Protein 2JVW (pdb70)

InterPro domains:
  IPR018668 DNA-binding protein VF530-like [PF09905] (8-70)
  IPR036361 SAP domain superfamily [G3DSA:1.10.720.30] (16-75)

Foldseek 3Di:
DDDDDDDPDDPDPPQDLLNLLVVVCVVPNLVRLCVQAVDCCSPPVHDSVSVVVVCVPPPVRSVSSVVVSVVVVVPDDDPDDD

Radius of gyration: 14.14 Å; Cα contacts (8 Å, |Δi|>4): 48; chains: 1; bounding box: 44×22×28 Å

Sequence (82 aa):
MALIMTQQNNPLHGITLQKLLTELVEHYGWEELSYMVNINCFKKDPSIKSSLKFLRKTDWARERVENIYLKLQRHKERNQLEMALIMTQQNNPLHGITLQKLLTELVEHYGWEELSYMVNINCFKKDPSIKSSLKFLRKTDWARERVENIYLKLQRHKERNQLEMALIMTQQNNPLHGITLQKLLTELVEHYGWEELSYMVNINCFKKDPSIKSSLKFLRKTDWARERVENIYLKLQRHKERNQLEMALIMTQQNNPLHGITLQKLLTELVEHYGWEELSYMVNINCFKKDPSIKSSLKFLRKTDWARERVENIYLKLQRHKERNQLEMALIMTQQNNPLHGITLQKLLTELVEHYGWEELSYMVNINCFKKDPSIKSSLKFLRKTDWARERVENIYLKLQRHKERNQLEMALIMTQQNNPLHGITLQKLLTELVEHYGWEELSYMVNINCFKKDPSIKSSLKFLRKTDWARERVENIYLKLQRHKERNQLEMALIMTQQNNPLHGITLQKLLTELVEHYGWEELSYMVNINCFKKDPSIKSSLKFLRKTDWARERVENIYLKLQRHKERNQLEMALIMTQQNNPLHGITLQKLLTELVEHYGWEELSYMVNINCFKKDPSIKSSLKFLRKTDWARERVENIYLKLQRHKERNQLEMALIMTQQNNPLHGITLQKLLTELVEHYGWEELSYMVNINCFKKDPSIKSSLKFLRKTDWARERVENIYLKLQRHKERNQLEMALIMTQQNNPLHGITLQKLLTELVEHYGWEELSYMVNINCFKKDPSIKSSLKFLRKTDWARERVENIYLKLQRHKERNQLEMALIMTQQNNPLHGITLQKLLTELVEHYGWEELSYMVNINCFKKDPSIKSSLKFLRKTDWARERVENIYLKLQRHKERNQLEMALIMTQQNNPLHGITLQKLLTELVEHYGWEELSYMVNINCFKKDPSIKSSLKFLRKTDWARERVENIYLKLQRHKERNQLEMALIMTQQNNPLHGITLQKLLTELVEHYGWEELSYMVNINCFKKDPSIKSSLKFLRKTDWARERVENIYLKLQRHKERNQLEMALIMTQQNNPLHGITLQKLLTELVEHYGWEELSYMVNINCFKKDPSIKSSLKFLRKTDWARERVENIYLKLQRHKERNQLEMALIMTQQNNPLHGITLQKLLTELVEHYGWEELSYMVNINCFKKDPSIKSSLKFLRKTDWARERVENIYLKLQRHKERNQLEMALIMTQQNNPLHGITLQKLLTELVEHYGWEELSYMVNINCFKKDPSIKSSLKFLRKTDWARERVENIYLKLQRHKERNQLEMALIMTQQNNPLHGITLQKLLTELVEHYGWEELSYMVNINCFKKDPSIKSSLKFLRKTDWARERVENIYLKLQRHKERNQLEMALIMTQQNNPLHGITLQKLLTELVEHYGWEELSYMVNINCFKKDPSIKSSLKFLRKTDWARERVENIYLKLQRHKERNQLEMALIMTQQNNPLHGITLQKLLTELVEHYGWEELSYMVNINCFKKDPSIKSSLKFLRKTDWARERVENIYLKLQRHKERNQLEMALIMTQQNNPLHGITLQKLLTELVEHYGWEELSYMVNINCFKKDPSIKSSLKFLRKTDWARERVENIYLKLQRHKERNQLE

CATH classification: 1.10.720.30

Organism: Aliivibrio fischeri (strain ATCC 700601 / ES114) (NCBI:txid312309)

Solvent-accessible surface area: 6985 Å² total; per-residue (Å²): 213,104,152,141,130,120,121,164,92,79,82,80,156,71,51,93,36,96,100,15,0,32,20,0,34,116,100,79,15,48,99,85,0,23,178,54,2,130,33,106,14,1,128,123,107,90,45,45,175,65,3,25,152,57,0,188,157,29,68,130,0,65,72,96,0,66,69,6,16,107,93,21,54,199,158,83,150,203,126,151,164,232

Structure (mmCIF, N/CA/C/O backbone):
data_2JVW
#
_entry.id   2JVW
#
loop_
_atom_site.group_PDB
_atom_site.id
_atom_site.type_symbol
_atom_site.label_atom_id
_atom_site.label_alt_id
_atom_site.label_comp_id
_atom_site.label_asym_id
_atom_site.label_entity_id
_atom_site.label_seq_id
_atom_site.pdbx_PDB_ins_code
_atom_site.Cartn_x
_atom_site.Cartn_y
_atom_site.Cartn_z
_atom_site.occupancy
_atom_site.B_iso_or_equiv
_atom_site.auth_seq_id
_atom_site.auth_comp_id
_atom_site.auth_asym_id
_atom_site.auth_atom_id
_atom_site.pdbx_PDB_model_num
ATOM 1 N N . MET A 1 1 ? 12.500 -2.198 -18.313 1.00 52.40 1 MET A N 1
ATOM 2 C CA . MET A 1 1 ? 13.979 -2.033 -18.396 1.00 22.12 1 MET A CA 1
ATOM 3 C C . MET A 1 1 ? 14.715 -3.252 -17.824 1.00 41.34 1 MET A C 1
ATOM 4 O O . MET A 1 1 ? 14.891 -3.373 -16.609 1.00 1.21 1 MET A O 1
ATOM 20 N N . ALA A 1 2 ? 15.137 -4.159 -18.708 1.00 44.13 2 ALA A N 1
ATOM 21 C CA . ALA A 1 2 ? 15.919 -5.336 -18.307 1.00 72.01 2 ALA A CA 1
ATOM 22 C C . ALA A 1 2 ? 17.315 -4.934 -17.809 1.00 42.52 2 ALA A C 1
ATOM 23 O O . ALA A 1 2 ? 17.949 -5.659 -17.038 1.00 30.53 2 ALA A O 1
ATOM 30 N N . LEU A 1 3 ? 17.793 -3.782 -18.274 1.00 15.31 3 LEU A N 1
ATOM 31 C CA . LEU A 1 3 ? 19.058 -3.217 -17.803 1.00 33.35 3 LEU A CA 1
ATOM 32 C C . LEU A 1 3 ? 18.999 -2.907 -16.297 1.00 2.40 3 LEU A C 1
ATOM 33 O O . LEU A 1 3 ? 18.423 -1.900 -15.878 1.00 54.23 3 LEU A O 1
ATOM 49 N N . ILE A 1 4 ? 19.576 -3.792 -15.490 1.00 23.23 4 ILE A N 1
ATOM 50 C CA . ILE A 1 4 ? 19.587 -3.619 -14.033 1.00 23.03 4 ILE A CA 1
ATOM 51 C C . ILE A 1 4 ? 20.642 -2.594 -13.588 1.00 2.24 4 ILE A C 1
ATOM 52 O O . ILE A 1 4 ? 21.741 -2.526 -14.145 1.00 64.44 4 ILE A O 1
ATOM 68 N N . MET A 1 5 ? 20.302 -1.804 -12.572 1.00 13.21 5 MET A N 1
ATOM 69 C CA . MET A 1 5 ? 21.198 -0.762 -12.065 1.00 1.21 5 MET A CA 1
ATOM 70 C C . MET A 1 5 ? 22.310 -1.352 -11.182 1.00 31.10 5 MET A C 1
ATOM 71 O O . MET A 1 5 ? 22.160 -1.486 -9.968 1.00 14.31 5 MET A O 1
ATOM 85 N N . THR A 1 6 ? 23.426 -1.710 -11.809 1.00 4.45 6 THR A N 1
ATOM 86 C CA . THR A 1 6 ? 24.572 -2.303 -11.100 1.00 1.35 6 THR A CA 1
ATOM 87 C C . THR A 1 6 ? 25.471 -1.224 -10.474 1.00 41.31 6 THR A C 1
ATOM 88 O O . THR A 1 6 ? 26.695 -1.242 -10.633 1.00 24.25 6 THR A O 1
ATOM 99 N N . GLN A 1 7 ? 24.854 -0.297 -9.747 1.00 13.21 7 GLN A N 1
ATOM 100 C CA . GLN A 1 7 ? 25.577 0.816 -9.119 1.00 34.54 7 GLN A CA 1
ATOM 101 C C . GLN A 1 7 ? 25.574 0.683 -7.588 1.00 61.03 7 GLN A C 1
ATOM 102 O O . GLN A 1 7 ? 24.642 0.123 -7.010 1.00 55.21 7 GLN A O 1
ATOM 116 N N . GLN A 1 8 ? 26.621 1.191 -6.937 1.00 31.24 8 GLN A N 1
ATOM 117 C CA . GLN A 1 8 ? 26.669 1.223 -5.468 1.00 42.23 8 GLN A CA 1
ATOM 118 C C . GLN A 1 8 ? 25.728 2.304 -4.902 1.00 50.24 8 GLN A C 1
ATOM 119 O O . GLN A 1 8 ? 25.430 2.322 -3.707 1.00 1.05 8 GLN A O 1
ATOM 133 N N . ASN A 1 9 ? 25.274 3.209 -5.772 1.00 1.44 9 ASN A N 1
ATOM 134 C CA . ASN A 1 9 ? 24.287 4.230 -5.395 1.00 61.41 9 ASN A CA 1
ATOM 135 C C . ASN A 1 9 ? 22.941 3.581 -5.037 1.00 41.43 9 ASN A C 1
ATOM 136 O O . ASN A 1 9 ? 22.623 2.489 -5.509 1.00 23.51 9 ASN A O 1
ATOM 147 N N . ASN A 1 10 ? 22.145 4.260 -4.215 1.00 70.45 10 ASN A N 1
ATOM 148 C CA . ASN A 1 10 ? 20.841 3.731 -3.798 1.00 50.25 10 ASN A CA 1
ATOM 149 C C . ASN A 1 10 ? 19.687 4.551 -4.403 1.00 1.01 10 ASN A C 1
ATOM 150 O O . ASN A 1 10 ? 19.223 5.520 -3.799 1.00 2.54 10 ASN A O 1
ATOM 161 N N . PRO A 1 11 ? 19.195 4.172 -5.599 1.00 64.13 11 PRO A N 1
ATOM 162 C CA . PRO A 1 11 ? 18.102 4.897 -6.278 1.00 51.23 11 PRO A CA 1
ATOM 163 C C . PRO A 1 11 ? 16.725 4.666 -5.625 1.00 41.14 11 PRO A C 1
ATOM 164 O O . PRO A 1 11 ? 15.699 5.121 -6.130 1.00 44.32 11 PRO A O 1
ATOM 175 N N . LEU A 1 12 ? 16.717 3.958 -4.497 1.00 3.42 12 LEU A N 1
ATOM 176 C CA . LEU A 1 12 ? 15.487 3.690 -3.741 1.00 22.32 12 LEU A CA 1
ATOM 177 C C . LEU A 1 12 ? 15.680 4.048 -2.258 1.00 44.43 12 LEU A C 1
ATOM 178 O O . LEU A 1 12 ? 14.975 3.548 -1.384 1.00 2.13 12 LEU A O 1
ATOM 194 N N . HIS A 1 13 ? 16.621 4.955 -1.992 1.00 32.03 13 HIS A N 1
ATOM 195 C CA . HIS A 1 13 ? 16.976 5.340 -0.618 1.00 13.21 13 HIS A CA 1
ATOM 196 C C . HIS A 1 13 ? 15.887 6.222 0.035 1.00 22.14 13 HIS A C 1
ATOM 197 O O . HIS A 1 13 ? 15.939 6.504 1.236 1.00 12.52 13 HIS A O 1
ATOM 212 N N . GLY A 1 14 ? 14.908 6.653 -0.766 1.00 65.43 14 GLY A N 1
ATOM 213 C CA . GLY A 1 14 ? 13.817 7.488 -0.262 1.00 22.32 14 GLY A CA 1
ATOM 214 C C . GLY A 1 14 ? 12.564 7.416 -1.138 1.00 43.45 14 GLY A C 1
ATOM 215 O O . GLY A 1 14 ? 12.325 8.294 -1.972 1.00 22.43 14 GLY A O 1
ATOM 219 N N . ILE A 1 15 ? 11.767 6.367 -0.956 1.00 41.24 15 ILE A N 1
ATOM 220 C CA . ILE A 1 15 ? 10.567 6.143 -1.772 1.00 54.25 15 ILE A CA 1
ATOM 221 C C . ILE A 1 15 ? 9.323 6.839 -1.180 1.00 1.11 15 ILE A C 1
ATOM 222 O O . ILE A 1 15 ? 9.092 6.805 0.030 1.00 4.34 15 ILE A O 1
ATOM 238 N N . THR A 1 16 ? 8.529 7.474 -2.044 1.00 74.05 16 THR A N 1
ATOM 239 C CA . THR A 1 16 ? 7.282 8.138 -1.626 1.00 20.32 16 THR A CA 1
ATOM 240 C C . THR A 1 16 ? 6.103 7.153 -1.579 1.00 63.34 16 THR A C 1
ATOM 241 O O . THR A 1 16 ? 6.170 6.063 -2.146 1.00 41.43 16 THR A O 1
ATOM 252 N N . LEU A 1 17 ? 5.016 7.555 -0.916 1.00 64.14 17 LEU A N 1
ATOM 253 C CA . LEU A 1 17 ? 3.817 6.707 -0.788 1.00 40.41 17 LEU A CA 1
ATOM 254 C C . LEU A 1 17 ? 3.279 6.242 -2.156 1.00 34.22 17 LEU A C 1
ATOM 255 O O . LEU A 1 17 ? 2.965 5.065 -2.339 1.00 43.24 17 LEU A O 1
ATOM 271 N N . GLN A 1 18 ? 3.168 7.173 -3.104 1.00 43.44 18 GLN A N 1
ATOM 272 C CA . GLN A 1 18 ? 2.673 6.865 -4.455 1.00 62.14 18 GLN A CA 1
ATOM 273 C C . GLN A 1 18 ? 3.448 5.696 -5.086 1.00 11.35 18 GLN A C 1
ATOM 274 O O . GLN A 1 18 ? 2.858 4.697 -5.510 1.00 41.22 18 GLN A O 1
ATOM 288 N N . LYS A 1 19 ? 4.768 5.821 -5.134 1.00 73.11 19 LYS A N 1
ATOM 289 C CA . LYS A 1 19 ? 5.632 4.774 -5.688 1.00 65.44 19 LYS A CA 1
ATOM 290 C C . LYS A 1 19 ? 5.552 3.486 -4.845 1.00 32.32 19 LYS A C 1
ATOM 291 O O . LYS A 1 19 ? 5.478 2.379 -5.384 1.00 55.24 19 LYS A O 1
ATOM 310 N N . LEU A 1 20 ? 5.541 3.656 -3.524 1.00 61.43 20 LEU A N 1
ATOM 311 C CA . LEU A 1 20 ? 5.500 2.537 -2.570 1.00 22.40 20 LEU A CA 1
ATOM 312 C C . LEU A 1 20 ? 4.272 1.635 -2.802 1.00 51.10 20 LEU A C 1
ATOM 313 O O . LEU A 1 20 ? 4.410 0.430 -3.037 1.00 60.44 20 LEU A O 1
ATOM 329 N N . LEU A 1 21 ? 3.073 2.222 -2.741 1.00 44.33 21 LEU A N 1
ATOM 330 C CA . LEU A 1 21 ? 1.830 1.464 -2.930 1.00 61.25 21 LEU A CA 1
ATOM 331 C C . LEU A 1 21 ? 1.796 0.779 -4.304 1.00 13.54 21 LEU A C 1
ATOM 332 O O . LEU A 1 21 ? 1.405 -0.386 -4.420 1.00 3.52 21 LEU A O 1
ATOM 348 N N . THR A 1 22 ? 2.210 1.507 -5.340 1.00 51.11 22 THR A N 1
ATOM 349 C CA . THR A 1 22 ? 2.268 0.952 -6.699 1.00 2.34 22 THR A CA 1
ATOM 350 C C . THR A 1 22 ? 3.086 -0.349 -6.733 1.00 33.32 22 THR A C 1
ATOM 351 O O . THR A 1 22 ? 2.642 -1.361 -7.284 1.00 72.21 22 THR A O 1
ATOM 362 N N . GLU A 1 23 ? 4.269 -0.323 -6.114 1.00 51.12 23 GLU A N 1
ATOM 363 C CA . GLU A 1 23 ? 5.140 -1.502 -6.051 1.00 4.24 23 GLU A CA 1
ATOM 364 C C . GLU A 1 23 ? 4.481 -2.666 -5.295 1.00 22.03 23 GLU A C 1
ATOM 365 O O . GLU A 1 23 ? 4.698 -3.834 -5.624 1.00 15.51 23 GLU A O 1
ATOM 377 N N . LEU A 1 24 ? 3.684 -2.354 -4.282 1.00 64.22 24 LEU A N 1
ATOM 378 C CA . LEU A 1 24 ? 2.947 -3.386 -3.547 1.00 34.42 24 LEU A CA 1
ATOM 379 C C . LEU A 1 24 ? 1.896 -4.057 -4.443 1.00 41.53 24 LEU A C 1
ATOM 380 O O . LEU A 1 24 ? 1.692 -5.270 -4.381 1.00 51.50 24 LEU A O 1
ATOM 396 N N . VAL A 1 25 ? 1.242 -3.264 -5.286 1.00 13.11 25 VAL A N 1
ATOM 397 C CA . VAL A 1 25 ? 0.279 -3.798 -6.257 1.00 31.12 25 VAL A CA 1
ATOM 398 C C . VAL A 1 25 ? 0.994 -4.628 -7.342 1.00 70.14 25 VAL A C 1
ATOM 399 O O . VAL A 1 25 ? 0.441 -5.598 -7.867 1.00 72.20 25 VAL A O 1
ATOM 412 N N . GLU A 1 26 ? 2.231 -4.242 -7.661 1.00 61.31 26 GLU A N 1
ATOM 413 C CA . GLU A 1 26 ? 3.050 -4.964 -8.647 1.00 44.31 26 GLU A CA 1
ATOM 414 C C . GLU A 1 26 ? 3.578 -6.302 -8.102 1.00 11.14 26 GLU A C 1
ATOM 415 O O . GLU A 1 26 ? 3.604 -7.307 -8.814 1.00 73.54 26 GLU A O 1
ATOM 427 N N . HIS A 1 27 ? 4.022 -6.305 -6.847 1.00 44.35 27 HIS A N 1
ATOM 428 C CA . HIS A 1 27 ? 4.720 -7.469 -6.276 1.00 31.10 27 HIS A CA 1
ATOM 429 C C . HIS A 1 27 ? 3.804 -8.348 -5.400 1.00 71.31 27 HIS A C 1
ATOM 430 O O . HIS A 1 27 ? 4.124 -9.507 -5.134 1.00 12.44 27 HIS A O 1
ATOM 445 N N . TYR A 1 28 ? 2.677 -7.798 -4.950 1.00 33.32 28 TYR A N 1
ATOM 446 C CA . TYR A 1 28 ? 1.703 -8.563 -4.148 1.00 65.01 28 TYR A CA 1
ATOM 447 C C . TYR A 1 28 ? 0.325 -8.593 -4.820 1.00 41.34 28 TYR A C 1
ATOM 448 O O . TYR A 1 28 ? -0.137 -9.641 -5.278 1.00 73.00 28 TYR A O 1
ATOM 466 N N . GLY A 1 29 ? -0.332 -7.438 -4.868 1.00 50.21 29 GLY A N 1
ATOM 467 C CA . GLY A 1 29 ? -1.677 -7.354 -5.429 1.00 61.51 29 GLY A CA 1
ATOM 468 C C . GLY A 1 29 ? -2.698 -6.807 -4.436 1.00 42.12 29 GLY A C 1
ATOM 469 O O . GLY A 1 29 ? -2.411 -6.678 -3.243 1.00 53.30 29 GLY A O 1
ATOM 473 N N . TRP A 1 30 ? -3.898 -6.508 -4.923 1.00 22.13 30 TRP A N 1
ATOM 474 C CA . TRP A 1 30 ? -4.947 -5.898 -4.097 1.00 40.23 30 TRP A CA 1
ATOM 475 C C . TRP A 1 30 ? -5.435 -6.849 -2.988 1.00 12.14 30 TRP A C 1
ATOM 476 O O . TRP A 1 30 ? -5.777 -6.407 -1.890 1.00 72.23 30 TRP A O 1
ATOM 497 N N . GLU A 1 31 ? -5.451 -8.151 -3.278 1.00 74.12 31 GLU A N 1
ATOM 498 C CA . GLU A 1 31 ? -5.921 -9.164 -2.318 1.00 60.31 31 GLU A CA 1
ATOM 499 C C . GLU A 1 31 ? -5.109 -9.149 -1.014 1.00 52.42 31 GLU A C 1
ATOM 500 O O . GLU A 1 31 ? -5.670 -9.018 0.077 1.00 73.15 31 GLU A O 1
ATOM 512 N N . GLU A 1 32 ? -3.787 -9.281 -1.130 1.00 1.24 32 GLU A N 1
ATOM 513 C CA . GLU A 1 32 ? -2.904 -9.277 0.044 1.00 44.33 32 GLU A CA 1
ATOM 514 C C . GLU A 1 32 ? -3.044 -7.972 0.839 1.00 13.35 32 GLU A C 1
ATOM 515 O O . GLU A 1 32 ? -3.144 -7.985 2.067 1.00 3.13 32 GLU A O 1
ATOM 527 N N . LEU A 1 33 ? -3.059 -6.846 0.126 1.00 62.45 33 LEU A N 1
ATOM 528 C CA . LEU A 1 33 ? -3.208 -5.529 0.755 1.00 24.11 33 LEU A CA 1
ATOM 529 C C . LEU A 1 33 ? -4.547 -5.414 1.507 1.00 13.14 33 LEU A C 1
ATOM 530 O O . LEU A 1 33 ? -4.594 -4.934 2.640 1.00 4.11 33 LEU A O 1
ATOM 546 N N . SER A 1 34 ? -5.626 -5.872 0.872 1.00 63.44 34 SER A N 1
ATOM 547 C CA . SER A 1 34 ? -6.970 -5.823 1.471 1.00 71.33 34 SER A CA 1
ATOM 548 C C . SER A 1 34 ? -7.098 -6.768 2.675 1.00 70.52 34 SER A C 1
ATOM 549 O O . SER A 1 34 ? -7.871 -6.512 3.596 1.00 52.25 34 SER A O 1
ATOM 557 N N . TYR A 1 35 ? -6.354 -7.873 2.655 1.00 53.03 35 TYR A N 1
ATOM 558 C CA . TYR A 1 35 ? -6.382 -8.843 3.759 1.00 1.13 35 TYR A CA 1
ATOM 559 C C . TYR A 1 35 ? -5.588 -8.341 4.978 1.00 42.54 35 TYR A C 1
ATOM 560 O O . TYR A 1 35 ? -6.045 -8.449 6.116 1.00 74.42 35 TYR A O 1
ATOM 578 N N . MET A 1 36 ? -4.392 -7.804 4.736 1.00 34.01 36 MET A N 1
ATOM 579 C CA . MET A 1 36 ? -3.544 -7.290 5.818 1.00 71.10 36 MET A CA 1
ATOM 580 C C . MET A 1 36 ? -4.111 -5.993 6.424 1.00 13.45 36 MET A C 1
ATOM 581 O O . MET A 1 36 ? -4.088 -5.808 7.644 1.00 22.03 36 MET A O 1
ATOM 595 N N . VAL A 1 37 ? -4.609 -5.096 5.573 1.00 30.35 37 VAL A N 1
ATOM 596 C CA . VAL A 1 37 ? -5.275 -3.875 6.041 1.00 52.30 37 VAL A CA 1
ATOM 597 C C . VAL A 1 37 ? -6.800 -4.075 6.062 1.00 71.24 37 VAL A C 1
ATOM 598 O O . VAL A 1 37 ? -7.448 -4.091 5.014 1.00 41.22 37 VAL A O 1
ATOM 611 N N . ASN A 1 38 ? -7.362 -4.221 7.261 1.00 64.21 38 ASN A N 1
ATOM 612 C CA . ASN A 1 38 ? -8.775 -4.595 7.428 1.00 44.14 38 ASN A CA 1
ATOM 613 C C . ASN A 1 38 ? -9.740 -3.461 7.033 1.00 32.14 38 ASN A C 1
ATOM 614 O O . ASN A 1 38 ? -10.373 -2.835 7.889 1.00 21.23 38 ASN A O 1
ATOM 625 N N . ILE A 1 39 ? -9.842 -3.204 5.728 1.00 3.12 39 ILE A N 1
ATOM 626 C CA . ILE A 1 39 ? -10.722 -2.155 5.190 1.00 32.05 39 ILE A CA 1
ATOM 627 C C . ILE A 1 39 ? -11.276 -2.551 3.809 1.00 0.03 39 ILE A C 1
ATOM 628 O O . ILE A 1 39 ? -10.677 -3.359 3.094 1.00 1.44 39 ILE A O 1
ATOM 644 N N . ASN A 1 40 ? -12.413 -1.978 3.427 1.00 73.12 40 ASN A N 1
ATOM 645 C CA . ASN A 1 40 ? -12.959 -2.188 2.083 1.00 3.45 40 ASN A CA 1
ATOM 646 C C . ASN A 1 40 ? -12.535 -1.040 1.152 1.00 25.31 40 ASN A C 1
ATOM 647 O O . ASN A 1 40 ? -13.292 -0.098 0.909 1.00 2.14 40 ASN A O 1
ATOM 658 N N . CYS A 1 41 ? -11.291 -1.109 0.676 1.00 61.33 41 CYS A N 1
ATOM 659 C CA . CYS A 1 41 ? -10.737 -0.085 -0.226 1.00 51.04 41 CYS A CA 1
ATOM 660 C C . CYS A 1 41 ? -10.009 -0.730 -1.410 1.00 24.31 41 CYS A C 1
ATOM 661 O O . CYS A 1 41 ? -10.365 -0.506 -2.563 1.00 63.11 41 CYS A O 1
ATOM 669 N N . PHE A 1 42 ? -8.989 -1.537 -1.118 1.00 2.30 42 PHE A N 1
ATOM 670 C CA . PHE A 1 42 ? -8.243 -2.257 -2.162 1.00 64.43 42 PHE A CA 1
ATOM 671 C C . PHE A 1 42 ? -9.144 -3.274 -2.886 1.00 15.14 42 PHE A C 1
ATOM 672 O O . PHE A 1 42 ? -8.866 -3.684 -4.013 1.00 24.41 42 PHE A O 1
ATOM 689 N N . LYS A 1 43 ? -10.226 -3.672 -2.219 1.00 63.02 43 LYS A N 1
ATOM 690 C CA . LYS A 1 43 ? -11.208 -4.605 -2.788 1.00 34.21 43 LYS A CA 1
ATOM 691 C C . LYS A 1 43 ? -12.421 -3.844 -3.369 1.00 24.13 43 LYS A C 1
ATOM 692 O O . LYS A 1 43 ? -13.433 -4.441 -3.742 1.00 75.20 43 LYS A O 1
ATOM 711 N N . LYS A 1 44 ? -12.300 -2.520 -3.455 1.00 72.51 44 LYS A N 1
ATOM 712 C CA . LYS A 1 44 ? -13.386 -1.658 -3.938 1.00 15.43 44 LYS A CA 1
ATOM 713 C C . LYS A 1 44 ? -12.884 -0.719 -5.045 1.00 23.22 44 LYS A C 1
ATOM 714 O O . LYS A 1 44 ? -12.189 0.262 -4.770 1.00 41.14 44 LYS A O 1
ATOM 733 N N . ASP A 1 45 ? -13.236 -1.034 -6.293 1.00 12.20 45 ASP A N 1
ATOM 734 C CA . ASP A 1 45 ? -12.776 -0.267 -7.460 1.00 32.12 45 ASP A CA 1
ATOM 735 C C . ASP A 1 45 ? -11.238 -0.163 -7.486 1.00 74.33 45 ASP A C 1
ATOM 736 O O . ASP A 1 45 ? -10.672 0.913 -7.256 1.00 71.50 45 ASP A O 1
ATOM 745 N N . PRO A 1 46 ? -10.541 -1.287 -7.777 1.00 41.04 46 PRO A N 1
ATOM 746 C CA . PRO A 1 46 ? -9.067 -1.356 -7.722 1.00 13.31 46 PRO A CA 1
ATOM 747 C C . PRO A 1 46 ? -8.386 -0.259 -8.561 1.00 11.12 46 PRO A C 1
ATOM 748 O O . PRO A 1 46 ? -8.175 -0.414 -9.767 1.00 64.20 46 PRO A O 1
ATOM 759 N N . SER A 1 47 ? -8.068 0.862 -7.913 1.00 33.21 47 SER A N 1
ATOM 760 C CA . SER A 1 47 ? -7.451 2.013 -8.587 1.00 74.42 47 SER A CA 1
ATOM 761 C C . SER A 1 47 ? -6.300 2.587 -7.752 1.00 11.51 47 SER A C 1
ATOM 762 O O . SER A 1 47 ? -6.480 2.898 -6.574 1.00 60.13 47 SER A O 1
ATOM 770 N N . ILE A 1 48 ? -5.127 2.739 -8.366 1.00 15.11 48 ILE A N 1
ATOM 771 C CA . ILE A 1 48 ? -3.960 3.309 -7.681 1.00 62.10 48 ILE A CA 1
ATOM 772 C C . ILE A 1 48 ? -4.262 4.723 -7.157 1.00 55.12 48 ILE A C 1
ATOM 773 O O . ILE A 1 48 ? -4.169 4.990 -5.960 1.00 42.32 48 ILE A O 1
ATOM 789 N N . LYS A 1 49 ? -4.659 5.608 -8.071 1.00 32.23 49 LYS A N 1
ATOM 790 C CA . LYS A 1 49 ? -4.925 7.018 -7.749 1.00 43.24 49 LYS A CA 1
ATOM 791 C C . LYS A 1 49 ? -5.964 7.171 -6.620 1.00 64.23 49 LYS A C 1
ATOM 792 O O . LYS A 1 49 ? -5.805 8.001 -5.718 1.00 63.02 49 LYS A O 1
ATOM 811 N N . SER A 1 50 ? -7.032 6.373 -6.677 1.00 63.32 50 SER A N 1
ATOM 812 C CA . SER A 1 50 ? -8.086 6.411 -5.648 1.00 33.34 50 SER A CA 1
ATOM 813 C C . SER A 1 50 ? -7.557 5.941 -4.286 1.00 72.05 50 SER A C 1
ATOM 814 O O . SER A 1 50 ? -7.774 6.595 -3.263 1.00 21.14 50 SER A O 1
ATOM 822 N N . SER A 1 51 ? -6.853 4.807 -4.283 1.00 63.11 51 SER A N 1
ATOM 823 C CA . SER A 1 51 ? -6.283 4.247 -3.047 1.00 44.42 51 SER A CA 1
ATOM 824 C C . SER A 1 51 ? -5.315 5.234 -2.383 1.00 14.13 51 SER A C 1
ATOM 825 O O . SER A 1 51 ? -5.330 5.406 -1.166 1.00 44.05 51 SER A O 1
ATOM 833 N N . LEU A 1 52 ? -4.480 5.891 -3.193 1.00 21.53 52 LEU A N 1
ATOM 834 C CA . LEU A 1 52 ? -3.553 6.915 -2.690 1.00 25.43 52 LEU A CA 1
ATOM 835 C C . LEU A 1 52 ? -4.303 8.013 -1.917 1.00 62.24 52 LEU A C 1
ATOM 836 O O . LEU A 1 52 ? -3.942 8.355 -0.788 1.00 14.05 52 LEU A O 1
ATOM 852 N N . LYS A 1 53 ? -5.354 8.552 -2.532 1.00 32.04 53 LYS A N 1
ATOM 853 C CA . LYS A 1 53 ? -6.177 9.585 -1.895 1.00 71.10 53 LYS A CA 1
ATOM 854 C C . LYS A 1 53 ? -6.810 9.072 -0.590 1.00 52.00 53 LYS A C 1
ATOM 855 O O . LYS A 1 53 ? -6.898 9.805 0.400 1.00 51.21 53 LYS A O 1
ATOM 874 N N . PHE A 1 54 ? -7.240 7.809 -0.591 1.00 2.12 54 PHE A N 1
ATOM 875 C CA . PHE A 1 54 ? -7.811 7.185 0.609 1.00 54.03 54 PHE A CA 1
ATOM 876 C C . PHE A 1 54 ? -6.772 7.101 1.742 1.00 0.41 54 PHE A C 1
ATOM 877 O O . PHE A 1 54 ? -7.085 7.361 2.904 1.00 70.33 54 PHE A O 1
ATOM 894 N N . LEU A 1 55 ? -5.537 6.744 1.393 1.00 52.43 55 LEU A N 1
ATOM 895 C CA . LEU A 1 55 ? -4.448 6.661 2.375 1.00 54.54 55 LEU A CA 1
ATOM 896 C C . LEU A 1 55 ? -4.112 8.044 2.963 1.00 60.42 55 LEU A C 1
ATOM 897 O O . LEU A 1 55 ? -3.729 8.160 4.127 1.00 3.32 55 LEU A O 1
ATOM 913 N N . ARG A 1 56 ? -4.256 9.087 2.145 1.00 34.04 56 ARG A N 1
ATOM 914 C CA . ARG A 1 56 ? -4.027 10.470 2.590 1.00 24.31 56 ARG A CA 1
ATOM 915 C C . ARG A 1 56 ? -5.036 10.890 3.677 1.00 22.33 56 ARG A C 1
ATOM 916 O O . ARG A 1 56 ? -4.664 11.502 4.683 1.00 31.31 56 ARG A O 1
ATOM 937 N N . LYS A 1 57 ? -6.314 10.570 3.467 1.00 3.34 57 LYS A N 1
ATOM 938 C CA . LYS A 1 57 ? -7.358 10.896 4.449 1.00 12.34 57 LYS A CA 1
ATOM 939 C C . LYS A 1 57 ? -7.344 9.907 5.630 1.00 74.33 57 LYS A C 1
ATOM 940 O O . LYS A 1 57 ? -7.245 10.314 6.790 1.00 53.33 57 LYS A O 1
ATOM 959 N N . THR A 1 58 ? -7.429 8.611 5.334 1.00 5.33 58 THR A N 1
ATOM 960 C CA . THR A 1 58 ? -7.313 7.571 6.361 1.00 2.52 58 THR A CA 1
ATOM 961 C C . THR A 1 58 ? -5.832 7.269 6.637 1.00 44.02 58 THR A C 1
ATOM 962 O O . THR A 1 58 ? -5.244 6.347 6.066 1.00 43.22 58 THR A O 1
ATOM 973 N N . ASP A 1 59 ? -5.239 8.068 7.517 1.00 33.51 59 ASP A N 1
ATOM 974 C CA . ASP A 1 59 ? -3.790 8.072 7.724 1.00 4.20 59 ASP A CA 1
ATOM 975 C C . ASP A 1 59 ? -3.248 6.722 8.238 1.00 65.44 59 ASP A C 1
ATOM 976 O O . ASP A 1 59 ? -2.235 6.227 7.738 1.00 74.11 59 ASP A O 1
ATOM 985 N N . TRP A 1 60 ? -3.919 6.124 9.225 1.00 63.25 60 TRP A N 1
ATOM 986 C CA . TRP A 1 60 ? -3.453 4.855 9.808 1.00 41.24 60 TRP A CA 1
ATOM 987 C C . TRP A 1 60 ? -3.333 3.746 8.744 1.00 61.11 60 TRP A C 1
ATOM 988 O O . TRP A 1 60 ? -2.436 2.903 8.810 1.00 2.13 60 TRP A O 1
ATOM 1009 N N . ALA A 1 61 ? -4.235 3.757 7.760 1.00 54.40 61 ALA A N 1
ATOM 1010 C CA . ALA A 1 61 ? -4.165 2.806 6.645 1.00 41.34 61 ALA A CA 1
ATOM 1011 C C . ALA A 1 61 ? -2.865 2.998 5.853 1.00 61.32 61 ALA A C 1
ATOM 1012 O O . ALA A 1 61 ? -2.204 2.031 5.475 1.00 31.13 61 ALA A O 1
ATOM 1019 N N . ARG A 1 62 ? -2.500 4.261 5.623 1.00 31.32 62 ARG A N 1
ATOM 1020 C CA . ARG A 1 62 ? -1.236 4.605 4.961 1.00 25.32 62 ARG A CA 1
ATOM 1021 C C . ARG A 1 62 ? -0.037 4.032 5.733 1.00 4.13 62 ARG A C 1
ATOM 1022 O O . ARG A 1 62 ? 0.885 3.467 5.139 1.00 70.20 62 ARG A O 1
ATOM 1043 N N . GLU A 1 63 ? -0.064 4.177 7.059 1.00 11.15 63 GLU A N 1
ATOM 1044 C CA . GLU A 1 63 ? 0.995 3.639 7.921 1.00 45.32 63 GLU A CA 1
ATOM 1045 C C . GLU A 1 63 ? 1.075 2.106 7.811 1.00 2.44 63 GLU A C 1
ATOM 1046 O O . GLU A 1 63 ? 2.164 1.528 7.826 1.00 53.43 63 GLU A O 1
ATOM 1058 N N . ARG A 1 64 ? -0.084 1.451 7.692 1.00 10.01 64 ARG A N 1
ATOM 1059 C CA . ARG A 1 64 ? -0.127 -0.001 7.474 1.00 63.43 64 ARG A CA 1
ATOM 1060 C C . ARG A 1 64 ? 0.539 -0.374 6.139 1.00 44.23 64 ARG A C 1
ATOM 1061 O O . ARG A 1 64 ? 1.349 -1.299 6.073 1.00 35.04 64 ARG A O 1
ATOM 1082 N N . VAL A 1 65 ? 0.187 0.357 5.081 1.00 50.24 65 VAL A N 1
ATOM 1083 C CA . VAL A 1 65 ? 0.757 0.136 3.745 1.00 4.31 65 VAL A CA 1
ATOM 1084 C C . VAL A 1 65 ? 2.297 0.207 3.761 1.00 2.14 65 VAL A C 1
ATOM 1085 O O . VAL A 1 65 ? 2.972 -0.632 3.159 1.00 25.24 65 VAL A O 1
ATOM 1098 N N . GLU A 1 66 ? 2.844 1.204 4.455 1.00 21.14 66 GLU A N 1
ATOM 1099 C CA . GLU A 1 66 ? 4.300 1.325 4.615 1.00 25.32 66 GLU A CA 1
ATOM 1100 C C . GLU A 1 66 ? 4.887 0.067 5.271 1.00 22.41 66 GLU A C 1
ATOM 1101 O O . GLU A 1 66 ? 5.900 -0.478 4.819 1.00 64.55 66 GLU A O 1
ATOM 1113 N N . ASN A 1 67 ? 4.234 -0.392 6.337 1.00 63.43 67 ASN A N 1
ATOM 1114 C CA . ASN A 1 67 ? 4.666 -1.592 7.060 1.00 41.03 67 ASN A CA 1
ATOM 1115 C C . ASN A 1 67 ? 4.629 -2.830 6.139 1.00 52.02 67 ASN A C 1
ATOM 1116 O O . ASN A 1 67 ? 5.483 -3.714 6.221 1.00 40.34 67 ASN A O 1
ATOM 1127 N N . ILE A 1 68 ? 3.632 -2.877 5.252 1.00 4.43 68 ILE A N 1
ATOM 1128 C CA . ILE A 1 68 ? 3.530 -3.945 4.248 1.00 15.13 68 ILE A CA 1
ATOM 1129 C C . ILE A 1 68 ? 4.753 -3.948 3.315 1.00 63.25 68 ILE A C 1
ATOM 1130 O O . ILE A 1 68 ? 5.288 -5.007 2.974 1.00 71.41 68 ILE A O 1
ATOM 1146 N N . TYR A 1 69 ? 5.193 -2.759 2.907 1.00 10.35 69 TYR A N 1
ATOM 1147 C CA . TYR A 1 69 ? 6.394 -2.631 2.078 1.00 31.25 69 TYR A CA 1
ATOM 1148 C C . TYR A 1 69 ? 7.631 -3.126 2.844 1.00 74.24 69 TYR A C 1
ATOM 1149 O O . TYR A 1 69 ? 8.529 -3.743 2.267 1.00 32.22 69 TYR A O 1
ATOM 1167 N N . LEU A 1 70 ? 7.661 -2.870 4.150 1.00 2.54 70 LEU A N 1
ATOM 1168 C CA . LEU A 1 70 ? 8.736 -3.371 5.013 1.00 72.44 70 LEU A CA 1
ATOM 1169 C C . LEU A 1 70 ? 8.740 -4.909 5.052 1.00 24.42 70 LEU A C 1
ATOM 1170 O O . LEU A 1 70 ? 9.803 -5.534 5.096 1.00 64.43 70 LEU A O 1
ATOM 1186 N N . LYS A 1 71 ? 7.547 -5.515 5.036 1.00 74.03 71 LYS A N 1
ATOM 1187 C CA . LYS A 1 71 ? 7.425 -6.976 4.907 1.00 32.12 71 LYS A CA 1
ATOM 1188 C C . LYS A 1 71 ? 8.109 -7.463 3.623 1.00 63.32 71 LYS A C 1
ATOM 1189 O O . LYS A 1 71 ? 8.770 -8.501 3.609 1.00 52.11 71 LYS A O 1
ATOM 1208 N N . LEU A 1 72 ? 7.945 -6.699 2.544 1.00 21.24 72 LEU A N 1
ATOM 1209 C CA . LEU A 1 72 ? 8.615 -6.997 1.277 1.00 62.53 72 LEU A CA 1
ATOM 1210 C C . LEU A 1 72 ? 10.138 -6.874 1.421 1.00 3.11 72 LEU A C 1
ATOM 1211 O O . LEU A 1 72 ? 10.884 -7.751 0.995 1.00 50.42 72 LEU A O 1
ATOM 1227 N N . GLN A 1 73 ? 10.590 -5.787 2.051 1.00 12.03 73 GLN A N 1
ATOM 1228 C CA . GLN A 1 73 ? 12.028 -5.513 2.200 1.00 75.43 73 GLN A CA 1
ATOM 1229 C C . GLN A 1 73 ? 12.758 -6.616 2.989 1.00 1.41 73 GLN A C 1
ATOM 1230 O O . GLN A 1 73 ? 13.885 -6.982 2.657 1.00 41.33 73 GLN A O 1
ATOM 1244 N N . ARG A 1 74 ? 12.117 -7.147 4.032 1.00 71.24 74 ARG A N 1
ATOM 1245 C CA . ARG A 1 74 ? 12.729 -8.206 4.852 1.00 52.15 74 ARG A CA 1
ATOM 1246 C C . ARG A 1 74 ? 12.738 -9.566 4.125 1.00 51.15 74 ARG A C 1
ATOM 1247 O O . ARG A 1 74 ? 13.380 -10.515 4.572 1.00 53.03 74 ARG A O 1
ATOM 1268 N N . HIS A 1 75 ? 12.008 -9.654 3.011 1.00 32.52 75 HIS A N 1
ATOM 1269 C CA . HIS A 1 75 ? 12.006 -10.855 2.160 1.00 73.21 75 HIS A CA 1
ATOM 1270 C C . HIS A 1 75 ? 12.790 -10.608 0.856 1.00 22.11 75 HIS A C 1
ATOM 1271 O O . HIS A 1 75 ? 13.190 -11.549 0.166 1.00 62.54 75 HIS A O 1
ATOM 1286 N N . LYS A 1 76 ? 12.999 -9.335 0.532 1.00 23.35 76 LYS A N 1
ATOM 1287 C CA . LYS A 1 76 ? 13.676 -8.933 -0.704 1.00 12.25 76 LYS A CA 1
ATOM 1288 C C . LYS A 1 76 ? 15.209 -9.005 -0.556 1.00 64.00 76 LYS A C 1
ATOM 1289 O O . LYS A 1 76 ? 15.735 -9.106 0.554 1.00 23.04 76 LYS A O 1
ATOM 1308 N N . GLU A 1 77 ? 15.914 -8.956 -1.687 1.00 22.30 77 GLU A N 1
ATOM 1309 C CA . GLU A 1 77 ? 17.379 -8.984 -1.698 1.00 22.42 77 GLU A CA 1
ATOM 1310 C C . GLU A 1 77 ? 17.982 -7.837 -0.856 1.00 62.24 77 GLU A C 1
ATOM 1311 O O . GLU A 1 77 ? 17.949 -6.664 -1.242 1.00 60.33 77 GLU A O 1
ATOM 1323 N N . ARG A 1 78 ? 18.514 -8.191 0.312 1.00 53.03 78 ARG A N 1
ATOM 1324 C CA . ARG A 1 78 ? 19.123 -7.215 1.220 1.00 54.34 78 ARG A CA 1
ATOM 1325 C C . ARG A 1 78 ? 20.510 -6.780 0.720 1.00 63.51 78 ARG A C 1
ATOM 1326 O O . ARG A 1 78 ? 21.410 -7.608 0.562 1.00 53.14 78 ARG A O 1
ATOM 1347 N N . ASN A 1 79 ? 20.675 -5.482 0.470 1.00 31.24 79 ASN A N 1
ATOM 1348 C CA . ASN A 1 79 ? 21.968 -4.935 0.038 1.00 4.55 79 ASN A CA 1
ATOM 1349 C C . ASN A 1 79 ? 23.074 -5.231 1.066 1.00 51.24 79 ASN A C 1
ATOM 1350 O O . ASN A 1 79 ? 22.917 -4.965 2.262 1.00 12.42 79 ASN A O 1
ATOM 1361 N N . GLN A 1 80 ? 24.181 -5.797 0.589 1.00 4.44 80 GLN A N 1
ATOM 1362 C CA . GLN A 1 80 ? 25.314 -6.165 1.452 1.00 3.44 80 GLN A CA 1
ATOM 1363 C C . GLN A 1 80 ? 26.153 -4.933 1.859 1.00 4.44 80 GLN A C 1
ATOM 1364 O O . GLN A 1 80 ? 25.724 -3.792 1.691 1.00 31.43 80 GLN A O 1
ATOM 1378 N N . LEU A 1 81 ? 27.350 -5.175 2.402 1.00 11.51 81 LEU A N 1
ATOM 1379 C CA . LEU A 1 81 ? 28.250 -4.092 2.829 1.00 23.55 81 LEU A CA 1
ATOM 1380 C C . LEU A 1 81 ? 28.797 -3.293 1.630 1.00 65.51 81 LEU A C 1
ATOM 1381 O O . LEU A 1 81 ? 28.497 -3.598 0.474 1.00 63.23 81 LEU A O 1
ATOM 1397 N N . GLU A 1 82 ? 29.607 -2.275 1.921 1.00 2.00 82 GLU A N 1
ATOM 1398 C CA . GLU A 1 82 ? 30.181 -1.402 0.881 1.00 14.43 82 GLU A CA 1
ATOM 1399 C C . GLU A 1 82 ? 31.454 -2.008 0.249 1.00 3.31 82 GLU A C 1
ATOM 1400 O O . GLU A 1 82 ? 31.361 -2.604 -0.848 1.00 38.79 82 GLU A O 1
ATOM 1412 N N . MET A 1 1 ? 34.422 5.115 -6.230 1.00 50.03 1 MET A N 2
ATOM 1413 C CA . MET A 1 1 ? 33.523 6.247 -6.590 1.00 51.12 1 MET A CA 2
ATOM 1414 C C . MET A 1 1 ? 32.103 5.741 -6.900 1.00 32.11 1 MET A C 2
ATOM 1415 O O . MET A 1 1 ? 31.144 6.084 -6.204 1.00 23.15 1 MET A O 2
ATOM 1431 N N . ALA A 1 2 ? 31.975 4.928 -7.943 1.00 22.33 2 ALA A N 2
ATOM 1432 C CA . ALA A 1 2 ? 30.682 4.347 -8.325 1.00 32.23 2 ALA A CA 2
ATOM 1433 C C . ALA A 1 2 ? 30.498 2.941 -7.732 1.00 3.51 2 ALA A C 2
ATOM 1434 O O . ALA A 1 2 ? 31.467 2.201 -7.558 1.00 30.42 2 ALA A O 2
ATOM 1441 N N . LEU A 1 3 ? 29.252 2.579 -7.422 1.00 72.31 3 LEU A N 2
ATOM 1442 C CA . LEU A 1 3 ? 28.943 1.265 -6.842 1.00 72.21 3 LEU A CA 2
ATOM 1443 C C . LEU A 1 3 ? 27.453 0.913 -7.000 1.00 3.43 3 LEU A C 2
ATOM 1444 O O . LEU A 1 3 ? 26.601 1.796 -7.121 1.00 21.05 3 LEU A O 2
ATOM 1460 N N . ILE A 1 4 ? 27.147 -0.384 -7.013 1.00 33.11 4 ILE A N 2
ATOM 1461 C CA . ILE A 1 4 ? 25.759 -0.861 -7.068 1.00 33.53 4 ILE A CA 2
ATOM 1462 C C . ILE A 1 4 ? 25.251 -1.258 -5.669 1.00 11.12 4 ILE A C 2
ATOM 1463 O O . ILE A 1 4 ? 25.994 -1.838 -4.870 1.00 44.31 4 ILE A O 2
ATOM 1479 N N . MET A 1 5 ? 23.986 -0.952 -5.373 1.00 12.14 5 MET A N 2
ATOM 1480 C CA . MET A 1 5 ? 23.400 -1.280 -4.064 1.00 24.34 5 MET A CA 2
ATOM 1481 C C . MET A 1 5 ? 23.045 -2.773 -3.973 1.00 72.23 5 MET A C 2
ATOM 1482 O O . MET A 1 5 ? 21.930 -3.184 -4.292 1.00 73.52 5 MET A O 2
ATOM 1496 N N . THR A 1 6 ? 24.009 -3.579 -3.541 1.00 0.10 6 THR A N 2
ATOM 1497 C CA . THR A 1 6 ? 23.824 -5.033 -3.460 1.00 41.34 6 THR A CA 2
ATOM 1498 C C . THR A 1 6 ? 22.906 -5.435 -2.297 1.00 42.50 6 THR A C 2
ATOM 1499 O O . THR A 1 6 ? 23.334 -5.509 -1.143 1.00 52.34 6 THR A O 2
ATOM 1510 N N . GLN A 1 7 ? 21.630 -5.665 -2.616 1.00 54.02 7 GLN A N 2
ATOM 1511 C CA . GLN A 1 7 ? 20.642 -6.166 -1.646 1.00 53.15 7 GLN A CA 2
ATOM 1512 C C . GLN A 1 7 ? 20.411 -5.188 -0.474 1.00 32.14 7 GLN A C 2
ATOM 1513 O O . GLN A 1 7 ? 19.953 -5.586 0.597 1.00 33.12 7 GLN A O 2
ATOM 1527 N N . GLN A 1 8 ? 20.704 -3.905 -0.689 1.00 34.32 8 GLN A N 2
ATOM 1528 C CA . GLN A 1 8 ? 20.478 -2.875 0.336 1.00 55.30 8 GLN A CA 2
ATOM 1529 C C . GLN A 1 8 ? 19.021 -2.370 0.301 1.00 31.33 8 GLN A C 2
ATOM 1530 O O . GLN A 1 8 ? 18.681 -1.480 -0.476 1.00 71.41 8 GLN A O 2
ATOM 1544 N N . ASN A 1 9 ? 18.160 -2.968 1.130 1.00 30.21 9 ASN A N 2
ATOM 1545 C CA . ASN A 1 9 ? 16.743 -2.578 1.193 1.00 21.42 9 ASN A CA 2
ATOM 1546 C C . ASN A 1 9 ? 16.465 -1.658 2.393 1.00 34.13 9 ASN A C 2
ATOM 1547 O O . ASN A 1 9 ? 16.286 -2.120 3.522 1.00 30.41 9 ASN A O 2
ATOM 1558 N N . ASN A 1 10 ? 16.446 -0.351 2.140 1.00 51.32 10 ASN A N 2
ATOM 1559 C CA . ASN A 1 10 ? 16.161 0.645 3.181 1.00 51.44 10 ASN A CA 2
ATOM 1560 C C . ASN A 1 10 ? 14.999 1.565 2.770 1.00 53.24 10 ASN A C 2
ATOM 1561 O O . ASN A 1 10 ? 15.034 2.183 1.705 1.00 62.43 10 ASN A O 2
ATOM 1572 N N . PRO A 1 11 ? 13.956 1.687 3.617 1.00 30.41 11 PRO A N 2
ATOM 1573 C CA . PRO A 1 11 ? 12.828 2.608 3.358 1.00 21.41 11 PRO A CA 2
ATOM 1574 C C . PRO A 1 11 ? 13.280 4.077 3.295 1.00 44.32 11 PRO A C 2
ATOM 1575 O O . PRO A 1 11 ? 12.582 4.941 2.764 1.00 24.24 11 PRO A O 2
ATOM 1586 N N . LEU A 1 12 ? 14.469 4.346 3.834 1.00 25.34 12 LEU A N 2
ATOM 1587 C CA . LEU A 1 12 ? 15.050 5.695 3.838 1.00 64.53 12 LEU A CA 2
ATOM 1588 C C . LEU A 1 12 ? 15.751 6.013 2.501 1.00 54.34 12 LEU A C 2
ATOM 1589 O O . LEU A 1 12 ? 16.495 6.988 2.390 1.00 34.15 12 LEU A O 2
ATOM 1605 N N . HIS A 1 13 ? 15.498 5.184 1.488 1.00 23.43 13 HIS A N 2
ATOM 1606 C CA . HIS A 1 13 ? 16.114 5.338 0.162 1.00 31.52 13 HIS A CA 2
ATOM 1607 C C . HIS A 1 13 ? 15.456 6.470 -0.658 1.00 22.23 13 HIS A C 2
ATOM 1608 O O . HIS A 1 13 ? 15.820 6.700 -1.811 1.00 71.53 13 HIS A O 2
ATOM 1623 N N . GLY A 1 14 ? 14.499 7.176 -0.061 1.00 34.13 14 GLY A N 2
ATOM 1624 C CA . GLY A 1 14 ? 13.814 8.259 -0.765 1.00 60.31 14 GLY A CA 2
ATOM 1625 C C . GLY A 1 14 ? 12.722 7.754 -1.703 1.00 60.13 14 GLY A C 2
ATOM 1626 O O . GLY A 1 14 ? 12.892 7.748 -2.923 1.00 20.43 14 GLY A O 2
ATOM 1630 N N . ILE A 1 15 ? 11.601 7.316 -1.129 1.00 60.23 15 ILE A N 2
ATOM 1631 C CA . ILE A 1 15 ? 10.476 6.778 -1.909 1.00 62.23 15 ILE A CA 2
ATOM 1632 C C . ILE A 1 15 ? 9.139 7.359 -1.416 1.00 42.42 15 ILE A C 2
ATOM 1633 O O . ILE A 1 15 ? 8.898 7.435 -0.210 1.00 10.14 15 ILE A O 2
ATOM 1649 N N . THR A 1 16 ? 8.276 7.777 -2.346 1.00 54.21 16 THR A N 2
ATOM 1650 C CA . THR A 1 16 ? 6.960 8.335 -1.988 1.00 64.45 16 THR A CA 2
ATOM 1651 C C . THR A 1 16 ? 5.910 7.230 -1.800 1.00 52.44 16 THR A C 2
ATOM 1652 O O . THR A 1 16 ? 6.103 6.094 -2.242 1.00 43.22 16 THR A O 2
ATOM 1663 N N . LEU A 1 17 ? 4.787 7.574 -1.163 1.00 33.41 17 LEU A N 2
ATOM 1664 C CA . LEU A 1 17 ? 3.695 6.616 -0.939 1.00 14.23 17 LEU A CA 2
ATOM 1665 C C . LEU A 1 17 ? 3.191 6.024 -2.266 1.00 3.31 17 LEU A C 2
ATOM 1666 O O . LEU A 1 17 ? 2.727 4.884 -2.314 1.00 5.24 17 LEU A O 2
ATOM 1682 N N . GLN A 1 18 ? 3.303 6.802 -3.342 1.00 11.33 18 GLN A N 2
ATOM 1683 C CA . GLN A 1 18 ? 2.860 6.362 -4.668 1.00 61.45 18 GLN A CA 2
ATOM 1684 C C . GLN A 1 18 ? 3.669 5.150 -5.155 1.00 61.03 18 GLN A C 2
ATOM 1685 O O . GLN A 1 18 ? 3.109 4.085 -5.427 1.00 0.41 18 GLN A O 2
ATOM 1699 N N . LYS A 1 19 ? 4.987 5.314 -5.251 1.00 74.40 19 LYS A N 2
ATOM 1700 C CA . LYS A 1 19 ? 5.875 4.224 -5.678 1.00 62.13 19 LYS A CA 2
ATOM 1701 C C . LYS A 1 19 ? 5.834 3.076 -4.653 1.00 13.11 19 LYS A C 2
ATOM 1702 O O . LYS A 1 19 ? 5.909 1.900 -5.015 1.00 44.43 19 LYS A O 2
ATOM 1721 N N . LEU A 1 20 ? 5.700 3.436 -3.377 1.00 34.23 20 LEU A N 2
ATOM 1722 C CA . LEU A 1 20 ? 5.587 2.457 -2.287 1.00 61.00 20 LEU A CA 2
ATOM 1723 C C . LEU A 1 20 ? 4.404 1.495 -2.529 1.00 43.21 20 LEU A C 2
ATOM 1724 O O . LEU A 1 20 ? 4.584 0.276 -2.589 1.00 62.34 20 LEU A O 2
ATOM 1740 N N . LEU A 1 21 ? 3.203 2.054 -2.679 1.00 1.53 21 LEU A N 2
ATOM 1741 C CA . LEU A 1 21 ? 2.005 1.244 -2.935 1.00 61.30 21 LEU A CA 2
ATOM 1742 C C . LEU A 1 21 ? 2.118 0.485 -4.266 1.00 30.02 21 LEU A C 2
ATOM 1743 O O . LEU A 1 21 ? 1.720 -0.676 -4.363 1.00 73.01 21 LEU A O 2
ATOM 1759 N N . THR A 1 22 ? 2.673 1.141 -5.287 1.00 11.01 22 THR A N 2
ATOM 1760 C CA . THR A 1 22 ? 2.903 0.497 -6.591 1.00 35.43 22 THR A CA 2
ATOM 1761 C C . THR A 1 22 ? 3.687 -0.815 -6.428 1.00 63.20 22 THR A C 2
ATOM 1762 O O . THR A 1 22 ? 3.299 -1.855 -6.962 1.00 55.33 22 THR A O 2
ATOM 1773 N N . GLU A 1 23 ? 4.782 -0.760 -5.666 1.00 21.55 23 GLU A N 2
ATOM 1774 C CA . GLU A 1 23 ? 5.565 -1.959 -5.333 1.00 4.43 23 GLU A CA 2
ATOM 1775 C C . GLU A 1 23 ? 4.678 -3.054 -4.721 1.00 34.33 23 GLU A C 2
ATOM 1776 O O . GLU A 1 23 ? 4.756 -4.226 -5.105 1.00 5.52 23 GLU A O 2
ATOM 1788 N N . LEU A 1 24 ? 3.840 -2.664 -3.768 1.00 4.24 24 LEU A N 2
ATOM 1789 C CA . LEU A 1 24 ? 2.944 -3.605 -3.086 1.00 1.24 24 LEU A CA 2
ATOM 1790 C C . LEU A 1 24 ? 1.926 -4.223 -4.057 1.00 3.14 24 LEU A C 2
ATOM 1791 O O . LEU A 1 24 ? 1.629 -5.414 -3.982 1.00 75.43 24 LEU A O 2
ATOM 1807 N N . VAL A 1 25 ? 1.404 -3.414 -4.971 1.00 1.53 25 VAL A N 2
ATOM 1808 C CA . VAL A 1 25 ? 0.416 -3.886 -5.949 1.00 25.04 25 VAL A CA 2
ATOM 1809 C C . VAL A 1 25 ? 1.051 -4.799 -7.014 1.00 12.33 25 VAL A C 2
ATOM 1810 O O . VAL A 1 25 ? 0.460 -5.804 -7.409 1.00 12.13 25 VAL A O 2
ATOM 1823 N N . GLU A 1 26 ? 2.256 -4.458 -7.469 1.00 20.42 26 GLU A N 2
ATOM 1824 C CA . GLU A 1 26 ? 2.947 -5.263 -8.487 1.00 32.01 26 GLU A CA 2
ATOM 1825 C C . GLU A 1 26 ? 3.384 -6.639 -7.945 1.00 22.04 26 GLU A C 2
ATOM 1826 O O . GLU A 1 26 ? 3.406 -7.621 -8.685 1.00 0.14 26 GLU A O 2
ATOM 1838 N N . HIS A 1 27 ? 3.735 -6.706 -6.661 1.00 55.24 27 HIS A N 2
ATOM 1839 C CA . HIS A 1 27 ? 4.231 -7.957 -6.060 1.00 42.35 27 HIS A CA 2
ATOM 1840 C C . HIS A 1 27 ? 3.131 -8.726 -5.303 1.00 2.15 27 HIS A C 2
ATOM 1841 O O . HIS A 1 27 ? 2.987 -9.940 -5.470 1.00 11.21 27 HIS A O 2
ATOM 1856 N N . TYR A 1 28 ? 2.362 -8.030 -4.469 1.00 53.25 28 TYR A N 2
ATOM 1857 C CA . TYR A 1 28 ? 1.277 -8.670 -3.706 1.00 60.51 28 TYR A CA 2
ATOM 1858 C C . TYR A 1 28 ? -0.065 -8.563 -4.452 1.00 70.35 28 TYR A C 2
ATOM 1859 O O . TYR A 1 28 ? -0.693 -9.572 -4.780 1.00 44.54 28 TYR A O 2
ATOM 1877 N N . GLY A 1 29 ? -0.493 -7.338 -4.730 1.00 0.44 29 GLY A N 2
ATOM 1878 C CA . GLY A 1 29 ? -1.757 -7.125 -5.431 1.00 73.24 29 GLY A CA 2
ATOM 1879 C C . GLY A 1 29 ? -2.898 -6.733 -4.496 1.00 2.42 29 GLY A C 2
ATOM 1880 O O . GLY A 1 29 ? -2.807 -6.915 -3.283 1.00 30.55 29 GLY A O 2
ATOM 1884 N N . TRP A 1 30 ? -3.985 -6.224 -5.070 1.00 71.21 30 TRP A N 2
ATOM 1885 C CA . TRP A 1 30 ? -5.119 -5.705 -4.293 1.00 40.54 30 TRP A CA 2
ATOM 1886 C C . TRP A 1 30 ? -5.770 -6.792 -3.421 1.00 71.35 30 TRP A C 2
ATOM 1887 O O . TRP A 1 30 ? -6.129 -6.548 -2.264 1.00 3.41 30 TRP A O 2
ATOM 1908 N N . GLU A 1 31 ? -5.915 -7.991 -3.979 1.00 34.02 31 GLU A N 2
ATOM 1909 C CA . GLU A 1 31 ? -6.507 -9.123 -3.256 1.00 3.41 31 GLU A CA 2
ATOM 1910 C C . GLU A 1 31 ? -5.765 -9.396 -1.939 1.00 60.40 31 GLU A C 2
ATOM 1911 O O . GLU A 1 31 ? -6.367 -9.415 -0.866 1.00 32.01 31 GLU A O 2
ATOM 1923 N N . GLU A 1 32 ? -4.454 -9.587 -2.029 1.00 1.22 32 GLU A N 2
ATOM 1924 C CA . GLU A 1 32 ? -3.625 -9.830 -0.844 1.00 11.15 32 GLU A CA 2
ATOM 1925 C C . GLU A 1 32 ? -3.582 -8.607 0.087 1.00 13.13 32 GLU A C 2
ATOM 1926 O O . GLU A 1 32 ? -3.751 -8.740 1.296 1.00 20.53 32 GLU A O 2
ATOM 1938 N N . LEU A 1 33 ? -3.381 -7.415 -0.478 1.00 21.35 33 LEU A N 2
ATOM 1939 C CA . LEU A 1 33 ? -3.302 -6.186 0.327 1.00 53.43 33 LEU A CA 2
ATOM 1940 C C . LEU A 1 33 ? -4.570 -5.967 1.172 1.00 24.03 33 LEU A C 2
ATOM 1941 O O . LEU A 1 33 ? -4.498 -5.461 2.295 1.00 73.25 33 LEU A O 2
ATOM 1957 N N . SER A 1 34 ? -5.727 -6.358 0.639 1.00 24.10 34 SER A N 2
ATOM 1958 C CA . SER A 1 34 ? -6.996 -6.231 1.373 1.00 31.10 34 SER A CA 2
ATOM 1959 C C . SER A 1 34 ? -7.079 -7.225 2.543 1.00 65.24 34 SER A C 2
ATOM 1960 O O . SER A 1 34 ? -7.997 -7.161 3.362 1.00 33.35 34 SER A O 2
ATOM 1968 N N . TYR A 1 35 ? -6.125 -8.154 2.606 1.00 63.21 35 TYR A N 2
ATOM 1969 C CA . TYR A 1 35 ? -6.020 -9.087 3.737 1.00 20.54 35 TYR A CA 2
ATOM 1970 C C . TYR A 1 35 ? -5.083 -8.537 4.816 1.00 64.42 35 TYR A C 2
ATOM 1971 O O . TYR A 1 35 ? -5.361 -8.660 6.011 1.00 14.32 35 TYR A O 2
ATOM 1989 N N . MET A 1 36 ? -3.959 -7.951 4.392 1.00 61.22 36 MET A N 2
ATOM 1990 C CA . MET A 1 36 ? -3.050 -7.272 5.324 1.00 32.11 36 MET A CA 2
ATOM 1991 C C . MET A 1 36 ? -3.800 -6.175 6.098 1.00 51.02 36 MET A C 2
ATOM 1992 O O . MET A 1 36 ? -3.684 -6.060 7.321 1.00 52.05 36 MET A O 2
ATOM 2006 N N . VAL A 1 37 ? -4.557 -5.360 5.358 1.00 51.24 37 VAL A N 2
ATOM 2007 C CA . VAL A 1 37 ? -5.417 -4.328 5.945 1.00 24.51 37 VAL A CA 2
ATOM 2008 C C . VAL A 1 37 ? -6.854 -4.463 5.412 1.00 0.11 37 VAL A C 2
ATOM 2009 O O . VAL A 1 37 ? -7.170 -3.996 4.314 1.00 43.30 37 VAL A O 2
ATOM 2022 N N . ASN A 1 38 ? -7.718 -5.125 6.184 1.00 62.42 38 ASN A N 2
ATOM 2023 C CA . ASN A 1 38 ? -9.101 -5.373 5.759 1.00 52.14 38 ASN A CA 2
ATOM 2024 C C . ASN A 1 38 ? -9.941 -4.086 5.733 1.00 43.31 38 ASN A C 2
ATOM 2025 O O . ASN A 1 38 ? -10.712 -3.807 6.653 1.00 2.20 38 ASN A O 2
ATOM 2036 N N . ILE A 1 39 ? -9.770 -3.300 4.676 1.00 22.14 39 ILE A N 2
ATOM 2037 C CA . ILE A 1 39 ? -10.564 -2.089 4.458 1.00 33.35 39 ILE A CA 2
ATOM 2038 C C . ILE A 1 39 ? -11.157 -2.078 3.044 1.00 54.55 39 ILE A C 2
ATOM 2039 O O . ILE A 1 39 ? -10.523 -2.538 2.088 1.00 10.35 39 ILE A O 2
ATOM 2055 N N . ASN A 1 40 ? -12.370 -1.549 2.911 1.00 11.02 40 ASN A N 2
ATOM 2056 C CA . ASN A 1 40 ? -13.053 -1.503 1.616 1.00 75.21 40 ASN A CA 2
ATOM 2057 C C . ASN A 1 40 ? -12.490 -0.371 0.738 1.00 33.54 40 ASN A C 2
ATOM 2058 O O . ASN A 1 40 ? -13.145 0.642 0.489 1.00 75.41 40 ASN A O 2
ATOM 2069 N N . CYS A 1 41 ? -11.246 -0.554 0.305 1.00 43.44 41 CYS A N 2
ATOM 2070 C CA . CYS A 1 41 ? -10.562 0.399 -0.583 1.00 4.51 41 CYS A CA 2
ATOM 2071 C C . CYS A 1 41 ? -9.697 -0.333 -1.615 1.00 33.42 41 CYS A C 2
ATOM 2072 O O . CYS A 1 41 ? -9.527 0.134 -2.737 1.00 15.24 41 CYS A O 2
ATOM 2080 N N . PHE A 1 42 ? -9.141 -1.480 -1.222 1.00 41.24 42 PHE A N 2
ATOM 2081 C CA . PHE A 1 42 ? -8.352 -2.312 -2.144 1.00 71.34 42 PHE A CA 2
ATOM 2082 C C . PHE A 1 42 ? -9.256 -3.271 -2.942 1.00 52.24 42 PHE A C 2
ATOM 2083 O O . PHE A 1 42 ? -8.785 -4.038 -3.780 1.00 1.04 42 PHE A O 2
ATOM 2100 N N . LYS A 1 43 ? -10.559 -3.232 -2.663 1.00 44.20 43 LYS A N 2
ATOM 2101 C CA . LYS A 1 43 ? -11.536 -4.060 -3.384 1.00 23.10 43 LYS A CA 2
ATOM 2102 C C . LYS A 1 43 ? -12.272 -3.257 -4.469 1.00 54.31 43 LYS A C 2
ATOM 2103 O O . LYS A 1 43 ? -12.098 -3.512 -5.660 1.00 73.20 43 LYS A O 2
ATOM 2122 N N . LYS A 1 44 ? -13.103 -2.300 -4.057 1.00 35.23 44 LYS A N 2
ATOM 2123 C CA . LYS A 1 44 ? -13.835 -1.461 -5.017 1.00 4.10 44 LYS A CA 2
ATOM 2124 C C . LYS A 1 44 ? -12.911 -0.416 -5.667 1.00 30.04 44 LYS A C 2
ATOM 2125 O O . LYS A 1 44 ? -12.165 0.282 -4.982 1.00 24.22 44 LYS A O 2
ATOM 2144 N N . ASP A 1 45 ? -12.977 -0.330 -6.995 1.00 14.53 45 ASP A N 2
ATOM 2145 C CA . ASP A 1 45 ? -12.129 0.579 -7.778 1.00 64.43 45 ASP A CA 2
ATOM 2146 C C . ASP A 1 45 ? -10.627 0.321 -7.512 1.00 73.25 45 ASP A C 2
ATOM 2147 O O . ASP A 1 45 ? -9.938 1.151 -6.912 1.00 44.14 45 ASP A O 2
ATOM 2156 N N . PRO A 1 46 ? -10.101 -0.850 -7.934 1.00 31.40 46 PRO A N 2
ATOM 2157 C CA . PRO A 1 46 ? -8.678 -1.186 -7.761 1.00 42.24 46 PRO A CA 2
ATOM 2158 C C . PRO A 1 46 ? -7.756 -0.310 -8.626 1.00 33.21 46 PRO A C 2
ATOM 2159 O O . PRO A 1 46 ? -7.321 -0.715 -9.712 1.00 2.40 46 PRO A O 2
ATOM 2170 N N . SER A 1 47 ? -7.491 0.905 -8.154 1.00 13.42 47 SER A N 2
ATOM 2171 C CA . SER A 1 47 ? -6.598 1.840 -8.854 1.00 63.20 47 SER A CA 2
ATOM 2172 C C . SER A 1 47 ? -5.583 2.473 -7.896 1.00 41.42 47 SER A C 2
ATOM 2173 O O . SER A 1 47 ? -5.906 2.786 -6.748 1.00 25.24 47 SER A O 2
ATOM 2181 N N . ILE A 1 48 ? -4.353 2.652 -8.374 1.00 55.34 48 ILE A N 2
ATOM 2182 C CA . ILE A 1 48 ? -3.312 3.339 -7.601 1.00 63.33 48 ILE A CA 2
ATOM 2183 C C . ILE A 1 48 ? -3.779 4.742 -7.168 1.00 11.11 48 ILE A C 2
ATOM 2184 O O . ILE A 1 48 ? -3.530 5.172 -6.047 1.00 65.12 48 ILE A O 2
ATOM 2200 N N . LYS A 1 49 ? -4.480 5.439 -8.058 1.00 71.21 49 LYS A N 2
ATOM 2201 C CA . LYS A 1 49 ? -4.941 6.805 -7.785 1.00 65.22 49 LYS A CA 2
ATOM 2202 C C . LYS A 1 49 ? -6.034 6.831 -6.701 1.00 32.21 49 LYS A C 2
ATOM 2203 O O . LYS A 1 49 ? -5.946 7.592 -5.734 1.00 42.31 49 LYS A O 2
ATOM 2222 N N . SER A 1 50 ? -7.062 5.998 -6.869 1.00 50.25 50 SER A N 2
ATOM 2223 C CA . SER A 1 50 ? -8.193 5.949 -5.927 1.00 44.21 50 SER A CA 2
ATOM 2224 C C . SER A 1 50 ? -7.744 5.527 -4.522 1.00 31.23 50 SER A C 2
ATOM 2225 O O . SER A 1 50 ? -8.097 6.167 -3.525 1.00 21.53 50 SER A O 2
ATOM 2233 N N . SER A 1 51 ? -6.966 4.449 -4.456 1.00 54.33 51 SER A N 2
ATOM 2234 C CA . SER A 1 51 ? -6.440 3.935 -3.184 1.00 31.02 51 SER A CA 2
ATOM 2235 C C . SER A 1 51 ? -5.590 4.982 -2.450 1.00 51.02 51 SER A C 2
ATOM 2236 O O . SER A 1 51 ? -5.864 5.304 -1.294 1.00 22.33 51 SER A O 2
ATOM 2244 N N . LEU A 1 52 ? -4.565 5.517 -3.121 1.00 51.14 52 LEU A N 2
ATOM 2245 C CA . LEU A 1 52 ? -3.710 6.561 -2.527 1.00 73.53 52 LEU A CA 2
ATOM 2246 C C . LEU A 1 52 ? -4.539 7.710 -1.941 1.00 23.33 52 LEU A C 2
ATOM 2247 O O . LEU A 1 52 ? -4.317 8.134 -0.807 1.00 63.41 52 LEU A O 2
ATOM 2263 N N . LYS A 1 53 ? -5.497 8.202 -2.721 1.00 61.23 53 LYS A N 2
ATOM 2264 C CA . LYS A 1 53 ? -6.351 9.318 -2.301 1.00 64.11 53 LYS A CA 2
ATOM 2265 C C . LYS A 1 53 ? -7.110 8.987 -0.999 1.00 20.22 53 LYS A C 2
ATOM 2266 O O . LYS A 1 53 ? -7.350 9.862 -0.162 1.00 74.42 53 LYS A O 2
ATOM 2285 N N . PHE A 1 54 ? -7.470 7.715 -0.831 1.00 22.33 54 PHE A N 2
ATOM 2286 C CA . PHE A 1 54 ? -8.097 7.238 0.409 1.00 2.23 54 PHE A CA 2
ATOM 2287 C C . PHE A 1 54 ? -7.061 7.114 1.540 1.00 62.32 54 PHE A C 2
ATOM 2288 O O . PHE A 1 54 ? -7.320 7.491 2.684 1.00 24.11 54 PHE A O 2
ATOM 2305 N N . LEU A 1 55 ? -5.887 6.582 1.208 1.00 23.40 55 LEU A N 2
ATOM 2306 C CA . LEU A 1 55 ? -4.822 6.354 2.193 1.00 72.12 55 LEU A CA 2
ATOM 2307 C C . LEU A 1 55 ? -4.308 7.668 2.805 1.00 44.25 55 LEU A C 2
ATOM 2308 O O . LEU A 1 55 ? -4.022 7.731 3.998 1.00 1.14 55 LEU A O 2
ATOM 2324 N N . ARG A 1 56 ? -4.199 8.716 1.987 1.00 61.11 56 ARG A N 2
ATOM 2325 C CA . ARG A 1 56 ? -3.666 10.004 2.451 1.00 31.52 56 ARG A CA 2
ATOM 2326 C C . ARG A 1 56 ? -4.570 10.657 3.510 1.00 71.23 56 ARG A C 2
ATOM 2327 O O . ARG A 1 56 ? -4.081 11.276 4.454 1.00 31.31 56 ARG A O 2
ATOM 2348 N N . LYS A 1 57 ? -5.885 10.524 3.355 1.00 13.23 57 LYS A N 2
ATOM 2349 C CA . LYS A 1 57 ? -6.826 11.095 4.329 1.00 64.50 57 LYS A CA 2
ATOM 2350 C C . LYS A 1 57 ? -6.962 10.206 5.579 1.00 31.12 57 LYS A C 2
ATOM 2351 O O . LYS A 1 57 ? -7.439 10.656 6.622 1.00 72.54 57 LYS A O 2
ATOM 2370 N N . THR A 1 58 ? -6.544 8.942 5.468 1.00 44.11 58 THR A N 2
ATOM 2371 C CA . THR A 1 58 ? -6.706 7.970 6.559 1.00 44.12 58 THR A CA 2
ATOM 2372 C C . THR A 1 58 ? -5.387 7.747 7.320 1.00 62.20 58 THR A C 2
ATOM 2373 O O . THR A 1 58 ? -4.519 6.982 6.889 1.00 52.13 58 THR A O 2
ATOM 2384 N N . ASP A 1 59 ? -5.260 8.419 8.464 1.00 72.21 59 ASP A N 2
ATOM 2385 C CA . ASP A 1 59 ? -4.029 8.415 9.272 1.00 24.44 59 ASP A CA 2
ATOM 2386 C C . ASP A 1 59 ? -3.511 6.997 9.589 1.00 41.24 59 ASP A C 2
ATOM 2387 O O . ASP A 1 59 ? -2.342 6.683 9.346 1.00 4.41 59 ASP A O 2
ATOM 2396 N N . TRP A 1 60 ? -4.377 6.148 10.136 1.00 34.03 60 TRP A N 2
ATOM 2397 C CA . TRP A 1 60 ? -3.972 4.794 10.555 1.00 65.21 60 TRP A CA 2
ATOM 2398 C C . TRP A 1 60 ? -3.677 3.867 9.360 1.00 35.13 60 TRP A C 2
ATOM 2399 O O . TRP A 1 60 ? -2.985 2.859 9.506 1.00 72.33 60 TRP A O 2
ATOM 2420 N N . ALA A 1 61 ? -4.196 4.207 8.181 1.00 53.22 61 ALA A N 2
ATOM 2421 C CA . ALA A 1 61 ? -3.943 3.412 6.974 1.00 20.14 61 ALA A CA 2
ATOM 2422 C C . ALA A 1 61 ? -2.513 3.621 6.456 1.00 20.35 61 ALA A C 2
ATOM 2423 O O . ALA A 1 61 ? -1.838 2.666 6.071 1.00 4.44 61 ALA A O 2
ATOM 2430 N N . ARG A 1 62 ? -2.065 4.879 6.463 1.00 30.31 62 ARG A N 2
ATOM 2431 C CA . ARG A 1 62 ? -0.705 5.242 6.025 1.00 14.40 62 ARG A CA 2
ATOM 2432 C C . ARG A 1 62 ? 0.368 4.310 6.614 1.00 11.34 62 ARG A C 2
ATOM 2433 O O . ARG A 1 62 ? 1.043 3.585 5.882 1.00 53.44 62 ARG A O 2
ATOM 2454 N N . GLU A 1 63 ? 0.501 4.325 7.939 1.00 65.13 63 GLU A N 2
ATOM 2455 C CA . GLU A 1 63 ? 1.525 3.536 8.630 1.00 53.11 63 GLU A CA 2
ATOM 2456 C C . GLU A 1 63 ? 1.420 2.032 8.329 1.00 24.35 63 GLU A C 2
ATOM 2457 O O . GLU A 1 63 ? 2.439 1.348 8.203 1.00 42.23 63 GLU A O 2
ATOM 2469 N N . ARG A 1 64 ? 0.196 1.521 8.211 1.00 1.25 64 ARG A N 2
ATOM 2470 C CA . ARG A 1 64 ? -0.013 0.100 7.912 1.00 2.43 64 ARG A CA 2
ATOM 2471 C C . ARG A 1 64 ? 0.487 -0.260 6.503 1.00 4.21 64 ARG A C 2
ATOM 2472 O O . ARG A 1 64 ? 1.189 -1.255 6.325 1.00 10.11 64 ARG A O 2
ATOM 2493 N N . VAL A 1 65 ? 0.128 0.554 5.509 1.00 43.54 65 VAL A N 2
ATOM 2494 C CA . VAL A 1 65 ? 0.597 0.342 4.131 1.00 60.22 65 VAL A CA 2
ATOM 2495 C C . VAL A 1 65 ? 2.133 0.405 4.054 1.00 12.14 65 VAL A C 2
ATOM 2496 O O . VAL A 1 65 ? 2.775 -0.430 3.410 1.00 71.33 65 VAL A O 2
ATOM 2509 N N . GLU A 1 66 ? 2.716 1.392 4.734 1.00 35.00 66 GLU A N 2
ATOM 2510 C CA . GLU A 1 66 ? 4.174 1.533 4.796 1.00 3.25 66 GLU A CA 2
ATOM 2511 C C . GLU A 1 66 ? 4.823 0.309 5.468 1.00 21.34 66 GLU A C 2
ATOM 2512 O O . GLU A 1 66 ? 5.915 -0.117 5.083 1.00 74.34 66 GLU A O 2
ATOM 2524 N N . ASN A 1 67 ? 4.142 -0.259 6.467 1.00 25.40 67 ASN A N 2
ATOM 2525 C CA . ASN A 1 67 ? 4.620 -1.479 7.130 1.00 11.42 67 ASN A CA 2
ATOM 2526 C C . ASN A 1 67 ? 4.640 -2.663 6.149 1.00 52.50 67 ASN A C 2
ATOM 2527 O O . ASN A 1 67 ? 5.561 -3.483 6.159 1.00 3.33 67 ASN A O 2
ATOM 2538 N N . ILE A 1 68 ? 3.617 -2.746 5.295 1.00 2.14 68 ILE A N 2
ATOM 2539 C CA . ILE A 1 68 ? 3.567 -3.778 4.252 1.00 63.22 68 ILE A CA 2
ATOM 2540 C C . ILE A 1 68 ? 4.783 -3.661 3.313 1.00 2.03 68 ILE A C 2
ATOM 2541 O O . ILE A 1 68 ? 5.295 -4.662 2.802 1.00 44.24 68 ILE A O 2
ATOM 2557 N N . TYR A 1 69 ? 5.239 -2.428 3.087 1.00 62.44 69 TYR A N 2
ATOM 2558 C CA . TYR A 1 69 ? 6.449 -2.201 2.291 1.00 72.33 69 TYR A CA 2
ATOM 2559 C C . TYR A 1 69 ? 7.700 -2.689 3.039 1.00 21.32 69 TYR A C 2
ATOM 2560 O O . TYR A 1 69 ? 8.617 -3.244 2.437 1.00 55.21 69 TYR A O 2
ATOM 2578 N N . LEU A 1 70 ? 7.730 -2.483 4.357 1.00 52.23 70 LEU A N 2
ATOM 2579 C CA . LEU A 1 70 ? 8.807 -3.021 5.198 1.00 74.12 70 LEU A CA 2
ATOM 2580 C C . LEU A 1 70 ? 8.845 -4.554 5.094 1.00 42.14 70 LEU A C 2
ATOM 2581 O O . LEU A 1 70 ? 9.913 -5.167 5.031 1.00 62.43 70 LEU A O 2
ATOM 2597 N N . LYS A 1 71 ? 7.656 -5.159 5.058 1.00 75.23 71 LYS A N 2
ATOM 2598 C CA . LYS A 1 71 ? 7.515 -6.586 4.759 1.00 11.01 71 LYS A CA 2
ATOM 2599 C C . LYS A 1 71 ? 8.180 -6.926 3.411 1.00 40.44 71 LYS A C 2
ATOM 2600 O O . LYS A 1 71 ? 8.880 -7.928 3.287 1.00 23.31 71 LYS A O 2
ATOM 2619 N N . LEU A 1 72 ? 7.960 -6.071 2.414 1.00 31.13 72 LEU A N 2
ATOM 2620 C CA . LEU A 1 72 ? 8.554 -6.259 1.087 1.00 4.20 72 LEU A CA 2
ATOM 2621 C C . LEU A 1 72 ? 10.086 -6.093 1.117 1.00 32.54 72 LEU A C 2
ATOM 2622 O O . LEU A 1 72 ? 10.801 -6.769 0.380 1.00 15.43 72 LEU A O 2
ATOM 2638 N N . GLN A 1 73 ? 10.589 -5.208 1.981 1.00 23.32 73 GLN A N 2
ATOM 2639 C CA . GLN A 1 73 ? 12.042 -5.008 2.133 1.00 50.44 73 GLN A CA 2
ATOM 2640 C C . GLN A 1 73 ? 12.733 -6.297 2.613 1.00 70.32 73 GLN A C 2
ATOM 2641 O O . GLN A 1 73 ? 13.828 -6.639 2.168 1.00 52.30 73 GLN A O 2
ATOM 2655 N N . ARG A 1 74 ? 12.078 -7.017 3.520 1.00 1.44 74 ARG A N 2
ATOM 2656 C CA . ARG A 1 74 ? 12.577 -8.315 3.992 1.00 31.22 74 ARG A CA 2
ATOM 2657 C C . ARG A 1 74 ? 12.050 -9.467 3.110 1.00 53.41 74 ARG A C 2
ATOM 2658 O O . ARG A 1 74 ? 12.183 -10.645 3.453 1.00 43.35 74 ARG A O 2
ATOM 2679 N N . HIS A 1 75 ? 11.465 -9.112 1.961 1.00 61.31 75 HIS A N 2
ATOM 2680 C CA . HIS A 1 75 ? 10.879 -10.095 1.041 1.00 72.04 75 HIS A CA 2
ATOM 2681 C C . HIS A 1 75 ? 11.312 -9.852 -0.424 1.00 34.42 75 HIS A C 2
ATOM 2682 O O . HIS A 1 75 ? 10.986 -10.641 -1.316 1.00 1.10 75 HIS A O 2
ATOM 2697 N N . LYS A 1 76 ? 12.050 -8.770 -0.674 1.00 11.13 76 LYS A N 2
ATOM 2698 C CA . LYS A 1 76 ? 12.609 -8.500 -2.007 1.00 72.11 76 LYS A CA 2
ATOM 2699 C C . LYS A 1 76 ? 13.867 -9.370 -2.216 1.00 22.15 76 LYS A C 2
ATOM 2700 O O . LYS A 1 76 ? 14.963 -8.878 -2.473 1.00 62.54 76 LYS A O 2
ATOM 2719 N N . GLU A 1 77 ? 13.672 -10.680 -2.092 1.00 42.34 77 GLU A N 2
ATOM 2720 C CA . GLU A 1 77 ? 14.770 -11.654 -2.061 1.00 34.41 77 GLU A CA 2
ATOM 2721 C C . GLU A 1 77 ? 15.273 -12.029 -3.468 1.00 71.33 77 GLU A C 2
ATOM 2722 O O . GLU A 1 77 ? 16.396 -12.509 -3.624 1.00 2.24 77 GLU A O 2
ATOM 2734 N N . ARG A 1 78 ? 14.439 -11.811 -4.484 1.00 60.34 78 ARG A N 2
ATOM 2735 C CA . ARG A 1 78 ? 14.761 -12.229 -5.859 1.00 4.25 78 ARG A CA 2
ATOM 2736 C C . ARG A 1 78 ? 15.857 -11.338 -6.471 1.00 12.33 78 ARG A C 2
ATOM 2737 O O . ARG A 1 78 ? 15.680 -10.128 -6.616 1.00 44.12 78 ARG A O 2
ATOM 2758 N N . ASN A 1 79 ? 16.984 -11.951 -6.843 1.00 1.55 79 ASN A N 2
ATOM 2759 C CA . ASN A 1 79 ? 18.168 -11.209 -7.309 1.00 23.31 79 ASN A CA 2
ATOM 2760 C C . ASN A 1 79 ? 18.018 -10.723 -8.765 1.00 35.12 79 ASN A C 2
ATOM 2761 O O . ASN A 1 79 ? 17.278 -11.307 -9.563 1.00 24.22 79 ASN A O 2
ATOM 2772 N N . GLN A 1 80 ? 18.754 -9.666 -9.112 1.00 53.40 80 GLN A N 2
ATOM 2773 C CA . GLN A 1 80 ? 18.687 -9.062 -10.448 1.00 12.52 80 GLN A CA 2
ATOM 2774 C C . GLN A 1 80 ? 20.089 -8.723 -10.985 1.00 2.51 80 GLN A C 2
ATOM 2775 O O . GLN A 1 80 ? 20.704 -7.745 -10.559 1.00 10.23 80 GLN A O 2
ATOM 2789 N N . LEU A 1 81 ? 20.601 -9.538 -11.911 1.00 11.03 81 LEU A N 2
ATOM 2790 C CA . LEU A 1 81 ? 21.869 -9.230 -12.590 1.00 32.15 81 LEU A CA 2
ATOM 2791 C C . LEU A 1 81 ? 21.665 -8.190 -13.702 1.00 41.43 81 LEU A C 2
ATOM 2792 O O . LEU A 1 81 ? 20.564 -8.048 -14.238 1.00 75.44 81 LEU A O 2
ATOM 2808 N N . GLU A 1 82 ? 22.732 -7.473 -14.050 1.00 23.34 82 GLU A N 2
ATOM 2809 C CA . GLU A 1 82 ? 22.678 -6.469 -15.123 1.00 22.44 82 GLU A CA 2
ATOM 2810 C C . GLU A 1 82 ? 23.261 -7.027 -16.438 1.00 73.52 82 GLU A C 2
ATOM 2811 O O . GLU A 1 82 ? 24.503 -7.104 -16.562 1.00 37.76 82 GLU A O 2
ATOM 2823 N N . MET A 1 1 ? 32.901 -13.512 -9.442 1.00 33.11 1 MET A N 3
ATOM 2824 C CA . MET A 1 1 ? 32.499 -14.706 -8.639 1.00 23.14 1 MET A CA 3
ATOM 2825 C C . MET A 1 1 ? 32.824 -14.549 -7.142 1.00 0.24 1 MET A C 3
ATOM 2826 O O . MET A 1 1 ? 32.104 -15.073 -6.291 1.00 12.42 1 MET A O 3
ATOM 2842 N N . ALA A 1 2 ? 33.902 -13.831 -6.820 1.00 53.51 2 ALA A N 3
ATOM 2843 C CA . ALA A 1 2 ? 34.337 -13.670 -5.427 1.00 32.22 2 ALA A CA 3
ATOM 2844 C C . ALA A 1 2 ? 33.283 -12.953 -4.569 1.00 32.11 2 ALA A C 3
ATOM 2845 O O . ALA A 1 2 ? 32.686 -11.966 -5.000 1.00 22.55 2 ALA A O 3
ATOM 2852 N N . LEU A 1 3 ? 33.079 -13.448 -3.350 1.00 31.11 3 LEU A N 3
ATOM 2853 C CA . LEU A 1 3 ? 32.052 -12.911 -2.443 1.00 32.11 3 LEU A CA 3
ATOM 2854 C C . LEU A 1 3 ? 32.301 -11.435 -2.095 1.00 24.31 3 LEU A C 3
ATOM 2855 O O . LEU A 1 3 ? 33.435 -11.022 -1.850 1.00 34.01 3 LEU A O 3
ATOM 2871 N N . ILE A 1 4 ? 31.225 -10.651 -2.072 1.00 30.12 4 ILE A N 3
ATOM 2872 C CA . ILE A 1 4 ? 31.299 -9.224 -1.735 1.00 12.44 4 ILE A CA 3
ATOM 2873 C C . ILE A 1 4 ? 29.976 -8.725 -1.120 1.00 35.40 4 ILE A C 3
ATOM 2874 O O . ILE A 1 4 ? 28.889 -9.046 -1.608 1.00 63.41 4 ILE A O 3
ATOM 2890 N N . MET A 1 5 ? 30.072 -7.955 -0.039 1.00 24.15 5 MET A N 3
ATOM 2891 C CA . MET A 1 5 ? 28.887 -7.404 0.633 1.00 60.21 5 MET A CA 3
ATOM 2892 C C . MET A 1 5 ? 28.855 -5.871 0.533 1.00 2.23 5 MET A C 3
ATOM 2893 O O . MET A 1 5 ? 29.667 -5.179 1.152 1.00 22.33 5 MET A O 3
ATOM 2907 N N . THR A 1 6 ? 27.922 -5.345 -0.257 1.00 50.04 6 THR A N 3
ATOM 2908 C CA . THR A 1 6 ? 27.768 -3.892 -0.413 1.00 50.25 6 THR A CA 3
ATOM 2909 C C . THR A 1 6 ? 26.562 -3.370 0.383 1.00 4.51 6 THR A C 3
ATOM 2910 O O . THR A 1 6 ? 25.414 -3.719 0.102 1.00 64.23 6 THR A O 3
ATOM 2921 N N . GLN A 1 7 ? 26.828 -2.534 1.380 1.00 40.23 7 GLN A N 3
ATOM 2922 C CA . GLN A 1 7 ? 25.764 -1.948 2.202 1.00 44.15 7 GLN A CA 3
ATOM 2923 C C . GLN A 1 7 ? 24.917 -0.961 1.383 1.00 55.32 7 GLN A C 3
ATOM 2924 O O . GLN A 1 7 ? 25.398 0.101 0.987 1.00 60.11 7 GLN A O 3
ATOM 2938 N N . GLN A 1 8 ? 23.664 -1.320 1.116 1.00 12.43 8 GLN A N 3
ATOM 2939 C CA . GLN A 1 8 ? 22.763 -0.448 0.355 1.00 73.20 8 GLN A CA 3
ATOM 2940 C C . GLN A 1 8 ? 22.173 0.657 1.248 1.00 34.23 8 GLN A C 3
ATOM 2941 O O . GLN A 1 8 ? 21.154 0.462 1.911 1.00 33.12 8 GLN A O 3
ATOM 2955 N N . ASN A 1 9 ? 22.843 1.809 1.279 1.00 65.43 9 ASN A N 3
ATOM 2956 C CA . ASN A 1 9 ? 22.405 2.948 2.096 1.00 34.14 9 ASN A CA 3
ATOM 2957 C C . ASN A 1 9 ? 21.065 3.522 1.613 1.00 15.24 9 ASN A C 3
ATOM 2958 O O . ASN A 1 9 ? 20.832 3.655 0.409 1.00 44.40 9 ASN A O 3
ATOM 2969 N N . ASN A 1 10 ? 20.202 3.867 2.571 1.00 23.04 10 ASN A N 3
ATOM 2970 C CA . ASN A 1 10 ? 18.883 4.456 2.292 1.00 31.54 10 ASN A CA 3
ATOM 2971 C C . ASN A 1 10 ? 18.018 3.547 1.386 1.00 25.25 10 ASN A C 3
ATOM 2972 O O . ASN A 1 10 ? 17.647 3.934 0.277 1.00 71.25 10 ASN A O 3
ATOM 2983 N N . PRO A 1 11 ? 17.670 2.328 1.859 1.00 31.15 11 PRO A N 3
ATOM 2984 C CA . PRO A 1 11 ? 16.861 1.367 1.078 1.00 50.11 11 PRO A CA 3
ATOM 2985 C C . PRO A 1 11 ? 15.350 1.683 1.102 1.00 5.22 11 PRO A C 3
ATOM 2986 O O . PRO A 1 11 ? 14.560 1.072 0.378 1.00 73.23 11 PRO A O 3
ATOM 2997 N N . LEU A 1 12 ? 14.957 2.635 1.945 1.00 45.32 12 LEU A N 3
ATOM 2998 C CA . LEU A 1 12 ? 13.548 3.037 2.069 1.00 23.30 12 LEU A CA 3
ATOM 2999 C C . LEU A 1 12 ? 13.414 4.545 2.344 1.00 15.41 12 LEU A C 3
ATOM 3000 O O . LEU A 1 12 ? 12.760 4.967 3.295 1.00 72.33 12 LEU A O 3
ATOM 3016 N N . HIS A 1 13 ? 14.022 5.356 1.485 1.00 31.20 13 HIS A N 3
ATOM 3017 C CA . HIS A 1 13 ? 14.063 6.809 1.686 1.00 31.54 13 HIS A CA 3
ATOM 3018 C C . HIS A 1 13 ? 13.785 7.568 0.378 1.00 24.53 13 HIS A C 3
ATOM 3019 O O . HIS A 1 13 ? 14.244 7.167 -0.690 1.00 33.34 13 HIS A O 3
ATOM 3034 N N . GLY A 1 14 ? 13.016 8.653 0.471 1.00 12.24 14 GLY A N 3
ATOM 3035 C CA . GLY A 1 14 ? 12.743 9.501 -0.691 1.00 33.44 14 GLY A CA 3
ATOM 3036 C C . GLY A 1 14 ? 11.633 8.972 -1.606 1.00 62.04 14 GLY A C 3
ATOM 3037 O O . GLY A 1 14 ? 11.020 9.737 -2.358 1.00 74.52 14 GLY A O 3
ATOM 3041 N N . ILE A 1 15 ? 11.373 7.667 -1.540 1.00 35.51 15 ILE A N 3
ATOM 3042 C CA . ILE A 1 15 ? 10.346 7.026 -2.372 1.00 53.35 15 ILE A CA 3
ATOM 3043 C C . ILE A 1 15 ? 8.938 7.577 -2.075 1.00 64.34 15 ILE A C 3
ATOM 3044 O O . ILE A 1 15 ? 8.564 7.782 -0.919 1.00 41.31 15 ILE A O 3
ATOM 3060 N N . THR A 1 16 ? 8.161 7.815 -3.134 1.00 44.43 16 THR A N 3
ATOM 3061 C CA . THR A 1 16 ? 6.789 8.327 -3.001 1.00 45.12 16 THR A CA 3
ATOM 3062 C C . THR A 1 16 ? 5.816 7.213 -2.604 1.00 61.45 16 THR A C 3
ATOM 3063 O O . THR A 1 16 ? 6.056 6.036 -2.880 1.00 33.41 16 THR A O 3
ATOM 3074 N N . LEU A 1 17 ? 4.708 7.594 -1.974 1.00 71.01 17 LEU A N 3
ATOM 3075 C CA . LEU A 1 17 ? 3.679 6.630 -1.564 1.00 33.32 17 LEU A CA 3
ATOM 3076 C C . LEU A 1 17 ? 3.072 5.919 -2.786 1.00 23.12 17 LEU A C 3
ATOM 3077 O O . LEU A 1 17 ? 2.627 4.773 -2.694 1.00 11.34 17 LEU A O 3
ATOM 3093 N N . GLN A 1 18 ? 3.072 6.602 -3.931 1.00 21.43 18 GLN A N 3
ATOM 3094 C CA . GLN A 1 18 ? 2.603 6.013 -5.189 1.00 50.11 18 GLN A CA 3
ATOM 3095 C C . GLN A 1 18 ? 3.470 4.807 -5.591 1.00 64.31 18 GLN A C 3
ATOM 3096 O O . GLN A 1 18 ? 2.965 3.696 -5.750 1.00 15.44 18 GLN A O 3
ATOM 3110 N N . LYS A 1 19 ? 4.777 5.034 -5.747 1.00 61.51 19 LYS A N 3
ATOM 3111 C CA . LYS A 1 19 ? 5.722 3.955 -6.073 1.00 53.31 19 LYS A CA 3
ATOM 3112 C C . LYS A 1 19 ? 5.714 2.866 -4.986 1.00 50.11 19 LYS A C 3
ATOM 3113 O O . LYS A 1 19 ? 5.730 1.675 -5.294 1.00 32.45 19 LYS A O 3
ATOM 3132 N N . LEU A 1 20 ? 5.668 3.284 -3.720 1.00 62.32 20 LEU A N 3
ATOM 3133 C CA . LEU A 1 20 ? 5.570 2.347 -2.593 1.00 44.22 20 LEU A CA 3
ATOM 3134 C C . LEU A 1 20 ? 4.384 1.383 -2.794 1.00 72.55 20 LEU A C 3
ATOM 3135 O O . LEU A 1 20 ? 4.554 0.157 -2.836 1.00 23.04 20 LEU A O 3
ATOM 3151 N N . LEU A 1 21 ? 3.186 1.949 -2.947 1.00 31.22 21 LEU A N 3
ATOM 3152 C CA . LEU A 1 21 ? 1.974 1.154 -3.171 1.00 61.23 21 LEU A CA 3
ATOM 3153 C C . LEU A 1 21 ? 2.064 0.348 -4.481 1.00 45.44 21 LEU A C 3
ATOM 3154 O O . LEU A 1 21 ? 1.574 -0.779 -4.559 1.00 72.10 21 LEU A O 3
ATOM 3170 N N . THR A 1 22 ? 2.702 0.927 -5.502 1.00 11.31 22 THR A N 3
ATOM 3171 C CA . THR A 1 22 ? 2.866 0.254 -6.804 1.00 11.42 22 THR A CA 3
ATOM 3172 C C . THR A 1 22 ? 3.606 -1.082 -6.649 1.00 53.21 22 THR A C 3
ATOM 3173 O O . THR A 1 22 ? 3.141 -2.116 -7.130 1.00 51.11 22 THR A O 3
ATOM 3184 N N . GLU A 1 23 ? 4.756 -1.055 -5.968 1.00 0.43 23 GLU A N 3
ATOM 3185 C CA . GLU A 1 23 ? 5.539 -2.274 -5.715 1.00 45.22 23 GLU A CA 3
ATOM 3186 C C . GLU A 1 23 ? 4.712 -3.312 -4.939 1.00 22.00 23 GLU A C 3
ATOM 3187 O O . GLU A 1 23 ? 4.811 -4.520 -5.184 1.00 12.32 23 GLU A O 3
ATOM 3199 N N . LEU A 1 24 ? 3.890 -2.834 -4.001 1.00 53.53 24 LEU A N 3
ATOM 3200 C CA . LEU A 1 24 ? 2.994 -3.713 -3.241 1.00 51.14 24 LEU A CA 3
ATOM 3201 C C . LEU A 1 24 ? 1.950 -4.379 -4.156 1.00 1.50 24 LEU A C 3
ATOM 3202 O O . LEU A 1 24 ? 1.685 -5.576 -4.038 1.00 2.05 24 LEU A O 3
ATOM 3218 N N . VAL A 1 25 ? 1.369 -3.601 -5.068 1.00 21.11 25 VAL A N 3
ATOM 3219 C CA . VAL A 1 25 ? 0.403 -4.134 -6.037 1.00 42.32 25 VAL A CA 3
ATOM 3220 C C . VAL A 1 25 ? 1.074 -5.134 -6.991 1.00 33.35 25 VAL A C 3
ATOM 3221 O O . VAL A 1 25 ? 0.484 -6.148 -7.365 1.00 31.51 25 VAL A O 3
ATOM 3234 N N . GLU A 1 26 ? 2.310 -4.837 -7.381 1.00 25.22 26 GLU A N 3
ATOM 3235 C CA . GLU A 1 26 ? 3.092 -5.727 -8.244 1.00 32.52 26 GLU A CA 3
ATOM 3236 C C . GLU A 1 26 ? 3.333 -7.093 -7.586 1.00 52.23 26 GLU A C 3
ATOM 3237 O O . GLU A 1 26 ? 2.993 -8.132 -8.149 1.00 5.13 26 GLU A O 3
ATOM 3249 N N . HIS A 1 27 ? 3.923 -7.083 -6.392 1.00 24.32 27 HIS A N 3
ATOM 3250 C CA . HIS A 1 27 ? 4.254 -8.326 -5.681 1.00 3.22 27 HIS A CA 3
ATOM 3251 C C . HIS A 1 27 ? 3.012 -8.968 -5.037 1.00 53.34 27 HIS A C 3
ATOM 3252 O O . HIS A 1 27 ? 2.649 -10.102 -5.354 1.00 62.41 27 HIS A O 3
ATOM 3267 N N . TYR A 1 28 ? 2.366 -8.236 -4.132 1.00 2.24 28 TYR A N 3
ATOM 3268 C CA . TYR A 1 28 ? 1.223 -8.768 -3.372 1.00 71.03 28 TYR A CA 3
ATOM 3269 C C . TYR A 1 28 ? -0.065 -8.769 -4.208 1.00 23.55 28 TYR A C 3
ATOM 3270 O O . TYR A 1 28 ? -0.691 -9.811 -4.402 1.00 61.34 28 TYR A O 3
ATOM 3288 N N . GLY A 1 29 ? -0.453 -7.596 -4.704 1.00 31.42 29 GLY A N 3
ATOM 3289 C CA . GLY A 1 29 ? -1.702 -7.466 -5.455 1.00 32.15 29 GLY A CA 3
ATOM 3290 C C . GLY A 1 29 ? -2.835 -6.878 -4.616 1.00 20.45 29 GLY A C 3
ATOM 3291 O O . GLY A 1 29 ? -2.847 -7.028 -3.391 1.00 51.11 29 GLY A O 3
ATOM 3295 N N . TRP A 1 30 ? -3.795 -6.216 -5.272 1.00 41.43 30 TRP A N 3
ATOM 3296 C CA . TRP A 1 30 ? -4.910 -5.557 -4.569 1.00 11.14 30 TRP A CA 3
ATOM 3297 C C . TRP A 1 30 ? -5.624 -6.509 -3.596 1.00 11.25 30 TRP A C 3
ATOM 3298 O O . TRP A 1 30 ? -5.942 -6.131 -2.466 1.00 52.15 30 TRP A O 3
ATOM 3319 N N . GLU A 1 31 ? -5.867 -7.741 -4.038 1.00 1.54 31 GLU A N 3
ATOM 3320 C CA . GLU A 1 31 ? -6.549 -8.743 -3.210 1.00 0.24 31 GLU A CA 3
ATOM 3321 C C . GLU A 1 31 ? -5.810 -9.003 -1.889 1.00 2.21 31 GLU A C 3
ATOM 3322 O O . GLU A 1 31 ? -6.415 -8.988 -0.815 1.00 13.51 31 GLU A O 3
ATOM 3334 N N . GLU A 1 32 ? -4.505 -9.252 -1.968 1.00 5.34 32 GLU A N 3
ATOM 3335 C CA . GLU A 1 32 ? -3.699 -9.519 -0.772 1.00 53.03 32 GLU A CA 3
ATOM 3336 C C . GLU A 1 32 ? -3.595 -8.274 0.117 1.00 41.42 32 GLU A C 3
ATOM 3337 O O . GLU A 1 32 ? -3.599 -8.371 1.346 1.00 22.41 32 GLU A O 3
ATOM 3349 N N . LEU A 1 33 ? -3.521 -7.102 -0.509 1.00 15.41 33 LEU A N 3
ATOM 3350 C CA . LEU A 1 33 ? -3.533 -5.839 0.230 1.00 14.00 33 LEU A CA 3
ATOM 3351 C C . LEU A 1 33 ? -4.882 -5.647 0.950 1.00 62.43 33 LEU A C 3
ATOM 3352 O O . LEU A 1 33 ? -4.934 -5.121 2.060 1.00 23.40 33 LEU A O 3
ATOM 3368 N N . SER A 1 34 ? -5.966 -6.106 0.316 1.00 12.13 34 SER A N 3
ATOM 3369 C CA . SER A 1 34 ? -7.313 -6.065 0.919 1.00 72.12 34 SER A CA 3
ATOM 3370 C C . SER A 1 34 ? -7.453 -7.114 2.031 1.00 13.45 34 SER A C 3
ATOM 3371 O O . SER A 1 34 ? -8.215 -6.933 2.981 1.00 51.41 34 SER A O 3
ATOM 3379 N N . TYR A 1 35 ? -6.730 -8.225 1.885 1.00 71.22 35 TYR A N 3
ATOM 3380 C CA . TYR A 1 35 ? -6.721 -9.293 2.894 1.00 63.31 35 TYR A CA 3
ATOM 3381 C C . TYR A 1 35 ? -5.970 -8.859 4.161 1.00 45.01 35 TYR A C 3
ATOM 3382 O O . TYR A 1 35 ? -6.399 -9.145 5.280 1.00 64.11 35 TYR A O 3
ATOM 3400 N N . MET A 1 36 ? -4.835 -8.182 3.981 1.00 13.21 36 MET A N 3
ATOM 3401 C CA . MET A 1 36 ? -4.045 -7.674 5.110 1.00 55.12 36 MET A CA 3
ATOM 3402 C C . MET A 1 36 ? -4.641 -6.367 5.668 1.00 5.22 36 MET A C 3
ATOM 3403 O O . MET A 1 36 ? -5.025 -6.296 6.835 1.00 61.33 36 MET A O 3
ATOM 3417 N N . VAL A 1 37 ? -4.726 -5.337 4.828 1.00 3.33 37 VAL A N 3
ATOM 3418 C CA . VAL A 1 37 ? -5.342 -4.065 5.224 1.00 3.52 37 VAL A CA 3
ATOM 3419 C C . VAL A 1 37 ? -6.798 -4.001 4.736 1.00 71.30 37 VAL A C 3
ATOM 3420 O O . VAL A 1 37 ? -7.080 -3.554 3.619 1.00 22.22 37 VAL A O 3
ATOM 3433 N N . ASN A 1 38 ? -7.719 -4.474 5.576 1.00 20.51 38 ASN A N 3
ATOM 3434 C CA . ASN A 1 38 ? -9.137 -4.575 5.207 1.00 3.31 38 ASN A CA 3
ATOM 3435 C C . ASN A 1 38 ? -9.810 -3.190 5.125 1.00 22.14 38 ASN A C 3
ATOM 3436 O O . ASN A 1 38 ? -10.486 -2.757 6.063 1.00 52.30 38 ASN A O 3
ATOM 3447 N N . ILE A 1 39 ? -9.592 -2.487 4.013 1.00 1.32 39 ILE A N 3
ATOM 3448 C CA . ILE A 1 39 ? -10.241 -1.191 3.767 1.00 22.04 39 ILE A CA 3
ATOM 3449 C C . ILE A 1 39 ? -10.880 -1.141 2.368 1.00 25.20 39 ILE A C 3
ATOM 3450 O O . ILE A 1 39 ? -10.486 -1.873 1.459 1.00 31.31 39 ILE A O 3
ATOM 3466 N N . ASN A 1 40 ? -11.857 -0.253 2.204 1.00 40.35 40 ASN A N 3
ATOM 3467 C CA . ASN A 1 40 ? -12.632 -0.156 0.959 1.00 52.34 40 ASN A CA 3
ATOM 3468 C C . ASN A 1 40 ? -11.765 0.265 -0.250 1.00 33.40 40 ASN A C 3
ATOM 3469 O O . ASN A 1 40 ? -12.102 -0.041 -1.391 1.00 42.11 40 ASN A O 3
ATOM 3480 N N . CYS A 1 41 ? -10.645 0.938 0.019 1.00 61.30 41 CYS A N 3
ATOM 3481 C CA . CYS A 1 41 ? -9.776 1.504 -1.036 1.00 2.15 41 CYS A CA 3
ATOM 3482 C C . CYS A 1 41 ? -9.366 0.477 -2.102 1.00 5.44 41 CYS A C 3
ATOM 3483 O O . CYS A 1 41 ? -9.532 0.711 -3.300 1.00 33.52 41 CYS A O 3
ATOM 3491 N N . PHE A 1 42 ? -8.829 -0.658 -1.664 1.00 71.53 42 PHE A N 3
ATOM 3492 C CA . PHE A 1 42 ? -8.321 -1.676 -2.592 1.00 4.42 42 PHE A CA 3
ATOM 3493 C C . PHE A 1 42 ? -9.462 -2.522 -3.178 1.00 55.42 42 PHE A C 3
ATOM 3494 O O . PHE A 1 42 ? -9.250 -3.312 -4.099 1.00 14.21 42 PHE A O 3
ATOM 3511 N N . LYS A 1 43 ? -10.667 -2.360 -2.634 1.00 41.52 43 LYS A N 3
ATOM 3512 C CA . LYS A 1 43 ? -11.815 -3.181 -3.034 1.00 34.51 43 LYS A CA 3
ATOM 3513 C C . LYS A 1 43 ? -12.717 -2.447 -4.038 1.00 14.22 43 LYS A C 3
ATOM 3514 O O . LYS A 1 43 ? -12.970 -2.941 -5.138 1.00 11.25 43 LYS A O 3
ATOM 3533 N N . LYS A 1 44 ? -13.207 -1.271 -3.652 1.00 62.35 44 LYS A N 3
ATOM 3534 C CA . LYS A 1 44 ? -14.077 -0.466 -4.518 1.00 62.10 44 LYS A CA 3
ATOM 3535 C C . LYS A 1 44 ? -13.229 0.421 -5.451 1.00 35.44 44 LYS A C 3
ATOM 3536 O O . LYS A 1 44 ? -12.581 1.367 -5.003 1.00 74.35 44 LYS A O 3
ATOM 3555 N N . ASP A 1 45 ? -13.251 0.101 -6.747 1.00 11.33 45 ASP A N 3
ATOM 3556 C CA . ASP A 1 45 ? -12.417 0.773 -7.755 1.00 53.42 45 ASP A CA 3
ATOM 3557 C C . ASP A 1 45 ? -10.915 0.625 -7.433 1.00 14.11 45 ASP A C 3
ATOM 3558 O O . ASP A 1 45 ? -10.264 1.575 -6.982 1.00 21.14 45 ASP A O 3
ATOM 3567 N N . PRO A 1 46 ? -10.348 -0.583 -7.644 1.00 34.20 46 PRO A N 3
ATOM 3568 C CA . PRO A 1 46 ? -8.922 -0.850 -7.390 1.00 31.21 46 PRO A CA 3
ATOM 3569 C C . PRO A 1 46 ? -7.994 -0.051 -8.324 1.00 61.45 46 PRO A C 3
ATOM 3570 O O . PRO A 1 46 ? -7.880 -0.343 -9.519 1.00 72.22 46 PRO A O 3
ATOM 3581 N N . SER A 1 47 ? -7.351 0.977 -7.770 1.00 34.43 47 SER A N 3
ATOM 3582 C CA . SER A 1 47 ? -6.431 1.838 -8.524 1.00 21.21 47 SER A CA 3
ATOM 3583 C C . SER A 1 47 ? -5.497 2.601 -7.582 1.00 34.44 47 SER A C 3
ATOM 3584 O O . SER A 1 47 ? -5.903 2.987 -6.483 1.00 25.25 47 SER A O 3
ATOM 3592 N N . ILE A 1 48 ? -4.251 2.820 -8.009 1.00 63.53 48 ILE A N 3
ATOM 3593 C CA . ILE A 1 48 ? -3.280 3.572 -7.204 1.00 44.14 48 ILE A CA 3
ATOM 3594 C C . ILE A 1 48 ? -3.840 4.943 -6.794 1.00 3.24 48 ILE A C 3
ATOM 3595 O O . ILE A 1 48 ? -3.847 5.291 -5.614 1.00 2.11 48 ILE A O 3
ATOM 3611 N N . LYS A 1 49 ? -4.329 5.709 -7.772 1.00 55.41 49 LYS A N 3
ATOM 3612 C CA . LYS A 1 49 ? -4.876 7.049 -7.507 1.00 50.11 49 LYS A CA 3
ATOM 3613 C C . LYS A 1 49 ? -6.104 6.974 -6.579 1.00 33.41 49 LYS A C 3
ATOM 3614 O O . LYS A 1 49 ? -6.290 7.818 -5.699 1.00 2.23 49 LYS A O 3
ATOM 3633 N N . SER A 1 50 ? -6.926 5.941 -6.779 1.00 32.13 50 SER A N 3
ATOM 3634 C CA . SER A 1 50 ? -8.120 5.712 -5.951 1.00 12.42 50 SER A CA 3
ATOM 3635 C C . SER A 1 50 ? -7.741 5.475 -4.483 1.00 41.10 50 SER A C 3
ATOM 3636 O O . SER A 1 50 ? -8.332 6.058 -3.572 1.00 12.31 50 SER A O 3
ATOM 3644 N N . SER A 1 51 ? -6.744 4.621 -4.267 1.00 41.01 51 SER A N 3
ATOM 3645 C CA . SER A 1 51 ? -6.257 4.314 -2.916 1.00 73.41 51 SER A CA 3
ATOM 3646 C C . SER A 1 51 ? -5.599 5.539 -2.264 1.00 75.14 51 SER A C 3
ATOM 3647 O O . SER A 1 51 ? -5.863 5.856 -1.103 1.00 71.31 51 SER A O 3
ATOM 3655 N N . LEU A 1 52 ? -4.754 6.244 -3.026 1.00 24.03 52 LEU A N 3
ATOM 3656 C CA . LEU A 1 52 ? -4.071 7.451 -2.530 1.00 3.24 52 LEU A CA 3
ATOM 3657 C C . LEU A 1 52 ? -5.067 8.474 -1.965 1.00 11.05 52 LEU A C 3
ATOM 3658 O O . LEU A 1 52 ? -4.776 9.152 -0.981 1.00 22.34 52 LEU A O 3
ATOM 3674 N N . LYS A 1 53 ? -6.245 8.581 -2.588 1.00 4.14 53 LYS A N 3
ATOM 3675 C CA . LYS A 1 53 ? -7.304 9.471 -2.094 1.00 64.43 53 LYS A CA 3
ATOM 3676 C C . LYS A 1 53 ? -7.618 9.222 -0.608 1.00 75.23 53 LYS A C 3
ATOM 3677 O O . LYS A 1 53 ? -7.887 10.159 0.140 1.00 3.45 53 LYS A O 3
ATOM 3696 N N . PHE A 1 54 ? -7.582 7.961 -0.187 1.00 2.44 54 PHE A N 3
ATOM 3697 C CA . PHE A 1 54 ? -7.858 7.600 1.207 1.00 22.41 54 PHE A CA 3
ATOM 3698 C C . PHE A 1 54 ? -6.571 7.625 2.050 1.00 53.33 54 PHE A C 3
ATOM 3699 O O . PHE A 1 54 ? -6.587 8.010 3.223 1.00 14.32 54 PHE A O 3
ATOM 3716 N N . LEU A 1 55 ? -5.453 7.226 1.440 1.00 21.24 55 LEU A N 3
ATOM 3717 C CA . LEU A 1 55 ? -4.146 7.223 2.119 1.00 54.34 55 LEU A CA 3
ATOM 3718 C C . LEU A 1 55 ? -3.649 8.651 2.420 1.00 74.02 55 LEU A C 3
ATOM 3719 O O . LEU A 1 55 ? -2.668 8.839 3.141 1.00 31.54 55 LEU A O 3
ATOM 3735 N N . ARG A 1 56 ? -4.312 9.652 1.845 1.00 3.01 56 ARG A N 3
ATOM 3736 C CA . ARG A 1 56 ? -4.020 11.060 2.149 1.00 21.30 56 ARG A CA 3
ATOM 3737 C C . ARG A 1 56 ? -5.065 11.648 3.112 1.00 4.52 56 ARG A C 3
ATOM 3738 O O . ARG A 1 56 ? -5.160 12.866 3.289 1.00 13.12 56 ARG A O 3
ATOM 3759 N N . LYS A 1 57 ? -5.844 10.763 3.735 1.00 23.44 57 LYS A N 3
ATOM 3760 C CA . LYS A 1 57 ? -6.860 11.154 4.720 1.00 12.22 57 LYS A CA 3
ATOM 3761 C C . LYS A 1 57 ? -6.658 10.402 6.046 1.00 25.20 57 LYS A C 3
ATOM 3762 O O . LYS A 1 57 ? -6.440 11.004 7.100 1.00 10.31 57 LYS A O 3
ATOM 3781 N N . THR A 1 58 ? -6.725 9.074 5.977 1.00 55.12 58 THR A N 3
ATOM 3782 C CA . THR A 1 58 ? -6.654 8.224 7.172 1.00 42.31 58 THR A CA 3
ATOM 3783 C C . THR A 1 58 ? -5.223 7.733 7.463 1.00 54.13 58 THR A C 3
ATOM 3784 O O . THR A 1 58 ? -4.562 7.143 6.607 1.00 40.42 58 THR A O 3
ATOM 3795 N N . ASP A 1 59 ? -4.771 7.956 8.699 1.00 34.42 59 ASP A N 3
ATOM 3796 C CA . ASP A 1 59 ? -3.409 7.617 9.125 1.00 2.13 59 ASP A CA 3
ATOM 3797 C C . ASP A 1 59 ? -3.223 6.106 9.354 1.00 2.10 59 ASP A C 3
ATOM 3798 O O . ASP A 1 59 ? -2.280 5.507 8.831 1.00 14.13 59 ASP A O 3
ATOM 3807 N N . TRP A 1 60 ? -4.121 5.487 10.132 1.00 64.31 60 TRP A N 3
ATOM 3808 C CA . TRP A 1 60 ? -3.992 4.053 10.458 1.00 24.15 60 TRP A CA 3
ATOM 3809 C C . TRP A 1 60 ? -4.012 3.171 9.198 1.00 64.23 60 TRP A C 3
ATOM 3810 O O . TRP A 1 60 ? -3.599 2.011 9.229 1.00 1.43 60 TRP A O 3
ATOM 3831 N N . ALA A 1 61 ? -4.484 3.732 8.090 1.00 32.12 61 ALA A N 3
ATOM 3832 C CA . ALA A 1 61 ? -4.408 3.059 6.795 1.00 60.44 61 ALA A CA 3
ATOM 3833 C C . ALA A 1 61 ? -2.957 3.040 6.288 1.00 55.05 61 ALA A C 3
ATOM 3834 O O . ALA A 1 61 ? -2.453 2.006 5.853 1.00 53.13 61 ALA A O 3
ATOM 3841 N N . ARG A 1 62 ? -2.284 4.192 6.381 1.00 23.31 62 ARG A N 3
ATOM 3842 C CA . ARG A 1 62 ? -0.892 4.322 5.928 1.00 64.24 62 ARG A CA 3
ATOM 3843 C C . ARG A 1 62 ? 0.064 3.411 6.713 1.00 64.21 62 ARG A C 3
ATOM 3844 O O . ARG A 1 62 ? 0.786 2.614 6.118 1.00 22.50 62 ARG A O 3
ATOM 3865 N N . GLU A 1 63 ? 0.055 3.527 8.047 1.00 51.42 63 GLU A N 3
ATOM 3866 C CA . GLU A 1 63 ? 1.005 2.785 8.899 1.00 23.41 63 GLU A CA 3
ATOM 3867 C C . GLU A 1 63 ? 1.067 1.294 8.531 1.00 1.41 63 GLU A C 3
ATOM 3868 O O . GLU A 1 63 ? 2.145 0.709 8.452 1.00 21.41 63 GLU A O 3
ATOM 3880 N N . ARG A 1 64 ? -0.094 0.692 8.278 1.00 34.34 64 ARG A N 3
ATOM 3881 C CA . ARG A 1 64 ? -0.177 -0.736 7.958 1.00 35.12 64 ARG A CA 3
ATOM 3882 C C . ARG A 1 64 ? 0.335 -1.029 6.534 1.00 1.53 64 A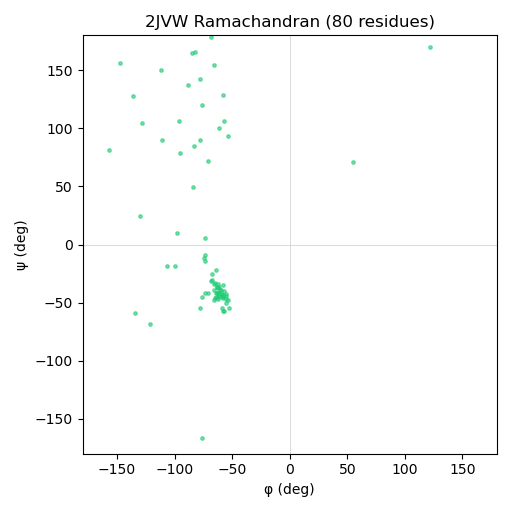RG A C 3
ATOM 3883 O O . ARG A 1 64 ? 1.099 -1.972 6.323 1.00 4.23 64 ARG A O 3
ATOM 3904 N N . VAL A 1 65 ? -0.076 -0.206 5.568 1.00 24.44 65 VAL A N 3
ATOM 3905 C CA . VAL A 1 65 ? 0.358 -0.365 4.171 1.00 4.51 65 VAL A CA 3
ATOM 3906 C C . VAL A 1 65 ? 1.882 -0.182 4.030 1.00 25.51 65 VAL A C 3
ATOM 3907 O O . VAL A 1 65 ? 2.578 -1.026 3.456 1.00 12.32 65 VAL A O 3
ATOM 3920 N N . GLU A 1 66 ? 2.395 0.923 4.568 1.00 22.20 66 GLU A N 3
ATOM 3921 C CA . GLU A 1 66 ? 3.832 1.209 4.531 1.00 53.31 66 GLU A CA 3
ATOM 3922 C C . GLU A 1 66 ? 4.636 0.154 5.318 1.00 72.44 66 GLU A C 3
ATOM 3923 O O . GLU A 1 66 ? 5.787 -0.137 4.987 1.00 23.04 66 GLU A O 3
ATOM 3935 N N . ASN A 1 67 ? 4.018 -0.423 6.353 1.00 35.13 67 ASN A N 3
ATOM 3936 C CA . ASN A 1 67 ? 4.626 -1.532 7.103 1.00 64.24 67 ASN A CA 3
ATOM 3937 C C . ASN A 1 67 ? 4.798 -2.770 6.204 1.00 53.54 67 ASN A C 3
ATOM 3938 O O . ASN A 1 67 ? 5.819 -3.458 6.260 1.00 34.44 67 ASN A O 3
ATOM 3949 N N . ILE A 1 68 ? 3.792 -3.045 5.368 1.00 51.45 68 ILE A N 3
ATOM 3950 C CA . ILE A 1 68 ? 3.884 -4.129 4.376 1.00 65.00 68 ILE A CA 3
ATOM 3951 C C . ILE A 1 68 ? 5.097 -3.917 3.452 1.00 72.05 68 ILE A C 3
ATOM 3952 O O . ILE A 1 68 ? 5.776 -4.871 3.060 1.00 20.35 68 ILE A O 3
ATOM 3968 N N . TYR A 1 69 ? 5.351 -2.654 3.101 1.00 65.24 69 TYR A N 3
ATOM 3969 C CA . TYR A 1 69 ? 6.538 -2.279 2.319 1.00 34.05 69 TYR A CA 3
ATOM 3970 C C . TYR A 1 69 ? 7.837 -2.583 3.088 1.00 22.31 69 TYR A C 3
ATOM 3971 O O . TYR A 1 69 ? 8.780 -3.156 2.531 1.00 74.42 69 TYR A O 3
ATOM 3989 N N . LEU A 1 70 ? 7.889 -2.189 4.362 1.00 53.51 70 LEU A N 3
ATOM 3990 C CA . LEU A 1 70 ? 9.052 -2.475 5.213 1.00 11.22 70 LEU A CA 3
ATOM 3991 C C . LEU A 1 70 ? 9.346 -3.986 5.247 1.00 21.34 70 LEU A C 3
ATOM 3992 O O . LEU A 1 70 ? 10.488 -4.418 5.057 1.00 12.43 70 LEU A O 3
ATOM 4008 N N . LYS A 1 71 ? 8.302 -4.779 5.484 1.00 43.14 71 LYS A N 3
ATOM 4009 C CA . LYS A 1 71 ? 8.403 -6.242 5.444 1.00 4.50 71 LYS A CA 3
ATOM 4010 C C . LYS A 1 71 ? 8.963 -6.718 4.095 1.00 42.41 71 LYS A C 3
ATOM 4011 O O . LYS A 1 71 ? 9.877 -7.546 4.041 1.00 61.54 71 LYS A O 3
ATOM 4030 N N . LEU A 1 72 ? 8.408 -6.173 3.011 1.00 73.13 72 LEU A N 3
ATOM 4031 C CA . LEU A 1 72 ? 8.825 -6.522 1.646 1.00 25.03 72 LEU A CA 3
ATOM 4032 C C . LEU A 1 72 ? 10.330 -6.309 1.440 1.00 72.25 72 LEU A C 3
ATOM 4033 O O . LEU A 1 72 ? 11.023 -7.183 0.922 1.00 34.22 72 LEU A O 3
ATOM 4049 N N . GLN A 1 73 ? 10.836 -5.152 1.856 1.00 55.14 73 GLN A N 3
ATOM 4050 C CA . GLN A 1 73 ? 12.243 -4.807 1.631 1.00 43.25 73 GLN A CA 3
ATOM 4051 C C . GLN A 1 73 ? 13.212 -5.688 2.440 1.00 13.32 73 GLN A C 3
ATOM 4052 O O . GLN A 1 73 ? 14.332 -5.941 1.994 1.00 15.14 73 GLN A O 3
ATOM 4066 N N . ARG A 1 74 ? 12.788 -6.163 3.614 1.00 20.55 74 ARG A N 3
ATOM 4067 C CA . ARG A 1 74 ? 13.617 -7.097 4.394 1.00 50.53 74 ARG A CA 3
ATOM 4068 C C . ARG A 1 74 ? 13.632 -8.486 3.734 1.00 30.14 74 ARG A C 3
ATOM 4069 O O . ARG A 1 74 ? 14.681 -9.116 3.588 1.00 70.52 74 ARG A O 3
ATOM 4090 N N . HIS A 1 75 ? 12.444 -8.947 3.337 1.00 34.53 75 HIS A N 3
ATOM 4091 C CA . HIS A 1 75 ? 12.263 -10.292 2.785 1.00 15.20 75 HIS A CA 3
ATOM 4092 C C . HIS A 1 75 ? 12.662 -10.363 1.299 1.00 50.25 75 HIS A C 3
ATOM 4093 O O . HIS A 1 75 ? 12.874 -11.448 0.761 1.00 53.45 75 HIS A O 3
ATOM 4108 N N . LYS A 1 76 ? 12.743 -9.209 0.640 1.00 13.01 76 LYS A N 3
ATOM 4109 C CA . LYS A 1 76 ? 13.066 -9.148 -0.791 1.00 44.32 76 LYS A CA 3
ATOM 4110 C C . LYS A 1 76 ? 14.395 -9.851 -1.113 1.00 11.21 76 LYS A C 3
ATOM 4111 O O . LYS A 1 76 ? 15.473 -9.327 -0.813 1.00 14.11 76 LYS A O 3
ATOM 4130 N N . GLU A 1 77 ? 14.313 -11.039 -1.712 1.00 41.42 77 GLU A N 3
ATOM 4131 C CA . GLU A 1 77 ? 15.504 -11.739 -2.200 1.00 2.33 77 GLU A CA 3
ATOM 4132 C C . GLU A 1 77 ? 16.303 -10.844 -3.163 1.00 63.23 77 GLU A C 3
ATOM 4133 O O . GLU A 1 77 ? 15.728 -10.122 -3.981 1.00 24.04 77 GLU A O 3
ATOM 4145 N N . ARG A 1 78 ? 17.627 -10.904 -3.063 1.00 62.41 78 ARG A N 3
ATOM 4146 C CA . ARG A 1 78 ? 18.501 -9.944 -3.749 1.00 24.42 78 ARG A CA 3
ATOM 4147 C C . ARG A 1 78 ? 19.541 -10.651 -4.632 1.00 50.14 78 ARG A C 3
ATOM 4148 O O . ARG A 1 78 ? 19.998 -11.747 -4.309 1.00 10.53 78 ARG A O 3
ATOM 4169 N N . ASN A 1 79 ? 19.896 -10.026 -5.751 1.00 20.42 79 ASN A N 3
ATOM 4170 C CA . ASN A 1 79 ? 20.933 -10.558 -6.641 1.00 32.52 79 ASN A CA 3
ATOM 4171 C C . ASN A 1 79 ? 21.800 -9.433 -7.221 1.00 71.33 79 ASN A C 3
ATOM 4172 O O . ASN A 1 79 ? 21.366 -8.681 -8.094 1.00 34.42 79 ASN A O 3
ATOM 4183 N N . GLN A 1 80 ? 23.018 -9.320 -6.709 1.00 41.42 80 GLN A N 3
ATOM 4184 C CA . GLN A 1 80 ? 23.994 -8.353 -7.213 1.00 31.35 80 GLN A CA 3
ATOM 4185 C C . GLN A 1 80 ? 25.163 -9.091 -7.876 1.00 43.11 80 GLN A C 3
ATOM 4186 O O . GLN A 1 80 ? 25.918 -9.798 -7.209 1.00 41.42 80 GLN A O 3
ATOM 4200 N N . LEU A 1 81 ? 25.304 -8.930 -9.187 1.00 0.32 81 LEU A N 3
ATOM 4201 C CA . LEU A 1 81 ? 26.312 -9.673 -9.951 1.00 53.14 81 LEU A CA 3
ATOM 4202 C C . LEU A 1 81 ? 27.219 -8.757 -10.787 1.00 72.51 81 LEU A C 3
ATOM 4203 O O . LEU A 1 81 ? 26.930 -7.573 -10.987 1.00 3.14 81 LEU A O 3
ATOM 4219 N N . GLU A 1 82 ? 28.319 -9.328 -11.274 1.00 44.34 82 GLU A N 3
ATOM 4220 C CA . GLU A 1 82 ? 29.270 -8.604 -12.127 1.00 0.20 82 GLU A CA 3
ATOM 4221 C C . GLU A 1 82 ? 29.173 -9.059 -13.600 1.00 62.54 82 GLU A C 3
ATOM 4222 O O . GLU A 1 82 ? 29.276 -10.279 -13.873 1.00 36.32 82 GLU A O 3
ATOM 4234 N N . MET A 1 1 ? 34.978 -0.198 20.860 1.00 42.52 1 MET A N 4
ATOM 4235 C CA . MET A 1 1 ? 34.340 -0.450 19.536 1.00 32.43 1 MET A CA 4
ATOM 4236 C C . MET A 1 1 ? 32.803 -0.411 19.619 1.00 54.11 1 MET A C 4
ATOM 4237 O O . MET A 1 1 ? 32.119 -0.811 18.674 1.00 34.02 1 MET A O 4
ATOM 4253 N N . ALA A 1 2 ? 32.258 0.080 20.733 1.00 72.33 2 ALA A N 4
ATOM 4254 C CA . ALA A 1 2 ? 30.803 0.132 20.920 1.00 61.44 2 ALA A CA 4
ATOM 4255 C C . ALA A 1 2 ? 30.148 1.241 20.074 1.00 2.04 2 ALA A C 4
ATOM 4256 O O . ALA A 1 2 ? 29.923 2.354 20.552 1.00 43.22 2 ALA A O 4
ATOM 4263 N N . LEU A 1 3 ? 29.873 0.938 18.802 1.00 4.41 3 LEU A N 4
ATOM 4264 C CA . LEU A 1 3 ? 29.211 1.892 17.895 1.00 33.00 3 LEU A CA 4
ATOM 4265 C C . LEU A 1 3 ? 27.893 1.336 17.324 1.00 0.13 3 LEU A C 4
ATOM 4266 O O . LEU A 1 3 ? 27.278 1.960 16.451 1.00 54.02 3 LEU A O 4
ATOM 4282 N N . ILE A 1 4 ? 27.453 0.172 17.802 1.00 13.13 4 ILE A N 4
ATOM 4283 C CA . ILE A 1 4 ? 26.169 -0.393 17.371 1.00 72.23 4 ILE A CA 4
ATOM 4284 C C . ILE A 1 4 ? 25.008 0.354 18.048 1.00 35.43 4 ILE A C 4
ATOM 4285 O O . ILE A 1 4 ? 24.450 -0.096 19.051 1.00 23.44 4 ILE A O 4
ATOM 4301 N N . MET A 1 5 ? 24.702 1.534 17.512 1.00 63.11 5 MET A N 4
ATOM 4302 C CA . MET A 1 5 ? 23.638 2.400 18.044 1.00 5.02 5 MET A CA 4
ATOM 4303 C C . MET A 1 5 ? 22.756 2.958 16.913 1.00 33.21 5 MET A C 4
ATOM 4304 O O . MET A 1 5 ? 21.893 3.808 17.144 1.00 3.20 5 MET A O 4
ATOM 4318 N N . THR A 1 6 ? 22.979 2.463 15.699 1.00 73.04 6 THR A N 4
ATOM 4319 C CA . THR A 1 6 ? 22.336 3.010 14.494 1.00 33.33 6 THR A CA 4
ATOM 4320 C C . THR A 1 6 ? 20.973 2.360 14.210 1.00 43.52 6 THR A C 4
ATOM 4321 O O . THR A 1 6 ? 20.854 1.137 14.145 1.00 52.34 6 THR A O 4
ATOM 4332 N N . GLN A 1 7 ? 19.948 3.191 14.033 1.00 60.41 7 GLN A N 4
ATOM 4333 C CA . GLN A 1 7 ? 18.612 2.715 13.655 1.00 41.34 7 GLN A CA 4
ATOM 4334 C C . GLN A 1 7 ? 18.465 2.654 12.125 1.00 4.13 7 GLN A C 4
ATOM 4335 O O . GLN A 1 7 ? 18.367 3.685 11.458 1.00 61.03 7 GLN A O 4
ATOM 4349 N N . GLN A 1 8 ? 18.452 1.444 11.569 1.00 50.24 8 GLN A N 4
ATOM 4350 C CA . GLN A 1 8 ? 18.423 1.258 10.111 1.00 75.32 8 GLN A CA 4
ATOM 4351 C C . GLN A 1 8 ? 16.997 1.157 9.534 1.00 31.03 8 GLN A C 4
ATOM 4352 O O . GLN A 1 8 ? 16.041 0.816 10.235 1.00 15.04 8 GLN A O 4
ATOM 4366 N N . ASN A 1 9 ? 16.893 1.465 8.235 1.00 54.40 9 ASN A N 4
ATOM 4367 C CA . ASN A 1 9 ? 15.654 1.314 7.450 1.00 62.33 9 ASN A CA 4
ATOM 4368 C C . ASN A 1 9 ? 14.574 2.366 7.785 1.00 54.33 9 ASN A C 4
ATOM 4369 O O . ASN A 1 9 ? 14.350 2.717 8.944 1.00 42.52 9 ASN A O 4
ATOM 4380 N N . ASN A 1 10 ? 13.911 2.846 6.728 1.00 33.21 10 ASN A N 4
ATOM 4381 C CA . ASN A 1 10 ? 12.783 3.789 6.825 1.00 24.14 10 ASN A CA 4
ATOM 4382 C C . ASN A 1 10 ? 11.815 3.565 5.645 1.00 62.00 10 ASN A C 4
ATOM 4383 O O . ASN A 1 10 ? 12.260 3.284 4.533 1.00 55.02 10 ASN A O 4
ATOM 4394 N N . PRO A 1 11 ? 10.486 3.707 5.857 1.00 63.03 11 PRO A N 4
ATOM 4395 C CA . PRO A 1 11 ? 9.485 3.466 4.793 1.00 3.11 11 PRO A CA 4
ATOM 4396 C C . PRO A 1 11 ? 9.683 4.379 3.569 1.00 65.34 11 PRO A C 4
ATOM 4397 O O . PRO A 1 11 ? 9.364 4.007 2.442 1.00 2.41 11 PRO A O 4
ATOM 4408 N N . LEU A 1 12 ? 10.240 5.566 3.801 1.00 53.44 12 LEU A N 4
ATOM 4409 C CA . LEU A 1 12 ? 10.474 6.549 2.732 1.00 13.20 12 LEU A CA 4
ATOM 4410 C C . LEU A 1 12 ? 11.820 6.303 2.016 1.00 60.02 12 LEU A C 4
ATOM 4411 O O . LEU A 1 12 ? 12.437 7.232 1.495 1.00 23.13 12 LEU A O 4
ATOM 4427 N N . HIS A 1 13 ? 12.253 5.042 1.969 1.00 53.23 13 HIS A N 4
ATOM 4428 C CA . HIS A 1 13 ? 13.545 4.673 1.370 1.00 0.15 13 HIS A CA 4
ATOM 4429 C C . HIS A 1 13 ? 13.570 4.900 -0.157 1.00 52.32 13 HIS A C 4
ATOM 4430 O O . HIS A 1 13 ? 13.289 3.988 -0.937 1.00 32.34 13 HIS A O 4
ATOM 4445 N N . GLY A 1 14 ? 13.896 6.129 -0.567 1.00 43.13 14 GLY A N 4
ATOM 4446 C CA . GLY A 1 14 ? 14.018 6.463 -1.986 1.00 62.41 14 GLY A CA 4
ATOM 4447 C C . GLY A 1 14 ? 12.727 6.271 -2.784 1.00 2.44 14 GLY A C 4
ATOM 4448 O O . GLY A 1 14 ? 12.753 6.220 -4.018 1.00 71.20 14 GLY A O 4
ATOM 4452 N N . ILE A 1 15 ? 11.599 6.174 -2.084 1.00 40.41 15 ILE A N 4
ATOM 4453 C CA . ILE A 1 15 ? 10.297 5.917 -2.713 1.00 24.52 15 ILE A CA 4
ATOM 4454 C C . ILE A 1 15 ? 9.171 6.664 -1.975 1.00 12.11 15 ILE A C 4
ATOM 4455 O O . ILE A 1 15 ? 9.231 6.846 -0.757 1.00 25.12 15 ILE A O 4
ATOM 4471 N N . THR A 1 16 ? 8.157 7.117 -2.719 1.00 51.24 16 THR A N 4
ATOM 4472 C CA . THR A 1 16 ? 6.990 7.785 -2.119 1.00 62.32 16 THR A CA 4
ATOM 4473 C C . THR A 1 16 ? 5.774 6.854 -2.086 1.00 50.10 16 THR A C 4
ATOM 4474 O O . THR A 1 16 ? 5.768 5.807 -2.731 1.00 24.20 16 THR A O 4
ATOM 4485 N N . LEU A 1 17 ? 4.740 7.258 -1.347 1.00 51.33 17 LEU A N 4
ATOM 4486 C CA . LEU A 1 17 ? 3.521 6.447 -1.162 1.00 15.45 17 LEU A CA 4
ATOM 4487 C C . LEU A 1 17 ? 2.969 5.875 -2.485 1.00 63.22 17 LEU A C 4
ATOM 4488 O O . LEU A 1 17 ? 2.544 4.720 -2.538 1.00 34.33 17 LEU A O 4
ATOM 4504 N N . GLN A 1 18 ? 2.977 6.679 -3.549 1.00 51.13 18 GLN A N 4
ATOM 4505 C CA . GLN A 1 18 ? 2.492 6.229 -4.863 1.00 60.34 18 GLN A CA 4
ATOM 4506 C C . GLN A 1 18 ? 3.290 5.015 -5.371 1.00 73.33 18 GLN A C 4
ATOM 4507 O O . GLN A 1 18 ? 2.736 3.931 -5.576 1.00 53.42 18 GLN A O 4
ATOM 4521 N N . LYS A 1 19 ? 4.593 5.207 -5.566 1.00 44.11 19 LYS A N 4
ATOM 4522 C CA . LYS A 1 19 ? 5.470 4.143 -6.078 1.00 74.41 19 LYS A CA 4
ATOM 4523 C C . LYS A 1 19 ? 5.538 2.958 -5.099 1.00 12.33 19 LYS A C 4
ATOM 4524 O O . LYS A 1 19 ? 5.637 1.801 -5.511 1.00 21.44 19 LYS A O 4
ATOM 4543 N N . LEU A 1 20 ? 5.470 3.262 -3.804 1.00 31.43 20 LEU A N 4
ATOM 4544 C CA . LEU A 1 20 ? 5.449 2.239 -2.754 1.00 4.13 20 LEU A CA 4
ATOM 4545 C C . LEU A 1 20 ? 4.239 1.308 -2.941 1.00 21.04 20 LEU A C 4
ATOM 4546 O O . LEU A 1 20 ? 4.390 0.092 -3.081 1.00 3.24 20 LEU A O 4
ATOM 4562 N N . LEU A 1 21 ? 3.042 1.894 -2.969 1.00 50.34 21 LEU A N 4
ATOM 4563 C CA . LEU A 1 21 ? 1.810 1.138 -3.209 1.00 54.43 21 LEU A CA 4
ATOM 4564 C C . LEU A 1 21 ? 1.857 0.415 -4.568 1.00 11.22 21 LEU A C 4
ATOM 4565 O O . LEU A 1 21 ? 1.393 -0.720 -4.699 1.00 41.53 21 LEU A O 4
ATOM 4581 N N . THR A 1 22 ? 2.431 1.077 -5.573 1.00 53.33 22 THR A N 4
ATOM 4582 C CA . THR A 1 22 ? 2.581 0.486 -6.913 1.00 3.02 22 THR A CA 4
ATOM 4583 C C . THR A 1 22 ? 3.377 -0.827 -6.853 1.00 4.52 22 THR A C 4
ATOM 4584 O O . THR A 1 22 ? 2.960 -1.849 -7.403 1.00 4.30 22 THR A O 4
ATOM 4595 N N . GLU A 1 23 ? 4.517 -0.793 -6.161 1.00 31.12 23 GLU A N 4
ATOM 4596 C CA . GLU A 1 23 ? 5.344 -1.991 -5.965 1.00 71.15 23 GLU A CA 4
ATOM 4597 C C . GLU A 1 23 ? 4.578 -3.079 -5.201 1.00 22.21 23 GLU A C 4
ATOM 4598 O O . GLU A 1 23 ? 4.745 -4.268 -5.465 1.00 41.55 23 GLU A O 4
ATOM 4610 N N . LEU A 1 24 ? 3.739 -2.672 -4.260 1.00 41.13 24 LEU A N 4
ATOM 4611 C CA . LEU A 1 24 ? 2.921 -3.624 -3.502 1.00 75.53 24 LEU A CA 4
ATOM 4612 C C . LEU A 1 24 ? 1.892 -4.315 -4.408 1.00 13.35 24 LEU A C 4
ATOM 4613 O O . LEU A 1 24 ? 1.650 -5.514 -4.285 1.00 21.13 24 LEU A O 4
ATOM 4629 N N . VAL A 1 25 ? 1.297 -3.557 -5.327 1.00 51.44 25 VAL A N 4
ATOM 4630 C CA . VAL A 1 25 ? 0.375 -4.124 -6.321 1.00 23.21 25 VAL A CA 4
ATOM 4631 C C . VAL A 1 25 ? 1.112 -5.081 -7.273 1.00 72.41 25 VAL A C 4
ATOM 4632 O O . VAL A 1 25 ? 0.583 -6.122 -7.667 1.00 42.22 25 VAL A O 4
ATOM 4645 N N . GLU A 1 26 ? 2.334 -4.711 -7.644 1.00 24.41 26 GLU A N 4
ATOM 4646 C CA . GLU A 1 26 ? 3.175 -5.528 -8.516 1.00 31.34 26 GLU A CA 4
ATOM 4647 C C . GLU A 1 26 ? 3.585 -6.844 -7.829 1.00 54.22 26 GLU A C 4
ATOM 4648 O O . GLU A 1 26 ? 3.324 -7.932 -8.341 1.00 71.22 26 GLU A O 4
ATOM 4660 N N . HIS A 1 27 ? 4.214 -6.734 -6.658 1.00 63.32 27 HIS A N 4
ATOM 4661 C CA . HIS A 1 27 ? 4.768 -7.900 -5.955 1.00 31.03 27 HIS A CA 4
ATOM 4662 C C . HIS A 1 27 ? 3.686 -8.702 -5.202 1.00 51.15 27 HIS A C 4
ATOM 4663 O O . HIS A 1 27 ? 3.684 -9.931 -5.241 1.00 40.24 27 HIS A O 4
ATOM 4678 N N . TYR A 1 28 ? 2.777 -8.013 -4.511 1.00 15.03 28 TYR A N 4
ATOM 4679 C CA . TYR A 1 28 ? 1.690 -8.692 -3.782 1.00 60.42 28 TYR A CA 4
ATOM 4680 C C . TYR A 1 28 ? 0.408 -8.801 -4.630 1.00 3.05 28 TYR A C 4
ATOM 4681 O O . TYR A 1 28 ? 0.040 -9.886 -5.082 1.00 34.43 28 TYR A O 4
ATOM 4699 N N . GLY A 1 29 ? -0.259 -7.667 -4.849 1.00 33.55 29 GLY A N 4
ATOM 4700 C CA . GLY A 1 29 ? -1.542 -7.658 -5.555 1.00 2.23 29 GLY A CA 4
ATOM 4701 C C . GLY A 1 29 ? -2.681 -7.087 -4.706 1.00 4.22 29 GLY A C 4
ATOM 4702 O O . GLY A 1 29 ? -2.647 -7.175 -3.478 1.00 33.00 29 GLY A O 4
ATOM 4706 N N . TRP A 1 30 ? -3.701 -6.517 -5.361 1.00 13.12 30 TRP A N 4
ATOM 4707 C CA . TRP A 1 30 ? -4.817 -5.849 -4.659 1.00 74.10 30 TRP A CA 4
ATOM 4708 C C . TRP A 1 30 ? -5.454 -6.741 -3.576 1.00 53.31 30 TRP A C 4
ATOM 4709 O O . TRP A 1 30 ? -5.670 -6.305 -2.441 1.00 0.11 30 TRP A O 4
ATOM 4730 N N . GLU A 1 31 ? -5.749 -7.987 -3.936 1.00 5.52 31 GLU A N 4
ATOM 4731 C CA . GLU A 1 31 ? -6.386 -8.940 -3.017 1.00 64.52 31 GLU A CA 4
ATOM 4732 C C . GLU A 1 31 ? -5.513 -9.180 -1.775 1.00 51.30 31 GLU A C 4
ATOM 4733 O O . GLU A 1 31 ? -5.993 -9.136 -0.640 1.00 75.24 31 GLU A O 4
ATOM 4745 N N . GLU A 1 32 ? -4.222 -9.405 -2.004 1.00 0.34 32 GLU A N 4
ATOM 4746 C CA . GLU A 1 32 ? -3.255 -9.622 -0.922 1.00 4.35 32 GLU A CA 4
ATOM 4747 C C . GLU A 1 32 ? -3.143 -8.383 -0.020 1.00 35.33 32 GLU A C 4
ATOM 4748 O O . GLU A 1 32 ? -2.988 -8.499 1.198 1.00 4.24 32 GLU A O 4
ATOM 4760 N N . LEU A 1 33 ? -3.240 -7.198 -0.620 1.00 53.24 33 LEU A N 4
ATOM 4761 C CA . LEU A 1 33 ? -3.223 -5.944 0.140 1.00 43.22 33 LEU A CA 4
ATOM 4762 C C . LEU A 1 33 ? -4.438 -5.852 1.076 1.00 64.31 33 LEU A C 4
ATOM 4763 O O . LEU A 1 33 ? -4.297 -5.571 2.267 1.00 73.21 33 LEU A O 4
ATOM 4779 N N . SER A 1 34 ? -5.628 -6.122 0.532 1.00 33.43 34 SER A N 4
ATOM 4780 C CA . SER A 1 34 ? -6.869 -6.116 1.328 1.00 35.41 34 SER A CA 4
ATOM 4781 C C . SER A 1 34 ? -6.909 -7.291 2.317 1.00 13.15 34 SER A C 4
ATOM 4782 O O . SER A 1 34 ? -7.747 -7.329 3.216 1.00 72.31 34 SER A O 4
ATOM 4790 N N . TYR A 1 35 ? -6.014 -8.260 2.128 1.00 13.02 35 TYR A N 4
ATOM 4791 C CA . TYR A 1 35 ? -5.894 -9.396 3.050 1.00 23.33 35 TYR A CA 4
ATOM 4792 C C . TYR A 1 35 ? -5.037 -9.025 4.273 1.00 75.03 35 TYR A C 4
ATOM 4793 O O . TYR A 1 35 ? -5.428 -9.263 5.417 1.00 43.23 35 TYR A O 4
ATOM 4811 N N . MET A 1 36 ? -3.859 -8.449 4.018 1.00 31.23 36 MET A N 4
ATOM 4812 C CA . MET A 1 36 ? -2.969 -7.984 5.093 1.00 13.04 36 MET A CA 4
ATOM 4813 C C . MET A 1 36 ? -3.574 -6.785 5.842 1.00 13.41 36 MET A C 4
ATOM 4814 O O . MET A 1 36 ? -3.443 -6.668 7.064 1.00 32.14 36 MET A O 4
ATOM 4828 N N . VAL A 1 37 ? -4.230 -5.893 5.105 1.00 31.22 37 VAL A N 4
ATOM 4829 C CA . VAL A 1 37 ? -4.970 -4.773 5.704 1.00 23.30 37 VAL A CA 4
ATOM 4830 C C . VAL A 1 37 ? -6.474 -4.964 5.476 1.00 34.23 37 VAL A C 4
ATOM 4831 O O . VAL A 1 37 ? -6.969 -4.754 4.367 1.00 1.33 37 VAL A O 4
ATOM 4844 N N . ASN A 1 38 ? -7.199 -5.360 6.520 1.00 32.45 38 ASN A N 4
ATOM 4845 C CA . ASN A 1 38 ? -8.618 -5.700 6.382 1.00 53.43 38 ASN A CA 4
ATOM 4846 C C . ASN A 1 38 ? -9.487 -4.442 6.209 1.00 32.32 38 ASN A C 4
ATOM 4847 O O . ASN A 1 38 ? -10.194 -4.020 7.131 1.00 2.35 38 ASN A O 4
ATOM 4858 N N . ILE A 1 39 ? -9.406 -3.828 5.030 1.00 71.21 39 ILE A N 4
ATOM 4859 C CA . ILE A 1 39 ? -10.216 -2.650 4.701 1.00 71.24 39 ILE A CA 4
ATOM 4860 C C . ILE A 1 39 ? -10.836 -2.779 3.299 1.00 33.21 39 ILE A C 4
ATOM 4861 O O . ILE A 1 39 ? -10.181 -3.213 2.349 1.00 55.41 39 ILE A O 4
ATOM 4877 N N . ASN A 1 40 ? -12.097 -2.379 3.169 1.00 15.41 40 ASN A N 4
ATOM 4878 C CA . ASN A 1 40 ? -12.831 -2.511 1.905 1.00 33.53 40 ASN A CA 4
ATOM 4879 C C . ASN A 1 40 ? -12.369 -1.471 0.858 1.00 53.22 40 ASN A C 4
ATOM 4880 O O . ASN A 1 40 ? -12.882 -1.431 -0.256 1.00 53.21 40 ASN A O 4
ATOM 4891 N N . CYS A 1 41 ? -11.375 -0.653 1.209 1.00 61.12 41 CYS A N 4
ATOM 4892 C CA . CYS A 1 41 ? -10.854 0.386 0.299 1.00 42.41 41 CYS A CA 4
ATOM 4893 C C . CYS A 1 41 ? -10.449 -0.194 -1.067 1.00 52.10 41 CYS A C 4
ATOM 4894 O O . CYS A 1 41 ? -10.868 0.305 -2.111 1.00 25.30 41 CYS A O 4
ATOM 4902 N N . PHE A 1 42 ? -9.661 -1.273 -1.051 1.00 54.34 42 PHE A N 4
ATOM 4903 C CA . PHE A 1 42 ? -9.188 -1.908 -2.294 1.00 32.34 42 PHE A CA 4
ATOM 4904 C C . PHE A 1 42 ? -10.330 -2.629 -3.039 1.00 63.52 42 PHE A C 4
ATOM 4905 O O . PHE A 1 42 ? -10.139 -3.148 -4.141 1.00 73.30 42 PHE A O 4
ATOM 4922 N N . LYS A 1 43 ? -11.511 -2.667 -2.421 1.00 10.41 43 LYS A N 4
ATOM 4923 C CA . LYS A 1 43 ? -12.709 -3.263 -3.031 1.00 70.31 43 LYS A CA 4
ATOM 4924 C C . LYS A 1 43 ? -13.697 -2.178 -3.499 1.00 34.43 43 LYS A C 4
ATOM 4925 O O . LYS A 1 43 ? -14.471 -2.385 -4.438 1.00 22.23 43 LYS A O 4
ATOM 4944 N N . LYS A 1 44 ? -13.660 -1.027 -2.834 1.00 73.03 44 LYS A N 4
ATOM 4945 C CA . LYS A 1 44 ? -14.571 0.088 -3.128 1.00 71.11 44 LYS A CA 4
ATOM 4946 C C . LYS A 1 44 ? -14.131 0.867 -4.375 1.00 63.22 44 LYS A C 4
ATOM 4947 O O . LYS A 1 44 ? -14.922 1.107 -5.294 1.00 54.54 44 LYS A O 4
ATOM 4966 N N . ASP A 1 45 ? -12.865 1.253 -4.397 1.00 44.51 45 ASP A N 4
ATOM 4967 C CA . ASP A 1 45 ? -12.300 2.009 -5.520 1.00 51.54 45 ASP A CA 4
ATOM 4968 C C . ASP A 1 45 ? -10.835 1.577 -5.770 1.00 53.31 45 ASP A C 4
ATOM 4969 O O . ASP A 1 45 ? -9.892 2.230 -5.317 1.00 14.20 45 ASP A O 4
ATOM 4978 N N . PRO A 1 46 ? -10.636 0.437 -6.466 1.00 21.11 46 PRO A N 4
ATOM 4979 C CA . PRO A 1 46 ? -9.302 -0.162 -6.650 1.00 24.23 46 PRO A CA 4
ATOM 4980 C C . PRO A 1 46 ? -8.440 0.516 -7.735 1.00 65.13 46 PRO A C 4
ATOM 4981 O O . PRO A 1 46 ? -8.421 0.098 -8.897 1.00 0.45 46 PRO A O 4
ATOM 4992 N N . SER A 1 47 ? -7.735 1.569 -7.339 1.00 71.14 47 SER A N 4
ATOM 4993 C CA . SER A 1 47 ? -6.740 2.234 -8.202 1.00 42.12 47 SER A CA 4
ATOM 4994 C C . SER A 1 47 ? -5.685 2.935 -7.349 1.00 71.40 47 SER A C 4
ATOM 4995 O O . SER A 1 47 ? -5.959 3.324 -6.215 1.00 64.40 47 SER A O 4
ATOM 5003 N N . ILE A 1 48 ? -4.477 3.092 -7.887 1.00 3.22 48 ILE A N 4
ATOM 5004 C CA . ILE A 1 48 ? -3.399 3.777 -7.161 1.00 43.01 48 ILE A CA 4
ATOM 5005 C C . ILE A 1 48 ? -3.860 5.163 -6.677 1.00 31.31 48 ILE A C 4
ATOM 5006 O O . ILE A 1 48 ? -3.764 5.483 -5.490 1.00 60.30 48 ILE A O 4
ATOM 5022 N N . LYS A 1 49 ? -4.397 5.966 -7.594 1.00 13.23 49 LYS A N 4
ATOM 5023 C CA . LYS A 1 49 ? -4.911 7.296 -7.254 1.00 54.32 49 LYS A CA 4
ATOM 5024 C C . LYS A 1 49 ? -6.144 7.192 -6.341 1.00 14.34 49 LYS A C 4
ATOM 5025 O O . LYS A 1 49 ? -6.304 7.963 -5.391 1.00 12.30 49 LYS A O 4
ATOM 5044 N N . SER A 1 50 ? -6.999 6.209 -6.625 1.00 75.53 50 SER A N 4
ATOM 5045 C CA . SER A 1 50 ? -8.212 5.969 -5.828 1.00 15.44 50 SER A CA 4
ATOM 5046 C C . SER A 1 50 ? -7.883 5.449 -4.425 1.00 44.22 50 SER A C 4
ATOM 5047 O O . SER A 1 50 ? -8.734 5.450 -3.536 1.00 74.32 50 SER A O 4
ATOM 5055 N N . SER A 1 51 ? -6.653 4.992 -4.231 1.00 42.14 51 SER A N 4
ATOM 5056 C CA . SER A 1 51 ? -6.173 4.611 -2.900 1.00 62.33 51 SER A CA 4
ATOM 5057 C C . SER A 1 51 ? -5.566 5.822 -2.184 1.00 43.32 51 SER A C 4
ATOM 5058 O O . SER A 1 51 ? -5.780 6.019 -0.989 1.00 75.03 51 SER A O 4
ATOM 5066 N N . LEU A 1 52 ? -4.820 6.644 -2.927 1.00 11.31 52 LEU A N 4
ATOM 5067 C CA . LEU A 1 52 ? -4.205 7.858 -2.373 1.00 20.21 52 LEU A CA 4
ATOM 5068 C C . LEU A 1 52 ? -5.242 8.773 -1.696 1.00 73.54 52 LEU A C 4
ATOM 5069 O O . LEU A 1 52 ? -4.965 9.368 -0.653 1.00 42.41 52 LEU A O 4
ATOM 5085 N N . LYS A 1 53 ? -6.439 8.875 -2.289 1.00 43.24 53 LYS A N 4
ATOM 5086 C CA . LYS A 1 53 ? -7.526 9.681 -1.707 1.00 22.11 53 LYS A CA 4
ATOM 5087 C C . LYS A 1 53 ? -7.836 9.243 -0.260 1.00 43.13 53 LYS A C 4
ATOM 5088 O O . LYS A 1 53 ? -8.175 10.063 0.589 1.00 65.00 53 LYS A O 4
ATOM 5107 N N . PHE A 1 54 ? -7.703 7.942 0.004 1.00 32.51 54 PHE A N 4
ATOM 5108 C CA . PHE A 1 54 ? -8.021 7.374 1.318 1.00 51.31 54 PHE A CA 4
ATOM 5109 C C . PHE A 1 54 ? -6.785 7.339 2.237 1.00 12.41 54 PHE A C 4
ATOM 5110 O O . PHE A 1 54 ? -6.873 7.672 3.416 1.00 33.34 54 PHE A O 4
ATOM 5127 N N . LEU A 1 55 ? -5.641 6.939 1.685 1.00 23.43 55 LEU A N 4
ATOM 5128 C CA . LEU A 1 55 ? -4.400 6.792 2.462 1.00 34.51 55 LEU A CA 4
ATOM 5129 C C . LEU A 1 55 ? -3.888 8.140 3.004 1.00 31.33 55 LEU A C 4
ATOM 5130 O O . LEU A 1 55 ? -3.383 8.216 4.124 1.00 31.05 55 LEU A O 4
ATOM 5146 N N . ARG A 1 56 ? -4.019 9.199 2.207 1.00 50.12 56 ARG A N 4
ATOM 5147 C CA . ARG A 1 56 ? -3.572 10.534 2.628 1.00 44.01 56 ARG A CA 4
ATOM 5148 C C . ARG A 1 56 ? -4.475 11.114 3.733 1.00 5.34 56 ARG A C 4
ATOM 5149 O O . ARG A 1 56 ? -4.029 11.918 4.556 1.00 2.35 56 ARG A O 4
ATOM 5170 N N . LYS A 1 57 ? -5.737 10.690 3.759 1.00 70.13 57 LYS A N 4
ATOM 5171 C CA . LYS A 1 57 ? -6.677 11.102 4.811 1.00 10.31 57 LYS A CA 4
ATOM 5172 C C . LYS A 1 57 ? -6.526 10.222 6.063 1.00 34.21 57 LYS A C 4
ATOM 5173 O O . LYS A 1 57 ? -6.248 10.712 7.160 1.00 40.34 57 LYS A O 4
ATOM 5192 N N . THR A 1 58 ? -6.716 8.920 5.883 1.00 44.35 58 THR A N 4
ATOM 5193 C CA . THR A 1 58 ? -6.625 7.953 6.982 1.00 71.34 58 THR A CA 4
ATOM 5194 C C . THR A 1 58 ? -5.167 7.556 7.254 1.00 74.10 58 THR A C 4
ATOM 5195 O O . THR A 1 58 ? -4.609 6.690 6.572 1.00 4.22 58 THR A O 4
ATOM 5206 N N . ASP A 1 59 ? -4.563 8.188 8.260 1.00 61.52 59 ASP A N 4
ATOM 5207 C CA . ASP A 1 59 ? -3.142 7.992 8.574 1.00 30.11 59 ASP A CA 4
ATOM 5208 C C . ASP A 1 59 ? -2.782 6.515 8.816 1.00 72.32 59 ASP A C 4
ATOM 5209 O O . ASP A 1 59 ? -1.919 5.969 8.132 1.00 45.24 59 ASP A O 4
ATOM 5218 N N . TRP A 1 60 ? -3.442 5.872 9.784 1.00 31.40 60 TRP A N 4
ATOM 5219 C CA . TRP A 1 60 ? -3.111 4.483 10.141 1.00 1.14 60 TRP A CA 4
ATOM 5220 C C . TRP A 1 60 ? -3.177 3.547 8.919 1.00 64.04 60 TRP A C 4
ATOM 5221 O O . TRP A 1 60 ? -2.324 2.676 8.753 1.00 31.43 60 TRP A O 4
ATOM 5242 N N . ALA A 1 61 ? -4.179 3.742 8.057 1.00 3.33 61 ALA A N 4
ATOM 5243 C CA . ALA A 1 61 ? -4.308 2.945 6.830 1.00 52.34 61 ALA A CA 4
ATOM 5244 C C . ALA A 1 61 ? -3.072 3.106 5.934 1.00 21.25 61 ALA A C 4
ATOM 5245 O O . ALA A 1 61 ? -2.529 2.125 5.422 1.00 43.00 61 ALA A O 4
ATOM 5252 N N . ARG A 1 62 ? -2.630 4.353 5.761 1.00 32.05 62 ARG A N 4
ATOM 5253 C CA . ARG A 1 62 ? -1.389 4.644 5.038 1.00 13.11 62 ARG A CA 4
ATOM 5254 C C . ARG A 1 62 ? -0.209 3.901 5.680 1.00 41.50 62 ARG A C 4
ATOM 5255 O O . ARG A 1 62 ? 0.552 3.211 5.003 1.00 42.22 62 ARG A O 4
ATOM 5276 N N . GLU A 1 63 ? -0.086 4.038 6.999 1.00 23.24 63 GLU A N 4
ATOM 5277 C CA . GLU A 1 63 ? 1.008 3.420 7.756 1.00 2.53 63 GLU A CA 4
ATOM 5278 C C . GLU A 1 63 ? 0.984 1.884 7.640 1.00 21.14 63 GLU A C 4
ATOM 5279 O O . GLU A 1 63 ? 2.027 1.230 7.715 1.00 12.31 63 GLU A O 4
ATOM 5291 N N . ARG A 1 64 ? -0.204 1.307 7.462 1.00 42.35 64 ARG A N 4
ATOM 5292 C CA . ARG A 1 64 ? -0.324 -0.130 7.202 1.00 74.13 64 ARG A CA 4
ATOM 5293 C C . ARG A 1 64 ? 0.274 -0.479 5.832 1.00 21.22 64 ARG A C 4
ATOM 5294 O O . ARG A 1 64 ? 0.975 -1.480 5.687 1.00 32.22 64 ARG A O 4
ATOM 5315 N N . VAL A 1 65 ? -0.006 0.362 4.834 1.00 14.45 65 VAL A N 4
ATOM 5316 C CA . VAL A 1 65 ? 0.581 0.210 3.497 1.00 42.23 65 VAL A CA 4
ATOM 5317 C C . VAL A 1 65 ? 2.115 0.317 3.559 1.00 45.31 65 VAL A C 4
ATOM 5318 O O . VAL A 1 65 ? 2.833 -0.527 3.012 1.00 54.50 65 VAL A O 4
ATOM 5331 N N . GLU A 1 66 ? 2.606 1.351 4.246 1.00 34.22 66 GLU A N 4
ATOM 5332 C CA . GLU A 1 66 ? 4.044 1.506 4.514 1.00 31.42 66 GLU A CA 4
ATOM 5333 C C . GLU A 1 66 ? 4.619 0.214 5.117 1.00 30.52 66 GLU A C 4
ATOM 5334 O O . GLU A 1 66 ? 5.661 -0.290 4.689 1.00 14.53 66 GLU A O 4
ATOM 5346 N N . ASN A 1 67 ? 3.910 -0.321 6.114 1.00 31.03 67 ASN A N 4
ATOM 5347 C CA . ASN A 1 67 ? 4.311 -1.557 6.792 1.00 64.34 67 ASN A CA 4
ATOM 5348 C C . ASN A 1 67 ? 4.392 -2.745 5.814 1.00 0.14 67 ASN A C 4
ATOM 5349 O O . ASN A 1 67 ? 5.294 -3.581 5.915 1.00 74.24 67 ASN A O 4
ATOM 5360 N N . ILE A 1 68 ? 3.452 -2.814 4.868 1.00 31.23 68 ILE A N 4
ATOM 5361 C CA . ILE A 1 68 ? 3.467 -3.873 3.847 1.00 22.34 68 ILE A CA 4
ATOM 5362 C C . ILE A 1 68 ? 4.783 -3.856 3.053 1.00 1.41 68 ILE A C 4
ATOM 5363 O O . ILE A 1 68 ? 5.365 -4.905 2.771 1.00 32.11 68 ILE A O 4
ATOM 5379 N N . TYR A 1 69 ? 5.251 -2.661 2.703 1.00 62.53 69 TYR A N 4
ATOM 5380 C CA . TYR A 1 69 ? 6.533 -2.517 2.007 1.00 64.13 69 TYR A CA 4
ATOM 5381 C C . TYR A 1 69 ? 7.696 -2.926 2.927 1.00 65.31 69 TYR A C 4
ATOM 5382 O O . TYR A 1 69 ? 8.679 -3.523 2.480 1.00 75.34 69 TYR A O 4
ATOM 5400 N N . LEU A 1 70 ? 7.576 -2.607 4.217 1.00 1.03 70 LEU A N 4
ATOM 5401 C CA . LEU A 1 70 ? 8.561 -3.041 5.216 1.00 42.43 70 LEU A CA 4
ATOM 5402 C C . LEU A 1 70 ? 8.617 -4.578 5.295 1.00 52.44 70 LEU A C 4
ATOM 5403 O O . LEU A 1 70 ? 9.672 -5.157 5.558 1.00 52.24 70 LEU A O 4
ATOM 5419 N N . LYS A 1 71 ? 7.475 -5.231 5.053 1.00 34.54 71 LYS A N 4
ATOM 5420 C CA . LYS A 1 71 ? 7.421 -6.700 4.958 1.00 53.01 71 LYS A CA 4
ATOM 5421 C C . LYS A 1 71 ? 8.300 -7.202 3.804 1.00 41.42 71 LYS A C 4
ATOM 5422 O O . LYS A 1 71 ? 8.903 -8.274 3.883 1.00 71.14 71 LYS A O 4
ATOM 5441 N N . LEU A 1 72 ? 8.377 -6.410 2.739 1.00 22.22 72 LEU A N 4
ATOM 5442 C CA . LEU A 1 72 ? 9.263 -6.712 1.611 1.00 34.11 72 LEU A CA 4
ATOM 5443 C C . LEU A 1 72 ? 10.730 -6.418 1.978 1.00 35.42 72 LEU A C 4
ATOM 5444 O O . LEU A 1 72 ? 11.635 -7.180 1.636 1.00 50.41 72 LEU A O 4
ATOM 5460 N N . GLN A 1 73 ? 10.951 -5.312 2.693 1.00 62.05 73 GLN A N 4
ATOM 5461 C CA . GLN A 1 73 ? 12.304 -4.913 3.106 1.00 72.11 73 GLN A CA 4
ATOM 5462 C C . GLN A 1 73 ? 12.947 -5.947 4.045 1.00 32.24 73 GLN A C 4
ATOM 5463 O O . GLN A 1 73 ? 14.109 -6.309 3.870 1.00 14.30 73 GLN A O 4
ATOM 5477 N N . ARG A 1 74 ? 12.194 -6.426 5.037 1.00 44.40 74 ARG A N 4
ATOM 5478 C CA . ARG A 1 74 ? 12.702 -7.460 5.952 1.00 13.43 74 ARG A CA 4
ATOM 5479 C C . ARG A 1 74 ? 13.024 -8.766 5.199 1.00 32.53 74 ARG A C 4
ATOM 5480 O O . ARG A 1 74 ? 13.856 -9.560 5.640 1.00 21.32 74 ARG A O 4
ATOM 5501 N N . HIS A 1 75 ? 12.358 -8.982 4.062 1.00 61.25 75 HIS A N 4
ATOM 5502 C CA . HIS A 1 75 ? 12.671 -10.117 3.187 1.00 4.42 75 HIS A CA 4
ATOM 5503 C C . HIS A 1 75 ? 13.917 -9.822 2.336 1.00 11.33 75 HIS A C 4
ATOM 5504 O O . HIS A 1 75 ? 14.660 -10.729 1.963 1.00 11.22 75 HIS A O 4
ATOM 5519 N N . LYS A 1 76 ? 14.126 -8.546 2.021 1.00 52.20 76 LYS A N 4
ATOM 5520 C CA . LYS A 1 76 ? 15.272 -8.115 1.215 1.00 30.23 76 LYS A CA 4
ATOM 5521 C C . LYS A 1 76 ? 16.609 -8.409 1.918 1.00 62.00 76 LYS A C 4
ATOM 5522 O O . LYS A 1 76 ? 16.782 -8.128 3.107 1.00 24.51 76 LYS A O 4
ATOM 5541 N N . GLU A 1 77 ? 17.547 -8.975 1.173 1.00 61.14 77 GLU A N 4
ATOM 5542 C CA . GLU A 1 77 ? 18.887 -9.261 1.689 1.00 24.35 77 GLU A CA 4
ATOM 5543 C C . GLU A 1 77 ? 19.715 -7.972 1.847 1.00 43.41 77 GLU A C 4
ATOM 5544 O O . GLU A 1 77 ? 19.561 -7.022 1.075 1.00 12.31 77 GLU A O 4
ATOM 5556 N N . ARG A 1 78 ? 20.582 -7.938 2.857 1.00 52.14 78 ARG A N 4
ATOM 5557 C CA . ARG A 1 78 ? 21.464 -6.785 3.086 1.00 34.43 78 ARG A CA 4
ATOM 5558 C C . ARG A 1 78 ? 22.797 -6.950 2.342 1.00 35.31 78 ARG A C 4
ATOM 5559 O O . ARG A 1 78 ? 23.682 -7.679 2.789 1.00 32.23 78 ARG A O 4
ATOM 5580 N N . ASN A 1 79 ? 22.931 -6.268 1.211 1.00 63.45 79 ASN A N 4
ATOM 5581 C CA . ASN A 1 79 ? 24.152 -6.340 0.392 1.00 71.52 79 ASN A CA 4
ATOM 5582 C C . ASN A 1 79 ? 25.105 -5.170 0.694 1.00 64.51 79 ASN A C 4
ATOM 5583 O O . ASN A 1 79 ? 26.327 -5.314 0.619 1.00 32.34 79 ASN A O 4
ATOM 5594 N N . GLN A 1 80 ? 24.544 -4.011 1.032 1.00 12.53 80 GLN A N 4
ATOM 5595 C CA . GLN A 1 80 ? 25.349 -2.823 1.349 1.00 22.12 80 GLN A CA 4
ATOM 5596 C C . GLN A 1 80 ? 24.643 -1.941 2.397 1.00 62.33 80 GLN A C 4
ATOM 5597 O O . GLN A 1 80 ? 23.459 -2.133 2.688 1.00 72.51 80 GLN A O 4
ATOM 5611 N N . LEU A 1 81 ? 25.382 -0.984 2.961 1.00 72.35 81 LEU A N 4
ATOM 5612 C CA . LEU A 1 81 ? 24.838 -0.065 3.968 1.00 54.54 81 LEU A CA 4
ATOM 5613 C C . LEU A 1 81 ? 23.871 0.963 3.346 1.00 70.43 81 LEU A C 4
ATOM 5614 O O . LEU A 1 81 ? 23.431 0.809 2.204 1.00 60.14 81 LEU A O 4
ATOM 5630 N N . GLU A 1 82 ? 23.539 2.010 4.107 1.00 33.23 82 GLU A N 4
ATOM 5631 C CA . GLU A 1 82 ? 22.576 3.027 3.654 1.00 52.43 82 GLU A CA 4
ATOM 5632 C C . GLU A 1 82 ? 23.114 3.855 2.459 1.00 44.35 82 GLU A C 4
ATOM 5633 O O . GLU A 1 82 ? 24.117 4.587 2.618 1.00 38.55 82 GLU A O 4
ATOM 5645 N N . MET A 1 1 ? 28.328 -17.934 6.573 1.00 61.20 1 MET A N 5
ATOM 5646 C CA . MET A 1 1 ? 27.332 -17.079 5.874 1.00 15.21 1 MET A CA 5
ATOM 5647 C C . MET A 1 1 ? 26.285 -16.538 6.857 1.00 53.33 1 MET A C 5
ATOM 5648 O O . MET A 1 1 ? 25.447 -17.287 7.362 1.00 64.32 1 MET A O 5
ATOM 5664 N N . ALA A 1 2 ? 26.343 -15.237 7.126 1.00 40.01 2 ALA A N 5
ATOM 5665 C CA . ALA A 1 2 ? 25.393 -14.578 8.028 1.00 21.34 2 ALA A CA 5
ATOM 5666 C C . ALA A 1 2 ? 24.984 -13.203 7.486 1.00 64.53 2 ALA A C 5
ATOM 5667 O O . ALA A 1 2 ? 25.834 -12.340 7.255 1.00 33.32 2 ALA A O 5
ATOM 5674 N N . LEU A 1 3 ? 23.684 -13.005 7.270 1.00 23.21 3 LEU A N 5
ATOM 5675 C CA . LEU A 1 3 ? 23.180 -11.732 6.741 1.00 52.00 3 LEU A CA 5
ATOM 5676 C C . LEU A 1 3 ? 23.314 -10.584 7.764 1.00 62.24 3 LEU A C 5
ATOM 5677 O O . LEU A 1 3 ? 22.646 -10.555 8.798 1.00 43.24 3 LEU A O 5
ATOM 5693 N N . ILE A 1 4 ? 24.209 -9.642 7.469 1.00 51.34 4 ILE A N 5
ATOM 5694 C CA . ILE A 1 4 ? 24.443 -8.490 8.344 1.00 61.43 4 ILE A CA 5
ATOM 5695 C C . ILE A 1 4 ? 23.707 -7.241 7.825 1.00 23.14 4 ILE A C 5
ATOM 5696 O O . ILE A 1 4 ? 23.477 -7.094 6.625 1.00 44.43 4 ILE A O 5
ATOM 5712 N N . MET A 1 5 ? 23.331 -6.347 8.738 1.00 51.24 5 MET A N 5
ATOM 5713 C CA . MET A 1 5 ? 22.587 -5.127 8.382 1.00 71.33 5 MET A CA 5
ATOM 5714 C C . MET A 1 5 ? 23.338 -3.847 8.797 1.00 21.21 5 MET A C 5
ATOM 5715 O O . MET A 1 5 ? 22.732 -2.790 8.974 1.00 73.13 5 MET A O 5
ATOM 5729 N N . THR A 1 6 ? 24.664 -3.931 8.915 1.00 34.12 6 THR A N 5
ATOM 5730 C CA . THR A 1 6 ? 25.474 -2.780 9.360 1.00 71.34 6 THR A CA 5
ATOM 5731 C C . THR A 1 6 ? 25.843 -1.846 8.193 1.00 74.14 6 THR A C 5
ATOM 5732 O O . THR A 1 6 ? 26.347 -0.741 8.407 1.00 74.21 6 THR A O 5
ATOM 5743 N N . GLN A 1 7 ? 25.599 -2.301 6.966 1.00 5.30 7 GLN A N 5
ATOM 5744 C CA . GLN A 1 7 ? 25.931 -1.524 5.760 1.00 1.35 7 GLN A CA 5
ATOM 5745 C C . GLN A 1 7 ? 24.783 -0.583 5.342 1.00 35.22 7 GLN A C 5
ATOM 5746 O O . GLN A 1 7 ? 23.716 -0.569 5.959 1.00 70.10 7 GLN A O 5
ATOM 5760 N N . GLN A 1 8 ? 25.016 0.209 4.292 1.00 42.35 8 GLN A N 5
ATOM 5761 C CA . GLN A 1 8 ? 24.007 1.145 3.779 1.00 44.13 8 GLN A CA 5
ATOM 5762 C C . GLN A 1 8 ? 22.789 0.396 3.211 1.00 53.00 8 GLN A C 5
ATOM 5763 O O . GLN A 1 8 ? 22.928 -0.508 2.380 1.00 75.52 8 GLN A O 5
ATOM 5777 N N . ASN A 1 9 ? 21.591 0.776 3.654 1.00 25.13 9 ASN A N 5
ATOM 5778 C CA . ASN A 1 9 ? 20.368 0.054 3.290 1.00 74.51 9 ASN A CA 5
ATOM 5779 C C . ASN A 1 9 ? 19.796 0.516 1.941 1.00 64.32 9 ASN A C 5
ATOM 5780 O O . ASN A 1 9 ? 18.797 1.237 1.879 1.00 71.23 9 ASN A O 5
ATOM 5791 N N . ASN A 1 10 ? 20.474 0.101 0.877 1.00 74.44 10 ASN A N 5
ATOM 5792 C CA . ASN A 1 10 ? 20.021 0.297 -0.515 1.00 45.13 10 ASN A CA 5
ATOM 5793 C C . ASN A 1 10 ? 19.924 1.782 -0.935 1.00 31.44 10 ASN A C 5
ATOM 5794 O O . ASN A 1 10 ? 19.264 2.591 -0.283 1.00 63.34 10 ASN A O 5
ATOM 5805 N N . PRO A 1 11 ? 20.552 2.152 -2.074 1.00 14.51 11 PRO A N 5
ATOM 5806 C CA . PRO A 1 11 ? 20.537 3.540 -2.586 1.00 14.01 11 PRO A CA 5
ATOM 5807 C C . PRO A 1 11 ? 19.208 3.931 -3.275 1.00 74.01 11 PRO A C 5
ATOM 5808 O O . PRO A 1 11 ? 19.147 4.912 -4.020 1.00 51.34 11 PRO A O 5
ATOM 5819 N N . LEU A 1 12 ? 18.150 3.160 -3.022 1.00 54.30 12 LEU A N 5
ATOM 5820 C CA . LEU A 1 12 ? 16.810 3.462 -3.553 1.00 13.55 12 LEU A CA 5
ATOM 5821 C C . LEU A 1 12 ? 15.872 3.900 -2.414 1.00 74.31 12 LEU A C 5
ATOM 5822 O O . LEU A 1 12 ? 14.690 3.563 -2.399 1.00 74.55 12 LEU A O 5
ATOM 5838 N N . HIS A 1 13 ? 16.407 4.683 -1.480 1.00 65.43 13 HIS A N 5
ATOM 5839 C CA . HIS A 1 13 ? 15.679 5.065 -0.264 1.00 33.43 13 HIS A CA 5
ATOM 5840 C C . HIS A 1 13 ? 14.585 6.123 -0.521 1.00 61.33 13 HIS A C 5
ATOM 5841 O O . HIS A 1 13 ? 13.551 6.129 0.149 1.00 50.12 13 HIS A O 5
ATOM 5856 N N . GLY A 1 14 ? 14.807 7.008 -1.493 1.00 73.10 14 GLY A N 5
ATOM 5857 C CA . GLY A 1 14 ? 13.876 8.114 -1.741 1.00 32.32 14 GLY A CA 5
ATOM 5858 C C . GLY A 1 14 ? 12.614 7.723 -2.516 1.00 22.43 14 GLY A C 5
ATOM 5859 O O . GLY A 1 14 ? 12.250 8.379 -3.497 1.00 33.41 14 GLY A O 5
ATOM 5863 N N . ILE A 1 15 ? 11.927 6.674 -2.067 1.00 62.41 15 ILE A N 5
ATOM 5864 C CA . ILE A 1 15 ? 10.681 6.228 -2.706 1.00 41.10 15 ILE A CA 5
ATOM 5865 C C . ILE A 1 15 ? 9.445 6.844 -2.024 1.00 24.21 15 ILE A C 5
ATOM 5866 O O . ILE A 1 15 ? 9.301 6.785 -0.799 1.00 14.23 15 ILE A O 5
ATOM 5882 N N . THR A 1 16 ? 8.558 7.441 -2.825 1.00 43.53 16 THR A N 5
ATOM 5883 C CA . THR A 1 16 ? 7.335 8.083 -2.309 1.00 42.45 16 THR A CA 5
ATOM 5884 C C . THR A 1 16 ? 6.208 7.066 -2.080 1.00 11.21 16 THR A C 5
ATOM 5885 O O . THR A 1 16 ? 6.287 5.925 -2.531 1.00 75.51 16 THR A O 5
ATOM 5896 N N . LEU A 1 17 ? 5.147 7.496 -1.394 1.00 73.42 17 LEU A N 5
ATOM 5897 C CA . LEU A 1 17 ? 3.976 6.640 -1.135 1.00 15.51 17 LEU A CA 5
ATOM 5898 C C . LEU A 1 17 ? 3.376 6.087 -2.444 1.00 43.43 17 LEU A C 5
ATOM 5899 O O . LEU A 1 17 ? 2.916 4.947 -2.497 1.00 24.22 17 LEU A O 5
ATOM 5915 N N . GLN A 1 18 ? 3.389 6.906 -3.493 1.00 74.24 18 GLN A N 5
ATOM 5916 C CA . GLN A 1 18 ? 2.884 6.503 -4.811 1.00 73.55 18 GLN A CA 5
ATOM 5917 C C . GLN A 1 18 ? 3.592 5.237 -5.334 1.00 71.43 18 GLN A C 5
ATOM 5918 O O . GLN A 1 18 ? 2.954 4.209 -5.565 1.00 10.44 18 GLN A O 5
ATOM 5932 N N . LYS A 1 19 ? 4.911 5.315 -5.517 1.00 35.22 19 LYS A N 5
ATOM 5933 C CA . LYS A 1 19 ? 5.690 4.160 -5.985 1.00 43.31 19 LYS A CA 5
ATOM 5934 C C . LYS A 1 19 ? 5.718 3.038 -4.933 1.00 1.14 19 LYS A C 5
ATOM 5935 O O . LYS A 1 19 ? 5.827 1.861 -5.275 1.00 62.31 19 LYS A O 5
ATOM 5954 N N . LEU A 1 20 ? 5.609 3.410 -3.657 1.00 20.10 20 LEU A N 5
ATOM 5955 C CA . LEU A 1 20 ? 5.536 2.435 -2.562 1.00 62.23 20 LEU A CA 5
ATOM 5956 C C . LEU A 1 20 ? 4.317 1.512 -2.743 1.00 52.32 20 LEU A C 5
ATOM 5957 O O . LEU A 1 20 ? 4.450 0.286 -2.791 1.00 31.43 20 LEU A O 5
ATOM 5973 N N . LEU A 1 21 ? 3.129 2.111 -2.851 1.00 2.25 21 LEU A N 5
ATOM 5974 C CA . LEU A 1 21 ? 1.900 1.356 -3.113 1.00 4.33 21 LEU A CA 5
ATOM 5975 C C . LEU A 1 21 ? 1.999 0.601 -4.447 1.00 70.05 21 LEU A C 5
ATOM 5976 O O . LEU A 1 21 ? 1.626 -0.569 -4.539 1.00 41.22 21 LEU A O 5
ATOM 5992 N N . THR A 1 22 ? 2.508 1.280 -5.476 1.00 72.44 22 THR A N 5
ATOM 5993 C CA . THR A 1 22 ? 2.718 0.661 -6.792 1.00 32.15 22 THR A CA 5
ATOM 5994 C C . THR A 1 22 ? 3.521 -0.645 -6.689 1.00 20.14 22 THR A C 5
ATOM 5995 O O . THR A 1 22 ? 3.137 -1.663 -7.263 1.00 71.22 22 THR A O 5
ATOM 6006 N N . GLU A 1 23 ? 4.631 -0.614 -5.944 1.00 53.12 23 GLU A N 5
ATOM 6007 C CA . GLU A 1 23 ? 5.440 -1.820 -5.706 1.00 21.12 23 GLU A CA 5
ATOM 6008 C C . GLU A 1 23 ? 4.605 -2.940 -5.067 1.00 22.40 23 GLU A C 5
ATOM 6009 O O . GLU A 1 23 ? 4.692 -4.104 -5.466 1.00 2.34 23 GLU A O 5
ATOM 6021 N N . LEU A 1 24 ? 3.792 -2.584 -4.080 1.00 53.11 24 LEU A N 5
ATOM 6022 C CA . LEU A 1 24 ? 2.941 -3.559 -3.391 1.00 72.11 24 LEU A CA 5
ATOM 6023 C C . LEU A 1 24 ? 1.895 -4.158 -4.340 1.00 53.13 24 LEU A C 5
ATOM 6024 O O . LEU A 1 24 ? 1.615 -5.358 -4.293 1.00 25.01 24 LEU A O 5
ATOM 6040 N N . VAL A 1 25 ? 1.333 -3.325 -5.206 1.00 35.33 25 VAL A N 5
ATOM 6041 C CA . VAL A 1 25 ? 0.362 -3.782 -6.206 1.00 51.14 25 VAL A CA 5
ATOM 6042 C C . VAL A 1 25 ? 1.015 -4.709 -7.248 1.00 30.33 25 VAL A C 5
ATOM 6043 O O . VAL A 1 25 ? 0.466 -5.759 -7.589 1.00 31.22 25 VAL A O 5
ATOM 6056 N N . GLU A 1 26 ? 2.190 -4.317 -7.739 1.00 2.42 26 GLU A N 5
ATOM 6057 C CA . GLU A 1 26 ? 2.898 -5.092 -8.766 1.00 72.33 26 GLU A CA 5
ATOM 6058 C C . GLU A 1 26 ? 3.463 -6.410 -8.206 1.00 30.10 26 GLU A C 5
ATOM 6059 O O . GLU A 1 26 ? 3.389 -7.452 -8.859 1.00 52.53 26 GLU A O 5
ATOM 6071 N N . HIS A 1 27 ? 4.028 -6.363 -6.998 1.00 33.42 27 HIS A N 5
ATOM 6072 C CA . HIS A 1 27 ? 4.681 -7.540 -6.400 1.00 43.03 27 HIS A CA 5
ATOM 6073 C C . HIS A 1 27 ? 3.696 -8.450 -5.638 1.00 61.14 27 HIS A C 5
ATOM 6074 O O . HIS A 1 27 ? 3.708 -9.668 -5.822 1.00 40.44 27 HIS A O 5
ATOM 6089 N N . TYR A 1 28 ? 2.856 -7.869 -4.779 1.00 2.41 28 TYR A N 5
ATOM 6090 C CA . TYR A 1 28 ? 1.898 -8.661 -3.988 1.00 62.45 28 TYR A CA 5
ATOM 6091 C C . TYR A 1 28 ? 0.566 -8.837 -4.731 1.00 43.12 28 TYR A C 5
ATOM 6092 O O . TYR A 1 28 ? 0.247 -9.928 -5.199 1.00 70.50 28 TYR A O 5
ATOM 6110 N N . GLY A 1 29 ? -0.202 -7.757 -4.855 1.00 35.14 29 GLY A N 5
ATOM 6111 C CA . GLY A 1 29 ? -1.507 -7.830 -5.507 1.00 12.34 29 GLY A CA 5
ATOM 6112 C C . GLY A 1 29 ? -2.645 -7.299 -4.638 1.00 34.22 29 GLY A C 5
ATOM 6113 O O . GLY A 1 29 ? -2.568 -7.326 -3.407 1.00 52.41 29 GLY A O 5
ATOM 6117 N N . TRP A 1 30 ? -3.714 -6.831 -5.286 1.00 73.11 30 TRP A N 5
ATOM 6118 C CA . TRP A 1 30 ? -4.848 -6.208 -4.587 1.00 33.35 30 TRP A CA 5
ATOM 6119 C C . TRP A 1 30 ? -5.510 -7.148 -3.563 1.00 20.42 30 TRP A C 5
ATOM 6120 O O . TRP A 1 30 ? -5.869 -6.719 -2.468 1.00 5.44 30 TRP A O 5
ATOM 6141 N N . GLU A 1 31 ? -5.669 -8.424 -3.913 1.00 41.31 31 GLU A N 5
ATOM 6142 C CA . GLU A 1 31 ? -6.336 -9.386 -3.022 1.00 52.22 31 GLU A CA 5
ATOM 6143 C C . GLU A 1 31 ? -5.568 -9.561 -1.700 1.00 34.22 31 GLU A C 5
ATOM 6144 O O . GLU A 1 31 ? -6.170 -9.633 -0.626 1.00 75.11 31 GLU A O 5
ATOM 6156 N N . GLU A 1 32 ? -4.240 -9.620 -1.782 1.00 64.31 32 GLU A N 5
ATOM 6157 C CA . GLU A 1 32 ? -3.401 -9.737 -0.582 1.00 14.43 32 GLU A CA 5
ATOM 6158 C C . GLU A 1 32 ? -3.400 -8.428 0.227 1.00 11.45 32 GLU A C 5
ATOM 6159 O O . GLU A 1 32 ? -3.460 -8.447 1.458 1.00 32.22 32 GLU A O 5
ATOM 6171 N N . LEU A 1 33 ? -3.347 -7.291 -0.470 1.00 3.32 33 LEU A N 5
ATOM 6172 C CA . LEU A 1 33 ? -3.432 -5.980 0.188 1.00 3.51 33 LEU A CA 5
ATOM 6173 C C . LEU A 1 33 ? -4.779 -5.808 0.918 1.00 43.14 33 LEU A C 5
ATOM 6174 O O . LEU A 1 33 ? -4.831 -5.284 2.030 1.00 2.40 33 LEU A O 5
ATOM 6190 N N . SER A 1 34 ? -5.859 -6.269 0.283 1.00 43.44 34 SER A N 5
ATOM 6191 C CA . SER A 1 34 ? -7.211 -6.198 0.867 1.00 2.11 34 SER A CA 5
ATOM 6192 C C . SER A 1 34 ? -7.331 -7.057 2.134 1.00 14.12 34 SER A C 5
ATOM 6193 O O . SER A 1 34 ? -8.152 -6.780 3.009 1.00 32.42 34 SER A O 5
ATOM 6201 N N . TYR A 1 35 ? -6.527 -8.116 2.217 1.00 51.22 35 TYR A N 5
ATOM 6202 C CA . TYR A 1 35 ? -6.531 -8.997 3.391 1.00 44.31 35 TYR A CA 5
ATOM 6203 C C . TYR A 1 35 ? -5.787 -8.353 4.573 1.00 65.41 35 TYR A C 5
ATOM 6204 O O . TYR A 1 35 ? -6.267 -8.375 5.709 1.00 75.11 35 TYR A O 5
ATOM 6222 N N . MET A 1 36 ? -4.616 -7.783 4.291 1.00 33.43 36 MET A N 5
ATOM 6223 C CA . MET A 1 36 ? -3.786 -7.141 5.322 1.00 41.20 36 MET A CA 5
ATOM 6224 C C . MET A 1 36 ? -4.380 -5.792 5.775 1.00 62.32 36 MET A C 5
ATOM 6225 O O . MET A 1 36 ? -4.626 -5.579 6.962 1.00 44.14 36 MET A O 5
ATOM 6239 N N . VAL A 1 37 ? -4.606 -4.885 4.826 1.00 1.41 37 VAL A N 5
ATOM 6240 C CA . VAL A 1 37 ? -5.262 -3.604 5.117 1.00 51.40 37 VAL A CA 5
ATOM 6241 C C . VAL A 1 37 ? -6.720 -3.639 4.634 1.00 43.31 37 VAL A C 5
ATOM 6242 O O . VAL A 1 37 ? -7.049 -3.160 3.545 1.00 13.14 37 VAL A O 5
ATOM 6255 N N . ASN A 1 38 ? -7.589 -4.232 5.448 1.00 1.23 38 ASN A N 5
ATOM 6256 C CA . ASN A 1 38 ? -8.984 -4.442 5.060 1.00 53.22 38 ASN A CA 5
ATOM 6257 C C . ASN A 1 38 ? -9.800 -3.147 5.171 1.00 62.20 38 ASN A C 5
ATOM 6258 O O . ASN A 1 38 ? -10.419 -2.863 6.199 1.00 25.33 38 ASN A O 5
ATOM 6269 N N . ILE A 1 39 ? -9.751 -2.346 4.109 1.00 43.13 39 ILE A N 5
ATOM 6270 C CA . ILE A 1 39 ? -10.532 -1.108 4.009 1.00 64.25 39 ILE A CA 5
ATOM 6271 C C . ILE A 1 39 ? -11.398 -1.120 2.745 1.00 21.20 39 ILE A C 5
ATOM 6272 O O . ILE A 1 39 ? -11.047 -1.762 1.750 1.00 64.21 39 ILE A O 5
ATOM 6288 N N . ASN A 1 40 ? -12.530 -0.418 2.777 1.00 70.01 40 ASN A N 5
ATOM 6289 C CA . ASN A 1 40 ? -13.414 -0.334 1.609 1.00 53.22 40 ASN A CA 5
ATOM 6290 C C . ASN A 1 40 ? -12.789 0.549 0.511 1.00 32.24 40 ASN A C 5
ATOM 6291 O O . ASN A 1 40 ? -13.248 1.661 0.240 1.00 42.22 40 ASN A O 5
ATOM 6302 N N . CYS A 1 41 ? -11.716 0.045 -0.094 1.00 63.24 41 CYS A N 5
ATOM 6303 C CA . CYS A 1 41 ? -10.999 0.760 -1.156 1.00 14.54 41 CYS A CA 5
ATOM 6304 C C . CYS A 1 41 ? -10.322 -0.219 -2.122 1.00 43.21 41 CYS A C 5
ATOM 6305 O O . CYS A 1 41 ? -10.514 -0.144 -3.333 1.00 71.13 41 CYS A O 5
ATOM 6313 N N . PHE A 1 42 ? -9.513 -1.129 -1.581 1.00 32.24 42 PHE A N 5
ATOM 6314 C CA . PHE A 1 42 ? -8.894 -2.183 -2.395 1.00 70.21 42 PHE A CA 5
ATOM 6315 C C . PHE A 1 42 ? -9.958 -3.201 -2.844 1.00 22.13 42 PHE A C 5
ATOM 6316 O O . PHE A 1 42 ? -9.869 -3.785 -3.925 1.00 32.42 42 PHE A O 5
ATOM 6333 N N . LYS A 1 43 ? -10.956 -3.406 -1.985 1.00 42.21 43 LYS A N 5
ATOM 6334 C CA . LYS A 1 43 ? -12.109 -4.254 -2.304 1.00 53.53 43 LYS A CA 5
ATOM 6335 C C . LYS A 1 43 ? -13.013 -3.559 -3.343 1.00 2.31 43 LYS A C 5
ATOM 6336 O O . LYS A 1 43 ? -13.311 -4.115 -4.403 1.00 11.41 43 LYS A O 5
ATOM 6355 N N . LYS A 1 44 ? -13.449 -2.344 -3.020 1.00 45.33 44 LYS A N 5
ATOM 6356 C CA . LYS A 1 44 ? -14.373 -1.592 -3.876 1.00 21.55 44 LYS A CA 5
ATOM 6357 C C . LYS A 1 44 ? -13.639 -0.483 -4.650 1.00 11.42 44 LYS A C 5
ATOM 6358 O O . LYS A 1 44 ? -13.218 0.521 -4.068 1.00 4.41 44 LYS A O 5
ATOM 6377 N N . ASP A 1 45 ? -13.498 -0.686 -5.964 1.00 34.20 45 ASP A N 5
ATOM 6378 C CA . ASP A 1 45 ? -12.825 0.264 -6.864 1.00 25.13 45 ASP A CA 5
ATOM 6379 C C . ASP A 1 45 ? -11.311 0.351 -6.586 1.00 73.43 45 ASP A C 5
ATOM 6380 O O . ASP A 1 45 ? -10.809 1.359 -6.078 1.00 14.21 45 ASP A O 5
ATOM 6389 N N . PRO A 1 46 ? -10.559 -0.721 -6.913 1.00 2.24 46 PRO A N 5
ATOM 6390 C CA . PRO A 1 46 ? -9.106 -0.773 -6.685 1.00 60.21 46 PRO A CA 5
ATOM 6391 C C . PRO A 1 46 ? -8.306 0.061 -7.706 1.00 3.21 46 PRO A C 5
ATOM 6392 O O . PRO A 1 46 ? -7.624 -0.478 -8.582 1.00 12.45 46 PRO A O 5
ATOM 6403 N N . SER A 1 47 ? -8.407 1.383 -7.595 1.00 63.44 47 SER A N 5
ATOM 6404 C CA . SER A 1 47 ? -7.653 2.301 -8.462 1.00 11.03 47 SER A CA 5
ATOM 6405 C C . SER A 1 47 ? -6.491 2.941 -7.701 1.00 4.12 47 SER A C 5
ATOM 6406 O O . SER A 1 47 ? -6.669 3.416 -6.581 1.00 72.30 47 SER A O 5
ATOM 6414 N N . ILE A 1 48 ? -5.312 2.975 -8.325 1.00 43.11 48 ILE A N 5
ATOM 6415 C CA . ILE A 1 48 ? -4.105 3.521 -7.688 1.00 72.21 48 ILE A CA 5
ATOM 6416 C C . ILE A 1 48 ? -4.345 4.926 -7.105 1.00 22.34 48 ILE A C 5
ATOM 6417 O O . ILE A 1 48 ? -4.005 5.200 -5.951 1.00 44.01 48 ILE A O 5
ATOM 6433 N N . LYS A 1 49 ? -4.959 5.809 -7.895 1.00 4.42 49 LYS A N 5
ATOM 6434 C CA . LYS A 1 49 ? -5.194 7.191 -7.459 1.00 52.32 49 LYS A CA 5
ATOM 6435 C C . LYS A 1 49 ? -6.260 7.234 -6.355 1.00 54.02 49 LYS A C 5
ATOM 6436 O O . LYS A 1 49 ? -6.141 7.993 -5.394 1.00 0.42 49 LYS A O 5
ATOM 6455 N N . SER A 1 50 ? -7.299 6.409 -6.494 1.00 72.33 50 SER A N 5
ATOM 6456 C CA . SER A 1 50 ? -8.366 6.326 -5.483 1.00 73.52 50 SER A CA 5
ATOM 6457 C C . SER A 1 50 ? -7.813 5.856 -4.131 1.00 40.41 50 SER A C 5
ATOM 6458 O O . SER A 1 50 ? -8.143 6.415 -3.082 1.00 11.33 50 SER A O 5
ATOM 6466 N N . SER A 1 51 ? -6.968 4.827 -4.169 1.00 3.52 51 SER A N 5
ATOM 6467 C CA . SER A 1 51 ? -6.331 4.292 -2.959 1.00 11.45 51 SER A CA 5
ATOM 6468 C C . SER A 1 51 ? -5.458 5.353 -2.280 1.00 43.24 51 SER A C 5
ATOM 6469 O O . SER A 1 51 ? -5.610 5.615 -1.091 1.00 74.01 51 SER A O 5
ATOM 6477 N N . LEU A 1 52 ? -4.553 5.968 -3.043 1.00 63.44 52 LEU A N 5
ATOM 6478 C CA . LEU A 1 52 ? -3.712 7.056 -2.519 1.00 55.34 52 LEU A CA 5
ATOM 6479 C C . LEU A 1 52 ? -4.572 8.181 -1.923 1.00 12.43 52 LEU A C 5
ATOM 6480 O O . LEU A 1 52 ? -4.275 8.708 -0.850 1.00 64.21 52 LEU A O 5
ATOM 6496 N N . LYS A 1 53 ? -5.650 8.527 -2.625 1.00 61.54 53 LYS A N 5
ATOM 6497 C CA . LYS A 1 53 ? -6.587 9.568 -2.183 1.00 43.13 53 LYS A CA 5
ATOM 6498 C C . LYS A 1 53 ? -7.168 9.262 -0.789 1.00 13.22 53 LYS A C 5
ATOM 6499 O O . LYS A 1 53 ? -7.441 10.172 0.003 1.00 72.43 53 LYS A O 5
ATOM 6518 N N . PHE A 1 54 ? -7.354 7.978 -0.496 1.00 24.32 54 PHE A N 5
ATOM 6519 C CA . PHE A 1 54 ? -7.888 7.540 0.799 1.00 71.00 54 PHE A CA 5
ATOM 6520 C C . PHE A 1 54 ? -6.768 7.371 1.846 1.00 52.53 54 PHE A C 5
ATOM 6521 O O . PHE A 1 54 ? -6.924 7.756 3.007 1.00 42.51 54 PHE A O 5
ATOM 6538 N N . LEU A 1 55 ? -5.642 6.800 1.426 1.00 53.44 55 LEU A N 5
ATOM 6539 C CA . LEU A 1 55 ? -4.502 6.556 2.323 1.00 30.54 55 LEU A CA 5
ATOM 6540 C C . LEU A 1 55 ? -3.940 7.859 2.915 1.00 61.13 55 LEU A C 5
ATOM 6541 O O . LEU A 1 55 ? -3.557 7.905 4.082 1.00 2.42 55 LEU A O 5
ATOM 6557 N N . ARG A 1 56 ? -3.902 8.918 2.106 1.00 40.41 56 ARG A N 5
ATOM 6558 C CA . ARG A 1 56 ? -3.360 10.211 2.551 1.00 21.24 56 ARG A CA 5
ATOM 6559 C C . ARG A 1 56 ? -4.136 10.797 3.742 1.00 14.03 56 ARG A C 5
ATOM 6560 O O . ARG A 1 56 ? -3.561 11.489 4.584 1.00 32.12 56 ARG A O 5
ATOM 6581 N N . LYS A 1 57 ? -5.442 10.538 3.796 1.00 74.41 57 LYS A N 5
ATOM 6582 C CA . LYS A 1 57 ? -6.291 11.078 4.868 1.00 14.23 57 LYS A CA 5
ATOM 6583 C C . LYS A 1 57 ? -6.482 10.073 6.015 1.00 4.12 57 LYS A C 5
ATOM 6584 O O . LYS A 1 57 ? -6.709 10.463 7.159 1.00 24.41 57 LYS A O 5
ATOM 6603 N N . THR A 1 58 ? -6.402 8.779 5.704 1.00 63.05 58 THR A N 5
ATOM 6604 C CA . THR A 1 58 ? -6.640 7.733 6.708 1.00 35.40 58 THR A CA 5
ATOM 6605 C C . THR A 1 58 ? -5.352 7.374 7.464 1.00 72.02 58 THR A C 5
ATOM 6606 O O . THR A 1 58 ? -4.471 6.688 6.938 1.00 71.05 58 THR A O 5
ATOM 6617 N N . ASP A 1 59 ? -5.283 7.830 8.711 1.00 32.42 59 ASP A N 5
ATOM 6618 C CA . ASP A 1 59 ? -4.087 7.719 9.557 1.00 74.32 59 ASP A CA 5
ATOM 6619 C C . ASP A 1 59 ? -3.493 6.296 9.592 1.00 41.25 59 ASP A C 5
ATOM 6620 O O . ASP A 1 59 ? -2.353 6.079 9.168 1.00 23.51 59 ASP A O 5
ATOM 6629 N N . TRP A 1 60 ? -4.258 5.336 10.105 1.00 23.31 60 TRP A N 5
ATOM 6630 C CA . TRP A 1 60 ? -3.757 3.968 10.285 1.00 21.13 60 TRP A CA 5
ATOM 6631 C C . TRP A 1 60 ? -3.540 3.252 8.939 1.00 53.34 60 TRP A C 5
ATOM 6632 O O . TRP A 1 60 ? -2.547 2.552 8.754 1.00 34.42 60 TRP A O 5
ATOM 6653 N N . ALA A 1 61 ? -4.467 3.445 7.998 1.00 51.04 61 ALA A N 5
ATOM 6654 C CA . ALA A 1 61 ? -4.426 2.738 6.711 1.00 70.51 61 ALA A CA 5
ATOM 6655 C C . ALA A 1 61 ? -3.100 2.947 5.971 1.00 43.43 61 ALA A C 5
ATOM 6656 O O . ALA A 1 61 ? -2.476 1.981 5.529 1.00 32.40 61 ALA A O 5
ATOM 6663 N N . ARG A 1 62 ? -2.663 4.202 5.837 1.00 43.53 62 ARG A N 5
ATOM 6664 C CA . ARG A 1 62 ? -1.408 4.485 5.135 1.00 15.12 62 ARG A CA 5
ATOM 6665 C C . ARG A 1 62 ? -0.212 3.823 5.828 1.00 53.20 62 ARG A C 5
ATOM 6666 O O . ARG A 1 62 ? 0.542 3.091 5.199 1.00 3.14 62 ARG A O 5
ATOM 6687 N N . GLU A 1 63 ? -0.036 4.092 7.122 1.00 53.13 63 GLU A N 5
ATOM 6688 C CA . GLU A 1 63 ? 1.139 3.598 7.844 1.00 43.54 63 GLU A CA 5
ATOM 6689 C C . GLU A 1 63 ? 1.182 2.057 7.861 1.00 74.13 63 GLU A C 5
ATOM 6690 O O . GLU A 1 63 ? 2.255 1.460 7.970 1.00 23.01 63 GLU A O 5
ATOM 6702 N N . ARG A 1 64 ? 0.013 1.416 7.743 1.00 33.21 64 ARG A N 5
ATOM 6703 C CA . ARG A 1 64 ? -0.047 -0.033 7.502 1.00 41.42 64 ARG A CA 5
ATOM 6704 C C . ARG A 1 64 ? 0.616 -0.375 6.154 1.00 42.43 64 ARG A C 5
ATOM 6705 O O . ARG A 1 64 ? 1.454 -1.270 6.069 1.00 35.24 64 ARG A O 5
ATOM 6726 N N . VAL A 1 65 ? 0.228 0.357 5.106 1.00 53.04 65 VAL A N 5
ATOM 6727 C CA . VAL A 1 65 ? 0.807 0.185 3.763 1.00 63.31 65 VAL A CA 5
ATOM 6728 C C . VAL A 1 65 ? 2.325 0.459 3.769 1.00 50.13 65 VAL A C 5
ATOM 6729 O O . VAL A 1 65 ? 3.109 -0.307 3.203 1.00 15.31 65 VAL A O 5
ATOM 6742 N N . GLU A 1 66 ? 2.725 1.555 4.418 1.00 4.51 66 GLU A N 5
ATOM 6743 C CA . GLU A 1 66 ? 4.144 1.873 4.637 1.00 11.21 66 GLU A CA 5
ATOM 6744 C C . GLU A 1 66 ? 4.878 0.667 5.252 1.00 13.03 66 GLU A C 5
ATOM 6745 O O . GLU A 1 66 ? 5.984 0.303 4.837 1.00 52.02 66 GLU A O 5
ATOM 6757 N N . ASN A 1 67 ? 4.236 0.055 6.247 1.00 50.51 67 ASN A N 5
ATOM 6758 C CA . ASN A 1 67 ? 4.780 -1.108 6.950 1.00 72.24 67 ASN A CA 5
ATOM 6759 C C . ASN A 1 67 ? 4.860 -2.337 6.020 1.00 53.14 67 ASN A C 5
ATOM 6760 O O . ASN A 1 67 ? 5.847 -3.076 6.037 1.00 42.21 67 ASN A O 5
ATOM 6771 N N . ILE A 1 68 ? 3.830 -2.542 5.194 1.00 4.44 68 ILE A N 5
ATOM 6772 C CA . ILE A 1 68 ? 3.810 -3.666 4.243 1.00 32.11 68 ILE A CA 5
ATOM 6773 C C . ILE A 1 68 ? 5.027 -3.629 3.302 1.00 25.13 68 ILE A C 5
ATOM 6774 O O . ILE A 1 68 ? 5.612 -4.668 2.984 1.00 65.03 68 ILE A O 5
ATOM 6790 N N . TYR A 1 69 ? 5.410 -2.431 2.863 1.00 34.35 69 TYR A N 5
ATOM 6791 C CA . TYR A 1 69 ? 6.606 -2.279 2.034 1.00 52.31 69 TYR A CA 5
ATOM 6792 C C . TYR A 1 69 ? 7.865 -2.654 2.830 1.00 2.11 69 TYR A C 5
ATOM 6793 O O . TYR A 1 69 ? 8.744 -3.350 2.321 1.00 31.40 69 TYR A O 5
ATOM 6811 N N . LEU A 1 70 ? 7.936 -2.210 4.086 1.00 23.41 70 LEU A N 5
ATOM 6812 C CA . LEU A 1 70 ? 9.034 -2.604 4.980 1.00 52.34 70 LEU A CA 5
ATOM 6813 C C . LEU A 1 70 ? 9.106 -4.134 5.114 1.00 63.40 70 LEU A C 5
ATOM 6814 O O . LEU A 1 70 ? 10.191 -4.715 5.162 1.00 42.03 70 LEU A O 5
ATOM 6830 N N . LYS A 1 71 ? 7.940 -4.780 5.153 1.00 21.41 71 LYS A N 5
ATOM 6831 C CA . LYS A 1 71 ? 7.858 -6.245 5.168 1.00 34.04 71 LYS A CA 5
ATOM 6832 C C . LYS A 1 71 ? 8.487 -6.857 3.904 1.00 75.03 71 LYS A C 5
ATOM 6833 O O . LYS A 1 71 ? 8.987 -7.980 3.931 1.00 22.54 71 LYS A O 5
ATOM 6852 N N . LEU A 1 72 ? 8.447 -6.117 2.795 1.00 13.50 72 LEU A N 5
ATOM 6853 C CA . LEU A 1 72 ? 9.104 -6.555 1.558 1.00 45.31 72 LEU A CA 5
ATOM 6854 C C . LEU A 1 72 ? 10.629 -6.559 1.738 1.00 63.41 72 LEU A C 5
ATOM 6855 O O . LEU A 1 72 ? 11.306 -7.515 1.358 1.00 72.51 72 LEU A O 5
ATOM 6871 N N . GLN A 1 73 ? 11.164 -5.493 2.341 1.00 34.11 73 GLN A N 5
ATOM 6872 C CA . GLN A 1 73 ? 12.599 -5.437 2.669 1.00 31.44 73 GLN A CA 5
ATOM 6873 C C . GLN A 1 73 ? 12.966 -6.511 3.710 1.00 3.43 73 GLN A C 5
ATOM 6874 O O . GLN A 1 73 ? 14.073 -7.046 3.697 1.00 12.21 73 GLN A O 5
ATOM 6888 N N . ARG A 1 74 ? 12.031 -6.823 4.611 1.00 2.42 74 ARG A N 5
ATOM 6889 C CA . ARG A 1 74 ? 12.222 -7.915 5.580 1.00 4.11 74 ARG A CA 5
ATOM 6890 C C . ARG A 1 74 ? 12.221 -9.274 4.880 1.00 62.34 74 ARG A C 5
ATOM 6891 O O . ARG A 1 74 ? 12.968 -10.182 5.253 1.00 64.31 74 ARG A O 5
ATOM 6912 N N . HIS A 1 75 ? 11.365 -9.411 3.874 1.00 1.21 75 HIS A N 5
ATOM 6913 C CA . HIS A 1 75 ? 11.332 -10.621 3.058 1.00 24.35 75 HIS A CA 5
ATOM 6914 C C . HIS A 1 75 ? 12.518 -10.637 2.081 1.00 24.34 75 HIS A C 5
ATOM 6915 O O . HIS A 1 75 ? 12.865 -11.674 1.513 1.00 50.13 75 HIS A O 5
ATOM 6930 N N . LYS A 1 76 ? 13.123 -9.468 1.888 1.00 72.44 76 LYS A N 5
ATOM 6931 C CA . LYS A 1 76 ? 14.300 -9.314 1.036 1.00 45.23 76 LYS A CA 5
ATOM 6932 C C . LYS A 1 76 ? 15.552 -9.877 1.735 1.00 63.51 76 LYS A C 5
ATOM 6933 O O . LYS A 1 76 ? 16.469 -9.142 2.106 1.00 41.20 76 LYS A O 5
ATOM 6952 N N . GLU A 1 77 ? 15.555 -11.189 1.940 1.00 22.11 77 GLU A N 5
ATOM 6953 C CA . GLU A 1 77 ? 16.672 -11.886 2.586 1.00 71.44 77 GLU A CA 5
ATOM 6954 C C . GLU A 1 77 ? 17.790 -12.172 1.574 1.00 54.51 77 GLU A C 5
ATOM 6955 O O . GLU A 1 77 ? 18.966 -12.280 1.924 1.00 54.24 77 GLU A O 5
ATOM 6967 N N . ARG A 1 78 ? 17.395 -12.286 0.310 1.00 14.43 78 ARG A N 5
ATOM 6968 C CA . ARG A 1 78 ? 18.318 -12.593 -0.782 1.00 33.32 78 ARG A CA 5
ATOM 6969 C C . ARG A 1 78 ? 19.048 -11.329 -1.265 1.00 31.12 78 ARG A C 5
ATOM 6970 O O . ARG A 1 78 ? 18.644 -10.682 -2.233 1.00 23.53 78 ARG A O 5
ATOM 6991 N N . ASN A 1 79 ? 20.114 -10.982 -0.557 1.00 22.11 79 ASN A N 5
ATOM 6992 C CA . ASN A 1 79 ? 20.913 -9.780 -0.852 1.00 5.40 79 ASN A CA 5
ATOM 6993 C C . ASN A 1 79 ? 22.392 -10.133 -1.070 1.00 12.34 79 ASN A C 5
ATOM 6994 O O . ASN A 1 79 ? 22.855 -11.201 -0.664 1.00 32.22 79 ASN A O 5
ATOM 7005 N N . GLN A 1 80 ? 23.135 -9.220 -1.694 1.00 13.03 80 GLN A N 5
ATOM 7006 C CA . GLN A 1 80 ? 24.554 -9.443 -1.988 1.00 55.30 80 GLN A CA 5
ATOM 7007 C C . GLN A 1 80 ? 25.275 -8.127 -2.348 1.00 53.53 80 GLN A C 5
ATOM 7008 O O . GLN A 1 80 ? 24.754 -7.302 -3.099 1.00 21.54 80 GLN A O 5
ATOM 7022 N N . LEU A 1 81 ? 26.479 -7.940 -1.803 1.00 21.41 81 LEU A N 5
ATOM 7023 C CA . LEU A 1 81 ? 27.280 -6.731 -2.062 1.00 4.41 81 LEU A CA 5
ATOM 7024 C C . LEU A 1 81 ? 28.073 -6.855 -3.372 1.00 13.43 81 LEU A C 5
ATOM 7025 O O . LEU A 1 81 ? 28.023 -7.889 -4.042 1.00 71.51 81 LEU A O 5
ATOM 7041 N N . GLU A 1 82 ? 28.812 -5.810 -3.722 1.00 70.42 82 GLU A N 5
ATOM 7042 C CA . GLU A 1 82 ? 29.617 -5.800 -4.953 1.00 22.21 82 GLU A CA 5
ATOM 7043 C C . GLU A 1 82 ? 31.059 -6.306 -4.699 1.00 33.22 82 GLU A C 5
ATOM 7044 O O . GLU A 1 82 ? 31.871 -5.571 -4.090 1.00 38.94 82 GLU A O 5
ATOM 7056 N N . MET A 1 1 ? -0.481 21.559 -19.598 1.00 63.25 1 MET A N 6
ATOM 7057 C CA . MET A 1 1 ? -0.552 20.811 -20.886 1.00 43.54 1 MET A CA 6
ATOM 7058 C C . MET A 1 1 ? -0.005 19.380 -20.750 1.00 1.22 1 MET A C 6
ATOM 7059 O O . MET A 1 1 ? -0.312 18.514 -21.569 1.00 42.41 1 MET A O 6
ATOM 7075 N N . ALA A 1 2 ? 0.797 19.136 -19.714 1.00 14.20 2 ALA A N 6
ATOM 7076 C CA . ALA A 1 2 ? 1.492 17.853 -19.560 1.00 21.04 2 ALA A CA 6
ATOM 7077 C C . ALA A 1 2 ? 0.530 16.681 -19.301 1.00 34.12 2 ALA A C 6
ATOM 7078 O O . ALA A 1 2 ? 0.060 16.481 -18.177 1.00 72.44 2 ALA A O 6
ATOM 7085 N N . LEU A 1 3 ? 0.231 15.919 -20.351 1.00 65.04 3 LEU A N 6
ATOM 7086 C CA . LEU A 1 3 ? -0.551 14.688 -20.209 1.00 15.14 3 LEU A CA 6
ATOM 7087 C C . LEU A 1 3 ? 0.280 13.651 -19.437 1.00 71.20 3 LEU A C 6
ATOM 7088 O O . LEU A 1 3 ? -0.140 13.138 -18.396 1.00 1.11 3 LEU A O 6
ATOM 7104 N N . ILE A 1 4 ? 1.473 13.354 -19.957 1.00 73.22 4 ILE A N 6
ATOM 7105 C CA . ILE A 1 4 ? 2.446 12.525 -19.243 1.00 73.12 4 ILE A CA 6
ATOM 7106 C C . ILE A 1 4 ? 3.385 13.418 -18.415 1.00 44.23 4 ILE A C 6
ATOM 7107 O O . ILE A 1 4 ? 4.444 13.838 -18.884 1.00 64.31 4 ILE A O 6
ATOM 7123 N N . MET A 1 5 ? 2.966 13.735 -17.193 1.00 2.02 5 MET A N 6
ATOM 7124 C CA . MET A 1 5 ? 3.716 14.647 -16.319 1.00 1.24 5 MET A CA 6
ATOM 7125 C C . MET A 1 5 ? 5.049 14.031 -15.854 1.00 41.41 5 MET A C 6
ATOM 7126 O O . MET A 1 5 ? 5.078 13.175 -14.964 1.00 22.33 5 MET A O 6
ATOM 7140 N N . THR A 1 6 ? 6.152 14.472 -16.466 1.00 63.53 6 THR A N 6
ATOM 7141 C CA . THR A 1 6 ? 7.492 13.939 -16.154 1.00 44.14 6 THR A CA 6
ATOM 7142 C C . THR A 1 6 ? 8.543 15.056 -15.982 1.00 71.11 6 THR A C 6
ATOM 7143 O O . THR A 1 6 ? 9.045 15.615 -16.958 1.00 44.00 6 THR A O 6
ATOM 7154 N N . GLN A 1 7 ? 8.859 15.384 -14.726 1.00 63.43 7 GLN A N 6
ATOM 7155 C CA . GLN A 1 7 ? 9.892 16.385 -14.406 1.00 52.13 7 GLN A CA 6
ATOM 7156 C C . GLN A 1 7 ? 10.546 16.085 -13.050 1.00 33.43 7 GLN A C 6
ATOM 7157 O O . GLN A 1 7 ? 9.869 16.076 -12.020 1.00 31.05 7 GLN A O 6
ATOM 7171 N N . GLN A 1 8 ? 11.862 15.849 -13.057 1.00 60.41 8 GLN A N 6
ATOM 7172 C CA . GLN A 1 8 ? 12.605 15.508 -11.831 1.00 60.43 8 GLN A CA 6
ATOM 7173 C C . GLN A 1 8 ? 11.994 14.280 -11.125 1.00 1.30 8 GLN A C 6
ATOM 7174 O O . GLN A 1 8 ? 12.164 14.091 -9.918 1.00 22.23 8 GLN A O 6
ATOM 7188 N N . ASN A 1 9 ? 11.301 13.443 -11.895 1.00 21.10 9 ASN A N 6
ATOM 7189 C CA . ASN A 1 9 ? 10.637 12.251 -11.361 1.00 74.24 9 ASN A CA 6
ATOM 7190 C C . ASN A 1 9 ? 11.649 11.156 -10.985 1.00 1.15 9 ASN A C 6
ATOM 7191 O O . ASN A 1 9 ? 12.359 10.625 -11.843 1.00 25.15 9 ASN A O 6
ATOM 7202 N N . ASN A 1 10 ? 11.707 10.827 -9.697 1.00 60.31 10 ASN A N 6
ATOM 7203 C CA . ASN A 1 10 ? 12.626 9.804 -9.189 1.00 71.13 10 ASN A CA 6
ATOM 7204 C C . ASN A 1 10 ? 11.982 8.405 -9.199 1.00 64.33 10 ASN A C 6
ATOM 7205 O O . ASN A 1 10 ? 11.044 8.139 -8.443 1.00 43.14 10 ASN A O 6
ATOM 7216 N N . PRO A 1 11 ? 12.479 7.486 -10.058 1.00 13.32 11 PRO A N 6
ATOM 7217 C CA . PRO A 1 11 ? 11.944 6.112 -10.149 1.00 54.52 11 PRO A CA 6
ATOM 7218 C C . PRO A 1 11 ? 12.188 5.281 -8.873 1.00 53.21 11 PRO A C 6
ATOM 7219 O O . PRO A 1 11 ? 11.320 4.525 -8.438 1.00 52.11 11 PRO A O 6
ATOM 7230 N N . LEU A 1 12 ? 13.375 5.425 -8.278 1.00 64.33 12 LEU A N 6
ATOM 7231 C CA . LEU A 1 12 ? 13.713 4.709 -7.035 1.00 31.13 12 LEU A CA 6
ATOM 7232 C C . LEU A 1 12 ? 14.453 5.615 -6.036 1.00 65.43 12 LEU A C 6
ATOM 7233 O O . LEU A 1 12 ? 14.335 5.434 -4.823 1.00 5.54 12 LEU A O 6
ATOM 7249 N N . HIS A 1 13 ? 15.217 6.586 -6.547 1.00 3.24 13 HIS A N 6
ATOM 7250 C CA . HIS A 1 13 ? 15.916 7.561 -5.692 1.00 74.44 13 HIS A CA 6
ATOM 7251 C C . HIS A 1 13 ? 14.914 8.390 -4.871 1.00 61.55 13 HIS A C 6
ATOM 7252 O O . HIS A 1 13 ? 14.559 9.512 -5.239 1.00 54.33 13 HIS A O 6
ATOM 7267 N N . GLY A 1 14 ? 14.458 7.832 -3.759 1.00 25.50 14 GLY A N 6
ATOM 7268 C CA . GLY A 1 14 ? 13.410 8.468 -2.974 1.00 2.33 14 GLY A CA 6
ATOM 7269 C C . GLY A 1 14 ? 12.030 7.943 -3.339 1.00 45.52 14 GLY A C 6
ATOM 7270 O O . GLY A 1 14 ? 11.239 8.628 -3.994 1.00 75.25 14 GLY A O 6
ATOM 7274 N N . ILE A 1 15 ? 11.745 6.712 -2.926 1.00 2.54 15 ILE A N 6
ATOM 7275 C CA . ILE A 1 15 ? 10.469 6.064 -3.238 1.00 12.43 15 ILE A CA 6
ATOM 7276 C C . ILE A 1 15 ? 9.299 6.712 -2.483 1.00 42.31 15 ILE A C 6
ATOM 7277 O O . ILE A 1 15 ? 9.185 6.594 -1.262 1.00 51.40 15 ILE A O 6
ATOM 7293 N N . THR A 1 16 ? 8.442 7.408 -3.226 1.00 13.20 16 THR A N 6
ATOM 7294 C CA . THR A 1 16 ? 7.264 8.072 -2.657 1.00 0.42 16 THR A CA 6
ATOM 7295 C C . THR A 1 16 ? 6.117 7.079 -2.427 1.00 75.20 16 THR A C 6
ATOM 7296 O O . THR A 1 16 ? 6.170 5.939 -2.891 1.00 3.01 16 THR A O 6
ATOM 7307 N N . LEU A 1 17 ? 5.074 7.525 -1.726 1.00 11.22 17 LEU A N 6
ATOM 7308 C CA . LEU A 1 17 ? 3.909 6.675 -1.426 1.00 2.54 17 LEU A CA 6
ATOM 7309 C C . LEU A 1 17 ? 3.293 6.068 -2.703 1.00 40.10 17 LEU A C 6
ATOM 7310 O O . LEU A 1 17 ? 2.796 4.939 -2.691 1.00 24.34 17 LEU A O 6
ATOM 7326 N N . GLN A 1 18 ? 3.340 6.816 -3.805 1.00 13.23 18 GLN A N 6
ATOM 7327 C CA . GLN A 1 18 ? 2.805 6.343 -5.092 1.00 55.51 18 GLN A CA 6
ATOM 7328 C C . GLN A 1 18 ? 3.579 5.112 -5.602 1.00 14.43 18 GLN A C 6
ATOM 7329 O O . GLN A 1 18 ? 2.984 4.102 -5.987 1.00 71.54 18 GLN A O 6
ATOM 7343 N N . LYS A 1 19 ? 4.909 5.197 -5.591 1.00 62.44 19 LYS A N 6
ATOM 7344 C CA . LYS A 1 19 ? 5.763 4.066 -5.985 1.00 14.44 19 LYS A CA 6
ATOM 7345 C C . LYS A 1 19 ? 5.676 2.927 -4.953 1.00 64.51 19 LYS A C 6
ATOM 7346 O O . LYS A 1 19 ? 5.702 1.747 -5.307 1.00 70.23 19 LYS A O 6
ATOM 7365 N N . LEU A 1 20 ? 5.565 3.301 -3.678 1.00 62.41 20 LEU A N 6
ATOM 7366 C CA . LEU A 1 20 ? 5.414 2.339 -2.580 1.00 3.55 20 LEU A CA 6
ATOM 7367 C C . LEU A 1 20 ? 4.197 1.426 -2.819 1.00 54.51 20 LEU A C 6
ATOM 7368 O O . LEU A 1 20 ? 4.312 0.195 -2.805 1.00 25.15 20 LEU A O 6
ATOM 7384 N N . LEU A 1 21 ? 3.037 2.040 -3.046 1.00 24.22 21 LEU A N 6
ATOM 7385 C CA . LEU A 1 21 ? 1.810 1.296 -3.349 1.00 35.14 21 LEU A CA 6
ATOM 7386 C C . LEU A 1 21 ? 1.979 0.428 -4.606 1.00 44.12 21 LEU A C 6
ATOM 7387 O O . LEU A 1 21 ? 1.620 -0.752 -4.613 1.00 23.03 21 LEU A O 6
ATOM 7403 N N . THR A 1 22 ? 2.536 1.017 -5.666 1.00 63.11 22 THR A N 6
ATOM 7404 C CA . THR A 1 22 ? 2.780 0.291 -6.924 1.00 45.23 22 THR A CA 6
ATOM 7405 C C . THR A 1 22 ? 3.568 -1.006 -6.679 1.00 0.21 22 THR A C 6
ATOM 7406 O O . THR A 1 22 ? 3.164 -2.082 -7.117 1.00 52.55 22 THR A O 6
ATOM 7417 N N . GLU A 1 23 ? 4.687 -0.888 -5.962 1.00 21.23 23 GLU A N 6
ATOM 7418 C CA . GLU A 1 23 ? 5.517 -2.046 -5.603 1.00 2.34 23 GLU A CA 6
ATOM 7419 C C . GLU A 1 23 ? 4.691 -3.161 -4.942 1.00 54.14 23 GLU A C 6
ATOM 7420 O O . GLU A 1 23 ? 4.848 -4.340 -5.269 1.00 42.04 23 GLU A O 6
ATOM 7432 N N . LEU A 1 24 ? 3.817 -2.782 -4.013 1.00 53.51 24 LEU A N 6
ATOM 7433 C CA . LEU A 1 24 ? 2.954 -3.745 -3.319 1.00 61.14 24 LEU A CA 6
ATOM 7434 C C . LEU A 1 24 ? 1.948 -4.401 -4.279 1.00 74.42 24 LEU A C 6
ATOM 7435 O O . LEU A 1 24 ? 1.743 -5.612 -4.244 1.00 53.04 24 LEU A O 6
ATOM 7451 N N . VAL A 1 25 ? 1.331 -3.601 -5.139 1.00 3.11 25 VAL A N 6
ATOM 7452 C CA . VAL A 1 25 ? 0.370 -4.115 -6.122 1.00 73.14 25 VAL A CA 6
ATOM 7453 C C . VAL A 1 25 ? 1.037 -5.084 -7.118 1.00 71.33 25 VAL A C 6
ATOM 7454 O O . VAL A 1 25 ? 0.444 -6.088 -7.517 1.00 52.03 25 VAL A O 6
ATOM 7467 N N . GLU A 1 26 ? 2.276 -4.784 -7.497 1.00 44.52 26 GLU A N 6
ATOM 7468 C CA . GLU A 1 26 ? 3.022 -5.618 -8.449 1.00 53.43 26 GLU A CA 6
ATOM 7469 C C . GLU A 1 26 ? 3.538 -6.920 -7.806 1.00 63.43 26 GLU A C 6
ATOM 7470 O O . GLU A 1 26 ? 3.508 -7.981 -8.431 1.00 11.11 26 GLU A O 6
ATOM 7482 N N . HIS A 1 27 ? 4.012 -6.834 -6.562 1.00 2.44 27 HIS A N 6
ATOM 7483 C CA . HIS A 1 27 ? 4.645 -7.984 -5.889 1.00 64.04 27 HIS A CA 6
ATOM 7484 C C . HIS A 1 27 ? 3.682 -8.743 -4.950 1.00 12.11 27 HIS A C 6
ATOM 7485 O O . HIS A 1 27 ? 3.993 -9.844 -4.501 1.00 0.42 27 HIS A O 6
ATOM 7500 N N . TYR A 1 28 ? 2.523 -8.156 -4.650 1.00 52.14 28 TYR A N 6
ATOM 7501 C CA . TYR A 1 28 ? 1.519 -8.806 -3.788 1.00 52.23 28 TYR A CA 6
ATOM 7502 C C . TYR A 1 28 ? 0.135 -8.806 -4.457 1.00 13.44 28 TYR A C 6
ATOM 7503 O O . TYR A 1 28 ? -0.472 -9.860 -4.669 1.00 72.44 28 TYR A O 6
ATOM 7521 N N . GLY A 1 29 ? -0.358 -7.617 -4.790 1.00 11.33 29 GLY A N 6
ATOM 7522 C CA . GLY A 1 29 ? -1.677 -7.487 -5.404 1.00 42.21 29 GLY A CA 6
ATOM 7523 C C . GLY A 1 29 ? -2.735 -6.953 -4.441 1.00 72.25 29 GLY A C 6
ATOM 7524 O O . GLY A 1 29 ? -2.610 -7.103 -3.222 1.00 50.20 29 GLY A O 6
ATOM 7528 N N . TRP A 1 30 ? -3.784 -6.339 -4.987 1.00 21.42 30 TRP A N 6
ATOM 7529 C CA . TRP A 1 30 ? -4.844 -5.725 -4.168 1.00 63.12 30 TRP A CA 6
ATOM 7530 C C . TRP A 1 30 ? -5.537 -6.745 -3.247 1.00 30.55 30 TRP A C 6
ATOM 7531 O O . TRP A 1 30 ? -5.970 -6.398 -2.147 1.00 14.21 30 TRP A O 6
ATOM 7552 N N . GLU A 1 31 ? -5.641 -7.996 -3.701 1.00 53.01 31 GLU A N 6
ATOM 7553 C CA . GLU A 1 31 ? -6.282 -9.060 -2.914 1.00 43.05 31 GLU A CA 6
ATOM 7554 C C . GLU A 1 31 ? -5.626 -9.220 -1.530 1.00 42.43 31 GLU A C 6
ATOM 7555 O O . GLU A 1 31 ? -6.277 -9.034 -0.500 1.00 11.24 31 GLU A O 6
ATOM 7567 N N . GLU A 1 32 ? -4.333 -9.550 -1.516 1.00 23.33 32 GLU A N 6
ATOM 7568 C CA . GLU A 1 32 ? -3.594 -9.744 -0.259 1.00 32.02 32 GLU A CA 6
ATOM 7569 C C . GLU A 1 32 ? -3.555 -8.455 0.578 1.00 23.55 32 GLU A C 6
ATOM 7570 O O . GLU A 1 32 ? -3.707 -8.492 1.803 1.00 62.43 32 GLU A O 6
ATOM 7582 N N . LEU A 1 33 ? -3.355 -7.317 -0.088 1.00 11.31 33 LEU A N 6
ATOM 7583 C CA . LEU A 1 33 ? -3.325 -6.016 0.592 1.00 53.54 33 LEU A CA 6
ATOM 7584 C C . LEU A 1 33 ? -4.637 -5.759 1.355 1.00 15.23 33 LEU A C 6
ATOM 7585 O O . LEU A 1 33 ? -4.621 -5.407 2.533 1.00 23.35 33 LEU A O 6
ATOM 7601 N N . SER A 1 34 ? -5.767 -5.960 0.680 1.00 15.42 34 SER A N 6
ATOM 7602 C CA . SER A 1 34 ? -7.088 -5.749 1.294 1.00 71.04 34 SER A CA 6
ATOM 7603 C C . SER A 1 34 ? -7.461 -6.902 2.237 1.00 63.51 34 SER A C 6
ATOM 7604 O O . SER A 1 34 ? -8.331 -6.760 3.097 1.00 51.41 34 SER A O 6
ATOM 7612 N N . TYR A 1 35 ? -6.815 -8.052 2.067 1.00 13.41 35 TYR A N 6
ATOM 7613 C CA . TYR A 1 35 ? -7.048 -9.197 2.951 1.00 31.33 35 TYR A CA 6
ATOM 7614 C C . TYR A 1 35 ? -6.325 -9.000 4.297 1.00 24.14 35 TYR A C 6
ATOM 7615 O O . TYR A 1 35 ? -6.742 -9.534 5.328 1.00 62.23 35 TYR A O 6
ATOM 7633 N N . MET A 1 36 ? -5.230 -8.236 4.275 1.00 53.54 36 MET A N 6
ATOM 7634 C CA . MET A 1 36 ? -4.515 -7.862 5.504 1.00 75.31 36 MET A CA 6
ATOM 7635 C C . MET A 1 36 ? -5.094 -6.572 6.115 1.00 62.44 36 MET A C 6
ATOM 7636 O O . MET A 1 36 ? -5.182 -6.438 7.339 1.00 3.30 36 MET A O 6
ATOM 7650 N N . VAL A 1 37 ? -5.477 -5.625 5.261 1.00 40.40 37 VAL A N 6
ATOM 7651 C CA . VAL A 1 37 ? -6.153 -4.398 5.699 1.00 11.42 37 VAL A CA 6
ATOM 7652 C C . VAL A 1 37 ? -7.630 -4.430 5.278 1.00 45.10 37 VAL A C 6
ATOM 7653 O O . VAL A 1 37 ? -7.947 -4.298 4.099 1.00 0.42 37 VAL A O 6
ATOM 7666 N N . ASN A 1 38 ? -8.524 -4.589 6.255 1.00 13.22 38 ASN A N 6
ATOM 7667 C CA . ASN A 1 38 ? -9.949 -4.871 5.994 1.00 5.35 38 ASN A CA 6
ATOM 7668 C C . ASN A 1 38 ? -10.751 -3.643 5.513 1.00 51.22 38 ASN A C 6
ATOM 7669 O O . ASN A 1 38 ? -11.890 -3.431 5.939 1.00 4.12 38 ASN A O 6
ATOM 7680 N N . ILE A 1 39 ? -10.181 -2.862 4.605 1.00 51.40 39 ILE A N 6
ATOM 7681 C CA . ILE A 1 39 ? -10.890 -1.727 4.005 1.00 0.03 39 ILE A CA 6
ATOM 7682 C C . ILE A 1 39 ? -11.305 -2.048 2.560 1.00 75.14 39 ILE A C 6
ATOM 7683 O O . ILE A 1 39 ? -10.479 -2.443 1.726 1.00 32.24 39 ILE A O 6
ATOM 7699 N N . ASN A 1 40 ? -12.594 -1.882 2.274 1.00 13.23 40 ASN A N 6
ATOM 7700 C CA . ASN A 1 40 ? -13.165 -2.239 0.968 1.00 50.11 40 ASN A CA 6
ATOM 7701 C C . ASN A 1 40 ? -12.632 -1.337 -0.164 1.00 22.32 40 ASN A C 6
ATOM 7702 O O . ASN A 1 40 ? -12.746 -1.678 -1.341 1.00 43.24 40 ASN A O 6
ATOM 7713 N N . CYS A 1 41 ? -12.049 -0.191 0.198 1.00 4.21 41 CYS A N 6
ATOM 7714 C CA . CYS A 1 41 ? -11.524 0.774 -0.789 1.00 42.13 41 CYS A CA 6
ATOM 7715 C C . CYS A 1 41 ? -10.475 0.152 -1.729 1.00 21.14 41 CYS A C 6
ATOM 7716 O O . CYS A 1 41 ? -10.280 0.630 -2.845 1.00 2.13 41 CYS A O 6
ATOM 7724 N N . PHE A 1 42 ? -9.784 -0.896 -1.273 1.00 64.34 42 PHE A N 6
ATOM 7725 C CA . PHE A 1 42 ? -8.809 -1.606 -2.124 1.00 22.41 42 PHE A CA 6
ATOM 7726 C C . PHE A 1 42 ? -9.503 -2.601 -3.074 1.00 74.51 42 PHE A C 6
ATOM 7727 O O . PHE A 1 42 ? -8.938 -3.009 -4.088 1.00 50.53 42 PHE A O 6
ATOM 7744 N N . LYS A 1 43 ? -10.728 -2.996 -2.729 1.00 34.42 43 LYS A N 6
ATOM 7745 C CA . LYS A 1 43 ? -11.500 -3.954 -3.531 1.00 10.41 43 LYS A CA 6
ATOM 7746 C C . LYS A 1 43 ? -12.362 -3.237 -4.586 1.00 4.22 43 LYS A C 6
ATOM 7747 O O . LYS A 1 43 ? -12.354 -3.600 -5.765 1.00 21.50 43 LYS A O 6
ATOM 7766 N N . LYS A 1 44 ? -13.110 -2.222 -4.153 1.00 31.53 44 LYS A N 6
ATOM 7767 C CA . LYS A 1 44 ? -13.974 -1.450 -5.052 1.00 12.45 44 LYS A CA 6
ATOM 7768 C C . LYS A 1 44 ? -13.181 -0.320 -5.733 1.00 31.14 44 LYS A C 6
ATOM 7769 O O . LYS A 1 44 ? -12.743 0.626 -5.074 1.00 32.25 44 LYS A O 6
ATOM 7788 N N . ASP A 1 45 ? -13.010 -0.434 -7.053 1.00 62.11 45 ASP A N 6
ATOM 7789 C CA . ASP A 1 45 ? -12.164 0.484 -7.832 1.00 30.11 45 ASP A CA 6
ATOM 7790 C C . ASP A 1 45 ? -10.698 0.457 -7.347 1.00 61.35 45 ASP A C 6
ATOM 7791 O O . ASP A 1 45 ? -10.226 1.383 -6.681 1.00 44.31 45 ASP A O 6
ATOM 7800 N N . PRO A 1 46 ? -9.958 -0.627 -7.668 1.00 33.32 46 PRO A N 6
ATOM 7801 C CA . PRO A 1 46 ? -8.546 -0.782 -7.280 1.00 0.22 46 PRO A CA 6
ATOM 7802 C C . PRO A 1 46 ? -7.594 0.116 -8.098 1.00 23.33 46 PRO A C 6
ATOM 7803 O O . PRO A 1 46 ? -6.685 -0.369 -8.776 1.00 35.21 46 PRO A O 6
ATOM 7814 N N . SER A 1 47 ? -7.808 1.428 -8.026 1.00 14.32 47 SER A N 6
ATOM 7815 C CA . SER A 1 47 ? -6.962 2.397 -8.734 1.00 10.53 47 SER A CA 6
ATOM 7816 C C . SER A 1 47 ? -5.915 3.009 -7.797 1.00 14.44 47 SER A C 6
ATOM 7817 O O . SER A 1 47 ? -6.186 3.252 -6.619 1.00 63.52 47 SER A O 6
ATOM 7825 N N . ILE A 1 48 ? -4.721 3.264 -8.331 1.00 22.14 48 ILE A N 6
ATOM 7826 C CA . ILE A 1 48 ? -3.619 3.821 -7.538 1.00 75.22 48 ILE A CA 6
ATOM 7827 C C . ILE A 1 48 ? -3.996 5.186 -6.931 1.00 31.20 48 ILE A C 6
ATOM 7828 O O . ILE A 1 48 ? -4.017 5.346 -5.714 1.00 11.12 48 ILE A O 6
ATOM 7844 N N . LYS A 1 49 ? -4.318 6.158 -7.786 1.00 41.02 49 LYS A N 6
ATOM 7845 C CA . LYS A 1 49 ? -4.681 7.510 -7.326 1.00 23.35 49 LYS A CA 6
ATOM 7846 C C . LYS A 1 49 ? -5.856 7.490 -6.331 1.00 41.32 49 LYS A C 6
ATOM 7847 O O . LYS A 1 49 ? -5.864 8.237 -5.348 1.00 4.23 49 LYS A O 6
ATOM 7866 N N . SER A 1 50 ? -6.851 6.642 -6.596 1.00 34.13 50 SER A N 6
ATOM 7867 C CA . SER A 1 50 ? -8.037 6.521 -5.730 1.00 51.40 50 SER A CA 6
ATOM 7868 C C . SER A 1 50 ? -7.655 6.048 -4.320 1.00 64.14 50 SER A C 6
ATOM 7869 O O . SER A 1 50 ? -8.057 6.644 -3.318 1.00 22.54 50 SER A O 6
ATOM 7877 N N . SER A 1 51 ? -6.867 4.978 -4.248 1.00 41.34 51 SER A N 6
ATOM 7878 C CA . SER A 1 51 ? -6.432 4.424 -2.960 1.00 22.04 51 SER A CA 6
ATOM 7879 C C . SER A 1 51 ? -5.465 5.372 -2.234 1.00 10.34 51 SER A C 6
ATOM 7880 O O . SER A 1 51 ? -5.551 5.542 -1.018 1.00 64.54 51 SER A O 6
ATOM 7888 N N . LEU A 1 52 ? -4.548 5.994 -2.983 1.00 63.04 52 LEU A N 6
ATOM 7889 C CA . LEU A 1 52 ? -3.636 7.002 -2.415 1.00 23.50 52 LEU A CA 6
ATOM 7890 C C . LEU A 1 52 ? -4.416 8.123 -1.711 1.00 41.53 52 LEU A C 6
ATOM 7891 O O . LEU A 1 52 ? -4.028 8.587 -0.637 1.00 55.14 52 LEU A O 6
ATOM 7907 N N . LYS A 1 53 ? -5.516 8.557 -2.329 1.00 35.11 53 LYS A N 6
ATOM 7908 C CA . LYS A 1 53 ? -6.394 9.565 -1.729 1.00 51.12 53 LYS A CA 6
ATOM 7909 C C . LYS A 1 53 ? -6.898 9.102 -0.354 1.00 41.20 53 LYS A C 6
ATOM 7910 O O . LYS A 1 53 ? -6.942 9.879 0.605 1.00 74.23 53 LYS A O 6
ATOM 7929 N N . PHE A 1 54 ? -7.261 7.826 -0.261 1.00 13.10 54 PHE A N 6
ATOM 7930 C CA . PHE A 1 54 ? -7.692 7.232 1.005 1.00 62.53 54 PHE A CA 6
ATOM 7931 C C . PHE A 1 54 ? -6.536 7.217 2.023 1.00 72.42 54 PHE A C 6
ATOM 7932 O O . PHE A 1 54 ? -6.727 7.504 3.208 1.00 62.11 54 PHE A O 6
ATOM 7949 N N . LEU A 1 55 ? -5.333 6.903 1.546 1.00 4.40 55 LEU A N 6
ATOM 7950 C CA . LEU A 1 55 ? -4.136 6.881 2.400 1.00 40.15 55 LEU A CA 6
ATOM 7951 C C . LEU A 1 55 ? -3.742 8.300 2.858 1.00 33.41 55 LEU A C 6
ATOM 7952 O O . LEU A 1 55 ? -2.937 8.468 3.773 1.00 35.35 55 LEU A O 6
ATOM 7968 N N . ARG A 1 56 ? -4.295 9.319 2.197 1.00 44.45 56 ARG A N 6
ATOM 7969 C CA . ARG A 1 56 ? -4.086 10.718 2.600 1.00 3.51 56 ARG A CA 6
ATOM 7970 C C . ARG A 1 56 ? -4.998 11.110 3.769 1.00 34.03 56 ARG A C 6
ATOM 7971 O O . ARG A 1 56 ? -4.544 11.694 4.753 1.00 3.13 56 ARG A O 6
ATOM 7992 N N . LYS A 1 57 ? -6.286 10.792 3.648 1.00 51.12 57 LYS A N 6
ATOM 7993 C CA . LYS A 1 57 ? -7.267 11.114 4.696 1.00 73.40 57 LYS A CA 6
ATOM 7994 C C . LYS A 1 57 ? -7.067 10.263 5.962 1.00 73.45 57 LYS A C 6
ATOM 7995 O O . LYS A 1 57 ? -7.446 10.678 7.060 1.00 55.01 57 LYS A O 6
ATOM 8014 N N . THR A 1 58 ? -6.480 9.077 5.814 1.00 43.11 58 THR A N 6
ATOM 8015 C CA . THR A 1 58 ? -6.275 8.169 6.953 1.00 23.53 58 THR A CA 6
ATOM 8016 C C . THR A 1 58 ? -4.790 7.974 7.283 1.00 25.02 58 THR A C 6
ATOM 8017 O O . THR A 1 58 ? -3.957 7.818 6.392 1.00 63.54 58 THR A O 6
ATOM 8028 N N . ASP A 1 59 ? -4.471 7.980 8.571 1.00 24.14 59 ASP A N 6
ATOM 8029 C CA . ASP A 1 59 ? -3.127 7.643 9.035 1.00 15.10 59 ASP A CA 6
ATOM 8030 C C . ASP A 1 59 ? -2.998 6.129 9.261 1.00 4.22 59 ASP A C 6
ATOM 8031 O O . ASP A 1 59 ? -2.047 5.502 8.800 1.00 14.22 59 ASP A O 6
ATOM 8040 N N . TRP A 1 60 ? -3.978 5.553 9.958 1.00 63.43 60 TRP A N 6
ATOM 8041 C CA . TRP A 1 60 ? -3.937 4.133 10.341 1.00 13.34 60 TRP A CA 6
ATOM 8042 C C . TRP A 1 60 ? -3.846 3.203 9.118 1.00 42.31 60 TRP A C 6
ATOM 8043 O O . TRP A 1 60 ? -3.070 2.242 9.113 1.00 45.31 60 TRP A O 6
ATOM 8064 N N . ALA A 1 61 ? -4.641 3.487 8.085 1.00 3.52 61 ALA A N 6
ATOM 8065 C CA . ALA A 1 61 ? -4.631 2.680 6.864 1.00 32.14 61 ALA A CA 6
ATOM 8066 C C . ALA A 1 61 ? -3.273 2.762 6.153 1.00 55.10 61 ALA A C 6
ATOM 8067 O O . ALA A 1 61 ? -2.683 1.739 5.800 1.00 44.21 61 ALA A O 6
ATOM 8074 N N . ARG A 1 62 ? -2.776 3.985 5.955 1.00 44.52 62 ARG A N 6
ATOM 8075 C CA . ARG A 1 62 ? -1.469 4.190 5.323 1.00 34.12 62 ARG A CA 6
ATOM 8076 C C . ARG A 1 62 ? -0.348 3.483 6.101 1.00 40.23 62 ARG A C 6
ATOM 8077 O O . ARG A 1 62 ? 0.499 2.813 5.510 1.00 2.32 62 ARG A O 6
ATOM 8098 N N . GLU A 1 63 ? -0.353 3.644 7.426 1.00 73.42 63 GLU A N 6
ATOM 8099 C CA . GLU A 1 63 ? 0.634 2.998 8.304 1.00 3.22 63 GLU A CA 6
ATOM 8100 C C . GLU A 1 63 ? 0.806 1.512 7.977 1.00 0.12 63 GLU A C 6
ATOM 8101 O O . GLU A 1 63 ? 1.913 1.047 7.699 1.00 11.34 63 GLU A O 6
ATOM 8113 N N . ARG A 1 64 ? -0.295 0.773 8.012 1.00 33.34 64 ARG A N 6
ATOM 8114 C CA . ARG A 1 64 ? -0.267 -0.665 7.746 1.00 70.12 64 ARG A CA 6
ATOM 8115 C C . ARG A 1 64 ? 0.259 -0.959 6.332 1.00 43.45 64 ARG A C 6
ATOM 8116 O O . ARG A 1 64 ? 1.042 -1.887 6.139 1.00 32.24 64 ARG A O 6
ATOM 8137 N N . VAL A 1 65 ? -0.139 -0.140 5.359 1.00 45.04 65 VAL A N 6
ATOM 8138 C CA . VAL A 1 65 ? 0.334 -0.283 3.973 1.00 0.12 65 VAL A CA 6
ATOM 8139 C C . VAL A 1 65 ? 1.865 -0.120 3.872 1.00 53.44 65 VAL A C 6
ATOM 8140 O O . VAL A 1 65 ? 2.553 -0.957 3.280 1.00 34.52 65 VAL A O 6
ATOM 8153 N N . GLU A 1 66 ? 2.398 0.951 4.464 1.00 60.21 66 GLU A N 6
ATOM 8154 C CA . GLU A 1 66 ? 3.843 1.209 4.436 1.00 41.04 66 GLU A CA 6
ATOM 8155 C C . GLU A 1 66 ? 4.623 0.145 5.230 1.00 4.45 66 GLU A C 6
ATOM 8156 O O . GLU A 1 66 ? 5.708 -0.272 4.826 1.00 43.42 66 GLU A O 6
ATOM 8168 N N . ASN A 1 67 ? 4.059 -0.302 6.349 1.00 35.11 67 ASN A N 6
ATOM 8169 C CA . ASN A 1 67 ? 4.674 -1.377 7.143 1.00 23.32 67 ASN A CA 6
ATOM 8170 C C . ASN A 1 67 ? 4.729 -2.698 6.354 1.00 13.55 67 ASN A C 6
ATOM 8171 O O . ASN A 1 67 ? 5.681 -3.473 6.493 1.00 64.23 67 ASN A O 6
ATOM 8182 N N . ILE A 1 68 ? 3.716 -2.953 5.521 1.00 31.31 68 ILE A N 6
ATOM 8183 C CA . ILE A 1 68 ? 3.749 -4.099 4.601 1.00 53.13 68 ILE A CA 6
ATOM 8184 C C . ILE A 1 68 ? 4.899 -3.945 3.589 1.00 52.04 68 ILE A C 6
ATOM 8185 O O . ILE A 1 68 ? 5.589 -4.910 3.258 1.00 41.10 68 ILE A O 6
ATOM 8201 N N . TYR A 1 69 ? 5.108 -2.722 3.107 1.00 15.15 69 TYR A N 6
ATOM 8202 C CA . TYR A 1 69 ? 6.230 -2.436 2.208 1.00 71.53 69 TYR A CA 6
ATOM 8203 C C . TYR A 1 69 ? 7.577 -2.677 2.912 1.00 21.03 69 TYR A C 6
ATOM 8204 O O . TYR A 1 69 ? 8.530 -3.163 2.303 1.00 13.41 69 TYR A O 6
ATOM 8222 N N . LEU A 1 70 ? 7.648 -2.325 4.197 1.00 30.33 70 LEU A N 6
ATOM 8223 C CA . LEU A 1 70 ? 8.838 -2.604 5.015 1.00 21.23 70 LEU A CA 6
ATOM 8224 C C . LEU A 1 70 ? 9.099 -4.114 5.099 1.00 3.30 70 LEU A C 6
ATOM 8225 O O . LEU A 1 70 ? 10.243 -4.560 5.052 1.00 21.45 70 LEU A O 6
ATOM 8241 N N . LYS A 1 71 ? 8.021 -4.892 5.213 1.00 40.33 71 LYS A N 6
ATOM 8242 C CA . LYS A 1 71 ? 8.104 -6.358 5.182 1.00 65.11 71 LYS A CA 6
ATOM 8243 C C . LYS A 1 71 ? 8.756 -6.837 3.872 1.00 62.32 71 LYS A C 6
ATOM 8244 O O . LYS A 1 71 ? 9.596 -7.737 3.873 1.00 23.21 71 LYS A O 6
ATOM 8263 N N . LEU A 1 72 ? 8.370 -6.217 2.755 1.00 72.10 72 LEU A N 6
ATOM 8264 C CA . LEU A 1 72 ? 9.004 -6.489 1.456 1.00 54.12 72 LEU A CA 6
ATOM 8265 C C . LEU A 1 72 ? 10.500 -6.128 1.490 1.00 53.53 72 LEU A C 6
ATOM 8266 O O . LEU A 1 72 ? 11.345 -6.869 0.985 1.00 54.13 72 LEU A O 6
ATOM 8282 N N . GLN A 1 73 ? 10.820 -4.990 2.107 1.00 55.32 73 GLN A N 6
ATOM 8283 C CA . GLN A 1 73 ? 12.217 -4.545 2.242 1.00 42.12 73 GLN A CA 6
ATOM 8284 C C . GLN A 1 73 ? 12.944 -5.336 3.340 1.00 13.43 73 GLN A C 6
ATOM 8285 O O . GLN A 1 73 ? 14.154 -5.208 3.524 1.00 41.24 73 GLN A O 6
ATOM 8299 N N . ARG A 1 74 ? 12.180 -6.130 4.078 1.00 52.41 74 ARG A N 6
ATOM 8300 C CA . ARG A 1 74 ? 12.730 -7.101 5.025 1.00 42.25 74 ARG A CA 6
ATOM 8301 C C . ARG A 1 74 ? 13.020 -8.422 4.295 1.00 34.03 74 ARG A C 6
ATOM 8302 O O . ARG A 1 74 ? 13.626 -9.342 4.845 1.00 73.41 74 ARG A O 6
ATOM 8323 N N . HIS A 1 75 ? 12.535 -8.516 3.059 1.00 31.42 75 HIS A N 6
ATOM 8324 C CA . HIS A 1 75 ? 12.865 -9.630 2.170 1.00 62.52 75 HIS A CA 6
ATOM 8325 C C . HIS A 1 75 ? 14.028 -9.247 1.238 1.00 35.42 75 HIS A C 6
ATOM 8326 O O . HIS A 1 75 ? 14.875 -10.078 0.911 1.00 71.23 75 HIS A O 6
ATOM 8341 N N . LYS A 1 76 ? 14.036 -7.990 0.794 1.00 60.44 76 LYS A N 6
ATOM 8342 C CA . LYS A 1 76 ? 15.142 -7.439 -0.001 1.00 4.12 76 LYS A CA 6
ATOM 8343 C C . LYS A 1 76 ? 15.888 -6.359 0.806 1.00 34.44 76 LYS A C 6
ATOM 8344 O O . LYS A 1 76 ? 15.422 -5.225 0.939 1.00 75.24 76 LYS A O 6
ATOM 8363 N N . GLU A 1 77 ? 17.042 -6.729 1.356 1.00 42.12 77 GLU A N 6
ATOM 8364 C CA . GLU A 1 77 ? 17.783 -5.868 2.288 1.00 35.20 77 GLU A CA 6
ATOM 8365 C C . GLU A 1 77 ? 18.193 -4.520 1.662 1.00 2.20 77 GLU A C 6
ATOM 8366 O O . GLU A 1 77 ? 19.151 -4.442 0.890 1.00 64.13 77 GLU A O 6
ATOM 8378 N N . ARG A 1 78 ? 17.457 -3.461 2.001 1.00 52.21 78 ARG A N 6
ATOM 8379 C CA . ARG A 1 78 ? 17.787 -2.099 1.564 1.00 55.43 78 ARG A CA 6
ATOM 8380 C C . ARG A 1 78 ? 17.994 -1.173 2.771 1.00 61.14 78 ARG A C 6
ATOM 8381 O O . ARG A 1 78 ? 17.050 -0.882 3.508 1.00 55.51 78 ARG A O 6
ATOM 8402 N N . ASN A 1 79 ? 19.230 -0.710 2.964 1.00 10.40 79 ASN A N 6
ATOM 8403 C CA . ASN A 1 79 ? 19.584 0.098 4.140 1.00 52.24 79 ASN A CA 6
ATOM 8404 C C . ASN A 1 79 ? 21.021 0.640 4.049 1.00 62.51 79 ASN A C 6
ATOM 8405 O O . ASN A 1 79 ? 21.686 0.495 3.021 1.00 71.24 79 ASN A O 6
ATOM 8416 N N . GLN A 1 80 ? 21.479 1.284 5.129 1.00 43.13 80 GLN A N 6
ATOM 8417 C CA . GLN A 1 80 ? 22.857 1.797 5.227 1.00 62.14 80 GLN A CA 6
ATOM 8418 C C . GLN A 1 80 ? 23.141 2.844 4.130 1.00 4.52 80 GLN A C 6
ATOM 8419 O O . GLN A 1 80 ? 24.253 2.935 3.604 1.00 60.13 80 GLN A O 6
ATOM 8433 N N . LEU A 1 81 ? 22.124 3.649 3.815 1.00 2.32 81 LEU A N 6
ATOM 8434 C CA . LEU A 1 81 ? 22.209 4.678 2.765 1.00 30.50 81 LEU A CA 6
ATOM 8435 C C . LEU A 1 81 ? 22.586 4.067 1.403 1.00 15.33 81 LEU A C 6
ATOM 8436 O O . LEU A 1 81 ? 23.767 3.915 1.077 1.00 11.34 81 LEU A O 6
ATOM 8452 N N . GLU A 1 82 ? 21.569 3.715 0.621 1.00 61.13 82 GLU A N 6
ATOM 8453 C CA . GLU A 1 82 ? 21.766 3.068 -0.688 1.00 41.23 82 GLU A CA 6
ATOM 8454 C C . GLU A 1 82 ? 22.056 4.094 -1.814 1.00 64.11 82 GLU A C 6
ATOM 8455 O O . GLU A 1 82 ? 21.114 4.764 -2.295 1.00 38.49 82 GLU A O 6
ATOM 8467 N N . MET A 1 1 ? 14.028 0.214 33.742 1.00 0.00 1 MET A N 7
ATOM 8468 C CA . MET A 1 1 ? 14.205 1.254 32.692 1.00 52.33 1 MET A CA 7
ATOM 8469 C C . MET A 1 1 ? 13.945 0.671 31.295 1.00 54.11 1 MET A C 7
ATOM 8470 O O . MET A 1 1 ? 14.819 0.031 30.706 1.00 2.04 1 MET A O 7
ATOM 8486 N N . ALA A 1 2 ? 12.738 0.884 30.772 1.00 13.01 2 ALA A N 7
ATOM 8487 C CA . ALA A 1 2 ? 12.354 0.334 29.466 1.00 55.13 2 ALA A CA 7
ATOM 8488 C C . ALA A 1 2 ? 11.831 1.421 28.515 1.00 64.03 2 ALA A C 7
ATOM 8489 O O . ALA A 1 2 ? 10.853 2.115 28.811 1.00 31.31 2 ALA A O 7
ATOM 8496 N N . LEU A 1 3 ? 12.491 1.560 27.368 1.00 73.32 3 LEU A N 7
ATOM 8497 C CA . LEU A 1 3 ? 12.090 2.524 26.340 1.00 10.52 3 LEU A CA 7
ATOM 8498 C C . LEU A 1 3 ? 12.657 2.120 24.969 1.00 61.40 3 LEU A C 7
ATOM 8499 O O . LEU A 1 3 ? 13.841 1.787 24.847 1.00 74.32 3 LEU A O 7
ATOM 8515 N N . ILE A 1 4 ? 11.808 2.140 23.945 1.00 64.31 4 ILE A N 7
ATOM 8516 C CA . ILE A 1 4 ? 12.206 1.701 22.603 1.00 21.21 4 ILE A CA 7
ATOM 8517 C C . ILE A 1 4 ? 13.006 2.786 21.856 1.00 34.22 4 ILE A C 7
ATOM 8518 O O . ILE A 1 4 ? 12.566 3.932 21.731 1.00 55.42 4 ILE A O 7
ATOM 8534 N N . MET A 1 5 ? 14.192 2.425 21.374 1.00 60.24 5 MET A N 7
ATOM 8535 C CA . MET A 1 5 ? 15.026 3.338 20.579 1.00 62.34 5 MET A CA 7
ATOM 8536 C C . MET A 1 5 ? 15.100 2.880 19.113 1.00 33.31 5 MET A C 7
ATOM 8537 O O . MET A 1 5 ? 15.863 1.977 18.771 1.00 13.41 5 MET A O 7
ATOM 8551 N N . THR A 1 6 ? 14.297 3.499 18.248 1.00 31.00 6 THR A N 7
ATOM 8552 C CA . THR A 1 6 ? 14.264 3.135 16.826 1.00 14.30 6 THR A CA 7
ATOM 8553 C C . THR A 1 6 ? 14.610 4.331 15.927 1.00 71.12 6 THR A C 7
ATOM 8554 O O . THR A 1 6 ? 13.786 5.222 15.703 1.00 61.21 6 THR A O 7
ATOM 8565 N N . GLN A 1 7 ? 15.843 4.349 15.426 1.00 52.04 7 GLN A N 7
ATOM 8566 C CA . GLN A 1 7 ? 16.292 5.392 14.496 1.00 61.33 7 GLN A CA 7
ATOM 8567 C C . GLN A 1 7 ? 15.736 5.150 13.079 1.00 73.22 7 GLN A C 7
ATOM 8568 O O . GLN A 1 7 ? 16.327 4.428 12.275 1.00 22.32 7 GLN A O 7
ATOM 8582 N N . GLN A 1 8 ? 14.577 5.739 12.796 1.00 53.12 8 GLN A N 7
ATOM 8583 C CA . GLN A 1 8 ? 13.910 5.572 11.497 1.00 63.43 8 GLN A CA 7
ATOM 8584 C C . GLN A 1 8 ? 14.424 6.587 10.465 1.00 15.30 8 GLN A C 7
ATOM 8585 O O . GLN A 1 8 ? 14.287 7.797 10.652 1.00 61.12 8 GLN A O 7
ATOM 8599 N N . ASN A 1 9 ? 15.013 6.090 9.376 1.00 54.01 9 ASN A N 7
ATOM 8600 C CA . ASN A 1 9 ? 15.526 6.962 8.308 1.00 2.11 9 ASN A CA 7
ATOM 8601 C C . ASN A 1 9 ? 15.609 6.247 6.946 1.00 53.21 9 ASN A C 7
ATOM 8602 O O . ASN A 1 9 ? 15.736 5.020 6.873 1.00 64.41 9 ASN A O 7
ATOM 8613 N N . ASN A 1 10 ? 15.509 7.028 5.872 1.00 53.43 10 ASN A N 7
ATOM 8614 C CA . ASN A 1 10 ? 15.772 6.538 4.515 1.00 4.01 10 ASN A CA 7
ATOM 8615 C C . ASN A 1 10 ? 17.067 7.180 3.992 1.00 24.12 10 ASN A C 7
ATOM 8616 O O . ASN A 1 10 ? 17.094 8.375 3.702 1.00 65.52 10 ASN A O 7
ATOM 8627 N N . PRO A 1 11 ? 18.161 6.401 3.868 1.00 72.14 11 PRO A N 7
ATOM 8628 C CA . PRO A 1 11 ? 19.494 6.959 3.566 1.00 1.40 11 PRO A CA 7
ATOM 8629 C C . PRO A 1 11 ? 19.589 7.673 2.205 1.00 41.40 11 PRO A C 7
ATOM 8630 O O . PRO A 1 11 ? 19.811 8.885 2.148 1.00 61.45 11 PRO A O 7
ATOM 8641 N N . LEU A 1 12 ? 19.427 6.933 1.107 1.00 21.12 12 LEU A N 7
ATOM 8642 C CA . LEU A 1 12 ? 19.686 7.489 -0.229 1.00 72.34 12 LEU A CA 7
ATOM 8643 C C . LEU A 1 12 ? 18.402 7.666 -1.061 1.00 24.31 12 LEU A C 7
ATOM 8644 O O . LEU A 1 12 ? 18.037 8.787 -1.425 1.00 54.25 12 LEU A O 7
ATOM 8660 N N . HIS A 1 13 ? 17.727 6.560 -1.373 1.00 73.33 13 HIS A N 7
ATOM 8661 C CA . HIS A 1 13 ? 16.588 6.585 -2.306 1.00 74.34 13 HIS A CA 7
ATOM 8662 C C . HIS A 1 13 ? 15.304 7.122 -1.639 1.00 72.43 13 HIS A C 7
ATOM 8663 O O . HIS A 1 13 ? 14.678 6.435 -0.823 1.00 3.12 13 HIS A O 7
ATOM 8678 N N . GLY A 1 14 ? 14.911 8.345 -2.000 1.00 15.03 14 GLY A N 7
ATOM 8679 C CA . GLY A 1 14 ? 13.700 8.951 -1.450 1.00 5.53 14 GLY A CA 7
ATOM 8680 C C . GLY A 1 14 ? 12.415 8.375 -2.046 1.00 64.52 14 GLY A C 7
ATOM 8681 O O . GLY A 1 14 ? 11.802 8.979 -2.931 1.00 21.54 14 GLY A O 7
ATOM 8685 N N . ILE A 1 15 ? 12.011 7.203 -1.556 1.00 32.35 15 ILE A N 7
ATOM 8686 C CA . ILE A 1 15 ? 10.796 6.525 -2.033 1.00 62.14 15 ILE A CA 7
ATOM 8687 C C . ILE A 1 15 ? 9.513 7.249 -1.579 1.00 1.14 15 ILE A C 7
ATOM 8688 O O . ILE A 1 15 ? 9.339 7.550 -0.393 1.00 3.32 15 ILE A O 7
ATOM 8704 N N . THR A 1 16 ? 8.621 7.527 -2.533 1.00 20.34 16 THR A N 7
ATOM 8705 C CA . THR A 1 16 ? 7.342 8.194 -2.243 1.00 71.13 16 THR A CA 7
ATOM 8706 C C . THR A 1 16 ? 6.249 7.188 -1.861 1.00 63.30 16 THR A C 7
ATOM 8707 O O . THR A 1 16 ? 6.392 5.983 -2.074 1.00 60.32 16 THR A O 7
ATOM 8718 N N . LEU A 1 17 ? 5.148 7.695 -1.306 1.00 14.32 17 LEU A N 7
ATOM 8719 C CA . LEU A 1 17 ? 3.990 6.857 -0.971 1.00 71.33 17 LEU A CA 7
ATOM 8720 C C . LEU A 1 17 ? 3.449 6.140 -2.218 1.00 2.52 17 LEU A C 7
ATOM 8721 O O . LEU A 1 17 ? 3.081 4.966 -2.166 1.00 73.24 17 LEU A O 7
ATOM 8737 N N . GLN A 1 18 ? 3.415 6.857 -3.340 1.00 14.01 18 GLN A N 7
ATOM 8738 C CA . GLN A 1 18 ? 2.949 6.294 -4.611 1.00 44.50 18 GLN A CA 7
ATOM 8739 C C . GLN A 1 18 ? 3.855 5.141 -5.078 1.00 35.50 18 GLN A C 7
ATOM 8740 O O . GLN A 1 18 ? 3.378 4.050 -5.394 1.00 62.42 18 GLN A O 7
ATOM 8754 N N . LYS A 1 19 ? 5.165 5.392 -5.107 1.00 23.45 19 LYS A N 7
ATOM 8755 C CA . LYS A 1 19 ? 6.151 4.367 -5.489 1.00 74.32 19 LYS A CA 7
ATOM 8756 C C . LYS A 1 19 ? 6.066 3.145 -4.555 1.00 75.03 19 LYS A C 7
ATOM 8757 O O . LYS A 1 19 ? 6.104 1.997 -5.003 1.00 53.32 19 LYS A O 7
ATOM 8776 N N . LEU A 1 20 ? 5.942 3.417 -3.260 1.00 61.24 20 LEU A N 7
ATOM 8777 C CA . LEU A 1 20 ? 5.800 2.372 -2.239 1.00 24.24 20 LEU A CA 7
ATOM 8778 C C . LEU A 1 20 ? 4.571 1.483 -2.520 1.00 14.45 20 LEU A C 7
ATOM 8779 O O . LEU A 1 20 ? 4.680 0.254 -2.619 1.00 75.52 20 LEU A O 7
ATOM 8795 N N . LEU A 1 21 ? 3.407 2.118 -2.659 1.00 63.51 21 LEU A N 7
ATOM 8796 C CA . LEU A 1 21 ? 2.159 1.405 -2.958 1.00 13.42 21 LEU A CA 7
ATOM 8797 C C . LEU A 1 21 ? 2.258 0.632 -4.284 1.00 52.12 21 LEU A C 7
ATOM 8798 O O . LEU A 1 21 ? 1.775 -0.494 -4.393 1.00 74.21 21 LEU A O 7
ATOM 8814 N N . THR A 1 22 ? 2.900 1.244 -5.286 1.00 1.50 22 THR A N 7
ATOM 8815 C CA . THR A 1 22 ? 3.077 0.610 -6.604 1.00 41.22 22 THR A CA 7
ATOM 8816 C C . THR A 1 22 ? 3.765 -0.759 -6.483 1.00 31.42 22 THR A C 7
ATOM 8817 O O . THR A 1 22 ? 3.243 -1.769 -6.958 1.00 5.12 22 THR A O 7
ATOM 8828 N N . GLU A 1 23 ? 4.927 -0.786 -5.831 1.00 71.33 23 GLU A N 7
ATOM 8829 C CA . GLU A 1 23 ? 5.672 -2.037 -5.633 1.00 52.22 23 GLU A CA 7
ATOM 8830 C C . GLU A 1 23 ? 4.806 -3.106 -4.947 1.00 35.40 23 GLU A C 7
ATOM 8831 O O . GLU A 1 23 ? 4.846 -4.285 -5.309 1.00 32.14 23 GLU A O 7
ATOM 8843 N N . LEU A 1 24 ? 4.021 -2.688 -3.956 1.00 24.52 24 LEU A N 7
ATOM 8844 C CA . LEU A 1 24 ? 3.129 -3.604 -3.238 1.00 44.21 24 LEU A CA 7
ATOM 8845 C C . LEU A 1 24 ? 2.009 -4.148 -4.145 1.00 22.53 24 LEU A C 7
ATOM 8846 O O . LEU A 1 24 ? 1.673 -5.331 -4.084 1.00 70.21 24 LEU A O 7
ATOM 8862 N N . VAL A 1 25 ? 1.439 -3.287 -4.984 1.00 74.11 25 VAL A N 7
ATOM 8863 C CA . VAL A 1 25 ? 0.381 -3.700 -5.920 1.00 45.34 25 VAL A CA 7
ATOM 8864 C C . VAL A 1 25 ? 0.925 -4.652 -7.003 1.00 34.23 25 VAL A C 7
ATOM 8865 O O . VAL A 1 25 ? 0.245 -5.592 -7.421 1.00 53.11 25 VAL A O 7
ATOM 8878 N N . GLU A 1 26 ? 2.155 -4.398 -7.448 1.00 55.23 26 GLU A N 7
ATOM 8879 C CA . GLU A 1 26 ? 2.804 -5.235 -8.465 1.00 32.44 26 GLU A CA 7
ATOM 8880 C C . GLU A 1 26 ? 3.234 -6.595 -7.893 1.00 71.44 26 GLU A C 7
ATOM 8881 O O . GLU A 1 26 ? 3.007 -7.637 -8.510 1.00 1.03 26 GLU A O 7
ATOM 8893 N N . HIS A 1 27 ? 3.852 -6.589 -6.712 1.00 32.12 27 HIS A N 7
ATOM 8894 C CA . HIS A 1 27 ? 4.303 -7.838 -6.082 1.00 44.21 27 HIS A CA 7
ATOM 8895 C C . HIS A 1 27 ? 3.129 -8.619 -5.470 1.00 13.44 27 HIS A C 7
ATOM 8896 O O . HIS A 1 27 ? 2.924 -9.792 -5.783 1.00 35.32 27 HIS A O 7
ATOM 8911 N N . TYR A 1 28 ? 2.364 -7.966 -4.597 1.00 45.20 28 TYR A N 7
ATOM 8912 C CA . TYR A 1 28 ? 1.229 -8.614 -3.923 1.00 73.24 28 TYR A CA 7
ATOM 8913 C C . TYR A 1 28 ? -0.050 -8.530 -4.770 1.00 72.24 28 TYR A C 7
ATOM 8914 O O . TYR A 1 28 ? -0.504 -9.523 -5.336 1.00 33.42 28 TYR A O 7
ATOM 8932 N N . GLY A 1 29 ? -0.605 -7.321 -4.876 1.00 13.44 29 GLY A N 7
ATOM 8933 C CA . GLY A 1 29 ? -1.884 -7.125 -5.556 1.00 74.31 29 GLY A CA 7
ATOM 8934 C C . GLY A 1 29 ? -2.966 -6.598 -4.619 1.00 61.32 29 GLY A C 7
ATOM 8935 O O . GLY A 1 29 ? -2.811 -6.641 -3.399 1.00 11.40 29 GLY A O 7
ATOM 8939 N N . TRP A 1 30 ? -4.072 -6.121 -5.185 1.00 41.54 30 TRP A N 7
ATOM 8940 C CA . TRP A 1 30 ? -5.151 -5.508 -4.396 1.00 65.22 30 TRP A CA 7
ATOM 8941 C C . TRP A 1 30 ? -5.801 -6.511 -3.426 1.00 12.32 30 TRP A C 7
ATOM 8942 O O . TRP A 1 30 ? -6.133 -6.167 -2.286 1.00 41.40 30 TRP A O 7
ATOM 8963 N N . GLU A 1 31 ? -5.990 -7.745 -3.884 1.00 30.23 31 GLU A N 7
ATOM 8964 C CA . GLU A 1 31 ? -6.560 -8.804 -3.045 1.00 52.31 31 GLU A CA 7
ATOM 8965 C C . GLU A 1 31 ? -5.659 -9.116 -1.841 1.00 12.11 31 GLU A C 7
ATOM 8966 O O . GLU A 1 31 ? -6.124 -9.186 -0.702 1.00 71.40 31 GLU A O 7
ATOM 8978 N N . GLU A 1 32 ? -4.368 -9.294 -2.100 1.00 45.22 32 GLU A N 7
ATOM 8979 C CA . GLU A 1 32 ? -3.387 -9.549 -1.040 1.00 42.24 32 GLU A CA 7
ATOM 8980 C C . GLU A 1 32 ? -3.304 -8.370 -0.049 1.00 63.23 32 GLU A C 7
ATOM 8981 O O . GLU A 1 32 ? -3.288 -8.567 1.169 1.00 2.34 32 GLU A O 7
ATOM 8993 N N . LEU A 1 33 ? -3.259 -7.144 -0.578 1.00 0.20 33 LEU A N 7
ATOM 8994 C CA . LEU A 1 33 ? -3.239 -5.937 0.260 1.00 53.54 33 LEU A CA 7
ATOM 8995 C C . LEU A 1 33 ? -4.493 -5.849 1.144 1.00 71.22 33 LEU A C 7
ATOM 8996 O O . LEU A 1 33 ? -4.400 -5.605 2.345 1.00 23.34 33 LEU A O 7
ATOM 9012 N N . SER A 1 34 ? -5.662 -6.071 0.543 1.00 4.00 34 SER A N 7
ATOM 9013 C CA . SER A 1 34 ? -6.941 -6.026 1.276 1.00 71.34 34 SER A CA 7
ATOM 9014 C C . SER A 1 34 ? -7.061 -7.169 2.292 1.00 41.14 34 SER A C 7
ATOM 9015 O O . SER A 1 34 ? -7.860 -7.100 3.229 1.00 43.12 34 SER A O 7
ATOM 9023 N N . TYR A 1 35 ? -6.289 -8.232 2.089 1.00 33.31 35 TYR A N 7
ATOM 9024 C CA . TYR A 1 35 ? -6.235 -9.342 3.047 1.00 33.11 35 TYR A CA 7
ATOM 9025 C C . TYR A 1 35 ? -5.451 -8.942 4.308 1.00 22.02 35 TYR A C 7
ATOM 9026 O O . TYR A 1 35 ? -5.874 -9.221 5.432 1.00 63.22 35 TYR A O 7
ATOM 9044 N N . MET A 1 36 ? -4.310 -8.286 4.111 1.00 10.31 36 MET A N 7
ATOM 9045 C CA . MET A 1 36 ? -3.466 -7.831 5.224 1.00 40.14 36 MET A CA 7
ATOM 9046 C C . MET A 1 36 ? -4.006 -6.535 5.862 1.00 20.54 36 MET A C 7
ATOM 9047 O O . MET A 1 36 ? -3.760 -6.258 7.038 1.00 30.44 36 MET A O 7
ATOM 9061 N N . VAL A 1 37 ? -4.727 -5.738 5.072 1.00 45.42 37 VAL A N 7
ATOM 9062 C CA . VAL A 1 37 ? -5.368 -4.510 5.564 1.00 1.51 37 VAL A CA 7
ATOM 9063 C C . VAL A 1 37 ? -6.870 -4.513 5.223 1.00 61.11 37 VAL A C 7
ATOM 9064 O O . VAL A 1 37 ? -7.280 -4.093 4.136 1.00 23.11 37 VAL A O 7
ATOM 9077 N N . ASN A 1 38 ? -7.685 -5.006 6.153 1.00 63.21 38 ASN A N 7
ATOM 9078 C CA . ASN A 1 38 ? -9.126 -5.155 5.921 1.00 2.14 38 ASN A CA 7
ATOM 9079 C C . ASN A 1 38 ? -9.861 -3.806 6.029 1.00 74.33 38 ASN A C 7
ATOM 9080 O O . ASN A 1 38 ? -10.434 -3.477 7.069 1.00 13.43 38 ASN A O 7
ATOM 9091 N N . ILE A 1 39 ? -9.822 -3.017 4.954 1.00 54.42 39 ILE A N 7
ATOM 9092 C CA . ILE A 1 39 ? -10.493 -1.707 4.917 1.00 24.21 39 ILE A CA 7
ATOM 9093 C C . ILE A 1 39 ? -11.280 -1.502 3.615 1.00 20.34 39 ILE A C 7
ATOM 9094 O O . ILE A 1 39 ? -10.999 -2.137 2.593 1.00 3.44 39 ILE A O 7
ATOM 9110 N N . ASN A 1 40 ? -12.258 -0.598 3.652 1.00 43.31 40 ASN A N 7
ATOM 9111 C CA . ASN A 1 40 ? -13.051 -0.262 2.466 1.00 12.52 40 ASN A CA 7
ATOM 9112 C C . ASN A 1 40 ? -12.242 0.612 1.482 1.00 22.51 40 ASN A C 7
ATOM 9113 O O . ASN A 1 40 ? -12.481 1.812 1.345 1.00 42.45 40 ASN A O 7
ATOM 9124 N N . CYS A 1 41 ? -11.253 0.004 0.828 1.00 1.22 41 CYS A N 7
ATOM 9125 C CA . CYS A 1 41 ? -10.428 0.708 -0.173 1.00 32.45 41 CYS A CA 7
ATOM 9126 C C . CYS A 1 41 ? -10.021 -0.231 -1.319 1.00 4.11 41 CYS A C 7
ATOM 9127 O O . CYS A 1 41 ? -10.521 -0.121 -2.437 1.00 30.31 41 CYS A O 7
ATOM 9135 N N . PHE A 1 42 ? -9.151 -1.198 -1.016 1.00 71.34 42 PHE A N 7
ATOM 9136 C CA . PHE A 1 42 ? -8.615 -2.121 -2.034 1.00 31.24 42 PHE A CA 7
ATOM 9137 C C . PHE A 1 42 ? -9.660 -3.178 -2.466 1.00 4.34 42 PHE A C 7
ATOM 9138 O O . PHE A 1 42 ? -9.335 -4.147 -3.157 1.00 72.52 42 PHE A O 7
ATOM 9155 N N . LYS A 1 43 ? -10.915 -2.980 -2.059 1.00 13.12 43 LYS A N 7
ATOM 9156 C CA . LYS A 1 43 ? -12.000 -3.928 -2.354 1.00 54.25 43 LYS A CA 7
ATOM 9157 C C . LYS A 1 43 ? -13.108 -3.281 -3.198 1.00 54.31 43 LYS A C 7
ATOM 9158 O O . LYS A 1 43 ? -13.393 -3.719 -4.316 1.00 65.01 43 LYS A O 7
ATOM 9177 N N . LYS A 1 44 ? -13.728 -2.237 -2.654 1.00 13.54 44 LYS A N 7
ATOM 9178 C CA . LYS A 1 44 ? -14.852 -1.560 -3.315 1.00 44.22 44 LYS A CA 7
ATOM 9179 C C . LYS A 1 44 ? -14.409 -0.831 -4.591 1.00 33.44 44 LYS A C 7
ATOM 9180 O O . LYS A 1 44 ? -15.107 -0.846 -5.611 1.00 41.45 44 LYS A O 7
ATOM 9199 N N . ASP A 1 45 ? -13.249 -0.198 -4.532 1.00 3.44 45 ASP A N 7
ATOM 9200 C CA . ASP A 1 45 ? -12.708 0.533 -5.681 1.00 50.02 45 ASP A CA 7
ATOM 9201 C C . ASP A 1 45 ? -11.170 0.414 -5.734 1.00 55.55 45 ASP A C 7
ATOM 9202 O O . ASP A 1 45 ? -10.443 1.332 -5.341 1.00 41.00 45 ASP A O 7
ATOM 9211 N N . PRO A 1 46 ? -10.653 -0.738 -6.210 1.00 32.43 46 PRO A N 7
ATOM 9212 C CA . PRO A 1 46 ? -9.205 -1.005 -6.261 1.00 53.45 46 PRO A CA 7
ATOM 9213 C C . PRO A 1 46 ? -8.480 -0.234 -7.385 1.00 64.31 46 PRO A C 7
ATOM 9214 O O . PRO A 1 46 ? -8.241 -0.763 -8.477 1.00 10.24 46 PRO A O 7
ATOM 9225 N N . SER A 1 47 ? -8.144 1.026 -7.107 1.00 64.42 47 SER A N 7
ATOM 9226 C CA . SER A 1 47 ? -7.426 1.883 -8.062 1.00 51.11 47 SER A CA 7
ATOM 9227 C C . SER A 1 47 ? -6.263 2.611 -7.387 1.00 64.30 47 SER A C 7
ATOM 9228 O O . SER A 1 47 ? -6.357 2.989 -6.221 1.00 45.12 47 SER A O 7
ATOM 9236 N N . ILE A 1 48 ? -5.161 2.800 -8.116 1.00 24.24 48 ILE A N 7
ATOM 9237 C CA . ILE A 1 48 ? -4.012 3.556 -7.598 1.00 5.54 48 ILE A CA 7
ATOM 9238 C C . ILE A 1 48 ? -4.423 4.992 -7.239 1.00 61.33 48 ILE A C 7
ATOM 9239 O O . ILE A 1 48 ? -4.175 5.465 -6.130 1.00 33.10 48 ILE A O 7
ATOM 9255 N N . LYS A 1 49 ? -5.076 5.661 -8.180 1.00 62.31 49 LYS A N 7
ATOM 9256 C CA . LYS A 1 49 ? -5.539 7.036 -7.980 1.00 71.02 49 LYS A CA 7
ATOM 9257 C C . LYS A 1 49 ? -6.537 7.131 -6.811 1.00 12.25 49 LYS A C 7
ATOM 9258 O O . LYS A 1 49 ? -6.382 7.959 -5.912 1.00 43.51 49 LYS A O 7
ATOM 9277 N N . SER A 1 50 ? -7.544 6.261 -6.822 1.00 0.31 50 SER A N 7
ATOM 9278 C CA . SER A 1 50 ? -8.582 6.243 -5.774 1.00 55.44 50 SER A CA 7
ATOM 9279 C C . SER A 1 50 ? -8.004 5.918 -4.386 1.00 61.53 50 SER A C 7
ATOM 9280 O O . SER A 1 50 ? -8.350 6.564 -3.390 1.00 55.02 50 SER A O 7
ATOM 9288 N N . SER A 1 51 ? -7.121 4.921 -4.324 1.00 22.01 51 SER A N 7
ATOM 9289 C CA . SER A 1 51 ? -6.512 4.499 -3.052 1.00 62.24 51 SER A CA 7
ATOM 9290 C C . SER A 1 51 ? -5.668 5.622 -2.440 1.00 42.32 51 SER A C 7
ATOM 9291 O O . SER A 1 51 ? -5.760 5.891 -1.243 1.00 13.14 51 SER A O 7
ATOM 9299 N N . LEU A 1 52 ? -4.848 6.281 -3.267 1.00 5.41 52 LEU A N 7
ATOM 9300 C CA . LEU A 1 52 ? -4.058 7.435 -2.814 1.00 71.03 52 LEU A CA 7
ATOM 9301 C C . LEU A 1 52 ? -4.948 8.488 -2.137 1.00 62.24 52 LEU A C 7
ATOM 9302 O O . LEU A 1 52 ? -4.619 8.982 -1.057 1.00 52.32 52 LEU A O 7
ATOM 9318 N N . LYS A 1 53 ? -6.077 8.820 -2.775 1.00 22.42 53 LYS A N 7
ATOM 9319 C CA . LYS A 1 53 ? -7.068 9.734 -2.184 1.00 60.20 53 LYS A CA 7
ATOM 9320 C C . LYS A 1 53 ? -7.508 9.252 -0.790 1.00 54.34 53 LYS A C 7
ATOM 9321 O O . LYS A 1 53 ? -7.526 10.023 0.170 1.00 32.24 53 LYS A O 7
ATOM 9340 N N . PHE A 1 54 ? -7.851 7.968 -0.691 1.00 41.01 54 PHE A N 7
ATOM 9341 C CA . PHE A 1 54 ? -8.270 7.370 0.582 1.00 61.34 54 PHE A CA 7
ATOM 9342 C C . PHE A 1 54 ? -7.157 7.470 1.641 1.00 73.35 54 PHE A C 7
ATOM 9343 O O . PHE A 1 54 ? -7.421 7.751 2.811 1.00 75.44 54 PHE A O 7
ATOM 9360 N N . LEU A 1 55 ? -5.911 7.250 1.216 1.00 12.35 55 LEU A N 7
ATOM 9361 C CA . LEU A 1 55 ? -4.748 7.349 2.112 1.00 52.22 55 LEU A CA 7
ATOM 9362 C C . LEU A 1 55 ? -4.576 8.774 2.669 1.00 33.51 55 LEU A C 7
ATOM 9363 O O . LEU A 1 55 ? -4.032 8.963 3.759 1.00 50.33 55 LEU A O 7
ATOM 9379 N N . ARG A 1 56 ? -5.036 9.774 1.915 1.00 30.02 56 ARG A N 7
ATOM 9380 C CA . ARG A 1 56 ? -4.983 11.171 2.374 1.00 14.24 56 ARG A CA 7
ATOM 9381 C C . ARG A 1 56 ? -6.014 11.415 3.486 1.00 54.53 56 ARG A C 7
ATOM 9382 O O . ARG A 1 56 ? -5.813 12.254 4.363 1.00 3.13 56 ARG A O 7
ATOM 9403 N N . LYS A 1 57 ? -7.125 10.679 3.430 1.00 51.52 57 LYS A N 7
ATOM 9404 C CA . LYS A 1 57 ? -8.194 10.786 4.434 1.00 44.21 57 LYS A CA 7
ATOM 9405 C C . LYS A 1 57 ? -7.999 9.779 5.580 1.00 13.34 57 LYS A C 7
ATOM 9406 O O . LYS A 1 57 ? -8.639 9.877 6.630 1.00 2.33 57 LYS A O 7
ATOM 9425 N N . THR A 1 58 ? -7.116 8.808 5.366 1.00 12.23 58 THR A N 7
ATOM 9426 C CA . THR A 1 58 ? -6.865 7.747 6.349 1.00 61.34 58 THR A CA 7
ATOM 9427 C C . THR A 1 58 ? -5.358 7.514 6.528 1.00 44.44 58 THR A C 7
ATOM 9428 O O . THR A 1 58 ? -4.736 6.770 5.765 1.00 0.32 58 THR A O 7
ATOM 9439 N N . ASP A 1 59 ? -4.772 8.149 7.542 1.00 24.01 59 ASP A N 7
ATOM 9440 C CA . ASP A 1 59 ? -3.317 8.118 7.734 1.00 35.22 59 ASP A CA 7
ATOM 9441 C C . ASP A 1 59 ? -2.836 6.799 8.365 1.00 21.14 59 ASP A C 7
ATOM 9442 O O . ASP A 1 59 ? -1.783 6.277 7.995 1.00 23.33 59 ASP A O 7
ATOM 9451 N N . TRP A 1 60 ? -3.605 6.250 9.305 1.00 4.34 60 TRP A N 7
ATOM 9452 C CA . TRP A 1 60 ? -3.243 4.968 9.926 1.00 54.04 60 TRP A CA 7
ATOM 9453 C C . TRP A 1 60 ? -3.181 3.841 8.881 1.00 0.51 60 TRP A C 7
ATOM 9454 O O . TRP A 1 60 ? -2.494 2.837 9.070 1.00 43.43 60 TRP A O 7
ATOM 9475 N N . ALA A 1 61 ? -3.907 4.019 7.773 1.00 65.14 61 ALA A N 7
ATOM 9476 C CA . ALA A 1 61 ? -3.830 3.089 6.643 1.00 4.13 61 ALA A CA 7
ATOM 9477 C C . ALA A 1 61 ? -2.422 3.093 6.034 1.00 53.33 61 ALA A C 7
ATOM 9478 O O . ALA A 1 61 ? -1.900 2.046 5.649 1.00 35.21 61 ALA A O 7
ATOM 9485 N N . ARG A 1 62 ? -1.806 4.279 5.965 1.00 43.34 62 ARG A N 7
ATOM 9486 C CA . ARG A 1 62 ? -0.425 4.407 5.481 1.00 3.51 62 ARG A CA 7
ATOM 9487 C C . ARG A 1 62 ? 0.517 3.572 6.355 1.00 55.11 62 ARG A C 7
ATOM 9488 O O . ARG A 1 62 ? 1.331 2.809 5.851 1.00 75.41 62 ARG A O 7
ATOM 9509 N N . GLU A 1 63 ? 0.376 3.721 7.673 1.00 51.51 63 GLU A N 7
ATOM 9510 C CA . GLU A 1 63 ? 1.161 2.948 8.649 1.00 52.52 63 GLU A CA 7
ATOM 9511 C C . GLU A 1 63 ? 1.139 1.443 8.325 1.00 3.35 63 GLU A C 7
ATOM 9512 O O . GLU A 1 63 ? 2.154 0.748 8.427 1.00 73.03 63 GLU A O 7
ATOM 9524 N N . ARG A 1 64 ? -0.035 0.951 7.941 1.00 23.22 64 ARG A N 7
ATOM 9525 C CA . ARG A 1 64 ? -0.206 -0.460 7.578 1.00 72.15 64 ARG A CA 7
ATOM 9526 C C . ARG A 1 64 ? 0.478 -0.782 6.238 1.00 51.45 64 ARG A C 7
ATOM 9527 O O . ARG A 1 64 ? 1.254 -1.733 6.138 1.00 74.03 64 ARG A O 7
ATOM 9548 N N . VAL A 1 65 ? 0.198 0.031 5.218 1.00 22.10 65 VAL A N 7
ATOM 9549 C CA . VAL A 1 65 ? 0.760 -0.169 3.873 1.00 31.44 65 VAL A CA 7
ATOM 9550 C C . VAL A 1 65 ? 2.301 -0.104 3.880 1.00 75.24 65 VAL A C 7
ATOM 9551 O O . VAL A 1 65 ? 2.974 -0.971 3.315 1.00 51.23 65 VAL A O 7
ATOM 9564 N N . GLU A 1 66 ? 2.851 0.921 4.529 1.00 3.40 66 GLU A N 7
ATOM 9565 C CA . GLU A 1 66 ? 4.306 1.096 4.622 1.00 24.44 66 GLU A CA 7
ATOM 9566 C C . GLU A 1 66 ? 4.965 -0.066 5.384 1.00 32.31 66 GLU A C 7
ATOM 9567 O O . GLU A 1 66 ? 6.051 -0.523 5.018 1.00 3.25 66 GLU A O 7
ATOM 9579 N N . ASN A 1 67 ? 4.303 -0.545 6.438 1.00 74.40 67 ASN A N 7
ATOM 9580 C CA . ASN A 1 67 ? 4.791 -1.708 7.192 1.00 43.02 67 ASN A CA 7
ATOM 9581 C C . ASN A 1 67 ? 4.917 -2.946 6.281 1.00 75.24 67 ASN A C 7
ATOM 9582 O O . ASN A 1 67 ? 5.907 -3.681 6.339 1.00 40.24 67 ASN A O 7
ATOM 9593 N N . ILE A 1 68 ? 3.910 -3.163 5.435 1.00 54.04 68 ILE A N 7
ATOM 9594 C CA . ILE A 1 68 ? 3.934 -4.259 4.454 1.00 50.12 68 ILE A CA 7
ATOM 9595 C C . ILE A 1 68 ? 5.150 -4.133 3.518 1.00 73.31 68 ILE A C 7
ATOM 9596 O O . ILE A 1 68 ? 5.792 -5.128 3.165 1.00 13.21 68 ILE A O 7
ATOM 9612 N N . TYR A 1 69 ? 5.462 -2.898 3.123 1.00 22.41 69 TYR A N 7
ATOM 9613 C CA . TYR A 1 69 ? 6.619 -2.626 2.266 1.00 22.12 69 TYR A CA 7
ATOM 9614 C C . TYR A 1 69 ? 7.931 -2.967 2.985 1.00 75.03 69 TYR A C 7
ATOM 9615 O O . TYR A 1 69 ? 8.806 -3.627 2.422 1.00 32.52 69 TYR A O 7
ATOM 9633 N N . LEU A 1 70 ? 8.062 -2.513 4.232 1.00 73.05 70 LEU A N 7
ATOM 9634 C CA . LEU A 1 70 ? 9.235 -2.828 5.056 1.00 61.11 70 LEU A CA 7
ATOM 9635 C C . LEU A 1 70 ? 9.402 -4.348 5.211 1.00 12.25 70 LEU A C 7
ATOM 9636 O O . LEU A 1 70 ? 10.511 -4.881 5.100 1.00 11.23 70 LEU A O 7
ATOM 9652 N N . LYS A 1 71 ? 8.287 -5.040 5.455 1.00 3.22 71 LYS A N 7
ATOM 9653 C CA . LYS A 1 71 ? 8.288 -6.502 5.545 1.00 23.01 71 LYS A CA 7
ATOM 9654 C C . LYS A 1 71 ? 8.764 -7.130 4.222 1.00 43.44 71 LYS A C 7
ATOM 9655 O O . LYS A 1 71 ? 9.551 -8.073 4.219 1.00 1.04 71 LYS A O 7
ATOM 9674 N N . LEU A 1 72 ? 8.294 -6.579 3.104 1.00 33.35 72 LEU A N 7
ATOM 9675 C CA . LEU A 1 72 ? 8.682 -7.057 1.769 1.00 74.25 72 LEU A CA 7
ATOM 9676 C C . LEU A 1 72 ? 10.198 -6.930 1.528 1.00 10.52 72 LEU A C 7
ATOM 9677 O O . LEU A 1 72 ? 10.824 -7.824 0.960 1.00 21.22 72 LEU A O 7
ATOM 9693 N N . GLN A 1 73 ? 10.784 -5.820 1.971 1.00 11.42 73 GLN A N 7
ATOM 9694 C CA . GLN A 1 73 ? 12.212 -5.558 1.743 1.00 21.24 73 GLN A CA 7
ATOM 9695 C C . GLN A 1 73 ? 13.107 -6.518 2.542 1.00 15.24 73 GLN A C 7
ATOM 9696 O O . GLN A 1 73 ? 14.103 -7.024 2.024 1.00 14.11 73 GLN A O 7
ATOM 9710 N N . ARG A 1 74 ? 12.748 -6.765 3.801 1.00 1.23 74 ARG A N 7
ATOM 9711 C CA . ARG A 1 74 ? 13.475 -7.738 4.631 1.00 14.14 74 ARG A CA 7
ATOM 9712 C C . ARG A 1 74 ? 13.171 -9.179 4.188 1.00 13.13 74 ARG A C 7
ATOM 9713 O O . ARG A 1 74 ? 13.970 -10.088 4.404 1.00 44.50 74 ARG A O 7
ATOM 9734 N N . HIS A 1 75 ? 12.006 -9.373 3.573 1.00 71.41 75 HIS A N 7
ATOM 9735 C CA . HIS A 1 75 ? 11.584 -10.689 3.073 1.00 25.04 75 HIS A CA 7
ATOM 9736 C C . HIS A 1 75 ? 12.139 -10.970 1.663 1.00 72.14 75 HIS A C 7
ATOM 9737 O O . HIS A 1 75 ? 12.096 -12.106 1.186 1.00 41.02 75 HIS A O 7
ATOM 9752 N N . LYS A 1 76 ? 12.655 -9.928 1.010 1.00 34.14 76 LYS A N 7
ATOM 9753 C CA . LYS A 1 76 ? 13.161 -10.019 -0.369 1.00 20.30 76 LYS A CA 7
ATOM 9754 C C . LYS A 1 76 ? 14.141 -11.194 -0.545 1.00 22.23 76 LYS A C 7
ATOM 9755 O O . LYS A 1 76 ? 15.187 -11.244 0.101 1.00 24.33 76 LYS A O 7
ATOM 9774 N N . GLU A 1 77 ? 13.795 -12.129 -1.430 1.00 72.33 77 GLU A N 7
ATOM 9775 C CA . GLU A 1 77 ? 14.610 -13.333 -1.655 1.00 60.31 77 GLU A CA 7
ATOM 9776 C C . GLU A 1 77 ? 15.994 -12.992 -2.238 1.00 61.31 77 GLU A C 7
ATOM 9777 O O . GLU A 1 77 ? 17.028 -13.324 -1.656 1.00 24.25 77 GLU A O 7
ATOM 9789 N N . ARG A 1 78 ? 16.001 -12.339 -3.396 1.00 0.02 78 ARG A N 7
ATOM 9790 C CA . ARG A 1 78 ? 17.245 -12.032 -4.112 1.00 40.04 78 ARG A CA 7
ATOM 9791 C C . ARG A 1 78 ? 17.659 -10.564 -3.934 1.00 24.22 78 ARG A C 7
ATOM 9792 O O . ARG A 1 78 ? 16.837 -9.653 -4.047 1.00 33.43 78 ARG A O 7
ATOM 9813 N N . ASN A 1 79 ? 18.940 -10.344 -3.656 1.00 25.11 79 ASN A N 7
ATOM 9814 C CA . ASN A 1 79 ? 19.477 -8.991 -3.491 1.00 32.00 79 ASN A CA 7
ATOM 9815 C C . ASN A 1 79 ? 19.673 -8.289 -4.845 1.00 35.42 79 ASN A C 7
ATOM 9816 O O . ASN A 1 79 ? 20.022 -8.922 -5.846 1.00 50.52 79 ASN A O 7
ATOM 9827 N N . GLN A 1 80 ? 19.450 -6.979 -4.870 1.00 22.13 80 GLN A N 7
ATOM 9828 C CA . GLN A 1 80 ? 19.607 -6.191 -6.096 1.00 2.44 80 GLN A CA 7
ATOM 9829 C C . GLN A 1 80 ? 19.744 -4.695 -5.773 1.00 53.20 80 GLN A C 7
ATOM 9830 O O . GLN A 1 80 ? 19.320 -4.242 -4.706 1.00 52.04 80 GLN A O 7
ATOM 9844 N N . LEU A 1 81 ? 20.351 -3.930 -6.680 1.00 21.01 81 LEU A N 7
ATOM 9845 C CA . LEU A 1 81 ? 20.484 -2.475 -6.494 1.00 74.22 81 LEU A CA 7
ATOM 9846 C C . LEU A 1 81 ? 19.538 -1.710 -7.439 1.00 62.30 81 LEU A C 7
ATOM 9847 O O . LEU A 1 81 ? 19.361 -2.084 -8.601 1.00 52.44 81 LEU A O 7
ATOM 9863 N N . GLU A 1 82 ? 18.942 -0.633 -6.926 1.00 60.52 82 GLU A N 7
ATOM 9864 C CA . GLU A 1 82 ? 17.923 0.138 -7.666 1.00 74.21 82 GLU A CA 7
ATOM 9865 C C . GLU A 1 82 ? 18.545 1.205 -8.598 1.00 73.31 82 GLU A C 7
ATOM 9866 O O . GLU A 1 82 ? 19.034 2.239 -8.101 1.00 38.57 82 GLU A O 7
ATOM 9878 N N . MET A 1 1 ? 24.613 -18.023 2.413 1.00 20.10 1 MET A N 8
ATOM 9879 C CA . MET A 1 1 ? 23.216 -17.544 2.579 1.00 42.22 1 MET A CA 8
ATOM 9880 C C . MET A 1 1 ? 23.186 -16.198 3.312 1.00 73.14 1 MET A C 8
ATOM 9881 O O . MET A 1 1 ? 23.881 -16.006 4.307 1.00 45.13 1 MET A O 8
ATOM 9897 N N . ALA A 1 2 ? 22.379 -15.269 2.812 1.00 33.42 2 ALA A N 8
ATOM 9898 C CA . ALA A 1 2 ? 22.399 -13.888 3.296 1.00 24.34 2 ALA A CA 8
ATOM 9899 C C . ALA A 1 2 ? 21.660 -13.707 4.630 1.00 34.34 2 ALA A C 8
ATOM 9900 O O . ALA A 1 2 ? 20.428 -13.681 4.676 1.00 20.54 2 ALA A O 8
ATOM 9907 N N . LEU A 1 3 ? 22.419 -13.599 5.719 1.00 42.43 3 LEU A N 8
ATOM 9908 C CA . LEU A 1 3 ? 21.865 -13.180 7.010 1.00 34.44 3 LEU A CA 8
ATOM 9909 C C . LEU A 1 3 ? 21.990 -11.657 7.158 1.00 15.53 3 LEU A C 8
ATOM 9910 O O . LEU A 1 3 ? 23.051 -11.141 7.516 1.00 31.33 3 LEU A O 8
ATOM 9926 N N . ILE A 1 4 ? 20.907 -10.942 6.864 1.00 45.41 4 ILE A N 8
ATOM 9927 C CA . ILE A 1 4 ? 20.914 -9.476 6.878 1.00 23.24 4 ILE A CA 8
ATOM 9928 C C . ILE A 1 4 ? 21.237 -8.916 8.276 1.00 34.20 4 ILE A C 8
ATOM 9929 O O . ILE A 1 4 ? 20.349 -8.722 9.107 1.00 43.33 4 ILE A O 8
ATOM 9945 N N . MET A 1 5 ? 22.526 -8.692 8.536 1.00 64.54 5 MET A N 8
ATOM 9946 C CA . MET A 1 5 ? 22.980 -8.105 9.806 1.00 41.01 5 MET A CA 8
ATOM 9947 C C . MET A 1 5 ? 22.788 -6.580 9.829 1.00 14.32 5 MET A C 8
ATOM 9948 O O . MET A 1 5 ? 22.518 -5.992 10.879 1.00 11.34 5 MET A O 8
ATOM 9962 N N . THR A 1 6 ? 22.932 -5.946 8.670 1.00 62.42 6 THR A N 8
ATOM 9963 C CA . THR A 1 6 ? 22.826 -4.487 8.561 1.00 64.24 6 THR A CA 8
ATOM 9964 C C . THR A 1 6 ? 21.391 -4.006 8.804 1.00 50.53 6 THR A C 8
ATOM 9965 O O . THR A 1 6 ? 20.470 -4.380 8.080 1.00 54.11 6 THR A O 8
ATOM 9976 N N . GLN A 1 7 ? 21.209 -3.175 9.829 1.00 54.54 7 GLN A N 8
ATOM 9977 C CA . GLN A 1 7 ? 19.898 -2.589 10.131 1.00 30.53 7 GLN A CA 8
ATOM 9978 C C . GLN A 1 7 ? 19.453 -1.622 9.016 1.00 53.13 7 GLN A C 8
ATOM 9979 O O . GLN A 1 7 ? 20.224 -0.766 8.579 1.00 11.35 7 GLN A O 8
ATOM 9993 N N . GLN A 1 8 ? 18.210 -1.760 8.554 1.00 65.24 8 GLN A N 8
ATOM 9994 C CA . GLN A 1 8 ? 17.704 -0.919 7.463 1.00 52.13 8 GLN A CA 8
ATOM 9995 C C . GLN A 1 8 ? 17.469 0.535 7.921 1.00 32.12 8 GLN A C 8
ATOM 9996 O O . GLN A 1 8 ? 16.530 0.836 8.650 1.00 74.22 8 GLN A O 8
ATOM 10010 N N . ASN A 1 9 ? 18.372 1.430 7.515 1.00 73.43 9 ASN A N 8
ATOM 10011 C CA . ASN A 1 9 ? 18.227 2.863 7.798 1.00 71.41 9 ASN A CA 8
ATOM 10012 C C . ASN A 1 9 ? 17.178 3.501 6.874 1.00 12.30 9 ASN A C 8
ATOM 10013 O O . ASN A 1 9 ? 16.155 4.013 7.332 1.00 5.31 9 ASN A O 8
ATOM 10024 N N . ASN A 1 10 ? 17.447 3.476 5.568 1.00 72.03 10 ASN A N 8
ATOM 10025 C CA . ASN A 1 10 ? 16.518 4.016 4.566 1.00 51.41 10 ASN A CA 8
ATOM 10026 C C . ASN A 1 10 ? 16.281 3.009 3.426 1.00 44.42 10 ASN A C 8
ATOM 10027 O O . ASN A 1 10 ? 16.966 3.044 2.399 1.00 41.13 10 ASN A O 8
ATOM 10038 N N . PRO A 1 11 ? 15.320 2.078 3.598 1.00 53.21 11 PRO A N 8
ATOM 10039 C CA . PRO A 1 11 ? 14.978 1.093 2.555 1.00 73.31 11 PRO A CA 8
ATOM 10040 C C . PRO A 1 11 ? 14.262 1.738 1.354 1.00 15.33 11 PRO A C 8
ATOM 10041 O O . PRO A 1 11 ? 14.662 1.555 0.206 1.00 41.44 11 PRO A O 8
ATOM 10052 N N . LEU A 1 12 ? 13.211 2.507 1.634 1.00 22.01 12 LEU A N 8
ATOM 10053 C CA . LEU A 1 12 ? 12.439 3.200 0.592 1.00 12.22 12 LEU A CA 8
ATOM 10054 C C . LEU A 1 12 ? 13.056 4.576 0.254 1.00 21.13 12 LEU A C 8
ATOM 10055 O O . LEU A 1 12 ? 12.350 5.568 0.061 1.00 55.14 12 LEU A O 8
ATOM 10071 N N . HIS A 1 13 ? 14.384 4.615 0.146 1.00 13.23 13 HIS A N 8
ATOM 10072 C CA . HIS A 1 13 ? 15.116 5.857 -0.131 1.00 43.13 13 HIS A CA 8
ATOM 10073 C C . HIS A 1 13 ? 14.722 6.449 -1.498 1.00 53.00 13 HIS A C 8
ATOM 10074 O O . HIS A 1 13 ? 15.090 5.913 -2.549 1.00 2.42 13 HIS A O 8
ATOM 10089 N N . GLY A 1 14 ? 13.974 7.553 -1.472 1.00 63.22 14 GLY A N 8
ATOM 10090 C CA . GLY A 1 14 ? 13.501 8.181 -2.707 1.00 74.51 14 GLY A CA 8
ATOM 10091 C C . GLY A 1 14 ? 12.142 7.653 -3.168 1.00 13.05 14 GLY A C 8
ATOM 10092 O O . GLY A 1 14 ? 11.558 8.162 -4.130 1.00 61.55 14 GLY A O 8
ATOM 10096 N N . ILE A 1 15 ? 11.631 6.639 -2.470 1.00 15.34 15 ILE A N 8
ATOM 10097 C CA . ILE A 1 15 ? 10.361 5.995 -2.826 1.00 41.54 15 ILE A CA 8
ATOM 10098 C C . ILE A 1 15 ? 9.195 6.553 -1.996 1.00 24.12 15 ILE A C 8
ATOM 10099 O O . ILE A 1 15 ? 9.106 6.317 -0.791 1.00 51.41 15 ILE A O 8
ATOM 10115 N N . THR A 1 16 ? 8.306 7.301 -2.645 1.00 42.22 16 THR A N 8
ATOM 10116 C CA . THR A 1 16 ? 7.134 7.873 -1.966 1.00 51.15 16 THR A CA 8
ATOM 10117 C C . THR A 1 16 ? 5.954 6.892 -1.965 1.00 14.44 16 THR A C 8
ATOM 10118 O O . THR A 1 16 ? 5.999 5.865 -2.646 1.00 3.31 16 THR A O 8
ATOM 10129 N N . LEU A 1 17 ? 4.896 7.220 -1.212 1.00 1.22 17 LEU A N 8
ATOM 10130 C CA . LEU A 1 17 ? 3.716 6.342 -1.079 1.00 34.04 17 LEU A CA 8
ATOM 10131 C C . LEU A 1 17 ? 3.174 5.876 -2.443 1.00 63.43 17 LEU A C 8
ATOM 10132 O O . LEU A 1 17 ? 2.783 4.719 -2.598 1.00 74.55 17 LEU A O 8
ATOM 10148 N N . GLN A 1 18 ? 3.150 6.777 -3.420 1.00 70.05 18 GLN A N 8
ATOM 10149 C CA . GLN A 1 18 ? 2.724 6.437 -4.785 1.00 10.15 18 GLN A CA 8
ATOM 10150 C C . GLN A 1 18 ? 3.512 5.234 -5.343 1.00 5.42 18 GLN A C 8
ATOM 10151 O O . GLN A 1 18 ? 2.931 4.203 -5.692 1.00 45.22 18 GLN A O 8
ATOM 10165 N N . LYS A 1 19 ? 4.834 5.376 -5.410 1.00 61.51 19 LYS A N 8
ATOM 10166 C CA . LYS A 1 19 ? 5.717 4.313 -5.911 1.00 72.43 19 LYS A CA 8
ATOM 10167 C C . LYS A 1 19 ? 5.624 3.058 -5.028 1.00 51.24 19 LYS A C 8
ATOM 10168 O O . LYS A 1 19 ? 5.538 1.931 -5.524 1.00 41.23 19 LYS A O 8
ATOM 10187 N N . LEU A 1 20 ? 5.632 3.279 -3.714 1.00 54.31 20 LEU A N 8
ATOM 10188 C CA . LEU A 1 20 ? 5.566 2.204 -2.718 1.00 32.53 20 LEU A CA 8
ATOM 10189 C C . LEU A 1 20 ? 4.312 1.329 -2.916 1.00 53.30 20 LEU A C 8
ATOM 10190 O O . LEU A 1 20 ? 4.410 0.110 -3.073 1.00 63.11 20 LEU A O 8
ATOM 10206 N N . LEU A 1 21 ? 3.138 1.961 -2.913 1.00 33.15 21 LEU A N 8
ATOM 10207 C CA . LEU A 1 21 ? 1.871 1.252 -3.133 1.00 24.15 21 LEU A CA 8
ATOM 10208 C C . LEU A 1 21 ? 1.873 0.516 -4.482 1.00 53.21 21 LEU A C 8
ATOM 10209 O O . LEU A 1 21 ? 1.413 -0.623 -4.582 1.00 32.45 21 LEU A O 8
ATOM 10225 N N . THR A 1 22 ? 2.411 1.168 -5.512 1.00 63.23 22 THR A N 8
ATOM 10226 C CA . THR A 1 22 ? 2.498 0.566 -6.852 1.00 4.40 22 THR A CA 8
ATOM 10227 C C . THR A 1 22 ? 3.239 -0.782 -6.816 1.00 42.41 22 THR A C 8
ATOM 10228 O O . THR A 1 22 ? 2.721 -1.794 -7.286 1.00 21.12 22 THR A O 8
ATOM 10239 N N . GLU A 1 23 ? 4.444 -0.792 -6.240 1.00 55.54 23 GLU A N 8
ATOM 10240 C CA . GLU A 1 23 ? 5.240 -2.024 -6.134 1.00 64.51 23 GLU A CA 8
ATOM 10241 C C . GLU A 1 23 ? 4.512 -3.106 -5.317 1.00 64.21 23 GLU A C 8
ATOM 10242 O O . GLU A 1 23 ? 4.609 -4.299 -5.620 1.00 2.34 23 GLU A O 8
ATOM 10254 N N . LEU A 1 24 ? 3.776 -2.690 -4.285 1.00 31.40 24 LEU A N 8
ATOM 10255 C CA . LEU A 1 24 ? 2.973 -3.630 -3.492 1.00 2.24 24 LEU A CA 8
ATOM 10256 C C . LEU A 1 24 ? 1.870 -4.271 -4.349 1.00 74.33 24 LEU A C 8
ATOM 10257 O O . LEU A 1 24 ? 1.593 -5.464 -4.236 1.00 21.42 24 LEU A O 8
ATOM 10273 N N . VAL A 1 25 ? 1.247 -3.473 -5.207 1.00 1.24 25 VAL A N 8
ATOM 10274 C CA . VAL A 1 25 ? 0.227 -3.978 -6.129 1.00 60.14 25 VAL A CA 8
ATOM 10275 C C . VAL A 1 25 ? 0.842 -4.910 -7.189 1.00 20.14 25 VAL A C 8
ATOM 10276 O O . VAL A 1 25 ? 0.265 -5.939 -7.541 1.00 13.11 25 VAL A O 8
ATOM 10289 N N . GLU A 1 26 ? 2.021 -4.546 -7.685 1.00 13.53 26 GLU A N 8
ATOM 10290 C CA . GLU A 1 26 ? 2.727 -5.348 -8.690 1.00 11.54 26 GLU A CA 8
ATOM 10291 C C . GLU A 1 26 ? 3.214 -6.694 -8.116 1.00 14.23 26 GLU A C 8
ATOM 10292 O O . GLU A 1 26 ? 3.272 -7.700 -8.829 1.00 41.31 26 GLU A O 8
ATOM 10304 N N . HIS A 1 27 ? 3.580 -6.699 -6.833 1.00 4.04 27 HIS A N 8
ATOM 10305 C CA . HIS A 1 27 ? 4.076 -7.912 -6.162 1.00 4.14 27 HIS A CA 8
ATOM 10306 C C . HIS A 1 27 ? 2.946 -8.667 -5.433 1.00 15.33 27 HIS A C 8
ATOM 10307 O O . HIS A 1 27 ? 2.643 -9.814 -5.757 1.00 74.15 27 HIS A O 8
ATOM 10322 N N . TYR A 1 28 ? 2.341 -8.018 -4.438 1.00 64.31 28 TYR A N 8
ATOM 10323 C CA . TYR A 1 28 ? 1.274 -8.638 -3.636 1.00 60.33 28 TYR A CA 8
ATOM 10324 C C . TYR A 1 28 ? -0.063 -8.662 -4.399 1.00 1.43 28 TYR A C 8
ATOM 10325 O O . TYR A 1 28 ? -0.715 -9.705 -4.505 1.00 22.00 28 TYR A O 8
ATOM 10343 N N . GLY A 1 29 ? -0.462 -7.507 -4.924 1.00 13.31 29 GLY A N 8
ATOM 10344 C CA . GLY A 1 29 ? -1.755 -7.383 -5.599 1.00 24.43 29 GLY A CA 8
ATOM 10345 C C . GLY A 1 29 ? -2.835 -6.799 -4.694 1.00 24.42 29 GLY A C 8
ATOM 10346 O O . GLY A 1 29 ? -2.741 -6.894 -3.468 1.00 60.34 29 GLY A O 8
ATOM 10350 N N . TRP A 1 30 ? -3.869 -6.205 -5.292 1.00 64.24 30 TRP A N 8
ATOM 10351 C CA . TRP A 1 30 ? -4.934 -5.545 -4.522 1.00 34.50 30 TRP A CA 8
ATOM 10352 C C . TRP A 1 30 ? -5.609 -6.492 -3.513 1.00 73.52 30 TRP A C 8
ATOM 10353 O O . TRP A 1 30 ? -5.843 -6.110 -2.366 1.00 22.51 30 TRP A O 8
ATOM 10374 N N . GLU A 1 31 ? -5.917 -7.719 -3.939 1.00 63.14 31 GLU A N 8
ATOM 10375 C CA . GLU A 1 31 ? -6.610 -8.688 -3.073 1.00 60.04 31 GLU A CA 8
ATOM 10376 C C . GLU A 1 31 ? -5.794 -9.021 -1.818 1.00 51.43 31 GLU A C 8
ATOM 10377 O O . GLU A 1 31 ? -6.324 -9.041 -0.708 1.00 64.22 31 GLU A O 8
ATOM 10389 N N . GLU A 1 32 ? -4.502 -9.280 -1.998 1.00 25.14 32 GLU A N 8
ATOM 10390 C CA . GLU A 1 32 ? -3.630 -9.631 -0.874 1.00 74.13 32 GLU A CA 8
ATOM 10391 C C . GLU A 1 32 ? -3.458 -8.438 0.082 1.00 13.03 32 GLU A C 8
ATOM 10392 O O . GLU A 1 32 ? -3.575 -8.587 1.300 1.00 20.41 32 GLU A O 8
ATOM 10404 N N . LEU A 1 33 ? -3.215 -7.247 -0.472 1.00 53.22 33 LEU A N 8
ATOM 10405 C CA . LEU A 1 33 ? -3.179 -6.013 0.331 1.00 33.32 33 LEU A CA 8
ATOM 10406 C C . LEU A 1 33 ? -4.500 -5.838 1.098 1.00 64.25 33 LEU A C 8
ATOM 10407 O O . LEU A 1 33 ? -4.518 -5.454 2.271 1.00 23.04 33 LEU A O 8
ATOM 10423 N N . SER A 1 34 ? -5.597 -6.147 0.411 1.00 74.02 34 SER A N 8
ATOM 10424 C CA . SER A 1 34 ? -6.950 -6.118 0.992 1.00 61.23 34 SER A CA 8
ATOM 10425 C C . SER A 1 34 ? -7.137 -7.209 2.049 1.00 65.13 34 SER A C 8
ATOM 10426 O O . SER A 1 34 ? -7.939 -7.061 2.973 1.00 64.22 34 SER A O 8
ATOM 10434 N N . TYR A 1 35 ? -6.395 -8.308 1.913 1.00 22.51 35 TYR A N 8
ATOM 10435 C CA . TYR A 1 35 ? -6.524 -9.447 2.827 1.00 51.44 35 TYR A CA 8
ATOM 10436 C C . TYR A 1 35 ? -5.976 -9.114 4.225 1.00 3.55 35 TYR A C 8
ATOM 10437 O O . TYR A 1 35 ? -6.582 -9.470 5.237 1.00 55.11 35 TYR A O 8
ATOM 10455 N N . MET A 1 36 ? -4.825 -8.441 4.281 1.00 62.42 36 MET A N 8
ATOM 10456 C CA . MET A 1 36 ? -4.259 -8.006 5.567 1.00 54.51 36 MET A CA 8
ATOM 10457 C C . MET A 1 36 ? -4.933 -6.722 6.084 1.00 74.30 36 MET A C 8
ATOM 10458 O O . MET A 1 36 ? -5.426 -6.683 7.213 1.00 1.35 36 MET A O 8
ATOM 10472 N N . VAL A 1 37 ? -4.949 -5.675 5.260 1.00 11.41 37 VAL A N 8
ATOM 10473 C CA . VAL A 1 37 ? -5.521 -4.384 5.664 1.00 1.20 37 VAL A CA 8
ATOM 10474 C C . VAL A 1 37 ? -7.028 -4.323 5.357 1.00 44.41 37 VAL A C 8
ATOM 10475 O O . VAL A 1 37 ? -7.434 -4.061 4.223 1.00 63.24 37 VAL A O 8
ATOM 10488 N N . ASN A 1 38 ? -7.859 -4.579 6.371 1.00 4.20 38 ASN A N 8
ATOM 10489 C CA . ASN A 1 38 ? -9.318 -4.592 6.192 1.00 24.13 38 ASN A CA 8
ATOM 10490 C C . ASN A 1 38 ? -9.892 -3.175 6.009 1.00 11.31 38 ASN A C 8
ATOM 10491 O O . ASN A 1 38 ? -10.350 -2.540 6.963 1.00 71.11 38 ASN A O 8
ATOM 10502 N N . ILE A 1 39 ? -9.817 -2.677 4.776 1.00 34.45 39 ILE A N 8
ATOM 10503 C CA . ILE A 1 39 ? -10.446 -1.408 4.386 1.00 23.34 39 ILE A CA 8
ATOM 10504 C C . ILE A 1 39 ? -11.051 -1.522 2.978 1.00 63.12 39 ILE A C 8
ATOM 10505 O O . ILE A 1 39 ? -10.556 -2.280 2.139 1.00 61.52 39 ILE A O 8
ATOM 10521 N N . ASN A 1 40 ? -12.109 -0.760 2.715 1.00 33.41 40 ASN A N 8
ATOM 10522 C CA . ASN A 1 40 ? -12.809 -0.830 1.425 1.00 5.10 40 ASN A CA 8
ATOM 10523 C C . ASN A 1 40 ? -11.935 -0.287 0.276 1.00 50.42 40 ASN A C 8
ATOM 10524 O O . ASN A 1 40 ? -12.180 -0.579 -0.893 1.00 20.32 40 ASN A O 8
ATOM 10535 N N . CYS A 1 41 ? -10.906 0.483 0.629 1.00 74.00 41 CYS A N 8
ATOM 10536 C CA . CYS A 1 41 ? -10.006 1.109 -0.358 1.00 14.11 41 CYS A CA 8
ATOM 10537 C C . CYS A 1 41 ? -9.415 0.095 -1.358 1.00 40.44 41 CYS A C 8
ATOM 10538 O O . CYS A 1 41 ? -9.328 0.369 -2.554 1.00 11.21 41 CYS A O 8
ATOM 10546 N N . PHE A 1 42 ? -9.012 -1.078 -0.870 1.00 23.12 42 PHE A N 8
ATOM 10547 C CA . PHE A 1 42 ? -8.411 -2.109 -1.739 1.00 43.32 42 PHE A CA 8
ATOM 10548 C C . PHE A 1 42 ? -9.466 -3.098 -2.266 1.00 63.03 42 PHE A C 8
ATOM 10549 O O . PHE A 1 42 ? -9.131 -4.121 -2.870 1.00 23.42 42 PHE A O 8
ATOM 10566 N N . LYS A 1 43 ? -10.740 -2.781 -2.047 1.00 63.24 43 LYS A N 8
ATOM 10567 C CA . LYS A 1 43 ? -11.847 -3.661 -2.450 1.00 24.12 43 LYS A CA 8
ATOM 10568 C C . LYS A 1 43 ? -12.731 -2.991 -3.517 1.00 51.53 43 LYS A C 8
ATOM 10569 O O . LYS A 1 43 ? -12.919 -3.520 -4.617 1.00 1.44 43 LYS A O 8
ATOM 10588 N N . LYS A 1 44 ? -13.271 -1.822 -3.175 1.00 25.32 44 LYS A N 8
ATOM 10589 C CA . LYS A 1 44 ? -14.191 -1.085 -4.047 1.00 53.41 44 LYS A CA 8
ATOM 10590 C C . LYS A 1 44 ? -13.417 -0.092 -4.937 1.00 61.15 44 LYS A C 8
ATOM 10591 O O . LYS A 1 44 ? -12.851 0.884 -4.445 1.00 42.15 44 LYS A O 8
ATOM 10610 N N . ASP A 1 45 ? -13.408 -0.360 -6.246 1.00 0.53 45 ASP A N 8
ATOM 10611 C CA . ASP A 1 45 ? -12.660 0.447 -7.226 1.00 72.24 45 ASP A CA 8
ATOM 10612 C C . ASP A 1 45 ? -11.141 0.431 -6.954 1.00 22.44 45 ASP A C 8
ATOM 10613 O O . ASP A 1 45 ? -10.566 1.415 -6.478 1.00 34.42 45 ASP A O 8
ATOM 10622 N N . PRO A 1 46 ? -10.468 -0.704 -7.247 1.00 61.23 46 PRO A N 8
ATOM 10623 C CA . PRO A 1 46 ? -9.013 -0.835 -7.070 1.00 32.14 46 PRO A CA 8
ATOM 10624 C C . PRO A 1 46 ? -8.221 0.076 -8.028 1.00 70.44 46 PRO A C 8
ATOM 10625 O O . PRO A 1 46 ? -8.055 -0.235 -9.211 1.00 24.32 46 PRO A O 8
ATOM 10636 N N . SER A 1 47 ? -7.761 1.220 -7.522 1.00 2.02 47 SER A N 8
ATOM 10637 C CA . SER A 1 47 ? -6.974 2.173 -8.323 1.00 33.33 47 SER A CA 8
ATOM 10638 C C . SER A 1 47 ? -5.937 2.895 -7.460 1.00 12.13 47 SER A C 8
ATOM 10639 O O . SER A 1 47 ? -6.224 3.262 -6.322 1.00 71.32 47 SER A O 8
ATOM 10647 N N . ILE A 1 48 ? -4.741 3.110 -8.010 1.00 42.40 48 ILE A N 8
ATOM 10648 C CA . ILE A 1 48 ? -3.660 3.785 -7.280 1.00 65.15 48 ILE A CA 8
ATOM 10649 C C . ILE A 1 48 ? -4.078 5.198 -6.837 1.00 63.24 48 ILE A C 8
ATOM 10650 O O . ILE A 1 48 ? -4.071 5.516 -5.647 1.00 23.13 48 ILE A O 8
ATOM 10666 N N . LYS A 1 49 ? -4.464 6.029 -7.802 1.00 65.12 49 LYS A N 8
ATOM 10667 C CA . LYS A 1 49 ? -4.831 7.428 -7.537 1.00 11.32 49 LYS A CA 8
ATOM 10668 C C . LYS A 1 49 ? -6.006 7.540 -6.540 1.00 44.33 49 LYS A C 8
ATOM 10669 O O . LYS A 1 49 ? -5.986 8.374 -5.627 1.00 4.22 49 LYS A O 8
ATOM 10688 N N . SER A 1 50 ? -7.026 6.699 -6.720 1.00 11.41 50 SER A N 8
ATOM 10689 C CA . SER A 1 50 ? -8.188 6.683 -5.818 1.00 4.14 50 SER A CA 8
ATOM 10690 C C . SER A 1 50 ? -7.795 6.213 -4.408 1.00 33.33 50 SER A C 8
ATOM 10691 O O . SER A 1 50 ? -8.200 6.808 -3.405 1.00 40.31 50 SER A O 8
ATOM 10699 N N . SER A 1 51 ? -6.996 5.147 -4.343 1.00 54.20 51 SER A N 8
ATOM 10700 C CA . SER A 1 51 ? -6.514 4.610 -3.064 1.00 0.53 51 SER A CA 8
ATOM 10701 C C . SER A 1 51 ? -5.736 5.671 -2.280 1.00 53.24 51 SER A C 8
ATOM 10702 O O . SER A 1 51 ? -6.000 5.900 -1.096 1.00 43.43 51 SER A O 8
ATOM 10710 N N . LEU A 1 52 ? -4.790 6.334 -2.955 1.00 25.14 52 LEU A N 8
ATOM 10711 C CA . LEU A 1 52 ? -3.996 7.405 -2.337 1.00 4.02 52 LEU A CA 8
ATOM 10712 C C . LEU A 1 52 ? -4.896 8.472 -1.690 1.00 42.54 52 LEU A C 8
ATOM 10713 O O . LEU A 1 52 ? -4.644 8.913 -0.567 1.00 10.41 52 LEU A O 8
ATOM 10729 N N . LYS A 1 53 ? -5.946 8.880 -2.407 1.00 34.21 53 LYS A N 8
ATOM 10730 C CA . LYS A 1 53 ? -6.908 9.864 -1.887 1.00 3.43 53 LYS A CA 8
ATOM 10731 C C . LYS A 1 53 ? -7.468 9.439 -0.517 1.00 13.24 53 LYS A C 8
ATOM 10732 O O . LYS A 1 53 ? -7.535 10.241 0.416 1.00 71.41 53 LYS A O 8
ATOM 10751 N N . PHE A 1 54 ? -7.847 8.167 -0.400 1.00 2.33 54 PHE A N 8
ATOM 10752 C CA . PHE A 1 54 ? -8.363 7.631 0.865 1.00 45.02 54 PHE A CA 8
ATOM 10753 C C . PHE A 1 54 ? -7.256 7.532 1.929 1.00 61.14 54 PHE A C 8
ATOM 10754 O O . PHE A 1 54 ? -7.495 7.779 3.113 1.00 55.44 54 PHE A O 8
ATOM 10771 N N . LEU A 1 55 ? -6.045 7.170 1.502 1.00 71.20 55 LEU A N 8
ATOM 10772 C CA . LEU A 1 55 ? -4.897 7.065 2.416 1.00 33.14 55 LEU A CA 8
ATOM 10773 C C . LEU A 1 55 ? -4.497 8.442 2.977 1.00 14.40 55 LEU A C 8
ATOM 10774 O O . LEU A 1 55 ? -3.996 8.549 4.097 1.00 32.52 55 LEU A O 8
ATOM 10790 N N . ARG A 1 56 ? -4.728 9.492 2.192 1.00 73.04 56 ARG A N 8
ATOM 10791 C CA . ARG A 1 56 ? -4.405 10.866 2.606 1.00 40.42 56 ARG A CA 8
ATOM 10792 C C . ARG A 1 56 ? -5.266 11.329 3.793 1.00 21.52 56 ARG A C 8
ATOM 10793 O O . ARG A 1 56 ? -4.812 12.108 4.634 1.00 45.45 56 ARG A O 8
ATOM 10814 N N . LYS A 1 57 ? -6.511 10.862 3.855 1.00 74.13 57 LYS A N 8
ATOM 10815 C CA . LYS A 1 57 ? -7.392 11.174 4.990 1.00 11.43 57 LYS A CA 8
ATOM 10816 C C . LYS A 1 57 ? -7.326 10.084 6.074 1.00 55.23 57 LYS A C 8
ATOM 10817 O O . LYS A 1 57 ? -7.605 10.338 7.247 1.00 23.14 57 LYS A O 8
ATOM 10836 N N . THR A 1 58 ? -6.959 8.869 5.677 1.00 10.01 58 THR A N 8
ATOM 10837 C CA . THR A 1 58 ? -6.860 7.741 6.611 1.00 32.22 58 THR A CA 8
ATOM 10838 C C . THR A 1 58 ? -5.394 7.388 6.883 1.00 42.44 58 THR A C 8
ATOM 10839 O O . THR A 1 58 ? -4.796 6.574 6.175 1.00 20.11 58 THR A O 8
ATOM 10850 N N . ASP A 1 59 ? -4.817 8.016 7.907 1.00 75.05 59 ASP A N 8
ATOM 10851 C CA . ASP A 1 59 ? -3.382 7.887 8.202 1.00 73.51 59 ASP A CA 8
ATOM 10852 C C . ASP A 1 59 ? -2.972 6.441 8.524 1.00 64.52 59 ASP A C 8
ATOM 10853 O O . ASP A 1 59 ? -2.063 5.892 7.898 1.00 25.33 59 ASP A O 8
ATOM 10862 N N . TRP A 1 60 ? -3.647 5.826 9.499 1.00 71.31 60 TRP A N 8
ATOM 10863 C CA . TRP A 1 60 ? -3.313 4.459 9.925 1.00 72.50 60 TRP A CA 8
ATOM 10864 C C . TRP A 1 60 ? -3.297 3.481 8.738 1.00 73.54 60 TRP A C 8
ATOM 10865 O O . TRP A 1 60 ? -2.499 2.542 8.705 1.00 35.44 60 TRP A O 8
ATOM 10886 N N . ALA A 1 61 ? -4.172 3.716 7.756 1.00 51.23 61 ALA A N 8
ATOM 10887 C CA . ALA A 1 61 ? -4.224 2.883 6.554 1.00 50.33 61 ALA A CA 8
ATOM 10888 C C . ALA A 1 61 ? -2.882 2.902 5.809 1.00 3.12 61 ALA A C 8
ATOM 10889 O O . ALA A 1 61 ? -2.349 1.852 5.446 1.00 31.14 61 ALA A O 8
ATOM 10896 N N . ARG A 1 62 ? -2.326 4.100 5.598 1.00 11.12 62 ARG A N 8
ATOM 10897 C CA . ARG A 1 62 ? -1.009 4.225 4.961 1.00 31.33 62 ARG A CA 8
ATOM 10898 C C . ARG A 1 62 ? 0.064 3.510 5.788 1.00 61.24 62 ARG A C 8
ATOM 10899 O O . ARG A 1 62 ? 0.867 2.753 5.255 1.00 73.13 62 ARG A O 8
ATOM 10920 N N . GLU A 1 63 ? 0.068 3.761 7.097 1.00 54.02 63 GLU A N 8
ATOM 10921 C CA . GLU A 1 63 ? 1.057 3.160 8.004 1.00 1.14 63 GLU A CA 8
ATOM 10922 C C . GLU A 1 63 ? 1.083 1.625 7.876 1.00 64.41 63 GLU A C 8
ATOM 10923 O O . GLU A 1 63 ? 2.109 0.987 8.110 1.00 12.32 63 GLU A O 8
ATOM 10935 N N . ARG A 1 64 ? -0.054 1.036 7.511 1.00 32.40 64 ARG A N 8
ATOM 10936 C CA . ARG A 1 64 ? -0.115 -0.401 7.221 1.00 64.13 64 ARG A CA 8
ATOM 10937 C C . ARG A 1 64 ? 0.532 -0.711 5.858 1.00 51.42 64 ARG A C 8
ATOM 10938 O O . ARG A 1 64 ? 1.288 -1.672 5.724 1.00 2.51 64 ARG A O 8
ATOM 10959 N N . VAL A 1 65 ? 0.231 0.122 4.860 1.00 61.51 65 VAL A N 8
ATOM 10960 C CA . VAL A 1 65 ? 0.827 -0.003 3.521 1.00 50.54 65 VAL A CA 8
ATOM 10961 C C . VAL A 1 65 ? 2.366 0.084 3.592 1.00 42.12 65 VAL A C 8
ATOM 10962 O O . VAL A 1 65 ? 3.077 -0.773 3.056 1.00 60.23 65 VAL A O 8
ATOM 10975 N N . GLU A 1 66 ? 2.866 1.118 4.273 1.00 12.32 66 GLU A N 8
ATOM 10976 C CA . GLU A 1 66 ? 4.305 1.279 4.530 1.00 13.13 66 GLU A CA 8
ATOM 10977 C C . GLU A 1 66 ? 4.891 0.001 5.150 1.00 64.55 66 GLU A C 8
ATOM 10978 O O . GLU A 1 66 ? 5.904 -0.528 4.686 1.00 23.50 66 GLU A O 8
ATOM 10990 N N . ASN A 1 67 ? 4.225 -0.493 6.197 1.00 52.41 67 ASN A N 8
ATOM 10991 C CA . ASN A 1 67 ? 4.645 -1.712 6.905 1.00 45.52 67 ASN A CA 8
ATOM 10992 C C . ASN A 1 67 ? 4.777 -2.913 5.953 1.00 71.13 67 ASN A C 8
ATOM 10993 O O . ASN A 1 67 ? 5.737 -3.679 6.040 1.00 61.41 67 ASN A O 8
ATOM 11004 N N . ILE A 1 68 ? 3.813 -3.074 5.047 1.00 2.02 68 ILE A N 8
ATOM 11005 C CA . ILE A 1 68 ? 3.836 -4.182 4.081 1.00 1.32 68 ILE A CA 8
ATOM 11006 C C . ILE A 1 68 ? 5.085 -4.121 3.182 1.00 65.23 68 ILE A C 8
ATOM 11007 O O . ILE A 1 68 ? 5.676 -5.153 2.846 1.00 11.24 68 ILE A O 8
ATOM 11023 N N . TYR A 1 69 ? 5.486 -2.909 2.798 1.00 10.54 69 TYR A N 8
ATOM 11024 C CA . TYR A 1 69 ? 6.692 -2.723 1.986 1.00 11.42 69 TYR A CA 8
ATOM 11025 C C . TYR A 1 69 ? 7.960 -2.974 2.820 1.00 64.31 69 TYR A C 8
ATOM 11026 O O . TYR A 1 69 ? 8.899 -3.623 2.357 1.00 13.04 69 TYR A O 8
ATOM 11044 N N . LEU A 1 70 ? 7.977 -2.463 4.053 1.00 32.23 70 LEU A N 8
ATOM 11045 C CA . LEU A 1 70 ? 9.116 -2.663 4.964 1.00 12.30 70 LEU A CA 8
ATOM 11046 C C . LEU A 1 70 ? 9.322 -4.152 5.291 1.00 71.02 70 LEU A C 8
ATOM 11047 O O . LEU A 1 70 ? 10.455 -4.640 5.341 1.00 42.10 70 LEU A O 8
ATOM 11063 N N . LYS A 1 71 ? 8.220 -4.866 5.515 1.00 24.53 71 LYS A N 8
ATOM 11064 C CA . LYS A 1 71 ? 8.262 -6.313 5.760 1.00 1.01 71 LYS A CA 8
ATOM 11065 C C . LYS A 1 71 ? 8.932 -7.049 4.590 1.00 30.11 71 LYS A C 8
ATOM 11066 O O . LYS A 1 71 ? 9.656 -8.027 4.778 1.00 22.25 71 LYS A O 8
ATOM 11085 N N . LEU A 1 72 ? 8.693 -6.560 3.379 1.00 13.13 72 LEU A N 8
ATOM 11086 C CA . LEU A 1 72 ? 9.316 -7.127 2.183 1.00 33.30 72 LEU A CA 8
ATOM 11087 C C . LEU A 1 72 ? 10.832 -6.848 2.159 1.00 63.13 72 LEU A C 8
ATOM 11088 O O . LEU A 1 72 ? 11.632 -7.684 1.727 1.00 44.44 72 LEU A O 8
ATOM 11104 N N . GLN A 1 73 ? 11.229 -5.673 2.649 1.00 0.02 73 GLN A N 8
ATOM 11105 C CA . GLN A 1 73 ? 12.638 -5.268 2.615 1.00 1.41 73 GLN A CA 8
ATOM 11106 C C . GLN A 1 73 ? 13.488 -6.057 3.622 1.00 64.31 73 GLN A C 8
ATOM 11107 O O . GLN A 1 73 ? 14.652 -6.354 3.355 1.00 61.13 73 GLN A O 8
ATOM 11121 N N . ARG A 1 74 ? 12.914 -6.408 4.773 1.00 52.41 74 ARG A N 8
ATOM 11122 C CA . ARG A 1 74 ? 13.616 -7.281 5.722 1.00 33.24 74 ARG A CA 8
ATOM 11123 C C . ARG A 1 74 ? 13.671 -8.726 5.195 1.00 43.32 74 ARG A C 8
ATOM 11124 O O . ARG A 1 74 ? 14.426 -9.557 5.699 1.00 70.32 74 ARG A O 8
ATOM 11145 N N . HIS A 1 75 ? 12.846 -9.014 4.186 1.00 71.52 75 HIS A N 8
ATOM 11146 C CA . HIS A 1 75 ? 12.848 -10.319 3.516 1.00 34.42 75 HIS A CA 8
ATOM 11147 C C . HIS A 1 75 ? 13.863 -10.341 2.356 1.00 32.04 75 HIS A C 8
ATOM 11148 O O . HIS A 1 75 ? 14.250 -11.405 1.875 1.00 14.54 75 HIS A O 8
ATOM 11163 N N . LYS A 1 76 ? 14.266 -9.153 1.895 1.00 62.22 76 LYS A N 8
ATOM 11164 C CA . LYS A 1 76 ? 15.326 -9.024 0.884 1.00 55.31 76 LYS A CA 8
ATOM 11165 C C . LYS A 1 76 ? 16.646 -9.673 1.347 1.00 42.22 76 LYS A C 8
ATOM 11166 O O . LYS A 1 76 ? 17.509 -9.000 1.921 1.00 34.23 76 LYS A O 8
ATOM 11185 N N . GLU A 1 77 ? 16.797 -10.977 1.127 1.00 64.11 77 GLU A N 8
ATOM 11186 C CA . GLU A 1 77 ? 18.070 -11.648 1.402 1.00 63.54 77 GLU A CA 8
ATOM 11187 C C . GLU A 1 77 ? 19.109 -11.300 0.323 1.00 13.22 77 GLU A C 8
ATOM 11188 O O . GLU A 1 77 ? 19.370 -12.074 -0.602 1.00 2.14 77 GLU A O 8
ATOM 11200 N N . ARG A 1 78 ? 19.667 -10.094 0.430 1.00 55.23 78 ARG A N 8
ATOM 11201 C CA . ARG A 1 78 ? 20.648 -9.596 -0.539 1.00 50.51 78 ARG A CA 8
ATOM 11202 C C . ARG A 1 78 ? 22.063 -10.128 -0.271 1.00 43.14 78 ARG A C 8
ATOM 11203 O O . ARG A 1 78 ? 22.489 -10.262 0.876 1.00 63.01 78 ARG A O 8
ATOM 11224 N N . ASN A 1 79 ? 22.783 -10.406 -1.354 1.00 35.55 79 ASN A N 8
ATOM 11225 C CA . ASN A 1 79 ? 24.144 -10.951 -1.285 1.00 22.20 79 ASN A CA 8
ATOM 11226 C C . ASN A 1 79 ? 25.128 -9.971 -0.618 1.00 0.22 79 ASN A C 8
ATOM 11227 O O . ASN A 1 79 ? 24.775 -8.836 -0.279 1.00 21.51 79 ASN A O 8
ATOM 11238 N N . GLN A 1 80 ? 26.370 -10.413 -0.448 1.00 44.10 80 GLN A N 8
ATOM 11239 C CA . GLN A 1 80 ? 27.422 -9.567 0.128 1.00 71.32 80 GLN A CA 8
ATOM 11240 C C . GLN A 1 80 ? 28.577 -9.349 -0.864 1.00 53.33 80 GLN A C 8
ATOM 11241 O O . GLN A 1 80 ? 28.511 -9.782 -2.016 1.00 64.24 80 GLN A O 8
ATOM 11255 N N . LEU A 1 81 ? 29.626 -8.666 -0.414 1.00 0.13 81 LEU A N 8
ATOM 11256 C CA . LEU A 1 81 ? 30.775 -8.343 -1.273 1.00 24.14 81 LEU A CA 8
ATOM 11257 C C . LEU A 1 81 ? 31.730 -9.538 -1.455 1.00 23.45 81 LEU A C 8
ATOM 11258 O O . LEU A 1 81 ? 31.587 -10.572 -0.798 1.00 74.43 81 LEU A O 8
ATOM 11274 N N . GLU A 1 82 ? 32.694 -9.390 -2.367 1.00 71.51 82 GLU A N 8
ATOM 11275 C CA . GLU A 1 82 ? 33.727 -10.414 -2.595 1.00 15.52 82 GLU A CA 8
ATOM 11276 C C . GLU A 1 82 ? 34.936 -10.224 -1.652 1.00 34.11 82 GLU A C 8
ATOM 11277 O O . GLU A 1 82 ? 35.108 -11.046 -0.721 1.00 38.24 82 GLU A O 8
ATOM 11289 N N . MET A 1 1 ? 22.306 -8.898 -19.020 1.00 75.31 1 MET A N 9
ATOM 11290 C CA . MET A 1 1 ? 21.863 -9.545 -20.282 1.00 35.15 1 MET A CA 9
ATOM 11291 C C . MET A 1 1 ? 21.303 -8.515 -21.276 1.00 54.44 1 MET A C 9
ATOM 11292 O O . MET A 1 1 ? 20.454 -7.701 -20.918 1.00 13.54 1 MET A O 9
ATOM 11308 N N . ALA A 1 2 ? 21.807 -8.548 -22.513 1.00 11.31 2 ALA A N 9
ATOM 11309 C CA . ALA A 1 2 ? 21.257 -7.757 -23.631 1.00 63.42 2 ALA A CA 9
ATOM 11310 C C . ALA A 1 2 ? 21.502 -6.237 -23.504 1.00 11.53 2 ALA A C 9
ATOM 11311 O O . ALA A 1 2 ? 22.277 -5.658 -24.267 1.00 42.24 2 ALA A O 9
ATOM 11318 N N . LEU A 1 3 ? 20.838 -5.592 -22.545 1.00 0.34 3 LEU A N 9
ATOM 11319 C CA . LEU A 1 3 ? 20.840 -4.121 -22.441 1.00 61.23 3 LEU A CA 9
ATOM 11320 C C . LEU A 1 3 ? 22.113 -3.546 -21.781 1.00 74.34 3 LEU A C 9
ATOM 11321 O O . LEU A 1 3 ? 22.151 -2.363 -21.436 1.00 33.41 3 LEU A O 9
ATOM 11337 N N . ILE A 1 4 ? 23.152 -4.372 -21.630 1.00 50.32 4 ILE A N 9
ATOM 11338 C CA . ILE A 1 4 ? 24.433 -3.934 -21.046 1.00 13.14 4 ILE A CA 9
ATOM 11339 C C . ILE A 1 4 ? 24.237 -3.344 -19.628 1.00 2.41 4 ILE A C 9
ATOM 11340 O O . ILE A 1 4 ? 24.690 -2.239 -19.312 1.00 52.15 4 ILE A O 9
ATOM 11356 N N . MET A 1 5 ? 23.560 -4.104 -18.771 1.00 3.44 5 MET A N 9
ATOM 11357 C CA . MET A 1 5 ? 23.287 -3.668 -17.396 1.00 64.21 5 MET A CA 9
ATOM 11358 C C . MET A 1 5 ? 24.566 -3.705 -16.541 1.00 2.34 5 MET A C 9
ATOM 11359 O O . MET A 1 5 ? 24.903 -4.729 -15.946 1.00 61.43 5 MET A O 9
ATOM 11373 N N . THR A 1 6 ? 25.289 -2.589 -16.516 1.00 61.23 6 THR A N 9
ATOM 11374 C CA . THR A 1 6 ? 26.555 -2.497 -15.770 1.00 72.51 6 THR A CA 9
ATOM 11375 C C . THR A 1 6 ? 26.370 -1.832 -14.394 1.00 35.44 6 THR A C 9
ATOM 11376 O O . THR A 1 6 ? 26.702 -2.418 -13.363 1.00 54.23 6 THR A O 9
ATOM 11387 N N . GLN A 1 7 ? 25.837 -0.611 -14.383 1.00 52.24 7 GLN A N 9
ATOM 11388 C CA . GLN A 1 7 ? 25.666 0.152 -13.134 1.00 31.33 7 GLN A CA 9
ATOM 11389 C C . GLN A 1 7 ? 24.472 -0.361 -12.308 1.00 12.12 7 GLN A C 9
ATOM 11390 O O . GLN A 1 7 ? 23.390 -0.606 -12.848 1.00 35.34 7 GLN A O 9
ATOM 11404 N N . GLN A 1 8 ? 24.678 -0.524 -11.001 1.00 43.34 8 GLN A N 9
ATOM 11405 C CA . GLN A 1 8 ? 23.607 -0.938 -10.081 1.00 21.51 8 GLN A CA 9
ATOM 11406 C C . GLN A 1 8 ? 23.137 0.241 -9.209 1.00 1.30 8 GLN A C 9
ATOM 11407 O O . GLN A 1 8 ? 23.880 0.733 -8.355 1.00 41.40 8 GLN A O 9
ATOM 11421 N N . ASN A 1 9 ? 21.899 0.690 -9.426 1.00 24.25 9 ASN A N 9
ATOM 11422 C CA . ASN A 1 9 ? 21.328 1.802 -8.653 1.00 10.41 9 ASN A CA 9
ATOM 11423 C C . ASN A 1 9 ? 20.663 1.305 -7.357 1.00 43.51 9 ASN A C 9
ATOM 11424 O O . ASN A 1 9 ? 20.360 0.120 -7.213 1.00 31.35 9 ASN A O 9
ATOM 11435 N N . ASN A 1 10 ? 20.432 2.223 -6.418 1.00 1.32 10 ASN A N 9
ATOM 11436 C CA . ASN A 1 10 ? 19.704 1.906 -5.185 1.00 12.11 10 ASN A CA 9
ATOM 11437 C C . ASN A 1 10 ? 18.237 2.366 -5.292 1.00 11.41 10 ASN A C 9
ATOM 11438 O O . ASN A 1 10 ? 17.955 3.562 -5.247 1.00 70.22 10 ASN A O 9
ATOM 11449 N N . PRO A 1 11 ? 17.283 1.420 -5.435 1.00 62.24 11 PRO A N 9
ATOM 11450 C CA . PRO A 1 11 ? 15.853 1.750 -5.619 1.00 72.14 11 PRO A CA 9
ATOM 11451 C C . PRO A 1 11 ? 15.289 2.656 -4.508 1.00 41.54 11 PRO A C 9
ATOM 11452 O O . PRO A 1 11 ? 14.438 3.503 -4.762 1.00 12.11 11 PRO A O 9
ATOM 11463 N N . LEU A 1 12 ? 15.800 2.500 -3.288 1.00 60.32 12 LEU A N 9
ATOM 11464 C CA . LEU A 1 12 ? 15.327 3.287 -2.134 1.00 71.52 12 LEU A CA 9
ATOM 11465 C C . LEU A 1 12 ? 15.837 4.746 -2.174 1.00 65.53 12 LEU A C 9
ATOM 11466 O O . LEU A 1 12 ? 15.819 5.448 -1.162 1.00 0.35 12 LEU A O 9
ATOM 11482 N N . HIS A 1 13 ? 16.276 5.197 -3.349 1.00 32.23 13 HIS A N 9
ATOM 11483 C CA . HIS A 1 13 ? 16.775 6.565 -3.538 1.00 31.11 13 HIS A CA 9
ATOM 11484 C C . HIS A 1 13 ? 15.653 7.609 -3.377 1.00 33.23 13 HIS A C 9
ATOM 11485 O O . HIS A 1 13 ? 15.817 8.607 -2.674 1.00 11.14 13 HIS A O 9
ATOM 11500 N N . GLY A 1 14 ? 14.517 7.377 -4.033 1.00 61.24 14 GLY A N 9
ATOM 11501 C CA . GLY A 1 14 ? 13.406 8.322 -3.955 1.00 31.22 14 GLY A CA 9
ATOM 11502 C C . GLY A 1 14 ? 12.032 7.676 -4.131 1.00 34.11 14 GLY A C 9
ATOM 11503 O O . GLY A 1 14 ? 11.214 8.147 -4.928 1.00 52.52 14 GLY A O 9
ATOM 11507 N N . ILE A 1 15 ? 11.770 6.604 -3.385 1.00 34.34 15 ILE A N 9
ATOM 11508 C CA . ILE A 1 15 ? 10.463 5.932 -3.425 1.00 23.52 15 ILE A CA 9
ATOM 11509 C C . ILE A 1 15 ? 9.464 6.585 -2.453 1.00 50.52 15 ILE A C 9
ATOM 11510 O O . ILE A 1 15 ? 9.677 6.606 -1.239 1.00 4.51 15 ILE A O 9
ATOM 11526 N N . THR A 1 16 ? 8.376 7.124 -3.001 1.00 30.41 16 THR A N 9
ATOM 11527 C CA . THR A 1 16 ? 7.309 7.740 -2.194 1.00 44.23 16 THR A CA 9
ATOM 11528 C C . THR A 1 16 ? 6.170 6.748 -1.943 1.00 42.23 16 THR A C 9
ATOM 11529 O O . THR A 1 16 ? 6.231 5.601 -2.386 1.00 12.12 16 THR A O 9
ATOM 11540 N N . LEU A 1 17 ? 5.121 7.194 -1.251 1.00 32.44 17 LEU A N 9
ATOM 11541 C CA . LEU A 1 17 ? 3.936 6.354 -1.010 1.00 63.50 17 LEU A CA 9
ATOM 11542 C C . LEU A 1 17 ? 3.339 5.843 -2.334 1.00 53.13 17 LEU A C 9
ATOM 11543 O O . LEU A 1 17 ? 2.770 4.750 -2.394 1.00 34.12 17 LEU A O 9
ATOM 11559 N N . GLN A 1 18 ? 3.499 6.633 -3.397 1.00 54.33 18 GLN A N 9
ATOM 11560 C CA . GLN A 1 18 ? 3.009 6.264 -4.730 1.00 2.03 18 GLN A CA 9
ATOM 11561 C C . GLN A 1 18 ? 3.675 4.975 -5.235 1.00 41.33 18 GLN A C 9
ATOM 11562 O O . GLN A 1 18 ? 3.007 3.966 -5.479 1.00 23.24 18 GLN A O 9
ATOM 11576 N N . LYS A 1 19 ? 4.999 5.015 -5.394 1.00 31.33 19 LYS A N 9
ATOM 11577 C CA . LYS A 1 19 ? 5.751 3.853 -5.879 1.00 3.35 19 LYS A CA 9
ATOM 11578 C C . LYS A 1 19 ? 5.763 2.726 -4.833 1.00 24.03 19 LYS A C 9
ATOM 11579 O O . LYS A 1 19 ? 5.781 1.548 -5.180 1.00 51.02 19 LYS A O 9
ATOM 11598 N N . LEU A 1 20 ? 5.735 3.105 -3.558 1.00 63.43 20 LEU A N 9
ATOM 11599 C CA . LEU A 1 20 ? 5.646 2.143 -2.454 1.00 20.43 20 LEU A CA 9
ATOM 11600 C C . LEU A 1 20 ? 4.410 1.243 -2.625 1.00 1.32 20 LEU A C 9
ATOM 11601 O O . LEU A 1 20 ? 4.510 0.011 -2.608 1.00 22.44 20 LEU A O 9
ATOM 11617 N N . LEU A 1 21 ? 3.249 1.874 -2.797 1.00 12.43 21 LEU A N 9
ATOM 11618 C CA . LEU A 1 21 ? 2.002 1.149 -3.053 1.00 10.40 21 LEU A CA 9
ATOM 11619 C C . LEU A 1 21 ? 2.104 0.324 -4.346 1.00 4.32 21 LEU A C 9
ATOM 11620 O O . LEU A 1 21 ? 1.660 -0.822 -4.400 1.00 11.24 21 LEU A O 9
ATOM 11636 N N . THR A 1 22 ? 2.709 0.914 -5.379 1.00 21.04 22 THR A N 9
ATOM 11637 C CA . THR A 1 22 ? 2.889 0.233 -6.674 1.00 41.42 22 THR A CA 9
ATOM 11638 C C . THR A 1 22 ? 3.618 -1.111 -6.511 1.00 73.32 22 THR A C 9
ATOM 11639 O O . THR A 1 22 ? 3.151 -2.145 -6.998 1.00 34.41 22 THR A O 9
ATOM 11650 N N . GLU A 1 23 ? 4.756 -1.092 -5.816 1.00 11.32 23 GLU A N 9
ATOM 11651 C CA . GLU A 1 23 ? 5.533 -2.312 -5.551 1.00 13.34 23 GLU A CA 9
ATOM 11652 C C . GLU A 1 23 ? 4.675 -3.380 -4.855 1.00 62.33 23 GLU A C 9
ATOM 11653 O O . GLU A 1 23 ? 4.714 -4.561 -5.214 1.00 41.40 23 GLU A O 9
ATOM 11665 N N . LEU A 1 24 ? 3.893 -2.959 -3.863 1.00 21.43 24 LEU A N 9
ATOM 11666 C CA . LEU A 1 24 ? 3.005 -3.876 -3.138 1.00 53.22 24 LEU A CA 9
ATOM 11667 C C . LEU A 1 24 ? 1.926 -4.471 -4.064 1.00 60.12 24 LEU A C 9
ATOM 11668 O O . LEU A 1 24 ? 1.646 -5.671 -4.020 1.00 31.25 24 LEU A O 9
ATOM 11684 N N . VAL A 1 25 ? 1.332 -3.624 -4.901 1.00 24.53 25 VAL A N 9
ATOM 11685 C CA . VAL A 1 25 ? 0.308 -4.062 -5.858 1.00 61.23 25 VAL A CA 9
ATOM 11686 C C . VAL A 1 25 ? 0.863 -5.093 -6.854 1.00 64.01 25 VAL A C 9
ATOM 11687 O O . VAL A 1 25 ? 0.239 -6.120 -7.114 1.00 2.51 25 VAL A O 9
ATOM 11700 N N . GLU A 1 26 ? 2.038 -4.811 -7.402 1.00 62.24 26 GLU A N 9
ATOM 11701 C CA . GLU A 1 26 ? 2.656 -5.684 -8.407 1.00 32.12 26 GLU A CA 9
ATOM 11702 C C . GLU A 1 26 ? 3.200 -6.985 -7.791 1.00 43.35 26 GLU A C 9
ATOM 11703 O O . GLU A 1 26 ? 3.111 -8.050 -8.401 1.00 63.25 26 GLU A O 9
ATOM 11715 N N . HIS A 1 27 ? 3.763 -6.893 -6.587 1.00 30.21 27 HIS A N 9
ATOM 11716 C CA . HIS A 1 27 ? 4.329 -8.068 -5.904 1.00 14.32 27 HIS A CA 9
ATOM 11717 C C . HIS A 1 27 ? 3.226 -8.968 -5.316 1.00 15.10 27 HIS A C 9
ATOM 11718 O O . HIS A 1 27 ? 3.253 -10.192 -5.484 1.00 35.23 27 HIS A O 9
ATOM 11733 N N . TYR A 1 28 ? 2.263 -8.365 -4.615 1.00 42.11 28 TYR A N 9
ATOM 11734 C CA . TYR A 1 28 ? 1.174 -9.123 -3.977 1.00 11.44 28 TYR A CA 9
ATOM 11735 C C . TYR A 1 28 ? -0.111 -9.102 -4.828 1.00 31.31 28 TYR A C 9
ATOM 11736 O O . TYR A 1 28 ? -0.501 -10.112 -5.417 1.00 63.42 28 TYR A O 9
ATOM 11754 N N . GLY A 1 29 ? -0.753 -7.938 -4.893 1.00 41.43 29 GLY A N 9
ATOM 11755 C CA . GLY A 1 29 ? -2.032 -7.805 -5.590 1.00 63.43 29 GLY A CA 9
ATOM 11756 C C . GLY A 1 29 ? -3.078 -7.075 -4.751 1.00 4.23 29 GLY A C 9
ATOM 11757 O O . GLY A 1 29 ? -2.996 -7.067 -3.522 1.00 1.30 29 GLY A O 9
ATOM 11761 N N . TRP A 1 30 ? -4.065 -6.470 -5.407 1.00 14.15 30 TRP A N 9
ATOM 11762 C CA . TRP A 1 30 ? -5.093 -5.681 -4.710 1.00 73.14 30 TRP A CA 9
ATOM 11763 C C . TRP A 1 30 ? -5.843 -6.511 -3.657 1.00 30.12 30 TRP A C 9
ATOM 11764 O O . TRP A 1 30 ? -5.953 -6.107 -2.498 1.00 53.24 30 TRP A O 9
ATOM 11785 N N . GLU A 1 31 ? -6.344 -7.677 -4.061 1.00 1.42 31 GLU A N 9
ATOM 11786 C CA . GLU A 1 31 ? -7.094 -8.556 -3.153 1.00 62.30 31 GLU A CA 9
ATOM 11787 C C . GLU A 1 31 ? -6.231 -9.062 -1.984 1.00 34.20 31 GLU A C 9
ATOM 11788 O O . GLU A 1 31 ? -6.755 -9.530 -0.972 1.00 40.32 31 GLU A O 9
ATOM 11800 N N . GLU A 1 32 ? -4.908 -8.985 -2.130 1.00 3.42 32 GLU A N 9
ATOM 11801 C CA . GLU A 1 32 ? -3.990 -9.317 -1.034 1.00 3.53 32 GLU A CA 9
ATOM 11802 C C . GLU A 1 32 ? -3.788 -8.106 -0.116 1.00 63.54 32 GLU A C 9
ATOM 11803 O O . GLU A 1 32 ? -3.737 -8.240 1.108 1.00 11.55 32 GLU A O 9
ATOM 11815 N N . LEU A 1 33 ? -3.686 -6.921 -0.715 1.00 45.42 33 LEU A N 9
ATOM 11816 C CA . LEU A 1 33 ? -3.558 -5.677 0.052 1.00 74.00 33 LEU A CA 9
ATOM 11817 C C . LEU A 1 33 ? -4.838 -5.399 0.856 1.00 63.02 33 LEU A C 9
ATOM 11818 O O . LEU A 1 33 ? -4.780 -4.875 1.966 1.00 24.13 33 LEU A O 9
ATOM 11834 N N . SER A 1 34 ? -5.988 -5.773 0.294 1.00 14.21 34 SER A N 9
ATOM 11835 C CA . SER A 1 34 ? -7.287 -5.615 0.971 1.00 64.33 34 SER A CA 9
ATOM 11836 C C . SER A 1 34 ? -7.498 -6.698 2.040 1.00 21.11 34 SER A C 9
ATOM 11837 O O . SER A 1 34 ? -8.422 -6.616 2.852 1.00 64.22 34 SER A O 9
ATOM 11845 N N . TYR A 1 35 ? -6.650 -7.727 2.019 1.00 45.02 35 TYR A N 9
ATOM 11846 C CA . TYR A 1 35 ? -6.684 -8.783 3.036 1.00 11.41 35 TYR A CA 9
ATOM 11847 C C . TYR A 1 35 ? -5.734 -8.450 4.198 1.00 33.11 35 TYR A C 9
ATOM 11848 O O . TYR A 1 35 ? -6.052 -8.677 5.363 1.00 3.44 35 TYR A O 9
ATOM 11866 N N . MET A 1 36 ? -4.558 -7.916 3.872 1.00 33.53 36 MET A N 9
ATOM 11867 C CA . MET A 1 36 ? -3.598 -7.476 4.891 1.00 23.15 36 MET A CA 9
ATOM 11868 C C . MET A 1 36 ? -4.050 -6.156 5.541 1.00 43.14 36 MET A C 9
ATOM 11869 O O . MET A 1 36 ? -3.901 -5.958 6.746 1.00 63.23 36 MET A O 9
ATOM 11883 N N . VAL A 1 37 ? -4.594 -5.250 4.729 1.00 74.22 37 VAL A N 9
ATOM 11884 C CA . VAL A 1 37 ? -5.242 -4.035 5.235 1.00 50.32 37 VAL A CA 9
ATOM 11885 C C . VAL A 1 37 ? -6.747 -4.095 4.922 1.00 54.13 37 VAL A C 9
ATOM 11886 O O . VAL A 1 37 ? -7.179 -3.755 3.818 1.00 60.24 37 VAL A O 9
ATOM 11899 N N . ASN A 1 38 ? -7.538 -4.545 5.895 1.00 43.40 38 ASN A N 9
ATOM 11900 C CA . ASN A 1 38 ? -8.955 -4.862 5.665 1.00 25.13 38 ASN A CA 9
ATOM 11901 C C . ASN A 1 38 ? -9.823 -3.605 5.485 1.00 33.45 38 ASN A C 9
ATOM 11902 O O . ASN A 1 38 ? -10.501 -3.165 6.419 1.00 34.44 38 ASN A O 9
ATOM 11913 N N . ILE A 1 39 ? -9.782 -3.025 4.286 1.00 52.33 39 ILE A N 9
ATOM 11914 C CA . ILE A 1 39 ? -10.624 -1.868 3.936 1.00 72.24 39 ILE A CA 9
ATOM 11915 C C . ILE A 1 39 ? -11.005 -1.875 2.444 1.00 14.20 39 ILE A C 9
ATOM 11916 O O . ILE A 1 39 ? -10.348 -2.517 1.620 1.00 25.53 39 ILE A O 9
ATOM 11932 N N . ASN A 1 40 ? -12.055 -1.133 2.106 1.00 74.21 40 ASN A N 9
ATOM 11933 C CA . ASN A 1 40 ? -12.543 -1.029 0.724 1.00 23.32 40 ASN A CA 9
ATOM 11934 C C . ASN A 1 40 ? -11.509 -0.368 -0.213 1.00 0.01 40 ASN A C 9
ATOM 11935 O O . ASN A 1 40 ? -11.569 -0.536 -1.430 1.00 13.41 40 ASN A O 9
ATOM 11946 N N . CYS A 1 41 ? -10.550 0.356 0.368 1.00 61.23 41 CYS A N 9
ATOM 11947 C CA . CYS A 1 41 ? -9.561 1.138 -0.403 1.00 61.32 41 CYS A CA 9
ATOM 11948 C C . CYS A 1 41 ? -8.775 0.306 -1.438 1.00 4.32 41 CYS A C 9
ATOM 11949 O O . CYS A 1 41 ? -8.253 0.854 -2.410 1.00 12.45 41 CYS A O 9
ATOM 11957 N N . PHE A 1 42 ? -8.663 -1.004 -1.217 1.00 74.10 42 PHE A N 9
ATOM 11958 C CA . PHE A 1 42 ? -7.953 -1.887 -2.162 1.00 35.03 42 PHE A CA 9
ATOM 11959 C C . PHE A 1 42 ? -8.877 -2.995 -2.693 1.00 31.43 42 PHE A C 9
ATOM 11960 O O . PHE A 1 42 ? -8.431 -3.935 -3.353 1.00 0.12 42 PHE A O 9
ATOM 11977 N N . LYS A 1 43 ? -10.170 -2.866 -2.412 1.00 75.35 43 LYS A N 9
ATOM 11978 C CA . LYS A 1 43 ? -11.153 -3.896 -2.768 1.00 65.54 43 LYS A CA 9
ATOM 11979 C C . LYS A 1 43 ? -12.109 -3.384 -3.860 1.00 11.01 43 LYS A C 9
ATOM 11980 O O . LYS A 1 43 ? -12.432 -4.098 -4.816 1.00 24.02 43 LYS A O 9
ATOM 11999 N N . LYS A 1 44 ? -12.551 -2.136 -3.712 1.00 13.13 44 LYS A N 9
ATOM 12000 C CA . LYS A 1 44 ? -13.351 -1.457 -4.738 1.00 2.53 44 LYS A CA 9
ATOM 12001 C C . LYS A 1 44 ? -12.713 -0.107 -5.087 1.00 32.23 44 LYS A C 9
ATOM 12002 O O . LYS A 1 44 ? -12.184 0.575 -4.209 1.00 22.53 44 LYS A O 9
ATOM 12021 N N . ASP A 1 45 ? -12.776 0.270 -6.367 1.00 71.14 45 ASP A N 9
ATOM 12022 C CA . ASP A 1 45 ? -12.005 1.406 -6.895 1.00 62.32 45 ASP A CA 9
ATOM 12023 C C . ASP A 1 45 ? -10.488 1.130 -6.813 1.00 11.33 45 ASP A C 9
ATOM 12024 O O . ASP A 1 45 ? -9.739 1.895 -6.196 1.00 32.31 45 ASP A O 9
ATOM 12033 N N . PRO A 1 46 ? -10.006 0.041 -7.458 1.00 64.21 46 PRO A N 9
ATOM 12034 C CA . PRO A 1 46 ? -8.588 -0.367 -7.395 1.00 33.52 46 PRO A CA 9
ATOM 12035 C C . PRO A 1 46 ? -7.664 0.490 -8.287 1.00 52.34 46 PRO A C 9
ATOM 12036 O O . PRO A 1 46 ? -6.765 -0.024 -8.956 1.00 42.41 46 PRO A O 9
ATOM 12047 N N . SER A 1 47 ? -7.875 1.804 -8.276 1.00 2.34 47 SER A N 9
ATOM 12048 C CA . SER A 1 47 ? -7.045 2.739 -9.047 1.00 1.24 47 SER A CA 9
ATOM 12049 C C . SER A 1 47 ? -6.091 3.500 -8.118 1.00 62.30 47 SER A C 9
ATOM 12050 O O . SER A 1 47 ? -6.481 3.899 -7.021 1.00 10.25 47 SER A O 9
ATOM 12058 N N . ILE A 1 48 ? -4.850 3.715 -8.567 1.00 11.32 48 ILE A N 9
ATOM 12059 C CA . ILE A 1 48 ? -3.833 4.411 -7.757 1.00 44.41 48 ILE A CA 9
ATOM 12060 C C . ILE A 1 48 ? -4.372 5.732 -7.178 1.00 11.33 48 ILE A C 9
ATOM 12061 O O . ILE A 1 48 ? -4.195 6.024 -5.994 1.00 13.55 48 ILE A O 9
ATOM 12077 N N . LYS A 1 49 ? -5.051 6.509 -8.023 1.00 51.53 49 LYS A N 9
ATOM 12078 C CA . LYS A 1 49 ? -5.686 7.766 -7.606 1.00 30.24 49 LYS A CA 9
ATOM 12079 C C . LYS A 1 49 ? -6.666 7.538 -6.442 1.00 3.42 49 LYS A C 9
ATOM 12080 O O . LYS A 1 49 ? -6.668 8.287 -5.462 1.00 63.45 49 LYS A O 9
ATOM 12099 N N . SER A 1 50 ? -7.486 6.494 -6.560 1.00 73.15 50 SER A N 9
ATOM 12100 C CA . SER A 1 50 ? -8.517 6.183 -5.558 1.00 2.13 50 SER A CA 9
ATOM 12101 C C . SER A 1 50 ? -7.899 5.699 -4.238 1.00 71.15 50 SER A C 9
ATOM 12102 O O . SER A 1 50 ? -8.307 6.128 -3.154 1.00 32.43 50 SER A O 9
ATOM 12110 N N . SER A 1 51 ? -6.924 4.799 -4.337 1.00 43.35 51 SER A N 9
ATOM 12111 C CA . SER A 1 51 ? -6.239 4.255 -3.155 1.00 44.02 51 SER A CA 9
ATOM 12112 C C . SER A 1 51 ? -5.494 5.355 -2.385 1.00 73.14 51 SER A C 9
ATOM 12113 O O . SER A 1 51 ? -5.704 5.536 -1.184 1.00 33.40 51 SER A O 9
ATOM 12121 N N . LEU A 1 52 ? -4.637 6.100 -3.085 1.00 60.14 52 LEU A N 9
ATOM 12122 C CA . LEU A 1 52 ? -3.898 7.210 -2.466 1.00 71.33 52 LEU A CA 9
ATOM 12123 C C . LEU A 1 52 ? -4.856 8.233 -1.834 1.00 34.14 52 LEU A C 9
ATOM 12124 O O . LEU A 1 52 ? -4.562 8.796 -0.779 1.00 60.21 52 LEU A O 9
ATOM 12140 N N . LYS A 1 53 ? -6.001 8.453 -2.482 1.00 54.05 53 LYS A N 9
ATOM 12141 C CA . LYS A 1 53 ? -7.030 9.377 -1.983 1.00 42.44 53 LYS A CA 9
ATOM 12142 C C . LYS A 1 53 ? -7.468 9.014 -0.554 1.00 32.42 53 LYS A C 9
ATOM 12143 O O . LYS A 1 53 ? -7.611 9.885 0.305 1.00 11.30 53 LYS A O 9
ATOM 12162 N N . PHE A 1 54 ? -7.666 7.720 -0.307 1.00 31.20 54 PHE A N 9
ATOM 12163 C CA . PHE A 1 54 ? -8.058 7.235 1.020 1.00 41.02 54 PHE A CA 9
ATOM 12164 C C . PHE A 1 54 ? -6.859 7.243 1.987 1.00 13.00 54 PHE A C 9
ATOM 12165 O O . PHE A 1 54 ? -6.987 7.634 3.151 1.00 2.32 54 PHE A O 9
ATOM 12182 N N . LEU A 1 55 ? -5.693 6.823 1.491 1.00 61.44 55 LEU A N 9
ATOM 12183 C CA . LEU A 1 55 ? -4.470 6.763 2.309 1.00 71.05 55 LEU A CA 9
ATOM 12184 C C . LEU A 1 55 ? -4.076 8.146 2.863 1.00 54.21 55 LEU A C 9
ATOM 12185 O O . LEU A 1 55 ? -3.654 8.267 4.013 1.00 43.50 55 LEU A O 9
ATOM 12201 N N . ARG A 1 56 ? -4.229 9.193 2.052 1.00 5.31 56 ARG A N 9
ATOM 12202 C CA . ARG A 1 56 ? -3.907 10.562 2.493 1.00 52.05 56 ARG A CA 9
ATOM 12203 C C . ARG A 1 56 ? -5.064 11.191 3.291 1.00 40.43 56 ARG A C 9
ATOM 12204 O O . ARG A 1 56 ? -4.994 12.352 3.696 1.00 2.41 56 ARG A O 9
ATOM 12225 N N . LYS A 1 57 ? -6.126 10.417 3.514 1.00 24.13 57 LYS A N 9
ATOM 12226 C CA . LYS A 1 57 ? -7.279 10.868 4.302 1.00 40.10 57 LYS A CA 9
ATOM 12227 C C . LYS A 1 57 ? -7.419 10.059 5.613 1.00 22.21 57 LYS A C 9
ATOM 12228 O O . LYS A 1 57 ? -8.073 10.496 6.563 1.00 62.02 57 LYS A O 9
ATOM 12247 N N . THR A 1 58 ? -6.793 8.880 5.657 1.00 4.23 58 THR A N 9
ATOM 12248 C CA . THR A 1 58 ? -6.831 8.004 6.845 1.00 25.45 58 THR A CA 9
ATOM 12249 C C . THR A 1 58 ? -5.417 7.781 7.419 1.00 34.11 58 THR A C 9
ATOM 12250 O O . THR A 1 58 ? -4.446 7.696 6.668 1.00 1.05 58 THR A O 9
ATOM 12261 N N . ASP A 1 59 ? -5.310 7.687 8.747 1.00 43.54 59 ASP A N 9
ATOM 12262 C CA . ASP A 1 59 ? -4.010 7.509 9.414 1.00 30.31 59 ASP A CA 9
ATOM 12263 C C . ASP A 1 59 ? -3.530 6.046 9.389 1.00 42.31 59 ASP A C 9
ATOM 12264 O O . ASP A 1 59 ? -2.652 5.689 8.605 1.00 74.31 59 ASP A O 9
ATOM 12273 N N . TRP A 1 60 ? -4.124 5.202 10.241 1.00 51.00 60 TRP A N 9
ATOM 12274 C CA . TRP A 1 60 ? -3.645 3.821 10.441 1.00 32.41 60 TRP A CA 9
ATOM 12275 C C . TRP A 1 60 ? -3.405 3.078 9.114 1.00 61.43 60 TRP A C 9
ATOM 12276 O O . TRP A 1 60 ? -2.400 2.386 8.957 1.00 53.10 60 TRP A O 9
ATOM 12297 N N . ALA A 1 61 ? -4.329 3.230 8.164 1.00 15.42 61 ALA A N 9
ATOM 12298 C CA . ALA A 1 61 ? -4.211 2.581 6.852 1.00 24.25 61 ALA A CA 9
ATOM 12299 C C . ALA A 1 61 ? -2.882 2.933 6.164 1.00 74.31 61 ALA A C 9
ATOM 12300 O O . ALA A 1 61 ? -2.235 2.076 5.565 1.00 11.13 61 ALA A O 9
ATOM 12307 N N . ARG A 1 62 ? -2.478 4.194 6.284 1.00 53.42 62 ARG A N 9
ATOM 12308 C CA . ARG A 1 62 ? -1.240 4.686 5.673 1.00 11.23 62 ARG A CA 9
ATOM 12309 C C . ARG A 1 62 ? -0.015 3.954 6.239 1.00 24.30 62 ARG A C 9
ATOM 12310 O O . ARG A 1 62 ? 0.780 3.375 5.493 1.00 10.04 62 ARG A O 9
ATOM 12331 N N . GLU A 1 63 ? 0.124 3.974 7.568 1.00 42.42 63 GLU A N 9
ATOM 12332 C CA . GLU A 1 63 ? 1.227 3.275 8.239 1.00 21.21 63 GLU A CA 9
ATOM 12333 C C . GLU A 1 63 ? 1.197 1.766 7.954 1.00 71.42 63 GLU A C 9
ATOM 12334 O O . GLU A 1 63 ? 2.245 1.138 7.819 1.00 73.42 63 GLU A O 9
ATOM 12346 N N . ARG A 1 64 ? 0.000 1.186 7.860 1.00 74.42 64 ARG A N 9
ATOM 12347 C CA . ARG A 1 64 ? -0.135 -0.243 7.541 1.00 31.53 64 ARG A CA 9
ATOM 12348 C C . ARG A 1 64 ? 0.465 -0.570 6.163 1.00 54.25 64 ARG A C 9
ATOM 12349 O O . ARG A 1 64 ? 1.208 -1.543 6.017 1.00 14.02 64 ARG A O 9
ATOM 12370 N N . VAL A 1 65 ? 0.145 0.251 5.161 1.00 24.35 65 VAL A N 9
ATOM 12371 C CA . VAL A 1 65 ? 0.659 0.058 3.796 1.00 11.13 65 VAL A CA 9
ATOM 12372 C C . VAL A 1 65 ? 2.200 0.084 3.758 1.00 73.21 65 VAL A C 9
ATOM 12373 O O . VAL A 1 65 ? 2.842 -0.874 3.313 1.00 24.51 65 VAL A O 9
ATOM 12386 N N . GLU A 1 66 ? 2.791 1.179 4.235 1.00 52.25 66 GLU A N 9
ATOM 12387 C CA . GLU A 1 66 ? 4.252 1.314 4.260 1.00 15.24 66 GLU A CA 9
ATOM 12388 C C . GLU A 1 66 ? 4.907 0.261 5.173 1.00 54.01 66 GLU A C 9
ATOM 12389 O O . GLU A 1 66 ? 6.018 -0.200 4.905 1.00 43.52 66 GLU A O 9
ATOM 12401 N N . ASN A 1 67 ? 4.205 -0.131 6.237 1.00 52.45 67 ASN A N 9
ATOM 12402 C CA . ASN A 1 67 ? 4.677 -1.199 7.129 1.00 24.12 67 ASN A CA 9
ATOM 12403 C C . ASN A 1 67 ? 4.847 -2.520 6.357 1.00 74.00 67 ASN A C 9
ATOM 12404 O O . ASN A 1 67 ? 5.830 -3.243 6.544 1.00 52.13 67 ASN A O 9
ATOM 12415 N N . ILE A 1 68 ? 3.882 -2.825 5.486 1.00 74.41 68 ILE A N 9
ATOM 12416 C CA . ILE A 1 68 ? 3.963 -4.011 4.624 1.00 51.21 68 ILE A CA 9
ATOM 12417 C C . ILE A 1 68 ? 5.175 -3.922 3.680 1.00 15.34 68 ILE A C 9
ATOM 12418 O O . ILE A 1 68 ? 5.838 -4.925 3.400 1.00 20.20 68 ILE A O 9
ATOM 12434 N N . TYR A 1 69 ? 5.470 -2.716 3.203 1.00 61.25 69 TYR A N 9
ATOM 12435 C CA . TYR A 1 69 ? 6.640 -2.495 2.352 1.00 45.52 69 TYR A CA 9
ATOM 12436 C C . TYR A 1 69 ? 7.947 -2.750 3.127 1.00 43.32 69 TYR A C 9
ATOM 12437 O O . TYR A 1 69 ? 8.883 -3.346 2.598 1.00 53.21 69 TYR A O 9
ATOM 12455 N N . LEU A 1 70 ? 8.001 -2.297 4.384 1.00 10.52 70 LEU A N 9
ATOM 12456 C CA . LEU A 1 70 ? 9.143 -2.589 5.265 1.00 32.34 70 LEU A CA 9
ATOM 12457 C C . LEU A 1 70 ? 9.290 -4.108 5.460 1.00 22.33 70 LEU A C 9
ATOM 12458 O O . LEU A 1 70 ? 10.393 -4.658 5.432 1.00 1.43 70 LEU A O 9
ATOM 12474 N N . LYS A 1 71 ? 8.147 -4.772 5.635 1.00 11.02 71 LYS A N 9
ATOM 12475 C CA . LYS A 1 71 ? 8.083 -6.234 5.751 1.00 12.02 71 LYS A CA 9
ATOM 12476 C C . LYS A 1 71 ? 8.658 -6.909 4.491 1.00 1.10 71 LYS A C 9
ATOM 12477 O O . LYS A 1 71 ? 9.298 -7.958 4.568 1.00 15.50 71 LYS A O 9
ATOM 12496 N N . LEU A 1 72 ? 8.425 -6.297 3.334 1.00 75.44 72 LEU A N 9
ATOM 12497 C CA . LEU A 1 72 ? 8.960 -6.808 2.067 1.00 15.32 72 LEU A CA 9
ATOM 12498 C C . LEU A 1 72 ? 10.466 -6.508 1.932 1.00 1.12 72 LEU A C 9
ATOM 12499 O O . LEU A 1 72 ? 11.246 -7.370 1.525 1.00 54.41 72 LEU A O 9
ATOM 12515 N N . GLN A 1 73 ? 10.872 -5.288 2.291 1.00 33.30 73 GLN A N 9
ATOM 12516 C CA . GLN A 1 73 ? 12.269 -4.856 2.143 1.00 64.24 73 GLN A CA 9
ATOM 12517 C C . GLN A 1 73 ? 13.246 -5.696 2.981 1.00 74.45 73 GLN A C 9
ATOM 12518 O O . GLN A 1 73 ? 14.344 -6.017 2.519 1.00 4.22 73 GLN A O 9
ATOM 12532 N N . ARG A 1 74 ? 12.852 -6.060 4.202 1.00 62.31 74 ARG A N 9
ATOM 12533 C CA . ARG A 1 74 ? 13.689 -6.928 5.046 1.00 31.42 74 ARG A CA 9
ATOM 12534 C C . ARG A 1 74 ? 13.901 -8.308 4.396 1.00 23.32 74 ARG A C 9
ATOM 12535 O O . ARG A 1 74 ? 14.873 -9.003 4.692 1.00 45.45 74 ARG A O 9
ATOM 12556 N N . HIS A 1 75 ? 12.988 -8.695 3.505 1.00 73.33 75 HIS A N 9
ATOM 12557 C CA . HIS A 1 75 ? 13.075 -9.985 2.808 1.00 40.40 75 HIS A CA 9
ATOM 12558 C C . HIS A 1 75 ? 13.366 -9.795 1.308 1.00 20.23 75 HIS A C 9
ATOM 12559 O O . HIS A 1 75 ? 13.409 -10.759 0.541 1.00 34.05 75 HIS A O 9
ATOM 12574 N N . LYS A 1 76 ? 13.564 -8.545 0.896 1.00 61.43 76 LYS A N 9
ATOM 12575 C CA . LYS A 1 76 ? 13.814 -8.216 -0.512 1.00 54.11 76 LYS A CA 9
ATOM 12576 C C . LYS A 1 76 ? 15.235 -8.623 -0.938 1.00 20.14 76 LYS A C 9
ATOM 12577 O O . LYS A 1 76 ? 16.199 -7.887 -0.718 1.00 63.22 76 LYS A O 9
ATOM 12596 N N . GLU A 1 77 ? 15.364 -9.813 -1.522 1.00 14.12 77 GLU A N 9
ATOM 12597 C CA . GLU A 1 77 ? 16.654 -10.282 -2.046 1.00 61.32 77 GLU A CA 9
ATOM 12598 C C . GLU A 1 77 ? 16.848 -9.839 -3.499 1.00 21.44 77 GLU A C 9
ATOM 12599 O O . GLU A 1 77 ? 17.881 -9.282 -3.865 1.00 5.41 77 GLU A O 9
ATOM 12611 N N . ARG A 1 78 ? 15.834 -10.093 -4.319 1.00 22.33 78 ARG A N 9
ATOM 12612 C CA . ARG A 1 78 ? 15.930 -9.877 -5.762 1.00 30.12 78 ARG A CA 9
ATOM 12613 C C . ARG A 1 78 ? 15.671 -8.414 -6.149 1.00 72.40 78 ARG A C 9
ATOM 12614 O O . ARG A 1 78 ? 15.143 -7.626 -5.358 1.00 3.40 78 ARG A O 9
ATOM 12635 N N . ASN A 1 79 ? 16.037 -8.067 -7.379 1.00 65.11 79 ASN A N 9
ATOM 12636 C CA . ASN A 1 79 ? 15.990 -6.681 -7.866 1.00 10.13 79 ASN A CA 9
ATOM 12637 C C . ASN A 1 79 ? 14.570 -6.070 -7.840 1.00 43.01 79 ASN A C 9
ATOM 12638 O O . ASN A 1 79 ? 13.577 -6.759 -7.592 1.00 41.35 79 ASN A O 9
ATOM 12649 N N . GLN A 1 80 ? 14.499 -4.762 -8.078 1.00 12.41 80 GLN A N 9
ATOM 12650 C CA . GLN A 1 80 ? 13.223 -4.050 -8.229 1.00 14.23 80 GLN A CA 9
ATOM 12651 C C . GLN A 1 80 ? 13.450 -2.745 -9.005 1.00 52.32 80 GLN A C 9
ATOM 12652 O O . GLN A 1 80 ? 14.573 -2.242 -9.065 1.00 11.23 80 GLN A O 9
ATOM 12666 N N . LEU A 1 81 ? 12.398 -2.204 -9.601 1.00 11.21 81 LEU A N 9
ATOM 12667 C CA . LEU A 1 81 ? 12.521 -1.011 -10.443 1.00 10.04 81 LEU A CA 9
ATOM 12668 C C . LEU A 1 81 ? 12.354 0.289 -9.633 1.00 53.25 81 LEU A C 9
ATOM 12669 O O . LEU A 1 81 ? 11.353 0.479 -8.942 1.00 13.33 81 LEU A O 9
ATOM 12685 N N . GLU A 1 82 ? 13.345 1.178 -9.740 1.00 21.41 82 GLU A N 9
ATOM 12686 C CA . GLU A 1 82 ? 13.326 2.486 -9.055 1.00 21.12 82 GLU A CA 9
ATOM 12687 C C . GLU A 1 82 ? 12.135 3.374 -9.500 1.00 41.01 82 GLU A C 9
ATOM 12688 O O . GLU A 1 82 ? 12.085 3.781 -10.684 1.00 37.22 82 GLU A O 9
ATOM 12700 N N . MET A 1 1 ? 7.151 12.293 19.480 1.00 72.34 1 MET A N 10
ATOM 12701 C CA . MET A 1 1 ? 7.537 12.681 20.866 1.00 61.22 1 MET A CA 10
ATOM 12702 C C . MET A 1 1 ? 8.316 14.008 20.905 1.00 43.12 1 MET A C 10
ATOM 12703 O O . MET A 1 1 ? 8.128 14.814 21.812 1.00 12.22 1 MET A O 10
ATOM 12719 N N . ALA A 1 2 ? 9.198 14.229 19.926 1.00 62.13 2 ALA A N 10
ATOM 12720 C CA . ALA A 1 2 ? 10.030 15.441 19.895 1.00 55.43 2 ALA A CA 10
ATOM 12721 C C . ALA A 1 2 ? 9.574 16.413 18.799 1.00 10.22 2 ALA A C 10
ATOM 12722 O O . ALA A 1 2 ? 8.744 16.068 17.953 1.00 42.12 2 ALA A O 10
ATOM 12729 N N . LEU A 1 3 ? 10.112 17.633 18.815 1.00 5.42 3 LEU A N 10
ATOM 12730 C CA . LEU A 1 3 ? 9.789 18.626 17.782 1.00 52.35 3 LEU A CA 10
ATOM 12731 C C . LEU A 1 3 ? 10.446 18.227 16.447 1.00 73.25 3 LEU A C 10
ATOM 12732 O O . LEU A 1 3 ? 11.545 18.677 16.117 1.00 73.40 3 LEU A O 10
ATOM 12748 N N . ILE A 1 4 ? 9.778 17.351 15.704 1.00 61.04 4 ILE A N 10
ATOM 12749 C CA . ILE A 1 4 ? 10.293 16.854 14.422 1.00 45.52 4 ILE A CA 10
ATOM 12750 C C . ILE A 1 4 ? 10.012 17.837 13.270 1.00 55.03 4 ILE A C 10
ATOM 12751 O O . ILE A 1 4 ? 8.892 17.927 12.763 1.00 53.20 4 ILE A O 10
ATOM 12767 N N . MET A 1 5 ? 11.036 18.578 12.861 1.00 23.10 5 MET A N 10
ATOM 12768 C CA . MET A 1 5 ? 10.899 19.539 11.768 1.00 52.04 5 MET A CA 10
ATOM 12769 C C . MET A 1 5 ? 10.865 18.821 10.407 1.00 63.52 5 MET A C 10
ATOM 12770 O O . MET A 1 5 ? 11.908 18.554 9.812 1.00 31.45 5 MET A O 10
ATOM 12784 N N . THR A 1 6 ? 9.657 18.453 9.967 1.00 13.42 6 THR A N 10
ATOM 12785 C CA . THR A 1 6 ? 9.415 17.902 8.615 1.00 11.20 6 THR A CA 10
ATOM 12786 C C . THR A 1 6 ? 9.987 16.479 8.412 1.00 54.24 6 THR A C 10
ATOM 12787 O O . THR A 1 6 ? 9.224 15.536 8.215 1.00 54.22 6 THR A O 10
ATOM 12798 N N . GLN A 1 7 ? 11.322 16.348 8.489 1.00 40.23 7 GLN A N 10
ATOM 12799 C CA . GLN A 1 7 ? 12.070 15.109 8.154 1.00 13.12 7 GLN A CA 10
ATOM 12800 C C . GLN A 1 7 ? 11.305 13.792 8.412 1.00 1.11 7 GLN A C 10
ATOM 12801 O O . GLN A 1 7 ? 11.349 12.877 7.583 1.00 31.31 7 GLN A O 10
ATOM 12815 N N . GLN A 1 8 ? 10.622 13.678 9.550 1.00 1.53 8 GLN A N 10
ATOM 12816 C CA . GLN A 1 8 ? 9.885 12.444 9.869 1.00 75.51 8 GLN A CA 10
ATOM 12817 C C . GLN A 1 8 ? 8.652 12.298 8.953 1.00 52.24 8 GLN A C 10
ATOM 12818 O O . GLN A 1 8 ? 7.544 12.707 9.302 1.00 65.11 8 GLN A O 10
ATOM 12832 N N . ASN A 1 9 ? 8.870 11.733 7.764 1.00 61.03 9 ASN A N 10
ATOM 12833 C CA . ASN A 1 9 ? 7.797 11.528 6.778 1.00 51.32 9 ASN A CA 10
ATOM 12834 C C . ASN A 1 9 ? 7.594 10.035 6.478 1.00 1.32 9 ASN A C 10
ATOM 12835 O O . ASN A 1 9 ? 6.572 9.450 6.831 1.00 41.31 9 ASN A O 10
ATOM 12846 N N . ASN A 1 10 ? 8.579 9.429 5.823 1.00 34.10 10 ASN A N 10
ATOM 12847 C CA . ASN A 1 10 ? 8.535 8.001 5.475 1.00 62.44 10 ASN A CA 10
ATOM 12848 C C . ASN A 1 10 ? 9.821 7.302 5.952 1.00 72.12 10 ASN A C 10
ATOM 12849 O O . ASN A 1 10 ? 10.914 7.854 5.816 1.00 75.15 10 ASN A O 10
ATOM 12860 N N . PRO A 1 11 ? 9.708 6.084 6.535 1.00 71.52 11 PRO A N 10
ATOM 12861 C CA . PRO A 1 11 ? 10.869 5.322 7.049 1.00 0.04 11 PRO A CA 10
ATOM 12862 C C . PRO A 1 11 ? 12.000 5.139 6.011 1.00 11.44 11 PRO A C 10
ATOM 12863 O O . PRO A 1 11 ? 13.179 5.089 6.370 1.00 14.32 11 PRO A O 10
ATOM 12874 N N . LEU A 1 12 ? 11.638 5.034 4.729 1.00 72.32 12 LEU A N 10
ATOM 12875 C CA . LEU A 1 12 ? 12.628 4.884 3.650 1.00 72.32 12 LEU A CA 10
ATOM 12876 C C . LEU A 1 12 ? 13.001 6.247 3.041 1.00 72.31 12 LEU A C 10
ATOM 12877 O O . LEU A 1 12 ? 14.183 6.553 2.859 1.00 4.25 12 LEU A O 10
ATOM 12893 N N . HIS A 1 13 ? 11.978 7.046 2.723 1.00 72.22 13 HIS A N 10
ATOM 12894 C CA . HIS A 1 13 ? 12.147 8.395 2.163 1.00 65.15 13 HIS A CA 10
ATOM 12895 C C . HIS A 1 13 ? 12.716 8.346 0.728 1.00 40.15 13 HIS A C 10
ATOM 12896 O O . HIS A 1 13 ? 13.602 7.545 0.420 1.00 64.44 13 HIS A O 10
ATOM 12911 N N . GLY A 1 14 ? 12.201 9.208 -0.145 1.00 3.41 14 GLY A N 10
ATOM 12912 C CA . GLY A 1 14 ? 12.581 9.178 -1.560 1.00 72.24 14 GLY A CA 10
ATOM 12913 C C . GLY A 1 14 ? 11.477 8.591 -2.430 1.00 12.24 14 GLY A C 10
ATOM 12914 O O . GLY A 1 14 ? 10.855 9.295 -3.229 1.00 43.45 14 GLY A O 10
ATOM 12918 N N . ILE A 1 15 ? 11.237 7.292 -2.280 1.00 51.10 15 ILE A N 10
ATOM 12919 C CA . ILE A 1 15 ? 10.084 6.646 -2.911 1.00 2.21 15 ILE A CA 10
ATOM 12920 C C . ILE A 1 15 ? 8.783 7.133 -2.254 1.00 64.20 15 ILE A C 10
ATOM 12921 O O . ILE A 1 15 ? 8.559 6.911 -1.060 1.00 50.34 15 ILE A O 10
ATOM 12937 N N . THR A 1 16 ? 7.940 7.815 -3.025 1.00 2.34 16 THR A N 10
ATOM 12938 C CA . THR A 1 16 ? 6.682 8.371 -2.499 1.00 44.44 16 THR A CA 10
ATOM 12939 C C . THR A 1 16 ? 5.647 7.271 -2.251 1.00 13.14 16 THR A C 10
ATOM 12940 O O . THR A 1 16 ? 5.754 6.173 -2.800 1.00 14.11 16 THR A O 10
ATOM 12951 N N . LEU A 1 17 ? 4.641 7.575 -1.430 1.00 52.34 17 LEU A N 10
ATOM 12952 C CA . LEU A 1 17 ? 3.553 6.628 -1.139 1.00 11.14 17 LEU A CA 10
ATOM 12953 C C . LEU A 1 17 ? 2.934 6.057 -2.431 1.00 63.31 17 LEU A C 10
ATOM 12954 O O . LEU A 1 17 ? 2.428 4.933 -2.447 1.00 32.53 17 LEU A O 10
ATOM 12970 N N . GLN A 1 18 ? 2.998 6.833 -3.517 1.00 60.21 18 GLN A N 10
ATOM 12971 C CA . GLN A 1 18 ? 2.499 6.393 -4.825 1.00 54.40 18 GLN A CA 10
ATOM 12972 C C . GLN A 1 18 ? 3.263 5.160 -5.330 1.00 64.03 18 GLN A C 10
ATOM 12973 O O . GLN A 1 18 ? 2.670 4.108 -5.588 1.00 15.04 18 GLN A O 10
ATOM 12987 N N . LYS A 1 19 ? 4.582 5.291 -5.467 1.00 41.31 19 LYS A N 10
ATOM 12988 C CA . LYS A 1 19 ? 5.418 4.181 -5.935 1.00 25.32 19 LYS A CA 10
ATOM 12989 C C . LYS A 1 19 ? 5.526 3.084 -4.866 1.00 23.22 19 LYS A C 10
ATOM 12990 O O . LYS A 1 19 ? 5.641 1.906 -5.190 1.00 71.30 19 LYS A O 10
ATOM 13009 N N . LEU A 1 20 ? 5.473 3.479 -3.595 1.00 34.22 20 LEU A N 10
ATOM 13010 C CA . LEU A 1 20 ? 5.467 2.522 -2.483 1.00 30.11 20 LEU A CA 10
ATOM 13011 C C . LEU A 1 20 ? 4.272 1.557 -2.613 1.00 22.31 20 LEU A C 10
ATOM 13012 O O . LEU A 1 20 ? 4.441 0.333 -2.596 1.00 74.15 20 LEU A O 10
ATOM 13028 N N . LEU A 1 21 ? 3.070 2.119 -2.757 1.00 20.23 21 LEU A N 10
ATOM 13029 C CA . LEU A 1 21 ? 1.863 1.320 -2.991 1.00 70.20 21 LEU A CA 10
ATOM 13030 C C . LEU A 1 21 ? 2.010 0.474 -4.267 1.00 71.13 21 LEU A C 10
ATOM 13031 O O . LEU A 1 21 ? 1.651 -0.704 -4.291 1.00 52.40 21 LEU A O 10
ATOM 13047 N N . THR A 1 22 ? 2.553 1.090 -5.323 1.00 35.11 22 THR A N 10
ATOM 13048 C CA . THR A 1 22 ? 2.794 0.393 -6.598 1.00 74.31 22 THR A CA 10
ATOM 13049 C C . THR A 1 22 ? 3.663 -0.862 -6.402 1.00 64.21 22 THR A C 10
ATOM 13050 O O . THR A 1 22 ? 3.303 -1.944 -6.862 1.00 73.14 22 THR A O 10
ATOM 13061 N N . GLU A 1 23 ? 4.795 -0.710 -5.702 1.00 14.34 23 GLU A N 10
ATOM 13062 C CA . GLU A 1 23 ? 5.690 -1.840 -5.385 1.00 45.33 23 GLU A CA 10
ATOM 13063 C C . GLU A 1 23 ? 4.915 -3.006 -4.751 1.00 43.32 23 GLU A C 10
ATOM 13064 O O . GLU A 1 23 ? 5.102 -4.174 -5.116 1.00 54.43 23 GLU A O 10
ATOM 13076 N N . LEU A 1 24 ? 4.044 -2.675 -3.801 1.00 30.42 24 LEU A N 10
ATOM 13077 C CA . LEU A 1 24 ? 3.215 -3.674 -3.127 1.00 73.22 24 LEU A CA 10
ATOM 13078 C C . LEU A 1 24 ? 2.265 -4.369 -4.108 1.00 4.02 24 LEU A C 10
ATOM 13079 O O . LEU A 1 24 ? 2.116 -5.587 -4.079 1.00 50.01 24 LEU A O 10
ATOM 13095 N N . VAL A 1 25 ? 1.628 -3.593 -4.978 1.00 52.42 25 VAL A N 10
ATOM 13096 C CA . VAL A 1 25 ? 0.727 -4.156 -5.988 1.00 62.34 25 VAL A CA 10
ATOM 13097 C C . VAL A 1 25 ? 1.496 -5.029 -7.000 1.00 20.31 25 VAL A C 10
ATOM 13098 O O . VAL A 1 25 ? 0.992 -6.053 -7.465 1.00 54.51 25 VAL A O 10
ATOM 13111 N N . GLU A 1 26 ? 2.720 -4.620 -7.328 1.00 71.31 26 GLU A N 10
ATOM 13112 C CA . GLU A 1 26 ? 3.567 -5.362 -8.270 1.00 20.11 26 GLU A CA 10
ATOM 13113 C C . GLU A 1 26 ? 3.968 -6.740 -7.718 1.00 25.35 26 GLU A C 10
ATOM 13114 O O . GLU A 1 26 ? 3.869 -7.750 -8.416 1.00 51.05 26 GLU A O 10
ATOM 13126 N N . HIS A 1 27 ? 4.423 -6.784 -6.466 1.00 41.32 27 HIS A N 10
ATOM 13127 C CA . HIS A 1 27 ? 4.881 -8.046 -5.867 1.00 52.25 27 HIS A CA 10
ATOM 13128 C C . HIS A 1 27 ? 3.743 -8.814 -5.169 1.00 52.34 27 HIS A C 10
ATOM 13129 O O . HIS A 1 27 ? 3.607 -10.026 -5.338 1.00 31.25 27 HIS A O 10
ATOM 13144 N N . TYR A 1 28 ? 2.950 -8.119 -4.356 1.00 4.31 28 TYR A N 10
ATOM 13145 C CA . TYR A 1 28 ? 1.837 -8.757 -3.637 1.00 1.22 28 TYR A CA 10
ATOM 13146 C C . TYR A 1 28 ? 0.577 -8.839 -4.513 1.00 20.32 28 TYR A C 10
ATOM 13147 O O . TYR A 1 28 ? 0.189 -9.918 -4.961 1.00 73.43 28 TYR A O 10
ATOM 13165 N N . GLY A 1 29 ? -0.045 -7.686 -4.764 1.00 45.01 29 GLY A N 10
ATOM 13166 C CA . GLY A 1 29 ? -1.299 -7.646 -5.516 1.00 34.51 29 GLY A CA 10
ATOM 13167 C C . GLY A 1 29 ? -2.444 -7.001 -4.733 1.00 65.44 29 GLY A C 10
ATOM 13168 O O . GLY A 1 29 ? -2.329 -6.767 -3.528 1.00 2.25 29 GLY A O 10
ATOM 13172 N N . TRP A 1 30 ? -3.557 -6.727 -5.414 1.00 41.40 30 TRP A N 10
ATOM 13173 C CA . TRP A 1 30 ? -4.693 -6.027 -4.797 1.00 25.31 30 TRP A CA 10
ATOM 13174 C C . TRP A 1 30 ? -5.391 -6.865 -3.709 1.00 12.13 30 TRP A C 10
ATOM 13175 O O . TRP A 1 30 ? -5.688 -6.353 -2.626 1.00 72.53 30 TRP A O 10
ATOM 13196 N N . GLU A 1 31 ? -5.650 -8.145 -3.981 1.00 20.53 31 GLU A N 10
ATOM 13197 C CA . GLU A 1 31 ? -6.324 -9.006 -2.995 1.00 32.33 31 GLU A CA 10
ATOM 13198 C C . GLU A 1 31 ? -5.427 -9.248 -1.766 1.00 34.02 31 GLU A C 10
ATOM 13199 O O . GLU A 1 31 ? -5.917 -9.334 -0.638 1.00 11.43 31 GLU A O 10
ATOM 13211 N N . GLU A 1 32 ? -4.114 -9.340 -1.990 1.00 74.13 32 GLU A N 10
ATOM 13212 C CA . GLU A 1 32 ? -3.139 -9.405 -0.891 1.00 53.43 32 GLU A CA 10
ATOM 13213 C C . GLU A 1 32 ? -3.270 -8.181 0.024 1.00 30.30 32 GLU A C 10
ATOM 13214 O O . GLU A 1 32 ? -3.318 -8.303 1.251 1.00 21.33 32 GLU A O 10
ATOM 13226 N N . LEU A 1 33 ? -3.326 -7.001 -0.588 1.00 55.33 33 LEU A N 10
ATOM 13227 C CA . LEU A 1 33 ? -3.470 -5.746 0.157 1.00 24.02 33 LEU A CA 10
ATOM 13228 C C . LEU A 1 33 ? -4.813 -5.685 0.902 1.00 43.13 33 LEU A C 10
ATOM 13229 O O . LEU A 1 33 ? -4.887 -5.175 2.015 1.00 11.33 33 LEU A O 10
ATOM 13245 N N . SER A 1 34 ? -5.867 -6.208 0.279 1.00 14.43 34 SER A N 10
ATOM 13246 C CA . SER A 1 34 ? -7.192 -6.300 0.925 1.00 71.02 34 SER A CA 10
ATOM 13247 C C . SER A 1 34 ? -7.180 -7.286 2.103 1.00 63.21 34 SER A C 10
ATOM 13248 O O . SER A 1 34 ? -7.878 -7.097 3.099 1.00 63.01 34 SER A O 10
ATOM 13256 N N . TYR A 1 35 ? -6.388 -8.348 1.967 1.00 33.43 35 TYR A N 10
ATOM 13257 C CA . TYR A 1 35 ? -6.212 -9.347 3.029 1.00 45.44 35 TYR A CA 10
ATOM 13258 C C . TYR A 1 35 ? -5.464 -8.761 4.242 1.00 22.13 35 TYR A C 10
ATOM 13259 O O . TYR A 1 35 ? -5.871 -8.962 5.390 1.00 43.11 35 TYR A O 10
ATOM 13277 N N . MET A 1 36 ? -4.377 -8.038 3.980 1.00 1.44 36 MET A N 10
ATOM 13278 C CA . MET A 1 36 ? -3.576 -7.420 5.050 1.00 62.00 36 MET A CA 10
ATOM 13279 C C . MET A 1 36 ? -4.255 -6.162 5.619 1.00 10.33 36 MET A C 10
ATOM 13280 O O . MET A 1 36 ? -4.412 -6.023 6.838 1.00 44.42 36 MET A O 10
ATOM 13294 N N . VAL A 1 37 ? -4.662 -5.249 4.738 1.00 44.22 37 VAL A N 10
ATOM 13295 C CA . VAL A 1 37 ? -5.376 -4.031 5.146 1.00 64.23 37 VAL A CA 10
ATOM 13296 C C . VAL A 1 37 ? -6.847 -4.088 4.697 1.00 63.13 37 VAL A C 10
ATOM 13297 O O . VAL A 1 37 ? -7.173 -3.794 3.544 1.00 1.13 37 VAL A O 10
ATOM 13310 N N . ASN A 1 38 ? -7.729 -4.474 5.613 1.00 25.54 38 ASN A N 10
ATOM 13311 C CA . ASN A 1 38 ? -9.158 -4.612 5.303 1.00 70.34 38 ASN A CA 10
ATOM 13312 C C . ASN A 1 38 ? -9.853 -3.244 5.170 1.00 24.20 38 ASN A C 10
ATOM 13313 O O . ASN A 1 38 ? -10.503 -2.768 6.105 1.00 44.40 38 ASN A O 10
ATOM 13324 N N . ILE A 1 39 ? -9.693 -2.606 4.011 1.00 33.45 39 ILE A N 10
ATOM 13325 C CA . ILE A 1 39 ? -10.385 -1.344 3.711 1.00 44.41 39 ILE A CA 10
ATOM 13326 C C . ILE A 1 39 ? -11.086 -1.405 2.343 1.00 53.50 39 ILE A C 10
ATOM 13327 O O . ILE A 1 39 ? -10.694 -2.175 1.461 1.00 40.41 39 ILE A O 10
ATOM 13343 N N . ASN A 1 40 ? -12.121 -0.584 2.175 1.00 24.33 40 ASN A N 10
ATOM 13344 C CA . ASN A 1 40 ? -12.944 -0.590 0.955 1.00 20.21 40 ASN A CA 10
ATOM 13345 C C . ASN A 1 40 ? -12.130 -0.246 -0.310 1.00 41.10 40 ASN A C 10
ATOM 13346 O O . ASN A 1 40 ? -12.517 -0.617 -1.419 1.00 52.01 40 ASN A O 10
ATOM 13357 N N . CYS A 1 41 ? -11.005 0.456 -0.132 1.00 4.44 41 CYS A N 10
ATOM 13358 C CA . CYS A 1 41 ? -10.150 0.886 -1.256 1.00 31.15 41 CYS A CA 10
ATOM 13359 C C . CYS A 1 41 ? -9.853 -0.252 -2.248 1.00 30.15 41 CYS A C 10
ATOM 13360 O O . CYS A 1 41 ? -9.965 -0.077 -3.461 1.00 4.34 41 CYS A O 10
ATOM 13368 N N . PHE A 1 42 ? -9.480 -1.423 -1.730 1.00 54.54 42 PHE A N 10
ATOM 13369 C CA . PHE A 1 42 ? -9.103 -2.558 -2.588 1.00 35.13 42 PHE A CA 10
ATOM 13370 C C . PHE A 1 42 ? -10.304 -3.481 -2.869 1.00 42.11 42 PHE A C 10
ATOM 13371 O O . PHE A 1 42 ? -10.173 -4.500 -3.547 1.00 13.21 42 PHE A O 10
ATOM 13388 N N . LYS A 1 43 ? -11.472 -3.117 -2.338 1.00 71.31 43 LYS A N 10
ATOM 13389 C CA . LYS A 1 43 ? -12.682 -3.944 -2.463 1.00 44.52 43 LYS A CA 10
ATOM 13390 C C . LYS A 1 43 ? -13.674 -3.362 -3.485 1.00 71.40 43 LYS A C 10
ATOM 13391 O O . LYS A 1 43 ? -14.471 -4.093 -4.081 1.00 33.01 43 LYS A O 10
ATOM 13410 N N . LYS A 1 44 ? -13.626 -2.048 -3.682 1.00 50.24 44 LYS A N 10
ATOM 13411 C CA . LYS A 1 44 ? -14.501 -1.376 -4.649 1.00 13.01 44 LYS A CA 10
ATOM 13412 C C . LYS A 1 44 ? -13.730 -0.300 -5.430 1.00 0.25 44 LYS A C 10
ATOM 13413 O O . LYS A 1 44 ? -13.343 0.724 -4.865 1.00 23.42 44 LYS A O 10
ATOM 13432 N N . ASP A 1 45 ? -13.520 -0.549 -6.724 1.00 71.44 45 ASP A N 10
ATOM 13433 C CA . ASP A 1 45 ? -12.727 0.340 -7.587 1.00 13.43 45 ASP A CA 10
ATOM 13434 C C . ASP A 1 45 ? -11.265 0.432 -7.098 1.00 2.10 45 ASP A C 10
ATOM 13435 O O . ASP A 1 45 ? -10.862 1.414 -6.467 1.00 32.13 45 ASP A O 10
ATOM 13444 N N . PRO A 1 46 ? -10.460 -0.616 -7.365 1.00 20.05 46 PRO A N 10
ATOM 13445 C CA . PRO A 1 46 ? -9.064 -0.684 -6.921 1.00 75.24 46 PRO A CA 10
ATOM 13446 C C . PRO A 1 46 ? -8.070 -0.060 -7.920 1.00 61.21 46 PRO A C 10
ATOM 13447 O O . PRO A 1 46 ? -7.830 -0.598 -9.003 1.00 50.23 46 PRO A O 10
ATOM 13458 N N . SER A 1 47 ? -7.499 1.086 -7.552 1.00 32.14 47 SER A N 10
ATOM 13459 C CA . SER A 1 47 ? -6.502 1.765 -8.394 1.00 64.33 47 SER A CA 10
ATOM 13460 C C . SER A 1 47 ? -5.532 2.575 -7.528 1.00 54.24 47 SER A C 10
ATOM 13461 O O . SER A 1 47 ? -5.878 2.973 -6.419 1.00 62.00 47 SER A O 10
ATOM 13469 N N . ILE A 1 48 ? -4.325 2.817 -8.037 1.00 71.01 48 ILE A N 10
ATOM 13470 C CA . ILE A 1 48 ? -3.280 3.511 -7.266 1.00 53.31 48 ILE A CA 10
ATOM 13471 C C . ILE A 1 48 ? -3.794 4.828 -6.651 1.00 53.44 48 ILE A C 10
ATOM 13472 O O . ILE A 1 48 ? -3.910 4.950 -5.430 1.00 21.31 48 ILE A O 10
ATOM 13488 N N . LYS A 1 49 ? -4.126 5.799 -7.499 1.00 71.41 49 LYS A N 10
ATOM 13489 C CA . LYS A 1 49 ? -4.614 7.104 -7.029 1.00 25.15 49 LYS A CA 10
ATOM 13490 C C . LYS A 1 49 ? -5.969 6.978 -6.301 1.00 41.35 49 LYS A C 10
ATOM 13491 O O . LYS A 1 49 ? -6.271 7.750 -5.383 1.00 23.32 49 LYS A O 10
ATOM 13510 N N . SER A 1 50 ? -6.774 5.995 -6.709 1.00 13.53 50 SER A N 10
ATOM 13511 C CA . SER A 1 50 ? -8.078 5.736 -6.075 1.00 61.41 50 SER A CA 10
ATOM 13512 C C . SER A 1 50 ? -7.907 5.244 -4.630 1.00 14.11 50 SER A C 10
ATOM 13513 O O . SER A 1 50 ? -8.808 5.387 -3.808 1.00 40.43 50 SER A O 10
ATOM 13521 N N . SER A 1 51 ? -6.752 4.656 -4.329 1.00 11.24 51 SER A N 10
ATOM 13522 C CA . SER A 1 51 ? -6.428 4.246 -2.957 1.00 74.22 51 SER A CA 10
ATOM 13523 C C . SER A 1 51 ? -5.690 5.364 -2.205 1.00 2.32 51 SER A C 10
ATOM 13524 O O . SER A 1 51 ? -5.976 5.640 -1.040 1.00 21.51 51 SER A O 10
ATOM 13532 N N . LEU A 1 52 ? -4.745 6.016 -2.889 1.00 42.23 52 LEU A N 10
ATOM 13533 C CA . LEU A 1 52 ? -3.956 7.106 -2.293 1.00 61.34 52 LEU A CA 10
ATOM 13534 C C . LEU A 1 52 ? -4.850 8.202 -1.691 1.00 42.22 52 LEU A C 10
ATOM 13535 O O . LEU A 1 52 ? -4.541 8.752 -0.630 1.00 71.52 52 LEU A O 10
ATOM 13551 N N . LYS A 1 53 ? -5.953 8.513 -2.377 1.00 54.21 53 LYS A N 10
ATOM 13552 C CA . LYS A 1 53 ? -6.902 9.540 -1.913 1.00 53.32 53 LYS A CA 10
ATOM 13553 C C . LYS A 1 53 ? -7.394 9.252 -0.482 1.00 61.41 53 LYS A C 10
ATOM 13554 O O . LYS A 1 53 ? -7.669 10.172 0.288 1.00 52.14 53 LYS A O 10
ATOM 13573 N N . PHE A 1 54 ? -7.501 7.968 -0.138 1.00 3.33 54 PHE A N 10
ATOM 13574 C CA . PHE A 1 54 ? -7.926 7.546 1.202 1.00 2.34 54 PHE A CA 10
ATOM 13575 C C . PHE A 1 54 ? -6.733 7.497 2.168 1.00 12.01 54 PHE A C 10
ATOM 13576 O O . PHE A 1 54 ? -6.826 7.954 3.309 1.00 0.25 54 PHE A O 10
ATOM 13593 N N . LEU A 1 55 ? -5.609 6.957 1.696 1.00 1.25 55 LEU A N 10
ATOM 13594 C CA . LEU A 1 55 ? -4.404 6.801 2.523 1.00 74.51 55 LEU A CA 10
ATOM 13595 C C . LEU A 1 55 ? -3.889 8.150 3.063 1.00 24.14 55 LEU A C 10
ATOM 13596 O O . LEU A 1 55 ? -3.460 8.244 4.210 1.00 14.21 55 LEU A O 10
ATOM 13612 N N . ARG A 1 56 ? -3.922 9.190 2.226 1.00 22.50 56 ARG A N 10
ATOM 13613 C CA . ARG A 1 56 ? -3.478 10.533 2.640 1.00 64.35 56 ARG A CA 10
ATOM 13614 C C . ARG A 1 56 ? -4.367 11.123 3.750 1.00 72.13 56 ARG A C 10
ATOM 13615 O O . ARG A 1 56 ? -3.912 11.946 4.551 1.00 72.44 56 ARG A O 10
ATOM 13636 N N . LYS A 1 57 ? -5.634 10.717 3.783 1.00 64.34 57 LYS A N 10
ATOM 13637 C CA . LYS A 1 57 ? -6.591 11.241 4.765 1.00 5.24 57 LYS A CA 10
ATOM 13638 C C . LYS A 1 57 ? -6.603 10.395 6.045 1.00 31.11 57 LYS A C 10
ATOM 13639 O O . LYS A 1 57 ? -6.714 10.924 7.152 1.00 64.33 57 LYS A O 10
ATOM 13658 N N . THR A 1 58 ? -6.502 9.078 5.877 1.00 44.40 58 THR A N 10
ATOM 13659 C CA . THR A 1 58 ? -6.518 8.137 7.004 1.00 40.10 58 THR A CA 10
ATOM 13660 C C . THR A 1 58 ? -5.109 7.615 7.314 1.00 44.35 58 THR A C 10
ATOM 13661 O O . THR A 1 58 ? -4.592 6.724 6.634 1.00 54.44 58 THR A O 10
ATOM 13672 N N . ASP A 1 59 ? -4.507 8.165 8.363 1.00 31.12 59 ASP A N 10
ATOM 13673 C CA . ASP A 1 59 ? -3.108 7.892 8.702 1.00 21.11 59 ASP A CA 10
ATOM 13674 C C . ASP A 1 59 ? -2.858 6.418 9.069 1.00 45.05 59 ASP A C 10
ATOM 13675 O O . ASP A 1 59 ? -1.880 5.820 8.611 1.00 54.24 59 ASP A O 10
ATOM 13684 N N . TRP A 1 60 ? -3.735 5.827 9.889 1.00 31.24 60 TRP A N 10
ATOM 13685 C CA . TRP A 1 60 ? -3.540 4.434 10.322 1.00 1.33 60 TRP A CA 10
ATOM 13686 C C . TRP A 1 60 ? -3.591 3.467 9.127 1.00 1.11 60 TRP A C 10
ATOM 13687 O O . TRP A 1 60 ? -2.989 2.398 9.155 1.00 24.02 60 TRP A O 10
ATOM 13708 N N . ALA A 1 61 ? -4.317 3.844 8.077 1.00 0.15 61 ALA A N 10
ATOM 13709 C CA . ALA A 1 61 ? -4.356 3.049 6.848 1.00 34.02 61 ALA A CA 10
ATOM 13710 C C . ALA A 1 61 ? -3.056 3.215 6.058 1.00 40.34 61 ALA A C 10
ATOM 13711 O O . ALA A 1 61 ? -2.498 2.243 5.545 1.00 21.03 61 ALA A O 10
ATOM 13718 N N . ARG A 1 62 ? -2.571 4.456 5.977 1.00 24.43 62 ARG A N 10
ATOM 13719 C CA . ARG A 1 62 ? -1.300 4.751 5.307 1.00 63.23 62 ARG A CA 10
ATOM 13720 C C . ARG A 1 62 ? -0.141 3.945 5.916 1.00 63.45 62 ARG A C 10
ATOM 13721 O O . ARG A 1 62 ? 0.528 3.178 5.220 1.00 51.00 62 ARG A O 10
ATOM 13742 N N . GLU A 1 63 ? 0.091 4.117 7.220 1.00 13.12 63 GLU A N 10
ATOM 13743 C CA . GLU A 1 63 ? 1.244 3.488 7.880 1.00 14.31 63 GLU A CA 10
ATOM 13744 C C . GLU A 1 63 ? 1.155 1.949 7.865 1.00 64.31 63 GLU A C 10
ATOM 13745 O O . GLU A 1 63 ? 2.173 1.267 7.973 1.00 43.50 63 GLU A O 10
ATOM 13757 N N . ARG A 1 64 ? -0.060 1.403 7.725 1.00 60.11 64 ARG A N 10
ATOM 13758 C CA . ARG A 1 64 ? -0.220 -0.034 7.452 1.00 20.21 64 ARG A CA 10
ATOM 13759 C C . ARG A 1 64 ? 0.414 -0.396 6.100 1.00 33.25 64 ARG A C 10
ATOM 13760 O O . ARG A 1 64 ? 1.203 -1.336 6.002 1.00 21.32 64 ARG A O 10
ATOM 13781 N N . VAL A 1 65 ? 0.066 0.373 5.065 1.00 12.41 65 VAL A N 10
ATOM 13782 C CA . VAL A 1 65 ? 0.609 0.172 3.717 1.00 23.45 65 VAL A CA 10
ATOM 13783 C C . VAL A 1 65 ? 2.145 0.287 3.708 1.00 33.44 65 VAL A C 10
ATOM 13784 O O . VAL A 1 65 ? 2.845 -0.596 3.208 1.00 51.44 65 VAL A O 10
ATOM 13797 N N . GLU A 1 66 ? 2.662 1.371 4.284 1.00 45.41 66 GLU A N 10
ATOM 13798 C CA . GLU A 1 66 ? 4.112 1.586 4.376 1.00 52.23 66 GLU A CA 10
ATOM 13799 C C . GLU A 1 66 ? 4.785 0.472 5.194 1.00 24.32 66 GLU A C 10
ATOM 13800 O O . GLU A 1 66 ? 5.899 0.044 4.884 1.00 12.23 66 GLU A O 10
ATOM 13812 N N . ASN A 1 67 ? 4.095 0.000 6.234 1.00 51.43 67 ASN A N 10
ATOM 13813 C CA . ASN A 1 67 ? 4.580 -1.126 7.041 1.00 21.21 67 ASN A CA 10
ATOM 13814 C C . ASN A 1 67 ? 4.692 -2.402 6.192 1.00 3.21 67 ASN A C 10
ATOM 13815 O O . ASN A 1 67 ? 5.652 -3.164 6.320 1.00 2.30 67 ASN A O 10
ATOM 13826 N N . ILE A 1 68 ? 3.711 -2.629 5.319 1.00 1.32 68 ILE A N 10
ATOM 13827 C CA . ILE A 1 68 ? 3.752 -3.762 4.391 1.00 42.34 68 ILE A CA 10
ATOM 13828 C C . ILE A 1 68 ? 4.989 -3.683 3.484 1.00 71.22 68 ILE A C 10
ATOM 13829 O O . ILE A 1 68 ? 5.624 -4.699 3.187 1.00 42.03 68 ILE A O 10
ATOM 13845 N N . TYR A 1 69 ? 5.331 -2.469 3.052 1.00 74.31 69 TYR A N 10
ATOM 13846 C CA . TYR A 1 69 ? 6.540 -2.250 2.254 1.00 13.41 69 TYR A CA 10
ATOM 13847 C C . TYR A 1 69 ? 7.796 -2.628 3.054 1.00 30.34 69 TYR A C 10
ATOM 13848 O O . TYR A 1 69 ? 8.751 -3.176 2.503 1.00 12.04 69 TYR A O 10
ATOM 13866 N N . LEU A 1 70 ? 7.784 -2.340 4.356 1.00 11.43 70 LEU A N 10
ATOM 13867 C CA . LEU A 1 70 ? 8.865 -2.777 5.247 1.00 14.24 70 LEU A CA 10
ATOM 13868 C C . LEU A 1 70 ? 8.977 -4.312 5.251 1.00 73.24 70 LEU A C 10
ATOM 13869 O O . LEU A 1 70 ? 10.070 -4.867 5.116 1.00 32.03 70 LEU A O 10
ATOM 13885 N N . LYS A 1 71 ? 7.835 -4.994 5.389 1.00 52.50 71 LYS A N 10
ATOM 13886 C CA . LYS A 1 71 ? 7.793 -6.460 5.286 1.00 13.15 71 LYS A CA 10
ATOM 13887 C C . LYS A 1 71 ? 8.217 -6.928 3.885 1.00 3.32 71 LYS A C 10
ATOM 13888 O O . LYS A 1 71 ? 8.763 -8.021 3.729 1.00 72.11 71 LYS A O 10
ATOM 13907 N N . LEU A 1 72 ? 7.959 -6.103 2.871 1.00 11.31 72 LEU A N 10
ATOM 13908 C CA . LEU A 1 72 ? 8.401 -6.395 1.504 1.00 3.14 72 LEU A CA 10
ATOM 13909 C C . LEU A 1 72 ? 9.935 -6.360 1.408 1.00 42.23 72 LEU A C 10
ATOM 13910 O O . LEU A 1 72 ? 10.550 -7.225 0.785 1.00 53.31 72 LEU A O 10
ATOM 13926 N N . GLN A 1 73 ? 10.546 -5.357 2.042 1.00 54.22 73 GLN A N 10
ATOM 13927 C CA . GLN A 1 73 ? 12.008 -5.260 2.095 1.00 64.31 73 GLN A CA 10
ATOM 13928 C C . GLN A 1 73 ? 12.598 -6.462 2.845 1.00 72.43 73 GLN A C 10
ATOM 13929 O O . GLN A 1 73 ? 13.649 -6.988 2.479 1.00 74.22 73 GLN A O 10
ATOM 13943 N N . ARG A 1 74 ? 11.907 -6.895 3.900 1.00 53.52 74 ARG A N 10
ATOM 13944 C CA . ARG A 1 74 ? 12.294 -8.104 4.636 1.00 21.33 74 ARG A CA 10
ATOM 13945 C C . ARG A 1 74 ? 12.105 -9.363 3.776 1.00 11.03 74 ARG A C 10
ATOM 13946 O O . ARG A 1 74 ? 12.919 -10.288 3.814 1.00 11.53 74 ARG A O 10
ATOM 13967 N N . HIS A 1 75 ? 11.024 -9.381 2.999 1.00 50.42 75 HIS A N 10
ATOM 13968 C CA . HIS A 1 75 ? 10.704 -10.514 2.126 1.00 14.51 75 HIS A CA 10
ATOM 13969 C C . HIS A 1 75 ? 11.744 -10.650 1.000 1.00 75.24 75 HIS A C 10
ATOM 13970 O O . HIS A 1 75 ? 11.908 -11.718 0.404 1.00 11.01 75 HIS A O 10
ATOM 13985 N N . LYS A 1 76 ? 12.428 -9.550 0.702 1.00 25.31 76 LYS A N 10
ATOM 13986 C CA . LYS A 1 76 ? 13.524 -9.558 -0.267 1.00 3.21 76 LYS A CA 10
ATOM 13987 C C . LYS A 1 76 ? 14.750 -10.289 0.299 1.00 4.21 76 LYS A C 10
ATOM 13988 O O . LYS A 1 76 ? 15.534 -9.719 1.060 1.00 53.32 76 LYS A O 10
ATOM 14007 N N . GLU A 1 77 ? 14.886 -11.561 -0.045 1.00 64.10 77 GLU A N 10
ATOM 14008 C CA . GLU A 1 77 ? 16.064 -12.336 0.341 1.00 14.20 77 GLU A CA 10
ATOM 14009 C C . GLU A 1 77 ? 17.248 -11.998 -0.572 1.00 54.22 77 GLU A C 10
ATOM 14010 O O . GLU A 1 77 ? 17.066 -11.475 -1.675 1.00 63.12 77 GLU A O 10
ATOM 14022 N N . ARG A 1 78 ? 18.462 -12.290 -0.125 1.00 53.32 78 ARG A N 10
ATOM 14023 C CA . ARG A 1 78 ? 19.648 -11.951 -0.909 1.00 12.44 78 ARG A CA 10
ATOM 14024 C C . ARG A 1 78 ? 19.821 -12.891 -2.105 1.00 42.35 78 ARG A C 10
ATOM 14025 O O . ARG A 1 78 ? 20.251 -14.036 -1.961 1.00 32.24 78 ARG A O 10
ATOM 14046 N N . ASN A 1 79 ? 19.446 -12.406 -3.284 1.00 75.00 79 ASN A N 10
ATOM 14047 C CA . ASN A 1 79 ? 19.725 -13.109 -4.539 1.00 11.33 79 ASN A CA 10
ATOM 14048 C C . ASN A 1 79 ? 21.243 -13.278 -4.712 1.00 41.15 79 ASN A C 10
ATOM 14049 O O . ASN A 1 79 ? 21.974 -12.289 -4.802 1.00 53.33 79 ASN A O 10
ATOM 14060 N N . GLN A 1 80 ? 21.710 -14.522 -4.735 1.00 22.11 80 GLN A N 10
ATOM 14061 C CA . GLN A 1 80 ? 23.150 -14.811 -4.759 1.00 1.04 80 GLN A CA 10
ATOM 14062 C C . GLN A 1 80 ? 23.732 -14.698 -6.179 1.00 60.13 80 GLN A C 10
ATOM 14063 O O . GLN A 1 80 ? 23.235 -15.324 -7.118 1.00 42.22 80 GLN A O 10
ATOM 14077 N N . LEU A 1 81 ? 24.784 -13.892 -6.329 1.00 54.11 81 LEU A N 10
ATOM 14078 C CA . LEU A 1 81 ? 25.448 -13.707 -7.629 1.00 1.34 81 LEU A CA 10
ATOM 14079 C C . LEU A 1 81 ? 26.469 -14.819 -7.940 1.00 51.31 81 LEU A C 10
ATOM 14080 O O . LEU A 1 81 ? 27.006 -14.886 -9.050 1.00 62.03 81 LEU A O 10
ATOM 14096 N N . GLU A 1 82 ? 26.736 -15.683 -6.960 1.00 3.52 82 GLU A N 10
ATOM 14097 C CA . GLU A 1 82 ? 27.714 -16.775 -7.122 1.00 33.42 82 GLU A CA 10
ATOM 14098 C C . GLU A 1 82 ? 27.121 -18.143 -6.711 1.00 12.34 82 GLU A C 10
ATOM 14099 O O . GLU A 1 82 ? 25.917 -18.374 -6.974 1.00 38.23 82 GLU A O 10
ATOM 14111 N N . MET A 1 1 ? 0.798 19.248 -1.496 1.00 1.22 1 MET A N 11
ATOM 14112 C CA . MET A 1 1 ? 1.484 20.284 -0.671 1.00 25.51 1 MET A CA 11
ATOM 14113 C C . MET A 1 1 ? 1.728 19.786 0.764 1.00 35.11 1 MET A C 11
ATOM 14114 O O . MET A 1 1 ? 1.110 18.820 1.207 1.00 74.13 1 MET A O 11
ATOM 14130 N N . ALA A 1 2 ? 2.630 20.455 1.479 1.00 71.14 2 ALA A N 11
ATOM 14131 C CA . ALA A 1 2 ? 2.948 20.092 2.865 1.00 71.30 2 ALA A CA 11
ATOM 14132 C C . ALA A 1 2 ? 3.506 21.295 3.639 1.00 13.12 2 ALA A C 11
ATOM 14133 O O . ALA A 1 2 ? 4.550 21.840 3.282 1.00 50.44 2 ALA A O 11
ATOM 14140 N N . LEU A 1 3 ? 2.815 21.697 4.704 1.00 64.42 3 LEU A N 11
ATOM 14141 C CA . LEU A 1 3 ? 3.219 22.863 5.509 1.00 13.21 3 LEU A CA 11
ATOM 14142 C C . LEU A 1 3 ? 4.446 22.575 6.400 1.00 72.40 3 LEU A C 11
ATOM 14143 O O . LEU A 1 3 ? 4.886 23.440 7.163 1.00 51.31 3 LEU A O 11
ATOM 14159 N N . ILE A 1 4 ? 4.994 21.365 6.304 1.00 14.35 4 ILE A N 11
ATOM 14160 C CA . ILE A 1 4 ? 6.168 20.979 7.091 1.00 13.35 4 ILE A CA 11
ATOM 14161 C C . ILE A 1 4 ? 7.456 21.647 6.569 1.00 52.23 4 ILE A C 11
ATOM 14162 O O . ILE A 1 4 ? 7.881 21.427 5.430 1.00 71.12 4 ILE A O 11
ATOM 14178 N N . MET A 1 5 ? 8.073 22.477 7.411 1.00 44.23 5 MET A N 11
ATOM 14179 C CA . MET A 1 5 ? 9.323 23.155 7.051 1.00 73.45 5 MET A CA 11
ATOM 14180 C C . MET A 1 5 ? 10.521 22.187 7.097 1.00 23.21 5 MET A C 11
ATOM 14181 O O . MET A 1 5 ? 11.230 22.092 8.100 1.00 3.32 5 MET A O 11
ATOM 14195 N N . THR A 1 6 ? 10.718 21.438 6.016 1.00 52.03 6 THR A N 11
ATOM 14196 C CA . THR A 1 6 ? 11.840 20.490 5.926 1.00 62.13 6 THR A CA 11
ATOM 14197 C C . THR A 1 6 ? 12.319 20.315 4.477 1.00 3.23 6 THR A C 11
ATOM 14198 O O . THR A 1 6 ? 11.625 19.727 3.647 1.00 2.05 6 THR A O 11
ATOM 14209 N N . GLN A 1 7 ? 13.505 20.839 4.181 1.00 4.01 7 GLN A N 11
ATOM 14210 C CA . GLN A 1 7 ? 14.112 20.705 2.850 1.00 42.41 7 GLN A CA 11
ATOM 14211 C C . GLN A 1 7 ? 14.931 19.409 2.748 1.00 54.51 7 GLN A C 11
ATOM 14212 O O . GLN A 1 7 ? 15.059 18.823 1.670 1.00 72.34 7 GLN A O 11
ATOM 14226 N N . GLN A 1 8 ? 15.481 18.968 3.879 1.00 71.23 8 GLN A N 11
ATOM 14227 C CA . GLN A 1 8 ? 16.283 17.742 3.927 1.00 70.51 8 GLN A CA 11
ATOM 14228 C C . GLN A 1 8 ? 15.412 16.484 3.768 1.00 3.14 8 GLN A C 11
ATOM 14229 O O . GLN A 1 8 ? 14.956 15.901 4.752 1.00 13.33 8 GLN A O 11
ATOM 14243 N N . ASN A 1 9 ? 15.164 16.097 2.519 1.00 32.33 9 ASN A N 11
ATOM 14244 C CA . ASN A 1 9 ? 14.415 14.872 2.217 1.00 42.01 9 ASN A CA 11
ATOM 14245 C C . ASN A 1 9 ? 14.604 14.460 0.748 1.00 42.41 9 ASN A C 11
ATOM 14246 O O . ASN A 1 9 ? 14.218 15.187 -0.167 1.00 21.20 9 ASN A O 11
ATOM 14257 N N . ASN A 1 10 ? 15.194 13.286 0.531 1.00 4.45 10 ASN A N 11
ATOM 14258 C CA . ASN A 1 10 ? 15.454 12.784 -0.826 1.00 32.20 10 ASN A CA 11
ATOM 14259 C C . ASN A 1 10 ? 14.456 11.674 -1.212 1.00 2.11 10 ASN A C 11
ATOM 14260 O O . ASN A 1 10 ? 14.065 10.862 -0.371 1.00 14.01 10 ASN A O 11
ATOM 14271 N N . PRO A 1 11 ? 14.034 11.621 -2.493 1.00 60.43 11 PRO A N 11
ATOM 14272 C CA . PRO A 1 11 ? 13.053 10.623 -2.972 1.00 42.22 11 PRO A CA 11
ATOM 14273 C C . PRO A 1 11 ? 13.630 9.199 -3.071 1.00 42.13 11 PRO A C 11
ATOM 14274 O O . PRO A 1 11 ? 12.883 8.223 -3.169 1.00 1.10 11 PRO A O 11
ATOM 14285 N N . LEU A 1 12 ? 14.958 9.088 -3.059 1.00 31.55 12 LEU A N 11
ATOM 14286 C CA . LEU A 1 12 ? 15.632 7.785 -3.121 1.00 21.10 12 LEU A CA 11
ATOM 14287 C C . LEU A 1 12 ? 15.332 6.956 -1.861 1.00 10.50 12 LEU A C 11
ATOM 14288 O O . LEU A 1 12 ? 14.959 5.784 -1.940 1.00 33.31 12 LEU A O 11
ATOM 14304 N N . HIS A 1 13 ? 15.507 7.581 -0.698 1.00 41.44 13 HIS A N 11
ATOM 14305 C CA . HIS A 1 13 ? 15.153 6.972 0.587 1.00 23.22 13 HIS A CA 11
ATOM 14306 C C . HIS A 1 13 ? 13.669 7.212 0.916 1.00 63.00 13 HIS A C 11
ATOM 14307 O O . HIS A 1 13 ? 12.960 6.308 1.364 1.00 22.24 13 HIS A O 11
ATOM 14322 N N . GLY A 1 14 ? 13.212 8.441 0.696 1.00 23.24 14 GLY A N 11
ATOM 14323 C CA . GLY A 1 14 ? 11.816 8.791 0.949 1.00 70.53 14 GLY A CA 11
ATOM 14324 C C . GLY A 1 14 ? 10.903 8.496 -0.238 1.00 51.40 14 GLY A C 11
ATOM 14325 O O . GLY A 1 14 ? 10.347 9.413 -0.847 1.00 34.31 14 GLY A O 11
ATOM 14329 N N . ILE A 1 15 ? 10.760 7.212 -0.566 1.00 14.44 15 ILE A N 11
ATOM 14330 C CA . ILE A 1 15 ? 9.888 6.770 -1.664 1.00 53.03 15 ILE A CA 11
ATOM 14331 C C . ILE A 1 15 ? 8.433 7.234 -1.460 1.00 13.51 15 ILE A C 11
ATOM 14332 O O . ILE A 1 15 ? 7.855 7.038 -0.390 1.00 4.34 15 ILE A O 11
ATOM 14348 N N . THR A 1 16 ? 7.847 7.841 -2.492 1.00 33.22 16 THR A N 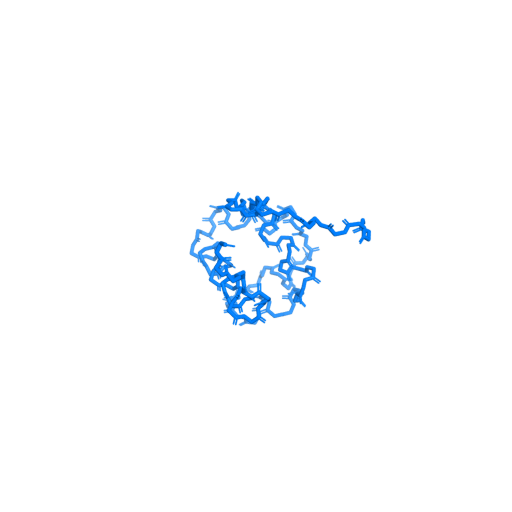11
ATOM 14349 C CA . THR A 1 16 ? 6.467 8.345 -2.412 1.00 63.44 16 THR A CA 11
ATOM 14350 C C . THR A 1 16 ? 5.458 7.210 -2.201 1.00 41.25 16 THR A C 11
ATOM 14351 O O . THR A 1 16 ? 5.620 6.111 -2.735 1.00 42.22 16 THR A O 11
ATOM 14362 N N . LEU A 1 17 ? 4.414 7.494 -1.427 1.00 11.14 17 LEU A N 11
ATOM 14363 C CA . LEU A 1 17 ? 3.350 6.522 -1.149 1.00 43.43 17 LEU A CA 11
ATOM 14364 C C . LEU A 1 17 ? 2.743 5.952 -2.444 1.00 53.12 17 LEU A C 11
ATOM 14365 O O . LEU A 1 17 ? 2.326 4.792 -2.488 1.00 5.42 17 LEU A O 11
ATOM 14381 N N . GLN A 1 18 ? 2.701 6.773 -3.493 1.00 20.44 18 GLN A N 11
ATOM 14382 C CA . GLN A 1 18 ? 2.180 6.349 -4.792 1.00 74.41 18 GLN A CA 11
ATOM 14383 C C . GLN A 1 18 ? 2.994 5.181 -5.376 1.00 41.33 18 GLN A C 11
ATOM 14384 O O . GLN A 1 18 ? 2.448 4.102 -5.630 1.00 22.34 18 GLN A O 11
ATOM 14398 N N . LYS A 1 19 ? 4.298 5.389 -5.579 1.00 14.02 19 LYS A N 11
ATOM 14399 C CA . LYS A 1 19 ? 5.155 4.328 -6.118 1.00 23.01 19 LYS A CA 11
ATOM 14400 C C . LYS A 1 19 ? 5.246 3.151 -5.138 1.00 2.33 19 LYS A C 11
ATOM 14401 O O . LYS A 1 19 ? 5.227 1.990 -5.541 1.00 20.33 19 LYS A O 11
ATOM 14420 N N . LEU A 1 20 ? 5.318 3.474 -3.848 1.00 21.00 20 LEU A N 11
ATOM 14421 C CA . LEU A 1 20 ? 5.360 2.471 -2.777 1.00 2.24 20 LEU A CA 11
ATOM 14422 C C . LEU A 1 20 ? 4.198 1.469 -2.916 1.00 12.04 20 LEU A C 11
ATOM 14423 O O . LEU A 1 20 ? 4.409 0.255 -2.980 1.00 53.43 20 LEU A O 11
ATOM 14439 N N . LEU A 1 21 ? 2.971 1.990 -2.972 1.00 51.02 21 LEU A N 11
ATOM 14440 C CA . LEU A 1 21 ? 1.777 1.153 -3.143 1.00 54.32 21 LEU A CA 11
ATOM 14441 C C . LEU A 1 21 ? 1.805 0.410 -4.489 1.00 11.40 21 LEU A C 11
ATOM 14442 O O . LEU A 1 21 ? 1.429 -0.763 -4.571 1.00 33.23 21 LEU A O 11
ATOM 14458 N N . THR A 1 22 ? 2.259 1.094 -5.538 1.00 3.52 22 THR A N 11
ATOM 14459 C CA . THR A 1 22 ? 2.356 0.491 -6.876 1.00 2.51 22 THR A CA 11
ATOM 14460 C C . THR A 1 22 ? 3.261 -0.752 -6.862 1.00 65.51 22 THR A C 11
ATOM 14461 O O . THR A 1 22 ? 2.904 -1.802 -7.399 1.00 54.03 22 THR A O 11
ATOM 14472 N N . GLU A 1 23 ? 4.423 -0.635 -6.225 1.00 3.04 23 GLU A N 11
ATOM 14473 C CA . GLU A 1 23 ? 5.354 -1.761 -6.122 1.00 10.54 23 GLU A CA 11
ATOM 14474 C C . GLU A 1 23 ? 4.739 -2.934 -5.336 1.00 35.22 23 GLU A C 11
ATOM 14475 O O . GLU A 1 23 ? 4.997 -4.100 -5.642 1.00 21.10 23 GLU A O 11
ATOM 14487 N N . LEU A 1 24 ? 3.923 -2.626 -4.330 1.00 32.32 24 LEU A N 11
ATOM 14488 C CA . LEU A 1 24 ? 3.208 -3.664 -3.571 1.00 13.45 24 LEU A CA 11
ATOM 14489 C C . LEU A 1 24 ? 2.274 -4.470 -4.486 1.00 14.44 24 LEU A C 11
ATOM 14490 O O . LEU A 1 24 ? 2.144 -5.690 -4.347 1.00 50.41 24 LEU A O 11
ATOM 14506 N N . VAL A 1 25 ? 1.637 -3.777 -5.426 1.00 23.21 25 VAL A N 11
ATOM 14507 C CA . VAL A 1 25 ? 0.777 -4.422 -6.424 1.00 30.31 25 VAL A CA 11
ATOM 14508 C C . VAL A 1 25 ? 1.589 -5.358 -7.335 1.00 5.33 25 VAL A C 11
ATOM 14509 O O . VAL A 1 25 ? 1.133 -6.446 -7.692 1.00 72.35 25 VAL A O 11
ATOM 14522 N N . GLU A 1 26 ? 2.790 -4.921 -7.708 1.00 11.12 26 GLU A N 11
ATOM 14523 C CA . GLU A 1 26 ? 3.690 -5.730 -8.540 1.00 75.41 26 GLU A CA 11
ATOM 14524 C C . GLU A 1 26 ? 4.178 -6.984 -7.794 1.00 32.51 26 GLU A C 11
ATOM 14525 O O . GLU A 1 26 ? 4.088 -8.105 -8.301 1.00 75.31 26 GLU A O 11
ATOM 14537 N N . HIS A 1 27 ? 4.695 -6.779 -6.583 1.00 53.41 27 HIS A N 11
ATOM 14538 C CA . HIS A 1 27 ? 5.338 -7.855 -5.820 1.00 42.15 27 HIS A CA 11
ATOM 14539 C C . HIS A 1 27 ? 4.323 -8.837 -5.206 1.00 11.42 27 HIS A C 11
ATOM 14540 O O . HIS A 1 27 ? 4.494 -10.050 -5.318 1.00 33.23 27 HIS A O 11
ATOM 14555 N N . TYR A 1 28 ? 3.278 -8.329 -4.549 1.00 32.12 28 TYR A N 11
ATOM 14556 C CA . TYR A 1 28 ? 2.235 -9.211 -3.994 1.00 62.55 28 TYR A CA 11
ATOM 14557 C C . TYR A 1 28 ? 1.010 -9.284 -4.913 1.00 5.54 28 TYR A C 11
ATOM 14558 O O . TYR A 1 28 ? 0.653 -10.349 -5.419 1.00 33.34 28 TYR A O 11
ATOM 14576 N N . GLY A 1 29 ? 0.366 -8.136 -5.106 1.00 31.33 29 GLY A N 11
ATOM 14577 C CA . GLY A 1 29 ? -0.907 -8.092 -5.816 1.00 53.44 29 GLY A CA 11
ATOM 14578 C C . GLY A 1 29 ? -2.069 -7.737 -4.888 1.00 23.00 29 GLY A C 11
ATOM 14579 O O . GLY A 1 29 ? -2.014 -8.008 -3.683 1.00 41.43 29 GLY A O 11
ATOM 14583 N N . TRP A 1 30 ? -3.130 -7.153 -5.445 1.00 14.04 30 TRP A N 11
ATOM 14584 C CA . TRP A 1 30 ? -4.279 -6.694 -4.646 1.00 42.23 30 TRP A CA 11
ATOM 14585 C C . TRP A 1 30 ? -4.896 -7.828 -3.816 1.00 12.44 30 TRP A C 11
ATOM 14586 O O . TRP A 1 30 ? -5.521 -7.582 -2.784 1.00 54.34 30 TRP A O 11
ATOM 14607 N N . GLU A 1 31 ? -4.695 -9.064 -4.264 1.00 62.33 31 GLU A N 11
ATOM 14608 C CA . GLU A 1 31 ? -5.290 -10.240 -3.619 1.00 44.53 31 GLU A CA 11
ATOM 14609 C C . GLU A 1 31 ? -5.006 -10.281 -2.105 1.00 35.24 31 GLU A C 11
ATOM 14610 O O . GLU A 1 31 ? -5.925 -10.422 -1.295 1.00 75.51 31 GLU A O 11
ATOM 14622 N N . GLU A 1 32 ? -3.732 -10.151 -1.722 1.00 55.41 32 GLU A N 11
ATOM 14623 C CA . GLU A 1 32 ? -3.360 -10.155 -0.299 1.00 10.00 32 GLU A CA 11
ATOM 14624 C C . GLU A 1 32 ? -3.326 -8.734 0.287 1.00 61.00 32 GLU A C 11
ATOM 14625 O O . GLU A 1 32 ? -3.559 -8.543 1.485 1.00 11.42 32 GLU A O 11
ATOM 14637 N N . LEU A 1 33 ? -3.054 -7.736 -0.555 1.00 63.41 33 LEU A N 11
ATOM 14638 C CA . LEU A 1 33 ? -3.057 -6.333 -0.113 1.00 70.34 33 LEU A CA 11
ATOM 14639 C C . LEU A 1 33 ? -4.427 -5.927 0.450 1.00 2.11 33 LEU A C 11
ATOM 14640 O O . LEU A 1 33 ? -4.517 -5.306 1.509 1.00 74.02 33 LEU A O 11
ATOM 14656 N N . SER A 1 34 ? -5.487 -6.306 -0.263 1.00 42.24 34 SER A N 11
ATOM 14657 C CA . SER A 1 34 ? -6.863 -5.958 0.123 1.00 43.01 34 SER A CA 11
ATOM 14658 C C . SER A 1 34 ? -7.305 -6.679 1.409 1.00 44.13 34 SER A C 11
ATOM 14659 O O . SER A 1 34 ? -8.359 -6.376 1.971 1.00 10.34 34 SER A O 11
ATOM 14667 N N . TYR A 1 35 ? -6.509 -7.650 1.856 1.00 54.02 35 TYR A N 11
ATOM 14668 C CA . TYR A 1 35 ? -6.777 -8.347 3.116 1.00 23.11 35 TYR A CA 11
ATOM 14669 C C . TYR A 1 35 ? -5.953 -7.744 4.261 1.00 22.32 35 TYR A C 11
ATOM 14670 O O . TYR A 1 35 ? -6.484 -7.459 5.337 1.00 45.13 35 TYR A O 11
ATOM 14688 N N . MET A 1 36 ? -4.649 -7.572 4.032 1.00 51.12 36 MET A N 11
ATOM 14689 C CA . MET A 1 36 ? -3.761 -6.969 5.032 1.00 60.42 36 MET A CA 11
ATOM 14690 C C . MET A 1 36 ? -4.225 -5.549 5.397 1.00 4.11 36 MET A C 11
ATOM 14691 O O . MET A 1 36 ? -4.424 -5.234 6.573 1.00 43.04 36 MET A O 11
ATOM 14705 N N . VAL A 1 37 ? -4.405 -4.698 4.390 1.00 72.41 37 VAL A N 11
ATOM 14706 C CA . VAL A 1 37 ? -4.993 -3.373 4.605 1.00 22.43 37 VAL A CA 11
ATOM 14707 C C . VAL A 1 37 ? -6.513 -3.439 4.393 1.00 52.31 37 VAL A C 11
ATOM 14708 O O . VAL A 1 37 ? -7.017 -3.178 3.300 1.00 34.23 37 VAL A O 11
ATOM 14721 N N . ASN A 1 38 ? -7.235 -3.826 5.441 1.00 13.45 38 ASN A N 11
ATOM 14722 C CA . ASN A 1 38 ? -8.686 -4.012 5.355 1.00 73.32 38 ASN A CA 11
ATOM 14723 C C . ASN A 1 38 ? -9.429 -2.667 5.281 1.00 62.32 38 ASN A C 11
ATOM 14724 O O . ASN A 1 38 ? -9.998 -2.190 6.267 1.00 62.30 38 ASN A O 11
ATOM 14735 N N . ILE A 1 39 ? -9.387 -2.045 4.107 1.00 22.13 39 ILE A N 11
ATOM 14736 C CA . ILE A 1 39 ? -10.129 -0.809 3.850 1.00 53.40 39 ILE A CA 11
ATOM 14737 C C . ILE A 1 39 ? -11.057 -0.983 2.641 1.00 54.12 39 ILE A C 11
ATOM 14738 O O . ILE A 1 39 ? -10.684 -1.616 1.647 1.00 41.54 39 ILE A O 11
ATOM 14754 N N . ASN A 1 40 ? -12.264 -0.422 2.723 1.00 15.42 40 ASN A N 11
ATOM 14755 C CA . ASN A 1 40 ? -13.254 -0.565 1.649 1.00 55.14 40 ASN A CA 11
ATOM 14756 C C . ASN A 1 40 ? -12.676 -0.114 0.297 1.00 23.10 40 ASN A C 11
ATOM 14757 O O . ASN A 1 40 ? -13.025 -0.663 -0.746 1.00 1.24 40 ASN A O 11
ATOM 14768 N N . CYS A 1 41 ? -11.772 0.868 0.329 1.00 11.21 41 CYS A N 11
ATOM 14769 C CA . CYS A 1 41 ? -11.105 1.368 -0.884 1.00 53.11 41 CYS A CA 11
ATOM 14770 C C . CYS A 1 41 ? -10.520 0.224 -1.732 1.00 24.45 41 CYS A C 11
ATOM 14771 O O . CYS A 1 41 ? -10.851 0.085 -2.905 1.00 14.22 41 CYS A O 11
ATOM 14779 N N . PHE A 1 42 ? -9.661 -0.600 -1.131 1.00 60.40 42 PHE A N 11
ATOM 14780 C CA . PHE A 1 42 ? -9.092 -1.761 -1.833 1.00 14.51 42 PHE A CA 11
ATOM 14781 C C . PHE A 1 42 ? -10.175 -2.809 -2.135 1.00 30.13 42 PHE A C 11
ATOM 14782 O O . PHE A 1 42 ? -10.121 -3.511 -3.146 1.00 22.02 42 PHE A O 11
ATOM 14799 N N . LYS A 1 43 ? -11.164 -2.885 -1.253 1.00 33.21 43 LYS A N 11
ATOM 14800 C CA . LYS A 1 43 ? -12.228 -3.888 -1.340 1.00 3.15 43 LYS A CA 11
ATOM 14801 C C . LYS A 1 43 ? -13.355 -3.477 -2.311 1.00 42.32 43 LYS A C 11
ATOM 14802 O O . LYS A 1 43 ? -14.407 -4.120 -2.349 1.00 10.22 43 LYS A O 11
ATOM 14821 N N . LYS A 1 44 ? -13.142 -2.406 -3.081 1.00 12.40 44 LYS A N 11
ATOM 14822 C CA . LYS A 1 44 ? -14.126 -1.969 -4.088 1.00 13.42 44 LYS A CA 11
ATOM 14823 C C . LYS A 1 44 ? -13.455 -1.306 -5.303 1.00 73.25 44 LYS A C 11
ATOM 14824 O O . LYS A 1 44 ? -13.933 -1.429 -6.433 1.00 75.44 44 LYS A O 11
ATOM 14843 N N . ASP A 1 45 ? -12.353 -0.604 -5.063 1.00 62.43 45 ASP A N 11
ATOM 14844 C CA . ASP A 1 45 ? -11.628 0.114 -6.119 1.00 52.42 45 ASP A CA 11
ATOM 14845 C C . ASP A 1 45 ? -10.136 -0.262 -6.130 1.00 44.05 45 ASP A C 11
ATOM 14846 O O . ASP A 1 45 ? -9.301 0.458 -5.577 1.00 12.32 45 ASP A O 11
ATOM 14855 N N . PRO A 1 46 ? -9.783 -1.419 -6.723 1.00 73.32 46 PRO A N 11
ATOM 14856 C CA . PRO A 1 46 ? -8.373 -1.809 -6.928 1.00 62.11 46 PRO A CA 11
ATOM 14857 C C . PRO A 1 46 ? -7.617 -0.814 -7.833 1.00 12.21 46 PRO A C 11
ATOM 14858 O O . PRO A 1 46 ? -7.336 -1.102 -9.001 1.00 61.35 46 PRO A O 11
ATOM 14869 N N . SER A 1 47 ? -7.307 0.362 -7.293 1.00 23.14 47 SER A N 11
ATOM 14870 C CA . SER A 1 47 ? -6.658 1.436 -8.063 1.00 53.34 47 SER A CA 11
ATOM 14871 C C . SER A 1 47 ? -5.763 2.302 -7.161 1.00 41.24 47 SER A C 11
ATOM 14872 O O . SER A 1 47 ? -6.003 2.416 -5.959 1.00 3.31 47 SER A O 11
ATOM 14880 N N . ILE A 1 48 ? -4.746 2.924 -7.753 1.00 31.34 48 ILE A N 11
ATOM 14881 C CA . ILE A 1 48 ? -3.766 3.713 -6.995 1.00 30.43 48 ILE A CA 11
ATOM 14882 C C . ILE A 1 48 ? -4.287 5.124 -6.667 1.00 33.21 48 ILE A C 11
ATOM 14883 O O . ILE A 1 48 ? -4.322 5.525 -5.504 1.00 62.52 48 ILE A O 11
ATOM 14899 N N . LYS A 1 49 ? -4.700 5.870 -7.693 1.00 75.23 49 LYS A N 11
ATOM 14900 C CA . LYS A 1 49 ? -5.138 7.266 -7.521 1.00 44.40 49 LYS A CA 11
ATOM 14901 C C . LYS A 1 49 ? -6.328 7.357 -6.541 1.00 22.42 49 LYS A C 11
ATOM 14902 O O . LYS A 1 49 ? -6.302 8.137 -5.583 1.00 55.53 49 LYS A O 11
ATOM 14921 N N . SER A 1 50 ? -7.362 6.549 -6.781 1.00 44.12 50 SER A N 11
ATOM 14922 C CA . SER A 1 50 ? -8.528 6.484 -5.879 1.00 1.35 50 SER A CA 11
ATOM 14923 C C . SER A 1 50 ? -8.122 6.116 -4.443 1.00 13.03 50 SER A C 11
ATOM 14924 O O . SER A 1 50 ? -8.778 6.520 -3.480 1.00 44.44 50 SER A O 11
ATOM 14932 N N . SER A 1 51 ? -7.039 5.348 -4.307 1.00 72.32 51 SER A N 11
ATOM 14933 C CA . SER A 1 51 ? -6.530 4.937 -2.990 1.00 42.30 51 SER A CA 11
ATOM 14934 C C . SER A 1 51 ? -5.782 6.080 -2.291 1.00 42.04 51 SER A C 11
ATOM 14935 O O . SER A 1 51 ? -6.000 6.341 -1.107 1.00 75.33 51 SER A O 11
ATOM 14943 N N . LEU A 1 52 ? -4.900 6.760 -3.028 1.00 60.21 52 LEU A N 11
ATOM 14944 C CA . LEU A 1 52 ? -4.134 7.893 -2.484 1.00 73.00 52 LEU A CA 11
ATOM 14945 C C . LEU A 1 52 ? -5.062 8.949 -1.868 1.00 41.41 52 LEU A C 11
ATOM 14946 O O . LEU A 1 52 ? -4.738 9.559 -0.846 1.00 22.53 52 LEU A O 11
ATOM 14962 N N . LYS A 1 53 ? -6.218 9.146 -2.500 1.00 73.00 53 LYS A N 11
ATOM 14963 C CA . LYS A 1 53 ? -7.233 10.085 -2.011 1.00 63.53 53 LYS A CA 11
ATOM 14964 C C . LYS A 1 53 ? -7.708 9.731 -0.582 1.00 2.34 53 LYS A C 11
ATOM 14965 O O . LYS A 1 53 ? -8.167 10.599 0.166 1.00 62.45 53 LYS A O 11
ATOM 14984 N N . PHE A 1 54 ? -7.581 8.459 -0.212 1.00 32.12 54 PHE A N 11
ATOM 14985 C CA . PHE A 1 54 ? -7.961 7.989 1.130 1.00 63.24 54 PHE A CA 11
ATOM 14986 C C . PHE A 1 54 ? -6.736 7.901 2.063 1.00 11.45 54 PHE A C 11
ATOM 14987 O O . PHE A 1 54 ? -6.748 8.434 3.175 1.00 41.14 54 PHE A O 11
ATOM 15004 N N . LEU A 1 55 ? -5.677 7.238 1.598 1.00 15.23 55 LEU A N 11
ATOM 15005 C CA . LEU A 1 55 ? -4.459 7.028 2.401 1.00 4.25 55 LEU A CA 11
ATOM 15006 C C . LEU A 1 55 ? -3.845 8.355 2.894 1.00 54.35 55 LEU A C 11
ATOM 15007 O O . LEU A 1 55 ? -3.147 8.391 3.908 1.00 32.51 55 LEU A O 11
ATOM 15023 N N . ARG A 1 56 ? -4.099 9.438 2.161 1.00 54.45 56 ARG A N 11
ATOM 15024 C CA . ARG A 1 56 ? -3.599 10.771 2.527 1.00 21.14 56 ARG A CA 11
ATOM 15025 C C . ARG A 1 56 ? -4.215 11.282 3.846 1.00 52.32 56 ARG A C 11
ATOM 15026 O O . ARG A 1 56 ? -3.563 11.996 4.610 1.00 51.41 56 ARG A O 11
ATOM 15047 N N . LYS A 1 57 ? -5.475 10.917 4.103 1.00 31.10 57 LYS A N 11
ATOM 15048 C CA . LYS A 1 57 ? -6.219 11.445 5.256 1.00 11.10 57 LYS A CA 11
ATOM 15049 C C . LYS A 1 57 ? -6.302 10.438 6.416 1.00 41.31 57 LYS A C 11
ATOM 15050 O O . LYS A 1 57 ? -6.512 10.827 7.566 1.00 43.24 57 LYS A O 11
ATOM 15069 N N . THR A 1 58 ? -6.148 9.149 6.117 1.00 14.05 58 THR A N 11
ATOM 15070 C CA . THR A 1 58 ? -6.245 8.102 7.144 1.00 41.24 58 THR A CA 11
ATOM 15071 C C . THR A 1 58 ? -4.858 7.627 7.608 1.00 43.14 58 THR A C 11
ATOM 15072 O O . THR A 1 58 ? -4.113 7.005 6.847 1.00 64.44 58 THR A O 11
ATOM 15083 N N . ASP A 1 59 ? -4.542 7.902 8.876 1.00 71.13 59 ASP A N 11
ATOM 15084 C CA . ASP A 1 59 ? -3.222 7.613 9.453 1.00 44.23 59 ASP A CA 11
ATOM 15085 C C . ASP A 1 59 ? -2.849 6.121 9.359 1.00 50.15 59 ASP A C 11
ATOM 15086 O O . ASP A 1 59 ? -1.921 5.743 8.638 1.00 52.20 59 ASP A O 11
ATOM 15095 N N . TRP A 1 60 ? -3.581 5.280 10.091 1.00 10.35 60 TRP A N 11
ATOM 15096 C CA . TRP A 1 60 ? -3.267 3.848 10.176 1.00 45.21 60 TRP A CA 11
ATOM 15097 C C . TRP A 1 60 ? -3.253 3.174 8.794 1.00 5.25 60 TRP A C 11
ATOM 15098 O O . TRP A 1 60 ? -2.445 2.281 8.547 1.00 70.34 60 TRP A O 11
ATOM 15119 N N . ALA A 1 61 ? -4.142 3.604 7.899 1.00 71.21 61 ALA A N 11
ATOM 15120 C CA . ALA A 1 61 ? -4.194 3.052 6.542 1.00 54.05 61 ALA A CA 11
ATOM 15121 C C . ALA A 1 61 ? -2.873 3.281 5.795 1.00 4.41 61 ALA A C 11
ATOM 15122 O O . ALA A 1 61 ? -2.294 2.346 5.237 1.00 21.13 61 ALA A O 11
ATOM 15129 N N . ARG A 1 62 ? -2.394 4.527 5.800 1.00 32.40 62 ARG A N 11
ATOM 15130 C CA . ARG A 1 62 ? -1.107 4.858 5.179 1.00 2.42 62 ARG A CA 11
ATOM 15131 C C . ARG A 1 62 ? 0.037 4.071 5.839 1.00 2.11 62 ARG A C 11
ATOM 15132 O O . ARG A 1 62 ? 0.867 3.468 5.157 1.00 5.52 62 ARG A O 11
ATOM 15153 N N . GLU A 1 63 ? 0.057 4.079 7.175 1.00 12.33 63 GLU A N 11
ATOM 15154 C CA . GLU A 1 63 ? 1.074 3.360 7.954 1.00 30.34 63 GLU A CA 11
ATOM 15155 C C . GLU A 1 63 ? 1.096 1.857 7.624 1.00 24.31 63 GLU A C 11
ATOM 15156 O O . GLU A 1 63 ? 2.164 1.255 7.526 1.00 33.24 63 GLU A O 11
ATOM 15168 N N . ARG A 1 64 ? -0.082 1.253 7.452 1.00 34.01 64 ARG A N 11
ATOM 15169 C CA . ARG A 1 64 ? -0.172 -0.164 7.070 1.00 33.23 64 ARG A CA 11
ATOM 15170 C C . ARG A 1 64 ? 0.479 -0.402 5.701 1.00 3.41 64 ARG A C 11
ATOM 15171 O O . ARG A 1 64 ? 1.292 -1.312 5.540 1.00 0.22 64 ARG A O 11
ATOM 15192 N N . VAL A 1 65 ? 0.118 0.428 4.723 1.00 63.11 65 VAL A N 11
ATOM 15193 C CA . VAL A 1 65 ? 0.673 0.323 3.367 1.00 62.01 65 VAL A CA 11
ATOM 15194 C C . VAL A 1 65 ? 2.210 0.429 3.377 1.00 24.14 65 VAL A C 11
ATOM 15195 O O . VAL A 1 65 ? 2.907 -0.416 2.804 1.00 72.24 65 VAL A O 11
ATOM 15208 N N . GLU A 1 66 ? 2.728 1.464 4.042 1.00 34.44 66 GLU A N 11
ATOM 15209 C CA . GLU A 1 66 ? 4.179 1.649 4.188 1.00 25.10 66 GLU A CA 11
ATOM 15210 C C . GLU A 1 66 ? 4.816 0.452 4.910 1.00 44.12 66 GLU A C 11
ATOM 15211 O O . GLU A 1 66 ? 5.851 -0.072 4.490 1.00 71.41 66 GLU A O 11
ATOM 15223 N N . ASN A 1 67 ? 4.174 0.017 5.993 1.00 21.34 67 ASN A N 11
ATOM 15224 C CA . ASN A 1 67 ? 4.652 -1.117 6.789 1.00 1.22 67 ASN A CA 11
ATOM 15225 C C . ASN A 1 67 ? 4.763 -2.398 5.944 1.00 72.04 67 ASN A C 11
ATOM 15226 O O . ASN A 1 67 ? 5.710 -3.168 6.096 1.00 74.43 67 ASN A O 11
ATOM 15237 N N . ILE A 1 68 ? 3.795 -2.623 5.060 1.00 31.23 68 ILE A N 11
ATOM 15238 C CA . ILE A 1 68 ? 3.823 -3.784 4.164 1.00 22.13 68 ILE A CA 11
ATOM 15239 C C . ILE A 1 68 ? 5.023 -3.717 3.201 1.00 51.50 68 ILE A C 11
ATOM 15240 O O . ILE A 1 68 ? 5.640 -4.739 2.889 1.00 44.22 68 ILE A O 11
ATOM 15256 N N . TYR A 1 69 ? 5.358 -2.511 2.747 1.00 63.44 69 TYR A N 11
ATOM 15257 C CA . TYR A 1 69 ? 6.538 -2.310 1.899 1.00 73.31 69 TYR A CA 11
ATOM 15258 C C . TYR A 1 69 ? 7.822 -2.648 2.672 1.00 31.30 69 TYR A C 11
ATOM 15259 O O . TYR A 1 69 ? 8.756 -3.241 2.129 1.00 22.13 69 TYR A O 11
ATOM 15277 N N . LEU A 1 70 ? 7.859 -2.262 3.946 1.00 1.11 70 LEU A N 11
ATOM 15278 C CA . LEU A 1 70 ? 8.968 -2.633 4.833 1.00 31.34 70 LEU A CA 11
ATOM 15279 C C . LEU A 1 70 ? 8.991 -4.152 5.065 1.00 74.13 70 LEU A C 11
ATOM 15280 O O . LEU A 1 70 ? 10.053 -4.774 5.059 1.00 52.14 70 LEU A O 11
ATOM 15296 N N . LYS A 1 71 ? 7.805 -4.734 5.262 1.00 31.04 71 LYS A N 11
ATOM 15297 C CA . LYS A 1 71 ? 7.650 -6.191 5.397 1.00 15.15 71 LYS A CA 11
ATOM 15298 C C . LYS A 1 71 ? 8.159 -6.928 4.150 1.00 4.43 71 LYS A C 11
ATOM 15299 O O . LYS A 1 71 ? 8.678 -8.043 4.246 1.00 22.24 71 LYS A O 11
ATOM 15318 N N . LEU A 1 72 ? 7.985 -6.307 2.986 1.00 12.24 72 LEU A N 11
ATOM 15319 C CA . LEU A 1 72 ? 8.545 -6.829 1.738 1.00 24.54 72 LEU A CA 11
ATOM 15320 C C . LEU A 1 72 ? 10.067 -6.962 1.856 1.00 64.42 72 LEU A C 11
ATOM 15321 O O . LEU A 1 72 ? 10.621 -8.048 1.696 1.00 32.54 72 LEU A O 11
ATOM 15337 N N . GLN A 1 73 ? 10.725 -5.847 2.174 1.00 2.42 73 GLN A N 11
ATOM 15338 C CA . GLN A 1 73 ? 12.182 -5.819 2.342 1.00 14.34 73 GLN A CA 11
ATOM 15339 C C . GLN A 1 73 ? 12.634 -6.758 3.478 1.00 40.41 73 GLN A C 11
ATOM 15340 O O . GLN A 1 73 ? 13.759 -7.257 3.475 1.00 52.42 73 GLN A O 11
ATOM 15354 N N . ARG A 1 74 ? 11.746 -6.998 4.446 1.00 4.40 74 ARG A N 11
ATOM 15355 C CA . ARG A 1 74 ? 11.994 -7.989 5.501 1.00 1.24 74 ARG A CA 11
ATOM 15356 C C . ARG A 1 74 ? 11.941 -9.423 4.943 1.00 65.24 74 ARG A C 11
ATOM 15357 O O . ARG A 1 74 ? 12.727 -10.284 5.339 1.00 13.13 74 ARG A O 11
ATOM 15378 N N . HIS A 1 75 ? 11.001 -9.670 4.033 1.00 31.11 75 HIS A N 11
ATOM 15379 C CA . HIS A 1 75 ? 10.798 -11.009 3.471 1.00 15.11 75 HIS A CA 11
ATOM 15380 C C . HIS A 1 75 ? 11.804 -11.313 2.350 1.00 10.21 75 HIS A C 11
ATOM 15381 O O . HIS A 1 75 ? 12.024 -12.475 2.003 1.00 1.43 75 HIS A O 11
ATOM 15396 N N . LYS A 1 76 ? 12.396 -10.265 1.779 1.00 41.41 76 LYS A N 11
ATOM 15397 C CA . LYS A 1 76 ? 13.396 -10.423 0.715 1.00 15.33 76 LYS A CA 11
ATOM 15398 C C . LYS A 1 76 ? 14.619 -11.211 1.206 1.00 72.42 76 LYS A C 11
ATOM 15399 O O . LYS A 1 76 ? 15.423 -10.708 1.995 1.00 23.33 76 LYS A O 11
ATOM 15418 N N . GLU A 1 77 ? 14.751 -12.450 0.740 1.00 62.42 77 GLU A N 11
ATOM 15419 C CA . GLU A 1 77 ? 15.877 -13.305 1.124 1.00 73.45 77 GLU A CA 11
ATOM 15420 C C . GLU A 1 77 ? 17.224 -12.706 0.679 1.00 61.23 77 GLU A C 11
ATOM 15421 O O . GLU A 1 77 ? 17.280 -11.865 -0.219 1.00 72.03 77 GLU A O 11
ATOM 15433 N N . ARG A 1 78 ? 18.306 -13.149 1.309 1.00 20.11 78 ARG A N 11
ATOM 15434 C CA . ARG A 1 78 ? 19.639 -12.602 1.035 1.00 23.42 78 ARG A CA 11
ATOM 15435 C C . ARG A 1 78 ? 20.240 -13.166 -0.267 1.00 33.41 78 ARG A C 11
ATOM 15436 O O . ARG A 1 78 ? 20.281 -14.385 -0.474 1.00 54.41 78 ARG A O 11
ATOM 15457 N N . ASN A 1 79 ? 20.705 -12.270 -1.143 1.00 44.53 79 ASN A N 11
ATOM 15458 C CA . ASN A 1 79 ? 21.363 -12.668 -2.394 1.00 44.25 79 ASN A CA 11
ATOM 15459 C C . ASN A 1 79 ? 22.853 -12.956 -2.157 1.00 74.22 79 ASN A C 11
ATOM 15460 O O . ASN A 1 79 ? 23.487 -12.330 -1.307 1.00 3.10 79 ASN A O 11
ATOM 15471 N N . GLN A 1 80 ? 23.410 -13.900 -2.911 1.00 72.41 80 GLN A N 11
ATOM 15472 C CA . GLN A 1 80 ? 24.827 -14.259 -2.777 1.00 11.11 80 GLN A CA 11
ATOM 15473 C C . GLN A 1 80 ? 25.537 -14.244 -4.139 1.00 31.31 80 GLN A C 11
ATOM 15474 O O . GLN A 1 80 ? 24.928 -14.514 -5.178 1.00 74.02 80 GLN A O 11
ATOM 15488 N N . LEU A 1 81 ? 26.831 -13.918 -4.123 1.00 50.01 81 LEU A N 11
ATOM 15489 C CA . LEU A 1 81 ? 27.645 -13.878 -5.343 1.00 20.41 81 LEU A CA 11
ATOM 15490 C C . LEU A 1 81 ? 27.774 -15.272 -5.981 1.00 62.31 81 LEU A C 11
ATOM 15491 O O . LEU A 1 81 ? 27.780 -16.290 -5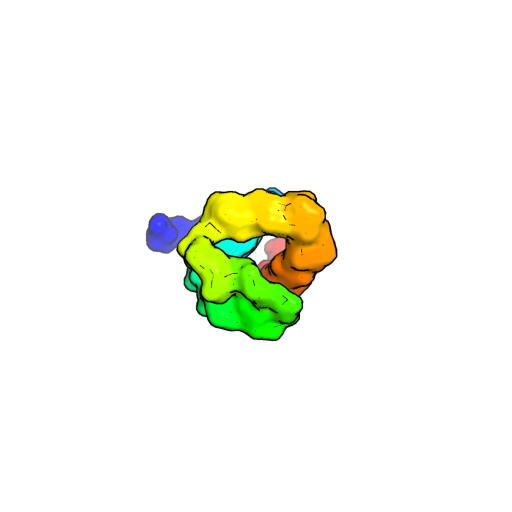.283 1.00 12.10 81 LEU A O 11
ATOM 15507 N N . GLU A 1 82 ? 27.876 -15.309 -7.309 1.00 50.30 82 GLU A N 11
ATOM 15508 C CA . GLU A 1 82 ? 28.031 -16.570 -8.053 1.00 0.11 82 GLU A CA 11
ATOM 15509 C C . GLU A 1 82 ? 29.349 -16.586 -8.858 1.00 42.20 82 GLU A C 11
ATOM 15510 O O . GLU A 1 82 ? 30.403 -16.927 -8.274 1.00 37.04 82 GLU A O 11
ATOM 15522 N N . MET A 1 1 ? 33.752 -18.073 -10.388 1.00 72.25 1 MET A N 12
ATOM 15523 C CA . MET A 1 1 ? 32.498 -17.775 -9.646 1.00 22.34 1 MET A CA 12
ATOM 15524 C C . MET A 1 1 ? 32.663 -16.530 -8.761 1.00 73.22 1 MET A C 12
ATOM 15525 O O . MET A 1 1 ? 33.550 -16.479 -7.911 1.00 30.22 1 MET A O 12
ATOM 15541 N N . ALA A 1 2 ? 31.805 -15.530 -8.966 1.00 42.41 2 ALA A N 12
ATOM 15542 C CA . ALA A 1 2 ? 31.856 -14.284 -8.189 1.00 3.00 2 ALA A CA 12
ATOM 15543 C C . ALA A 1 2 ? 30.654 -14.158 -7.236 1.00 75.21 2 ALA A C 12
ATOM 15544 O O . ALA A 1 2 ? 29.599 -14.747 -7.468 1.00 10.52 2 ALA A O 12
ATOM 15551 N N . LEU A 1 3 ? 30.825 -13.384 -6.164 1.00 3.41 3 LEU A N 12
ATOM 15552 C CA . LEU A 1 3 ? 29.767 -13.186 -5.160 1.00 64.31 3 LEU A CA 12
ATOM 15553 C C . LEU A 1 3 ? 29.046 -11.842 -5.362 1.00 4.12 3 LEU A C 12
ATOM 15554 O O . LEU A 1 3 ? 29.612 -10.896 -5.918 1.00 44.53 3 LEU A O 12
ATOM 15570 N N . ILE A 1 4 ? 27.801 -11.755 -4.896 1.00 22.20 4 ILE A N 12
ATOM 15571 C CA . ILE A 1 4 ? 27.045 -10.500 -4.958 1.00 55.35 4 ILE A CA 12
ATOM 15572 C C . ILE A 1 4 ? 27.526 -9.538 -3.858 1.00 41.54 4 ILE A C 12
ATOM 15573 O O . ILE A 1 4 ? 26.983 -9.505 -2.751 1.00 4.42 4 ILE A O 12
ATOM 15589 N N . MET A 1 5 ? 28.575 -8.783 -4.164 1.00 22.41 5 MET A N 12
ATOM 15590 C CA . MET A 1 5 ? 29.211 -7.904 -3.180 1.00 5.43 5 MET A CA 12
ATOM 15591 C C . MET A 1 5 ? 28.396 -6.622 -2.934 1.00 70.23 5 MET A C 12
ATOM 15592 O O . MET A 1 5 ? 28.428 -5.686 -3.740 1.00 63.52 5 MET A O 12
ATOM 15606 N N . THR A 1 6 ? 27.662 -6.586 -1.825 1.00 43.22 6 THR A N 12
ATOM 15607 C CA . THR A 1 6 ? 26.940 -5.375 -1.418 1.00 62.24 6 THR A CA 12
ATOM 15608 C C . THR A 1 6 ? 27.916 -4.310 -0.888 1.00 13.01 6 THR A C 12
ATOM 15609 O O . THR A 1 6 ? 28.088 -4.146 0.323 1.00 13.45 6 THR A O 12
ATOM 15620 N N . GLN A 1 7 ? 28.582 -3.615 -1.808 1.00 35.43 7 GLN A N 12
ATOM 15621 C CA . GLN A 1 7 ? 29.607 -2.620 -1.452 1.00 51.51 7 GLN A CA 12
ATOM 15622 C C . GLN A 1 7 ? 29.146 -1.185 -1.744 1.00 53.32 7 GLN A C 12
ATOM 15623 O O . GLN A 1 7 ? 29.828 -0.223 -1.399 1.00 22.22 7 GLN A O 12
ATOM 15637 N N . GLN A 1 8 ? 27.985 -1.048 -2.375 1.00 14.13 8 GLN A N 12
ATOM 15638 C CA . GLN A 1 8 ? 27.480 0.269 -2.789 1.00 64.53 8 GLN A CA 12
ATOM 15639 C C . GLN A 1 8 ? 26.431 0.811 -1.802 1.00 21.33 8 GLN A C 12
ATOM 15640 O O . GLN A 1 8 ? 25.694 0.044 -1.178 1.00 34.21 8 GLN A O 12
ATOM 15654 N N . ASN A 1 9 ? 26.379 2.135 -1.654 1.00 53.42 9 ASN A N 12
ATOM 15655 C CA . ASN A 1 9 ? 25.405 2.779 -0.761 1.00 20.25 9 ASN A CA 12
ATOM 15656 C C . ASN A 1 9 ? 24.133 3.197 -1.521 1.00 61.33 9 ASN A C 12
ATOM 15657 O O . ASN A 1 9 ? 24.191 3.577 -2.693 1.00 21.11 9 ASN A O 12
ATOM 15668 N N . ASN A 1 10 ? 22.985 3.123 -0.849 1.00 23.20 10 ASN A N 12
ATOM 15669 C CA . ASN A 1 10 ? 21.706 3.533 -1.445 1.00 23.23 10 ASN A CA 12
ATOM 15670 C C . ASN A 1 10 ? 20.890 4.390 -0.457 1.00 22.23 10 ASN A C 12
ATOM 15671 O O . ASN A 1 10 ? 20.068 3.870 0.306 1.00 23.13 10 ASN A O 12
ATOM 15682 N N . PRO A 1 11 ? 21.135 5.713 -0.435 1.00 64.53 11 PRO A N 12
ATOM 15683 C CA . PRO A 1 11 ? 20.384 6.656 0.414 1.00 62.32 11 PRO A CA 12
ATOM 15684 C C . PRO A 1 11 ? 19.063 7.136 -0.223 1.00 41.43 11 PRO A C 12
ATOM 15685 O O . PRO A 1 11 ? 18.388 8.017 0.310 1.00 12.34 11 PRO A O 12
ATOM 15696 N N . LEU A 1 12 ? 18.693 6.546 -1.362 1.00 32.42 12 LEU A N 12
ATOM 15697 C CA . LEU A 1 12 ? 17.485 6.952 -2.096 1.00 34.21 12 LEU A CA 12
ATOM 15698 C C . LEU A 1 12 ? 16.485 5.792 -2.220 1.00 41.42 12 LEU A C 12
ATOM 15699 O O . LEU A 1 12 ? 15.639 5.770 -3.115 1.00 22.50 12 LEU A O 12
ATOM 15715 N N . HIS A 1 13 ? 16.568 4.841 -1.295 1.00 61.44 13 HIS A N 12
ATOM 15716 C CA . HIS A 1 13 ? 15.662 3.688 -1.281 1.00 1.15 13 HIS A CA 12
ATOM 15717 C C . HIS A 1 13 ? 14.293 4.063 -0.679 1.00 35.01 13 HIS A C 12
ATOM 15718 O O . HIS A 1 13 ? 13.348 3.274 -0.715 1.00 22.34 13 HIS A O 12
ATOM 15733 N N . GLY A 1 14 ? 14.202 5.270 -0.115 1.00 23.12 14 GLY A N 12
ATOM 15734 C CA . GLY A 1 14 ? 12.940 5.766 0.432 1.00 43.33 14 GLY A CA 12
ATOM 15735 C C . GLY A 1 14 ? 11.891 6.046 -0.646 1.00 45.42 14 GLY A C 12
ATOM 15736 O O . GLY A 1 14 ? 11.661 7.197 -1.025 1.00 71.23 14 GLY A O 12
ATOM 15740 N N . ILE A 1 15 ? 11.263 4.983 -1.140 1.00 61.42 15 ILE A N 12
ATOM 15741 C CA . ILE A 1 15 ? 10.241 5.083 -2.191 1.00 55.45 15 ILE A CA 12
ATOM 15742 C C . ILE A 1 15 ? 8.967 5.806 -1.698 1.00 33.12 15 ILE A C 12
ATOM 15743 O O . ILE A 1 15 ? 8.477 5.540 -0.597 1.00 32.41 15 ILE A O 12
ATOM 15759 N N . THR A 1 16 ? 8.437 6.717 -2.525 1.00 31.51 16 THR A N 12
ATOM 15760 C CA . THR A 1 16 ? 7.238 7.499 -2.167 1.00 60.52 16 THR A CA 12
ATOM 15761 C C . THR A 1 16 ? 5.966 6.638 -2.186 1.00 72.34 16 THR A C 12
ATOM 15762 O O . THR A 1 16 ? 5.937 5.573 -2.800 1.00 31.22 16 THR A O 12
ATOM 15773 N N . LEU A 1 17 ? 4.906 7.123 -1.528 1.00 25.45 17 LEU A N 12
ATOM 15774 C CA . LEU A 1 17 ? 3.663 6.350 -1.356 1.00 35.12 17 LEU A CA 12
ATOM 15775 C C . LEU A 1 17 ? 3.096 5.827 -2.690 1.00 65.13 17 LEU A C 12
ATOM 15776 O O . LEU A 1 17 ? 2.683 4.670 -2.784 1.00 32.12 17 LEU A O 12
ATOM 15792 N N . GLN A 1 18 ? 3.078 6.677 -3.714 1.00 73.33 18 GLN A N 12
ATOM 15793 C CA . GLN A 1 18 ? 2.554 6.298 -5.037 1.00 11.11 18 GLN A CA 12
ATOM 15794 C C . GLN A 1 18 ? 3.315 5.090 -5.613 1.00 60.10 18 GLN A C 12
ATOM 15795 O O . GLN A 1 18 ? 2.716 4.066 -5.967 1.00 40.23 18 GLN A O 12
ATOM 15809 N N . LYS A 1 19 ? 4.636 5.208 -5.696 1.00 51.51 19 LYS A N 12
ATOM 15810 C CA . LYS A 1 19 ? 5.472 4.125 -6.222 1.00 22.31 19 LYS A CA 12
ATOM 15811 C C . LYS A 1 19 ? 5.466 2.911 -5.276 1.00 63.44 19 LYS A C 12
ATOM 15812 O O . LYS A 1 19 ? 5.536 1.766 -5.721 1.00 63.45 19 LYS A O 12
ATOM 15831 N N . LEU A 1 20 ? 5.364 3.176 -3.973 1.00 24.40 20 LEU A N 12
ATOM 15832 C CA . LEU A 1 20 ? 5.332 2.121 -2.952 1.00 32.42 20 LEU A CA 12
ATOM 15833 C C . LEU A 1 20 ? 4.097 1.222 -3.133 1.00 33.21 20 LEU A C 12
ATOM 15834 O O . LEU A 1 20 ? 4.204 -0.007 -3.145 1.00 13.34 20 LEU A O 12
ATOM 15850 N N . LEU A 1 21 ? 2.926 1.843 -3.271 1.00 32.44 21 LEU A N 12
ATOM 15851 C CA . LEU A 1 21 ? 1.685 1.108 -3.533 1.00 24.20 21 LEU A CA 12
ATOM 15852 C C . LEU A 1 21 ? 1.797 0.305 -4.840 1.00 42.03 21 LEU A C 12
ATOM 15853 O O . LEU A 1 21 ? 1.391 -0.858 -4.908 1.00 70.24 21 LEU A O 12
ATOM 15869 N N . THR A 1 22 ? 2.365 0.937 -5.870 1.00 5.43 22 THR A N 12
ATOM 15870 C CA . THR A 1 22 ? 2.625 0.263 -7.152 1.00 73.23 22 THR A CA 12
ATOM 15871 C C . THR A 1 22 ? 3.491 -0.992 -6.942 1.00 41.21 22 THR A C 12
ATOM 15872 O O . THR A 1 22 ? 3.167 -2.070 -7.442 1.00 73.54 22 THR A O 12
ATOM 15883 N N . GLU A 1 23 ? 4.582 -0.839 -6.186 1.00 21.50 23 GLU A N 12
ATOM 15884 C CA . GLU A 1 23 ? 5.452 -1.964 -5.810 1.00 11.02 23 GLU A CA 12
ATOM 15885 C C . GLU A 1 23 ? 4.649 -3.108 -5.177 1.00 61.20 23 GLU A C 12
ATOM 15886 O O . GLU A 1 23 ? 4.784 -4.269 -5.570 1.00 11.01 23 GLU A O 12
ATOM 15898 N N . LEU A 1 24 ? 3.815 -2.780 -4.196 1.00 5.12 24 LEU A N 12
ATOM 15899 C CA . LEU A 1 24 ? 3.006 -3.783 -3.500 1.00 21.34 24 LEU A CA 12
ATOM 15900 C C . LEU A 1 24 ? 2.072 -4.542 -4.460 1.00 2.33 24 LEU A C 12
ATOM 15901 O O . LEU A 1 24 ? 1.865 -5.746 -4.311 1.00 32.14 24 LEU A O 12
ATOM 15917 N N . VAL A 1 25 ? 1.516 -3.843 -5.447 1.00 4.04 25 VAL A N 12
ATOM 15918 C CA . VAL A 1 25 ? 0.670 -4.481 -6.463 1.00 34.02 25 VAL A CA 12
ATOM 15919 C C . VAL A 1 25 ? 1.514 -5.334 -7.430 1.00 13.22 25 VAL A C 12
ATOM 15920 O O . VAL A 1 25 ? 1.111 -6.430 -7.828 1.00 31.40 25 VAL A O 12
ATOM 15933 N N . GLU A 1 26 ? 2.686 -4.819 -7.796 1.00 61.43 26 GLU A N 12
ATOM 15934 C CA . GLU A 1 26 ? 3.629 -5.529 -8.672 1.00 60.41 26 GLU A CA 12
ATOM 15935 C C . GLU A 1 26 ? 4.161 -6.820 -8.022 1.00 21.14 26 GLU A C 12
ATOM 15936 O O . GLU A 1 26 ? 4.372 -7.829 -8.697 1.00 33.30 26 GLU A O 12
ATOM 15948 N N . HIS A 1 27 ? 4.399 -6.774 -6.711 1.00 30.01 27 HIS A N 12
ATOM 15949 C CA . HIS A 1 27 ? 4.961 -7.920 -5.986 1.00 32.40 27 HIS A CA 12
ATOM 15950 C C . HIS A 1 27 ? 3.859 -8.821 -5.390 1.00 0.45 27 HIS A C 12
ATOM 15951 O O . HIS A 1 27 ? 3.813 -10.019 -5.676 1.00 30.05 27 HIS A O 12
ATOM 15966 N N . TYR A 1 28 ? 2.975 -8.244 -4.572 1.00 24.42 28 TYR A N 12
ATOM 15967 C CA . TYR A 1 28 ? 1.882 -9.009 -3.946 1.00 74.33 28 TYR A CA 12
ATOM 15968 C C . TYR A 1 28 ? 0.625 -9.037 -4.832 1.00 75.12 28 TYR A C 12
ATOM 15969 O O . TYR A 1 28 ? 0.267 -10.076 -5.390 1.00 5.33 28 TYR A O 12
ATOM 15987 N N . GLY A 1 29 ? -0.037 -7.889 -4.957 1.00 71.24 29 GLY A N 12
ATOM 15988 C CA . GLY A 1 29 ? -1.299 -7.813 -5.695 1.00 44.21 29 GLY A CA 12
ATOM 15989 C C . GLY A 1 29 ? -2.403 -7.118 -4.903 1.00 33.54 29 GLY A C 12
ATOM 15990 O O . GLY A 1 29 ? -2.314 -6.999 -3.678 1.00 20.42 29 GLY A O 12
ATOM 15994 N N . TRP A 1 30 ? -3.454 -6.672 -5.593 1.00 73.12 30 TRP A N 12
ATOM 15995 C CA . TRP A 1 30 ? -4.546 -5.921 -4.953 1.00 21.33 30 TRP A CA 12
ATOM 15996 C C . TRP A 1 30 ? -5.251 -6.717 -3.841 1.00 1.45 30 TRP A C 12
ATOM 15997 O O . TRP A 1 30 ? -5.450 -6.204 -2.737 1.00 14.25 30 TRP A O 12
ATOM 16018 N N . GLU A 1 31 ? -5.629 -7.960 -4.125 1.00 21.34 31 GLU A N 12
ATOM 16019 C CA . GLU A 1 31 ? -6.334 -8.788 -3.140 1.00 14.55 31 GLU A CA 12
ATOM 16020 C C . GLU A 1 31 ? -5.460 -9.078 -1.912 1.00 4.01 31 GLU A C 12
ATOM 16021 O O . GLU A 1 31 ? -5.952 -9.082 -0.782 1.00 31.13 31 GLU A O 12
ATOM 16033 N N . GLU A 1 32 ? -4.164 -9.306 -2.127 1.00 62.20 32 GLU A N 12
ATOM 16034 C CA . GLU A 1 32 ? -3.230 -9.505 -1.009 1.00 12.34 32 GLU A CA 12
ATOM 16035 C C . GLU A 1 32 ? -3.208 -8.274 -0.090 1.00 32.10 32 GLU A C 12
ATOM 16036 O O . GLU A 1 32 ? -3.149 -8.395 1.137 1.00 41.41 32 GLU A O 12
ATOM 16048 N N . LEU A 1 33 ? -3.261 -7.090 -0.693 1.00 74.34 33 LEU A N 12
ATOM 16049 C CA . LEU A 1 33 ? -3.334 -5.841 0.065 1.00 45.22 33 LEU A CA 12
ATOM 16050 C C . LEU A 1 33 ? -4.683 -5.722 0.787 1.00 35.21 33 LEU A C 12
ATOM 16051 O O . LEU A 1 33 ? -4.743 -5.316 1.944 1.00 21.40 33 LEU A O 12
ATOM 16067 N N . SER A 1 34 ? -5.757 -6.097 0.095 1.00 21.54 34 SER A N 12
ATOM 16068 C CA . SER A 1 34 ? -7.105 -6.109 0.683 1.00 4.32 34 SER A CA 12
ATOM 16069 C C . SER A 1 34 ? -7.193 -7.111 1.846 1.00 50.31 34 SER A C 12
ATOM 16070 O O . SER A 1 34 ? -7.981 -6.937 2.774 1.00 30.53 34 SER A O 12
ATOM 16078 N N . TYR A 1 35 ? -6.384 -8.164 1.781 1.00 34.05 35 TYR A N 12
ATOM 16079 C CA . TYR A 1 35 ? -6.336 -9.173 2.841 1.00 12.10 35 TYR A CA 12
ATOM 16080 C C . TYR A 1 35 ? -5.532 -8.674 4.053 1.00 3.41 35 TYR A C 12
ATOM 16081 O O . TYR A 1 35 ? -5.988 -8.757 5.193 1.00 2.24 35 TYR A O 12
ATOM 16099 N N . MET A 1 36 ? -4.332 -8.154 3.798 1.00 55.42 36 MET A N 12
ATOM 16100 C CA . MET A 1 36 ? -3.450 -7.670 4.872 1.00 2.01 36 MET A CA 12
ATOM 16101 C C . MET A 1 36 ? -3.923 -6.322 5.452 1.00 23.54 36 MET A C 12
ATOM 16102 O O . MET A 1 36 ? -3.580 -5.967 6.582 1.00 43.14 36 MET A O 12
ATOM 16116 N N . VAL A 1 37 ? -4.697 -5.569 4.666 1.00 14.34 37 VAL A N 12
ATOM 16117 C CA . VAL A 1 37 ? -5.294 -4.306 5.127 1.00 61.44 37 VAL A CA 12
ATOM 16118 C C . VAL A 1 37 ? -6.804 -4.273 4.822 1.00 42.54 37 VAL A C 12
ATOM 16119 O O . VAL A 1 37 ? -7.229 -3.820 3.754 1.00 33.12 37 VAL A O 12
ATOM 16132 N N . ASN A 1 38 ? -7.608 -4.771 5.757 1.00 62.21 38 ASN A N 12
ATOM 16133 C CA . ASN A 1 38 ? -9.061 -4.817 5.574 1.00 61.45 38 ASN A CA 12
ATOM 16134 C C . ASN A 1 38 ? -9.692 -3.425 5.739 1.00 74.22 38 ASN A C 12
ATOM 16135 O O . ASN A 1 38 ? -10.117 -3.037 6.833 1.00 22.25 38 ASN A O 12
ATOM 16146 N N . ILE A 1 39 ? -9.700 -2.664 4.650 1.00 4.34 39 ILE A N 12
ATOM 16147 C CA . ILE A 1 39 ? -10.343 -1.346 4.611 1.00 2.24 39 ILE A CA 12
ATOM 16148 C C . ILE A 1 39 ? -11.260 -1.234 3.389 1.00 72.22 39 ILE A C 12
ATOM 16149 O O . ILE A 1 39 ? -10.969 -1.801 2.331 1.00 13.25 39 ILE A O 12
ATOM 16165 N N . ASN A 1 40 ? -12.364 -0.501 3.519 1.00 54.34 40 ASN A N 12
ATOM 16166 C CA . ASN A 1 40 ? -13.293 -0.323 2.402 1.00 75.14 40 ASN A CA 12
ATOM 16167 C C . ASN A 1 40 ? -12.750 0.718 1.406 1.00 0.32 40 ASN A C 12
ATOM 16168 O O . ASN A 1 40 ? -13.326 1.789 1.211 1.00 33.52 40 ASN A O 12
ATOM 16179 N N . CYS A 1 41 ? -11.609 0.390 0.804 1.00 0.41 41 CYS A N 12
ATOM 16180 C CA . CYS A 1 41 ? -10.971 1.240 -0.211 1.00 44.42 41 CYS A CA 12
ATOM 16181 C C . CYS A 1 41 ? -10.427 0.385 -1.359 1.00 52.12 41 CYS A C 12
ATOM 16182 O O . CYS A 1 41 ? -10.690 0.660 -2.523 1.00 3.12 41 CYS A O 12
ATOM 16190 N N . PHE A 1 42 ? -9.668 -0.660 -1.024 1.00 32.00 42 PHE A N 12
ATOM 16191 C CA . PHE A 1 42 ? -9.201 -1.623 -2.032 1.00 31.23 42 PHE A CA 12
ATOM 16192 C C . PHE A 1 42 ? -10.370 -2.501 -2.514 1.00 12.34 42 PHE A C 12
ATOM 16193 O O . PHE A 1 42 ? -10.300 -3.128 -3.568 1.00 10.03 42 PHE A O 12
ATOM 16210 N N . LYS A 1 43 ? -11.446 -2.531 -1.723 1.00 52.12 43 LYS A N 12
ATOM 16211 C CA . LYS A 1 43 ? -12.645 -3.316 -2.051 1.00 24.25 43 LYS A CA 12
ATOM 16212 C C . LYS A 1 43 ? -13.639 -2.505 -2.906 1.00 72.45 43 LYS A C 12
ATOM 16213 O O . LYS A 1 43 ? -14.663 -3.032 -3.352 1.00 55.43 43 LYS A O 12
ATOM 16232 N N . LYS A 1 44 ? -13.328 -1.230 -3.137 1.00 31.12 44 LYS A N 12
ATOM 16233 C CA . LYS A 1 44 ? -14.175 -0.348 -3.951 1.00 12.13 44 LYS A CA 12
ATOM 16234 C C . LYS A 1 44 ? -13.328 0.706 -4.688 1.00 51.54 44 LYS A C 12
ATOM 16235 O O . LYS A 1 44 ? -12.699 1.559 -4.061 1.00 5.13 44 LYS A O 12
ATOM 16254 N N . ASP A 1 45 ? -13.340 0.652 -6.019 1.00 55.12 45 ASP A N 12
ATOM 16255 C CA . ASP A 1 45 ? -12.519 1.541 -6.854 1.00 44.53 45 ASP A CA 12
ATOM 16256 C C . ASP A 1 45 ? -11.013 1.285 -6.620 1.00 3.43 45 ASP A C 12
ATOM 16257 O O . ASP A 1 45 ? -10.313 2.103 -6.012 1.00 25.21 45 ASP A O 12
ATOM 16266 N N . PRO A 1 46 ? -10.495 0.144 -7.117 1.00 0.41 46 PRO A N 12
ATOM 16267 C CA . PRO A 1 46 ? -9.103 -0.291 -6.864 1.00 14.12 46 PRO A CA 12
ATOM 16268 C C . PRO A 1 46 ? -8.055 0.436 -7.728 1.00 12.43 46 PRO A C 12
ATOM 16269 O O . PRO A 1 46 ? -7.054 -0.154 -8.144 1.00 32.42 46 PRO A O 12
ATOM 16280 N N . SER A 1 47 ? -8.277 1.723 -7.974 1.00 25.52 47 SER A N 12
ATOM 16281 C CA . SER A 1 47 ? -7.331 2.542 -8.745 1.00 40.42 47 SER A CA 12
ATOM 16282 C C . SER A 1 47 ? -6.334 3.253 -7.818 1.00 52.11 47 SER A C 12
ATOM 16283 O O . SER A 1 47 ? -6.699 3.703 -6.729 1.00 23.33 47 SER A O 12
ATOM 16291 N N . ILE A 1 48 ? -5.077 3.354 -8.258 1.00 31.14 48 ILE A N 12
ATOM 16292 C CA . ILE A 1 48 ? -4.013 3.999 -7.469 1.00 32.21 48 ILE A CA 12
ATOM 16293 C C . ILE A 1 48 ? -4.450 5.371 -6.926 1.00 64.34 48 ILE A C 12
ATOM 16294 O O . ILE A 1 48 ? -4.381 5.618 -5.727 1.00 72.35 48 ILE A O 12
ATOM 16310 N N . LYS A 1 49 ? -4.926 6.247 -7.810 1.00 11.51 49 LYS A N 12
ATOM 16311 C CA . LYS A 1 49 ? -5.342 7.602 -7.409 1.00 51.12 49 LYS A CA 12
ATOM 16312 C C . LYS A 1 49 ? -6.466 7.577 -6.351 1.00 33.31 49 LYS A C 12
ATOM 16313 O O . LYS A 1 49 ? -6.480 8.393 -5.421 1.00 1.23 49 LYS A O 12
ATOM 16332 N N . SER A 1 50 ? -7.397 6.635 -6.502 1.00 31.15 50 SER A N 12
ATOM 16333 C CA . SER A 1 50 ? -8.515 6.471 -5.556 1.00 23.23 50 SER A CA 12
ATOM 16334 C C . SER A 1 50 ? -8.011 6.114 -4.154 1.00 62.25 50 SER A C 12
ATOM 16335 O O . SER A 1 50 ? -8.349 6.774 -3.168 1.00 51.52 50 SER A O 12
ATOM 16343 N N . SER A 1 51 ? -7.183 5.077 -4.078 1.00 51.15 51 SER A N 12
ATOM 16344 C CA . SER A 1 51 ? -6.638 4.610 -2.799 1.00 64.33 51 SER A CA 12
ATOM 16345 C C . SER A 1 51 ? -5.722 5.662 -2.153 1.00 74.25 51 SER A C 12
ATOM 16346 O O . SER A 1 51 ? -5.791 5.888 -0.946 1.00 74.52 51 SER A O 12
ATOM 16354 N N . LEU A 1 52 ? -4.873 6.303 -2.962 1.00 30.20 52 LEU A N 12
ATOM 16355 C CA . LEU A 1 52 ? -3.988 7.372 -2.468 1.00 74.23 52 LEU A CA 12
ATOM 16356 C C . LEU A 1 52 ? -4.774 8.457 -1.715 1.00 15.33 52 LEU A C 12
ATOM 16357 O O . LEU A 1 52 ? -4.328 8.946 -0.674 1.00 42.51 52 LEU A O 12
ATOM 16373 N N . LYS A 1 53 ? -5.940 8.836 -2.242 1.00 21.24 53 LYS A N 12
ATOM 16374 C CA . LYS A 1 53 ? -6.798 9.816 -1.563 1.00 22.42 53 LYS A CA 12
ATOM 16375 C C . LYS A 1 53 ? -7.249 9.306 -0.184 1.00 13.02 53 LYS A C 12
ATOM 16376 O O . LYS A 1 53 ? -7.213 10.047 0.800 1.00 45.42 53 LYS A O 12
ATOM 16395 N N . PHE A 1 54 ? -7.656 8.042 -0.112 1.00 51.15 54 PHE A N 12
ATOM 16396 C CA . PHE A 1 54 ? -8.084 7.442 1.158 1.00 43.22 54 PHE A CA 12
ATOM 16397 C C . PHE A 1 54 ? -6.919 7.369 2.163 1.00 3.11 54 PHE A C 12
ATOM 16398 O O . PHE A 1 54 ? -7.098 7.626 3.356 1.00 25.51 54 PHE A O 12
ATOM 16415 N N . LEU A 1 55 ? -5.727 7.018 1.672 1.00 23.31 55 LEU A N 12
ATOM 16416 C CA . LEU A 1 55 ? -4.526 6.941 2.517 1.00 41.41 55 LEU A CA 12
ATOM 16417 C C . LEU A 1 55 ? -4.148 8.321 3.079 1.00 2.32 55 LEU A C 12
ATOM 16418 O O . LEU A 1 55 ? -3.664 8.434 4.205 1.00 34.15 55 LEU A O 12
ATOM 16434 N N . ARG A 1 56 ? -4.365 9.367 2.281 1.00 61.41 56 ARG A N 12
ATOM 16435 C CA . ARG A 1 56 ? -4.177 10.751 2.741 1.00 53.24 56 ARG A CA 12
ATOM 16436 C C . ARG A 1 56 ? -5.142 11.092 3.888 1.00 23.33 56 ARG A C 12
ATOM 16437 O O . ARG A 1 56 ? -4.762 11.725 4.874 1.00 52.23 56 ARG A O 12
ATOM 16458 N N . LYS A 1 57 ? -6.396 10.673 3.738 1.00 33.21 57 LYS A N 12
ATOM 16459 C CA . LYS A 1 57 ? -7.434 10.943 4.739 1.00 74.24 57 LYS A CA 12
ATOM 16460 C C . LYS A 1 57 ? -7.219 10.115 6.012 1.00 30.15 57 LYS A C 12
ATOM 16461 O O . LYS A 1 57 ? -7.437 10.594 7.127 1.00 11.20 57 LYS A O 12
ATOM 16480 N N . THR A 1 58 ? -6.774 8.876 5.837 1.00 33.43 58 THR A N 12
ATOM 16481 C CA . THR A 1 58 ? -6.683 7.917 6.945 1.00 72.54 58 THR A CA 12
ATOM 16482 C C . THR A 1 58 ? -5.230 7.512 7.245 1.00 53.15 58 THR A C 12
ATOM 16483 O O . THR A 1 58 ? -4.644 6.685 6.541 1.00 61.15 58 THR A O 12
ATOM 16494 N N . ASP A 1 59 ? -4.664 8.082 8.310 1.00 32.51 59 ASP A N 12
ATOM 16495 C CA . ASP A 1 59 ? -3.274 7.813 8.701 1.00 3.04 59 ASP A CA 12
ATOM 16496 C C . ASP A 1 59 ? -3.032 6.333 9.036 1.00 2.32 59 ASP A C 12
ATOM 16497 O O . ASP A 1 59 ? -2.121 5.710 8.485 1.00 45.42 59 ASP A O 12
ATOM 16506 N N . TRP A 1 60 ? -3.848 5.764 9.932 1.00 13.44 60 TRP A N 12
ATOM 16507 C CA . TRP A 1 60 ? -3.637 4.381 10.386 1.00 31.55 60 TRP A CA 12
ATOM 16508 C C . TRP A 1 60 ? -3.694 3.379 9.217 1.00 24.10 60 TRP A C 12
ATOM 16509 O O . TRP A 1 60 ? -3.128 2.290 9.295 1.00 44.34 60 TRP A O 12
ATOM 16530 N N . ALA A 1 61 ? -4.372 3.753 8.130 1.00 34.23 61 ALA A N 12
ATOM 16531 C CA . ALA A 1 61 ? -4.403 2.926 6.918 1.00 4.14 61 ALA A CA 12
ATOM 16532 C C . ALA A 1 61 ? -3.071 3.020 6.156 1.00 11.35 61 ALA A C 12
ATOM 16533 O O . ALA A 1 61 ? -2.496 2.004 5.756 1.00 2.14 61 ALA A O 12
ATOM 16540 N N . ARG A 1 62 ? -2.576 4.248 5.974 1.00 43.54 62 ARG A N 12
ATOM 16541 C CA . ARG A 1 62 ? -1.308 4.481 5.268 1.00 74.02 62 ARG A CA 12
ATOM 16542 C C . ARG A 1 62 ? -0.126 3.815 5.996 1.00 34.04 62 ARG A C 12
ATOM 16543 O O . ARG A 1 62 ? 0.681 3.116 5.375 1.00 35.33 62 ARG A O 12
ATOM 16564 N N . GLU A 1 63 ? -0.044 4.032 7.315 1.00 22.21 63 GLU A N 12
ATOM 16565 C CA . GLU A 1 63 ? 1.032 3.466 8.147 1.00 13.31 63 GLU A CA 12
ATOM 16566 C C . GLU A 1 63 ? 1.156 1.946 7.960 1.00 61.33 63 GLU A C 12
ATOM 16567 O O . GLU A 1 63 ? 2.255 1.390 8.004 1.00 0.54 63 GLU A O 12
ATOM 16579 N N . ARG A 1 64 ? 0.023 1.277 7.756 1.00 24.10 64 ARG A N 12
ATOM 16580 C CA . ARG A 1 64 ? 0.014 -0.169 7.508 1.00 3.43 64 ARG A CA 12
ATOM 16581 C C . ARG A 1 64 ? 0.609 -0.502 6.129 1.00 35.21 64 ARG A C 12
ATOM 16582 O O . ARG A 1 64 ? 1.487 -1.356 6.013 1.00 4.20 64 ARG A O 12
ATOM 16603 N N . VAL A 1 65 ? 0.140 0.197 5.096 1.00 71.11 65 VAL A N 12
ATOM 16604 C CA . VAL A 1 65 ? 0.614 -0.019 3.718 1.00 12.42 65 VAL A CA 12
ATOM 16605 C C . VAL A 1 65 ? 2.143 0.138 3.604 1.00 1.24 65 VAL A C 12
ATOM 16606 O O . VAL A 1 65 ? 2.846 -0.768 3.139 1.00 70.23 65 VAL A O 12
ATOM 16619 N N . GLU A 1 66 ? 2.654 1.286 4.047 1.00 23.05 66 GLU A N 12
ATOM 16620 C CA . GLU A 1 66 ? 4.093 1.565 3.983 1.00 74.55 66 GLU A CA 12
ATOM 16621 C C . GLU A 1 66 ? 4.900 0.570 4.837 1.00 73.34 66 GLU A C 12
ATOM 16622 O O . GLU A 1 66 ? 6.004 0.168 4.461 1.00 23.11 66 GLU A O 12
ATOM 16634 N N . ASN A 1 67 ? 4.338 0.165 5.979 1.00 54.02 67 ASN A N 12
ATOM 16635 C CA . ASN A 1 67 ? 4.990 -0.821 6.851 1.00 41.25 67 ASN A CA 12
ATOM 16636 C C . ASN A 1 67 ? 5.092 -2.188 6.155 1.00 73.41 67 ASN A C 12
ATOM 16637 O O . ASN A 1 67 ? 6.102 -2.878 6.276 1.00 74.44 67 ASN A O 12
ATOM 16648 N N . ILE A 1 68 ? 4.040 -2.572 5.426 1.00 21.13 68 ILE A N 12
ATOM 16649 C CA . ILE A 1 68 ? 4.043 -3.830 4.668 1.00 13.53 68 ILE A CA 12
ATOM 16650 C C . ILE A 1 68 ? 5.222 -3.881 3.690 1.00 54.44 68 ILE A C 12
ATOM 16651 O O . ILE A 1 68 ? 5.918 -4.895 3.591 1.00 30.44 68 ILE A O 12
ATOM 16667 N N . TYR A 1 69 ? 5.454 -2.782 2.970 1.00 22.13 69 TYR A N 12
ATOM 16668 C CA . TYR A 1 69 ? 6.593 -2.713 2.047 1.00 42.51 69 TYR A CA 12
ATOM 16669 C C . TYR A 1 69 ? 7.929 -2.855 2.798 1.00 11.14 69 TYR A C 12
ATOM 16670 O O . TYR A 1 69 ? 8.856 -3.510 2.314 1.00 52.41 69 TYR A O 12
ATOM 16688 N N . LEU A 1 70 ? 8.020 -2.247 3.982 1.00 50.43 70 LEU A N 12
ATOM 16689 C CA . LEU A 1 70 ? 9.213 -2.375 4.834 1.00 12.24 70 LEU A CA 12
ATOM 16690 C C . LEU A 1 70 ? 9.431 -3.837 5.258 1.00 21.41 70 LEU A C 12
ATOM 16691 O O . LEU A 1 70 ? 10.540 -4.371 5.163 1.00 10.32 70 LEU A O 12
ATOM 16707 N N . LYS A 1 71 ? 8.359 -4.482 5.718 1.00 33.33 71 LYS A N 12
ATOM 16708 C CA . LYS A 1 71 ? 8.393 -5.905 6.062 1.00 12.40 71 LYS A CA 12
ATOM 16709 C C . LYS A 1 71 ? 8.820 -6.743 4.848 1.00 64.21 71 LYS A C 12
ATOM 16710 O O . LYS A 1 71 ? 9.540 -7.736 4.980 1.00 25.21 71 LYS A O 12
ATOM 16729 N N . LEU A 1 72 ? 8.372 -6.333 3.667 1.00 55.31 72 LEU A N 12
ATOM 16730 C CA . LEU A 1 72 ? 8.795 -6.962 2.413 1.00 41.13 72 LEU A CA 12
ATOM 16731 C C . LEU A 1 72 ? 10.310 -6.798 2.196 1.00 50.01 72 LEU A C 12
ATOM 16732 O O . LEU A 1 72 ? 10.981 -7.722 1.744 1.00 4.04 72 LEU A O 12
ATOM 16748 N N . GLN A 1 73 ? 10.845 -5.622 2.536 1.00 21.04 73 GLN A N 12
ATOM 16749 C CA . GLN A 1 73 ? 12.278 -5.343 2.348 1.00 3.23 73 GLN A CA 12
ATOM 16750 C C . GLN A 1 73 ? 13.154 -6.294 3.176 1.00 61.03 73 GLN A C 12
ATOM 16751 O O . GLN A 1 73 ? 14.116 -6.865 2.664 1.00 3.41 73 GLN A O 12
ATOM 16765 N N . ARG A 1 74 ? 12.816 -6.469 4.454 1.00 11.23 74 ARG A N 12
ATOM 16766 C CA . ARG A 1 74 ? 13.569 -7.391 5.318 1.00 24.42 74 ARG A CA 12
ATOM 16767 C C . ARG A 1 74 ? 13.369 -8.856 4.891 1.00 14.43 74 ARG A C 12
ATOM 16768 O O . ARG A 1 74 ? 14.250 -9.691 5.087 1.00 12.04 74 ARG A O 12
ATOM 16789 N N . HIS A 1 75 ? 12.212 -9.162 4.300 1.00 64.23 75 HIS A N 12
ATOM 16790 C CA . HIS A 1 75 ? 11.926 -10.520 3.811 1.00 40.24 75 HIS A CA 12
ATOM 16791 C C . HIS A 1 75 ? 12.370 -10.709 2.348 1.00 51.31 75 HIS A C 12
ATOM 16792 O O . HIS A 1 75 ? 12.339 -11.823 1.823 1.00 11.24 75 HIS A O 12
ATOM 16807 N N . LYS A 1 76 ? 12.781 -9.622 1.697 1.00 65.15 76 LYS A N 12
ATOM 16808 C CA . LYS A 1 76 ? 13.163 -9.660 0.278 1.00 5.23 76 LYS A CA 12
ATOM 16809 C C . LYS A 1 76 ? 14.365 -10.580 0.032 1.00 41.54 76 LYS A C 12
ATOM 16810 O O . LYS A 1 76 ? 15.313 -10.613 0.821 1.00 42.43 76 LYS A O 12
ATOM 16829 N N . GLU A 1 77 ? 14.315 -11.330 -1.067 1.00 62.05 77 GLU A N 12
ATOM 16830 C CA . GLU A 1 77 ? 15.449 -12.143 -1.508 1.00 21.21 77 GLU A CA 12
ATOM 16831 C C . GLU A 1 77 ? 16.470 -11.280 -2.268 1.00 12.41 77 GLU A C 12
ATOM 16832 O O . GLU A 1 77 ? 16.108 -10.277 -2.889 1.00 42.11 77 GLU A O 12
ATOM 16844 N N . ARG A 1 78 ? 17.742 -11.665 -2.202 1.00 0.10 78 ARG A N 12
ATOM 16845 C CA . ARG A 1 78 ? 18.812 -10.930 -2.893 1.00 73.33 78 ARG A CA 12
ATOM 16846 C C . ARG A 1 78 ? 18.499 -10.734 -4.391 1.00 71.22 78 ARG A C 12
ATOM 16847 O O . ARG A 1 78 ? 18.248 -11.696 -5.121 1.00 72.10 78 ARG A O 12
ATOM 16868 N N . ASN A 1 79 ? 18.489 -9.482 -4.845 1.00 41.43 79 ASN A N 12
ATOM 16869 C CA . ASN A 1 79 ? 18.291 -9.193 -6.266 1.00 13.42 79 ASN A CA 12
ATOM 16870 C C . ASN A 1 79 ? 19.585 -9.464 -7.048 1.00 20.42 79 ASN A C 12
ATOM 16871 O O . ASN A 1 79 ? 20.486 -8.628 -7.090 1.00 62.43 79 ASN A O 12
ATOM 16882 N N . GLN A 1 80 ? 19.670 -10.648 -7.652 1.00 32.04 80 GLN A N 12
ATOM 16883 C CA . GLN A 1 80 ? 20.874 -11.082 -8.381 1.00 45.34 80 GLN A CA 12
ATOM 16884 C C . GLN A 1 80 ? 21.247 -10.139 -9.543 1.00 71.34 80 GLN A C 12
ATOM 16885 O O . GLN A 1 80 ? 22.332 -10.247 -10.124 1.00 70.13 80 GLN A O 12
ATOM 16899 N N . LEU A 1 81 ? 20.344 -9.221 -9.882 1.00 13.04 81 LEU A N 12
ATOM 16900 C CA . LEU A 1 81 ? 20.607 -8.210 -10.910 1.00 24.40 81 LEU A CA 12
ATOM 16901 C C . LEU A 1 81 ? 21.504 -7.086 -10.355 1.00 72.14 81 LEU A C 12
ATOM 16902 O O . LEU A 1 81 ? 22.065 -7.201 -9.262 1.00 3.34 81 LEU A O 12
ATOM 16918 N N . GLU A 1 82 ? 21.651 -6.009 -11.119 1.00 13.41 82 GLU A N 12
ATOM 16919 C CA . GLU A 1 82 ? 22.419 -4.835 -10.670 1.00 44.41 82 GLU A CA 12
ATOM 16920 C C . GLU A 1 82 ? 21.592 -3.940 -9.719 1.00 2.23 82 GLU A C 12
ATOM 16921 O O . GLU A 1 82 ? 20.454 -3.559 -10.077 1.00 35.55 82 GLU A O 12
ATOM 16933 N N . MET A 1 1 ? 33.231 5.264 -23.197 1.00 54.52 1 MET A N 13
ATOM 16934 C CA . MET A 1 1 ? 33.399 6.736 -23.042 1.00 14.33 1 MET A CA 13
ATOM 16935 C C . MET A 1 1 ? 32.548 7.278 -21.885 1.00 11.44 1 MET A C 13
ATOM 16936 O O . MET A 1 1 ? 31.506 6.716 -21.552 1.00 44.31 1 MET A O 13
ATOM 16952 N N . ALA A 1 2 ? 33.005 8.369 -21.272 1.00 3.10 2 ALA A N 13
ATOM 16953 C CA . ALA A 1 2 ? 32.310 8.969 -20.127 1.00 72.00 2 ALA A CA 13
ATOM 16954 C C . ALA A 1 2 ? 31.037 9.723 -20.538 1.00 4.51 2 ALA A C 13
ATOM 16955 O O . ALA A 1 2 ? 31.093 10.702 -21.286 1.00 12.54 2 ALA A O 13
ATOM 16962 N N . LEU A 1 3 ? 29.890 9.258 -20.048 1.00 4.52 3 LEU A N 13
ATOM 16963 C CA . LEU A 1 3 ? 28.622 9.970 -20.235 1.00 71.53 3 LEU A CA 13
ATOM 16964 C C . LEU A 1 3 ? 28.490 11.095 -19.194 1.00 44.20 3 LEU A C 13
ATOM 16965 O O . LEU A 1 3 ? 28.387 10.830 -17.995 1.00 11.44 3 LEU A O 13
ATOM 16981 N N . ILE A 1 4 ? 28.472 12.348 -19.656 1.00 72.43 4 ILE A N 13
ATOM 16982 C CA . ILE A 1 4 ? 28.530 13.514 -18.755 1.00 71.01 4 ILE A CA 13
ATOM 16983 C C . ILE A 1 4 ? 27.277 13.660 -17.872 1.00 21.50 4 ILE A C 13
ATOM 16984 O O . ILE A 1 4 ? 27.230 14.528 -16.996 1.00 53.22 4 ILE A O 13
ATOM 17000 N N . MET A 1 5 ? 26.276 12.810 -18.092 1.00 13.42 5 MET A N 13
ATOM 17001 C CA . MET A 1 5 ? 25.043 12.818 -17.285 1.00 10.41 5 MET A CA 13
ATOM 17002 C C . MET A 1 5 ? 25.270 12.190 -15.890 1.00 21.02 5 MET A C 13
ATOM 17003 O O . MET A 1 5 ? 24.410 11.478 -15.365 1.00 15.22 5 MET A O 13
ATOM 17017 N N . THR A 1 6 ? 26.415 12.492 -15.279 1.00 50.44 6 THR A N 13
ATOM 17018 C CA . THR A 1 6 ? 26.817 11.867 -14.014 1.00 31.31 6 THR A CA 13
ATOM 17019 C C . THR A 1 6 ? 26.044 12.422 -12.810 1.00 12.40 6 THR A C 13
ATOM 17020 O O . THR A 1 6 ? 26.499 13.338 -12.117 1.00 3.01 6 THR A O 13
ATOM 17031 N N . GLN A 1 7 ? 24.853 11.878 -12.592 1.00 70.12 7 GLN A N 13
ATOM 17032 C CA . GLN A 1 7 ? 24.073 12.146 -11.380 1.00 41.13 7 GLN A CA 13
ATOM 17033 C C . GLN A 1 7 ? 24.080 10.898 -10.486 1.00 43.34 7 GLN A C 13
ATOM 17034 O O . GLN A 1 7 ? 23.793 9.795 -10.960 1.00 13.31 7 GLN A O 13
ATOM 17048 N N . GLN A 1 8 ? 24.415 11.066 -9.201 1.00 30.25 8 GLN A N 13
ATOM 17049 C CA . GLN A 1 8 ? 24.586 9.919 -8.294 1.00 43.42 8 GLN A CA 13
ATOM 17050 C C . GLN A 1 8 ? 23.343 9.010 -8.242 1.00 2.42 8 GLN A C 13
ATOM 17051 O O . GLN A 1 8 ? 22.204 9.463 -8.377 1.00 3.33 8 GLN A O 13
ATOM 17065 N N . ASN A 1 9 ? 23.583 7.712 -8.075 1.00 43.41 9 ASN A N 13
ATOM 17066 C CA . ASN A 1 9 ? 22.507 6.717 -8.074 1.00 42.43 9 ASN A CA 13
ATOM 17067 C C . ASN A 1 9 ? 21.985 6.450 -6.655 1.00 41.12 9 ASN A C 13
ATOM 17068 O O . ASN A 1 9 ? 22.756 6.372 -5.697 1.00 1.22 9 ASN A O 13
ATOM 17079 N N . ASN A 1 10 ? 20.666 6.318 -6.530 1.00 60.44 10 ASN A N 13
ATOM 17080 C CA . ASN A 1 10 ? 20.029 6.046 -5.234 1.00 2.35 10 ASN A CA 13
ATOM 17081 C C . ASN A 1 10 ? 18.613 5.455 -5.411 1.00 31.15 10 ASN A C 13
ATOM 17082 O O . ASN A 1 10 ? 17.634 6.183 -5.579 1.00 14.24 10 ASN A O 13
ATOM 17093 N N . PRO A 1 11 ? 18.495 4.107 -5.388 1.00 25.12 11 PRO A N 13
ATOM 17094 C CA . PRO A 1 11 ? 17.206 3.409 -5.591 1.00 23.41 11 PRO A CA 13
ATOM 17095 C C . PRO A 1 11 ? 16.198 3.622 -4.446 1.00 0.14 11 PRO A C 13
ATOM 17096 O O . PRO A 1 11 ? 14.999 3.379 -4.613 1.00 3.32 11 PRO A O 13
ATOM 17107 N N . LEU A 1 12 ? 16.678 4.076 -3.286 1.00 33.32 12 LEU A N 13
ATOM 17108 C CA . LEU A 1 12 ? 15.799 4.344 -2.141 1.00 62.52 12 LEU A CA 13
ATOM 17109 C C . LEU A 1 12 ? 15.581 5.861 -1.953 1.00 5.14 12 LEU A C 13
ATOM 17110 O O . LEU A 1 12 ? 14.596 6.409 -2.446 1.00 52.14 12 LEU A O 13
ATOM 17126 N N . HIS A 1 13 ? 16.487 6.535 -1.230 1.00 11.21 13 HIS A N 13
ATOM 17127 C CA . HIS A 1 13 ? 16.462 8.006 -1.099 1.00 24.14 13 HIS A CA 13
ATOM 17128 C C . HIS A 1 13 ? 15.191 8.545 -0.392 1.00 54.31 13 HIS A C 13
ATOM 17129 O O . HIS A 1 13 ? 15.101 9.739 -0.094 1.00 43.24 13 HIS A O 13
ATOM 17144 N N . GLY A 1 14 ? 14.229 7.668 -0.107 1.00 44.44 14 GLY A N 13
ATOM 17145 C CA . GLY A 1 14 ? 12.947 8.097 0.449 1.00 55.21 14 GLY A CA 13
ATOM 17146 C C . GLY A 1 14 ? 11.829 8.064 -0.593 1.00 44.23 14 GLY A C 13
ATOM 17147 O O . GLY A 1 14 ? 11.408 9.106 -1.100 1.00 35.42 14 GLY A O 13
ATOM 17151 N N . ILE A 1 15 ? 11.352 6.862 -0.908 1.00 41.11 15 ILE A N 13
ATOM 17152 C CA . ILE A 1 15 ? 10.339 6.665 -1.953 1.00 33.40 15 ILE A CA 13
ATOM 17153 C C . ILE A 1 15 ? 8.960 7.220 -1.535 1.00 75.32 15 ILE A C 13
ATOM 17154 O O . ILE A 1 15 ? 8.580 7.156 -0.365 1.00 61.51 15 ILE A O 13
ATOM 17170 N N . THR A 1 16 ? 8.222 7.771 -2.502 1.00 1.10 16 THR A N 13
ATOM 17171 C CA . THR A 1 16 ? 6.887 8.333 -2.241 1.00 32.30 16 THR A CA 13
ATOM 17172 C C . THR A 1 16 ? 5.851 7.243 -1.934 1.00 64.12 16 THR A C 13
ATOM 17173 O O . THR A 1 16 ? 5.985 6.101 -2.379 1.00 41.33 16 THR A O 13
ATOM 17184 N N . LEU A 1 17 ? 4.807 7.615 -1.188 1.00 43.30 17 LEU A N 13
ATOM 17185 C CA . LEU A 1 17 ? 3.705 6.698 -0.860 1.00 41.14 17 LEU A CA 13
ATOM 17186 C C . LEU A 1 17 ? 3.074 6.106 -2.133 1.00 41.20 17 LEU A C 13
ATOM 17187 O O . LEU A 1 17 ? 2.656 4.946 -2.153 1.00 22.42 17 LEU A O 13
ATOM 17203 N N . GLN A 1 18 ? 3.015 6.916 -3.193 1.00 15.53 18 GLN A N 13
ATOM 17204 C CA . GLN A 1 18 ? 2.452 6.485 -4.477 1.00 13.44 18 GLN A CA 13
ATOM 17205 C C . GLN A 1 18 ? 3.204 5.272 -5.047 1.00 62.22 18 GLN A C 13
ATOM 17206 O O . GLN A 1 18 ? 2.612 4.219 -5.295 1.00 62.24 18 GLN A O 13
ATOM 17220 N N . LYS A 1 19 ? 4.515 5.420 -5.253 1.00 75.53 19 LYS A N 13
ATOM 17221 C CA . LYS A 1 19 ? 5.324 4.329 -5.810 1.00 30.30 19 LYS A CA 13
ATOM 17222 C C . LYS A 1 19 ? 5.469 3.183 -4.798 1.00 50.14 19 LYS A C 13
ATOM 17223 O O . LYS A 1 19 ? 5.531 2.018 -5.178 1.00 63.04 19 LYS A O 13
ATOM 17242 N N . LEU A 1 20 ? 5.501 3.524 -3.508 1.00 4.32 20 LEU A N 13
ATOM 17243 C CA . LEU A 1 20 ? 5.517 2.519 -2.434 1.00 44.04 20 LEU A CA 13
ATOM 17244 C C . LEU A 1 20 ? 4.329 1.552 -2.587 1.00 52.23 20 LEU A C 13
ATOM 17245 O O . LEU A 1 20 ? 4.502 0.330 -2.612 1.00 45.23 20 LEU A O 13
ATOM 17261 N N . LEU A 1 21 ? 3.125 2.116 -2.696 1.00 34.43 21 LEU A N 13
ATOM 17262 C CA . LEU A 1 21 ? 1.916 1.326 -2.934 1.00 61.31 21 LEU A CA 13
ATOM 17263 C C . LEU A 1 21 ? 2.035 0.526 -4.242 1.00 54.43 21 LEU A C 13
ATOM 17264 O O . LEU A 1 21 ? 1.681 -0.650 -4.300 1.00 2.12 21 LEU A O 13
ATOM 17280 N N . THR A 1 22 ? 2.558 1.179 -5.285 1.00 15.33 22 THR A N 13
ATOM 17281 C CA . THR A 1 22 ? 2.745 0.539 -6.598 1.00 21.53 22 THR A CA 13
ATOM 17282 C C . THR A 1 22 ? 3.562 -0.757 -6.489 1.00 50.23 22 THR A C 13
ATOM 17283 O O . THR A 1 22 ? 3.157 -1.801 -7.007 1.00 24.14 22 THR A O 13
ATOM 17294 N N . GLU A 1 23 ? 4.705 -0.688 -5.801 1.00 42.03 23 GLU A N 13
ATOM 17295 C CA . GLU A 1 23 ? 5.554 -1.869 -5.579 1.00 35.03 23 GLU A CA 13
ATOM 17296 C C . GLU A 1 23 ? 4.762 -2.994 -4.884 1.00 62.43 23 GLU A C 13
ATOM 17297 O O . GLU A 1 23 ? 4.871 -4.170 -5.242 1.00 32.42 23 GLU A O 13
ATOM 17309 N N . LEU A 1 24 ? 3.959 -2.621 -3.890 1.00 42.44 24 LEU A N 13
ATOM 17310 C CA . LEU A 1 24 ? 3.130 -3.586 -3.158 1.00 61.21 24 LEU A CA 13
ATOM 17311 C C . LEU A 1 24 ? 2.049 -4.201 -4.061 1.00 14.53 24 LEU A C 13
ATOM 17312 O O . LEU A 1 24 ? 1.740 -5.388 -3.956 1.00 32.25 24 LEU A O 13
ATOM 17328 N N . VAL A 1 25 ? 1.484 -3.388 -4.943 1.00 61.30 25 VAL A N 13
ATOM 17329 C CA . VAL A 1 25 ? 0.454 -3.852 -5.879 1.00 11.43 25 VAL A CA 13
ATOM 17330 C C . VAL A 1 25 ? 1.046 -4.770 -6.961 1.00 35.53 25 VAL A C 13
ATOM 17331 O O . VAL A 1 25 ? 0.414 -5.743 -7.376 1.00 40.42 25 VAL A O 13
ATOM 17344 N N . GLU A 1 26 ? 2.264 -4.460 -7.408 1.00 30.14 26 GLU A N 13
ATOM 17345 C CA . GLU A 1 26 ? 2.917 -5.237 -8.468 1.00 72.51 26 GLU A CA 13
ATOM 17346 C C . GLU A 1 26 ? 3.548 -6.529 -7.922 1.00 11.51 26 GLU A C 13
ATOM 17347 O O . GLU A 1 26 ? 3.803 -7.476 -8.673 1.00 13.13 26 GLU A O 13
ATOM 17359 N N . HIS A 1 27 ? 3.808 -6.570 -6.613 1.00 54.23 27 HIS A N 13
ATOM 17360 C CA . HIS A 1 27 ? 4.392 -7.762 -5.981 1.00 44.44 27 HIS A CA 13
ATOM 17361 C C . HIS A 1 27 ? 3.319 -8.596 -5.260 1.00 23.13 27 HIS A C 13
ATOM 17362 O O . HIS A 1 27 ? 3.175 -9.795 -5.508 1.00 13.43 27 HIS A O 13
ATOM 17377 N N . TYR A 1 28 ? 2.572 -7.961 -4.356 1.00 61.13 28 TYR A N 13
ATOM 17378 C CA . TYR A 1 28 ? 1.514 -8.652 -3.601 1.00 60.12 28 TYR A CA 13
ATOM 17379 C C . TYR A 1 28 ? 0.198 -8.699 -4.397 1.00 44.23 28 TYR A C 13
ATOM 17380 O O . TYR A 1 28 ? -0.214 -9.757 -4.874 1.00 12.52 28 TYR A O 13
ATOM 17398 N N . GLY A 1 29 ? -0.446 -7.542 -4.541 1.00 1.23 29 GLY A N 13
ATOM 17399 C CA . GLY A 1 29 ? -1.737 -7.466 -5.226 1.00 12.12 29 GLY A CA 13
ATOM 17400 C C . GLY A 1 29 ? -2.802 -6.740 -4.401 1.00 22.10 29 GLY A C 13
ATOM 17401 O O . GLY A 1 29 ? -2.644 -6.556 -3.194 1.00 40.20 29 GLY A O 13
ATOM 17405 N N . TRP A 1 30 ? -3.898 -6.340 -5.050 1.00 64.41 30 TRP A N 13
ATOM 17406 C CA . TRP A 1 30 ? -4.961 -5.566 -4.385 1.00 13.00 30 TRP A CA 13
ATOM 17407 C C . TRP A 1 30 ? -5.680 -6.374 -3.292 1.00 24.41 30 TRP A C 13
ATOM 17408 O O . TRP A 1 30 ? -5.801 -5.916 -2.150 1.00 61.51 30 TRP A O 13
ATOM 17429 N N . GLU A 1 31 ? -6.163 -7.565 -3.643 1.00 0.33 31 GLU A N 13
ATOM 17430 C CA . GLU A 1 31 ? -6.829 -8.443 -2.670 1.00 10.00 31 GLU A CA 13
ATOM 17431 C C . GLU A 1 31 ? -5.909 -8.715 -1.475 1.00 22.53 31 GLU A C 13
ATOM 17432 O O . GLU A 1 31 ? -6.328 -8.634 -0.319 1.00 13.23 31 GLU A O 13
ATOM 17444 N N . GLU A 1 32 ? -4.649 -9.012 -1.774 1.00 61.24 32 GLU A N 13
ATOM 17445 C CA . GLU A 1 32 ? -3.621 -9.221 -0.750 1.00 75.12 32 GLU A CA 13
ATOM 17446 C C . GLU A 1 32 ? -3.576 -8.039 0.230 1.00 61.52 32 GLU A C 13
ATOM 17447 O O . GLU A 1 32 ? -3.754 -8.210 1.440 1.00 20.24 32 GLU A O 13
ATOM 17459 N N . LEU A 1 33 ? -3.352 -6.841 -0.307 1.00 12.11 33 LEU A N 13
ATOM 17460 C CA . LEU A 1 33 ? -3.293 -5.619 0.504 1.00 30.24 33 LEU A CA 13
ATOM 17461 C C . LEU A 1 33 ? -4.569 -5.432 1.338 1.00 42.31 33 LEU A C 13
ATOM 17462 O O . LEU A 1 33 ? -4.520 -4.941 2.467 1.00 5.14 33 LEU A O 13
ATOM 17478 N N . SER A 1 34 ? -5.705 -5.849 0.780 1.00 51.23 34 SER A N 13
ATOM 17479 C CA . SER A 1 34 ? -7.003 -5.728 1.461 1.00 21.23 34 SER A CA 13
ATOM 17480 C C . SER A 1 34 ? -7.117 -6.686 2.658 1.00 41.34 34 SER A C 13
ATOM 17481 O O . SER A 1 34 ? -7.950 -6.485 3.544 1.00 33.20 34 SER A O 13
ATOM 17489 N N . TYR A 1 35 ? -6.295 -7.739 2.680 1.00 2.42 35 TYR A N 13
ATOM 17490 C CA . TYR A 1 35 ? -6.300 -8.697 3.797 1.00 61.14 35 TYR A CA 13
ATOM 17491 C C . TYR A 1 35 ? -5.411 -8.227 4.956 1.00 23.32 35 TYR A C 13
ATOM 17492 O O . TYR A 1 35 ? -5.863 -8.166 6.105 1.00 65.51 35 TYR A O 13
ATOM 17510 N N . MET A 1 36 ? -4.150 -7.893 4.664 1.00 74.10 36 MET A N 13
ATOM 17511 C CA . MET A 1 36 ? -3.246 -7.365 5.698 1.00 24.44 36 MET A CA 13
ATOM 17512 C C . MET A 1 36 ? -3.750 -6.009 6.228 1.00 32.23 36 MET A C 13
ATOM 17513 O O . MET A 1 36 ? -3.674 -5.730 7.426 1.00 75.12 36 MET A O 13
ATOM 17527 N N . VAL A 1 37 ? -4.270 -5.174 5.330 1.00 32.30 37 VAL A N 13
ATOM 17528 C CA . VAL A 1 37 ? -4.917 -3.913 5.716 1.00 23.51 37 VAL A CA 13
ATOM 17529 C C . VAL A 1 37 ? -6.418 -3.962 5.383 1.00 44.33 37 VAL A C 13
ATOM 17530 O O . VAL A 1 37 ? -6.836 -3.620 4.273 1.00 64.21 37 VAL A O 13
ATOM 17543 N N . ASN A 1 38 ? -7.223 -4.411 6.346 1.00 74.21 38 ASN A N 13
ATOM 17544 C CA . ASN A 1 38 ? -8.661 -4.599 6.128 1.00 34.03 38 ASN A CA 13
ATOM 17545 C C . ASN A 1 38 ? -9.392 -3.259 5.954 1.00 73.44 38 ASN A C 13
ATOM 17546 O O . ASN A 1 38 ? -9.901 -2.685 6.918 1.00 1.12 38 ASN A O 13
ATOM 17557 N N . ILE A 1 39 ? -9.399 -2.750 4.729 1.00 51.02 39 ILE A N 13
ATOM 17558 C CA . ILE A 1 39 ? -10.171 -1.550 4.383 1.00 54.11 39 ILE A CA 13
ATOM 17559 C C . ILE A 1 39 ? -10.835 -1.714 3.007 1.00 74.41 39 ILE A C 13
ATOM 17560 O O . ILE A 1 39 ? -10.207 -2.181 2.050 1.00 74.32 39 ILE A O 13
ATOM 17576 N N . ASN A 1 40 ? -12.112 -1.352 2.907 1.00 22.55 40 ASN A N 13
ATOM 17577 C CA . ASN A 1 40 ? -12.834 -1.420 1.630 1.00 30.32 40 ASN A CA 13
ATOM 17578 C C . ASN A 1 40 ? -12.399 -0.264 0.709 1.00 15.52 40 ASN A C 13
ATOM 17579 O O . ASN A 1 40 ? -13.154 0.678 0.464 1.00 30.52 40 ASN A O 13
ATOM 17590 N N . CYS A 1 41 ? -11.159 -0.336 0.232 1.00 33.14 41 CYS A N 13
ATOM 17591 C CA . CYS A 1 41 ? -10.589 0.700 -0.646 1.00 20.32 41 CYS A CA 13
ATOM 17592 C C . CYS A 1 41 ? -9.851 0.073 -1.832 1.00 75.43 41 CYS A C 13
ATOM 17593 O O . CYS A 1 41 ? -10.157 0.358 -2.987 1.00 0.33 41 CYS A O 13
ATOM 17601 N N . PHE A 1 42 ? -8.883 -0.797 -1.535 1.00 65.13 42 PHE A N 13
ATOM 17602 C CA . PHE A 1 42 ? -8.121 -1.509 -2.573 1.00 0.53 42 PHE A CA 13
ATOM 17603 C C . PHE A 1 42 ? -9.047 -2.336 -3.484 1.00 21.24 42 PHE A C 13
ATOM 17604 O O . PHE A 1 42 ? -8.688 -2.675 -4.613 1.00 21.23 42 PHE A O 13
ATOM 17621 N N . LYS A 1 43 ? -10.240 -2.656 -2.980 1.00 10.01 43 LYS A N 13
ATOM 17622 C CA . LYS A 1 43 ? -11.207 -3.473 -3.717 1.00 13.14 43 LYS A CA 13
ATOM 17623 C C . LYS A 1 43 ? -12.061 -2.632 -4.687 1.00 64.24 43 LYS A C 13
ATOM 17624 O O . LYS A 1 43 ? -12.472 -3.119 -5.743 1.00 4.02 43 LYS A O 13
ATOM 17643 N N . LYS A 1 44 ? -12.320 -1.371 -4.336 1.00 62.11 44 LYS A N 13
ATOM 17644 C CA . LYS A 1 44 ? -13.100 -0.473 -5.200 1.00 44.34 44 LYS A CA 13
ATOM 17645 C C . LYS A 1 44 ? -12.189 0.244 -6.205 1.00 35.51 44 LYS A C 13
ATOM 17646 O O . LYS A 1 44 ? -11.377 1.084 -5.823 1.00 72.22 44 LYS A O 13
ATOM 17665 N N . ASP A 1 45 ? -12.344 -0.092 -7.487 1.00 42.44 45 ASP A N 13
ATOM 17666 C CA . ASP A 1 45 ? -11.482 0.431 -8.557 1.00 41.42 45 ASP A CA 13
ATOM 17667 C C . ASP A 1 45 ? -9.998 0.109 -8.283 1.00 52.33 45 ASP A C 13
ATOM 17668 O O . ASP A 1 45 ? -9.308 0.851 -7.581 1.00 13.43 45 ASP A O 13
ATOM 17677 N N . PRO A 1 46 ? -9.492 -1.022 -8.819 1.00 41.45 46 PRO A N 13
ATOM 17678 C CA . PRO A 1 46 ? -8.089 -1.433 -8.639 1.00 12.42 46 PRO A CA 13
ATOM 17679 C C . PRO A 1 46 ? -7.099 -0.479 -9.332 1.00 31.15 46 PRO A C 13
ATOM 17680 O O . PRO A 1 46 ? -6.525 -0.798 -10.377 1.00 11.35 46 PRO A O 13
ATOM 17691 N N . SER A 1 47 ? -6.920 0.703 -8.748 1.00 13.12 47 SER A N 13
ATOM 17692 C CA . SER A 1 47 ? -6.019 1.725 -9.297 1.00 13.31 47 SER A CA 13
ATOM 17693 C C . SER A 1 47 ? -5.300 2.480 -8.175 1.00 52.41 47 SER A C 13
ATOM 17694 O O . SER A 1 47 ? -5.901 2.800 -7.149 1.00 2.35 47 SER A O 13
ATOM 17702 N N . ILE A 1 48 ? -4.012 2.772 -8.376 1.00 11.22 48 ILE A N 13
ATOM 17703 C CA . ILE A 1 48 ? -3.207 3.469 -7.363 1.00 40.33 48 ILE A CA 13
ATOM 17704 C C . ILE A 1 48 ? -3.898 4.760 -6.884 1.00 70.30 48 ILE A C 13
ATOM 17705 O O . ILE A 1 48 ? -3.974 5.035 -5.687 1.00 54.42 48 ILE A O 13
ATOM 17721 N N . LYS A 1 49 ? -4.434 5.524 -7.833 1.00 61.22 49 LYS A N 13
ATOM 17722 C CA . LYS A 1 49 ? -5.099 6.798 -7.530 1.00 74.33 49 LYS A CA 13
ATOM 17723 C C . LYS A 1 49 ? -6.402 6.590 -6.737 1.00 21.42 49 LYS A C 13
ATOM 17724 O O . LYS A 1 49 ? -6.843 7.471 -5.991 1.00 2.13 49 LYS A O 13
ATOM 17743 N N . SER A 1 50 ? -7.016 5.421 -6.898 1.00 43.23 50 SER A N 13
ATOM 17744 C CA . SER A 1 50 ? -8.213 5.064 -6.127 1.00 42.13 50 SER A CA 13
ATOM 17745 C C . SER A 1 50 ? -7.883 4.956 -4.639 1.00 12.54 50 SER A C 13
ATOM 17746 O O . SER A 1 50 ? -8.547 5.557 -3.792 1.00 52.45 50 SER A O 13
ATOM 17754 N N . SER A 1 51 ? -6.836 4.192 -4.333 1.00 61.10 51 SER A N 13
ATOM 17755 C CA . SER A 1 51 ? -6.367 4.036 -2.954 1.00 42.20 51 SER A CA 13
ATOM 17756 C C . SER A 1 51 ? -5.824 5.356 -2.397 1.00 23.11 51 SER A C 13
ATOM 17757 O O . SER A 1 51 ? -6.048 5.682 -1.235 1.00 71.31 51 SER A O 13
ATOM 17765 N N . LEU A 1 52 ? -5.116 6.120 -3.234 1.00 35.42 52 LEU A N 13
ATOM 17766 C CA . LEU A 1 52 ? -4.579 7.429 -2.819 1.00 11.53 52 LEU A CA 13
ATOM 17767 C C . LEU A 1 52 ? -5.682 8.349 -2.265 1.00 61.44 52 LEU A C 13
ATOM 17768 O O . LEU A 1 52 ? -5.472 9.050 -1.274 1.00 53.35 52 LEU A O 13
ATOM 17784 N N . LYS A 1 53 ? -6.861 8.335 -2.894 1.00 31.12 53 LYS A N 13
ATOM 17785 C CA . LYS A 1 53 ? -7.992 9.156 -2.428 1.00 23.41 53 LYS A CA 13
ATOM 17786 C C . LYS A 1 53 ? -8.438 8.792 -0.997 1.00 14.41 53 LYS A C 13
ATOM 17787 O O . LYS A 1 53 ? -9.144 9.562 -0.347 1.00 1.05 53 LYS A O 13
ATOM 17806 N N . PHE A 1 54 ? -8.037 7.618 -0.516 1.00 73.12 54 PHE A N 13
ATOM 17807 C CA . PHE A 1 54 ? -8.355 7.193 0.855 1.00 73.20 54 PHE A CA 13
ATOM 17808 C C . PHE A 1 54 ? -7.128 7.330 1.773 1.00 72.13 54 PHE A C 13
ATOM 17809 O O . PHE A 1 54 ? -7.224 7.838 2.894 1.00 22.52 54 PHE A O 13
ATOM 17826 N N . LEU A 1 55 ? -5.971 6.892 1.285 1.00 13.20 55 LEU A N 13
ATOM 17827 C CA . LEU A 1 55 ? -4.723 6.954 2.056 1.00 33.02 55 LEU A CA 13
ATOM 17828 C C . LEU A 1 55 ? -4.344 8.400 2.423 1.00 4.14 55 LEU A C 13
ATOM 17829 O O . LEU A 1 55 ? -3.805 8.650 3.501 1.00 51.03 55 LEU A O 13
ATOM 17845 N N . ARG A 1 56 ? -4.639 9.351 1.534 1.00 62.13 56 ARG A N 13
ATOM 17846 C CA . ARG A 1 56 ? -4.255 10.755 1.751 1.00 25.32 56 ARG A CA 13
ATOM 17847 C C . ARG A 1 56 ? -4.977 11.383 2.960 1.00 62.34 56 ARG A C 13
ATOM 17848 O O . ARG A 1 56 ? -4.636 12.485 3.385 1.00 23.22 56 ARG A O 13
ATOM 17869 N N . LYS A 1 57 ? -5.967 10.681 3.515 1.00 64.34 57 LYS A N 13
ATOM 17870 C CA . LYS A 1 57 ? -6.689 11.166 4.706 1.00 31.23 57 LYS A CA 13
ATOM 17871 C C . LYS A 1 57 ? -6.550 10.199 5.900 1.00 62.41 57 LYS A C 13
ATOM 17872 O O . LYS A 1 57 ? -6.298 10.630 7.027 1.00 71.45 57 LYS A O 13
ATOM 17891 N N . THR A 1 58 ? -6.706 8.899 5.655 1.00 62.32 58 THR A N 13
ATOM 17892 C CA . THR A 1 58 ? -6.637 7.895 6.727 1.00 41.13 58 THR A CA 13
ATOM 17893 C C . THR A 1 58 ? -5.185 7.564 7.123 1.00 72.20 58 THR A C 13
ATOM 17894 O O . THR A 1 58 ? -4.493 6.810 6.435 1.00 21.24 58 THR A O 13
ATOM 17905 N N . ASP A 1 59 ? -4.744 8.126 8.250 1.00 42.23 59 ASP A N 13
ATOM 17906 C CA . ASP A 1 59 ? -3.369 7.936 8.740 1.00 14.55 59 ASP A CA 13
ATOM 17907 C C . ASP A 1 59 ? -3.057 6.460 9.052 1.00 43.01 59 ASP A C 13
ATOM 17908 O O . ASP A 1 59 ? -2.084 5.902 8.542 1.00 61.51 59 ASP A O 13
ATOM 17917 N N . TRP A 1 60 ? -3.888 5.835 9.888 1.00 33.20 60 TRP A N 13
ATOM 17918 C CA . TRP A 1 60 ? -3.633 4.459 10.342 1.00 13.02 60 TRP A CA 13
ATOM 17919 C C . TRP A 1 60 ? -3.588 3.449 9.180 1.00 12.24 60 TRP A C 13
ATOM 17920 O O . TRP A 1 60 ? -3.054 2.352 9.327 1.00 61.33 60 TRP A O 13
ATOM 17941 N N . ALA A 1 61 ? -4.150 3.818 8.029 1.00 20.13 61 ALA A N 13
ATOM 17942 C CA . ALA A 1 61 ? -4.035 2.992 6.822 1.00 2.10 61 ALA A CA 13
ATOM 17943 C C . ALA A 1 61 ? -2.618 3.084 6.235 1.00 52.41 61 ALA A C 13
ATOM 17944 O O . ALA A 1 61 ? -2.028 2.076 5.847 1.00 32.24 61 ALA A O 13
ATOM 17951 N N . ARG A 1 62 ? -2.075 4.305 6.206 1.00 61.03 62 ARG A N 13
ATOM 17952 C CA . ARG A 1 62 ? -0.728 4.558 5.671 1.00 12.03 62 ARG A CA 13
ATOM 17953 C C . ARG A 1 62 ? 0.324 3.673 6.350 1.00 31.32 62 ARG A C 13
ATOM 17954 O O . ARG A 1 62 ? 0.964 2.847 5.706 1.00 24.44 62 ARG A O 13
ATOM 17975 N N . GLU A 1 63 ? 0.481 3.856 7.662 1.00 21.34 63 GLU A N 13
ATOM 17976 C CA . GLU A 1 63 ? 1.490 3.129 8.448 1.00 14.41 63 GLU A CA 13
ATOM 17977 C C . GLU A 1 63 ? 1.420 1.608 8.233 1.00 22.43 63 GLU A C 13
ATOM 17978 O O . GLU A 1 63 ? 2.439 0.920 8.258 1.00 13.23 63 GLU A O 13
ATOM 17990 N N . ARG A 1 64 ? 0.212 1.083 8.044 1.00 12.35 64 ARG A N 13
ATOM 17991 C CA . ARG A 1 64 ? 0.023 -0.359 7.859 1.00 43.10 64 ARG A CA 13
ATOM 17992 C C . ARG A 1 64 ? 0.402 -0.800 6.437 1.00 61.42 64 ARG A C 13
ATOM 17993 O O . ARG A 1 64 ? 0.927 -1.896 6.238 1.00 21.45 64 ARG A O 13
ATOM 18014 N N . VAL A 1 65 ? 0.150 0.061 5.453 1.00 63.32 65 VAL A N 13
ATOM 18015 C CA . VAL A 1 65 ? 0.604 -0.179 4.076 1.00 42.00 65 VAL A CA 13
ATOM 18016 C C . VAL A 1 65 ? 2.141 -0.080 3.989 1.00 23.44 65 VAL A C 13
ATOM 18017 O O . VAL A 1 65 ? 2.807 -0.953 3.423 1.00 4.14 65 VAL A O 13
ATOM 18030 N N . GLU A 1 66 ? 2.693 0.987 4.566 1.00 31.04 66 GLU A N 13
ATOM 18031 C CA . GLU A 1 66 ? 4.148 1.174 4.647 1.00 32.32 66 GLU A CA 13
ATOM 18032 C C . GLU A 1 66 ? 4.818 -0.003 5.380 1.00 42.13 66 GLU A C 13
ATOM 18033 O O . GLU A 1 66 ? 5.922 -0.422 5.027 1.00 1.35 66 GLU A O 13
ATOM 18045 N N . ASN A 1 67 ? 4.139 -0.534 6.399 1.00 12.40 67 ASN A N 13
ATOM 18046 C CA . ASN A 1 67 ? 4.632 -1.708 7.126 1.00 23.24 67 ASN A CA 13
ATOM 18047 C C . ASN A 1 67 ? 4.766 -2.920 6.186 1.00 24.32 67 ASN A C 13
ATOM 18048 O O . ASN A 1 67 ? 5.756 -3.651 6.238 1.00 34.25 67 ASN A O 13
ATOM 18059 N N . ILE A 1 68 ? 3.764 -3.121 5.324 1.00 42.04 68 ILE A N 13
ATOM 18060 C CA . ILE A 1 68 ? 3.808 -4.190 4.314 1.00 24.45 68 ILE A CA 13
ATOM 18061 C C . ILE A 1 68 ? 5.032 -4.034 3.397 1.00 24.42 68 ILE A C 13
ATOM 18062 O O . ILE A 1 68 ? 5.635 -5.023 2.964 1.00 14.51 68 ILE A O 13
ATOM 18078 N N . TYR A 1 69 ? 5.396 -2.785 3.109 1.00 43.35 69 TYR A N 13
ATOM 18079 C CA . TYR A 1 69 ? 6.582 -2.490 2.300 1.00 71.23 69 TYR A CA 13
ATOM 18080 C C . TYR A 1 69 ? 7.862 -2.915 3.034 1.00 32.42 69 TYR A C 13
ATOM 18081 O O . TYR A 1 69 ? 8.737 -3.550 2.451 1.00 2.42 69 TYR A O 13
ATOM 18099 N N . LEU A 1 70 ? 7.957 -2.586 4.324 1.00 53.32 70 LEU A N 13
ATOM 18100 C CA . LEU A 1 70 ? 9.089 -3.033 5.151 1.00 54.21 70 LEU A CA 13
ATOM 18101 C C . LEU A 1 70 ? 9.178 -4.573 5.166 1.00 72.02 70 LEU A C 13
ATOM 18102 O O . LEU A 1 70 ? 10.263 -5.158 5.044 1.00 63.42 70 LEU A O 13
ATOM 18118 N N . LYS A 1 71 ? 8.018 -5.220 5.303 1.00 53.34 71 LYS A N 13
ATOM 18119 C CA . LYS A 1 71 ? 7.928 -6.680 5.186 1.00 72.23 71 LYS A CA 13
ATOM 18120 C C . LYS A 1 71 ? 8.447 -7.140 3.815 1.00 2.13 71 LYS A C 13
ATOM 18121 O O . LYS A 1 71 ? 9.048 -8.208 3.690 1.00 71.15 71 LYS A O 13
ATOM 18140 N N . LEU A 1 72 ? 8.213 -6.321 2.790 1.00 34.31 72 LEU A N 13
ATOM 18141 C CA . LEU A 1 72 ? 8.709 -6.600 1.441 1.00 73.01 72 LEU A CA 13
ATOM 18142 C C . LEU A 1 72 ? 10.236 -6.444 1.370 1.00 4.23 72 LEU A C 13
ATOM 18143 O O . LEU A 1 72 ? 10.906 -7.230 0.709 1.00 3.35 72 LEU A O 13
ATOM 18159 N N . GLN A 1 73 ? 10.787 -5.435 2.058 1.00 73.00 73 GLN A N 13
ATOM 18160 C CA . GLN A 1 73 ? 12.248 -5.240 2.104 1.00 21.24 73 GLN A CA 13
ATOM 18161 C C . GLN A 1 73 ? 12.976 -6.515 2.547 1.00 54.35 73 GLN A C 13
ATOM 18162 O O . GLN A 1 73 ? 13.904 -6.969 1.878 1.00 22.03 73 GLN A O 13
ATOM 18176 N N . ARG A 1 74 ? 12.556 -7.100 3.669 1.00 34.43 74 ARG A N 13
ATOM 18177 C CA . ARG A 1 74 ? 13.208 -8.318 4.172 1.00 22.25 74 ARG A CA 13
ATOM 18178 C C . ARG A 1 74 ? 12.750 -9.589 3.421 1.00 4.41 74 ARG A C 13
ATOM 18179 O O . ARG A 1 74 ? 13.261 -10.682 3.666 1.00 0.33 74 ARG A O 13
ATOM 18200 N N . HIS A 1 75 ? 11.796 -9.438 2.501 1.00 25.13 75 HIS A N 13
ATOM 18201 C CA . HIS A 1 75 ? 11.437 -10.517 1.562 1.00 72.40 75 HIS A CA 13
ATOM 18202 C C . HIS A 1 75 ? 12.113 -10.308 0.196 1.00 51.34 75 HIS A C 13
ATOM 18203 O O . HIS A 1 75 ? 12.279 -11.252 -0.579 1.00 13.05 75 HIS A O 13
ATOM 18218 N N . LYS A 1 76 ? 12.505 -9.067 -0.081 1.00 73.41 76 LYS A N 13
ATOM 18219 C CA . LYS A 1 76 ? 13.093 -8.696 -1.371 1.00 2.14 76 LYS A CA 13
ATOM 18220 C C . LYS A 1 76 ? 14.425 -9.419 -1.598 1.00 32.43 76 LYS A C 13
ATOM 18221 O O . LYS A 1 76 ? 15.375 -9.248 -0.828 1.00 32.03 76 LYS A O 13
ATOM 18240 N N . GLU A 1 77 ? 14.488 -10.232 -2.646 1.00 73.31 77 GLU A N 13
ATOM 18241 C CA . GLU A 1 77 ? 15.720 -10.940 -2.997 1.00 22.01 77 GLU A CA 13
ATOM 18242 C C . GLU A 1 77 ? 16.819 -9.952 -3.415 1.00 65.44 77 GLU A C 13
ATOM 18243 O O . GLU A 1 77 ? 16.529 -8.873 -3.939 1.00 33.31 77 GLU A O 13
ATOM 18255 N N . ARG A 1 78 ? 18.073 -10.330 -3.169 1.00 0.14 78 ARG A N 13
ATOM 18256 C CA . ARG A 1 78 ? 19.236 -9.469 -3.445 1.00 33.31 78 ARG A CA 13
ATOM 18257 C C . ARG A 1 78 ? 19.138 -8.765 -4.813 1.00 24.23 78 ARG A C 13
ATOM 18258 O O . ARG A 1 78 ? 18.943 -9.419 -5.842 1.00 20.32 78 ARG A O 13
ATOM 18279 N N . ASN A 1 79 ? 19.279 -7.433 -4.807 1.00 32.54 79 ASN A N 13
ATOM 18280 C CA . ASN A 1 79 ? 19.213 -6.624 -6.035 1.00 71.33 79 ASN A CA 13
ATOM 18281 C C . ASN A 1 79 ? 20.089 -7.227 -7.147 1.00 51.21 79 ASN A C 13
ATOM 18282 O O . ASN A 1 79 ? 21.322 -7.149 -7.101 1.00 43.44 79 ASN A O 13
ATOM 18293 N N . GLN A 1 80 ? 19.439 -7.830 -8.142 1.00 72.13 80 GLN A N 13
ATOM 18294 C CA . GLN A 1 80 ? 20.133 -8.627 -9.159 1.00 13.42 80 GLN A CA 13
ATOM 18295 C C . GLN A 1 80 ? 20.504 -7.815 -10.412 1.00 1.13 80 GLN A C 13
ATOM 18296 O O . GLN A 1 80 ? 19.633 -7.385 -11.176 1.00 5.21 80 GLN A O 13
ATOM 18310 N N . LEU A 1 81 ? 21.805 -7.603 -10.606 1.00 63.25 81 LEU A N 13
ATOM 18311 C CA . LEU A 1 81 ? 22.339 -7.051 -11.855 1.00 54.13 81 LEU A CA 13
ATOM 18312 C C . LEU A 1 81 ? 23.264 -8.079 -12.527 1.00 12.34 81 LEU A C 13
ATOM 18313 O O . LEU A 1 81 ? 24.066 -8.737 -11.856 1.00 53.51 81 LEU A O 13
ATOM 18329 N N . GLU A 1 82 ? 23.157 -8.214 -13.848 1.00 4.12 82 GLU A N 13
ATOM 18330 C CA . GLU A 1 82 ? 23.938 -9.217 -14.597 1.00 72.34 82 GLU A CA 13
ATOM 18331 C C . GLU A 1 82 ? 25.235 -8.625 -15.201 1.00 32.52 82 GLU A C 13
ATOM 18332 O O . GLU A 1 82 ? 26.187 -8.362 -14.429 1.00 35.97 82 GLU A O 13
ATOM 18344 N N . MET A 1 1 ? 16.638 28.554 -20.111 1.00 2.04 1 MET A N 14
ATOM 18345 C CA . MET A 1 1 ? 15.463 27.807 -20.642 1.00 10.35 1 MET A CA 14
ATOM 18346 C C . MET A 1 1 ? 15.514 26.328 -20.224 1.00 73.45 1 MET A C 14
ATOM 18347 O O . MET A 1 1 ? 16.543 25.844 -19.761 1.00 64.34 1 MET A O 14
ATOM 18363 N N . ALA A 1 2 ? 14.405 25.616 -20.397 1.00 32.32 2 ALA A N 14
ATOM 18364 C CA . ALA A 1 2 ? 14.304 24.225 -19.940 1.00 34.12 2 ALA A CA 14
ATOM 18365 C C . ALA A 1 2 ? 14.484 23.222 -21.087 1.00 74.43 2 ALA A C 14
ATOM 18366 O O . ALA A 1 2 ? 13.656 23.145 -21.994 1.00 53.50 2 ALA A O 14
ATOM 18373 N N . LEU A 1 3 ? 15.572 22.457 -21.042 1.00 13.14 3 LEU A N 14
ATOM 18374 C CA . LEU A 1 3 ? 15.823 21.401 -22.033 1.00 43.03 3 LEU A CA 14
ATOM 18375 C C . LEU A 1 3 ? 15.311 20.042 -21.526 1.00 35.32 3 LEU A C 14
ATOM 18376 O O . LEU A 1 3 ? 15.028 19.133 -22.311 1.00 14.44 3 LEU A O 14
ATOM 18392 N N . ILE A 1 4 ? 15.213 19.908 -20.206 1.00 12.11 4 ILE A N 14
ATOM 18393 C CA . ILE A 1 4 ? 14.685 18.691 -19.579 1.00 55.24 4 ILE A CA 14
ATOM 18394 C C . ILE A 1 4 ? 14.091 18.997 -18.187 1.00 43.24 4 ILE A C 14
ATOM 18395 O O . ILE A 1 4 ? 14.768 19.549 -17.317 1.00 21.41 4 ILE A O 14
ATOM 18411 N N . MET A 1 5 ? 12.821 18.641 -17.988 1.00 3.10 5 MET A N 14
ATOM 18412 C CA . MET A 1 5 ? 12.116 18.936 -16.731 1.00 54.41 5 MET A CA 14
ATOM 18413 C C . MET A 1 5 ? 11.685 17.659 -15.980 1.00 13.03 5 MET A C 14
ATOM 18414 O O . MET A 1 5 ? 10.983 17.742 -14.971 1.00 4.42 5 MET A O 14
ATOM 18428 N N . THR A 1 6 ? 12.095 16.487 -16.470 1.00 53.12 6 THR A N 14
ATOM 18429 C CA . THR A 1 6 ? 11.819 15.224 -15.767 1.00 44.42 6 THR A CA 14
ATOM 18430 C C . THR A 1 6 ? 12.443 15.225 -14.363 1.00 75.04 6 THR A C 14
ATOM 18431 O O . THR A 1 6 ? 13.667 15.222 -14.215 1.00 65.41 6 THR A O 14
ATOM 18442 N N . GLN A 1 7 ? 11.597 15.240 -13.337 1.00 41.11 7 GLN A N 14
ATOM 18443 C CA . GLN A 1 7 ? 12.060 15.256 -11.945 1.00 1.43 7 GLN A CA 14
ATOM 18444 C C . GLN A 1 7 ? 11.479 14.088 -11.136 1.00 61.12 7 GLN A C 14
ATOM 18445 O O . GLN A 1 7 ? 10.292 13.775 -11.237 1.00 15.41 7 GLN A O 14
ATOM 18459 N N . GLN A 1 8 ? 12.329 13.454 -10.335 1.00 53.01 8 GLN A N 14
ATOM 18460 C CA . GLN A 1 8 ? 11.901 12.385 -9.422 1.00 11.12 8 GLN A CA 14
ATOM 18461 C C . GLN A 1 8 ? 12.265 12.746 -7.974 1.00 45.23 8 GLN A C 14
ATOM 18462 O O . GLN A 1 8 ? 13.443 12.892 -7.638 1.00 22.41 8 GLN A O 14
ATOM 18476 N N . ASN A 1 9 ? 11.251 12.905 -7.121 1.00 2.44 9 ASN A N 14
ATOM 18477 C CA . ASN A 1 9 ? 11.471 13.304 -5.722 1.00 13.02 9 ASN A CA 14
ATOM 18478 C C . ASN A 1 9 ? 11.715 12.088 -4.811 1.00 74.12 9 ASN A C 14
ATOM 18479 O O . ASN A 1 9 ? 10.998 11.089 -4.887 1.00 5.12 9 ASN A O 14
ATOM 18490 N N . ASN A 1 10 ? 12.749 12.181 -3.964 1.00 4.03 10 ASN A N 14
ATOM 18491 C CA . ASN A 1 10 ? 13.095 11.110 -3.012 1.00 21.32 10 ASN A CA 14
ATOM 18492 C C . ASN A 1 10 ? 13.339 9.751 -3.715 1.00 61.05 10 ASN A C 14
ATOM 18493 O O . ASN A 1 10 ? 12.878 8.714 -3.240 1.00 43.15 10 ASN A O 14
ATOM 18504 N N . PRO A 1 11 ? 14.133 9.728 -4.818 1.00 41.10 11 PRO A N 14
ATOM 18505 C CA . PRO A 1 11 ? 14.293 8.518 -5.653 1.00 31.44 11 PRO A CA 14
ATOM 18506 C C . PRO A 1 11 ? 14.916 7.330 -4.902 1.00 14.52 11 PRO A C 14
ATOM 18507 O O . PRO A 1 11 ? 14.448 6.194 -5.019 1.00 41.22 11 PRO A O 14
ATOM 18518 N N . LEU A 1 12 ? 15.973 7.595 -4.133 1.00 11.30 12 LEU A N 14
ATOM 18519 C CA . LEU A 1 12 ? 16.663 6.542 -3.370 1.00 73.23 12 LEU A CA 14
ATOM 18520 C C . LEU A 1 12 ? 16.875 6.943 -1.899 1.00 72.04 12 LEU A C 14
ATOM 18521 O O . LEU A 1 12 ? 17.399 6.167 -1.106 1.00 52.44 12 LEU A O 14
ATOM 18537 N N . HIS A 1 13 ? 16.464 8.160 -1.536 1.00 11.00 13 HIS A N 14
ATOM 18538 C CA . HIS A 1 13 ? 16.627 8.649 -0.159 1.00 55.21 13 HIS A CA 14
ATOM 18539 C C . HIS A 1 13 ? 15.437 8.247 0.728 1.00 23.32 13 HIS A C 14
ATOM 18540 O O . HIS A 1 13 ? 15.597 8.018 1.928 1.00 34.13 13 HIS A O 14
ATOM 18555 N N . GLY A 1 14 ? 14.249 8.176 0.134 1.00 4.35 14 GLY A N 14
ATOM 18556 C CA . GLY A 1 14 ? 13.046 7.843 0.889 1.00 42.33 14 GLY A CA 14
ATOM 18557 C C . GLY A 1 14 ? 11.845 7.581 -0.014 1.00 55.45 14 GLY A C 14
ATOM 18558 O O . GLY A 1 14 ? 11.089 8.499 -0.328 1.00 43.35 14 GLY A O 14
ATOM 18562 N N . ILE A 1 15 ? 11.679 6.320 -0.420 1.00 62.40 15 ILE A N 14
ATOM 18563 C CA . ILE A 1 15 ? 10.628 5.915 -1.366 1.00 4.04 15 ILE A CA 14
ATOM 18564 C C . ILE A 1 15 ? 9.240 6.467 -0.990 1.00 64.15 15 ILE A C 14
ATOM 18565 O O . ILE A 1 15 ? 8.775 6.310 0.143 1.00 44.44 15 ILE A O 14
ATOM 18581 N N . THR A 1 16 ? 8.589 7.104 -1.961 1.00 50.03 16 THR A N 14
ATOM 18582 C CA . THR A 1 16 ? 7.268 7.713 -1.762 1.00 55.12 16 THR A CA 14
ATOM 18583 C C . THR A 1 16 ? 6.155 6.660 -1.700 1.00 14.53 16 THR A C 14
ATOM 18584 O O . THR A 1 16 ? 6.303 5.547 -2.211 1.00 25.32 16 THR A O 14
ATOM 18595 N N . LEU A 1 17 ? 5.025 7.028 -1.089 1.00 62.02 17 LEU A N 14
ATOM 18596 C CA . LEU A 1 17 ? 3.863 6.135 -0.971 1.00 2.12 17 LEU A CA 14
ATOM 18597 C C . LEU A 1 17 ? 3.372 5.644 -2.348 1.00 12.02 17 LEU A C 14
ATOM 18598 O O . LEU A 1 17 ? 2.821 4.551 -2.466 1.00 54.43 17 LEU A O 14
ATOM 18614 N N . GLN A 1 18 ? 3.584 6.456 -3.384 1.00 2.12 18 GLN A N 14
ATOM 18615 C CA . GLN A 1 18 ? 3.187 6.093 -4.749 1.00 44.01 18 GLN A CA 14
ATOM 18616 C C . GLN A 1 18 ? 3.969 4.864 -5.257 1.00 21.31 18 GLN A C 14
ATOM 18617 O O . GLN A 1 18 ? 3.374 3.835 -5.586 1.00 4.40 18 GLN A O 14
ATOM 18631 N N . LYS A 1 19 ? 5.299 4.976 -5.321 1.00 13.05 19 LYS A N 14
ATOM 18632 C CA . LYS A 1 19 ? 6.156 3.838 -5.698 1.00 32.23 19 LYS A CA 14
ATOM 18633 C C . LYS A 1 19 ? 5.930 2.655 -4.744 1.00 51.14 19 LYS A C 14
ATOM 18634 O O . LYS A 1 19 ? 5.827 1.500 -5.166 1.00 74.15 19 LYS A O 14
ATOM 18653 N N . LEU A 1 20 ? 5.847 2.974 -3.456 1.00 63.52 20 LEU A N 14
ATOM 18654 C CA . LEU A 1 20 ? 5.616 1.985 -2.398 1.00 34.53 20 LEU A CA 14
ATOM 18655 C C . LEU A 1 20 ? 4.370 1.124 -2.694 1.00 45.33 20 LEU A C 14
ATOM 18656 O O . LEU A 1 20 ? 4.450 -0.105 -2.751 1.00 24.21 20 LEU A O 14
ATOM 18672 N N . LEU A 1 21 ? 3.229 1.782 -2.896 1.00 65.24 21 LEU A N 14
ATOM 18673 C CA . LEU A 1 21 ? 1.978 1.087 -3.216 1.00 62.11 21 LEU A CA 14
ATOM 18674 C C . LEU A 1 21 ? 2.088 0.320 -4.545 1.00 41.21 21 LEU A C 14
ATOM 18675 O O . LEU A 1 21 ? 1.573 -0.791 -4.675 1.00 73.40 21 LEU A O 14
ATOM 18691 N N . THR A 1 22 ? 2.777 0.912 -5.525 1.00 71.10 22 THR A N 14
ATOM 18692 C CA . THR A 1 22 ? 2.951 0.285 -6.845 1.00 64.31 22 THR A CA 14
ATOM 18693 C C . THR A 1 22 ? 3.613 -1.096 -6.730 1.00 4.15 22 THR A C 14
ATOM 18694 O O . THR A 1 22 ? 3.086 -2.088 -7.236 1.00 75.32 22 THR A O 14
ATOM 18705 N N . GLU A 1 23 ? 4.758 -1.165 -6.049 1.00 10.43 23 GLU A N 14
ATOM 18706 C CA . GLU A 1 23 ? 5.462 -2.440 -5.868 1.00 21.02 23 GLU A CA 14
ATOM 18707 C C . GLU A 1 23 ? 4.612 -3.453 -5.083 1.00 65.22 23 GLU A C 14
ATOM 18708 O O . GLU A 1 23 ? 4.668 -4.658 -5.344 1.00 14.14 23 GLU A O 14
ATOM 18720 N N . LEU A 1 24 ? 3.829 -2.970 -4.121 1.00 75.11 24 LEU A N 14
ATOM 18721 C CA . LEU A 1 24 ? 2.916 -3.840 -3.374 1.00 72.15 24 LEU A CA 14
ATOM 18722 C C . LEU A 1 24 ? 1.851 -4.447 -4.299 1.00 55.11 24 LEU A C 14
ATOM 18723 O O . LEU A 1 24 ? 1.559 -5.636 -4.223 1.00 21.42 24 LEU A O 14
ATOM 18739 N N . VAL A 1 25 ? 1.287 -3.629 -5.181 1.00 24.21 25 VAL A N 14
ATOM 18740 C CA . VAL A 1 25 ? 0.309 -4.105 -6.163 1.00 62.12 25 VAL A CA 14
ATOM 18741 C C . VAL A 1 25 ? 0.958 -5.069 -7.177 1.00 54.44 25 VAL A C 14
ATOM 18742 O O . VAL A 1 25 ? 0.349 -6.057 -7.592 1.00 1.42 25 VAL A O 14
ATOM 18755 N N . GLU A 1 26 ? 2.196 -4.772 -7.566 1.00 22.34 26 GLU A N 14
ATOM 18756 C CA . GLU A 1 26 ? 2.975 -5.648 -8.451 1.00 4.43 26 GLU A CA 14
ATOM 18757 C C . GLU A 1 26 ? 3.200 -7.038 -7.829 1.00 45.01 26 GLU A C 14
ATOM 18758 O O . GLU A 1 26 ? 2.921 -8.063 -8.448 1.00 63.31 26 GLU A O 14
ATOM 18770 N N . HIS A 1 27 ? 3.699 -7.060 -6.594 1.00 22.52 27 HIS A N 14
ATOM 18771 C CA . HIS A 1 27 ? 4.121 -8.310 -5.949 1.00 41.33 27 HIS A CA 14
ATOM 18772 C C . HIS A 1 27 ? 3.001 -8.955 -5.106 1.00 34.31 27 HIS A C 14
ATOM 18773 O O . HIS A 1 27 ? 2.689 -10.136 -5.276 1.00 15.34 27 HIS A O 14
ATOM 18788 N N . TYR A 1 28 ? 2.396 -8.187 -4.204 1.00 42.34 28 TYR A N 14
ATOM 18789 C CA . TYR A 1 28 ? 1.320 -8.708 -3.341 1.00 64.22 28 TYR A CA 14
ATOM 18790 C C . TYR A 1 28 ? -0.031 -8.722 -4.075 1.00 30.12 28 TYR A C 14
ATOM 18791 O O . TYR A 1 28 ? -0.791 -9.691 -4.000 1.00 23.55 28 TYR A O 14
ATOM 18809 N N . GLY A 1 29 ? -0.323 -7.636 -4.783 1.00 73.35 29 GLY A N 14
ATOM 18810 C CA . GLY A 1 29 ? -1.593 -7.512 -5.491 1.00 42.34 29 GLY A CA 14
ATOM 18811 C C . GLY A 1 29 ? -2.713 -6.971 -4.607 1.00 23.55 29 GLY A C 14
ATOM 18812 O O . GLY A 1 29 ? -2.630 -7.025 -3.377 1.00 54.14 29 GLY A O 14
ATOM 18816 N N . TRP A 1 30 ? -3.773 -6.464 -5.233 1.00 14.32 30 TRP A N 14
ATOM 18817 C CA . TRP A 1 30 ? -4.922 -5.912 -4.496 1.00 24.34 30 TRP A CA 14
ATOM 18818 C C . TRP A 1 30 ? -5.530 -6.953 -3.541 1.00 62.23 30 TRP A C 14
ATOM 18819 O O . TRP A 1 30 ? -6.107 -6.603 -2.513 1.00 62.41 30 TRP A O 14
ATOM 18840 N N . GLU A 1 31 ? -5.377 -8.229 -3.889 1.00 73.23 31 GLU A N 14
ATOM 18841 C CA . GLU A 1 31 ? -5.893 -9.340 -3.082 1.00 43.34 31 GLU A CA 14
ATOM 18842 C C . GLU A 1 31 ? -5.342 -9.305 -1.641 1.00 11.01 31 GLU A C 14
ATOM 18843 O O . GLU A 1 31 ? -6.093 -9.111 -0.682 1.00 42.43 31 GLU A O 14
ATOM 18855 N N . GLU A 1 32 ? -4.023 -9.482 -1.501 1.00 53.03 32 GLU A N 14
ATOM 18856 C CA . GLU A 1 32 ? -3.375 -9.463 -0.182 1.00 33.35 32 GLU A CA 14
ATOM 18857 C C . GLU A 1 32 ? -3.567 -8.109 0.521 1.00 71.41 32 GLU A C 14
ATOM 18858 O O . GLU A 1 32 ? -3.912 -8.059 1.703 1.00 22.41 32 GLU A O 14
ATOM 18870 N N . LEU A 1 33 ? -3.361 -7.018 -0.215 1.00 43.41 33 LEU A N 14
ATOM 18871 C CA . LEU A 1 33 ? -3.510 -5.668 0.346 1.00 41.13 33 LEU A CA 14
ATOM 18872 C C . LEU A 1 33 ? -4.915 -5.453 0.936 1.00 42.01 33 LEU A C 14
ATOM 18873 O O . LEU A 1 33 ? -5.061 -4.945 2.048 1.00 14.02 33 LEU A O 14
ATOM 18889 N N . SER A 1 34 ? -5.944 -5.865 0.192 1.00 4.11 34 SER A N 14
ATOM 18890 C CA . SER A 1 34 ? -7.339 -5.757 0.649 1.00 64.55 34 SER A CA 14
ATOM 18891 C C . SER A 1 34 ? -7.622 -6.697 1.826 1.00 63.44 34 SER A C 14
ATOM 18892 O O . SER A 1 34 ? -8.574 -6.492 2.581 1.00 24.22 34 SER A O 14
ATOM 18900 N N . TYR A 1 35 ? -6.803 -7.735 1.966 1.00 33.41 35 TYR A N 14
ATOM 18901 C CA . TYR A 1 35 ? -6.983 -8.726 3.031 1.00 22.22 35 TYR A CA 14
ATOM 18902 C C . TYR A 1 35 ? -6.550 -8.166 4.399 1.00 72.43 35 TYR A C 14
ATOM 18903 O O . TYR A 1 35 ? -7.204 -8.412 5.414 1.00 73.21 35 TYR A O 14
ATOM 18921 N N . MET A 1 36 ? -5.437 -7.431 4.430 1.00 74.21 36 MET A N 14
ATOM 18922 C CA . MET A 1 36 ? -4.990 -6.762 5.660 1.00 14.42 36 MET A CA 14
ATOM 18923 C C . MET A 1 36 ? -5.643 -5.376 5.819 1.00 21.22 36 MET A C 14
ATOM 18924 O O . MET A 1 36 ? -6.172 -5.046 6.883 1.00 1.32 36 MET A O 14
ATOM 18938 N N . VAL A 1 37 ? -5.594 -4.566 4.760 1.00 63.51 37 VAL A N 14
ATOM 18939 C CA . VAL A 1 37 ? -6.171 -3.214 4.784 1.00 50.53 37 VAL A CA 14
ATOM 18940 C C . VAL A 1 37 ? -7.540 -3.184 4.074 1.00 22.41 37 VAL A C 14
ATOM 18941 O O . VAL A 1 37 ? -7.646 -2.841 2.893 1.00 14.44 37 VAL A O 14
ATOM 18954 N N . ASN A 1 38 ? -8.587 -3.550 4.806 1.00 71.52 38 ASN A N 14
ATOM 18955 C CA . ASN A 1 38 ? -9.940 -3.648 4.244 1.00 33.23 38 ASN A CA 14
ATOM 18956 C C . ASN A 1 38 ? -10.646 -2.277 4.176 1.00 21.23 38 ASN A C 14
ATOM 18957 O O . ASN A 1 38 ? -11.732 -2.088 4.732 1.00 20.44 38 ASN A O 14
ATOM 18968 N N . ILE A 1 39 ? -10.031 -1.327 3.472 1.00 34.34 39 ILE A N 14
ATOM 18969 C CA . ILE A 1 39 ? -10.608 0.015 3.304 1.00 4.44 39 ILE A CA 14
ATOM 18970 C C . ILE A 1 39 ? -11.489 0.103 2.045 1.00 25.31 39 ILE A C 14
ATOM 18971 O O . ILE A 1 39 ? -11.377 -0.723 1.133 1.00 43.53 39 ILE A O 14
ATOM 18987 N N . ASN A 1 40 ? -12.354 1.117 1.996 1.00 72.43 40 ASN A N 14
ATOM 18988 C CA . ASN A 1 40 ? -13.262 1.314 0.857 1.00 35.32 40 ASN A CA 14
ATOM 18989 C C . ASN A 1 40 ? -12.510 1.890 -0.362 1.00 33.30 40 ASN A C 14
ATOM 18990 O O . ASN A 1 40 ? -12.703 3.043 -0.753 1.00 54.31 40 ASN A O 14
ATOM 19001 N N . CYS A 1 41 ? -11.625 1.072 -0.930 1.00 61.25 41 CYS A N 14
ATOM 19002 C CA . CYS A 1 41 ? -10.858 1.436 -2.134 1.00 63.34 41 CYS A CA 14
ATOM 19003 C C . CYS A 1 41 ? -10.426 0.175 -2.893 1.00 24.43 41 CYS A C 14
ATOM 19004 O O . CYS A 1 41 ? -10.732 0.006 -4.068 1.00 34.25 41 CYS A O 14
ATOM 19012 N N . PHE A 1 42 ? -9.724 -0.721 -2.200 1.00 70.21 42 PHE A N 14
ATOM 19013 C CA . PHE A 1 42 ? -9.304 -2.000 -2.793 1.00 35.11 42 PHE A CA 14
ATOM 19014 C C . PHE A 1 42 ? -10.518 -2.895 -3.084 1.00 20.11 42 PHE A C 14
ATOM 19015 O O . PHE A 1 42 ? -10.477 -3.756 -3.961 1.00 42.34 42 PHE A O 14
ATOM 19032 N N . LYS A 1 43 ? -11.597 -2.676 -2.332 1.00 53.33 43 LYS A N 14
ATOM 19033 C CA . LYS A 1 43 ? -12.824 -3.475 -2.465 1.00 33.23 43 LYS A CA 14
ATOM 19034 C C . LYS A 1 43 ? -13.853 -2.806 -3.395 1.00 13.12 43 LYS A C 14
ATOM 19035 O O . LYS A 1 43 ? -14.960 -3.316 -3.578 1.00 31.33 43 LYS A O 14
ATOM 19054 N N . LYS A 1 44 ? -13.486 -1.660 -3.970 1.00 5.13 44 LYS A N 14
ATOM 19055 C CA . LYS A 1 44 ? -14.359 -0.931 -4.901 1.00 70.20 44 LYS A CA 14
ATOM 19056 C C . LYS A 1 44 ? -13.545 0.085 -5.718 1.00 2.12 44 LYS A C 14
ATOM 19057 O O . LYS A 1 44 ? -13.038 1.064 -5.168 1.00 41.23 44 LYS A O 14
ATOM 19076 N N . ASP A 1 45 ? -13.443 -0.154 -7.026 1.00 53.05 45 ASP A N 14
ATOM 19077 C CA . ASP A 1 45 ? -12.576 0.634 -7.914 1.00 61.41 45 ASP A CA 14
ATOM 19078 C C . ASP A 1 45 ? -11.098 0.566 -7.458 1.00 42.22 45 ASP A C 14
ATOM 19079 O O . ASP A 1 45 ? -10.511 1.567 -7.030 1.00 62.13 45 ASP A O 14
ATOM 19088 N N . PRO A 1 46 ? -10.478 -0.633 -7.531 1.00 43.04 46 PRO A N 14
ATOM 19089 C CA . PRO A 1 46 ? -9.077 -0.821 -7.125 1.00 54.21 46 PRO A CA 14
ATOM 19090 C C . PRO A 1 46 ? -8.100 -0.101 -8.070 1.00 64.40 46 PRO A C 14
ATOM 19091 O O . PRO A 1 46 ? -7.711 -0.630 -9.114 1.00 22.21 46 PRO A O 14
ATOM 19102 N N . SER A 1 47 ? -7.737 1.124 -7.705 1.00 24.35 47 SER A N 14
ATOM 19103 C CA . SER A 1 47 ? -6.835 1.945 -8.520 1.00 52.54 47 SER A CA 14
ATOM 19104 C C . SER A 1 47 ? -5.779 2.630 -7.642 1.00 72.20 47 SER A C 14
ATOM 19105 O O . SER A 1 47 ? -6.044 2.961 -6.483 1.00 65.33 47 SER A O 14
ATOM 19113 N N . ILE A 1 48 ? -4.588 2.855 -8.202 1.00 4.12 48 ILE A N 14
ATOM 19114 C CA . ILE A 1 48 ? -3.471 3.455 -7.456 1.00 3.23 48 ILE A CA 14
ATOM 19115 C C . ILE A 1 48 ? -3.856 4.811 -6.836 1.00 41.14 48 ILE A C 14
ATOM 19116 O O . ILE A 1 48 ? -3.803 4.982 -5.618 1.00 73.11 48 ILE A O 14
ATOM 19132 N N . LYS A 1 49 ? -4.268 5.767 -7.675 1.00 43.25 49 LYS A N 14
ATOM 19133 C CA . LYS A 1 49 ? -4.626 7.108 -7.189 1.00 55.23 49 LYS A CA 14
ATOM 19134 C C . LYS A 1 49 ? -5.882 7.064 -6.305 1.00 3.53 49 LYS A C 14
ATOM 19135 O O . LYS A 1 49 ? -5.919 7.687 -5.242 1.00 1.04 49 LYS A O 14
ATOM 19154 N N . SER A 1 50 ? -6.904 6.325 -6.742 1.00 71.42 50 SER A N 14
ATOM 19155 C CA . SER A 1 50 ? -8.147 6.163 -5.961 1.00 72.53 50 SER A CA 14
ATOM 19156 C C . SER A 1 50 ? -7.850 5.754 -4.513 1.00 42.13 50 SER A C 14
ATOM 19157 O O . SER A 1 50 ? -8.544 6.166 -3.579 1.00 12.35 50 SER A O 14
ATOM 19165 N N . SER A 1 51 ? -6.812 4.939 -4.341 1.00 3.40 51 SER A N 14
ATOM 19166 C CA . SER A 1 51 ? -6.341 4.545 -3.008 1.00 44.11 51 SER A CA 14
ATOM 19167 C C . SER A 1 51 ? -5.682 5.728 -2.282 1.00 33.43 51 SER A C 14
ATOM 19168 O O . SER A 1 51 ? -5.989 6.007 -1.123 1.00 41.43 51 SER A O 14
ATOM 19176 N N . LEU A 1 52 ? -4.790 6.435 -2.983 1.00 22.30 52 LEU A N 14
ATOM 19177 C CA . LEU A 1 52 ? -4.072 7.588 -2.411 1.00 70.25 52 LEU A CA 14
ATOM 19178 C C . LEU A 1 52 ? -5.040 8.640 -1.833 1.00 41.24 52 LEU A C 14
ATOM 19179 O O . LEU A 1 52 ? -4.802 9.185 -0.752 1.00 10.11 52 LEU A O 14
ATOM 19195 N N . LYS A 1 53 ? -6.133 8.911 -2.551 1.00 14.55 53 LYS A N 14
ATOM 19196 C CA . LYS A 1 53 ? -7.156 9.865 -2.087 1.00 21.11 53 LYS A CA 14
ATOM 19197 C C . LYS A 1 53 ? -7.731 9.465 -0.715 1.00 44.13 53 LYS A C 14
ATOM 19198 O O . LYS A 1 53 ? -8.173 10.319 0.055 1.00 55.33 53 LYS A O 14
ATOM 19217 N N . PHE A 1 54 ? -7.718 8.168 -0.413 1.00 75.31 54 PHE A N 14
ATOM 19218 C CA . PHE A 1 54 ? -8.245 7.664 0.859 1.00 31.40 54 PHE A CA 14
ATOM 19219 C C . PHE A 1 54 ? -7.133 7.547 1.918 1.00 44.53 54 PHE A C 14
ATOM 19220 O O . PHE A 1 54 ? -7.339 7.875 3.087 1.00 30.22 54 PHE A O 14
ATOM 19237 N N . LEU A 1 55 ? -5.953 7.086 1.498 1.00 62.24 55 LEU A N 14
ATOM 19238 C CA . LEU A 1 55 ? -4.803 6.922 2.402 1.00 11.05 55 LEU A CA 14
ATOM 19239 C C . LEU A 1 55 ? -4.354 8.260 3.017 1.00 2.43 55 LEU A C 14
ATOM 19240 O O . LEU A 1 55 ? -3.933 8.311 4.172 1.00 34.23 55 LEU A O 14
ATOM 19256 N N . ARG A 1 56 ? -4.443 9.337 2.235 1.00 44.13 56 ARG A N 14
ATOM 19257 C CA . ARG A 1 56 ? -4.065 10.678 2.709 1.00 22.53 56 ARG A CA 14
ATOM 19258 C C . ARG A 1 56 ? -4.899 11.107 3.933 1.00 12.31 56 ARG A C 14
ATOM 19259 O O . ARG A 1 56 ? -4.375 11.685 4.884 1.00 53.02 56 ARG A O 14
ATOM 19280 N N . LYS A 1 57 ? -6.199 10.813 3.900 1.00 44.41 57 LYS A N 14
ATOM 19281 C CA . LYS A 1 57 ? -7.107 11.174 4.999 1.00 1.01 57 LYS A CA 14
ATOM 19282 C C . LYS A 1 57 ? -7.176 10.060 6.056 1.00 12.40 57 LYS A C 14
ATOM 19283 O O . LYS A 1 57 ? -7.536 10.307 7.207 1.00 54.45 57 LYS A O 14
ATOM 19302 N N . THR A 1 58 ? -6.829 8.839 5.652 1.00 62.44 58 THR A N 14
ATOM 19303 C CA . THR A 1 58 ? -6.840 7.680 6.556 1.00 42.32 58 THR A CA 14
ATOM 19304 C C . THR A 1 58 ? -5.407 7.266 6.922 1.00 42.41 58 THR A C 14
ATOM 19305 O O . THR A 1 58 ? -4.810 6.395 6.286 1.00 32.30 58 THR A O 14
ATOM 19316 N N . ASP A 1 59 ? -4.863 7.902 7.954 1.00 12.02 59 ASP A N 14
ATOM 19317 C CA . ASP A 1 59 ? -3.450 7.745 8.313 1.00 44.11 59 ASP A CA 14
ATOM 19318 C C . ASP A 1 59 ? -3.113 6.313 8.772 1.00 45.14 59 ASP A C 14
ATOM 19319 O O . ASP A 1 59 ? -2.118 5.730 8.330 1.00 64.30 59 ASP A O 14
ATOM 19328 N N . TRP A 1 60 ? -3.951 5.740 9.639 1.00 65.34 60 TRP A N 14
ATOM 19329 C CA . TRP A 1 60 ? -3.712 4.383 10.156 1.00 54.31 60 TRP A CA 14
ATOM 19330 C C . TRP A 1 60 ? -3.598 3.348 9.023 1.00 23.33 60 TRP A C 14
ATOM 19331 O O . TRP A 1 60 ? -2.850 2.374 9.128 1.00 60.50 60 TRP A O 14
ATOM 19352 N N . ALA A 1 61 ? -4.337 3.570 7.934 1.00 43.41 61 ALA A N 14
ATOM 19353 C CA . ALA A 1 61 ? -4.250 2.706 6.753 1.00 64.05 61 ALA A CA 14
ATOM 19354 C C . ALA A 1 61 ? -2.886 2.854 6.068 1.00 63.41 61 ALA A C 14
ATOM 19355 O O . ALA A 1 61 ? -2.255 1.864 5.701 1.00 4.24 61 ALA A O 14
ATOM 19362 N N . ARG A 1 62 ? -2.436 4.100 5.908 1.00 34.14 62 ARG A N 14
ATOM 19363 C CA . ARG A 1 62 ? -1.127 4.379 5.314 1.00 21.35 62 ARG A CA 14
ATOM 19364 C C . ARG A 1 62 ? -0.002 3.675 6.089 1.00 71.31 62 ARG A C 14
ATOM 19365 O O . ARG A 1 62 ? 0.836 2.993 5.496 1.00 61.52 62 ARG A O 14
ATOM 19386 N N . GLU A 1 63 ? 0.001 3.842 7.414 1.00 13.33 63 GLU A N 14
ATOM 19387 C CA . GLU A 1 63 ? 1.019 3.221 8.277 1.00 52.14 63 GLU A CA 14
ATOM 19388 C C . GLU A 1 63 ? 1.152 1.717 7.995 1.00 23.03 63 GLU A C 14
ATOM 19389 O O . GLU A 1 63 ? 2.259 1.200 7.818 1.00 1.02 63 GLU A O 14
ATOM 19401 N N . ARG A 1 64 ? 0.018 1.018 7.963 1.00 31.01 64 ARG A N 14
ATOM 19402 C CA . ARG A 1 64 ? 0.007 -0.422 7.695 1.00 22.53 64 ARG A CA 14
ATOM 19403 C C . ARG A 1 64 ? 0.560 -0.737 6.296 1.00 70.23 64 ARG A C 14
ATOM 19404 O O . ARG A 1 64 ? 1.433 -1.589 6.146 1.00 13.14 64 ARG A O 14
ATOM 19425 N N . VAL A 1 65 ? 0.055 -0.034 5.280 1.00 15.42 65 VAL A N 14
ATOM 19426 C CA . VAL A 1 65 ? 0.511 -0.229 3.894 1.00 42.14 65 VAL A CA 14
ATOM 19427 C C . VAL A 1 65 ? 2.039 -0.066 3.770 1.00 25.44 65 VAL A C 14
ATOM 19428 O O . VAL A 1 65 ? 2.722 -0.916 3.189 1.00 71.11 65 VAL A O 14
ATOM 19441 N N . GLU A 1 66 ? 2.570 1.017 4.333 1.00 35.21 66 GLU A N 14
ATOM 19442 C CA . GLU A 1 66 ? 4.011 1.287 4.286 1.00 20.45 66 GLU A CA 14
ATOM 19443 C C . GLU A 1 66 ? 4.810 0.228 5.068 1.00 14.10 66 GLU A C 14
ATOM 19444 O O . GLU A 1 66 ? 5.870 -0.220 4.623 1.00 33.01 66 GLU A O 14
ATOM 19456 N N . ASN A 1 67 ? 4.283 -0.189 6.221 1.00 74.22 67 ASN A N 14
ATOM 19457 C CA . ASN A 1 67 ? 4.922 -1.235 7.035 1.00 11.24 67 ASN A CA 14
ATOM 19458 C C . ASN A 1 67 ? 4.973 -2.579 6.284 1.00 64.31 67 ASN A C 14
ATOM 19459 O O . ASN A 1 67 ? 5.952 -3.324 6.385 1.00 62.23 67 ASN A O 14
ATOM 19470 N N . ILE A 1 68 ? 3.916 -2.882 5.527 1.00 65.21 68 ILE A N 14
ATOM 19471 C CA . ILE A 1 68 ? 3.884 -4.085 4.687 1.00 51.31 68 ILE A CA 14
ATOM 19472 C C . ILE A 1 68 ? 4.993 -4.041 3.625 1.00 24.40 68 ILE A C 14
ATOM 19473 O O . ILE A 1 68 ? 5.646 -5.049 3.350 1.00 61.32 68 ILE A O 14
ATOM 19489 N N . TYR A 1 69 ? 5.217 -2.865 3.044 1.00 0.54 69 TYR A N 14
ATOM 19490 C CA . TYR A 1 69 ? 6.301 -2.684 2.076 1.00 34.31 69 TYR A CA 14
ATOM 19491 C C . TYR A 1 69 ? 7.678 -2.873 2.739 1.00 64.11 69 TYR A C 14
ATOM 19492 O O . TYR A 1 69 ? 8.609 -3.394 2.120 1.00 24.44 69 TYR A O 14
ATOM 19510 N N . LEU A 1 70 ? 7.804 -2.445 3.996 1.00 14.24 70 LEU A N 14
ATOM 19511 C CA . LEU A 1 70 ? 9.033 -2.673 4.765 1.00 22.44 70 LEU A CA 14
ATOM 19512 C C . LEU A 1 70 ? 9.332 -4.178 4.870 1.00 33.31 70 LEU A C 14
ATOM 19513 O O . LEU A 1 70 ? 10.491 -4.597 4.832 1.00 65.31 70 LEU A O 14
ATOM 19529 N N . LYS A 1 71 ? 8.274 -4.985 4.979 1.00 41.33 71 LYS A N 14
ATOM 19530 C CA . LYS A 1 71 ? 8.409 -6.449 4.980 1.00 4.22 71 LYS A CA 14
ATOM 19531 C C . LYS A 1 71 ? 9.029 -6.945 3.661 1.00 4.31 71 LYS A C 14
ATOM 19532 O O . LYS A 1 71 ? 9.810 -7.900 3.645 1.00 53.43 71 LYS A O 14
ATOM 19551 N N . LEU A 1 72 ? 8.668 -6.288 2.558 1.00 42.23 72 LEU A N 14
ATOM 19552 C CA . LEU A 1 72 ? 9.248 -6.587 1.243 1.00 70.43 72 LEU A CA 14
ATOM 19553 C C . LEU A 1 72 ? 10.716 -6.127 1.169 1.00 34.00 72 LEU A C 14
ATOM 19554 O O . LEU A 1 72 ? 11.578 -6.837 0.641 1.00 50.52 72 LEU A O 14
ATOM 19570 N N . GLN A 1 73 ? 10.993 -4.938 1.710 1.00 63.22 73 GLN A N 14
ATOM 19571 C CA . GLN A 1 73 ? 12.358 -4.392 1.745 1.00 22.41 73 GLN A CA 14
ATOM 19572 C C . GLN A 1 73 ? 13.318 -5.308 2.520 1.00 34.45 73 GLN A C 14
ATOM 19573 O O . GLN A 1 73 ? 14.369 -5.689 2.004 1.00 20.11 73 GLN A O 14
ATOM 19587 N N . ARG A 1 74 ? 12.948 -5.684 3.744 1.00 32.31 74 ARG A N 14
ATOM 19588 C CA . ARG A 1 74 ? 13.778 -6.594 4.548 1.00 63.44 74 ARG A CA 14
ATOM 19589 C C . ARG A 1 74 ? 13.908 -7.974 3.866 1.00 72.44 74 ARG A C 14
ATOM 19590 O O . ARG A 1 74 ? 14.736 -8.798 4.253 1.00 74.14 74 ARG A O 14
ATOM 19611 N N . HIS A 1 75 ? 13.066 -8.231 2.865 1.00 52.04 75 HIS A N 14
ATOM 19612 C CA . HIS A 1 75 ? 13.145 -9.467 2.086 1.00 25.45 75 HIS A CA 14
ATOM 19613 C C . HIS A 1 75 ? 14.113 -9.315 0.899 1.00 64.22 75 HIS A C 14
ATOM 19614 O O . HIS A 1 75 ? 14.810 -10.261 0.535 1.00 11.53 75 HIS A O 14
ATOM 19629 N N . LYS A 1 76 ? 14.153 -8.121 0.302 1.00 10.25 76 LYS A N 14
ATOM 19630 C CA . LYS A 1 76 ? 15.050 -7.850 -0.836 1.00 73.45 76 LYS A CA 14
ATOM 19631 C C . LYS A 1 76 ? 16.400 -7.262 -0.383 1.00 31.24 76 LYS A C 14
ATOM 19632 O O . LYS A 1 76 ? 17.300 -7.069 -1.199 1.00 45.42 76 LYS A O 14
ATOM 19651 N N . GLU A 1 77 ? 16.527 -6.990 0.920 1.00 75.32 77 GLU A N 14
ATOM 19652 C CA . GLU A 1 77 ? 17.746 -6.393 1.506 1.00 41.11 77 GLU A CA 14
ATOM 19653 C C . GLU A 1 77 ? 19.041 -7.093 1.043 1.00 43.13 77 GLU A C 14
ATOM 19654 O O . GLU A 1 77 ? 20.086 -6.459 0.907 1.00 50.41 77 GLU A O 14
ATOM 19666 N N . ARG A 1 78 ? 18.964 -8.400 0.808 1.00 61.52 78 ARG A N 14
ATOM 19667 C CA . ARG A 1 78 ? 20.147 -9.212 0.484 1.00 51.40 78 ARG A CA 14
ATOM 19668 C C . ARG A 1 78 ? 20.293 -9.429 -1.031 1.00 0.11 78 ARG A C 14
ATOM 19669 O O . ARG A 1 78 ? 21.023 -10.317 -1.478 1.00 55.32 78 ARG A O 14
ATOM 19690 N N . ASN A 1 79 ? 19.615 -8.595 -1.810 1.00 71.43 79 ASN A N 14
ATOM 19691 C CA . ASN A 1 79 ? 19.671 -8.654 -3.276 1.00 62.13 79 ASN A CA 14
ATOM 19692 C C . ASN A 1 79 ? 19.947 -7.259 -3.866 1.00 35.42 79 ASN A C 14
ATOM 19693 O O . ASN A 1 79 ? 19.558 -6.243 -3.288 1.00 40.35 79 ASN A O 14
ATOM 19704 N N . GLN A 1 80 ? 20.612 -7.215 -5.022 1.00 45.14 80 GLN A N 14
ATOM 19705 C CA . GLN A 1 80 ? 20.952 -5.943 -5.674 1.00 43.40 80 GLN A CA 14
ATOM 19706 C C . GLN A 1 80 ? 20.973 -6.085 -7.205 1.00 34.24 80 GLN A C 14
ATOM 19707 O O . GLN A 1 80 ? 21.311 -7.143 -7.736 1.00 74.11 80 GLN A O 14
ATOM 19721 N N . LEU A 1 81 ? 20.604 -5.008 -7.899 1.00 65.31 81 LEU A N 14
ATOM 19722 C CA . LEU A 1 81 ? 20.510 -5.014 -9.365 1.00 42.22 81 LEU A CA 14
ATOM 19723 C C . LEU A 1 81 ? 21.833 -4.587 -10.029 1.00 61.22 81 LEU A C 14
ATOM 19724 O O . LEU A 1 81 ? 22.465 -3.615 -9.612 1.00 2.22 81 LEU A O 14
ATOM 19740 N N . GLU A 1 82 ? 22.233 -5.333 -11.059 1.00 50.12 82 GLU A N 14
ATOM 19741 C CA . GLU A 1 82 ? 23.425 -5.016 -11.865 1.00 52.45 82 GLU A CA 14
ATOM 19742 C C . GLU A 1 82 ? 23.309 -3.639 -12.563 1.00 63.11 82 GLU A C 14
ATOM 19743 O O . GLU A 1 82 ? 24.139 -2.743 -12.274 1.00 39.92 82 GLU A O 14
ATOM 19755 N N . MET A 1 1 ? 8.866 5.619 -16.494 1.00 25.21 1 MET A N 15
ATOM 19756 C CA . MET A 1 1 ? 9.383 6.078 -15.174 1.00 54.13 1 MET A CA 15
ATOM 19757 C C . MET A 1 1 ? 10.708 5.388 -14.819 1.00 4.35 1 MET A C 15
ATOM 19758 O O . MET A 1 1 ? 11.621 6.020 -14.285 1.00 35.30 1 MET A O 15
ATOM 19774 N N . ALA A 1 2 ? 10.810 4.093 -15.120 1.00 1.01 2 ALA A N 15
ATOM 19775 C CA . ALA A 1 2 ? 12.015 3.316 -14.817 1.00 42.11 2 ALA A CA 15
ATOM 19776 C C . ALA A 1 2 ? 12.102 2.039 -15.672 1.00 63.33 2 ALA A C 15
ATOM 19777 O O . ALA A 1 2 ? 11.167 1.234 -15.709 1.00 22.15 2 ALA A O 15
ATOM 19784 N N . LEU A 1 3 ? 13.222 1.873 -16.368 1.00 74.13 3 LEU A N 15
ATOM 19785 C CA . LEU A 1 3 ? 13.491 0.650 -17.136 1.00 71.04 3 LEU A CA 15
ATOM 19786 C C . LEU A 1 3 ? 14.234 -0.381 -16.272 1.00 42.05 3 LEU A C 15
ATOM 19787 O O . LEU A 1 3 ? 14.634 -0.084 -15.143 1.00 54.30 3 LEU A O 15
ATOM 19803 N N . ILE A 1 4 ? 14.418 -1.591 -16.799 1.00 21.34 4 ILE A N 15
ATOM 19804 C CA . ILE A 1 4 ? 15.141 -2.641 -16.071 1.00 33.42 4 ILE A CA 15
ATOM 19805 C C . ILE A 1 4 ? 16.640 -2.296 -15.954 1.00 72.35 4 ILE A C 15
ATOM 19806 O O . ILE A 1 4 ? 17.474 -2.777 -16.724 1.00 33.01 4 ILE A O 15
ATOM 19822 N N . MET A 1 5 ? 16.964 -1.423 -15.001 1.00 33.42 5 MET A N 15
ATOM 19823 C CA . MET A 1 5 ? 18.346 -0.981 -14.782 1.00 13.45 5 MET A CA 15
ATOM 19824 C C . MET A 1 5 ? 18.849 -1.397 -13.391 1.00 65.21 5 MET A C 15
ATOM 19825 O O . MET A 1 5 ? 18.552 -0.744 -12.388 1.00 53.22 5 MET A O 15
ATOM 19839 N N . THR A 1 6 ? 19.600 -2.492 -13.336 1.00 2.44 6 THR A N 15
ATOM 19840 C CA . THR A 1 6 ? 20.157 -2.985 -12.070 1.00 52.51 6 THR A CA 15
ATOM 19841 C C . THR A 1 6 ? 21.646 -2.622 -11.937 1.00 64.52 6 THR A C 15
ATOM 19842 O O . THR A 1 6 ? 22.516 -3.331 -12.445 1.00 0.12 6 THR A O 15
ATOM 19853 N N . GLN A 1 7 ? 21.932 -1.492 -11.291 1.00 54.13 7 GLN A N 15
ATOM 19854 C CA . GLN A 1 7 ? 23.321 -1.064 -11.039 1.00 35.00 7 GLN A CA 15
ATOM 19855 C C . GLN A 1 7 ? 23.579 -0.891 -9.535 1.00 21.33 7 GLN A C 15
ATOM 19856 O O . GLN A 1 7 ? 22.643 -0.802 -8.740 1.00 24.34 7 GLN A O 15
ATOM 19870 N N . GLN A 1 8 ? 24.855 -0.828 -9.147 1.00 5.34 8 GLN A N 15
ATOM 19871 C CA . GLN A 1 8 ? 25.226 -0.602 -7.741 1.00 62.40 8 GLN A CA 15
ATOM 19872 C C . GLN A 1 8 ? 25.090 0.881 -7.362 1.00 32.24 8 GLN A C 15
ATOM 19873 O O . GLN A 1 8 ? 26.071 1.558 -7.042 1.00 21.33 8 GLN A O 15
ATOM 19887 N N . ASN A 1 9 ? 23.860 1.379 -7.427 1.00 71.02 9 ASN A N 15
ATOM 19888 C CA . ASN A 1 9 ? 23.533 2.751 -7.024 1.00 53.35 9 ASN A CA 15
ATOM 19889 C C . ASN A 1 9 ? 22.575 2.722 -5.824 1.00 24.01 9 ASN A C 15
ATOM 19890 O O . ASN A 1 9 ? 22.434 1.692 -5.162 1.00 71.34 9 ASN A O 15
ATOM 19901 N N . ASN A 1 10 ? 21.914 3.844 -5.539 1.00 0.00 10 ASN A N 15
ATOM 19902 C CA . ASN A 1 10 ? 20.894 3.885 -4.480 1.00 13.12 10 ASN A CA 15
ATOM 19903 C C . ASN A 1 10 ? 19.495 4.213 -5.050 1.00 62.25 10 ASN A C 15
ATOM 19904 O O . ASN A 1 10 ? 18.992 5.326 -4.902 1.00 62.22 10 ASN A O 15
ATOM 19915 N N . PRO A 1 11 ? 18.846 3.239 -5.728 1.00 53.34 11 PRO A N 15
ATOM 19916 C CA . PRO A 1 11 ? 17.516 3.441 -6.335 1.00 24.10 11 PRO A CA 15
ATOM 19917 C C . PRO A 1 11 ? 16.364 3.347 -5.319 1.00 12.22 11 PRO A C 15
ATOM 19918 O O . PRO A 1 11 ? 15.214 3.651 -5.640 1.00 64.13 11 PRO A O 15
ATOM 19929 N N . LEU A 1 12 ? 16.681 2.912 -4.099 1.00 22.43 12 LEU A N 15
ATOM 19930 C CA . LEU A 1 12 ? 15.677 2.762 -3.039 1.00 63.01 12 LEU A CA 15
ATOM 19931 C C . LEU A 1 12 ? 15.713 3.941 -2.047 1.00 3.24 12 LEU A C 15
ATOM 19932 O O . LEU A 1 12 ? 15.150 3.858 -0.959 1.00 11.21 12 LEU A O 15
ATOM 19948 N N . HIS A 1 13 ? 16.361 5.040 -2.434 1.00 5.51 13 HIS A N 15
ATOM 19949 C CA . HIS A 1 13 ? 16.498 6.207 -1.549 1.00 31.24 13 HIS A CA 15
ATOM 19950 C C . HIS A 1 13 ? 15.414 7.267 -1.817 1.00 72.12 13 HIS A C 15
ATOM 19951 O O . HIS A 1 13 ? 15.033 8.019 -0.918 1.00 70.34 13 HIS A O 15
ATOM 19966 N N . GLY A 1 14 ? 14.929 7.331 -3.054 1.00 64.54 14 GLY A N 15
ATOM 19967 C CA . GLY A 1 14 ? 13.894 8.300 -3.416 1.00 74.12 14 GLY A CA 15
ATOM 19968 C C . GLY A 1 14 ? 12.563 7.642 -3.765 1.00 63.40 14 GLY A C 15
ATOM 19969 O O . GLY A 1 14 ? 12.066 7.783 -4.883 1.00 11.43 14 GLY A O 15
ATOM 19973 N N . ILE A 1 15 ? 11.983 6.927 -2.802 1.00 63.44 15 ILE A N 15
ATOM 19974 C CA . ILE A 1 15 ? 10.721 6.203 -3.009 1.00 54.22 15 ILE A CA 15
ATOM 19975 C C . ILE A 1 15 ? 9.514 6.985 -2.456 1.00 65.51 15 ILE A C 15
ATOM 19976 O O . ILE A 1 15 ? 9.404 7.202 -1.248 1.00 73.44 15 ILE A O 15
ATOM 19992 N N . THR A 1 16 ? 8.610 7.402 -3.344 1.00 71.10 16 THR A N 15
ATOM 19993 C CA . THR A 1 16 ? 7.381 8.106 -2.937 1.00 33.04 16 THR A CA 15
ATOM 19994 C C . THR A 1 16 ? 6.284 7.120 -2.519 1.00 51.15 16 THR A C 15
ATOM 19995 O O . THR A 1 16 ? 6.451 5.905 -2.637 1.00 34.32 16 THR A O 15
ATOM 20006 N N . LEU A 1 17 ? 5.160 7.646 -2.027 1.00 13.25 17 LEU A N 15
ATOM 20007 C CA . LEU A 1 17 ? 4.004 6.808 -1.680 1.00 3.52 17 LEU A CA 15
ATOM 20008 C C . LEU A 1 17 ? 3.509 6.026 -2.906 1.00 51.11 17 LEU A C 15
ATOM 20009 O O . LEU A 1 17 ? 3.173 4.845 -2.813 1.00 2.43 17 LEU A O 15
ATOM 20025 N N . GLN A 1 18 ? 3.474 6.703 -4.054 1.00 54.05 18 GLN A N 15
ATOM 20026 C CA . GLN A 1 18 ? 3.108 6.076 -5.327 1.00 5.21 18 GLN A CA 15
ATOM 20027 C C . GLN A 1 18 ? 4.033 4.890 -5.654 1.00 53.22 18 GLN A C 15
ATOM 20028 O O . GLN A 1 18 ? 3.568 3.778 -5.899 1.00 54.34 18 GLN A O 15
ATOM 20042 N N . LYS A 1 19 ? 5.345 5.144 -5.654 1.00 74.40 19 LYS A N 15
ATOM 20043 C CA . LYS A 1 19 ? 6.345 4.102 -5.922 1.00 1.44 19 LYS A CA 15
ATOM 20044 C C . LYS A 1 19 ? 6.201 2.929 -4.938 1.00 33.24 19 LYS A C 15
ATOM 20045 O O . LYS A 1 19 ? 6.196 1.761 -5.334 1.00 54.31 19 LYS A O 15
ATOM 20064 N N . LEU A 1 20 ? 6.070 3.263 -3.655 1.00 13.33 20 LEU A N 15
ATOM 20065 C CA . LEU A 1 20 ? 5.886 2.268 -2.591 1.00 12.43 20 LEU A CA 15
ATOM 20066 C C . LEU A 1 20 ? 4.675 1.362 -2.881 1.00 32.23 20 LEU A C 15
ATOM 20067 O O . LEU A 1 20 ? 4.782 0.133 -2.867 1.00 2.24 20 LEU A O 15
ATOM 20083 N N . LEU A 1 21 ? 3.526 1.983 -3.154 1.00 14.00 21 LEU A N 15
ATOM 20084 C CA . LEU A 1 21 ? 2.301 1.243 -3.472 1.00 22.54 21 LEU A CA 15
ATOM 20085 C C . LEU A 1 21 ? 2.467 0.407 -4.754 1.00 52.52 21 LEU A C 15
ATOM 20086 O O . LEU A 1 21 ? 2.035 -0.745 -4.816 1.00 34.33 21 LEU A O 15
ATOM 20102 N N . THR A 1 22 ? 3.110 0.994 -5.767 1.00 40.11 22 THR A N 15
ATOM 20103 C CA . THR A 1 22 ? 3.368 0.304 -7.042 1.00 75.22 22 THR A CA 15
ATOM 20104 C C . THR A 1 22 ? 4.021 -1.068 -6.823 1.00 3.21 22 THR A C 15
ATOM 20105 O O . THR A 1 22 ? 3.508 -2.095 -7.278 1.00 62.21 22 THR A O 15
ATOM 20116 N N . GLU A 1 23 ? 5.144 -1.080 -6.104 1.00 3.03 23 GLU A N 15
ATOM 20117 C CA . GLU A 1 23 ? 5.891 -2.318 -5.856 1.00 32.30 23 GLU A CA 15
ATOM 20118 C C . GLU A 1 23 ? 5.064 -3.339 -5.057 1.00 4.13 23 GLU A C 15
ATOM 20119 O O . GLU A 1 23 ? 5.126 -4.543 -5.328 1.00 44.41 23 GLU A O 15
ATOM 20131 N N . LEU A 1 24 ? 4.293 -2.869 -4.076 1.00 10.02 24 LEU A N 15
ATOM 20132 C CA . LEU A 1 24 ? 3.412 -3.760 -3.304 1.00 5.32 24 LEU A CA 15
ATOM 20133 C C . LEU A 1 24 ? 2.357 -4.429 -4.202 1.00 45.44 24 LEU A C 15
ATOM 20134 O O . LEU A 1 24 ? 2.110 -5.633 -4.098 1.00 62.53 24 LEU A O 15
ATOM 20150 N N . VAL A 1 25 ? 1.741 -3.647 -5.083 1.00 74.44 25 VAL A N 15
ATOM 20151 C CA . VAL A 1 25 ? 0.749 -4.174 -6.026 1.00 3.22 25 VAL A CA 15
ATOM 20152 C C . VAL A 1 25 ? 1.368 -5.203 -6.992 1.00 2.00 25 VAL A C 15
ATOM 20153 O O . VAL A 1 25 ? 0.799 -6.271 -7.222 1.00 52.35 25 VAL A O 15
ATOM 20166 N N . GLU A 1 26 ? 2.540 -4.885 -7.540 1.00 64.12 26 GLU A N 15
ATOM 20167 C CA . GLU A 1 26 ? 3.196 -5.758 -8.527 1.00 70.11 26 GLU A CA 15
ATOM 20168 C C . GLU A 1 26 ? 3.904 -6.967 -7.879 1.00 55.12 26 GLU A C 15
ATOM 20169 O O . GLU A 1 26 ? 4.371 -7.862 -8.579 1.00 14.42 26 GLU A O 15
ATOM 20181 N N . HIS A 1 27 ? 4.007 -6.987 -6.547 1.00 3.11 27 HIS A N 15
ATOM 20182 C CA . HIS A 1 27 ? 4.594 -8.143 -5.834 1.00 25.02 27 HIS A CA 15
ATOM 20183 C C . HIS A 1 27 ? 3.544 -8.933 -5.025 1.00 72.02 27 HIS A C 15
ATOM 20184 O O . HIS A 1 27 ? 3.736 -10.117 -4.737 1.00 74.04 27 HIS A O 15
ATOM 20199 N N . TYR A 1 28 ? 2.444 -8.280 -4.652 1.00 44.34 28 TYR A N 15
ATOM 20200 C CA . TYR A 1 28 ? 1.368 -8.934 -3.888 1.00 5.54 28 TYR A CA 15
ATOM 20201 C C . TYR A 1 28 ? 0.023 -8.853 -4.624 1.00 55.04 28 TYR A C 15
ATOM 20202 O O . TYR A 1 28 ? -0.590 -9.876 -4.936 1.00 22.23 28 TYR A O 15
ATOM 20220 N N . GLY A 1 29 ? -0.430 -7.629 -4.894 1.00 5.21 29 GLY A N 15
ATOM 20221 C CA . GLY A 1 29 ? -1.727 -7.426 -5.537 1.00 31.23 29 GLY A CA 15
ATOM 20222 C C . GLY A 1 29 ? -2.757 -6.815 -4.592 1.00 52.14 29 GLY A C 15
ATOM 20223 O O . GLY A 1 29 ? -2.726 -7.070 -3.385 1.00 21.03 29 GLY A O 15
ATOM 20227 N N . TRP A 1 30 ? -3.681 -6.021 -5.141 1.00 72.51 30 TRP A N 15
ATOM 20228 C CA . TRP A 1 30 ? -4.703 -5.324 -4.339 1.00 51.53 30 TRP A CA 15
ATOM 20229 C C . TRP A 1 30 ? -5.458 -6.282 -3.399 1.00 23.55 30 TRP A C 15
ATOM 20230 O O . TRP A 1 30 ? -5.785 -5.927 -2.264 1.00 73.32 30 TRP A O 15
ATOM 20251 N N . GLU A 1 31 ? -5.725 -7.495 -3.879 1.00 14.23 31 GLU A N 15
ATOM 20252 C CA . GLU A 1 31 ? -6.407 -8.516 -3.078 1.00 62.14 31 GLU A CA 15
ATOM 20253 C C . GLU A 1 31 ? -5.624 -8.824 -1.789 1.00 40.12 31 GLU A C 15
ATOM 20254 O O . GLU A 1 31 ? -6.171 -8.753 -0.685 1.00 62.40 31 GLU A O 15
ATOM 20266 N N . GLU A 1 32 ? -4.336 -9.143 -1.932 1.00 3.40 32 GLU A N 15
ATOM 20267 C CA . GLU A 1 32 ? -3.474 -9.427 -0.778 1.00 2.01 32 GLU A CA 15
ATOM 20268 C C . GLU A 1 32 ? -3.311 -8.185 0.109 1.00 33.23 32 GLU A C 15
ATOM 20269 O O . GLU A 1 32 ? -3.234 -8.285 1.336 1.00 21.12 32 GLU A O 15
ATOM 20281 N N . LEU A 1 33 ? -3.267 -7.012 -0.518 1.00 53.43 33 LEU A N 15
ATOM 20282 C CA . LEU A 1 33 ? -3.192 -5.750 0.220 1.00 11.21 33 LEU A CA 15
ATOM 20283 C C . LEU A 1 33 ? -4.456 -5.538 1.073 1.00 23.21 33 LEU A C 15
ATOM 20284 O O . LEU A 1 33 ? -4.386 -4.987 2.168 1.00 75.14 33 LEU A O 15
ATOM 20300 N N . SER A 1 34 ? -5.604 -6.002 0.566 1.00 1.51 34 SER A N 15
ATOM 20301 C CA . SER A 1 34 ? -6.876 -5.950 1.317 1.00 2.52 34 SER A CA 15
ATOM 20302 C C . SER A 1 34 ? -6.852 -6.895 2.526 1.00 10.14 34 SER A C 15
ATOM 20303 O O . SER A 1 34 ? -7.569 -6.691 3.506 1.00 44.11 34 SER A O 15
ATOM 20311 N N . TYR A 1 35 ? -6.035 -7.942 2.440 1.00 63.24 35 TYR A N 15
ATOM 20312 C CA . TYR A 1 35 ? -5.894 -8.920 3.525 1.00 53.53 35 TYR A CA 15
ATOM 20313 C C . TYR A 1 35 ? -4.945 -8.411 4.625 1.00 22.40 35 TYR A C 15
ATOM 20314 O O . TYR A 1 35 ? -5.248 -8.502 5.816 1.00 50.31 35 TYR A O 15
ATOM 20332 N N . MET A 1 36 ? -3.792 -7.881 4.219 1.00 64.12 36 MET A N 15
ATOM 20333 C CA . MET A 1 36 ? -2.814 -7.334 5.170 1.00 24.34 36 MET A CA 15
ATOM 20334 C C . MET A 1 36 ? -3.282 -5.979 5.739 1.00 32.51 36 MET A C 15
ATOM 20335 O O . MET A 1 36 ? -3.062 -5.672 6.912 1.00 30.53 36 MET A O 15
ATOM 20349 N N . VAL A 1 37 ? -3.927 -5.176 4.894 1.00 54.33 37 VAL A N 15
ATOM 20350 C CA . VAL A 1 37 ? -4.552 -3.919 5.328 1.00 51.24 37 VAL A CA 15
ATOM 20351 C C . VAL A 1 37 ? -6.073 -4.007 5.160 1.00 61.03 37 VAL A C 15
ATOM 20352 O O . VAL A 1 37 ? -6.590 -3.889 4.050 1.00 72.40 37 VAL A O 15
ATOM 20365 N N . ASN A 1 38 ? -6.787 -4.216 6.262 1.00 35.33 38 ASN A N 15
ATOM 20366 C CA . ASN A 1 38 ? -8.237 -4.428 6.206 1.00 22.24 38 ASN A CA 15
ATOM 20367 C C . ASN A 1 38 ? -9.009 -3.122 5.938 1.00 51.25 38 ASN A C 15
ATOM 20368 O O . ASN A 1 38 ? -9.682 -2.588 6.822 1.00 5.12 38 ASN A O 15
ATOM 20379 N N . ILE A 1 39 ? -8.897 -2.605 4.715 1.00 20.45 39 ILE A N 15
ATOM 20380 C CA . ILE A 1 39 ? -9.698 -1.457 4.272 1.00 15.41 39 ILE A CA 15
ATOM 20381 C C . ILE A 1 39 ? -10.382 -1.770 2.932 1.00 21.05 39 ILE A C 15
ATOM 20382 O O . ILE A 1 39 ? -9.770 -2.330 2.021 1.00 14.12 39 ILE A O 15
ATOM 20398 N N . ASN A 1 40 ? -11.652 -1.409 2.822 1.00 32.12 40 ASN A N 15
ATOM 20399 C CA . ASN A 1 40 ? -12.460 -1.755 1.648 1.00 52.01 40 ASN A CA 15
ATOM 20400 C C . ASN A 1 40 ? -11.997 -1.014 0.376 1.00 35.43 40 ASN A C 15
ATOM 20401 O O . ASN A 1 40 ? -12.299 -1.436 -0.737 1.00 33.10 40 ASN A O 15
ATOM 20412 N N . CYS A 1 41 ? -11.249 0.075 0.547 1.00 63.44 41 CYS A N 15
ATOM 20413 C CA . CYS A 1 41 ? -10.828 0.925 -0.585 1.00 41.22 41 CYS A CA 15
ATOM 20414 C C . CYS A 1 41 ? -10.029 0.163 -1.659 1.00 1.31 41 CYS A C 15
ATOM 20415 O O . CYS A 1 41 ? -10.031 0.553 -2.825 1.00 2.32 41 CYS A O 15
ATOM 20423 N N . PHE A 1 42 ? -9.335 -0.906 -1.273 1.00 3.41 42 PHE A N 15
ATOM 20424 C CA . PHE A 1 42 ? -8.583 -1.713 -2.250 1.00 13.30 42 PHE A CA 15
ATOM 20425 C C . PHE A 1 42 ? -9.521 -2.593 -3.090 1.00 31.11 42 PHE A C 15
ATOM 20426 O O . PHE A 1 42 ? -9.210 -2.941 -4.226 1.00 70.10 42 PHE A O 15
ATOM 20443 N N . LYS A 1 43 ? -10.664 -2.959 -2.514 1.00 41.54 43 LYS A N 15
ATOM 20444 C CA . LYS A 1 43 ? -11.676 -3.754 -3.217 1.00 5.43 43 LYS A CA 15
ATOM 20445 C C . LYS A 1 43 ? -12.649 -2.849 -3.986 1.00 41.23 43 LYS A C 15
ATOM 20446 O O . LYS A 1 43 ? -13.142 -3.207 -5.059 1.00 4.21 43 LYS A O 15
ATOM 20465 N N . LYS A 1 44 ? -12.916 -1.675 -3.422 1.00 54.24 44 LYS A N 15
ATOM 20466 C CA . LYS A 1 44 ? -13.816 -0.693 -4.032 1.00 44.25 44 LYS A CA 15
ATOM 20467 C C . LYS A 1 44 ? -13.059 0.217 -5.013 1.00 1.31 44 LYS A C 15
ATOM 20468 O O . LYS A 1 44 ? -12.499 1.243 -4.620 1.00 65.12 44 LYS A O 15
ATOM 20487 N N . ASP A 1 45 ? -13.056 -0.177 -6.288 1.00 51.43 45 ASP A N 15
ATOM 20488 C CA . ASP A 1 45 ? -12.300 0.515 -7.340 1.00 24.12 45 ASP A CA 15
ATOM 20489 C C . ASP A 1 45 ? -10.799 0.624 -6.988 1.00 50.23 45 ASP A C 15
ATOM 20490 O O . ASP A 1 45 ? -10.347 1.631 -6.438 1.00 24.45 45 ASP A O 15
ATOM 20499 N N . PRO A 1 46 ? -10.007 -0.423 -7.315 1.00 2.31 46 PRO A N 15
ATOM 20500 C CA . PRO A 1 46 ? -8.564 -0.487 -6.995 1.00 14.42 46 PRO A CA 15
ATOM 20501 C C . PRO A 1 46 ? -7.686 0.437 -7.868 1.00 72.32 46 PRO A C 15
ATOM 20502 O O . PRO A 1 46 ? -6.553 0.092 -8.205 1.00 42.33 46 PRO A O 15
ATOM 20513 N N . SER A 1 47 ? -8.192 1.618 -8.210 1.00 63.22 47 SER A N 15
ATOM 20514 C CA . SER A 1 47 ? -7.418 2.587 -9.001 1.00 23.12 47 SER A CA 15
ATOM 20515 C C . SER A 1 47 ? -6.389 3.313 -8.119 1.00 71.24 47 SER A C 15
ATOM 20516 O O . SER A 1 47 ? -6.630 3.536 -6.931 1.00 70.32 47 SER A O 15
ATOM 20524 N N . ILE A 1 48 ? -5.251 3.692 -8.703 1.00 51.14 48 ILE A N 15
ATOM 20525 C CA . ILE A 1 48 ? -4.171 4.353 -7.950 1.00 71.04 48 ILE A CA 15
ATOM 20526 C C . ILE A 1 48 ? -4.661 5.628 -7.242 1.00 71.54 48 ILE A C 15
ATOM 20527 O O . ILE A 1 48 ? -4.518 5.772 -6.024 1.00 4.13 48 ILE A O 15
ATOM 20543 N N . LYS A 1 49 ? -5.256 6.546 -8.006 1.00 4.54 49 LYS A N 15
ATOM 20544 C CA . LYS A 1 49 ? -5.776 7.802 -7.450 1.00 21.30 49 LYS A CA 15
ATOM 20545 C C . LYS A 1 49 ? -6.882 7.536 -6.420 1.00 30.11 49 LYS A C 15
ATOM 20546 O O . LYS A 1 49 ? -6.962 8.206 -5.390 1.00 11.41 49 LYS A O 15
ATOM 20565 N N . SER A 1 50 ? -7.726 6.540 -6.706 1.00 44.35 50 SER A N 15
ATOM 20566 C CA . SER A 1 50 ? -8.804 6.132 -5.785 1.00 21.33 50 SER A CA 15
ATOM 20567 C C . SER A 1 50 ? -8.246 5.695 -4.425 1.00 15.21 50 SER A C 15
ATOM 20568 O O . SER A 1 50 ? -8.728 6.127 -3.372 1.00 71.13 50 SER A O 15
ATOM 20576 N N . SER A 1 51 ? -7.222 4.846 -4.457 1.00 75.45 51 SER A N 15
ATOM 20577 C CA . SER A 1 51 ? -6.572 4.354 -3.235 1.00 22.40 51 SER A CA 15
ATOM 20578 C C . SER A 1 51 ? -5.914 5.497 -2.448 1.00 32.10 51 SER A C 15
ATOM 20579 O O . SER A 1 51 ? -6.230 5.722 -1.276 1.00 22.44 51 SER A O 15
ATOM 20587 N N . LEU A 1 52 ? -5.015 6.234 -3.105 1.00 70.34 52 LEU A N 15
ATOM 20588 C CA . LEU A 1 52 ? -4.294 7.342 -2.460 1.00 24.14 52 LEU A CA 15
ATOM 20589 C C . LEU A 1 52 ? -5.261 8.377 -1.854 1.00 62.11 52 LEU A C 15
ATOM 20590 O O . LEU A 1 52 ? -5.008 8.926 -0.777 1.00 13.40 52 LEU A O 15
ATOM 20606 N N . LYS A 1 53 ? -6.373 8.628 -2.549 1.00 5.31 53 LYS A N 15
ATOM 20607 C CA . LYS A 1 53 ? -7.409 9.552 -2.066 1.00 24.12 53 LYS A CA 15
ATOM 20608 C C . LYS A 1 53 ? -7.912 9.143 -0.669 1.00 24.25 53 LYS A C 15
ATOM 20609 O O . LYS A 1 53 ? -8.117 9.987 0.205 1.00 11.24 53 LYS A O 15
ATOM 20628 N N . PHE A 1 54 ? -8.111 7.840 -0.472 1.00 33.53 54 PHE A N 15
ATOM 20629 C CA . PHE A 1 54 ? -8.584 7.304 0.809 1.00 70.14 54 PHE A CA 15
ATOM 20630 C C . PHE A 1 54 ? -7.453 7.272 1.849 1.00 32.54 54 PHE A C 15
ATOM 20631 O O . PHE A 1 54 ? -7.669 7.554 3.032 1.00 14.53 54 PHE A O 15
ATOM 20648 N N . LEU A 1 55 ? -6.244 6.942 1.400 1.00 52.23 55 LEU A N 15
ATOM 20649 C CA . LEU A 1 55 ? -5.078 6.847 2.289 1.00 64.02 55 LEU A CA 15
ATOM 20650 C C . LEU A 1 55 ? -4.702 8.206 2.906 1.00 21.55 55 LEU A C 15
ATOM 20651 O O . LEU A 1 55 ? -4.007 8.262 3.920 1.00 61.22 55 LEU A O 15
ATOM 20667 N N . ARG A 1 56 ? -5.146 9.300 2.285 1.00 74.24 56 ARG A N 15
ATOM 20668 C CA . ARG A 1 56 ? -4.899 10.644 2.827 1.00 22.35 56 ARG A CA 15
ATOM 20669 C C . ARG A 1 56 ? -5.583 10.849 4.191 1.00 63.24 56 ARG A C 15
ATOM 20670 O O . ARG A 1 56 ? -4.933 11.225 5.165 1.00 71.20 56 ARG A O 15
ATOM 20691 N N . LYS A 1 57 ? -6.891 10.605 4.261 1.00 34.31 57 LYS A N 15
ATOM 20692 C CA . LYS A 1 57 ? -7.636 10.746 5.525 1.00 60.01 57 LYS A CA 15
ATOM 20693 C C . LYS A 1 57 ? -7.496 9.504 6.421 1.00 33.40 57 LYS A C 15
ATOM 20694 O O . LYS A 1 57 ? -7.774 9.559 7.620 1.00 20.51 57 LYS A O 15
ATOM 20713 N N . THR A 1 58 ? -7.084 8.380 5.839 1.00 62.40 58 THR A N 15
ATOM 20714 C CA . THR A 1 58 ? -6.953 7.126 6.593 1.00 5.11 58 THR A CA 15
ATOM 20715 C C . THR A 1 58 ? -5.495 6.893 7.026 1.00 62.04 58 THR A C 15
ATOM 20716 O O . THR A 1 58 ? -4.771 6.081 6.441 1.00 24.21 58 THR A O 15
ATOM 20727 N N . ASP A 1 59 ? -5.069 7.632 8.047 1.00 4.25 59 ASP A N 15
ATOM 20728 C CA . ASP A 1 59 ? -3.693 7.560 8.548 1.00 31.15 59 ASP A CA 15
ATOM 20729 C C . ASP A 1 59 ? -3.347 6.165 9.098 1.00 11.23 59 ASP A C 15
ATOM 20730 O O . ASP A 1 59 ? -2.232 5.673 8.907 1.00 35.35 59 ASP A O 15
ATOM 20739 N N . TRP A 1 60 ? -4.306 5.527 9.775 1.00 3.12 60 TRP A N 15
ATOM 20740 C CA . TRP A 1 60 ? -4.081 4.194 10.353 1.00 32.53 60 TRP A CA 15
ATOM 20741 C C . TRP A 1 60 ? -3.782 3.141 9.269 1.00 31.43 60 TRP A C 15
ATOM 20742 O O . TRP A 1 60 ? -3.212 2.088 9.556 1.00 51.10 60 TRP A O 15
ATOM 20763 N N . ALA A 1 61 ? -4.172 3.423 8.023 1.00 22.34 61 ALA A N 15
ATOM 20764 C CA . ALA A 1 61 ? -3.820 2.558 6.891 1.00 5.50 61 ALA A CA 15
ATOM 20765 C C . ALA A 1 61 ? -2.418 2.894 6.366 1.00 51.21 61 ALA A C 15
ATOM 20766 O O . ALA A 1 61 ? -1.662 2.002 5.983 1.00 45.24 61 ALA A O 15
ATOM 20773 N N . ARG A 1 62 ? -2.078 4.187 6.363 1.00 61.23 62 ARG A N 15
ATOM 20774 C CA . ARG A 1 62 ? -0.729 4.642 5.988 1.00 53.41 62 ARG A CA 15
ATOM 20775 C C . ARG A 1 62 ? 0.351 3.861 6.747 1.00 34.41 62 ARG A C 15
ATOM 20776 O O . ARG A 1 62 ? 1.300 3.351 6.150 1.00 43.22 62 ARG A O 15
ATOM 20797 N N . GLU A 1 63 ? 0.191 3.773 8.068 1.00 34.42 63 GLU A N 15
ATOM 20798 C CA . GLU A 1 63 ? 1.117 3.015 8.913 1.00 41.12 63 GLU A CA 15
ATOM 20799 C C . GLU A 1 63 ? 1.291 1.575 8.394 1.00 70.13 63 GLU A C 15
ATOM 20800 O O . GLU A 1 63 ? 2.406 1.150 8.085 1.00 61.22 63 GLU A O 15
ATOM 20812 N N . ARG A 1 64 ? 0.178 0.839 8.290 1.00 13.44 64 ARG A N 15
ATOM 20813 C CA . ARG A 1 64 ? 0.198 -0.532 7.756 1.0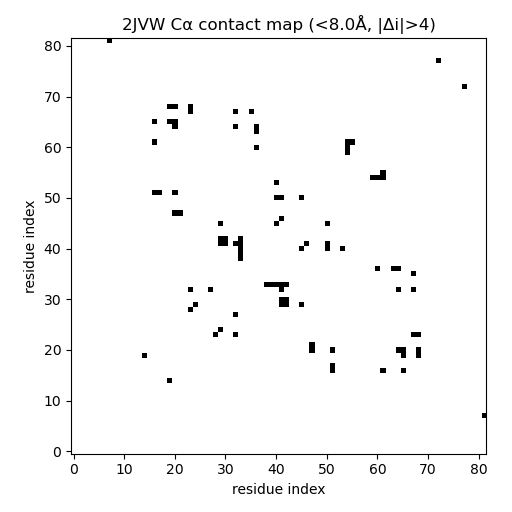0 1.45 64 ARG A CA 15
ATOM 20814 C C . ARG A 1 64 ? 0.933 -0.607 6.402 1.00 45.52 64 ARG A C 15
ATOM 20815 O O . ARG A 1 64 ? 1.978 -1.242 6.294 1.00 13.35 64 ARG A O 15
ATOM 20836 N N . VAL A 1 65 ? 0.383 0.063 5.385 1.00 23.10 65 VAL A N 15
ATOM 20837 C CA . VAL A 1 65 ? 0.907 -0.013 4.009 1.00 72.15 65 VAL A CA 15
ATOM 20838 C C . VAL A 1 65 ? 2.427 0.243 3.939 1.00 51.30 65 VAL A C 15
ATOM 20839 O O . VAL A 1 65 ? 3.170 -0.541 3.339 1.00 12.20 65 VAL A O 15
ATOM 20852 N N . GLU A 1 66 ? 2.881 1.331 4.558 1.00 23.30 66 GLU A N 15
ATOM 20853 C CA . GLU A 1 66 ? 4.305 1.690 4.543 1.00 4.31 66 GLU A CA 15
ATOM 20854 C C . GLU A 1 66 ? 5.166 0.637 5.262 1.00 1.22 66 GLU A C 15
ATOM 20855 O O . GLU A 1 66 ? 6.203 0.211 4.745 1.00 30.34 66 GLU A O 15
ATOM 20867 N N . ASN A 1 67 ? 4.732 0.208 6.448 1.00 64.12 67 ASN A N 15
ATOM 20868 C CA . ASN A 1 67 ? 5.461 -0.819 7.204 1.00 4.11 67 ASN A CA 15
ATOM 20869 C C . ASN A 1 67 ? 5.385 -2.193 6.515 1.00 33.11 67 ASN A C 15
ATOM 20870 O O . ASN A 1 67 ? 6.235 -3.054 6.742 1.00 11.24 67 ASN A O 15
ATOM 20881 N N . ILE A 1 68 ? 4.370 -2.396 5.678 1.00 31.23 68 ILE A N 15
ATOM 20882 C CA . ILE A 1 68 ? 4.270 -3.619 4.871 1.00 43.12 68 ILE A CA 15
ATOM 20883 C C . ILE A 1 68 ? 5.315 -3.621 3.749 1.00 43.33 68 ILE A C 15
ATOM 20884 O O . ILE A 1 68 ? 5.868 -4.667 3.415 1.00 44.05 68 ILE A O 15
ATOM 20900 N N . TYR A 1 69 ? 5.593 -2.451 3.172 1.00 3.34 69 TYR A N 15
ATOM 20901 C CA . TYR A 1 69 ? 6.685 -2.328 2.201 1.00 1.45 69 TYR A CA 15
ATOM 20902 C C . TYR A 1 69 ? 8.029 -2.630 2.877 1.00 53.20 69 TYR A C 15
ATOM 20903 O O . TYR A 1 69 ? 8.886 -3.313 2.313 1.00 33.14 69 TYR A O 15
ATOM 20921 N N . LEU A 1 70 ? 8.207 -2.114 4.091 1.00 71.34 70 LEU A N 15
ATOM 20922 C CA . LEU A 1 70 ? 9.370 -2.463 4.909 1.00 43.20 70 LEU A CA 15
ATOM 20923 C C . LEU A 1 70 ? 9.398 -3.980 5.165 1.00 23.25 70 LEU A C 15
ATOM 20924 O O . LEU A 1 70 ? 10.443 -4.626 5.063 1.00 14.04 70 LEU A O 15
ATOM 20940 N N . LYS A 1 71 ? 8.227 -4.540 5.470 1.00 30.13 71 LYS A N 15
ATOM 20941 C CA . LYS A 1 71 ? 8.074 -5.986 5.654 1.00 70.01 71 LYS A CA 15
ATOM 20942 C C . LYS A 1 71 ? 8.278 -6.744 4.328 1.00 12.13 71 LYS A C 15
ATOM 20943 O O . LYS A 1 71 ? 8.630 -7.918 4.329 1.00 12.13 71 LYS A O 15
ATOM 20962 N N . LEU A 1 72 ? 8.069 -6.065 3.201 1.00 71.25 72 LEU A N 15
ATOM 20963 C CA . LEU A 1 72 ? 8.401 -6.627 1.883 1.00 43.40 72 LEU A CA 15
ATOM 20964 C C . LEU A 1 72 ? 9.925 -6.756 1.738 1.00 64.30 72 LEU A C 15
ATOM 20965 O O . LEU A 1 72 ? 10.431 -7.738 1.195 1.00 0.15 72 LEU A O 15
ATOM 20981 N N . GLN A 1 73 ? 10.653 -5.760 2.243 1.00 41.03 73 GLN A N 15
ATOM 20982 C CA . GLN A 1 73 ? 12.118 -5.820 2.278 1.00 44.33 73 GLN A CA 15
ATOM 20983 C C . GLN A 1 73 ? 12.594 -6.944 3.211 1.00 65.25 73 GLN A C 15
ATOM 20984 O O . GLN A 1 73 ? 13.663 -7.520 3.016 1.00 0.54 73 GLN A O 15
ATOM 20998 N N . ARG A 1 74 ? 11.790 -7.244 4.233 1.00 33.45 74 ARG A N 15
ATOM 20999 C CA . ARG A 1 74 ? 12.052 -8.385 5.122 1.00 63.43 74 ARG A CA 15
ATOM 21000 C C . ARG A 1 74 ? 11.596 -9.693 4.459 1.00 0.40 74 ARG A C 15
ATOM 21001 O O . ARG A 1 74 ? 12.168 -10.758 4.690 1.00 74.22 74 ARG A O 15
ATOM 21022 N N . HIS A 1 75 ? 10.551 -9.594 3.639 1.00 22.53 75 HIS A N 15
ATOM 21023 C CA . HIS A 1 75 ? 10.051 -10.726 2.851 1.00 40.10 75 HIS A CA 15
ATOM 21024 C C . HIS A 1 75 ? 11.025 -11.059 1.708 1.00 1.14 75 HIS A C 15
ATOM 21025 O O . HIS A 1 75 ? 10.916 -12.100 1.059 1.00 4.42 75 HIS A O 15
ATOM 21040 N N . LYS A 1 76 ? 11.969 -10.150 1.463 1.00 74.25 76 LYS A N 15
ATOM 21041 C CA . LYS A 1 76 ? 13.035 -10.366 0.482 1.00 2.41 76 LYS A CA 15
ATOM 21042 C C . LYS A 1 76 ? 13.970 -11.506 0.931 1.00 3.32 76 LYS A C 15
ATOM 21043 O O . LYS A 1 76 ? 15.040 -11.270 1.503 1.00 21.32 76 LYS A O 15
ATOM 21062 N N . GLU A 1 77 ? 13.537 -12.743 0.706 1.00 20.21 77 GLU A N 15
ATOM 21063 C CA . GLU A 1 77 ? 14.340 -13.926 1.032 1.00 64.04 77 GLU A CA 15
ATOM 21064 C C . GLU A 1 77 ? 15.254 -14.319 -0.134 1.00 1.45 77 GLU A C 15
ATOM 21065 O O . GLU A 1 77 ? 16.115 -15.190 0.008 1.00 73.42 77 GLU A O 15
ATOM 21077 N N . ARG A 1 78 ? 15.054 -13.683 -1.287 1.00 3.45 78 ARG A N 15
ATOM 21078 C CA . ARG A 1 78 ? 15.913 -13.898 -2.453 1.00 53.10 78 ARG A CA 15
ATOM 21079 C C . ARG A 1 78 ? 17.325 -13.350 -2.195 1.00 2.31 78 ARG A C 15
ATOM 21080 O O . ARG A 1 78 ? 17.545 -12.135 -2.205 1.00 64.30 78 ARG A O 15
ATOM 21101 N N . ASN A 1 79 ? 18.269 -14.256 -1.948 1.00 72.22 79 ASN A N 15
ATOM 21102 C CA . ASN A 1 79 ? 19.644 -13.884 -1.597 1.00 71.22 79 ASN A CA 15
ATOM 21103 C C . ASN A 1 79 ? 20.295 -12.993 -2.669 1.00 33.23 79 ASN A C 15
ATOM 21104 O O . ASN A 1 79 ? 20.431 -13.384 -3.829 1.00 3.34 79 ASN A O 15
ATOM 21115 N N . GLN A 1 80 ? 20.714 -11.797 -2.259 1.00 42.12 80 GLN A N 15
ATOM 21116 C CA . GLN A 1 80 ? 21.311 -10.814 -3.177 1.00 51.12 80 GLN A CA 15
ATOM 21117 C C . GLN A 1 80 ? 22.686 -11.261 -3.716 1.00 4.11 80 GLN A C 15
ATOM 21118 O O . GLN A 1 80 ? 23.283 -10.576 -4.546 1.00 54.00 80 GLN A O 15
ATOM 21132 N N . LEU A 1 81 ? 23.191 -12.402 -3.247 1.00 23.02 81 LEU A N 15
ATOM 21133 C CA . LEU A 1 81 ? 24.464 -12.941 -3.744 1.00 4.42 81 LEU A CA 15
ATOM 21134 C C . LEU A 1 81 ? 24.332 -13.427 -5.200 1.00 74.41 81 LEU A C 15
ATOM 21135 O O . LEU A 1 81 ? 23.588 -14.367 -5.490 1.00 12.41 81 LEU A O 15
ATOM 21151 N N . GLU A 1 82 ? 25.070 -12.787 -6.105 1.00 33.22 82 GLU A N 15
ATOM 21152 C CA . GLU A 1 82 ? 24.993 -13.092 -7.542 1.00 40.11 82 GLU A CA 15
ATOM 21153 C C . GLU A 1 82 ? 25.911 -14.276 -7.934 1.00 14.54 82 GLU A C 15
ATOM 21154 O O . GLU A 1 82 ? 27.129 -14.064 -8.127 1.00 37.30 82 GLU A O 15
ATOM 21166 N N . MET A 1 1 ? 37.301 8.580 -13.413 1.00 35.53 1 MET A N 16
ATOM 21167 C CA . MET A 1 1 ? 37.000 7.762 -12.206 1.00 61.32 1 MET A CA 16
ATOM 21168 C C . MET A 1 1 ? 35.613 8.102 -11.634 1.00 63.53 1 MET A C 16
ATOM 21169 O O . MET A 1 1 ? 35.383 9.207 -11.143 1.00 64.33 1 MET A O 16
ATOM 21185 N N . ALA A 1 2 ? 34.681 7.157 -11.720 1.00 10.34 2 ALA A N 16
ATOM 21186 C CA . ALA A 1 2 ? 33.337 7.351 -11.162 1.00 31.12 2 ALA A CA 16
ATOM 21187 C C . ALA A 1 2 ? 33.324 7.151 -9.637 1.00 43.11 2 ALA A C 16
ATOM 21188 O O . ALA A 1 2 ? 33.136 6.036 -9.144 1.00 45.21 2 ALA A O 16
ATOM 21195 N N . LEU A 1 3 ? 33.552 8.234 -8.896 1.00 61.23 3 LEU A N 16
ATOM 21196 C CA . LEU A 1 3 ? 33.585 8.184 -7.426 1.00 51.12 3 LEU A CA 16
ATOM 21197 C C . LEU A 1 3 ? 32.449 9.017 -6.812 1.00 44.05 3 LEU A C 16
ATOM 21198 O O . LEU A 1 3 ? 32.578 10.234 -6.640 1.00 33.32 3 LEU A O 16
ATOM 21214 N N . ILE A 1 4 ? 31.338 8.357 -6.496 1.00 24.41 4 ILE A N 16
ATOM 21215 C CA . ILE A 1 4 ? 30.171 9.017 -5.898 1.00 11.15 4 ILE A CA 16
ATOM 21216 C C . ILE A 1 4 ? 29.708 8.277 -4.628 1.00 53.13 4 ILE A C 16
ATOM 21217 O O . ILE A 1 4 ? 29.012 7.263 -4.702 1.00 72.45 4 ILE A O 16
ATOM 21233 N N . MET A 1 5 ? 30.105 8.788 -3.464 1.00 21.01 5 MET A N 16
ATOM 21234 C CA . MET A 1 5 ? 29.738 8.181 -2.176 1.00 24.44 5 MET A CA 16
ATOM 21235 C C . MET A 1 5 ? 28.580 8.941 -1.504 1.00 35.31 5 MET A C 16
ATOM 21236 O O . MET A 1 5 ? 28.335 8.789 -0.303 1.00 13.23 5 MET A O 16
ATOM 21250 N N . THR A 1 6 ? 27.851 9.733 -2.292 1.00 4.44 6 THR A N 16
ATOM 21251 C CA . THR A 1 6 ? 26.720 10.528 -1.781 1.00 71.45 6 THR A CA 16
ATOM 21252 C C . THR A 1 6 ? 25.610 9.649 -1.186 1.00 2.25 6 THR A C 16
ATOM 21253 O O . THR A 1 6 ? 24.817 10.109 -0.359 1.00 24.11 6 THR A O 16
ATOM 21264 N N . GLN A 1 7 ? 25.546 8.389 -1.616 1.00 12.15 7 GLN A N 16
ATOM 21265 C CA . GLN A 1 7 ? 24.564 7.432 -1.087 1.00 31.14 7 GLN A CA 16
ATOM 21266 C C . GLN A 1 7 ? 24.789 7.171 0.414 1.00 64.01 7 GLN A C 16
ATOM 21267 O O . GLN A 1 7 ? 25.830 6.642 0.816 1.00 24.30 7 GLN A O 16
ATOM 21281 N N . GLN A 1 8 ? 23.808 7.539 1.237 1.00 63.14 8 GLN A N 16
ATOM 21282 C CA . GLN A 1 8 ? 23.920 7.404 2.696 1.00 22.01 8 GLN A CA 16
ATOM 21283 C C . GLN A 1 8 ? 22.694 6.677 3.284 1.00 20.35 8 GLN A C 16
ATOM 21284 O O . GLN A 1 8 ? 21.699 6.466 2.591 1.00 71.22 8 GLN A O 16
ATOM 21298 N N . ASN A 1 9 ? 22.786 6.284 4.556 1.00 12.22 9 ASN A N 16
ATOM 21299 C CA . ASN A 1 9 ? 21.682 5.610 5.257 1.00 64.03 9 ASN A CA 16
ATOM 21300 C C . ASN A 1 9 ? 20.358 6.404 5.170 1.00 32.52 9 ASN A C 16
ATOM 21301 O O . ASN A 1 9 ? 20.233 7.499 5.724 1.00 33.24 9 ASN A O 16
ATOM 21312 N N . ASN A 1 10 ? 19.378 5.844 4.461 1.00 43.20 10 ASN A N 16
ATOM 21313 C CA . ASN A 1 10 ? 18.060 6.475 4.305 1.00 62.43 10 ASN A CA 16
ATOM 21314 C C . ASN A 1 10 ? 16.920 5.436 4.415 1.00 50.11 10 ASN A C 16
ATOM 21315 O O . ASN A 1 10 ? 16.409 4.940 3.410 1.00 40.41 10 ASN A O 16
ATOM 21326 N N . PRO A 1 11 ? 16.532 5.069 5.656 1.00 35.33 11 PRO A N 16
ATOM 21327 C CA . PRO A 1 11 ? 15.504 4.038 5.895 1.00 64.22 11 PRO A CA 16
ATOM 21328 C C . PRO A 1 11 ? 14.057 4.501 5.608 1.00 75.40 11 PRO A C 16
ATOM 21329 O O . PRO A 1 11 ? 13.288 3.782 4.971 1.00 24.11 11 PRO A O 16
ATOM 21340 N N . LEU A 1 12 ? 13.685 5.691 6.085 1.00 43.31 12 LEU A N 16
ATOM 21341 C CA . LEU A 1 12 ? 12.304 6.186 5.933 1.00 41.31 12 LEU A CA 16
ATOM 21342 C C . LEU A 1 12 ? 12.169 7.163 4.753 1.00 73.31 12 LEU A C 16
ATOM 21343 O O . LEU A 1 12 ? 11.132 7.211 4.088 1.00 23.23 12 LEU A O 16
ATOM 21359 N N . HIS A 1 13 ? 13.213 7.948 4.503 1.00 53.04 13 HIS A N 16
ATOM 21360 C CA . HIS A 1 13 ? 13.196 8.935 3.418 1.00 74.15 13 HIS A CA 16
ATOM 21361 C C . HIS A 1 13 ? 13.871 8.396 2.147 1.00 63.34 13 HIS A C 16
ATOM 21362 O O . HIS A 1 13 ? 15.094 8.275 2.083 1.00 25.53 13 HIS A O 16
ATOM 21377 N N . GLY A 1 14 ? 13.068 8.100 1.134 1.00 15.04 14 GLY A N 16
ATOM 21378 C CA . GLY A 1 14 ? 13.604 7.577 -0.117 1.00 42.34 14 GLY A CA 16
ATOM 21379 C C . GLY A 1 14 ? 12.526 7.303 -1.158 1.00 10.00 14 GLY A C 16
ATOM 21380 O O . GLY A 1 14 ? 12.535 7.879 -2.245 1.00 3.41 14 GLY A O 16
ATOM 21384 N N . ILE A 1 15 ? 11.589 6.424 -0.821 1.00 12.42 15 ILE A N 16
ATOM 21385 C CA . ILE A 1 15 ? 10.493 6.067 -1.725 1.00 71.14 15 ILE A CA 16
ATOM 21386 C C . ILE A 1 15 ? 9.159 6.683 -1.268 1.00 24.13 15 ILE A C 16
ATOM 21387 O O . ILE A 1 15 ? 8.752 6.526 -0.117 1.00 62.21 15 ILE A O 16
ATOM 21403 N N . THR A 1 16 ? 8.487 7.385 -2.180 1.00 40.41 16 THR A N 16
ATOM 21404 C CA . THR A 1 16 ? 7.206 8.039 -1.871 1.00 53.10 16 THR A CA 16
ATOM 21405 C C . THR A 1 16 ? 6.065 7.023 -1.765 1.00 73.03 16 THR A C 16
ATOM 21406 O O . THR A 1 16 ? 6.173 5.897 -2.251 1.00 31.34 16 THR A O 16
ATOM 21417 N N . LEU A 1 17 ? 4.961 7.441 -1.149 1.00 41.32 17 LEU A N 16
ATOM 21418 C CA . LEU A 1 17 ? 3.777 6.584 -0.991 1.00 73.10 17 LEU A CA 16
ATOM 21419 C C . LEU A 1 17 ? 3.266 6.052 -2.347 1.00 62.44 17 LEU A C 16
ATOM 21420 O O . LEU A 1 17 ? 2.767 4.929 -2.432 1.00 42.24 17 LEU A O 16
ATOM 21436 N N . GLN A 1 18 ? 3.409 6.858 -3.401 1.00 45.44 18 GLN A N 16
ATOM 21437 C CA . GLN A 1 18 ? 2.985 6.456 -4.751 1.00 15.23 18 GLN A CA 16
ATOM 21438 C C . GLN A 1 18 ? 3.817 5.265 -5.259 1.00 10.23 18 GLN A C 16
ATOM 21439 O O . GLN A 1 18 ? 3.276 4.203 -5.587 1.00 30.34 18 GLN A O 16
ATOM 21453 N N . LYS A 1 19 ? 5.136 5.451 -5.315 1.00 35.13 19 LYS A N 16
ATOM 21454 C CA . LYS A 1 19 ? 6.065 4.389 -5.726 1.00 54.21 19 LYS A CA 16
ATOM 21455 C C . LYS A 1 19 ? 5.916 3.154 -4.819 1.00 61.44 19 LYS A C 16
ATOM 21456 O O . LYS A 1 19 ? 5.885 2.015 -5.290 1.00 0.22 19 LYS A O 16
ATOM 21475 N N . LEU A 1 20 ? 5.812 3.411 -3.518 1.00 44.13 20 LEU A N 16
ATOM 21476 C CA . LEU A 1 20 ? 5.645 2.364 -2.504 1.00 21.14 20 LEU A CA 16
ATOM 21477 C C . LEU A 1 20 ? 4.412 1.488 -2.796 1.00 20.02 20 LEU A C 16
ATOM 21478 O O . LEU A 1 20 ? 4.516 0.262 -2.902 1.00 24.31 20 LEU A O 16
ATOM 21494 N N . LEU A 1 21 ? 3.251 2.127 -2.939 1.00 23.03 21 LEU A N 16
ATOM 21495 C CA . LEU A 1 21 ? 2.002 1.412 -3.230 1.00 53.23 21 LEU A CA 16
ATOM 21496 C C . LEU A 1 21 ? 2.108 0.621 -4.546 1.00 5.22 21 LEU A C 16
ATOM 21497 O O . LEU A 1 21 ? 1.648 -0.519 -4.640 1.00 32.12 21 LEU A O 16
ATOM 21513 N N . THR A 1 22 ? 2.735 1.232 -5.554 1.00 54.44 22 THR A N 16
ATOM 21514 C CA . THR A 1 22 ? 2.910 0.595 -6.872 1.00 44.35 22 THR A CA 16
ATOM 21515 C C . THR A 1 22 ? 3.619 -0.767 -6.757 1.00 42.13 22 THR A C 16
ATOM 21516 O O . THR A 1 22 ? 3.101 -1.791 -7.208 1.00 72.01 22 THR A O 16
ATOM 21527 N N . GLU A 1 23 ? 4.796 -0.775 -6.133 1.00 54.13 23 GLU A N 16
ATOM 21528 C CA . GLU A 1 23 ? 5.578 -2.009 -5.970 1.00 35.20 23 GLU A CA 16
ATOM 21529 C C . GLU A 1 23 ? 4.841 -3.055 -5.117 1.00 34.43 23 GLU A C 16
ATOM 21530 O O . GLU A 1 23 ? 5.053 -4.260 -5.281 1.00 11.11 23 GLU A O 16
ATOM 21542 N N . LEU A 1 24 ? 3.983 -2.602 -4.202 1.00 72.41 24 LEU A N 16
ATOM 21543 C CA . LEU A 1 24 ? 3.165 -3.522 -3.399 1.00 71.21 24 LEU A CA 16
ATOM 21544 C C . LEU A 1 24 ? 2.113 -4.234 -4.262 1.00 74.11 24 LEU A C 16
ATOM 21545 O O . LEU A 1 24 ? 1.833 -5.417 -4.065 1.00 73.05 24 LEU A O 16
ATOM 21561 N N . VAL A 1 25 ? 1.536 -3.509 -5.216 1.00 71.25 25 VAL A N 16
ATOM 21562 C CA . VAL A 1 25 ? 0.565 -4.092 -6.151 1.00 12.34 25 VAL A CA 16
ATOM 21563 C C . VAL A 1 25 ? 1.245 -5.089 -7.108 1.00 55.31 25 VAL A C 16
ATOM 21564 O O . VAL A 1 25 ? 0.640 -6.069 -7.544 1.00 71.12 25 VAL A O 16
ATOM 21577 N N . GLU A 1 26 ? 2.509 -4.827 -7.425 1.00 53.04 26 GLU A N 16
ATOM 21578 C CA . GLU A 1 26 ? 3.298 -5.711 -8.296 1.00 43.24 26 GLU A CA 16
ATOM 21579 C C . GLU A 1 26 ? 3.763 -6.986 -7.567 1.00 1.34 26 GLU A C 16
ATOM 21580 O O . GLU A 1 26 ? 3.645 -8.093 -8.096 1.00 1.30 26 GLU A O 16
ATOM 21592 N N . HIS A 1 27 ? 4.293 -6.823 -6.354 1.00 24.32 27 HIS A N 16
ATOM 21593 C CA . HIS A 1 27 ? 4.819 -7.957 -5.572 1.00 63.54 27 HIS A CA 16
ATOM 21594 C C . HIS A 1 27 ? 3.705 -8.739 -4.844 1.00 3.31 27 HIS A C 16
ATOM 21595 O O . HIS A 1 27 ? 3.722 -9.972 -4.813 1.00 11.52 27 HIS A O 16
ATOM 21610 N N . TYR A 1 28 ? 2.753 -8.024 -4.246 1.00 20.24 28 TYR A N 16
ATOM 21611 C CA . TYR A 1 28 ? 1.648 -8.662 -3.511 1.00 34.43 28 TYR A CA 16
ATOM 21612 C C . TYR A 1 28 ? 0.344 -8.664 -4.332 1.00 32.44 28 TYR A C 16
ATOM 21613 O O . TYR A 1 28 ? -0.211 -9.724 -4.635 1.00 24.22 28 TYR A O 16
ATOM 21631 N N . GLY A 1 29 ? -0.141 -7.470 -4.678 1.00 54.43 29 GLY A N 16
ATOM 21632 C CA . GLY A 1 29 ? -1.403 -7.344 -5.412 1.00 53.10 29 GLY A CA 16
ATOM 21633 C C . GLY A 1 29 ? -2.556 -6.857 -4.534 1.00 54.11 29 GLY A C 16
ATOM 21634 O O . GLY A 1 29 ? -2.554 -7.068 -3.318 1.00 53.25 29 GLY A O 16
ATOM 21638 N N . TRP A 1 30 ? -3.552 -6.219 -5.156 1.00 65.25 30 TRP A N 16
ATOM 21639 C CA . TRP A 1 30 ? -4.709 -5.671 -4.425 1.00 33.40 30 TRP A CA 16
ATOM 21640 C C . TRP A 1 30 ? -5.409 -6.745 -3.576 1.00 54.32 30 TRP A C 16
ATOM 21641 O O . TRP A 1 30 ? -5.732 -6.520 -2.408 1.00 24.32 30 TRP A O 16
ATOM 21662 N N . GLU A 1 31 ? -5.620 -7.917 -4.173 1.00 52.04 31 GLU A N 16
ATOM 21663 C CA . GLU A 1 31 ? -6.331 -9.022 -3.518 1.00 1.10 31 GLU A CA 16
ATOM 21664 C C . GLU A 1 31 ? -5.525 -9.644 -2.363 1.00 32.13 31 GLU A C 16
ATOM 21665 O O . GLU A 1 31 ? -6.004 -10.542 -1.673 1.00 72.04 31 GLU A O 16
ATOM 21677 N N . GLU A 1 32 ? -4.292 -9.184 -2.182 1.00 2.11 32 GLU A N 16
ATOM 21678 C CA . GLU A 1 32 ? -3.503 -9.506 -0.985 1.00 24.14 32 GLU A CA 16
ATOM 21679 C C . GLU A 1 32 ? -3.580 -8.357 0.031 1.00 24.51 32 GLU A C 16
ATOM 21680 O O . GLU A 1 32 ? -3.699 -8.575 1.241 1.00 42.11 32 GLU A O 16
ATOM 21692 N N . LEU A 1 33 ? -3.520 -7.128 -0.478 1.00 22.34 33 LEU A N 16
ATOM 21693 C CA . LEU A 1 33 ? -3.581 -5.931 0.363 1.00 23.04 33 LEU A CA 16
ATOM 21694 C C . LEU A 1 33 ? -4.914 -5.849 1.126 1.00 24.42 33 LEU A C 16
ATOM 21695 O O . LEU A 1 33 ? -4.951 -5.408 2.271 1.00 22.34 33 LEU A O 16
ATOM 21711 N N . SER A 1 34 ? -5.998 -6.294 0.488 1.00 70.32 34 SER A N 16
ATOM 21712 C CA . SER A 1 34 ? -7.341 -6.262 1.100 1.00 2.54 34 SER A CA 16
ATOM 21713 C C . SER A 1 34 ? -7.464 -7.217 2.299 1.00 70.14 34 SER A C 16
ATOM 21714 O O . SER A 1 34 ? -8.390 -7.100 3.103 1.00 0.51 34 SER A O 16
ATOM 21722 N N . TYR A 1 35 ? -6.547 -8.179 2.402 1.00 64.31 35 TYR A N 16
ATOM 21723 C CA . TYR A 1 35 ? -6.521 -9.106 3.544 1.00 23.23 35 TYR A CA 16
ATOM 21724 C C . TYR A 1 35 ? -5.589 -8.590 4.645 1.00 64.33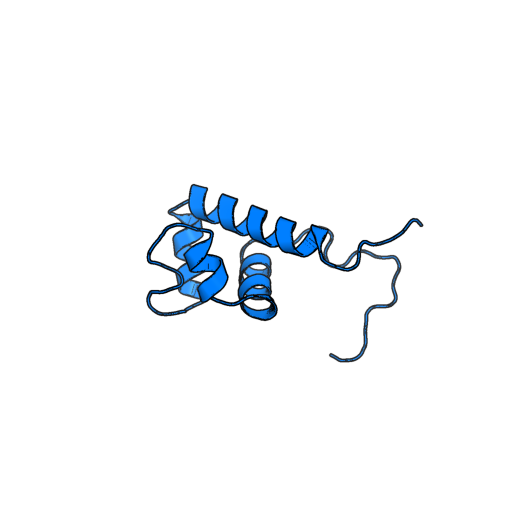 35 TYR A C 16
ATOM 21725 O O . TYR A 1 35 ? -5.901 -8.683 5.835 1.00 20.11 35 TYR A O 16
ATOM 21743 N N . MET A 1 36 ? -4.438 -8.057 4.245 1.00 30.31 36 MET A N 16
ATOM 21744 C CA . MET A 1 36 ? -3.492 -7.465 5.198 1.00 41.20 36 MET A CA 16
ATOM 21745 C C . MET A 1 36 ? -4.032 -6.133 5.749 1.00 70.22 36 MET A C 16
ATOM 21746 O O . MET A 1 36 ? -4.272 -5.998 6.950 1.00 43.31 36 MET A O 16
ATOM 21760 N N . VAL A 1 37 ? -4.227 -5.152 4.869 1.00 22.05 37 VAL A N 16
ATOM 21761 C CA . VAL A 1 37 ? -4.895 -3.900 5.242 1.00 24.42 37 VAL A CA 16
ATOM 21762 C C . VAL A 1 37 ? -6.369 -3.958 4.815 1.00 53.25 37 VAL A C 16
ATOM 21763 O O . VAL A 1 37 ? -6.745 -3.483 3.741 1.00 31.04 37 VAL A O 16
ATOM 21776 N N . ASN A 1 38 ? -7.193 -4.583 5.649 1.00 4.41 38 ASN A N 16
ATOM 21777 C CA . ASN A 1 38 ? -8.587 -4.849 5.296 1.00 34.32 38 ASN A CA 16
ATOM 21778 C C . ASN A 1 38 ? -9.440 -3.573 5.303 1.00 14.35 38 ASN A C 16
ATOM 21779 O O . ASN A 1 38 ? -10.012 -3.190 6.324 1.00 14.34 38 ASN A O 16
ATOM 21790 N N . ILE A 1 39 ? -9.485 -2.907 4.153 1.00 71.24 39 ILE A N 16
ATOM 21791 C CA . ILE A 1 39 ? -10.335 -1.728 3.952 1.00 72.51 39 ILE A CA 16
ATOM 21792 C C . ILE A 1 39 ? -11.066 -1.811 2.602 1.00 42.32 39 ILE A C 16
ATOM 21793 O O . ILE A 1 39 ? -10.523 -2.321 1.620 1.00 55.53 39 ILE A O 16
ATOM 21809 N N . ASN A 1 40 ? -12.289 -1.291 2.552 1.00 62.50 40 ASN A N 16
ATOM 21810 C CA . ASN A 1 40 ? -13.115 -1.350 1.339 1.00 12.25 40 ASN A CA 16
ATOM 21811 C C . ASN A 1 40 ? -12.475 -0.583 0.165 1.00 53.14 40 ASN A C 16
ATOM 21812 O O . ASN A 1 40 ? -12.891 -0.731 -0.979 1.00 61.43 40 ASN A O 16
ATOM 21823 N N . CYS A 1 41 ? -11.452 0.221 0.450 1.00 21.42 41 CYS A N 16
ATOM 21824 C CA . CYS A 1 41 ? -10.767 1.005 -0.592 1.00 23.31 41 CYS A CA 16
ATOM 21825 C C . CYS A 1 41 ? -10.072 0.107 -1.632 1.00 61.21 41 CYS A C 16
ATOM 21826 O O . CYS A 1 41 ? -9.768 0.551 -2.737 1.00 1.33 41 CYS A O 16
ATOM 21834 N N . PHE A 1 42 ? -9.805 -1.151 -1.273 1.00 23.45 42 PHE A N 16
ATOM 21835 C CA . PHE A 1 42 ? -9.181 -2.102 -2.210 1.00 14.15 42 PHE A CA 16
ATOM 21836 C C . PHE A 1 42 ? -10.226 -3.005 -2.892 1.00 40.32 42 PHE A C 16
ATOM 21837 O O . PHE A 1 42 ? -9.922 -3.692 -3.869 1.00 11.40 42 PHE A O 16
ATOM 21854 N N . LYS A 1 43 ? -11.453 -3.005 -2.367 1.00 34.22 43 LYS A N 16
ATOM 21855 C CA . LYS A 1 43 ? -12.534 -3.855 -2.895 1.00 31.54 43 LYS A CA 16
ATOM 21856 C C . LYS A 1 43 ? -13.479 -3.049 -3.801 1.00 63.52 43 LYS A C 16
ATOM 21857 O O . LYS A 1 43 ? -13.866 -3.498 -4.883 1.00 45.24 43 LYS A O 16
ATOM 21876 N N . LYS A 1 44 ? -13.860 -1.865 -3.334 1.00 74.35 44 LYS A N 16
ATOM 21877 C CA . LYS A 1 44 ? -14.645 -0.917 -4.132 1.00 13.23 44 LYS A CA 16
ATOM 21878 C C . LYS A 1 44 ? -13.721 0.185 -4.683 1.00 51.33 44 LYS A C 16
ATOM 21879 O O . LYS A 1 44 ? -12.967 0.798 -3.925 1.00 34.43 44 LYS A O 16
ATOM 21898 N N . ASP A 1 45 ? -13.785 0.431 -5.995 1.00 54.43 45 ASP A N 16
ATOM 21899 C CA . ASP A 1 45 ? -12.896 1.398 -6.660 1.00 15.33 45 ASP A CA 16
ATOM 21900 C C . ASP A 1 45 ? -11.406 0.996 -6.534 1.00 64.33 45 ASP A C 16
ATOM 21901 O O . ASP A 1 45 ? -10.585 1.759 -6.020 1.00 14.51 45 ASP A O 16
ATOM 21910 N N . PRO A 1 46 ? -11.024 -0.202 -7.027 1.00 33.51 46 PRO A N 16
ATOM 21911 C CA . PRO A 1 46 ? -9.634 -0.678 -6.937 1.00 30.44 46 PRO A CA 16
ATOM 21912 C C . PRO A 1 46 ? -8.692 0.045 -7.922 1.00 4.41 46 PRO A C 16
ATOM 21913 O O . PRO A 1 46 ? -8.591 -0.319 -9.096 1.00 22.34 46 PRO A O 16
ATOM 21924 N N . SER A 1 47 ? -8.021 1.091 -7.440 1.00 61.45 47 SER A N 16
ATOM 21925 C CA . SER A 1 47 ? -7.096 1.879 -8.273 1.00 41.32 47 SER A CA 16
ATOM 21926 C C . SER A 1 47 ? -6.052 2.601 -7.417 1.00 53.13 47 SER A C 16
ATOM 21927 O O . SER A 1 47 ? -6.314 2.946 -6.266 1.00 12.43 47 SER A O 16
ATOM 21935 N N . ILE A 1 48 ? -4.867 2.831 -7.990 1.00 0.22 48 ILE A N 16
ATOM 21936 C CA . ILE A 1 48 ? -3.809 3.592 -7.312 1.00 10.25 48 ILE A CA 16
ATOM 21937 C C . ILE A 1 48 ? -4.328 4.972 -6.875 1.00 20.35 48 ILE A C 16
ATOM 21938 O O . ILE A 1 48 ? -4.187 5.364 -5.720 1.00 32.43 48 ILE A O 16
ATOM 21954 N N . LYS A 1 49 ? -4.958 5.683 -7.808 1.00 45.41 49 LYS A N 16
ATOM 21955 C CA . LYS A 1 49 ? -5.513 7.015 -7.533 1.00 4.21 49 LYS A CA 16
ATOM 21956 C C . LYS A 1 49 ? -6.632 6.931 -6.471 1.00 12.45 49 LYS A C 16
ATOM 21957 O O . LYS A 1 49 ? -6.725 7.777 -5.575 1.00 44.11 49 LYS A O 16
ATOM 21976 N N . SER A 1 50 ? -7.466 5.892 -6.573 1.00 21.33 50 SER A N 16
ATOM 21977 C CA . SER A 1 50 ? -8.561 5.668 -5.612 1.00 60.11 50 SER A CA 16
ATOM 21978 C C . SER A 1 50 ? -8.032 5.270 -4.229 1.00 14.24 50 SER A C 16
ATOM 21979 O O . SER A 1 50 ? -8.684 5.506 -3.214 1.00 41.13 50 SER A O 16
ATOM 21987 N N . SER A 1 51 ? -6.850 4.663 -4.195 1.00 0.20 51 SER A N 16
ATOM 21988 C CA . SER A 1 51 ? -6.201 4.300 -2.928 1.00 0.24 51 SER A CA 16
ATOM 21989 C C . SER A 1 51 ? -5.514 5.517 -2.295 1.00 0.31 51 SER A C 16
ATOM 21990 O O . SER A 1 51 ? -5.685 5.794 -1.108 1.00 55.00 51 SER A O 16
ATOM 21998 N N . LEU A 1 52 ? -4.753 6.257 -3.105 1.00 45.51 52 LEU A N 16
ATOM 21999 C CA . LEU A 1 52 ? -4.023 7.435 -2.622 1.00 42.14 52 LEU A CA 16
ATOM 22000 C C . LEU A 1 52 ? -4.954 8.466 -1.965 1.00 45.14 52 LEU A C 16
ATOM 22001 O O . LEU A 1 52 ? -4.604 9.055 -0.944 1.00 22.15 52 LEU A O 16
ATOM 22017 N N . LYS A 1 53 ? -6.141 8.684 -2.541 1.00 74.24 53 LYS A N 16
ATOM 22018 C CA . LYS A 1 53 ? -7.107 9.626 -1.957 1.00 34.05 53 LYS A CA 16
ATOM 22019 C C . LYS A 1 53 ? -7.501 9.194 -0.530 1.00 71.12 53 LYS A C 16
ATOM 22020 O O . LYS A 1 53 ? -7.650 10.026 0.367 1.00 55.20 53 LYS A O 16
ATOM 22039 N N . PHE A 1 54 ? -7.650 7.882 -0.331 1.00 5.00 54 PHE A N 16
ATOM 22040 C CA . PHE A 1 54 ? -7.986 7.329 0.983 1.00 2.30 54 PHE A CA 16
ATOM 22041 C C . PHE A 1 54 ? -6.785 7.426 1.935 1.00 14.11 54 PHE A C 16
ATOM 22042 O O . PHE A 1 54 ? -6.936 7.749 3.113 1.00 52.03 54 PHE A O 16
ATOM 22059 N N . LEU A 1 55 ? -5.590 7.154 1.412 1.00 24.43 55 LEU A N 16
ATOM 22060 C CA . LEU A 1 55 ? -4.351 7.243 2.198 1.00 25.44 55 LEU A CA 16
ATOM 22061 C C . LEU A 1 55 ? -4.049 8.696 2.613 1.00 14.21 55 LEU A C 16
ATOM 22062 O O . LEU A 1 55 ? -3.473 8.945 3.674 1.00 52.45 55 LEU A O 16
ATOM 22078 N N . ARG A 1 56 ? -4.445 9.652 1.775 1.00 54.41 56 ARG A N 16
ATOM 22079 C CA . ARG A 1 56 ? -4.308 11.080 2.097 1.00 24.43 56 ARG A CA 16
ATOM 22080 C C . ARG A 1 56 ? -5.447 11.553 3.019 1.00 20.33 56 ARG A C 16
ATOM 22081 O O . ARG A 1 56 ? -5.482 12.707 3.449 1.00 70.23 56 ARG A O 16
ATOM 22102 N N . LYS A 1 57 ? -6.384 10.653 3.296 1.00 12.32 57 LYS A N 16
ATOM 22103 C CA . LYS A 1 57 ? -7.516 10.934 4.185 1.00 33.51 57 LYS A CA 16
ATOM 22104 C C . LYS A 1 57 ? -7.435 10.101 5.480 1.00 10.23 57 LYS A C 16
ATOM 22105 O O . LYS A 1 57 ? -7.999 10.470 6.515 1.00 14.41 57 LYS A O 16
ATOM 22124 N N . THR A 1 58 ? -6.714 8.985 5.417 1.00 24.54 58 THR A N 16
ATOM 22125 C CA . THR A 1 58 ? -6.658 8.021 6.526 1.00 1.12 58 THR A CA 16
ATOM 22126 C C . THR A 1 58 ? -5.211 7.716 6.949 1.00 22.15 58 THR A C 16
ATOM 22127 O O . THR A 1 58 ? -4.483 7.004 6.252 1.00 3.13 58 THR A O 16
ATOM 22138 N N . ASP A 1 59 ? -4.809 8.244 8.101 1.00 44.54 59 ASP A N 16
ATOM 22139 C CA . ASP A 1 59 ? -3.445 8.060 8.610 1.00 11.32 59 ASP A CA 16
ATOM 22140 C C . ASP A 1 59 ? -3.161 6.595 8.994 1.00 62.33 59 ASP A C 16
ATOM 22141 O O . ASP A 1 59 ? -2.149 6.023 8.578 1.00 70.12 59 ASP A O 16
ATOM 22150 N N . TRP A 1 60 ? -4.065 5.981 9.768 1.00 31.12 60 TRP A N 16
ATOM 22151 C CA . TRP A 1 60 ? -3.872 4.596 10.240 1.00 54.21 60 TRP A CA 16
ATOM 22152 C C . TRP A 1 60 ? -3.838 3.579 9.085 1.00 63.51 60 TRP A C 16
ATOM 22153 O O . TRP A 1 60 ? -3.532 2.405 9.290 1.00 4.53 60 TRP A O 16
ATOM 22174 N N . ALA A 1 61 ? -4.153 4.027 7.872 1.00 3.12 61 ALA A N 16
ATOM 22175 C CA . ALA A 1 61 ? -4.007 3.185 6.682 1.00 4.11 61 ALA A CA 16
ATOM 22176 C C . ALA A 1 61 ? -2.555 3.207 6.176 1.00 4.11 61 ALA A C 16
ATOM 22177 O O . ALA A 1 61 ? -1.972 2.160 5.882 1.00 52.44 61 ALA A O 16
ATOM 22184 N N . ARG A 1 62 ? -1.972 4.410 6.107 1.00 53.53 62 ARG A N 16
ATOM 22185 C CA . ARG A 1 62 ? -0.588 4.585 5.636 1.00 34.14 62 ARG A CA 16
ATOM 22186 C C . ARG A 1 62 ? 0.404 3.713 6.416 1.00 51.21 62 ARG A C 16
ATOM 22187 O O . ARG A 1 62 ? 1.141 2.924 5.830 1.00 51.32 62 ARG A O 16
ATOM 22208 N N . GLU A 1 63 ? 0.411 3.871 7.742 1.00 52.51 63 GLU A N 16
ATOM 22209 C CA . GLU A 1 63 ? 1.345 3.151 8.621 1.00 22.43 63 GLU A CA 16
ATOM 22210 C C . GLU A 1 63 ? 1.440 1.655 8.277 1.00 52.34 63 GLU A C 16
ATOM 22211 O O . GLU A 1 63 ? 2.528 1.081 8.255 1.00 23.03 63 GLU A O 16
ATOM 22223 N N . ARG A 1 64 ? 0.299 1.042 7.989 1.00 35.03 64 ARG A N 16
ATOM 22224 C CA . ARG A 1 64 ? 0.232 -0.402 7.751 1.00 55.34 64 ARG A CA 16
ATOM 22225 C C . ARG A 1 64 ? 0.591 -0.760 6.300 1.00 1.22 64 ARG A C 16
ATOM 22226 O O . ARG A 1 64 ? 1.251 -1.767 6.054 1.00 52.22 64 ARG A O 16
ATOM 22247 N N . VAL A 1 65 ? 0.181 0.075 5.344 1.00 64.52 65 VAL A N 16
ATOM 22248 C CA . VAL A 1 65 ? 0.581 -0.113 3.941 1.00 53.13 65 VAL A CA 16
ATOM 22249 C C . VAL A 1 65 ? 2.107 0.030 3.789 1.00 3.03 65 VAL A C 16
ATOM 22250 O O . VAL A 1 65 ? 2.778 -0.829 3.208 1.00 22.13 65 VAL A O 16
ATOM 22263 N N . GLU A 1 66 ? 2.649 1.116 4.334 1.00 13.41 66 GLU A N 16
ATOM 22264 C CA . GLU A 1 66 ? 4.095 1.347 4.342 1.00 74.42 66 GLU A CA 16
ATOM 22265 C C . GLU A 1 66 ? 4.825 0.256 5.152 1.00 62.33 66 GLU A C 16
ATOM 22266 O O . GLU A 1 66 ? 5.934 -0.159 4.800 1.00 62.20 66 GLU A O 16
ATOM 22278 N N . ASN A 1 67 ? 4.185 -0.221 6.226 1.00 42.32 67 ASN A N 16
ATOM 22279 C CA . ASN A 1 67 ? 4.716 -1.336 7.022 1.00 23.54 67 ASN A CA 16
ATOM 22280 C C . ASN A 1 67 ? 4.882 -2.600 6.155 1.00 52.31 67 ASN A C 16
ATOM 22281 O O . ASN A 1 67 ? 5.898 -3.294 6.236 1.00 55.54 67 ASN A O 16
ATOM 22292 N N . ILE A 1 68 ? 3.876 -2.894 5.325 1.00 72.42 68 ILE A N 16
ATOM 22293 C CA . ILE A 1 68 ? 3.942 -4.031 4.397 1.00 0.22 68 ILE A CA 16
ATOM 22294 C C . ILE A 1 68 ? 5.151 -3.912 3.453 1.00 42.13 68 ILE A C 16
ATOM 22295 O O . ILE A 1 68 ? 5.835 -4.901 3.177 1.00 54.04 68 ILE A O 16
ATOM 22311 N N . TYR A 1 69 ? 5.414 -2.699 2.967 1.00 25.45 69 TYR A N 16
ATOM 22312 C CA . TYR A 1 69 ? 6.570 -2.460 2.097 1.00 30.14 69 TYR A CA 16
ATOM 22313 C C . TYR A 1 69 ? 7.888 -2.735 2.840 1.00 10.31 69 TYR A C 16
ATOM 22314 O O . TYR A 1 69 ? 8.801 -3.356 2.294 1.00 44.52 69 TYR A O 16
ATOM 22332 N N . LEU A 1 70 ? 7.980 -2.278 4.087 1.00 30.34 70 LEU A N 16
ATOM 22333 C CA . LEU A 1 70 ? 9.137 -2.583 4.935 1.00 14.03 70 LEU A CA 16
ATOM 22334 C C . LEU A 1 70 ? 9.278 -4.103 5.118 1.00 13.52 70 LEU A C 16
ATOM 22335 O O . LEU A 1 70 ? 10.379 -4.658 5.078 1.00 45.53 70 LEU A O 16
ATOM 22351 N N . LYS A 1 71 ? 8.140 -4.776 5.289 1.00 71.44 71 LYS A N 16
ATOM 22352 C CA . LYS A 1 71 ? 8.111 -6.236 5.376 1.00 35.13 71 LYS A CA 16
ATOM 22353 C C . LYS A 1 71 ? 8.545 -6.861 4.036 1.00 32.14 71 LYS A C 16
ATOM 22354 O O . LYS A 1 71 ? 9.149 -7.933 4.003 1.00 12.43 71 LYS A O 16
ATOM 22373 N N . LEU A 1 72 ? 8.241 -6.169 2.935 1.00 40.03 72 LEU A N 16
ATOM 22374 C CA . LEU A 1 72 ? 8.682 -6.589 1.598 1.00 45.24 72 LEU A CA 16
ATOM 22375 C C . LEU A 1 72 ? 10.207 -6.463 1.460 1.00 31.23 72 LEU A C 16
ATOM 22376 O O . LEU A 1 72 ? 10.854 -7.307 0.842 1.00 64.44 72 LEU A O 16
ATOM 22392 N N . GLN A 1 73 ? 10.779 -5.413 2.052 1.00 73.10 73 GLN A N 16
ATOM 22393 C CA . GLN A 1 73 ? 12.233 -5.212 2.023 1.00 62.30 73 GLN A CA 16
ATOM 22394 C C . GLN A 1 73 ? 12.969 -6.380 2.702 1.00 71.25 73 GLN A C 16
ATOM 22395 O O . GLN A 1 73 ? 14.014 -6.821 2.230 1.00 4.43 73 GLN A O 16
ATOM 22409 N N . ARG A 1 74 ? 12.412 -6.880 3.808 1.00 35.12 74 ARG A N 16
ATOM 22410 C CA . ARG A 1 74 ? 12.947 -8.090 4.464 1.00 74.13 74 ARG A CA 16
ATOM 22411 C C . ARG A 1 74 ? 12.366 -9.385 3.852 1.00 61.11 74 ARG A C 16
ATOM 22412 O O . ARG A 1 74 ? 12.582 -10.485 4.367 1.00 3.11 74 ARG A O 16
ATOM 22433 N N . HIS A 1 75 ? 11.622 -9.239 2.753 1.00 65.12 75 HIS A N 16
ATOM 22434 C CA . HIS A 1 75 ? 11.229 -10.379 1.907 1.00 1.11 75 HIS A CA 16
ATOM 22435 C C . HIS A 1 75 ? 12.138 -10.463 0.671 1.00 2.22 75 HIS A C 16
ATOM 22436 O O . HIS A 1 75 ? 12.166 -11.477 -0.030 1.00 71.34 75 HIS A O 16
ATOM 22451 N N . LYS A 1 76 ? 12.865 -9.382 0.408 1.00 62.34 76 LYS A N 16
ATOM 22452 C CA . LYS A 1 76 ? 13.814 -9.322 -0.707 1.00 3.02 76 LYS A CA 16
ATOM 22453 C C . LYS A 1 76 ? 15.239 -9.093 -0.182 1.00 22.24 76 LYS A C 16
ATOM 22454 O O . LYS A 1 76 ? 15.595 -7.976 0.197 1.00 14.42 76 LYS A O 16
ATOM 22473 N N . GLU A 1 77 ? 16.041 -10.153 -0.148 1.00 44.54 77 GLU A N 16
ATOM 22474 C CA . GLU A 1 77 ? 17.413 -10.075 0.369 1.00 53.24 77 GLU A CA 16
ATOM 22475 C C . GLU A 1 77 ? 18.282 -9.096 -0.439 1.00 32.25 77 GLU A C 16
ATOM 22476 O O . GLU A 1 77 ? 18.273 -9.107 -1.671 1.00 71.34 77 GLU A O 16
ATOM 22488 N N . ARG A 1 78 ? 19.023 -8.243 0.271 1.00 42.34 78 ARG A N 16
ATOM 22489 C CA . ARG A 1 78 ? 19.945 -7.296 -0.362 1.00 63.41 78 ARG A CA 16
ATOM 22490 C C . ARG A 1 78 ? 21.258 -7.988 -0.763 1.00 22.32 78 ARG A C 16
ATOM 22491 O O . ARG A 1 78 ? 21.718 -8.921 -0.096 1.00 45.15 78 ARG A O 16
ATOM 22512 N N . ASN A 1 79 ? 21.864 -7.516 -1.849 1.00 4.42 79 ASN A N 16
ATOM 22513 C CA . ASN A 1 79 ? 23.103 -8.107 -2.363 1.00 11.53 79 ASN A CA 16
ATOM 22514 C C . ASN A 1 79 ? 24.324 -7.644 -1.560 1.00 24.15 79 ASN A C 16
ATOM 22515 O O . ASN A 1 79 ? 24.440 -6.470 -1.195 1.00 52.34 79 ASN A O 16
ATOM 22526 N N . GLN A 1 80 ? 25.230 -8.578 -1.294 1.00 74.43 80 GLN A N 16
ATOM 22527 C CA . GLN A 1 80 ? 26.428 -8.312 -0.489 1.00 13.00 80 GLN A CA 16
ATOM 22528 C C . GLN A 1 80 ? 27.488 -7.538 -1.295 1.00 51.31 80 GLN A C 16
ATOM 22529 O O . GLN A 1 80 ? 28.282 -6.778 -0.736 1.00 43.42 80 GLN A O 16
ATOM 22543 N N . LEU A 1 81 ? 27.501 -7.742 -2.611 1.00 13.24 81 LEU A N 16
ATOM 22544 C CA . LEU A 1 81 ? 28.462 -7.071 -3.495 1.00 14.13 81 LEU A CA 16
ATOM 22545 C C . LEU A 1 81 ? 27.826 -5.880 -4.236 1.00 22.52 81 LEU A C 16
ATOM 22546 O O . LEU A 1 81 ? 26.637 -5.598 -4.082 1.00 14.42 81 LEU A O 16
ATOM 22562 N N . GLU A 1 82 ? 28.639 -5.188 -5.037 1.00 31.25 82 GLU A N 16
ATOM 22563 C CA . GLU A 1 82 ? 28.199 -4.001 -5.793 1.00 44.42 82 GLU A CA 16
ATOM 22564 C C . GLU A 1 82 ? 27.009 -4.293 -6.739 1.00 4.54 82 GLU A C 16
ATOM 22565 O O . GLU A 1 82 ? 27.164 -5.098 -7.689 1.00 37.55 82 GLU A O 16
ATOM 22577 N N . MET A 1 1 ? 17.366 -22.445 7.352 1.00 5.31 1 MET A N 17
ATOM 22578 C CA . MET A 1 1 ? 16.395 -21.888 6.371 1.00 21.13 1 MET A CA 17
ATOM 22579 C C . MET A 1 1 ? 16.088 -20.409 6.669 1.00 12.35 1 MET A C 17
ATOM 22580 O O . MET A 1 1 ? 15.508 -20.089 7.707 1.00 74.53 1 MET A O 17
ATOM 22596 N N . ALA A 1 2 ? 16.503 -19.519 5.761 1.00 15.51 2 ALA A N 17
ATOM 22597 C CA . ALA A 1 2 ? 16.217 -18.075 5.867 1.00 1.33 2 ALA A CA 17
ATOM 22598 C C . ALA A 1 2 ? 16.850 -17.425 7.115 1.00 32.23 2 ALA A C 17
ATOM 22599 O O . ALA A 1 2 ? 16.441 -16.342 7.530 1.00 62.04 2 ALA A O 17
ATOM 22606 N N . LEU A 1 3 ? 17.858 -18.075 7.699 1.00 5.25 3 LEU A N 17
ATOM 22607 C CA . LEU A 1 3 ? 18.525 -17.550 8.900 1.00 42.41 3 LEU A CA 17
ATOM 22608 C C . LEU A 1 3 ? 19.725 -16.662 8.534 1.00 75.20 3 LEU A C 17
ATOM 22609 O O . LEU A 1 3 ? 20.717 -17.137 7.978 1.00 41.55 3 LEU A O 17
ATOM 22625 N N . ILE A 1 4 ? 19.622 -15.371 8.850 1.00 22.53 4 ILE A N 17
ATOM 22626 C CA . ILE A 1 4 ? 20.675 -14.398 8.530 1.00 31.02 4 ILE A CA 17
ATOM 22627 C C . ILE A 1 4 ? 20.526 -13.111 9.363 1.00 5.21 4 ILE A C 17
ATOM 22628 O O . ILE A 1 4 ? 19.410 -12.662 9.639 1.00 2.32 4 ILE A O 17
ATOM 22644 N N . MET A 1 5 ? 21.651 -12.524 9.770 1.00 14.21 5 MET A N 17
ATOM 22645 C CA . MET A 1 5 ? 21.639 -11.261 10.519 1.00 70.31 5 MET A CA 17
ATOM 22646 C C . MET A 1 5 ? 21.281 -10.088 9.588 1.00 23.14 5 MET A C 17
ATOM 22647 O O . MET A 1 5 ? 22.156 -9.478 8.965 1.00 51.33 5 MET A O 17
ATOM 22661 N N . THR A 1 6 ? 19.988 -9.792 9.478 1.00 65.24 6 THR A N 17
ATOM 22662 C CA . THR A 1 6 ? 19.499 -8.779 8.532 1.00 33.42 6 THR A CA 17
ATOM 22663 C C . THR A 1 6 ? 19.329 -7.400 9.184 1.00 25.13 6 THR A C 17
ATOM 22664 O O . THR A 1 6 ? 18.509 -7.224 10.088 1.00 20.52 6 THR A O 17
ATOM 22675 N N . GLN A 1 7 ? 20.118 -6.429 8.729 1.00 31.24 7 GLN A N 17
ATOM 22676 C CA . GLN A 1 7 ? 19.918 -5.023 9.099 1.00 23.21 7 GLN A CA 17
ATOM 22677 C C . GLN A 1 7 ? 19.370 -4.240 7.898 1.00 4.01 7 GLN A C 17
ATOM 22678 O O . GLN A 1 7 ? 19.957 -4.253 6.812 1.00 43.11 7 GLN A O 17
ATOM 22692 N N . GLN A 1 8 ? 18.240 -3.565 8.090 1.00 2.31 8 GLN A N 17
ATOM 22693 C CA . GLN A 1 8 ? 17.574 -2.853 6.998 1.00 23.32 8 GLN A CA 17
ATOM 22694 C C . GLN A 1 8 ? 18.294 -1.542 6.645 1.00 62.14 8 GLN A C 17
ATOM 22695 O O . GLN A 1 8 ? 17.894 -0.460 7.078 1.00 73.40 8 GLN A O 17
ATOM 22709 N N . ASN A 1 9 ? 19.386 -1.653 5.889 1.00 14.21 9 ASN A N 17
ATOM 22710 C CA . ASN A 1 9 ? 20.069 -0.475 5.348 1.00 65.50 9 ASN A CA 17
ATOM 22711 C C . ASN A 1 9 ? 19.163 0.218 4.318 1.00 52.44 9 ASN A C 17
ATOM 22712 O O . ASN A 1 9 ? 18.769 1.373 4.486 1.00 63.20 9 ASN A O 17
ATOM 22723 N N . ASN A 1 10 ? 18.845 -0.523 3.248 1.00 63.44 10 ASN A N 17
ATOM 22724 C CA . ASN A 1 10 ? 17.879 -0.094 2.224 1.00 74.42 10 ASN A CA 17
ATOM 22725 C C . ASN A 1 10 ? 18.138 1.346 1.727 1.00 5.41 10 ASN A C 17
ATOM 22726 O O . ASN A 1 10 ? 17.418 2.277 2.086 1.00 11.15 10 ASN A O 17
ATOM 22737 N N . PRO A 1 11 ? 19.178 1.551 0.889 1.00 10.30 11 PRO A N 17
ATOM 22738 C CA . PRO A 1 11 ? 19.496 2.888 0.339 1.00 55.35 11 PRO A CA 17
ATOM 22739 C C . PRO A 1 11 ? 18.419 3.401 -0.636 1.00 72.13 11 PRO A C 17
ATOM 22740 O O . PRO A 1 11 ? 18.369 4.588 -0.958 1.00 42.42 11 PRO A O 17
ATOM 22751 N N . LEU A 1 12 ? 17.551 2.496 -1.091 1.00 73.22 12 LEU A N 17
ATOM 22752 C CA . LEU A 1 12 ? 16.432 2.852 -1.977 1.00 55.43 12 LEU A CA 17
ATOM 22753 C C . LEU A 1 12 ? 15.164 3.167 -1.165 1.00 54.32 12 LEU A C 17
ATOM 22754 O O . LEU A 1 12 ? 14.056 3.173 -1.702 1.00 62.43 12 LEU A O 17
ATOM 22770 N N . HIS A 1 13 ? 15.335 3.466 0.121 1.00 55.33 13 HIS A N 17
ATOM 22771 C CA . HIS A 1 13 ? 14.200 3.695 1.026 1.00 2.45 13 HIS A CA 17
ATOM 22772 C C . HIS A 1 13 ? 13.514 5.053 0.763 1.00 74.15 13 HIS A C 17
ATOM 22773 O O . HIS A 1 13 ? 12.520 5.388 1.409 1.00 13.34 13 HIS A O 17
ATOM 22788 N N . GLY A 1 14 ? 14.039 5.819 -0.194 1.00 25.33 14 GLY A N 17
ATOM 22789 C CA . GLY A 1 14 ? 13.460 7.118 -0.535 1.00 63.35 14 GLY A CA 17
ATOM 22790 C C . GLY A 1 14 ? 12.208 7.025 -1.407 1.00 44.53 14 GLY A C 17
ATOM 22791 O O . GLY A 1 14 ? 11.710 8.038 -1.902 1.00 61.05 14 GLY A O 17
ATOM 22795 N N . ILE A 1 15 ? 11.700 5.807 -1.599 1.00 54.05 15 ILE A N 17
ATOM 22796 C CA . ILE A 1 15 ? 10.483 5.581 -2.389 1.00 32.11 15 ILE A CA 17
ATOM 22797 C C . ILE A 1 15 ? 9.251 6.286 -1.777 1.00 71.23 15 ILE A C 17
ATOM 22798 O O . ILE A 1 15 ? 8.981 6.169 -0.578 1.00 33.51 15 ILE A O 17
ATOM 22814 N N . THR A 1 16 ? 8.514 7.016 -2.617 1.00 30.24 16 THR A N 17
ATOM 22815 C CA . THR A 1 16 ? 7.291 7.723 -2.198 1.00 71.44 16 THR A CA 17
ATOM 22816 C C . THR A 1 16 ? 6.093 6.766 -2.129 1.00 60.05 16 THR A C 17
ATOM 22817 O O . THR A 1 16 ? 6.142 5.669 -2.679 1.00 53.11 16 THR A O 17
ATOM 22828 N N . LEU A 1 17 ? 5.010 7.197 -1.474 1.00 50.10 17 LEU A N 17
ATOM 22829 C CA . LEU A 1 17 ? 3.818 6.348 -1.290 1.00 24.15 17 LEU A CA 17
ATOM 22830 C C . LEU A 1 17 ? 3.234 5.863 -2.630 1.00 20.02 17 LEU A C 17
ATOM 22831 O O . LEU A 1 17 ? 2.713 4.751 -2.717 1.00 53.11 17 LEU A O 17
ATOM 22847 N N . GLN A 1 18 ? 3.325 6.694 -3.667 1.00 72.34 18 GLN A N 17
ATOM 22848 C CA . GLN A 1 18 ? 2.823 6.322 -4.998 1.00 21.24 18 GLN A CA 17
ATOM 22849 C C . GLN A 1 18 ? 3.565 5.091 -5.548 1.00 4.23 18 GLN A C 17
ATOM 22850 O O . GLN A 1 18 ? 2.950 4.084 -5.910 1.00 42.44 18 GLN A O 17
ATOM 22864 N N . LYS A 1 19 ? 4.893 5.181 -5.605 1.00 44.21 19 LYS A N 17
ATOM 22865 C CA . LYS A 1 19 ? 5.733 4.065 -6.058 1.00 44.03 19 LYS A CA 17
ATOM 22866 C C . LYS A 1 19 ? 5.687 2.902 -5.048 1.00 35.31 19 LYS A C 17
ATOM 22867 O O . LYS A 1 19 ? 5.745 1.730 -5.425 1.00 54.44 19 LYS A O 17
ATOM 22886 N N . LEU A 1 20 ? 5.552 3.247 -3.769 1.00 11.23 20 LEU A N 17
ATOM 22887 C CA . LEU A 1 20 ? 5.432 2.264 -2.683 1.00 4.11 20 LEU A CA 17
ATOM 22888 C C . LEU A 1 20 ? 4.225 1.341 -2.920 1.00 2.44 20 LEU A C 17
ATOM 22889 O O . LEU A 1 20 ? 4.365 0.116 -2.974 1.00 75.15 20 LEU A O 17
ATOM 22905 N N . LEU A 1 21 ? 3.044 1.940 -3.065 1.00 33.45 21 LEU A N 17
ATOM 22906 C CA . LEU A 1 21 ? 1.817 1.184 -3.336 1.00 14.54 21 LEU A CA 17
ATOM 22907 C C . LEU A 1 21 ? 1.958 0.357 -4.625 1.00 70.23 21 LEU A C 17
ATOM 22908 O O . LEU A 1 21 ? 1.513 -0.789 -4.693 1.00 42.33 21 LEU A O 17
ATOM 22924 N N . THR A 1 22 ? 2.602 0.944 -5.635 1.00 74.25 22 THR A N 17
ATOM 22925 C CA . THR A 1 22 ? 2.840 0.257 -6.915 1.00 2.40 22 THR A CA 17
ATOM 22926 C C . THR A 1 22 ? 3.598 -1.067 -6.713 1.00 61.14 22 THR A C 17
ATOM 22927 O O . THR A 1 22 ? 3.189 -2.109 -7.229 1.00 53.31 22 THR A O 17
ATOM 22938 N N . GLU A 1 23 ? 4.692 -1.021 -5.952 1.00 32.21 23 GLU A N 17
ATOM 22939 C CA . GLU A 1 23 ? 5.497 -2.221 -5.680 1.00 73.43 23 GLU A CA 17
ATOM 22940 C C . GLU A 1 23 ? 4.668 -3.302 -4.970 1.00 0.15 23 GLU A C 17
ATOM 22941 O O . GLU A 1 23 ? 4.775 -4.493 -5.283 1.00 71.14 23 GLU A O 17
ATOM 22953 N N . LEU A 1 24 ? 3.836 -2.881 -4.022 1.00 53.23 24 LEU A N 17
ATOM 22954 C CA . LEU A 1 24 ? 2.971 -3.807 -3.285 1.00 41.45 24 LEU A CA 17
ATOM 22955 C C . LEU A 1 24 ? 1.921 -4.454 -4.207 1.00 43.24 24 LEU A C 17
ATOM 22956 O O . LEU A 1 24 ? 1.691 -5.663 -4.156 1.00 52.54 24 LEU A O 17
ATOM 22972 N N . VAL A 1 25 ? 1.291 -3.641 -5.050 1.00 51.21 25 VAL A N 17
ATOM 22973 C CA . VAL A 1 25 ? 0.274 -4.124 -5.992 1.00 32.44 25 VAL A CA 17
ATOM 22974 C C . VAL A 1 25 ? 0.861 -5.115 -7.011 1.00 54.31 25 VAL A C 17
ATOM 22975 O O . VAL A 1 25 ? 0.295 -6.184 -7.256 1.00 22.11 25 VAL A O 17
ATOM 22988 N N . GLU A 1 26 ? 1.998 -4.757 -7.600 1.00 13.25 26 GLU A N 17
ATOM 22989 C CA . GLU A 1 26 ? 2.641 -5.599 -8.614 1.00 64.23 26 GLU A CA 17
ATOM 22990 C C . GLU A 1 26 ? 3.196 -6.904 -8.018 1.00 72.40 26 GLU A C 17
ATOM 22991 O O . GLU A 1 26 ? 3.066 -7.971 -8.619 1.00 62.22 26 GLU A O 17
ATOM 23003 N N . HIS A 1 27 ? 3.804 -6.824 -6.834 1.00 30.53 27 HIS A N 17
ATOM 23004 C CA . HIS A 1 27 ? 4.463 -7.993 -6.233 1.00 54.21 27 HIS A CA 17
ATOM 23005 C C . HIS A 1 27 ? 3.496 -8.868 -5.405 1.00 11.13 27 HIS A C 17
ATOM 23006 O O . HIS A 1 27 ? 3.731 -10.063 -5.239 1.00 32.23 27 HIS A O 17
ATOM 23021 N N . TYR A 1 28 ? 2.426 -8.280 -4.873 1.00 71.53 28 TYR A N 17
ATOM 23022 C CA . TYR A 1 28 ? 1.452 -9.039 -4.066 1.00 2.41 28 TYR A CA 17
ATOM 23023 C C . TYR A 1 28 ? 0.077 -9.120 -4.752 1.00 11.13 28 TYR A C 17
ATOM 23024 O O . TYR A 1 28 ? -0.335 -10.188 -5.218 1.00 14.54 28 TYR A O 17
ATOM 23042 N N . GLY A 1 29 ? -0.626 -7.992 -4.814 1.00 2.53 29 GLY A N 17
ATOM 23043 C CA . GLY A 1 29 ? -1.957 -7.963 -5.419 1.00 73.20 29 GLY A CA 17
ATOM 23044 C C . GLY A 1 29 ? -2.973 -7.202 -4.574 1.00 15.04 29 GLY A C 17
ATOM 23045 O O . GLY A 1 29 ? -2.876 -7.185 -3.346 1.00 41.14 29 GLY A O 17
ATOM 23049 N N . TRP A 1 30 ? -3.955 -6.577 -5.229 1.00 35.03 30 TRP A N 17
ATOM 23050 C CA . TRP A 1 30 ? -4.980 -5.779 -4.534 1.00 41.21 30 TRP A CA 17
ATOM 23051 C C . TRP A 1 30 ? -5.672 -6.560 -3.402 1.00 42.20 30 TRP A C 17
ATOM 23052 O O . TRP A 1 30 ? -5.733 -6.090 -2.267 1.00 45.41 30 TRP A O 17
ATOM 23073 N N . GLU A 1 31 ? -6.184 -7.750 -3.707 1.00 51.34 31 GLU A N 17
ATOM 23074 C CA . GLU A 1 31 ? -6.891 -8.566 -2.708 1.00 25.31 31 GLU A CA 17
ATOM 23075 C C . GLU A 1 31 ? -5.959 -9.015 -1.568 1.00 2.43 31 GLU A C 17
ATOM 23076 O O . GLU A 1 31 ? -6.401 -9.214 -0.435 1.00 4.45 31 GLU A O 17
ATOM 23088 N N . GLU A 1 32 ? -4.673 -9.185 -1.869 1.00 74.44 32 GLU A N 17
ATOM 23089 C CA . GLU A 1 32 ? -3.675 -9.469 -0.829 1.00 73.43 32 GLU A CA 17
ATOM 23090 C C . GLU A 1 32 ? -3.490 -8.248 0.085 1.00 24.41 32 GLU A C 17
ATOM 23091 O O . GLU A 1 32 ? -3.446 -8.373 1.312 1.00 24.21 32 GLU A O 17
ATOM 23103 N N . LEU A 1 33 ? -3.411 -7.065 -0.520 1.00 71.24 33 LEU A N 17
ATOM 23104 C CA . LEU A 1 33 ? -3.305 -5.815 0.234 1.00 33.34 33 LEU A CA 17
ATOM 23105 C C . LEU A 1 33 ? -4.599 -5.542 1.018 1.00 4.53 33 LEU A C 17
ATOM 23106 O O . LEU A 1 33 ? -4.573 -4.930 2.085 1.00 75.23 33 LEU A O 17
ATOM 23122 N N . SER A 1 34 ? -5.729 -6.011 0.485 1.00 22.41 34 SER A N 17
ATOM 23123 C CA . SER A 1 34 ? -7.028 -5.899 1.176 1.00 62.41 34 SER A CA 17
ATOM 23124 C C . SER A 1 34 ? -7.053 -6.763 2.444 1.00 51.44 34 SER A C 17
ATOM 23125 O O . SER A 1 34 ? -7.817 -6.505 3.375 1.00 34.54 34 SER A O 17
ATOM 23133 N N . TYR A 1 35 ? -6.219 -7.798 2.463 1.00 72.52 35 TYR A N 17
ATOM 23134 C CA . TYR A 1 35 ? -6.083 -8.667 3.632 1.00 14.22 35 TYR A CA 17
ATOM 23135 C C . TYR A 1 35 ? -5.119 -8.047 4.661 1.00 50.50 35 TYR A C 17
ATOM 23136 O O . TYR A 1 35 ? -5.289 -8.206 5.871 1.00 34.03 35 TYR A O 17
ATOM 23154 N N . MET A 1 36 ? -4.110 -7.331 4.159 1.00 50.10 36 MET A N 17
ATOM 23155 C CA . MET A 1 36 ? -3.128 -6.644 5.011 1.00 3.12 36 MET A CA 17
ATOM 23156 C C . MET A 1 36 ? -3.698 -5.333 5.583 1.00 52.54 36 MET A C 17
ATOM 23157 O O . MET A 1 36 ? -3.346 -4.914 6.689 1.00 61.03 36 MET A O 17
ATOM 23171 N N . VAL A 1 37 ? -4.561 -4.679 4.809 1.00 70.15 37 VAL A N 17
ATOM 23172 C CA . VAL A 1 37 ? -5.262 -3.469 5.251 1.00 65.34 37 VAL A CA 17
ATOM 23173 C C . VAL A 1 37 ? -6.776 -3.639 5.059 1.00 2.34 37 VAL A C 17
ATOM 23174 O O . VAL A 1 37 ? -7.267 -3.686 3.930 1.00 75.32 37 VAL A O 17
ATOM 23187 N N . ASN A 1 38 ? -7.509 -3.721 6.167 1.00 35.33 38 ASN A N 17
ATOM 23188 C CA . ASN A 1 38 ? -8.938 -4.055 6.137 1.00 14.42 38 ASN A CA 17
ATOM 23189 C C . ASN A 1 38 ? -9.809 -2.897 5.604 1.00 12.55 38 ASN A C 17
ATOM 23190 O O . ASN A 1 38 ? -10.519 -2.235 6.365 1.00 21.50 38 ASN A O 17
ATOM 23201 N N . ILE A 1 39 ? -9.739 -2.651 4.294 1.00 34.55 39 ILE A N 17
ATOM 23202 C CA . ILE A 1 39 ? -10.593 -1.649 3.633 1.00 11.22 39 ILE A CA 17
ATOM 23203 C C . ILE A 1 39 ? -11.060 -2.147 2.255 1.00 52.34 39 ILE A C 17
ATOM 23204 O O . ILE A 1 39 ? -10.316 -2.822 1.537 1.00 72.42 39 ILE A O 17
ATOM 23220 N N . ASN A 1 40 ? -12.293 -1.801 1.885 1.00 42.54 40 ASN A N 17
ATOM 23221 C CA . ASN A 1 40 ? -12.874 -2.235 0.605 1.00 22.53 40 ASN A CA 17
ATOM 23222 C C . ASN A 1 40 ? -12.161 -1.581 -0.599 1.00 32.15 40 ASN A C 17
ATOM 23223 O O . ASN A 1 40 ? -12.301 -2.039 -1.735 1.00 1.20 40 ASN A O 17
ATOM 23234 N N . CYS A 1 41 ? -11.381 -0.530 -0.336 1.00 70.22 41 CYS A N 17
ATOM 23235 C CA . CYS A 1 41 ? -10.635 0.184 -1.385 1.00 71.55 41 CYS A CA 17
ATOM 23236 C C . CYS A 1 41 ? -9.797 -0.768 -2.255 1.00 21.25 41 CYS A C 17
ATOM 23237 O O . CYS A 1 41 ? -9.640 -0.548 -3.454 1.00 75.44 41 CYS A O 17
ATOM 23245 N N . PHE A 1 42 ? -9.250 -1.818 -1.641 1.00 4.34 42 PHE A N 17
ATOM 23246 C CA . PHE A 1 42 ? -8.462 -2.819 -2.379 1.00 15.31 42 PHE A CA 17
ATOM 23247 C C . PHE A 1 42 ? -9.327 -4.024 -2.793 1.00 53.43 42 PHE A C 17
ATOM 23248 O O . PHE A 1 42 ? -8.951 -4.801 -3.669 1.00 44.21 42 PHE A O 17
ATOM 23265 N N . LYS A 1 43 ? -10.485 -4.163 -2.150 1.00 71.24 43 LYS A N 17
ATOM 23266 C CA . LYS A 1 43 ? -11.374 -5.316 -2.366 1.00 14.11 43 LYS A CA 17
ATOM 23267 C C . LYS A 1 43 ? -12.048 -5.243 -3.749 1.00 1.44 43 LYS A C 17
ATOM 23268 O O . LYS A 1 43 ? -12.073 -6.229 -4.492 1.00 44.12 43 LYS A O 17
ATOM 23287 N N . LYS A 1 44 ? -12.588 -4.072 -4.092 1.00 62.41 44 LYS A N 17
ATOM 23288 C CA . LYS A 1 44 ? -13.179 -3.849 -5.420 1.00 35.31 44 LYS A CA 17
ATOM 23289 C C . LYS A 1 44 ? -13.077 -2.368 -5.820 1.00 75.21 44 LYS A C 17
ATOM 23290 O O . LYS A 1 44 ? -13.066 -1.483 -4.962 1.00 54.41 44 LYS A O 17
ATOM 23309 N N . ASP A 1 45 ? -13.007 -2.112 -7.130 1.00 62.53 45 ASP A N 17
ATOM 23310 C CA . ASP A 1 45 ? -12.783 -0.759 -7.665 1.00 53.34 45 ASP A CA 17
ATOM 23311 C C . ASP A 1 45 ? -11.462 -0.151 -7.147 1.00 73.34 45 ASP A C 17
ATOM 23312 O O . ASP A 1 45 ? -11.435 0.992 -6.679 1.00 33.41 45 ASP A O 17
ATOM 23321 N N . PRO A 1 46 ? -10.338 -0.897 -7.245 1.00 61.11 46 PRO A N 17
ATOM 23322 C CA . PRO A 1 46 ? -9.044 -0.456 -6.732 1.00 32.12 46 PRO A CA 17
ATOM 23323 C C . PRO A 1 46 ? -8.152 0.202 -7.805 1.00 31.15 46 PRO A C 17
ATOM 23324 O O . PRO A 1 46 ? -7.939 -0.353 -8.887 1.00 41.02 46 PRO A O 17
ATOM 23335 N N . SER A 1 47 ? -7.641 1.391 -7.507 1.00 2.55 47 SER A N 17
ATOM 23336 C CA . SER A 1 47 ? -6.709 2.092 -8.403 1.00 71.21 47 SER A CA 17
ATOM 23337 C C . SER A 1 47 ? -5.674 2.881 -7.594 1.00 71.24 47 SER A C 17
ATOM 23338 O O . SER A 1 47 ? -5.968 3.351 -6.499 1.00 73.01 47 SER A O 17
ATOM 23346 N N . ILE A 1 48 ? -4.468 3.028 -8.144 1.00 4.44 48 ILE A N 17
ATOM 23347 C CA . ILE A 1 48 ? -3.351 3.664 -7.425 1.00 34.10 48 ILE A CA 17
ATOM 23348 C C . ILE A 1 48 ? -3.700 5.075 -6.911 1.00 72.15 48 ILE A C 17
ATOM 23349 O O . ILE A 1 48 ? -3.852 5.283 -5.707 1.00 31.33 48 ILE A O 17
ATOM 23365 N N . LYS A 1 49 ? -3.843 6.036 -7.826 1.00 72.04 49 LYS A N 17
ATOM 23366 C CA . LYS A 1 49 ? -4.093 7.437 -7.450 1.00 1.01 49 LYS A CA 17
ATOM 23367 C C . LYS A 1 49 ? -5.392 7.583 -6.633 1.00 23.45 49 LYS A C 17
ATOM 23368 O O . LYS A 1 49 ? -5.444 8.324 -5.647 1.00 41.14 49 LYS A O 17
ATOM 23387 N N . SER A 1 50 ? -6.434 6.865 -7.051 1.00 65.23 50 SER A N 17
ATOM 23388 C CA . SER A 1 50 ? -7.721 6.847 -6.334 1.00 73.24 50 SER A CA 17
ATOM 23389 C C . SER A 1 50 ? -7.548 6.411 -4.872 1.00 33.44 50 SER A C 17
ATOM 23390 O O . SER A 1 50 ? -8.048 7.064 -3.952 1.00 12.40 50 SER A O 17
ATOM 23398 N N . SER A 1 51 ? -6.824 5.313 -4.665 1.00 75.44 51 SER A N 17
ATOM 23399 C CA . SER A 1 51 ? -6.568 4.788 -3.315 1.00 54.32 51 SER A CA 17
ATOM 23400 C C . SER A 1 51 ? -5.742 5.775 -2.478 1.00 14.03 51 SER A C 17
ATOM 23401 O O . SER A 1 51 ? -6.012 5.979 -1.294 1.00 71.03 51 SER A O 17
ATOM 23409 N N . LEU A 1 52 ? -4.743 6.400 -3.107 1.00 60.23 52 LEU A N 17
ATOM 23410 C CA . LEU A 1 52 ? -3.896 7.393 -2.430 1.00 13.32 52 LEU A CA 17
ATOM 23411 C C . LEU A 1 52 ? -4.731 8.548 -1.844 1.00 25.22 52 LEU A C 17
ATOM 23412 O O . LEU A 1 52 ? -4.396 9.098 -0.789 1.00 33.14 52 LEU A O 17
ATOM 23428 N N . LYS A 1 53 ? -5.820 8.905 -2.530 1.00 62.44 53 LYS A N 17
ATOM 23429 C CA . LYS A 1 53 ? -6.754 9.935 -2.040 1.00 23.54 53 LYS A CA 17
ATOM 23430 C C . LYS A 1 53 ? -7.374 9.529 -0.690 1.00 73.44 53 LYS A C 17
ATOM 23431 O O . LYS A 1 53 ? -7.705 10.377 0.138 1.00 25.44 53 LYS A O 17
ATOM 23450 N N . PHE A 1 54 ? -7.530 8.224 -0.485 1.00 64.11 54 PHE A N 17
ATOM 23451 C CA . PHE A 1 54 ? -8.063 7.681 0.769 1.00 3.23 54 PHE A CA 17
ATOM 23452 C C . PHE A 1 54 ? -6.946 7.509 1.812 1.00 20.52 54 PHE A C 17
ATOM 23453 O O . PHE A 1 54 ? -7.080 7.929 2.963 1.00 52.44 54 PHE A O 17
ATOM 23470 N N . LEU A 1 55 ? -5.839 6.903 1.391 1.00 30.14 55 LEU A N 17
ATOM 23471 C CA . LEU A 1 55 ? -4.716 6.596 2.289 1.00 40.33 55 LEU A CA 17
ATOM 23472 C C . LEU A 1 55 ? -4.127 7.854 2.956 1.00 13.34 55 LEU A C 17
ATOM 23473 O O . LEU A 1 55 ? -3.683 7.799 4.103 1.00 5.41 55 LEU A O 17
ATOM 23489 N N . ARG A 1 56 ? -4.126 8.981 2.237 1.00 40.15 56 ARG A N 17
ATOM 23490 C CA . ARG A 1 56 ? -3.540 10.232 2.752 1.00 14.01 56 ARG A CA 17
ATOM 23491 C C . ARG A 1 56 ? -4.181 10.678 4.084 1.00 70.01 56 ARG A C 17
ATOM 23492 O O . ARG A 1 56 ? -3.480 11.027 5.035 1.00 21.53 56 ARG A O 17
ATOM 23513 N N . LYS A 1 57 ? -5.512 10.656 4.152 1.00 25.51 57 LYS A N 17
ATOM 23514 C CA . LYS A 1 57 ? -6.230 11.154 5.335 1.00 45.23 57 LYS A CA 17
ATOM 23515 C C . LYS A 1 57 ? -6.725 10.013 6.238 1.00 22.41 57 LYS A C 17
ATOM 23516 O O . LYS A 1 57 ? -7.371 10.250 7.258 1.00 34.25 57 LYS A O 17
ATOM 23535 N N . THR A 1 58 ? -6.421 8.775 5.858 1.00 62.44 58 THR A N 17
ATOM 23536 C CA . THR A 1 58 ? -6.728 7.612 6.700 1.00 73.22 58 THR A CA 17
ATOM 23537 C C . THR A 1 58 ? -5.446 7.104 7.373 1.00 44.42 58 THR A C 17
ATOM 23538 O O . THR A 1 58 ? -4.733 6.258 6.826 1.00 12.42 58 THR A O 17
ATOM 23549 N N . ASP A 1 59 ? -5.162 7.639 8.559 1.00 11.11 59 ASP A N 17
ATOM 23550 C CA . ASP A 1 59 ? -3.878 7.426 9.243 1.00 12.24 59 ASP A CA 17
ATOM 23551 C C . ASP A 1 59 ? -3.525 5.943 9.438 1.00 55.51 59 ASP A C 17
ATOM 23552 O O . ASP A 1 59 ? -2.436 5.510 9.057 1.00 64.50 59 ASP A O 17
ATOM 23561 N N . TRP A 1 60 ? -4.433 5.165 10.025 1.00 52.55 60 TRP A N 17
ATOM 23562 C CA . TRP A 1 60 ? -4.164 3.742 10.272 1.00 55.55 60 TRP A CA 17
ATOM 23563 C C . TRP A 1 60 ? -3.866 2.988 8.965 1.00 42.44 60 TRP A C 17
ATOM 23564 O O . TRP A 1 60 ? -2.983 2.134 8.920 1.00 23.11 60 TRP A O 17
ATOM 23585 N N . ALA A 1 61 ? -4.594 3.314 7.897 1.00 72.23 61 ALA A N 17
ATOM 23586 C CA . ALA A 1 61 ? -4.329 2.724 6.581 1.00 65.24 61 ALA A CA 17
ATOM 23587 C C . ALA A 1 61 ? -2.937 3.128 6.073 1.00 23.14 61 ALA A C 17
ATOM 23588 O O . ALA A 1 61 ? -2.179 2.295 5.583 1.00 11.31 61 ALA A O 17
ATOM 23595 N N . ARG A 1 62 ? -2.609 4.411 6.220 1.00 75.23 62 ARG A N 17
ATOM 23596 C CA . ARG A 1 62 ? -1.291 4.940 5.841 1.00 71.02 62 ARG A CA 17
ATOM 23597 C C . ARG A 1 62 ? -0.158 4.147 6.517 1.00 41.31 62 ARG A C 17
ATOM 23598 O O . ARG A 1 62 ? 0.736 3.626 5.844 1.00 72.40 62 ARG A O 17
ATOM 23619 N N . GLU A 1 63 ? -0.222 4.039 7.846 1.00 53.24 63 GLU A N 17
ATOM 23620 C CA . GLU A 1 63 ? 0.803 3.326 8.616 1.00 52.21 63 GLU A CA 17
ATOM 23621 C C . GLU A 1 63 ? 0.860 1.833 8.255 1.00 33.43 63 GLU A C 17
ATOM 23622 O O . GLU A 1 63 ? 1.938 1.235 8.216 1.00 71.51 63 GLU A O 17
ATOM 23634 N N . ARG A 1 64 ? -0.301 1.224 8.004 1.00 34.40 64 ARG A N 17
ATOM 23635 C CA . ARG A 1 64 ? -0.358 -0.196 7.636 1.00 24.31 64 ARG A CA 17
ATOM 23636 C C . ARG A 1 64 ? 0.251 -0.447 6.244 1.00 71.50 64 ARG A C 17
ATOM 23637 O O . ARG A 1 64 ? 1.047 -1.370 6.069 1.00 73.03 64 ARG A O 17
ATOM 23658 N N . VAL A 1 65 ? -0.109 0.384 5.263 1.00 4.21 65 VAL A N 17
ATOM 23659 C CA . VAL A 1 65 ? 0.446 0.269 3.906 1.00 13.03 65 VAL A CA 17
ATOM 23660 C C . VAL A 1 65 ? 1.977 0.422 3.911 1.00 72.33 65 VAL A C 17
ATOM 23661 O O . VAL A 1 65 ? 2.693 -0.352 3.270 1.00 1.45 65 VAL A O 17
ATOM 23674 N N . GLU A 1 66 ? 2.480 1.413 4.644 1.00 73.24 66 GLU A N 17
ATOM 23675 C CA . GLU A 1 66 ? 3.928 1.606 4.772 1.00 42.31 66 GLU A CA 17
ATOM 23676 C C . GLU A 1 66 ? 4.588 0.424 5.504 1.00 41.13 66 GLU A C 17
ATOM 23677 O O . GLU A 1 66 ? 5.713 0.034 5.187 1.00 42.31 66 GLU A O 17
ATOM 23689 N N . ASN A 1 67 ? 3.879 -0.153 6.475 1.00 0.43 67 ASN A N 17
ATOM 23690 C CA . ASN A 1 67 ? 4.373 -1.333 7.194 1.00 45.32 67 ASN A CA 17
ATOM 23691 C C . ASN A 1 67 ? 4.505 -2.543 6.245 1.00 31.31 67 ASN A C 17
ATOM 23692 O O . ASN A 1 67 ? 5.396 -3.381 6.407 1.00 32.54 67 ASN A O 17
ATOM 23703 N N . ILE A 1 68 ? 3.610 -2.631 5.259 1.00 60.01 68 ILE A N 17
ATOM 23704 C CA . ILE A 1 68 ? 3.708 -3.666 4.218 1.00 53.33 68 ILE A CA 17
ATOM 23705 C C . ILE A 1 68 ? 4.995 -3.480 3.399 1.00 62.41 68 ILE A C 17
ATOM 23706 O O . ILE A 1 68 ? 5.676 -4.447 3.061 1.00 13.31 68 ILE A O 17
ATOM 23722 N N . TYR A 1 69 ? 5.322 -2.223 3.092 1.00 1.30 69 TYR A N 17
ATOM 23723 C CA . TYR A 1 69 ? 6.573 -1.890 2.398 1.00 4.13 69 TYR A CA 17
ATOM 23724 C C . TYR A 1 69 ? 7.799 -2.370 3.194 1.00 34.44 69 TYR A C 17
ATOM 23725 O O . TYR A 1 69 ? 8.746 -2.917 2.622 1.00 2.44 69 TYR A O 17
ATOM 23743 N N . LEU A 1 70 ? 7.777 -2.157 4.510 1.00 75.31 70 LEU A N 17
ATOM 23744 C CA . LEU A 1 70 ? 8.844 -2.649 5.393 1.00 53.43 70 LEU A CA 17
ATOM 23745 C C . LEU A 1 70 ? 8.950 -4.181 5.310 1.00 31.50 70 LEU A C 17
ATOM 23746 O O . LEU A 1 70 ? 10.047 -4.736 5.188 1.00 4.03 70 LEU A O 17
ATOM 23762 N N . LYS A 1 71 ? 7.797 -4.846 5.375 1.00 64.44 71 LYS A N 17
ATOM 23763 C CA . LYS A 1 71 ? 7.713 -6.302 5.205 1.00 31.11 71 LYS A CA 17
ATOM 23764 C C . LYS A 1 71 ? 8.275 -6.733 3.837 1.00 32.11 71 LYS A C 17
ATOM 23765 O O . LYS A 1 71 ? 8.913 -7.781 3.711 1.00 43.24 71 LYS A O 17
ATOM 23784 N N . LEU A 1 72 ? 8.033 -5.913 2.818 1.00 2.32 72 LEU A N 17
ATOM 23785 C CA . LEU A 1 72 ? 8.533 -6.178 1.467 1.00 1.43 72 LEU A CA 17
ATOM 23786 C C . LEU A 1 72 ? 10.066 -6.061 1.397 1.00 61.33 72 LEU A C 17
ATOM 23787 O O . LEU A 1 72 ? 10.739 -6.967 0.909 1.00 52.34 72 LEU A O 17
ATOM 23803 N N . GLN A 1 73 ? 10.612 -4.947 1.894 1.00 50.02 73 GLN A N 17
ATOM 23804 C CA . GLN A 1 73 ? 12.063 -4.698 1.815 1.00 41.42 73 GLN A CA 17
ATOM 23805 C C . GLN A 1 73 ? 12.879 -5.772 2.556 1.00 71.54 73 GLN A C 17
ATOM 23806 O O . GLN A 1 73 ? 13.884 -6.256 2.041 1.00 62.41 73 GLN A O 17
ATOM 23820 N N . ARG A 1 74 ? 12.440 -6.143 3.760 1.00 33.13 74 ARG A N 17
ATOM 23821 C CA . ARG A 1 74 ? 13.151 -7.154 4.563 1.00 21.35 74 ARG A CA 17
ATOM 23822 C C . ARG A 1 74 ? 13.093 -8.549 3.911 1.00 71.24 74 ARG A C 17
ATOM 23823 O O . ARG A 1 74 ? 13.851 -9.453 4.272 1.00 14.15 74 ARG A O 17
ATOM 23844 N N . HIS A 1 75 ? 12.165 -8.721 2.973 1.00 12.32 75 HIS A N 17
ATOM 23845 C CA . HIS A 1 75 ? 12.018 -9.981 2.242 1.00 72.02 75 HIS A CA 17
ATOM 23846 C C . HIS A 1 75 ? 12.747 -9.911 0.885 1.00 44.11 75 HIS A C 17
ATOM 23847 O O . HIS A 1 75 ? 13.309 -10.903 0.415 1.00 62.23 75 HIS A O 17
ATOM 23862 N N . LYS A 1 76 ? 12.734 -8.726 0.274 1.00 61.21 76 LYS A N 17
ATOM 23863 C CA . LYS A 1 76 ? 13.429 -8.483 -0.999 1.00 74.12 76 LYS A CA 17
ATOM 23864 C C . LYS A 1 76 ? 14.912 -8.150 -0.757 1.00 63.03 76 LYS A C 17
ATOM 23865 O O . LYS A 1 76 ? 15.284 -6.987 -0.559 1.00 53.03 76 LYS A O 17
ATOM 23884 N N . GLU A 1 77 ? 15.744 -9.183 -0.774 1.00 63.33 77 GLU A N 17
ATOM 23885 C CA . GLU A 1 77 ? 17.172 -9.059 -0.452 1.00 32.11 77 GLU A CA 17
ATOM 23886 C C . GLU A 1 77 ? 17.997 -8.462 -1.607 1.00 41.52 77 GLU A C 17
ATOM 23887 O O . GLU A 1 77 ? 17.574 -8.454 -2.763 1.00 14.33 77 GLU A O 17
ATOM 23899 N N . ARG A 1 78 ? 19.187 -7.963 -1.266 1.00 62.32 78 ARG A N 17
ATOM 23900 C CA . ARG A 1 78 ? 20.163 -7.474 -2.253 1.00 3.23 78 ARG A CA 17
ATOM 23901 C C . ARG A 1 78 ? 21.558 -7.366 -1.618 1.00 43.30 78 ARG A C 17
ATOM 23902 O O . ARG A 1 78 ? 21.684 -7.298 -0.392 1.00 35.45 78 ARG A O 17
ATOM 23923 N N . ASN A 1 79 ? 22.606 -7.351 -2.442 1.00 32.12 79 ASN A N 17
ATOM 23924 C CA . ASN A 1 79 ? 23.981 -7.253 -1.926 1.00 74.43 79 ASN A CA 17
ATOM 23925 C C . ASN A 1 79 ? 24.406 -5.789 -1.719 1.00 34.21 79 ASN A C 17
ATOM 23926 O O . ASN A 1 79 ? 23.843 -4.870 -2.322 1.00 1.13 79 ASN A O 17
ATOM 23937 N N . GLN A 1 80 ? 25.395 -5.584 -0.855 1.00 14.03 80 GLN A N 17
ATOM 23938 C CA . GLN A 1 80 ? 25.943 -4.248 -0.596 1.00 42.13 80 GLN A CA 17
ATOM 23939 C C . GLN A 1 80 ? 27.129 -3.936 -1.524 1.00 5.22 80 GLN A C 17
ATOM 23940 O O . GLN A 1 80 ? 27.959 -4.805 -1.807 1.00 61.40 80 GLN A O 17
ATOM 23954 N N . LEU A 1 81 ? 27.205 -2.695 -1.999 1.00 2.13 81 LEU A N 17
ATOM 23955 C CA . LEU A 1 81 ? 28.370 -2.233 -2.753 1.00 62.21 81 LEU A CA 17
ATOM 23956 C C . LEU A 1 81 ? 29.458 -1.742 -1.788 1.00 34.32 81 LEU A C 17
ATOM 23957 O O . LEU A 1 81 ? 29.284 -0.730 -1.108 1.00 64.31 81 LEU A O 17
ATOM 23973 N N . GLU A 1 82 ? 30.568 -2.471 -1.721 1.00 61.32 82 GLU A N 17
ATOM 23974 C CA . GLU A 1 82 ? 31.653 -2.158 -0.776 1.00 45.24 82 GLU A CA 17
ATOM 23975 C C . GLU A 1 82 ? 32.593 -1.050 -1.301 1.00 35.03 82 GLU A C 17
ATOM 23976 O O . GLU A 1 82 ? 33.551 -1.369 -2.044 1.00 39.02 82 GLU A O 17
ATOM 23988 N N . MET A 1 1 ? 0.526 23.592 -0.286 1.00 42.22 1 MET A N 18
ATOM 23989 C CA . MET A 1 1 ? 1.306 22.683 -1.169 1.00 12.25 1 MET A CA 18
ATOM 23990 C C . MET A 1 1 ? 1.514 23.311 -2.551 1.00 52.44 1 MET A C 18
ATOM 23991 O O . MET A 1 1 ? 0.559 23.737 -3.199 1.00 12.05 1 MET A O 18
ATOM 24007 N N . ALA A 1 2 ? 2.763 23.358 -3.002 1.00 75.21 2 ALA A N 18
ATOM 24008 C CA . ALA A 1 2 ? 3.101 24.002 -4.274 1.00 33.12 2 ALA A CA 18
ATOM 24009 C C . ALA A 1 2 ? 2.899 23.067 -5.472 1.00 14.34 2 ALA A C 18
ATOM 24010 O O . ALA A 1 2 ? 3.000 21.842 -5.355 1.00 53.22 2 ALA A O 18
ATOM 24017 N N . LEU A 1 3 ? 2.614 23.657 -6.631 1.00 32.41 3 LEU A N 18
ATOM 24018 C CA . LEU A 1 3 ? 2.479 22.896 -7.876 1.00 74.45 3 LEU A CA 18
ATOM 24019 C C . LEU A 1 3 ? 3.864 22.616 -8.480 1.00 22.14 3 LEU A C 18
ATOM 24020 O O . LEU A 1 3 ? 4.578 23.544 -8.873 1.00 4.33 3 LEU A O 18
ATOM 24036 N N . ILE A 1 4 ? 4.246 21.341 -8.548 1.00 11.12 4 ILE A N 18
ATOM 24037 C CA . ILE A 1 4 ? 5.574 20.963 -9.045 1.00 64.43 4 ILE A CA 18
ATOM 24038 C C . ILE A 1 4 ? 5.694 21.187 -10.562 1.00 73.41 4 ILE A C 18
ATOM 24039 O O . ILE A 1 4 ? 5.402 20.299 -11.365 1.00 20.32 4 ILE A O 18
ATOM 24055 N N . MET A 1 5 ? 6.089 22.398 -10.946 1.00 4.21 5 MET A N 18
ATOM 24056 C CA . MET A 1 5 ? 6.309 22.733 -12.355 1.00 1.51 5 MET A CA 18
ATOM 24057 C C . MET A 1 5 ? 7.806 22.719 -12.693 1.00 63.22 5 MET A C 18
ATOM 24058 O O . MET A 1 5 ? 8.473 23.753 -12.677 1.00 75.20 5 MET A O 18
ATOM 24072 N N . THR A 1 6 ? 8.335 21.531 -12.963 1.00 11.53 6 THR A N 18
ATOM 24073 C CA . THR A 1 6 ? 9.757 21.362 -13.296 1.00 62.25 6 THR A CA 18
ATOM 24074 C C . THR A 1 6 ? 9.933 20.492 -14.543 1.00 44.14 6 THR A C 18
ATOM 24075 O O . THR A 1 6 ? 9.058 19.691 -14.885 1.00 2.15 6 THR A O 18
ATOM 24086 N N . GLN A 1 7 ? 11.064 20.650 -15.227 1.00 43.10 7 GLN A N 18
ATOM 24087 C CA . GLN A 1 7 ? 11.404 19.786 -16.357 1.00 45.14 7 GLN A CA 18
ATOM 24088 C C . GLN A 1 7 ? 11.677 18.364 -15.845 1.00 51.51 7 GLN A C 18
ATOM 24089 O O . GLN A 1 7 ? 12.194 18.196 -14.743 1.00 62.23 7 GLN A O 18
ATOM 24103 N N . GLN A 1 8 ? 11.320 17.347 -16.630 1.00 3.22 8 GLN A N 18
ATOM 24104 C CA . GLN A 1 8 ? 11.347 15.956 -16.145 1.00 73.22 8 GLN A CA 18
ATOM 24105 C C . GLN A 1 8 ? 12.706 15.582 -15.519 1.00 5.15 8 GLN A C 18
ATOM 24106 O O . GLN A 1 8 ? 13.709 15.420 -16.215 1.00 2.05 8 GLN A O 18
ATOM 24120 N N . ASN A 1 9 ? 12.710 15.476 -14.191 1.00 54.14 9 ASN A N 18
ATOM 24121 C CA . ASN A 1 9 ? 13.866 14.994 -13.421 1.00 65.23 9 ASN A CA 18
ATOM 24122 C C . ASN A 1 9 ? 13.442 14.740 -11.965 1.00 24.13 9 ASN A C 18
ATOM 24123 O O . ASN A 1 9 ? 12.309 15.043 -11.584 1.00 74.30 9 ASN A O 18
ATOM 24134 N N . ASN A 1 10 ? 14.337 14.186 -11.150 1.00 51.23 10 ASN A N 18
ATOM 24135 C CA . ASN A 1 10 ? 14.025 13.936 -9.737 1.00 71.20 10 ASN A CA 18
ATOM 24136 C C . ASN A 1 10 ? 14.683 14.983 -8.823 1.00 24.45 10 ASN A C 18
ATOM 24137 O O . ASN A 1 10 ? 15.891 14.933 -8.585 1.00 74.13 10 ASN A O 18
ATOM 24148 N N . PRO A 1 11 ? 13.902 15.951 -8.300 1.00 72.32 11 PRO A N 18
ATOM 24149 C CA . PRO A 1 11 ? 14.416 16.943 -7.339 1.00 31.40 11 PRO A CA 18
ATOM 24150 C C . PRO A 1 11 ? 14.795 16.300 -5.993 1.00 2.42 11 PRO A C 18
ATOM 24151 O O . PRO A 1 11 ? 15.491 16.902 -5.175 1.00 32.21 11 PRO A O 18
ATOM 24162 N N . LEU A 1 12 ? 14.310 15.076 -5.772 1.00 63.55 12 LEU A N 18
ATOM 24163 C CA . LEU A 1 12 ? 14.660 14.289 -4.586 1.00 41.45 12 LEU A CA 18
ATOM 24164 C C . LEU A 1 12 ? 14.374 12.794 -4.821 1.00 54.24 12 LEU A C 18
ATOM 24165 O O . LEU A 1 12 ? 13.255 12.407 -5.157 1.00 4.55 12 LEU A O 18
ATOM 24181 N N . HIS A 1 13 ? 15.399 11.958 -4.680 1.00 51.12 13 HIS A N 18
ATOM 24182 C CA . HIS A 1 13 ? 15.216 10.505 -4.780 1.00 51.22 13 HIS A CA 18
ATOM 24183 C C . HIS A 1 13 ? 14.413 9.984 -3.580 1.00 52.41 13 HIS A C 18
ATOM 24184 O O . HIS A 1 13 ? 14.951 9.817 -2.487 1.00 54.54 13 HIS A O 18
ATOM 24199 N N . GLY A 1 14 ? 13.131 9.717 -3.789 1.00 62.23 14 GLY A N 18
ATOM 24200 C CA . GLY A 1 14 ? 12.259 9.337 -2.693 1.00 73.31 14 GLY A CA 18
ATOM 24201 C C . GLY A 1 14 ? 11.077 8.493 -3.145 1.00 10.13 14 GLY A C 18
ATOM 24202 O O . GLY A 1 14 ? 10.321 8.886 -4.037 1.00 4.10 14 GLY A O 18
ATOM 24206 N N . ILE A 1 15 ? 10.933 7.323 -2.543 1.00 43.43 15 ILE A N 18
ATOM 24207 C CA . ILE A 1 15 ? 9.800 6.440 -2.821 1.00 73.23 15 ILE A CA 18
ATOM 24208 C C . ILE A 1 15 ? 8.506 6.993 -2.202 1.00 33.45 15 ILE A C 18
ATOM 24209 O O . ILE A 1 15 ? 8.251 6.838 -1.005 1.00 52.15 15 ILE A O 18
ATOM 24225 N N . THR A 1 16 ? 7.707 7.667 -3.026 1.00 31.31 16 THR A N 18
ATOM 24226 C CA . THR A 1 16 ? 6.431 8.250 -2.584 1.00 2.24 16 THR A CA 18
ATOM 24227 C C . THR A 1 16 ? 5.398 7.170 -2.251 1.00 2.41 16 THR A C 18
ATOM 24228 O O . THR A 1 16 ? 5.594 5.992 -2.554 1.00 62.45 16 THR A O 18
ATOM 24239 N N . LEU A 1 17 ? 4.289 7.571 -1.630 1.00 22.31 17 LEU A N 18
ATOM 24240 C CA . LEU A 1 17 ? 3.193 6.644 -1.330 1.00 32.34 17 LEU A CA 18
ATOM 24241 C C . LEU A 1 17 ? 2.682 5.947 -2.605 1.00 45.05 17 LEU A C 18
ATOM 24242 O O . LEU A 1 17 ? 2.272 4.785 -2.567 1.00 63.13 17 LEU A O 18
ATOM 24258 N N . GLN A 1 18 ? 2.721 6.661 -3.735 1.00 3.44 18 GLN A N 18
ATOM 24259 C CA . GLN A 1 18 ? 2.356 6.079 -5.032 1.00 33.13 18 GLN A CA 18
ATOM 24260 C C . GLN A 1 18 ? 3.344 4.973 -5.434 1.00 54.12 18 GLN A C 18
ATOM 24261 O O . GLN A 1 18 ? 2.948 3.841 -5.712 1.00 33.32 18 GLN A O 18
ATOM 24275 N N . LYS A 1 19 ? 4.630 5.317 -5.454 1.00 43.03 19 LYS A N 18
ATOM 24276 C CA . LYS A 1 19 ? 5.695 4.368 -5.816 1.00 51.14 19 LYS A CA 18
ATOM 24277 C C . LYS A 1 19 ? 5.672 3.130 -4.904 1.00 41.54 19 LYS A C 18
ATOM 24278 O O . LYS A 1 19 ? 5.702 1.990 -5.373 1.00 22.34 19 LYS A O 18
ATOM 24297 N N . LEU A 1 20 ? 5.602 3.382 -3.598 1.00 13.42 20 LEU A N 18
ATOM 24298 C CA . LEU A 1 20 ? 5.536 2.324 -2.584 1.00 60.03 20 LEU A CA 18
ATOM 24299 C C . LEU A 1 20 ? 4.343 1.385 -2.839 1.00 61.05 20 LEU A C 18
ATOM 24300 O O . LEU A 1 20 ? 4.504 0.166 -2.942 1.00 71.12 20 LEU A O 18
ATOM 24316 N N . LEU A 1 21 ? 3.148 1.966 -2.947 1.00 52.35 21 LEU A N 18
ATOM 24317 C CA . LEU A 1 21 ? 1.928 1.193 -3.206 1.00 14.51 21 LEU A CA 18
ATOM 24318 C C . LEU A 1 21 ? 2.031 0.401 -4.521 1.00 50.15 21 LEU A C 18
ATOM 24319 O O . LEU A 1 21 ? 1.612 -0.756 -4.597 1.00 23.11 21 LEU A O 18
ATOM 24335 N N . THR A 1 22 ? 2.598 1.029 -5.551 1.00 3.43 22 THR A N 18
ATOM 24336 C CA . THR A 1 22 ? 2.793 0.375 -6.854 1.00 35.32 22 THR A CA 18
ATOM 24337 C C . THR A 1 22 ? 3.580 -0.933 -6.706 1.00 64.11 22 THR A C 18
ATOM 24338 O O . THR A 1 22 ? 3.128 -1.995 -7.140 1.00 75.24 22 THR A O 18
ATOM 24349 N N . GLU A 1 23 ? 4.746 -0.855 -6.068 1.00 23.23 23 GLU A N 18
ATOM 24350 C CA . GLU A 1 23 ? 5.601 -2.033 -5.876 1.00 21.25 23 GLU A CA 18
ATOM 24351 C C . GLU A 1 23 ? 4.875 -3.141 -5.086 1.00 1.33 23 GLU A C 18
ATOM 24352 O O . GLU A 1 23 ? 5.127 -4.333 -5.288 1.00 34.43 23 GLU A O 18
ATOM 24364 N N . LEU A 1 24 ? 3.972 -2.746 -4.190 1.00 42.51 24 LEU A N 18
ATOM 24365 C CA . LEU A 1 24 ? 3.152 -3.708 -3.441 1.00 1.14 24 LEU A CA 18
ATOM 24366 C C . LEU A 1 24 ? 2.100 -4.375 -4.338 1.00 13.51 24 LEU A C 18
ATOM 24367 O O . LEU A 1 24 ? 1.794 -5.558 -4.175 1.00 73.11 24 LEU A O 18
ATOM 24383 N N . VAL A 1 25 ? 1.547 -3.622 -5.283 1.00 64.40 25 VAL A N 18
ATOM 24384 C CA . VAL A 1 25 ? 0.612 -4.186 -6.262 1.00 30.33 25 VAL A CA 18
ATOM 24385 C C . VAL A 1 25 ? 1.339 -5.162 -7.206 1.00 21.21 25 VAL A C 18
ATOM 24386 O O . VAL A 1 25 ? 0.792 -6.192 -7.600 1.00 22.44 25 VAL A O 18
ATOM 24399 N N . GLU A 1 26 ? 2.584 -4.829 -7.544 1.00 12.14 26 GLU A N 18
ATOM 24400 C CA . GLU A 1 26 ? 3.418 -5.673 -8.410 1.00 73.14 26 GLU A CA 18
ATOM 24401 C C . GLU A 1 26 ? 3.724 -7.035 -7.756 1.00 33.25 26 GLU A C 18
ATOM 24402 O O . GLU A 1 26 ? 3.735 -8.072 -8.426 1.00 11.12 26 GLU A O 18
ATOM 24414 N N . HIS A 1 27 ? 3.981 -7.026 -6.446 1.00 33.30 27 HIS A N 18
ATOM 24415 C CA . HIS A 1 27 ? 4.316 -8.258 -5.716 1.00 52.53 27 HIS A CA 18
ATOM 24416 C C . HIS A 1 27 ? 3.063 -8.942 -5.139 1.00 31.52 27 HIS A C 18
ATOM 24417 O O . HIS A 1 27 ? 2.794 -10.107 -5.421 1.00 32.22 27 HIS A O 18
ATOM 24432 N N . TYR A 1 28 ? 2.311 -8.210 -4.318 1.00 73.05 28 TYR A N 18
ATOM 24433 C CA . TYR A 1 28 ? 1.141 -8.767 -3.616 1.00 4.25 28 TYR A CA 18
ATOM 24434 C C . TYR A 1 28 ? -0.138 -8.686 -4.462 1.00 72.04 28 TYR A C 18
ATOM 24435 O O . TYR A 1 28 ? -0.767 -9.700 -4.764 1.00 22.21 28 TYR A O 18
ATOM 24453 N N . GLY A 1 29 ? -0.524 -7.469 -4.830 1.00 10.11 29 GLY A N 18
ATOM 24454 C CA . GLY A 1 29 ? -1.793 -7.258 -5.521 1.00 62.51 29 GLY A CA 18
ATOM 24455 C C . GLY A 1 29 ? -2.904 -6.796 -4.575 1.00 24.34 29 GLY A C 18
ATOM 24456 O O . GLY A 1 29 ? -2.830 -7.021 -3.364 1.00 5.45 29 GLY A O 18
ATOM 24460 N N . TRP A 1 30 ? -3.946 -6.176 -5.126 1.00 11.55 30 TRP A N 18
ATOM 24461 C CA . TRP A 1 30 ? -5.019 -5.576 -4.315 1.00 63.22 30 TRP A CA 18
ATOM 24462 C C . TRP A 1 30 ? -5.723 -6.604 -3.414 1.00 64.34 30 TRP A C 18
ATOM 24463 O O . TRP A 1 30 ? -6.177 -6.270 -2.316 1.00 22.40 30 TRP A O 18
ATOM 24484 N N . GLU A 1 31 ? -5.811 -7.852 -3.873 1.00 24.33 31 GLU A N 18
ATOM 24485 C CA . GLU A 1 31 ? -6.446 -8.919 -3.092 1.00 52.10 31 GLU A CA 18
ATOM 24486 C C . GLU A 1 31 ? -5.699 -9.177 -1.774 1.00 24.04 31 GLU A C 18
ATOM 24487 O O . GLU A 1 31 ? -6.320 -9.332 -0.720 1.00 24.24 31 GLU A O 18
ATOM 24499 N N . GLU A 1 32 ? -4.368 -9.218 -1.830 1.00 44.42 32 GLU A N 18
ATOM 24500 C CA . GLU A 1 32 ? -3.556 -9.431 -0.625 1.00 64.22 32 GLU A CA 18
ATOM 24501 C C . GLU A 1 32 ? -3.457 -8.151 0.220 1.00 50.22 32 GLU A C 18
ATOM 24502 O O . GLU A 1 32 ? -3.473 -8.205 1.450 1.00 13.33 32 GLU A O 18
ATOM 24514 N N . LEU A 1 33 ? -3.362 -6.998 -0.442 1.00 23.21 33 LEU A N 18
ATOM 24515 C CA . LEU A 1 33 ? -3.323 -5.704 0.259 1.00 51.33 33 LEU A CA 18
ATOM 24516 C C . LEU A 1 33 ? -4.587 -5.494 1.112 1.00 22.21 33 LEU A C 18
ATOM 24517 O O . LEU A 1 33 ? -4.500 -5.223 2.308 1.00 75.25 33 LEU A O 18
ATOM 24533 N N . SER A 1 34 ? -5.759 -5.649 0.493 1.00 23.53 34 SER A N 18
ATOM 24534 C CA . SER A 1 34 ? -7.042 -5.530 1.211 1.00 62.41 34 SER A CA 18
ATOM 24535 C C . SER A 1 34 ? -7.198 -6.642 2.261 1.00 12.32 34 SER A C 18
ATOM 24536 O O . SER A 1 34 ? -7.894 -6.475 3.263 1.00 64.30 34 SER A O 18
ATOM 24544 N N . TYR A 1 35 ? -6.548 -7.782 2.024 1.00 23.25 35 TYR A N 18
ATOM 24545 C CA . TYR A 1 35 ? -6.560 -8.899 2.976 1.00 73.24 35 TYR A CA 18
ATOM 24546 C C . TYR A 1 35 ? -5.814 -8.543 4.272 1.00 42.02 35 TYR A C 18
ATOM 24547 O O . TYR A 1 35 ? -6.257 -8.880 5.369 1.00 34.52 35 TYR A O 18
ATOM 24565 N N . MET A 1 36 ? -4.681 -7.860 4.140 1.00 53.13 36 MET A N 18
ATOM 24566 C CA . MET A 1 36 ? -3.864 -7.474 5.298 1.00 75.14 36 MET A CA 18
ATOM 24567 C C . MET A 1 36 ? -4.362 -6.174 5.959 1.00 31.35 36 MET A C 18
ATOM 24568 O O . MET A 1 36 ? -4.419 -6.079 7.183 1.00 62.40 36 MET A O 18
ATOM 24582 N N . VAL A 1 37 ? -4.722 -5.177 5.152 1.00 11.30 37 VAL A N 18
ATOM 24583 C CA . VAL A 1 37 ? -5.219 -3.898 5.685 1.00 61.22 37 VAL A CA 18
ATOM 24584 C C . VAL A 1 37 ? -6.700 -4.002 6.125 1.00 60.34 37 VAL A C 18
ATOM 24585 O O . VAL A 1 37 ? -7.231 -3.096 6.771 1.00 21.44 37 VAL A O 18
ATOM 24598 N N . ASN A 1 38 ? -7.352 -5.113 5.757 1.00 41.33 38 ASN A N 18
ATOM 24599 C CA . ASN A 1 38 ? -8.732 -5.432 6.192 1.00 50.00 38 ASN A CA 18
ATOM 24600 C C . ASN A 1 38 ? -9.805 -4.605 5.453 1.00 54.35 38 ASN A C 18
ATOM 24601 O O . ASN A 1 38 ? -10.910 -5.093 5.210 1.00 61.33 38 ASN A O 18
ATOM 24612 N N . ILE A 1 39 ? -9.482 -3.361 5.103 1.00 43.13 39 ILE A N 18
ATOM 24613 C CA . ILE A 1 39 ? -10.447 -2.455 4.470 1.00 60.31 39 ILE A CA 18
ATOM 24614 C C . ILE A 1 39 ? -10.886 -2.939 3.076 1.00 32.12 39 ILE A C 18
ATOM 24615 O O . ILE A 1 39 ? -10.106 -3.524 2.319 1.00 23.13 39 ILE A O 18
ATOM 24631 N N . ASN A 1 40 ? -12.145 -2.668 2.742 1.00 21.50 40 ASN A N 18
ATOM 24632 C CA . ASN A 1 40 ? -12.712 -3.017 1.433 1.00 74.44 40 ASN A CA 18
ATOM 24633 C C . ASN A 1 40 ? -12.576 -1.838 0.447 1.00 73.23 40 ASN A C 18
ATOM 24634 O O . ASN A 1 40 ? -12.916 -1.953 -0.729 1.00 71.12 40 ASN A O 18
ATOM 24645 N N . CYS A 1 41 ? -12.059 -0.709 0.936 1.00 0.13 41 CYS A N 18
ATOM 24646 C CA . CYS A 1 41 ? -11.898 0.506 0.118 1.00 15.54 41 CYS A CA 18
ATOM 24647 C C . CYS A 1 41 ? -11.080 0.250 -1.162 1.00 52.43 41 CYS A C 18
ATOM 24648 O O . CYS A 1 41 ? -11.381 0.804 -2.216 1.00 31.21 41 CYS A O 18
ATOM 24656 N N . PHE A 1 42 ? -10.052 -0.600 -1.064 1.00 14.51 42 PHE A N 18
ATOM 24657 C CA . PHE A 1 42 ? -9.207 -0.938 -2.224 1.00 32.30 42 PHE A CA 18
ATOM 24658 C C . PHE A 1 42 ? -10.002 -1.658 -3.326 1.00 4.01 42 PHE A C 18
ATOM 24659 O O . PHE A 1 42 ? -9.568 -1.729 -4.473 1.00 23.41 42 PHE A O 18
ATOM 24676 N N . LYS A 1 43 ? -11.166 -2.195 -2.967 1.00 42.11 43 LYS A N 18
ATOM 24677 C CA . LYS A 1 43 ? -11.992 -2.955 -3.908 1.00 51.21 43 LYS A CA 18
ATOM 24678 C C . LYS A 1 43 ? -12.903 -2.034 -4.741 1.00 15.40 43 LYS A C 18
ATOM 24679 O O . LYS A 1 43 ? -13.573 -2.486 -5.675 1.00 21.52 43 LYS A O 18
ATOM 24698 N N . LYS A 1 44 ? -12.930 -0.745 -4.400 1.00 24.20 44 LYS A N 18
ATOM 24699 C CA . LYS A 1 44 ? -13.656 0.258 -5.189 1.00 50.03 44 LYS A CA 18
ATOM 24700 C C . LYS A 1 44 ? -12.668 1.121 -5.985 1.00 2.54 44 LYS A C 18
ATOM 24701 O O . LYS A 1 44 ? -11.807 1.788 -5.406 1.00 60.02 44 LYS A O 18
ATOM 24720 N N . ASP A 1 45 ? -12.821 1.119 -7.310 1.00 53.11 45 ASP A N 18
ATOM 24721 C CA . ASP A 1 45 ? -11.858 1.754 -8.215 1.00 63.02 45 ASP A CA 18
ATOM 24722 C C . ASP A 1 45 ? -10.428 1.242 -7.939 1.00 23.51 45 ASP A C 18
ATOM 24723 O O . ASP A 1 45 ? -9.549 2.010 -7.536 1.00 75.21 45 ASP A O 18
ATOM 24732 N N . PRO A 1 46 ? -10.177 -0.071 -8.154 1.00 11.01 46 PRO A N 18
ATOM 24733 C CA . PRO A 1 46 ? -8.879 -0.696 -7.834 1.00 40.01 46 PRO A CA 18
ATOM 24734 C C . PRO A 1 46 ? -7.710 -0.086 -8.627 1.00 62.31 46 PRO A C 18
ATOM 24735 O O . PRO A 1 46 ? -7.289 -0.608 -9.665 1.00 24.20 46 PRO A O 18
ATOM 24746 N N . SER A 1 47 ? -7.215 1.047 -8.145 1.00 10.10 47 SER A N 18
ATOM 24747 C CA . SER A 1 47 ? -6.104 1.758 -8.780 1.00 14.51 47 SER A CA 18
ATOM 24748 C C . SER A 1 47 ? -5.382 2.645 -7.760 1.00 72.43 47 SER A C 18
ATOM 24749 O O . SER A 1 47 ? -5.956 3.021 -6.735 1.00 21.11 47 SER A O 18
ATOM 24757 N N . ILE A 1 48 ? -4.127 2.976 -8.048 1.00 60.33 48 ILE A N 18
ATOM 24758 C CA . ILE A 1 48 ? -3.295 3.755 -7.124 1.00 32.33 48 ILE A CA 18
ATOM 24759 C C . ILE A 1 48 ? -3.959 5.095 -6.741 1.00 30.43 48 ILE A C 18
ATOM 24760 O O . ILE A 1 48 ? -4.059 5.431 -5.564 1.00 34.30 48 ILE A O 18
ATOM 24776 N N . LYS A 1 49 ? -4.425 5.841 -7.748 1.00 10.05 49 LYS A N 18
ATOM 24777 C CA . LYS A 1 49 ? -5.072 7.150 -7.539 1.00 42.01 49 LYS A CA 18
ATOM 24778 C C . LYS A 1 49 ? -6.156 7.104 -6.440 1.00 62.12 49 LYS A C 18
ATOM 24779 O O . LYS A 1 49 ? -6.050 7.803 -5.427 1.00 24.35 49 LYS A O 18
ATOM 24798 N N . SER A 1 50 ? -7.190 6.283 -6.645 1.00 11.41 50 SER A N 18
ATOM 24799 C CA . SER A 1 50 ? -8.285 6.143 -5.665 1.00 31.21 50 SER A CA 18
ATOM 24800 C C . SER A 1 50 ? -7.760 5.791 -4.265 1.00 13.25 50 SER A C 18
ATOM 24801 O O . SER A 1 50 ? -8.219 6.344 -3.262 1.00 51.23 50 SER A O 18
ATOM 24809 N N . SER A 1 51 ? -6.788 4.880 -4.212 1.00 64.53 51 SER A N 18
ATOM 24810 C CA . SER A 1 51 ? -6.196 4.443 -2.939 1.00 71.04 51 SER A CA 18
ATOM 24811 C C . SER A 1 51 ? -5.485 5.595 -2.213 1.00 13.53 51 SER A C 18
ATOM 24812 O O . SER A 1 51 ? -5.670 5.791 -1.011 1.00 32.41 51 SER A O 18
ATOM 24820 N N . LEU A 1 52 ? -4.680 6.364 -2.951 1.00 74.33 52 LEU A N 18
ATOM 24821 C CA . LEU A 1 52 ? -3.955 7.512 -2.381 1.00 62.14 52 LEU A CA 18
ATOM 24822 C C . LEU A 1 52 ? -4.915 8.497 -1.699 1.00 64.25 52 LEU A C 18
ATOM 24823 O O . LEU A 1 52 ? -4.624 9.031 -0.623 1.00 52.25 52 LEU A O 18
ATOM 24839 N N . LYS A 1 53 ? -6.065 8.721 -2.329 1.00 33.31 53 LYS A N 18
ATOM 24840 C CA . LYS A 1 53 ? -7.079 9.637 -1.799 1.00 63.45 53 LYS A CA 18
ATOM 24841 C C . LYS A 1 53 ? -7.690 9.114 -0.484 1.00 33.01 53 LYS A C 18
ATOM 24842 O O . LYS A 1 53 ? -8.335 9.861 0.254 1.00 64.43 53 LYS A O 18
ATOM 24861 N N . PHE A 1 54 ? -7.493 7.829 -0.204 1.00 41.35 54 PHE A N 18
ATOM 24862 C CA . PHE A 1 54 ? -7.944 7.229 1.058 1.00 51.13 54 PHE A CA 18
ATOM 24863 C C . PHE A 1 54 ? -6.821 7.237 2.108 1.00 3.12 54 PHE A C 18
ATOM 24864 O O . PHE A 1 54 ? -7.017 7.676 3.243 1.00 14.24 54 PHE A O 18
ATOM 24881 N N . LEU A 1 55 ? -5.646 6.752 1.716 1.00 13.14 55 LEU A N 18
ATOM 24882 C CA . LEU A 1 55 ? -4.508 6.607 2.637 1.00 24.24 55 LEU A CA 18
ATOM 24883 C C . LEU A 1 55 ? -4.080 7.945 3.268 1.00 53.10 55 LEU A C 18
ATOM 24884 O O . LEU A 1 55 ? -3.519 7.967 4.364 1.00 25.12 55 LEU A O 18
ATOM 24900 N N . ARG A 1 56 ? -4.335 9.058 2.578 1.00 40.24 56 ARG A N 18
ATOM 24901 C CA . ARG A 1 56 ? -4.015 10.387 3.119 1.00 74.25 56 ARG A CA 18
ATOM 24902 C C . ARG A 1 56 ? -4.983 10.803 4.245 1.00 1.23 56 ARG A C 18
ATOM 24903 O O . ARG A 1 56 ? -4.551 11.279 5.298 1.00 31.31 56 ARG A O 18
ATOM 24924 N N . LYS A 1 57 ? -6.289 10.638 4.019 1.00 61.41 57 LYS A N 18
ATOM 24925 C CA . LYS A 1 57 ? -7.296 10.995 5.033 1.00 10.33 57 LYS A CA 18
ATOM 24926 C C . LYS A 1 57 ? -7.284 10.001 6.205 1.00 34.41 57 LYS A C 18
ATOM 24927 O O . LYS A 1 57 ? -7.623 10.355 7.337 1.00 51.34 57 LYS A O 18
ATOM 24946 N N . THR A 1 58 ? -6.911 8.756 5.921 1.00 41.02 58 THR A N 18
ATOM 24947 C CA . THR A 1 58 ? -6.807 7.712 6.948 1.00 42.51 58 THR A CA 18
ATOM 24948 C C . THR A 1 58 ? -5.352 7.222 7.067 1.00 45.50 58 THR A C 18
ATOM 24949 O O . THR A 1 58 ? -4.978 6.176 6.526 1.00 11.21 58 THR A O 18
ATOM 24960 N N . ASP A 1 59 ? -4.538 7.996 7.780 1.00 73.24 59 ASP A N 18
ATOM 24961 C CA . ASP A 1 59 ? -3.088 7.767 7.850 1.00 42.22 59 ASP A CA 18
ATOM 24962 C C . ASP A 1 59 ? -2.729 6.438 8.549 1.00 11.43 59 ASP A C 18
ATOM 24963 O O . ASP A 1 59 ? -1.786 5.755 8.144 1.00 1.22 59 ASP A O 18
ATOM 24972 N N . TRP A 1 60 ? -3.481 6.063 9.589 1.00 34.31 60 TRP A N 18
ATOM 24973 C CA . TRP A 1 60 ? -3.211 4.804 10.304 1.00 41.51 60 TRP A CA 18
ATOM 24974 C C . TRP A 1 60 ? -3.319 3.586 9.368 1.00 22.53 60 TRP A C 18
ATOM 24975 O O . TRP A 1 60 ? -2.698 2.550 9.611 1.00 53.10 60 TRP A O 18
ATOM 24996 N N . ALA A 1 61 ? -4.108 3.719 8.296 1.00 1.22 61 ALA A N 18
ATOM 24997 C CA . ALA A 1 61 ? -4.187 2.686 7.255 1.00 61.54 61 ALA A CA 18
ATOM 24998 C C . ALA A 1 61 ? -2.943 2.733 6.354 1.00 22.20 61 ALA A C 18
ATOM 24999 O O . ALA A 1 61 ? -2.396 1.693 5.976 1.00 2.44 61 ALA A O 18
ATOM 25006 N N . ARG A 1 62 ? -2.499 3.952 6.029 1.00 63.31 62 ARG A N 18
ATOM 25007 C CA . ARG A 1 62 ? -1.267 4.163 5.255 1.00 15.40 62 ARG A CA 18
ATOM 25008 C C . ARG A 1 62 ? -0.076 3.423 5.886 1.00 14.14 62 ARG A C 18
ATOM 25009 O O . ARG A 1 62 ? 0.641 2.687 5.206 1.00 61.30 62 ARG A O 18
ATOM 25030 N N . GLU A 1 63 ? 0.126 3.626 7.189 1.00 24.54 63 GLU A N 18
ATOM 25031 C CA . GLU A 1 63 ? 1.254 3.018 7.912 1.00 4.20 63 GLU A CA 18
ATOM 25032 C C . GLU A 1 63 ? 1.294 1.493 7.742 1.00 75.31 63 GLU A C 18
ATOM 25033 O O . GLU A 1 63 ? 2.367 0.893 7.696 1.00 2.33 63 GLU A O 18
ATOM 25045 N N . ARG A 1 64 ? 0.118 0.870 7.653 1.00 72.14 64 ARG A N 18
ATOM 25046 C CA . ARG A 1 64 ? 0.031 -0.579 7.431 1.00 13.21 64 ARG A CA 18
ATOM 25047 C C . ARG A 1 64 ? 0.511 -0.944 6.023 1.00 62.04 64 ARG A C 18
ATOM 25048 O O . ARG A 1 64 ? 1.248 -1.912 5.842 1.00 23.04 64 ARG A O 18
ATOM 25069 N N . VAL A 1 65 ? 0.103 -0.153 5.032 1.00 52.21 65 VAL A N 18
ATOM 25070 C CA . VAL A 1 65 ? 0.567 -0.336 3.652 1.00 33.32 65 VAL A CA 18
ATOM 25071 C C . VAL A 1 65 ? 2.097 -0.196 3.571 1.00 3.14 65 VAL A C 18
ATOM 25072 O O . VAL A 1 65 ? 2.786 -1.033 2.977 1.00 61.22 65 VAL A O 18
ATOM 25085 N N . GLU A 1 66 ? 2.626 0.856 4.190 1.00 3.14 66 GLU A N 18
ATOM 25086 C CA . GLU A 1 66 ? 4.074 1.068 4.250 1.00 12.22 66 GLU A CA 18
ATOM 25087 C C . GLU A 1 66 ? 4.764 -0.081 5.008 1.00 22.00 66 GLU A C 18
ATOM 25088 O O . GLU A 1 66 ? 5.840 -0.538 4.623 1.00 43.04 66 GLU A O 18
ATOM 25100 N N . ASN A 1 67 ? 4.121 -0.553 6.080 1.00 71.24 67 ASN A N 18
ATOM 25101 C CA . ASN A 1 67 ? 4.627 -1.687 6.867 1.00 71.35 67 ASN A CA 18
ATOM 25102 C C . ASN A 1 67 ? 4.764 -2.947 5.994 1.00 21.32 67 ASN A C 18
ATOM 25103 O O . ASN A 1 67 ? 5.751 -3.676 6.090 1.00 13.30 67 ASN A O 18
ATOM 25114 N N . ILE A 1 68 ? 3.768 -3.185 5.140 1.00 55.22 68 ILE A N 18
ATOM 25115 C CA . ILE A 1 68 ? 3.802 -4.304 4.187 1.00 30.23 68 ILE A CA 18
ATOM 25116 C C . ILE A 1 68 ? 5.035 -4.208 3.271 1.00 4.11 68 ILE A C 18
ATOM 25117 O O . ILE A 1 68 ? 5.692 -5.211 2.973 1.00 31.10 68 ILE A O 18
ATOM 25133 N N . TYR A 1 69 ? 5.345 -2.988 2.837 1.00 73.20 69 TYR A N 18
ATOM 25134 C CA . TYR A 1 69 ? 6.524 -2.728 2.003 1.00 54.10 69 TYR A CA 18
ATOM 25135 C C . TYR A 1 69 ? 7.826 -2.967 2.786 1.00 21.33 69 TYR A C 18
ATOM 25136 O O . TYR A 1 69 ? 8.733 -3.649 2.304 1.00 11.31 69 TYR A O 18
ATOM 25154 N N . LEU A 1 70 ? 7.903 -2.413 3.996 1.00 45.24 70 LEU A N 18
ATOM 25155 C CA . LEU A 1 70 ? 9.093 -2.559 4.848 1.00 3.31 70 LEU A CA 18
ATOM 25156 C C . LEU A 1 70 ? 9.382 -4.034 5.177 1.00 72.44 70 LEU A C 18
ATOM 25157 O O . LEU A 1 70 ? 10.533 -4.477 5.131 1.00 3.04 70 LEU A O 18
ATOM 25173 N N . LYS A 1 71 ? 8.335 -4.789 5.509 1.00 4.40 71 LYS A N 18
ATOM 25174 C CA . LYS A 1 71 ? 8.476 -6.221 5.793 1.00 4.20 71 LYS A CA 18
ATOM 25175 C C . LYS A 1 71 ? 8.981 -6.978 4.555 1.00 73.24 71 LYS A C 18
ATOM 25176 O O . LYS A 1 71 ? 9.826 -7.869 4.660 1.00 60.44 71 LYS A O 18
ATOM 25195 N N . LEU A 1 72 ? 8.471 -6.598 3.384 1.00 25.03 72 LEU A N 18
ATOM 25196 C CA . LEU A 1 72 ? 8.880 -7.209 2.114 1.00 24.33 72 LEU A CA 18
ATOM 25197 C C . LEU A 1 72 ? 10.381 -7.000 1.840 1.00 10.12 72 LEU A C 18
ATOM 25198 O O . LEU A 1 72 ? 11.104 -7.946 1.504 1.00 53.24 72 LEU A O 18
ATOM 25214 N N . GLN A 1 73 ? 10.841 -5.758 1.989 1.00 64.34 73 GLN A N 18
ATOM 25215 C CA . GLN A 1 73 ? 12.238 -5.410 1.709 1.00 3.53 73 GLN A CA 18
ATOM 25216 C C . GLN A 1 73 ? 13.194 -6.062 2.719 1.00 44.13 73 GLN A C 18
ATOM 25217 O O . GLN A 1 73 ? 14.228 -6.607 2.340 1.00 52.15 73 GLN A O 18
ATOM 25231 N N . ARG A 1 74 ? 12.838 -6.013 4.004 1.00 50.11 74 ARG A N 18
ATOM 25232 C CA . ARG A 1 74 ? 13.630 -6.650 5.053 1.00 33.51 74 ARG A CA 18
ATOM 25233 C C . ARG A 1 74 ? 13.667 -8.179 4.882 1.00 72.21 74 ARG A C 18
ATOM 25234 O O . ARG A 1 74 ? 14.677 -8.827 5.173 1.00 34.52 74 ARG A O 18
ATOM 25255 N N . HIS A 1 75 ? 12.556 -8.753 4.419 1.00 23.02 75 HIS A N 18
ATOM 25256 C CA . HIS A 1 75 ? 12.484 -10.191 4.128 1.00 23.33 75 HIS A CA 18
ATOM 25257 C C . HIS A 1 75 ? 13.401 -10.556 2.946 1.00 4.24 75 HIS A C 18
ATOM 25258 O O . HIS A 1 75 ? 13.896 -11.680 2.846 1.00 2.55 75 HIS A O 18
ATOM 25273 N N . LYS A 1 76 ? 13.629 -9.587 2.065 1.00 44.31 76 LYS A N 18
ATOM 25274 C CA . LYS A 1 76 ? 14.541 -9.741 0.923 1.00 23.33 76 LYS A CA 18
ATOM 25275 C C . LYS A 1 76 ? 16.011 -9.564 1.376 1.00 1.43 76 LYS A C 18
ATOM 25276 O O . LYS A 1 76 ? 16.796 -8.843 0.762 1.00 34.15 76 LYS A O 18
ATOM 25295 N N . GLU A 1 77 ? 16.374 -10.256 2.457 1.00 15.43 77 GLU A N 18
ATOM 25296 C CA . GLU A 1 77 ? 17.703 -10.123 3.075 1.00 15.13 77 GLU A CA 18
ATOM 25297 C C . GLU A 1 77 ? 18.804 -10.863 2.290 1.00 73.44 77 GLU A C 18
ATOM 25298 O O . GLU A 1 77 ? 19.996 -10.638 2.516 1.00 1.55 77 GLU A O 18
ATOM 25310 N N . ARG A 1 78 ? 18.406 -11.747 1.379 1.00 33.44 78 ARG A N 18
ATOM 25311 C CA . ARG A 1 78 ? 19.363 -12.584 0.641 1.00 22.40 78 ARG A CA 18
ATOM 25312 C C . ARG A 1 78 ? 20.198 -11.765 -0.357 1.00 3.41 78 ARG A C 18
ATOM 25313 O O . ARG A 1 78 ? 19.681 -11.260 -1.353 1.00 11.13 78 ARG A O 18
ATOM 25334 N N . ASN A 1 79 ? 21.490 -11.635 -0.080 1.00 30.23 79 ASN A N 18
ATOM 25335 C CA . ASN A 1 79 ? 22.413 -10.942 -0.987 1.00 21.11 79 ASN A CA 18
ATOM 25336 C C . ASN A 1 79 ? 22.981 -11.902 -2.045 1.00 4.41 79 ASN A C 18
ATOM 25337 O O . ASN A 1 79 ? 23.160 -13.097 -1.786 1.00 73.13 79 ASN A O 18
ATOM 25348 N N . GLN A 1 80 ? 23.271 -11.376 -3.232 1.00 51.15 80 GLN A N 18
ATOM 25349 C CA . GLN A 1 80 ? 23.784 -12.191 -4.339 1.00 41.45 80 GLN A CA 18
ATOM 25350 C C . GLN A 1 80 ? 24.448 -11.312 -5.411 1.00 74.31 80 GLN A C 18
ATOM 25351 O O . GLN A 1 80 ? 24.013 -10.187 -5.657 1.00 50.20 80 GLN A O 18
ATOM 25365 N N . LEU A 1 81 ? 25.497 -11.828 -6.048 1.00 32.04 81 LEU A N 18
ATOM 25366 C CA . LEU A 1 81 ? 26.168 -11.101 -7.133 1.00 65.22 81 LEU A CA 18
ATOM 25367 C C . LEU A 1 81 ? 25.239 -10.901 -8.345 1.00 32.42 81 LEU A C 18
ATOM 25368 O O . LEU A 1 81 ? 24.161 -11.498 -8.429 1.00 34.14 81 LEU A O 18
ATOM 25384 N N . GLU A 1 82 ? 25.665 -10.064 -9.285 1.00 65.32 82 GLU A N 18
ATOM 25385 C CA . GLU A 1 82 ? 24.832 -9.693 -10.440 1.00 12.14 82 GLU A CA 18
ATOM 25386 C C . GLU A 1 82 ? 25.355 -10.290 -11.770 1.00 4.51 82 GLU A C 18
ATOM 25387 O O . GLU A 1 82 ? 25.902 -9.536 -12.609 1.00 37.75 82 GLU A O 18
ATOM 25399 N N . MET A 1 1 ? 5.054 4.967 -24.696 1.00 11.01 1 MET A N 19
ATOM 25400 C CA . MET A 1 1 ? 5.806 3.861 -24.047 1.00 21.51 1 MET A CA 19
ATOM 25401 C C . MET A 1 1 ? 7.039 3.477 -24.876 1.00 53.00 1 MET A C 19
ATOM 25402 O O . MET A 1 1 ? 6.948 2.677 -25.806 1.00 13.03 1 MET A O 19
ATOM 25418 N N . ALA A 1 2 ? 8.185 4.077 -24.552 1.00 3.22 2 ALA A N 19
ATOM 25419 C CA . ALA A 1 2 ? 9.437 3.803 -25.263 1.00 70.51 2 ALA A CA 19
ATOM 25420 C C . ALA A 1 2 ? 9.834 2.323 -25.162 1.00 61.32 2 ALA A C 19
ATOM 25421 O O . ALA A 1 2 ? 9.990 1.783 -24.066 1.00 31.41 2 ALA A O 19
ATOM 25428 N N . LEU A 1 3 ? 10.006 1.674 -26.311 1.00 12.01 3 LEU A N 19
ATOM 25429 C CA . LEU A 1 3 ? 10.358 0.250 -26.355 1.00 30.43 3 LEU A CA 19
ATOM 25430 C C . LEU A 1 3 ? 11.756 0.003 -25.765 1.00 64.33 3 LEU A C 19
ATOM 25431 O O . LEU A 1 3 ? 12.031 -1.066 -25.214 1.00 51.43 3 LEU A O 19
ATOM 25447 N N . ILE A 1 4 ? 12.634 0.995 -25.886 1.00 73.01 4 ILE A N 19
ATOM 25448 C CA . ILE A 1 4 ? 13.984 0.911 -25.319 1.00 54.40 4 ILE A CA 19
ATOM 25449 C C . ILE A 1 4 ? 14.083 1.715 -24.011 1.00 53.54 4 ILE A C 19
ATOM 25450 O O . ILE A 1 4 ? 14.101 2.950 -24.022 1.00 41.32 4 ILE A O 19
ATOM 25466 N N . MET A 1 5 ? 14.140 1.005 -22.886 1.00 20.30 5 MET A N 19
ATOM 25467 C CA . MET A 1 5 ? 14.248 1.640 -21.567 1.00 2.12 5 MET A CA 19
ATOM 25468 C C . MET A 1 5 ? 15.243 0.885 -20.670 1.00 12.42 5 MET A C 19
ATOM 25469 O O . MET A 1 5 ? 14.876 -0.054 -19.961 1.00 25.31 5 MET A O 19
ATOM 25483 N N . THR A 1 6 ? 16.510 1.290 -20.725 1.00 33.30 6 THR A N 19
ATOM 25484 C CA . THR A 1 6 ? 17.566 0.666 -19.917 1.00 42.42 6 THR A CA 19
ATOM 25485 C C . THR A 1 6 ? 18.448 1.723 -19.238 1.00 21.41 6 THR A C 19
ATOM 25486 O O . THR A 1 6 ? 19.201 2.441 -19.901 1.00 31.31 6 THR A O 19
ATOM 25497 N N . GLN A 1 7 ? 18.352 1.813 -17.916 1.00 42.01 7 GLN A N 19
ATOM 25498 C CA . GLN A 1 7 ? 19.134 2.784 -17.145 1.00 31.32 7 GLN A CA 19
ATOM 25499 C C . GLN A 1 7 ? 19.935 2.077 -16.038 1.00 22.40 7 GLN A C 19
ATOM 25500 O O . GLN A 1 7 ? 19.384 1.294 -15.263 1.00 23.35 7 GLN A O 19
ATOM 25514 N N . GLN A 1 8 ? 21.238 2.346 -15.982 1.00 31.22 8 GLN A N 19
ATOM 25515 C CA . GLN A 1 8 ? 22.147 1.621 -15.082 1.00 54.33 8 GLN A CA 19
ATOM 25516 C C . GLN A 1 8 ? 22.025 2.070 -13.616 1.00 1.11 8 GLN A C 19
ATOM 25517 O O . GLN A 1 8 ? 21.723 1.265 -12.734 1.00 23.54 8 GLN A O 19
ATOM 25531 N N . ASN A 1 9 ? 22.269 3.351 -13.364 1.00 31.02 9 ASN A N 19
ATOM 25532 C CA . ASN A 1 9 ? 22.363 3.867 -11.989 1.00 10.32 9 ASN A CA 19
ATOM 25533 C C . ASN A 1 9 ? 20.991 4.150 -11.347 1.00 71.00 9 ASN A C 19
ATOM 25534 O O . ASN A 1 9 ? 20.802 3.898 -10.153 1.00 31.34 9 ASN A O 19
ATOM 25545 N N . ASN A 1 10 ? 20.049 4.671 -12.135 1.00 42.14 10 ASN A N 19
ATOM 25546 C CA . ASN A 1 10 ? 18.706 5.018 -11.641 1.00 2.42 10 ASN A CA 19
ATOM 25547 C C . ASN A 1 10 ? 18.768 6.036 -10.480 1.00 62.30 10 ASN A C 19
ATOM 25548 O O . ASN A 1 10 ? 18.866 5.657 -9.310 1.00 65.15 10 ASN A O 19
ATOM 25559 N N . PRO A 1 11 ? 18.715 7.347 -10.794 1.00 2.14 11 PRO A N 19
ATOM 25560 C CA . PRO A 1 11 ? 18.778 8.414 -9.779 1.00 11.41 11 PRO A CA 19
ATOM 25561 C C . PRO A 1 11 ? 17.521 8.462 -8.894 1.00 71.23 11 PRO A C 19
ATOM 25562 O O . PRO A 1 11 ? 17.597 8.750 -7.699 1.00 0.22 11 PRO A O 19
ATOM 25573 N N . LEU A 1 12 ? 16.367 8.186 -9.495 1.00 21.45 12 LEU A N 19
ATOM 25574 C CA . LEU A 1 12 ? 15.097 8.167 -8.762 1.00 40.33 12 LEU A CA 19
ATOM 25575 C C . LEU A 1 12 ? 14.944 6.888 -7.903 1.00 3.12 12 LEU A C 19
ATOM 25576 O O . LEU A 1 12 ? 14.158 5.992 -8.211 1.00 22.53 12 LEU A O 19
ATOM 25592 N N . HIS A 1 13 ? 15.719 6.807 -6.822 1.00 14.23 13 HIS A N 19
ATOM 25593 C CA . HIS A 1 13 ? 15.634 5.667 -5.894 1.00 4.50 13 HIS A CA 19
ATOM 25594 C C . HIS A 1 13 ? 14.801 6.032 -4.651 1.00 2.15 13 HIS A C 19
ATOM 25595 O O . HIS A 1 13 ? 14.464 5.172 -3.833 1.00 2.34 13 HIS A O 19
ATOM 25610 N N . GLY A 1 14 ? 14.479 7.318 -4.520 1.00 30.25 14 GLY A N 19
ATOM 25611 C CA . GLY A 1 14 ? 13.607 7.782 -3.447 1.00 40.21 14 GLY A CA 19
ATOM 25612 C C . GLY A 1 14 ? 12.147 7.398 -3.669 1.00 11.12 14 GLY A C 19
ATOM 25613 O O . GLY A 1 14 ? 11.343 8.205 -4.139 1.00 20.41 14 GLY A O 19
ATOM 25617 N N . ILE A 1 15 ? 11.817 6.155 -3.335 1.00 44.35 15 ILE A N 19
ATOM 25618 C CA . ILE A 1 15 ? 10.462 5.620 -3.511 1.00 0.05 15 ILE A CA 19
ATOM 25619 C C . ILE A 1 15 ? 9.414 6.413 -2.706 1.00 51.34 15 ILE A C 19
ATOM 25620 O O . ILE A 1 15 ? 9.472 6.486 -1.478 1.00 23.02 15 ILE A O 19
ATOM 25636 N N . THR A 1 16 ? 8.468 7.019 -3.420 1.00 43.40 16 THR A N 19
ATOM 25637 C CA . THR A 1 16 ? 7.375 7.782 -2.796 1.00 64.42 16 THR A CA 19
ATOM 25638 C C . THR A 1 16 ? 6.260 6.849 -2.312 1.00 73.21 16 THR A C 19
ATOM 25639 O O . THR A 1 16 ? 6.297 5.647 -2.569 1.00 42.23 16 THR A O 19
ATOM 25650 N N . LEU A 1 17 ? 5.257 7.404 -1.627 1.00 42.10 17 LEU A N 19
ATOM 25651 C CA . LEU A 1 17 ? 4.088 6.622 -1.199 1.00 45.20 17 LEU A CA 19
ATOM 25652 C C . LEU A 1 17 ? 3.361 6.021 -2.416 1.00 2.53 17 LEU A C 19
ATOM 25653 O O . LEU A 1 17 ? 2.805 4.921 -2.349 1.00 10.11 17 LEU A O 19
ATOM 25669 N N . GLN A 1 18 ? 3.394 6.747 -3.534 1.00 22.21 18 GLN A N 19
ATOM 25670 C CA . GLN A 1 18 ? 2.782 6.283 -4.784 1.00 12.53 18 GLN A CA 19
ATOM 25671 C C . GLN A 1 18 ? 3.540 5.066 -5.343 1.00 60.14 18 GLN A C 19
ATOM 25672 O O . GLN A 1 18 ? 2.942 4.025 -5.627 1.00 43.33 18 GLN A O 19
ATOM 25686 N N . LYS A 1 19 ? 4.858 5.205 -5.501 1.00 14.42 19 LYS A N 19
ATOM 25687 C CA . LYS A 1 19 ? 5.700 4.105 -5.991 1.00 14.14 19 LYS A CA 19
ATOM 25688 C C . LYS A 1 19 ? 5.698 2.937 -4.993 1.00 44.10 19 LYS A C 19
ATOM 25689 O O . LYS A 1 19 ? 5.824 1.773 -5.376 1.00 21.04 19 LYS A O 19
ATOM 25708 N N . LEU A 1 20 ? 5.544 3.268 -3.713 1.00 52.33 20 LEU A N 19
ATOM 25709 C CA . LEU A 1 20 ? 5.422 2.269 -2.646 1.00 31.11 20 LEU A CA 19
ATOM 25710 C C . LEU A 1 20 ? 4.199 1.372 -2.894 1.00 53.11 20 LEU A C 19
ATOM 25711 O O . LEU A 1 20 ? 4.321 0.146 -2.971 1.00 64.41 20 LEU A O 19
ATOM 25727 N N . LEU A 1 21 ? 3.025 1.992 -3.028 1.00 34.23 21 LEU A N 19
ATOM 25728 C CA . LEU A 1 21 ? 1.793 1.259 -3.350 1.00 44.40 21 LEU A CA 19
ATOM 25729 C C . LEU A 1 21 ? 1.955 0.458 -4.652 1.00 63.20 21 LEU A C 19
ATOM 25730 O O . LEU A 1 21 ? 1.511 -0.687 -4.754 1.00 42.53 21 LEU A O 19
ATOM 25746 N N . THR A 1 22 ? 2.609 1.072 -5.638 1.00 33.52 22 THR A N 19
ATOM 25747 C CA . THR A 1 22 ? 2.884 0.414 -6.924 1.00 11.32 22 THR A CA 19
ATOM 25748 C C . THR A 1 22 ? 3.647 -0.903 -6.721 1.00 3.24 22 THR A C 19
ATOM 25749 O O . THR A 1 22 ? 3.221 -1.959 -7.190 1.00 13.53 22 THR A O 19
ATOM 25760 N N . GLU A 1 23 ? 4.768 -0.839 -6.001 1.00 14.33 23 GLU A N 19
ATOM 25761 C CA . GLU A 1 23 ? 5.590 -2.026 -5.740 1.00 54.25 23 GLU A CA 19
ATOM 25762 C C . GLU A 1 23 ? 4.825 -3.087 -4.937 1.00 22.14 23 GLU A C 19
ATOM 25763 O O . GLU A 1 23 ? 5.072 -4.285 -5.083 1.00 12.32 23 GLU A O 19
ATOM 25775 N N . LEU A 1 24 ? 3.898 -2.653 -4.087 1.00 70.40 24 LEU A N 19
ATOM 25776 C CA . LEU A 1 24 ? 3.049 -3.591 -3.345 1.00 22.24 24 LEU A CA 19
ATOM 25777 C C . LEU A 1 24 ? 2.096 -4.339 -4.289 1.00 13.23 24 LEU A C 19
ATOM 25778 O O . LEU A 1 24 ? 1.855 -5.535 -4.127 1.00 71.10 24 LEU A O 19
ATOM 25794 N N . VAL A 1 25 ? 1.558 -3.633 -5.280 1.00 71.21 25 VAL A N 19
ATOM 25795 C CA . VAL A 1 25 ? 0.723 -4.260 -6.312 1.00 11.35 25 VAL A CA 19
ATOM 25796 C C . VAL A 1 25 ? 1.543 -5.261 -7.145 1.00 42.44 25 VAL A C 19
ATOM 25797 O O . VAL A 1 25 ? 1.082 -6.361 -7.447 1.00 23.45 25 VAL A O 19
ATOM 25810 N N . GLU A 1 26 ? 2.767 -4.869 -7.490 1.00 42.35 26 GLU A N 19
ATOM 25811 C CA . GLU A 1 26 ? 3.674 -5.710 -8.284 1.00 43.44 26 GLU A CA 19
ATOM 25812 C C . GLU A 1 26 ? 4.143 -6.961 -7.512 1.00 65.35 26 GLU A C 19
ATOM 25813 O O . GLU A 1 26 ? 4.095 -8.078 -8.027 1.00 64.35 26 GLU A O 19
ATOM 25825 N N . HIS A 1 27 ? 4.604 -6.764 -6.278 1.00 33.15 27 HIS A N 19
ATOM 25826 C CA . HIS A 1 27 ? 5.203 -7.853 -5.486 1.00 61.02 27 HIS A CA 19
ATOM 25827 C C . HIS A 1 27 ? 4.165 -8.645 -4.668 1.00 31.31 27 HIS A C 19
ATOM 25828 O O . HIS A 1 27 ? 4.446 -9.751 -4.205 1.00 31.25 27 HIS A O 19
ATOM 25843 N N . TYR A 1 28 ? 2.977 -8.080 -4.479 1.00 51.45 28 TYR A N 19
ATOM 25844 C CA . TYR A 1 28 ? 1.904 -8.763 -3.737 1.00 52.42 28 TYR A CA 19
ATOM 25845 C C . TYR A 1 28 ? 0.619 -8.850 -4.573 1.00 72.02 28 TYR A C 19
ATOM 25846 O O . TYR A 1 28 ? 0.221 -9.926 -5.024 1.00 3.52 28 TYR A O 19
ATOM 25864 N N . GLY A 1 29 ? -0.019 -7.700 -4.779 1.00 30.44 29 GLY A N 19
ATOM 25865 C CA . GLY A 1 29 ? -1.311 -7.657 -5.457 1.00 50.12 29 GLY A CA 19
ATOM 25866 C C . GLY A 1 29 ? -2.428 -7.159 -4.545 1.00 4.04 29 GLY A C 19
ATOM 25867 O O . GLY A 1 29 ? -2.352 -7.309 -3.322 1.00 11.32 29 GLY A O 19
ATOM 25871 N N . TRP A 1 30 ? -3.475 -6.582 -5.132 1.00 62.11 30 TRP A N 19
ATOM 25872 C CA . TRP A 1 30 ? -4.584 -6.005 -4.355 1.00 42.21 30 TRP A CA 19
ATOM 25873 C C . TRP A 1 30 ? -5.282 -7.051 -3.468 1.00 21.32 30 TRP A C 19
ATOM 25874 O O . TRP A 1 30 ? -5.829 -6.717 -2.416 1.00 22.21 30 TRP A O 19
ATOM 25895 N N . GLU A 1 31 ? -5.247 -8.312 -3.893 1.00 31.25 31 GLU A N 19
ATOM 25896 C CA . GLU A 1 31 ? -5.836 -9.414 -3.116 1.00 42.12 31 GLU A CA 19
ATOM 25897 C C . GLU A 1 31 ? -5.107 -9.603 -1.773 1.00 32.13 31 GLU A C 19
ATOM 25898 O O . GLU A 1 31 ? -5.709 -10.012 -0.777 1.00 42.21 31 GLU A O 19
ATOM 25910 N N . GLU A 1 32 ? -3.810 -9.297 -1.758 1.00 71.21 32 GLU A N 19
ATOM 25911 C CA . GLU A 1 32 ? -3.008 -9.346 -0.529 1.00 44.31 32 GLU A CA 19
ATOM 25912 C C . GLU A 1 32 ? -3.179 -8.056 0.288 1.00 30.42 32 GLU A C 19
ATOM 25913 O O . GLU A 1 32 ? -3.270 -8.088 1.518 1.00 32.01 32 GLU A O 19
ATOM 25925 N N . LEU A 1 33 ? -3.224 -6.920 -0.406 1.00 74.32 33 LEU A N 19
ATOM 25926 C CA . LEU A 1 33 ? -3.392 -5.616 0.247 1.00 31.14 33 LEU A CA 19
ATOM 25927 C C . LEU A 1 33 ? -4.724 -5.533 1.009 1.00 2.33 33 LEU A C 19
ATOM 25928 O O . LEU A 1 33 ? -4.759 -5.162 2.181 1.00 32.00 33 LEU A O 19
ATOM 25944 N N . SER A 1 34 ? -5.815 -5.900 0.340 1.00 33.12 34 SER A N 19
ATOM 25945 C CA . SER A 1 34 ? -7.149 -5.897 0.962 1.00 13.42 34 SER A CA 19
ATOM 25946 C C . SER A 1 34 ? -7.245 -6.933 2.096 1.00 1.14 34 SER A C 19
ATOM 25947 O O . SER A 1 34 ? -8.158 -6.887 2.921 1.00 72.10 34 SER A O 19
ATOM 25955 N N . TYR A 1 35 ? -6.297 -7.869 2.124 1.00 55.40 35 TYR A N 19
ATOM 25956 C CA . TYR A 1 35 ? -6.218 -8.875 3.190 1.00 40.41 35 TYR A CA 19
ATOM 25957 C C . TYR A 1 35 ? -5.517 -8.313 4.439 1.00 23.44 35 TYR A C 19
ATOM 25958 O O . TYR A 1 35 ? -5.976 -8.521 5.562 1.00 33.55 35 TYR A O 19
ATOM 25976 N N . MET A 1 36 ? -4.402 -7.612 4.239 1.00 32.44 36 MET A N 19
ATOM 25977 C CA . MET A 1 36 ? -3.639 -7.026 5.355 1.00 62.44 36 MET A CA 19
ATOM 25978 C C . MET A 1 36 ? -4.188 -5.650 5.785 1.00 62.11 36 MET A C 19
ATOM 25979 O O . MET A 1 36 ? -3.845 -5.142 6.854 1.00 0.02 36 MET A O 19
ATOM 25993 N N . VAL A 1 37 ? -5.030 -5.043 4.947 1.00 24.10 37 VAL A N 19
ATOM 25994 C CA . VAL A 1 37 ? -5.686 -3.770 5.287 1.00 4.02 37 VAL A CA 19
ATOM 25995 C C . VAL A 1 37 ? -7.187 -3.818 4.943 1.00 23.24 37 VAL A C 19
ATOM 25996 O O . VAL A 1 37 ? -7.584 -3.654 3.785 1.00 43.42 37 VAL A O 19
ATOM 26009 N N . ASN A 1 38 ? -8.023 -4.045 5.957 1.00 43.13 38 ASN A N 19
ATOM 26010 C CA . ASN A 1 38 ? -9.467 -4.194 5.752 1.00 73.54 38 ASN A CA 19
ATOM 26011 C C . ASN A 1 38 ? -10.189 -2.837 5.738 1.00 12.13 38 ASN A C 19
ATOM 26012 O O . ASN A 1 38 ? -10.673 -2.359 6.767 1.00 43.03 38 ASN A O 19
ATOM 26023 N N . ILE A 1 39 ? -10.229 -2.211 4.566 1.00 12.43 39 ILE A N 19
ATOM 26024 C CA . ILE A 1 39 ? -10.959 -0.954 4.362 1.00 4.20 39 ILE A CA 19
ATOM 26025 C C . ILE A 1 39 ? -11.719 -0.985 3.025 1.00 23.31 39 ILE A C 19
ATOM 26026 O O . ILE A 1 39 ? -11.243 -1.570 2.047 1.00 73.44 39 ILE A O 19
ATOM 26042 N N . ASN A 1 40 ? -12.894 -0.357 2.969 1.00 55.14 40 ASN A N 19
ATOM 26043 C CA . ASN A 1 40 ? -13.681 -0.327 1.730 1.00 41.21 40 ASN A CA 19
ATOM 26044 C C . ASN A 1 40 ? -13.064 0.647 0.710 1.00 53.20 40 ASN A C 19
ATOM 26045 O O . ASN A 1 40 ? -13.592 1.728 0.449 1.00 44.44 40 ASN A O 19
ATOM 26056 N N . CYS A 1 41 ? -11.918 0.255 0.166 1.00 13.22 41 CYS A N 19
ATOM 26057 C CA . CYS A 1 41 ? -11.211 1.048 -0.849 1.00 51.55 41 CYS A CA 19
ATOM 26058 C C . CYS A 1 41 ? -10.471 0.127 -1.825 1.00 75.12 41 CYS A C 19
ATOM 26059 O O . CYS A 1 41 ? -10.756 0.115 -3.019 1.00 63.51 41 CYS A O 19
ATOM 26067 N N . PHE A 1 42 ? -9.535 -0.666 -1.300 1.00 22.35 42 PHE A N 19
ATOM 26068 C CA . PHE A 1 42 ? -8.798 -1.644 -2.115 1.00 51.33 42 PHE A CA 19
ATOM 26069 C C . PHE A 1 42 ? -9.752 -2.695 -2.710 1.00 54.31 42 PHE A C 19
ATOM 26070 O O . PHE A 1 42 ? -9.494 -3.260 -3.772 1.00 63.11 42 PHE A O 19
ATOM 26087 N N . LYS A 1 43 ? -10.851 -2.955 -2.001 1.00 52.03 43 LYS A N 19
ATOM 26088 C CA . LYS A 1 43 ? -11.874 -3.909 -2.453 1.00 72.54 43 LYS A CA 19
ATOM 26089 C C . LYS A 1 43 ? -12.773 -3.273 -3.535 1.00 1.32 43 LYS A C 19
ATOM 26090 O O . LYS A 1 43 ? -13.190 -3.937 -4.487 1.00 53.22 43 LYS A O 19
ATOM 26109 N N . LYS A 1 44 ? -13.055 -1.977 -3.394 1.00 52.15 44 LYS A N 19
ATOM 26110 C CA . LYS A 1 44 ? -13.947 -1.270 -4.325 1.00 44.41 44 LYS A CA 19
ATOM 26111 C C . LYS A 1 44 ? -13.185 -0.773 -5.567 1.00 73.10 44 LYS A C 19
ATOM 26112 O O . LYS A 1 44 ? -12.811 0.401 -5.645 1.00 4.12 44 LYS A O 19
ATOM 26131 N N . ASP A 1 45 ? -12.959 -1.675 -6.525 1.00 5.34 45 ASP A N 19
ATOM 26132 C CA . ASP A 1 45 ? -12.239 -1.352 -7.765 1.00 0.31 45 ASP A CA 19
ATOM 26133 C C . ASP A 1 45 ? -10.800 -0.860 -7.486 1.00 52.55 45 ASP A C 19
ATOM 26134 O O . ASP A 1 45 ? -10.582 0.299 -7.121 1.00 32.12 45 ASP A O 19
ATOM 26143 N N . PRO A 1 46 ? -9.799 -1.750 -7.650 1.00 44.40 46 PRO A N 19
ATOM 26144 C CA . PRO A 1 46 ? -8.379 -1.418 -7.430 1.00 1.43 46 PRO A CA 19
ATOM 26145 C C . PRO A 1 46 ? -7.928 -0.125 -8.140 1.00 12.53 46 PRO A C 19
ATOM 26146 O O . PRO A 1 46 ? -7.625 -0.127 -9.336 1.00 45.14 46 PRO A O 19
ATOM 26157 N N . SER A 1 47 ? -7.900 0.982 -7.398 1.00 14.00 47 SER A N 19
ATOM 26158 C CA . SER A 1 47 ? -7.494 2.284 -7.949 1.00 42.34 47 SER A CA 19
ATOM 26159 C C . SER A 1 47 ? -6.281 2.854 -7.204 1.00 33.14 47 SER A C 19
ATOM 26160 O O . SER A 1 47 ? -6.372 3.170 -6.015 1.00 64.40 47 SER A O 19
ATOM 26168 N N . ILE A 1 48 ? -5.154 2.990 -7.901 1.00 34.34 48 ILE A N 19
ATOM 26169 C CA . ILE A 1 48 ? -3.923 3.543 -7.309 1.00 55.23 48 ILE A CA 19
ATOM 26170 C C . ILE A 1 48 ? -4.151 4.943 -6.709 1.00 72.42 48 ILE A C 19
ATOM 26171 O O . ILE A 1 48 ? -3.922 5.170 -5.520 1.00 3.43 48 ILE A O 19
ATOM 26187 N N . LYS A 1 49 ? -4.628 5.866 -7.539 1.00 70.41 49 LYS A N 19
ATOM 26188 C CA . LYS A 1 49 ? -4.747 7.278 -7.153 1.00 24.55 49 LYS A CA 19
ATOM 26189 C C . LYS A 1 49 ? -5.845 7.488 -6.097 1.00 5.23 49 LYS A C 19
ATOM 26190 O O . LYS A 1 49 ? -5.656 8.233 -5.133 1.00 74.15 49 LYS A O 19
ATOM 26209 N N . SER A 1 50 ? -6.990 6.827 -6.285 1.00 42.42 50 SER A N 19
ATOM 26210 C CA . SER A 1 50 ? -8.102 6.905 -5.317 1.00 62.44 50 SER A CA 19
ATOM 26211 C C . SER A 1 50 ? -7.678 6.392 -3.936 1.00 13.55 50 SER A C 19
ATOM 26212 O O . SER A 1 50 ? -7.980 7.012 -2.916 1.00 34.43 50 SER A O 19
ATOM 26220 N N . SER A 1 51 ? -6.970 5.261 -3.909 1.00 23.40 51 SER A N 19
ATOM 26221 C CA . SER A 1 51 ? -6.465 4.697 -2.646 1.00 71.01 51 SER A CA 19
ATOM 26222 C C . SER A 1 51 ? -5.536 5.683 -1.927 1.00 23.11 51 SER A C 19
ATOM 26223 O O . SER A 1 51 ? -5.701 5.945 -0.738 1.00 65.41 51 SER A O 19
ATOM 26231 N N . LEU A 1 52 ? -4.564 6.236 -2.654 1.00 10.30 52 LEU A N 19
ATOM 26232 C CA . LEU A 1 52 ? -3.658 7.248 -2.092 1.00 54.43 52 LEU A CA 19
ATOM 26233 C C . LEU A 1 52 ? -4.443 8.460 -1.565 1.00 61.21 52 LEU A C 19
ATOM 26234 O O . LEU A 1 52 ? -4.156 8.989 -0.486 1.00 11.34 52 LEU A O 19
ATOM 26250 N N . LYS A 1 53 ? -5.437 8.887 -2.340 1.00 4.53 53 LYS A N 19
ATOM 26251 C CA . LYS A 1 53 ? -6.317 9.993 -1.951 1.00 50.42 53 LYS A CA 19
ATOM 26252 C C . LYS A 1 53 ? -7.109 9.641 -0.680 1.00 11.11 53 LYS A C 19
ATOM 26253 O O . LYS A 1 53 ? -7.357 10.498 0.168 1.00 10.25 53 LYS A O 19
ATOM 26272 N N . PHE A 1 54 ? -7.485 8.370 -0.553 1.00 72.14 54 PHE A N 19
ATOM 26273 C CA . PHE A 1 54 ? -8.183 7.877 0.638 1.00 32.33 54 PHE A CA 19
ATOM 26274 C C . PHE A 1 54 ? -7.236 7.822 1.853 1.00 22.54 54 PHE A C 19
ATOM 26275 O O . PHE A 1 54 ? -7.637 8.117 2.982 1.00 61.22 54 PHE A O 19
ATOM 26292 N N . LEU A 1 55 ? -5.978 7.451 1.611 1.00 45.14 55 LEU A N 19
ATOM 26293 C CA . LEU A 1 55 ? -4.959 7.408 2.668 1.00 11.41 55 LEU A CA 19
ATOM 26294 C C . LEU A 1 55 ? -4.699 8.803 3.258 1.00 51.24 55 LEU A C 19
ATOM 26295 O O . LEU A 1 55 ? -4.302 8.935 4.417 1.00 23.51 55 LEU A O 19
ATOM 26311 N N . ARG A 1 56 ? -4.913 9.845 2.449 1.00 45.23 56 ARG A N 19
ATOM 26312 C CA . ARG A 1 56 ? -4.788 11.234 2.919 1.00 13.44 56 ARG A CA 19
ATOM 26313 C C . ARG A 1 56 ? -5.727 11.513 4.108 1.00 14.22 56 ARG A C 19
ATOM 26314 O O . ARG A 1 56 ? -5.424 12.335 4.978 1.00 45.43 56 ARG A O 19
ATOM 26335 N N . LYS A 1 57 ? -6.877 10.838 4.124 1.00 13.04 57 LYS A N 19
ATOM 26336 C CA . LYS A 1 57 ? -7.822 10.928 5.245 1.00 72.30 57 LYS A CA 19
ATOM 26337 C C . LYS A 1 57 ? -7.523 9.851 6.294 1.00 2.42 57 LYS A C 19
ATOM 26338 O O . LYS A 1 57 ? -7.348 10.145 7.480 1.00 31.21 57 LYS A O 19
ATOM 26357 N N . THR A 1 58 ? -7.470 8.603 5.845 1.00 41.41 58 THR A N 19
ATOM 26358 C CA . THR A 1 58 ? -7.211 7.463 6.729 1.00 25.54 58 THR A CA 19
ATOM 26359 C C . THR A 1 58 ? -5.700 7.216 6.879 1.00 53.01 58 THR A C 19
ATOM 26360 O O . THR A 1 58 ? -5.118 6.364 6.201 1.00 22.52 58 THR A O 19
ATOM 26371 N N . ASP A 1 59 ? -5.071 7.979 7.768 1.00 72.20 59 ASP A N 19
ATOM 26372 C CA . ASP A 1 59 ? -3.618 7.933 7.960 1.00 70.43 59 ASP A CA 19
ATOM 26373 C C . ASP A 1 59 ? -3.138 6.567 8.483 1.00 62.30 59 ASP A C 19
ATOM 26374 O O . ASP A 1 59 ? -2.126 6.040 8.017 1.00 25.34 59 ASP A O 19
ATOM 26383 N N . TRP A 1 60 ? -3.870 5.989 9.439 1.00 14.45 60 TRP A N 19
ATOM 26384 C CA . TRP A 1 60 ? -3.486 4.694 10.023 1.00 72.13 60 TRP A CA 19
ATOM 26385 C C . TRP A 1 60 ? -3.436 3.576 8.964 1.00 34.25 60 TRP A C 19
ATOM 26386 O O . TRP A 1 60 ? -2.625 2.652 9.063 1.00 34.41 60 TRP A O 19
ATOM 26407 N N . ALA A 1 61 ? -4.291 3.667 7.948 1.00 20.44 61 ALA A N 19
ATOM 26408 C CA . ALA A 1 61 ? -4.249 2.721 6.829 1.00 41.41 61 ALA A CA 19
ATOM 26409 C C . ALA A 1 61 ? -2.927 2.851 6.063 1.00 0.10 61 ALA A C 19
ATOM 26410 O O . ALA A 1 61 ? -2.288 1.854 5.736 1.00 60.12 61 ALA A O 19
ATOM 26417 N N . ARG A 1 62 ? -2.515 4.093 5.798 1.00 32.13 62 ARG A N 19
ATOM 26418 C CA . ARG A 1 62 ? -1.233 4.368 5.137 1.00 13.33 62 ARG A CA 19
ATOM 26419 C C . ARG A 1 62 ? -0.063 3.756 5.926 1.00 13.32 62 ARG A C 19
ATOM 26420 O O . ARG A 1 62 ? 0.872 3.203 5.343 1.00 2.31 62 ARG A O 19
ATOM 26441 N N . GLU A 1 63 ? -0.131 3.851 7.256 1.00 32.21 63 GLU A N 19
ATOM 26442 C CA . GLU A 1 63 ? 0.883 3.251 8.129 1.00 52.11 63 GLU A CA 19
ATOM 26443 C C . GLU A 1 63 ? 0.924 1.719 7.968 1.00 73.02 63 GLU A C 19
ATOM 26444 O O . GLU A 1 63 ? 1.993 1.106 7.999 1.00 51.24 63 GLU A O 19
ATOM 26456 N N . ARG A 1 64 ? -0.248 1.107 7.793 1.00 2.05 64 ARG A N 19
ATOM 26457 C CA . ARG A 1 64 ? -0.337 -0.340 7.547 1.00 61.54 64 ARG A CA 19
ATOM 26458 C C . ARG A 1 64 ? 0.139 -0.699 6.127 1.00 60.51 64 ARG A C 19
ATOM 26459 O O . ARG A 1 64 ? 0.703 -1.772 5.904 1.00 51.21 64 ARG A O 19
ATOM 26480 N N . VAL A 1 65 ? -0.088 0.207 5.174 1.00 73.41 65 VAL A N 19
ATOM 26481 C CA . VAL A 1 65 ? 0.379 0.020 3.792 1.00 4.25 65 VAL A CA 19
ATOM 26482 C C . VAL A 1 65 ? 1.917 -0.053 3.723 1.00 11.24 65 VAL A C 19
ATOM 26483 O O . VAL A 1 65 ? 2.483 -1.015 3.196 1.00 51.24 65 VAL A O 19
ATOM 26496 N N . GLU A 1 66 ? 2.593 0.958 4.270 1.00 52.22 66 GLU A N 19
ATOM 26497 C CA . GLU A 1 66 ? 4.062 0.972 4.287 1.00 2.12 66 GLU A CA 19
ATOM 26498 C C . GLU A 1 66 ? 4.626 -0.147 5.178 1.00 71.00 66 GLU A C 19
ATOM 26499 O O . GLU A 1 66 ? 5.756 -0.592 4.983 1.00 31.34 66 GLU A O 19
ATOM 26511 N N . ASN A 1 67 ? 3.836 -0.604 6.151 1.00 13.42 67 ASN A N 19
ATOM 26512 C CA . ASN A 1 67 ? 4.205 -1.777 6.957 1.00 41.41 67 ASN A CA 19
ATOM 26513 C C . ASN A 1 67 ? 4.386 -3.007 6.050 1.00 75.12 67 ASN A C 19
ATOM 26514 O O . ASN A 1 67 ? 5.345 -3.768 6.189 1.00 2.13 67 ASN A O 19
ATOM 26525 N N . ILE A 1 68 ? 3.457 -3.181 5.107 1.00 11.42 68 ILE A N 19
ATOM 26526 C CA . ILE A 1 68 ? 3.564 -4.234 4.088 1.00 10.22 68 ILE A CA 19
ATOM 26527 C C . ILE A 1 68 ? 4.855 -4.064 3.264 1.00 12.22 68 ILE A C 19
ATOM 26528 O O . ILE A 1 68 ? 5.541 -5.038 2.937 1.00 31.20 68 ILE A O 19
ATOM 26544 N N . TYR A 1 69 ? 5.172 -2.811 2.936 1.00 52.22 69 TYR A N 19
ATOM 26545 C CA . TYR A 1 69 ? 6.421 -2.473 2.243 1.00 24.01 69 TYR A CA 19
ATOM 26546 C C . TYR A 1 69 ? 7.649 -2.894 3.070 1.00 74.34 69 TYR A C 19
ATOM 26547 O O . TYR A 1 69 ? 8.613 -3.441 2.535 1.00 34.11 69 TYR A O 19
ATOM 26565 N N . LEU A 1 70 ? 7.609 -2.634 4.378 1.00 14.10 70 LEU A N 19
ATOM 26566 C CA . LEU A 1 70 ? 8.679 -3.059 5.287 1.00 30.22 70 LEU A CA 19
ATOM 26567 C C . LEU A 1 70 ? 8.835 -4.590 5.274 1.00 1.01 70 LEU A C 19
ATOM 26568 O O . LEU A 1 70 ? 9.951 -5.113 5.201 1.00 11.31 70 LEU A O 19
ATOM 26584 N N . LYS A 1 71 ? 7.704 -5.296 5.336 1.00 13.32 71 LYS A N 19
ATOM 26585 C CA . LYS A 1 71 ? 7.689 -6.761 5.220 1.00 13.22 71 LYS A CA 19
ATOM 26586 C C . LYS A 1 71 ? 8.376 -7.220 3.920 1.00 1.21 71 LYS A C 19
ATOM 26587 O O . LYS A 1 71 ? 9.105 -8.211 3.902 1.00 42.31 71 LYS A O 19
ATOM 26606 N N . LEU A 1 72 ? 8.141 -6.475 2.844 1.00 24.54 72 LEU A N 19
ATOM 26607 C CA . LEU A 1 72 ? 8.762 -6.757 1.544 1.00 32.40 72 LEU A CA 19
ATOM 26608 C C . LEU A 1 72 ? 10.283 -6.535 1.587 1.00 41.04 72 LEU A C 19
ATOM 26609 O O . LEU A 1 72 ? 11.066 -7.390 1.166 1.00 53.12 72 LEU A O 19
ATOM 26625 N N . GLN A 1 73 ? 10.696 -5.385 2.115 1.00 35.13 73 GLN A N 19
ATOM 26626 C CA . GLN A 1 73 ? 12.117 -5.015 2.156 1.00 33.14 73 GLN A CA 19
ATOM 26627 C C . GLN A 1 73 ? 12.930 -5.934 3.080 1.00 4.33 73 GLN A C 19
ATOM 26628 O O . GLN A 1 73 ? 14.142 -6.076 2.907 1.00 21.12 73 GLN A O 19
ATOM 26642 N N . ARG A 1 74 ? 12.273 -6.555 4.057 1.00 32.21 74 ARG A N 19
ATOM 26643 C CA . ARG A 1 74 ? 12.944 -7.548 4.906 1.00 44.33 74 ARG A CA 19
ATOM 26644 C C . ARG A 1 74 ? 12.962 -8.924 4.212 1.00 45.11 74 ARG A C 19
ATOM 26645 O O . ARG A 1 74 ? 13.669 -9.839 4.632 1.00 54.03 74 ARG A O 19
ATOM 26666 N N . HIS A 1 75 ? 12.157 -9.060 3.152 1.00 40.02 75 HIS A N 19
ATOM 26667 C CA . HIS A 1 75 ? 12.140 -10.278 2.331 1.00 71.53 75 HIS A CA 19
ATOM 26668 C C . HIS A 1 75 ? 12.998 -10.124 1.071 1.00 0.14 75 HIS A C 19
ATOM 26669 O O . HIS A 1 75 ? 13.143 -11.070 0.294 1.00 44.45 75 HIS A O 19
ATOM 26684 N N . LYS A 1 76 ? 13.549 -8.928 0.854 1.00 4.52 76 LYS A N 19
ATOM 26685 C CA . LYS A 1 76 ? 14.561 -8.740 -0.189 1.00 22.33 76 LYS A CA 19
ATOM 26686 C C . LYS A 1 76 ? 15.848 -9.489 0.197 1.00 33.30 76 LYS A C 19
ATOM 26687 O O . LYS A 1 76 ? 16.808 -8.903 0.707 1.00 10.12 76 LYS A O 19
ATOM 26706 N N . GLU A 1 77 ? 15.842 -10.799 -0.016 1.00 11.31 77 GLU A N 19
ATOM 26707 C CA . GLU A 1 77 ? 16.965 -11.651 0.368 1.00 44.45 77 GLU A CA 19
ATOM 26708 C C . GLU A 1 77 ? 18.159 -11.445 -0.575 1.00 15.24 77 GLU A C 19
ATOM 26709 O O . GLU A 1 77 ? 18.289 -12.108 -1.606 1.00 52.15 77 GLU A O 19
ATOM 26721 N N . ARG A 1 78 ? 19.005 -10.479 -0.218 1.00 74.31 78 ARG A N 19
ATOM 26722 C CA . ARG A 1 78 ? 20.182 -10.111 -1.017 1.00 52.41 78 ARG A CA 19
ATOM 26723 C C . ARG A 1 78 ? 21.168 -11.280 -1.182 1.00 40.01 78 ARG A C 19
ATOM 26724 O O . ARG A 1 78 ? 21.757 -11.465 -2.250 1.00 30.30 78 ARG A O 19
ATOM 26745 N N . ASN A 1 79 ? 21.340 -12.068 -0.123 1.00 54.11 79 ASN A N 19
ATOM 26746 C CA . ASN A 1 79 ? 22.326 -13.154 -0.122 1.00 50.32 79 ASN A CA 19
ATOM 26747 C C . ASN A 1 79 ? 21.736 -14.478 -0.641 1.00 4.13 79 ASN A C 19
ATOM 26748 O O . ASN A 1 79 ? 20.552 -14.568 -0.969 1.00 44.35 79 ASN A O 19
ATOM 26759 N N . GLN A 1 80 ? 22.579 -15.502 -0.716 1.00 40.41 80 GLN A N 19
ATOM 26760 C CA . GLN A 1 80 ? 22.170 -16.807 -1.251 1.00 14.42 80 GLN A CA 19
ATOM 26761 C C . GLN A 1 80 ? 22.283 -17.940 -0.211 1.00 31.11 80 GLN A C 19
ATOM 26762 O O . GLN A 1 80 ? 22.014 -19.099 -0.526 1.00 20.43 80 GLN A O 19
ATOM 26776 N N . LEU A 1 81 ? 22.664 -17.608 1.025 1.00 20.44 81 LEU A N 19
ATOM 26777 C CA . LEU A 1 81 ? 22.827 -18.624 2.078 1.00 4.00 81 LEU A CA 19
ATOM 26778 C C . LEU A 1 81 ? 22.908 -17.996 3.478 1.00 2.32 81 LEU A C 19
ATOM 26779 O O . LEU A 1 81 ? 23.165 -16.798 3.625 1.00 51.35 81 LEU A O 19
ATOM 26795 N N . GLU A 1 82 ? 22.683 -18.819 4.501 1.00 40.41 82 GLU A N 19
ATOM 26796 C CA . GLU A 1 82 ? 22.870 -18.405 5.900 1.00 3.32 82 GLU A CA 19
ATOM 26797 C C . GLU A 1 82 ? 24.048 -19.154 6.545 1.00 10.02 82 GLU A C 19
ATOM 26798 O O . GLU A 1 82 ? 23.868 -20.327 6.947 1.00 36.21 82 GLU A O 19
ATOM 26810 N N . MET A 1 1 ? 3.144 -2.180 -21.215 1.00 61.32 1 MET A N 20
ATOM 26811 C CA . MET A 1 1 ? 3.315 -3.542 -20.643 1.00 52.32 1 MET A CA 20
ATOM 26812 C C . MET A 1 1 ? 4.787 -3.846 -20.305 1.00 1.25 1 MET A C 20
ATOM 26813 O O . MET A 1 1 ? 5.136 -4.985 -19.999 1.00 2.22 1 MET A O 20
ATOM 26829 N N . ALA A 1 2 ? 5.647 -2.824 -20.346 1.00 0.22 2 ALA A N 20
ATOM 26830 C CA . ALA A 1 2 ? 7.079 -3.001 -20.072 1.00 33.10 2 ALA A CA 20
ATOM 26831 C C . ALA A 1 2 ? 7.623 -1.876 -19.179 1.00 4.14 2 ALA A C 20
ATOM 26832 O O . ALA A 1 2 ? 7.695 -0.719 -19.598 1.00 32.21 2 ALA A O 20
ATOM 26839 N N . LEU A 1 3 ? 7.998 -2.221 -17.949 1.00 33.33 3 LEU A N 20
ATOM 26840 C CA . LEU A 1 3 ? 8.559 -1.250 -17.002 1.00 4.01 3 LEU A CA 20
ATOM 26841 C C . LEU A 1 3 ? 10.096 -1.261 -17.048 1.00 54.22 3 LEU A C 20
ATOM 26842 O O . LEU A 1 3 ? 10.739 -2.141 -16.468 1.00 21.10 3 LEU A O 20
ATOM 26858 N N . ILE A 1 4 ? 10.678 -0.288 -17.749 1.00 72.22 4 ILE A N 20
ATOM 26859 C CA . ILE A 1 4 ? 12.138 -0.195 -17.888 1.00 23.34 4 ILE A CA 20
ATOM 26860 C C . ILE A 1 4 ? 12.683 1.104 -17.268 1.00 64.22 4 ILE A C 20
ATOM 26861 O O . ILE A 1 4 ? 12.232 2.202 -17.597 1.00 71.24 4 ILE A O 20
ATOM 26877 N N . MET A 1 5 ? 13.654 0.965 -16.369 1.00 3.35 5 MET A N 20
ATOM 26878 C CA . MET A 1 5 ? 14.327 2.114 -15.746 1.00 24.21 5 MET A CA 20
ATOM 26879 C C . MET A 1 5 ? 15.850 1.911 -15.788 1.00 63.43 5 MET A C 20
ATOM 26880 O O . MET A 1 5 ? 16.381 0.998 -15.150 1.00 73.42 5 MET A O 20
ATOM 26894 N N . THR A 1 6 ? 16.555 2.754 -16.541 1.00 22.43 6 THR A N 20
ATOM 26895 C CA . THR A 1 6 ? 17.994 2.550 -16.792 1.00 24.21 6 THR A CA 20
ATOM 26896 C C . THR A 1 6 ? 18.878 3.596 -16.095 1.00 61.42 6 THR A C 20
ATOM 26897 O O . THR A 1 6 ? 19.108 4.688 -16.621 1.00 21.41 6 THR A O 20
ATOM 26908 N N . GLN A 1 7 ? 19.368 3.252 -14.908 1.00 12.54 7 GLN A N 20
ATOM 26909 C CA . GLN A 1 7 ? 20.326 4.088 -14.174 1.00 61.33 7 GLN A CA 20
ATOM 26910 C C . GLN A 1 7 ? 21.087 3.238 -13.136 1.00 73.50 7 GLN A C 20
ATOM 26911 O O . GLN A 1 7 ? 20.515 2.806 -12.132 1.00 2.24 7 GLN A O 20
ATOM 26925 N N . GLN A 1 8 ? 22.376 2.995 -13.388 1.00 73.31 8 GLN A N 20
ATOM 26926 C CA . GLN A 1 8 ? 23.179 2.093 -12.541 1.00 43.52 8 GLN A CA 20
ATOM 26927 C C . GLN A 1 8 ? 23.568 2.721 -11.192 1.00 52.15 8 GLN A C 20
ATOM 26928 O O . GLN A 1 8 ? 24.301 2.111 -10.410 1.00 35.42 8 GLN A O 20
ATOM 26942 N N . ASN A 1 9 ? 23.092 3.930 -10.920 1.00 63.52 9 ASN A N 20
ATOM 26943 C CA . ASN A 1 9 ? 23.372 4.604 -9.649 1.00 20.23 9 ASN A CA 20
ATOM 26944 C C . ASN A 1 9 ? 22.117 5.297 -9.099 1.00 53.13 9 ASN A C 20
ATOM 26945 O O . ASN A 1 9 ? 21.406 5.986 -9.829 1.00 51.23 9 ASN A O 20
ATOM 26956 N N . ASN A 1 10 ? 21.842 5.095 -7.815 1.00 34.01 10 ASN A N 20
ATOM 26957 C CA . ASN A 1 10 ? 20.683 5.711 -7.158 1.00 44.55 10 ASN A CA 20
ATOM 26958 C C . ASN A 1 10 ? 21.108 6.920 -6.305 1.00 63.43 10 ASN A C 20
ATOM 26959 O O . ASN A 1 10 ? 21.542 6.763 -5.162 1.00 31.12 10 ASN A O 20
ATOM 26970 N N . PRO A 1 11 ? 20.992 8.146 -6.853 1.00 71.42 11 PRO A N 20
ATOM 26971 C CA . PRO A 1 11 ? 21.433 9.370 -6.165 1.00 10.35 11 PRO A CA 20
ATOM 26972 C C . PRO A 1 11 ? 20.433 9.855 -5.100 1.00 11.34 11 PRO A C 20
ATOM 26973 O O . PRO A 1 11 ? 20.813 10.506 -4.124 1.00 21.02 11 PRO A O 20
ATOM 26984 N N . LEU A 1 12 ? 19.154 9.530 -5.289 1.00 31.12 12 LEU A N 20
ATOM 26985 C CA . LEU A 1 12 ? 18.092 9.979 -4.390 1.00 23.12 12 LEU A CA 20
ATOM 26986 C C . LEU A 1 12 ? 16.976 8.928 -4.299 1.00 12.14 12 LEU A C 20
ATOM 26987 O O . LEU A 1 12 ? 16.336 8.580 -5.296 1.00 12.02 12 LEU A O 20
ATOM 27003 N N . HIS A 1 13 ? 16.760 8.416 -3.096 1.00 53.50 13 HIS A N 20
ATOM 27004 C CA . HIS A 1 13 ? 15.743 7.388 -2.851 1.00 0.25 13 HIS A CA 20
ATOM 27005 C C . HIS A 1 13 ? 14.347 8.025 -2.684 1.00 32.40 13 HIS A C 20
ATOM 27006 O O . HIS A 1 13 ? 13.644 7.772 -1.706 1.00 24.21 13 HIS A O 20
ATOM 27021 N N . GLY A 1 14 ? 13.950 8.841 -3.660 1.00 23.41 14 GLY A N 20
ATOM 27022 C CA . GLY A 1 14 ? 12.675 9.548 -3.587 1.00 14.35 14 GLY A CA 20
ATOM 27023 C C . GLY A 1 14 ? 11.468 8.668 -3.906 1.00 2.41 14 GLY A C 20
ATOM 27024 O O . GLY A 1 14 ? 10.720 8.946 -4.846 1.00 61.22 14 GLY A O 20
ATOM 27028 N N . ILE A 1 15 ? 11.277 7.610 -3.124 1.00 3.24 15 ILE A N 20
ATOM 27029 C CA . ILE A 1 15 ? 10.127 6.719 -3.293 1.00 35.33 15 ILE A CA 20
ATOM 27030 C C . ILE A 1 15 ? 8.941 7.185 -2.439 1.00 35.20 15 ILE A C 20
ATOM 27031 O O . ILE A 1 15 ? 8.919 6.994 -1.222 1.00 52.53 15 ILE A O 20
ATOM 27047 N N . THR A 1 16 ? 7.962 7.808 -3.086 1.00 43.30 16 THR A N 20
ATOM 27048 C CA . THR A 1 16 ? 6.764 8.293 -2.391 1.00 10.31 16 THR A CA 20
ATOM 27049 C C . THR A 1 16 ? 5.738 7.168 -2.204 1.00 55.33 16 THR A C 20
ATOM 27050 O O . THR A 1 16 ? 5.890 6.078 -2.760 1.00 24.03 16 THR A O 20
ATOM 27061 N N . LEU A 1 17 ? 4.689 7.447 -1.427 1.00 4.43 17 LEU A N 20
ATOM 27062 C CA . LEU A 1 17 ? 3.610 6.479 -1.178 1.00 35.21 17 LEU A CA 20
ATOM 27063 C C . LEU A 1 17 ? 3.044 5.898 -2.488 1.00 22.04 17 LEU A C 20
ATOM 27064 O O . LEU A 1 17 ? 2.648 4.733 -2.539 1.00 73.33 17 LEU A O 20
ATOM 27080 N N . GLN A 1 18 ? 3.022 6.713 -3.543 1.00 62.10 18 GLN A N 20
ATOM 27081 C CA . GLN A 1 18 ? 2.563 6.265 -4.865 1.00 4.03 18 GLN A CA 20
ATOM 27082 C C . GLN A 1 18 ? 3.426 5.103 -5.380 1.00 14.21 18 GLN A C 20
ATOM 27083 O O . GLN A 1 18 ? 2.932 4.000 -5.611 1.00 32.22 18 GLN A O 20
ATOM 27097 N N . LYS A 1 19 ? 4.722 5.366 -5.553 1.00 13.21 19 LYS A N 20
ATOM 27098 C CA . LYS A 1 19 ? 5.677 4.346 -6.010 1.00 25.03 19 LYS A CA 20
ATOM 27099 C C . LYS A 1 19 ? 5.697 3.133 -5.062 1.00 14.24 19 LYS A C 20
ATOM 27100 O O . LYS A 1 19 ? 5.723 1.983 -5.506 1.00 3.13 19 LYS A O 20
ATOM 27119 N N . LEU A 1 20 ? 5.675 3.408 -3.760 1.00 2.21 20 LEU A N 20
ATOM 27120 C CA . LEU A 1 20 ? 5.679 2.362 -2.731 1.00 34.23 20 LEU A CA 20
ATOM 27121 C C . LEU A 1 20 ? 4.500 1.392 -2.928 1.00 75.25 20 LEU A C 20
ATOM 27122 O O . LEU A 1 20 ? 4.689 0.177 -3.024 1.00 25.22 2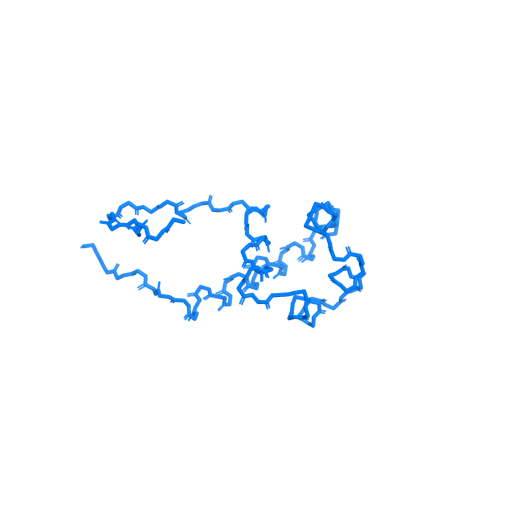0 LEU A O 20
ATOM 27138 N N . LEU A 1 21 ? 3.286 1.938 -2.998 1.00 21.31 21 LEU A N 20
ATOM 27139 C CA . LEU A 1 21 ? 2.082 1.128 -3.215 1.00 51.12 21 LEU A CA 20
ATOM 27140 C C . LEU A 1 21 ? 2.119 0.417 -4.581 1.00 24.51 21 LEU A C 20
ATOM 27141 O O . LEU A 1 21 ? 1.761 -0.757 -4.686 1.00 50.34 21 LEU A O 20
ATOM 27157 N N . THR A 1 22 ? 2.566 1.130 -5.615 1.00 55.23 22 THR A N 20
ATOM 27158 C CA . THR A 1 22 ? 2.651 0.565 -6.974 1.00 13.54 22 THR A CA 20
ATOM 27159 C C . THR A 1 22 ? 3.475 -0.733 -7.003 1.00 0.52 22 THR A C 20
ATOM 27160 O O . THR A 1 22 ? 3.030 -1.748 -7.548 1.00 15.33 22 THR A O 20
ATOM 27171 N N . GLU A 1 23 ? 4.667 -0.700 -6.399 1.00 12.22 23 GLU A N 20
ATOM 27172 C CA . GLU A 1 23 ? 5.530 -1.887 -6.325 1.00 71.35 23 GLU A CA 20
ATOM 27173 C C . GLU A 1 23 ? 4.843 -3.029 -5.550 1.00 61.12 23 GLU A C 20
ATOM 27174 O O . GLU A 1 23 ? 4.904 -4.192 -5.955 1.00 71.51 23 GLU A O 20
ATOM 27186 N N . LEU A 1 24 ? 4.180 -2.693 -4.438 1.00 32.25 24 LEU A N 20
ATOM 27187 C CA . LEU A 1 24 ? 3.456 -3.691 -3.633 1.00 20.11 24 LEU A CA 20
ATOM 27188 C C . LEU A 1 24 ? 2.352 -4.383 -4.452 1.00 70.20 24 LEU A C 20
ATOM 27189 O O . LEU A 1 24 ? 2.146 -5.591 -4.340 1.00 51.30 24 LEU A O 20
ATOM 27205 N N . VAL A 1 25 ? 1.647 -3.612 -5.278 1.00 40.24 25 VAL A N 20
ATOM 27206 C CA . VAL A 1 25 ? 0.624 -4.170 -6.172 1.00 23.43 25 VAL A CA 20
ATOM 27207 C C . VAL A 1 25 ? 1.251 -5.122 -7.205 1.00 63.41 25 VAL A C 20
ATOM 27208 O O . VAL A 1 25 ? 0.712 -6.191 -7.486 1.00 54.02 25 VAL A O 20
ATOM 27221 N N . GLU A 1 26 ? 2.401 -4.728 -7.750 1.00 44.13 26 GLU A N 20
ATOM 27222 C CA . GLU A 1 26 ? 3.102 -5.531 -8.760 1.00 23.15 26 GLU A CA 20
ATOM 27223 C C . GLU A 1 26 ? 3.698 -6.820 -8.167 1.00 71.02 26 GLU A C 20
ATOM 27224 O O . GLU A 1 26 ? 3.771 -7.848 -8.847 1.00 41.13 26 GLU A O 20
ATOM 27236 N N . HIS A 1 27 ? 4.128 -6.762 -6.908 1.00 63.13 27 HIS A N 20
ATOM 27237 C CA . HIS A 1 27 ? 4.769 -7.912 -6.260 1.00 44.42 27 HIS A CA 20
ATOM 27238 C C . HIS A 1 27 ? 3.743 -8.818 -5.558 1.00 31.55 27 HIS A C 20
ATOM 27239 O O . HIS A 1 27 ? 3.924 -10.033 -5.489 1.00 61.23 27 HIS A O 20
ATOM 27254 N N . TYR A 1 28 ? 2.680 -8.223 -5.021 1.00 42.25 28 TYR A N 20
ATOM 27255 C CA . TYR A 1 28 ? 1.639 -8.981 -4.309 1.00 51.30 28 TYR A CA 20
ATOM 27256 C C . TYR A 1 28 ? 0.321 -9.015 -5.104 1.00 41.10 28 TYR A C 20
ATOM 27257 O O . TYR A 1 28 ? -0.065 -10.051 -5.650 1.00 4.22 28 TYR A O 20
ATOM 27275 N N . GLY A 1 29 ? -0.353 -7.869 -5.175 1.00 22.23 29 GLY A N 20
ATOM 27276 C CA . GLY A 1 29 ? -1.657 -7.789 -5.827 1.00 73.34 29 GLY A CA 20
ATOM 27277 C C . GLY A 1 29 ? -2.727 -7.167 -4.928 1.00 24.11 29 GLY A C 20
ATOM 27278 O O . GLY A 1 29 ? -2.602 -7.175 -3.699 1.00 40.12 29 GLY A O 20
ATOM 27282 N N . TRP A 1 30 ? -3.786 -6.639 -5.537 1.00 74.23 30 TRP A N 20
ATOM 27283 C CA . TRP A 1 30 ? -4.858 -5.956 -4.794 1.00 32.04 30 TRP A CA 20
ATOM 27284 C C . TRP A 1 30 ? -5.545 -6.891 -3.786 1.00 65.20 30 TRP A C 20
ATOM 27285 O O . TRP A 1 30 ? -5.835 -6.496 -2.650 1.00 2.43 30 TRP A O 20
ATOM 27306 N N . GLU A 1 31 ? -5.802 -8.133 -4.199 1.00 63.13 31 GLU A N 20
ATOM 27307 C CA . GLU A 1 31 ? -6.484 -9.107 -3.339 1.00 31.41 31 GLU A CA 20
ATOM 27308 C C . GLU A 1 31 ? -5.642 -9.481 -2.105 1.00 25.33 31 GLU A C 20
ATOM 27309 O O . GLU A 1 31 ? -6.184 -9.896 -1.077 1.00 64.31 31 GLU A O 20
ATOM 27321 N N . GLU A 1 32 ? -4.321 -9.337 -2.211 1.00 33.12 32 GLU A N 20
ATOM 27322 C CA . GLU A 1 32 ? -3.428 -9.586 -1.073 1.00 5.32 32 GLU A CA 20
ATOM 27323 C C . GLU A 1 32 ? -3.425 -8.381 -0.122 1.00 14.31 32 GLU A C 20
ATOM 27324 O O . GLU A 1 32 ? -3.521 -8.530 1.099 1.00 21.40 32 GLU A O 20
ATOM 27336 N N . LEU A 1 33 ? -3.317 -7.182 -0.699 1.00 51.31 33 LEU A N 20
ATOM 27337 C CA . LEU A 1 33 ? -3.316 -5.940 0.081 1.00 24.22 33 LEU A CA 20
ATOM 27338 C C . LEU A 1 33 ? -4.612 -5.787 0.893 1.00 75.11 33 LEU A C 20
ATOM 27339 O O . LEU A 1 33 ? -4.579 -5.416 2.064 1.00 53.02 33 LEU A O 20
ATOM 27355 N N . SER A 1 34 ? -5.749 -6.100 0.270 1.00 60.35 34 SER A N 20
ATOM 27356 C CA . SER A 1 34 ? -7.060 -6.006 0.938 1.00 51.25 34 SER A CA 20
ATOM 27357 C C . SER A 1 34 ? -7.233 -7.074 2.028 1.00 14.12 34 SER A C 20
ATOM 27358 O O . SER A 1 34 ? -8.067 -6.928 2.921 1.00 43.24 34 SER A O 20
ATOM 27366 N N . TYR A 1 35 ? -6.466 -8.159 1.937 1.00 62.21 35 TYR A N 20
ATOM 27367 C CA . TYR A 1 35 ? -6.495 -9.218 2.956 1.00 1.03 35 TYR A CA 20
ATOM 27368 C C . TYR A 1 35 ? -5.657 -8.830 4.189 1.00 43.20 35 TYR A C 20
ATOM 27369 O O . TYR A 1 35 ? -5.965 -9.220 5.319 1.00 62.45 35 TYR A O 20
ATOM 27387 N N . MET A 1 36 ? -4.593 -8.065 3.963 1.00 75.24 36 MET A N 20
ATOM 27388 C CA . MET A 1 36 ? -3.709 -7.618 5.046 1.00 44.14 36 MET A CA 20
ATOM 27389 C C . MET A 1 36 ? -4.218 -6.320 5.701 1.00 2.50 36 MET A C 20
ATOM 27390 O O . MET A 1 36 ? -4.228 -6.195 6.928 1.00 14.11 36 MET A O 20
ATOM 27404 N N . VAL A 1 37 ? -4.641 -5.360 4.879 1.00 23.31 37 VAL A N 20
ATOM 27405 C CA . VAL A 1 37 ? -5.144 -4.074 5.377 1.00 1.30 37 VAL A CA 20
ATOM 27406 C C . VAL A 1 37 ? -6.641 -4.161 5.742 1.00 64.31 37 VAL A C 20
ATOM 27407 O O . VAL A 1 37 ? -7.372 -5.004 5.226 1.00 13.34 37 VAL A O 20
ATOM 27420 N N . ASN A 1 38 ? -7.085 -3.277 6.635 1.00 50.23 38 ASN A N 20
ATOM 27421 C CA . ASN A 1 38 ? -8.450 -3.327 7.183 1.00 23.10 38 ASN A CA 20
ATOM 27422 C C . ASN A 1 38 ? -9.498 -2.722 6.230 1.00 13.32 38 ASN A C 20
ATOM 27423 O O . ASN A 1 38 ? -10.691 -3.007 6.345 1.00 31.25 38 ASN A O 20
ATOM 27434 N N . ILE A 1 39 ? -9.054 -1.878 5.300 1.00 53.35 39 ILE A N 20
ATOM 27435 C CA . ILE A 1 39 ? -9.970 -1.194 4.376 1.00 15.21 39 ILE A CA 20
ATOM 27436 C C . ILE A 1 39 ? -10.174 -1.987 3.070 1.00 61.33 39 ILE A C 20
ATOM 27437 O O . ILE A 1 39 ? -9.235 -2.551 2.509 1.00 15.04 39 ILE A O 20
ATOM 27453 N N . ASN A 1 40 ? -11.420 -2.013 2.593 1.00 74.25 40 ASN A N 20
ATOM 27454 C CA . ASN A 1 40 ? -11.809 -2.822 1.429 1.00 52.04 40 ASN A CA 20
ATOM 27455 C C . ASN A 1 40 ? -11.512 -2.109 0.093 1.00 2.41 40 ASN A C 20
ATOM 27456 O O . ASN A 1 40 ? -11.790 -2.643 -0.983 1.00 53.24 40 ASN A O 20
ATOM 27467 N N . CYS A 1 41 ? -10.930 -0.910 0.165 1.00 45.02 41 CYS A N 20
ATOM 27468 C CA . CYS A 1 41 ? -10.608 -0.115 -1.034 1.00 54.44 41 CYS A CA 20
ATOM 27469 C C . CYS A 1 41 ? -9.770 -0.908 -2.053 1.00 30.45 41 CYS A C 20
ATOM 27470 O O . CYS A 1 41 ? -9.906 -0.718 -3.262 1.00 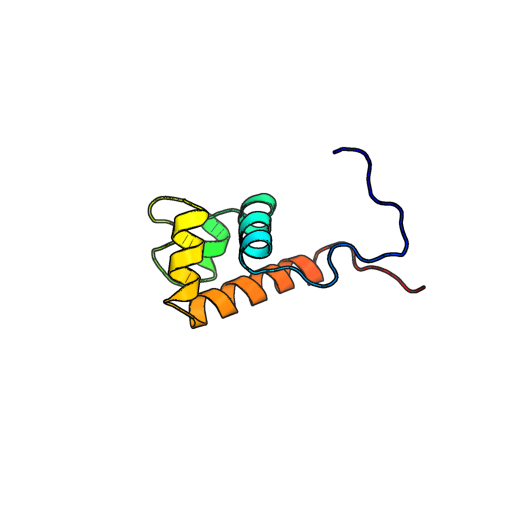41.23 41 CYS A O 20
ATOM 27478 N N . PHE A 1 42 ? -8.899 -1.791 -1.563 1.00 62.44 42 PHE A N 20
ATOM 27479 C CA . PHE A 1 42 ? -8.046 -2.602 -2.445 1.00 11.31 42 PHE A CA 20
ATOM 27480 C C . PHE A 1 42 ? -8.811 -3.798 -3.047 1.00 35.13 42 PHE A C 20
ATOM 27481 O O . PHE A 1 42 ? -8.372 -4.390 -4.029 1.00 3.22 42 PHE A O 20
ATOM 27498 N N . LYS A 1 43 ? -9.943 -4.156 -2.444 1.00 4.05 43 LYS A N 20
ATOM 27499 C CA . LYS A 1 43 ? -10.743 -5.297 -2.912 1.00 13.02 43 LYS A CA 20
ATOM 27500 C C . LYS A 1 43 ? -11.761 -4.847 -3.974 1.00 2.13 43 LYS A C 20
ATOM 27501 O O . LYS A 1 43 ? -11.756 -5.344 -5.102 1.00 73.33 43 LYS A O 20
ATOM 27520 N N . LYS A 1 44 ? -12.637 -3.909 -3.611 1.00 53.55 44 LYS A N 20
ATOM 27521 C CA . LYS A 1 44 ? -13.642 -3.391 -4.547 1.00 24.31 44 LYS A CA 20
ATOM 27522 C C . LYS A 1 44 ? -13.400 -1.903 -4.851 1.00 21.40 44 LYS A C 20
ATOM 27523 O O . LYS A 1 44 ? -13.198 -1.097 -3.937 1.00 22.32 44 LYS A O 20
ATOM 27542 N N . ASP A 1 45 ? -13.445 -1.558 -6.141 1.00 64.41 45 ASP A N 20
ATOM 27543 C CA . ASP A 1 45 ? -13.084 -0.218 -6.629 1.00 70.53 45 ASP A CA 20
ATOM 27544 C C . ASP A 1 45 ? -11.598 0.096 -6.329 1.00 31.20 45 ASP A C 20
ATOM 27545 O O . ASP A 1 45 ? -11.272 1.077 -5.654 1.00 73.35 45 ASP A O 20
ATOM 27554 N N . PRO A 1 46 ? -10.669 -0.752 -6.835 1.00 71.34 46 PRO A N 20
ATOM 27555 C CA . PRO A 1 46 ? -9.234 -0.598 -6.589 1.00 30.13 46 PRO A CA 20
ATOM 27556 C C . PRO A 1 46 ? -8.539 0.309 -7.621 1.00 4.02 46 PRO A C 20
ATOM 27557 O O . PRO A 1 46 ? -8.803 0.231 -8.824 1.00 22.43 46 PRO A O 20
ATOM 27568 N N . SER A 1 47 ? -7.656 1.173 -7.134 1.00 1.11 47 SER A N 20
ATOM 27569 C CA . SER A 1 47 ? -6.906 2.100 -7.989 1.00 62.45 47 SER A CA 20
ATOM 27570 C C . SER A 1 47 ? -5.854 2.852 -7.177 1.00 24.04 47 SER A C 20
ATOM 27571 O O . SER A 1 47 ? -6.040 3.095 -5.980 1.00 3.23 47 SER A O 20
ATOM 27579 N N . ILE A 1 48 ? -4.752 3.211 -7.824 1.00 21.53 48 ILE A N 20
ATOM 27580 C CA . ILE A 1 48 ? -3.702 3.997 -7.175 1.00 72.31 48 ILE A CA 20
ATOM 27581 C C . ILE A 1 48 ? -4.270 5.318 -6.636 1.00 25.41 48 ILE A C 20
ATOM 27582 O O . ILE A 1 48 ? -4.151 5.618 -5.451 1.00 11.31 48 ILE A O 20
ATOM 27598 N N . LYS A 1 49 ? -4.928 6.084 -7.503 1.00 74.11 49 LYS A N 20
ATOM 27599 C CA . LYS A 1 49 ? -5.502 7.374 -7.108 1.00 41.40 49 LYS A CA 20
ATOM 27600 C C . LYS A 1 49 ? -6.714 7.207 -6.171 1.00 64.41 49 LYS A C 20
ATOM 27601 O O . LYS A 1 49 ? -6.888 7.987 -5.233 1.00 60.54 49 LYS A O 20
ATOM 27620 N N . SER A 1 50 ? -7.544 6.189 -6.422 1.00 50.11 50 SER A N 20
ATOM 27621 C CA . SER A 1 50 ? -8.731 5.928 -5.575 1.00 14.54 50 SER A CA 20
ATOM 27622 C C . SER A 1 50 ? -8.332 5.564 -4.138 1.00 51.24 50 SER A C 20
ATOM 27623 O O . SER A 1 50 ? -9.059 5.856 -3.188 1.00 30.53 50 SER A O 20
ATOM 27631 N N . SER A 1 51 ? -7.175 4.929 -3.979 1.00 35.21 51 SER A N 20
ATOM 27632 C CA . SER A 1 51 ? -6.668 4.577 -2.646 1.00 12.22 51 SER A CA 20
ATOM 27633 C C . SER A 1 51 ? -5.962 5.772 -1.988 1.00 31.54 51 SER A C 20
ATOM 27634 O O . SER A 1 51 ? -6.234 6.100 -0.830 1.00 33.04 51 SER A O 20
ATOM 27642 N N . LEU A 1 52 ? -5.065 6.426 -2.733 1.00 65.41 52 LEU A N 20
ATOM 27643 C CA . LEU A 1 52 ? -4.320 7.595 -2.230 1.00 11.03 52 LEU A CA 20
ATOM 27644 C C . LEU A 1 52 ? -5.244 8.652 -1.600 1.00 52.33 52 LEU A C 20
ATOM 27645 O O . LEU A 1 52 ? -4.966 9.146 -0.507 1.00 62.30 52 LEU A O 20
ATOM 27661 N N . LYS A 1 53 ? -6.346 8.990 -2.279 1.00 13.00 53 LYS A N 20
ATOM 27662 C CA . LYS A 1 53 ? -7.291 9.996 -1.762 1.00 14.32 53 LYS A CA 20
ATOM 27663 C C . LYS A 1 53 ? -7.791 9.627 -0.351 1.00 62.12 53 LYS A C 20
ATOM 27664 O O . LYS A 1 53 ? -8.039 10.498 0.485 1.00 62.33 53 LYS A O 20
ATOM 27683 N N . PHE A 1 54 ? -7.921 8.330 -0.088 1.00 73.30 54 PHE A N 20
ATOM 27684 C CA . PHE A 1 54 ? -8.336 7.847 1.229 1.00 55.53 54 PHE A CA 20
ATOM 27685 C C . PHE A 1 54 ? -7.160 7.897 2.219 1.00 3.43 54 PHE A C 20
ATOM 27686 O O . PHE A 1 54 ? -7.312 8.335 3.363 1.00 13.43 54 PHE A O 20
ATOM 27703 N N . LEU A 1 55 ? -5.987 7.461 1.759 1.00 72.33 55 LEU A N 20
ATOM 27704 C CA . LEU A 1 55 ? -4.772 7.435 2.586 1.00 51.15 55 LEU A CA 20
ATOM 27705 C C . LEU A 1 55 ? -4.353 8.850 3.036 1.00 53.03 55 LEU A C 20
ATOM 27706 O O . LEU A 1 55 ? -3.804 9.026 4.122 1.00 33.35 55 LEU A O 20
ATOM 27722 N N . ARG A 1 56 ? -4.624 9.852 2.194 1.00 23.04 56 ARG A N 20
ATOM 27723 C CA . ARG A 1 56 ? -4.289 11.254 2.503 1.00 62.34 56 ARG A CA 20
ATOM 27724 C C . ARG A 1 56 ? -4.856 11.708 3.862 1.00 75.22 56 ARG A C 20
ATOM 27725 O O . ARG A 1 56 ? -4.184 12.398 4.632 1.00 73.12 56 ARG A O 20
ATOM 27746 N N . LYS A 1 57 ? -6.097 11.327 4.142 1.00 32.33 57 LYS A N 20
ATOM 27747 C CA . LYS A 1 57 ? -6.774 11.734 5.383 1.00 61.52 57 LYS A CA 20
ATOM 27748 C C . LYS A 1 57 ? -6.891 10.573 6.383 1.00 14.31 57 LYS A C 20
ATOM 27749 O O . LYS A 1 57 ? -7.503 10.713 7.444 1.00 13.51 57 LYS A O 20
ATOM 27768 N N . THR A 1 58 ? -6.282 9.435 6.058 1.00 62.11 58 THR A N 20
ATOM 27769 C CA . THR A 1 58 ? -6.294 8.270 6.955 1.00 54.41 58 THR A CA 20
ATOM 27770 C C . THR A 1 58 ? -4.863 7.818 7.284 1.00 61.44 58 THR A C 20
ATOM 27771 O O . THR A 1 58 ? -4.264 7.012 6.567 1.00 2.44 58 THR A O 20
ATOM 27782 N N . ASP A 1 59 ? -4.325 8.350 8.377 1.00 42.05 59 ASP A N 20
ATOM 27783 C CA . ASP A 1 59 ? -2.925 8.134 8.762 1.00 14.02 59 ASP A CA 20
ATOM 27784 C C . ASP A 1 59 ? -2.589 6.639 8.943 1.00 2.43 59 ASP A C 20
ATOM 27785 O O . ASP A 1 59 ? -1.651 6.128 8.323 1.00 75.04 59 ASP A O 20
ATOM 27794 N N . TRP A 1 60 ? -3.359 5.944 9.782 1.00 23.30 60 TRP A N 20
ATOM 27795 C CA . TRP A 1 60 ? -3.089 4.530 10.092 1.00 63.12 60 TRP A CA 20
ATOM 27796 C C . TRP A 1 60 ? -3.130 3.643 8.834 1.00 12.22 60 TRP A C 20
ATOM 27797 O O . TRP A 1 60 ? -2.396 2.658 8.736 1.00 53.32 60 TRP A O 20
ATOM 27818 N N . ALA A 1 61 ? -3.977 4.000 7.868 1.00 62.02 61 ALA A N 20
ATOM 27819 C CA . ALA A 1 61 ? -4.070 3.246 6.613 1.00 70.34 61 ALA A CA 20
ATOM 27820 C C . ALA A 1 61 ? -2.743 3.285 5.842 1.00 74.34 61 ALA A C 20
ATOM 27821 O O . ALA A 1 61 ? -2.220 2.244 5.439 1.00 34.34 61 ALA A O 20
ATOM 27828 N N . ARG A 1 62 ? -2.193 4.488 5.647 1.00 72.34 62 ARG A N 20
ATOM 27829 C CA . ARG A 1 62 ? -0.880 4.630 5.008 1.00 43.04 62 ARG A CA 20
ATOM 27830 C C . ARG A 1 62 ? 0.206 3.916 5.829 1.00 52.24 62 ARG A C 20
ATOM 27831 O O . ARG A 1 62 ? 1.039 3.193 5.278 1.00 43.01 62 ARG A O 20
ATOM 27852 N N . GLU A 1 63 ? 0.180 4.121 7.147 1.00 74.42 63 GLU A N 20
ATOM 27853 C CA . GLU A 1 63 ? 1.136 3.477 8.055 1.00 71.33 63 GLU A CA 20
ATOM 27854 C C . GLU A 1 63 ? 1.204 1.962 7.825 1.00 1.42 63 GLU A C 20
ATOM 27855 O O . GLU A 1 63 ? 2.289 1.379 7.793 1.00 33.43 63 GLU A O 20
ATOM 27867 N N . ARG A 1 64 ? 0.041 1.333 7.664 1.00 73.10 64 ARG A N 20
ATOM 27868 C CA . ARG A 1 64 ? -0.023 -0.106 7.398 1.00 0.04 64 ARG A CA 20
ATOM 27869 C C . ARG A 1 64 ? 0.552 -0.453 6.017 1.00 15.13 64 ARG A C 20
ATOM 27870 O O . ARG A 1 64 ? 1.302 -1.419 5.878 1.00 33.43 64 ARG A O 20
ATOM 27891 N N . VAL A 1 65 ? 0.204 0.335 5.002 1.00 53.33 65 VAL A N 20
ATOM 27892 C CA . VAL A 1 65 ? 0.723 0.118 3.642 1.00 24.33 65 VAL A CA 20
ATOM 27893 C C . VAL A 1 65 ? 2.262 0.142 3.623 1.00 54.31 65 VAL A C 20
ATOM 27894 O O . VAL A 1 65 ? 2.906 -0.769 3.093 1.00 72.24 65 VAL A O 20
ATOM 27907 N N . GLU A 1 66 ? 2.844 1.179 4.219 1.00 63.23 66 GLU A N 20
ATOM 27908 C CA . GLU A 1 66 ? 4.303 1.294 4.313 1.00 42.53 66 GLU A CA 20
ATOM 27909 C C . GLU A 1 66 ? 4.892 0.188 5.208 1.00 45.55 66 GLU A C 20
ATOM 27910 O O . GLU A 1 66 ? 5.984 -0.318 4.948 1.00 14.22 66 GLU A O 20
ATOM 27922 N N . ASN A 1 67 ? 4.158 -0.189 6.258 1.00 43.12 67 ASN A N 20
ATOM 27923 C CA . ASN A 1 67 ? 4.570 -1.286 7.149 1.00 21.11 67 ASN A CA 20
ATOM 27924 C C . ASN A 1 67 ? 4.620 -2.626 6.392 1.00 72.55 67 ASN A C 20
ATOM 27925 O O . ASN A 1 67 ? 5.473 -3.473 6.662 1.00 21.41 67 ASN A O 20
ATOM 27936 N N . ILE A 1 68 ? 3.702 -2.812 5.443 1.00 10.14 68 ILE A N 20
ATOM 27937 C CA . ILE A 1 68 ? 3.731 -3.984 4.559 1.00 35.31 68 ILE A CA 20
ATOM 27938 C C . ILE A 1 68 ? 4.980 -3.953 3.662 1.00 44.12 68 ILE A C 20
ATOM 27939 O O . ILE A 1 68 ? 5.611 -4.981 3.420 1.00 52.25 68 ILE A O 20
ATOM 27955 N N . TYR A 1 69 ? 5.334 -2.760 3.182 1.00 15.42 69 TYR A N 20
ATOM 27956 C CA . TYR A 1 69 ? 6.561 -2.570 2.400 1.00 41.52 69 TYR A CA 20
ATOM 27957 C C . TYR A 1 69 ? 7.805 -2.913 3.242 1.00 11.51 69 TYR A C 20
ATOM 27958 O O . TYR A 1 69 ? 8.793 -3.446 2.730 1.00 32.41 69 TYR A O 20
ATOM 27976 N N . LEU A 1 70 ? 7.748 -2.602 4.539 1.00 4.23 70 LEU A N 20
ATOM 27977 C CA . LEU A 1 70 ? 8.797 -3.018 5.481 1.00 1.02 70 LEU A CA 20
ATOM 27978 C C . LEU A 1 70 ? 8.801 -4.548 5.635 1.00 3.30 70 LEU A C 20
ATOM 27979 O O . LEU A 1 70 ? 9.854 -5.192 5.623 1.00 41.53 70 LEU A O 20
ATOM 27995 N N . LYS A 1 71 ? 7.603 -5.120 5.759 1.00 40.13 71 LYS A N 20
ATOM 27996 C CA . LYS A 1 71 ? 7.424 -6.574 5.826 1.00 33.53 71 LYS A CA 20
ATOM 27997 C C . LYS A 1 71 ? 7.952 -7.255 4.547 1.00 73.31 71 LYS A C 20
ATOM 27998 O O . LYS A 1 71 ? 8.340 -8.423 4.562 1.00 74.30 71 LYS A O 20
ATOM 28017 N N . LEU A 1 72 ? 7.951 -6.508 3.448 1.00 31.43 72 LEU A N 20
ATOM 28018 C CA . LEU A 1 72 ? 8.556 -6.955 2.191 1.00 43.45 72 LEU A CA 20
ATOM 28019 C C . LEU A 1 72 ? 10.090 -6.965 2.290 1.00 53.44 72 LEU A C 20
ATOM 28020 O O . LEU A 1 72 ? 10.742 -7.991 2.062 1.00 21.45 72 LEU A O 20
ATOM 28036 N N . GLN A 1 73 ? 10.662 -5.817 2.647 1.00 12.33 73 GLN A N 20
ATOM 28037 C CA . GLN A 1 73 ? 12.119 -5.650 2.645 1.00 71.33 73 GLN A CA 20
ATOM 28038 C C . GLN A 1 73 ? 12.814 -6.400 3.798 1.00 44.54 73 GLN A C 20
ATOM 28039 O O . GLN A 1 73 ? 14.038 -6.384 3.903 1.00 1.51 73 GLN A O 20
ATOM 28053 N N . ARG A 1 74 ? 12.042 -7.055 4.663 1.00 23.22 74 ARG A N 20
ATOM 28054 C CA . ARG A 1 74 ? 12.620 -7.991 5.638 1.00 73.32 74 ARG A CA 20
ATOM 28055 C C . ARG A 1 74 ? 12.772 -9.390 5.006 1.00 3.53 74 ARG A C 20
ATOM 28056 O O . ARG A 1 74 ? 13.650 -10.169 5.381 1.00 52.42 74 ARG A O 20
ATOM 28077 N N . HIS A 1 75 ? 11.898 -9.691 4.039 1.00 41.44 75 HIS A N 20
ATOM 28078 C CA . HIS A 1 75 ? 11.880 -10.994 3.357 1.00 73.21 75 HIS A CA 20
ATOM 28079 C C . HIS A 1 75 ? 12.851 -11.031 2.166 1.00 34.53 75 HIS A C 20
ATOM 28080 O O . HIS A 1 75 ? 13.262 -12.107 1.726 1.00 74.44 75 HIS A O 20
ATOM 28095 N N . LYS A 1 76 ? 13.192 -9.854 1.642 1.00 40.11 76 LYS A N 20
ATOM 28096 C CA . LYS A 1 76 ? 14.077 -9.743 0.475 1.00 75.41 76 LYS A CA 20
ATOM 28097 C C . LYS A 1 76 ? 15.422 -10.472 0.674 1.00 24.13 76 LYS A C 20
ATOM 28098 O O . LYS A 1 76 ? 15.905 -10.626 1.797 1.00 24.34 76 LYS A O 20
ATOM 28117 N N . GLU A 1 77 ? 16.019 -10.896 -0.438 1.00 11.13 77 GLU A N 20
ATOM 28118 C CA . GLU A 1 77 ? 17.225 -11.739 -0.424 1.00 62.23 77 GLU A CA 20
ATOM 28119 C C . GLU A 1 77 ? 18.468 -11.011 0.119 1.00 22.30 77 GLU A C 20
ATOM 28120 O O . GLU A 1 77 ? 19.245 -11.588 0.882 1.00 41.04 77 GLU A O 20
ATOM 28132 N N . ARG A 1 78 ? 18.653 -9.751 -0.275 1.00 55.10 78 ARG A N 20
ATOM 28133 C CA . ARG A 1 78 ? 19.868 -8.996 0.074 1.00 4.31 78 ARG A CA 20
ATOM 28134 C C . ARG A 1 78 ? 20.095 -8.922 1.599 1.00 13.30 78 ARG A C 20
ATOM 28135 O O . ARG A 1 78 ? 19.295 -8.331 2.323 1.00 72.11 78 ARG A O 20
ATOM 28156 N N . ASN A 1 79 ? 21.193 -9.516 2.077 1.00 15.34 79 ASN A N 20
ATOM 28157 C CA . ASN A 1 79 ? 21.578 -9.407 3.495 1.00 40.52 79 ASN A CA 20
ATOM 28158 C C . ASN A 1 79 ? 21.867 -7.942 3.871 1.00 12.13 79 ASN A C 20
ATOM 28159 O O . ASN A 1 79 ? 21.582 -7.503 4.986 1.00 33.23 79 ASN A O 20
ATOM 28170 N N . GLN A 1 80 ? 22.442 -7.197 2.929 1.00 4.11 80 GLN A N 20
ATOM 28171 C CA . GLN A 1 80 ? 22.607 -5.746 3.072 1.00 55.24 80 GLN A CA 20
ATOM 28172 C C . GLN A 1 80 ? 22.484 -5.064 1.703 1.00 31.22 80 GLN A C 20
ATOM 28173 O O . GLN A 1 80 ? 22.492 -5.732 0.665 1.00 74.40 80 GLN A O 20
ATOM 28187 N N . LEU A 1 81 ? 22.376 -3.737 1.692 1.00 24.12 81 LEU A N 20
ATOM 28188 C CA . LEU A 1 81 ? 22.165 -2.995 0.442 1.00 43.24 81 LEU A CA 20
ATOM 28189 C C . LEU A 1 81 ? 22.984 -1.690 0.380 1.00 23.11 81 LEU A C 20
ATOM 28190 O O . LEU A 1 81 ? 22.717 -0.727 1.099 1.00 44.13 81 LEU A O 20
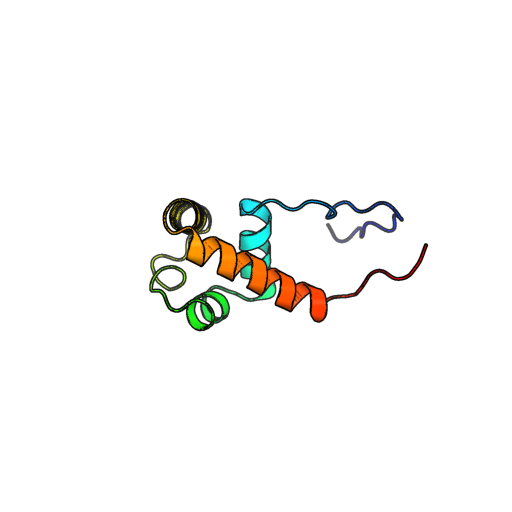ATOM 28206 N N . GLU A 1 82 ? 23.996 -1.674 -0.492 1.00 14.24 82 GLU A N 20
ATOM 28207 C CA . GLU A 1 82 ? 24.832 -0.484 -0.696 1.00 21.14 82 GLU A CA 20
ATOM 28208 C C . GLU A 1 82 ? 24.347 0.332 -1.914 1.00 44.20 82 GLU A C 20
ATOM 28209 O O . GLU A 1 82 ? 24.715 -0.014 -3.064 1.00 37.42 82 GLU A O 20
#

B-factor: mean 38.41, std 17.95, range [0.03, 75.52]

Nearest PDB structures (foldseek):
  2jvw-assembly1_A  TM=8.122E-01  e=5.679E-10  Aliivibrio fischeri ES114
  2yqf-assembly1_A  TM=2.433E-01  e=7.251E+00  Homo sapiens
  1m8l-assembly1_A  TM=2.454E-01  e=9.706E+00  unclassified
  2jvw-assembly1_A  TM=7.792E-01  e=2.016E-10  Aliivibrio fischeri ES114
  2jvw-assembly1_A  TM=7.677E-01  e=9.820E-10  Aliivibrio fischeri ES114

GO terms:
  GO:0003690 double-stranded DNA binding (F, IDA)

Secondary structure (DSSP, 8-state):
--S----SS-TTSS--HHHHHHHHHHHT-HHHHHHHTTSSSTTSS--HHHHHHHHHHSHHHHHHHHHHHHHHHTTS------